Protein 8BED (pdb70)

B-factor: mean 8.64, std 5.62, range [0.01, 44.92]

GO terms:
  GO:0005739 mitochondrion (C, IDA)
  GO:0045271 respiratory chain complex I (C, IDA)
  GO:0005739 mitochondrion (C, HDA)
  GO:0005829 cytosol (C, HDA)
  GO:0008270 zinc ion binding (F, HDA)
  GO:0045271 respiratory chain complex I (C, HDA)

Radius of gyration: 38.59 Å; Cα contacts (8 Å, |Δi|>4): 3475; chains: 8; bounding box: 67×122×89 Å

Secondary structure (DSSP, 8-state):
---SS---BTTB-TTS-----HHHHHHHHHHHTTS-TT-GGGGHHHHHHHHHHHTTS---HHHHHHHHHHHT--HHHHHHHHHH-TT---S---SEEEEE---HHHHTT--TTSHHHHHHHHTS-TT---TTS-EEEEE----S---S---EEEEE-TTTTTT-EEEEE-S--HHHHHHHHHHHHHTPPPP-/--S------GGG-S-TTTT--S--SHHHHHHHTTTSSHHHHHHH-HHHHHHHHHHHT-B-TTTT--BHHHHHHTS-SS--SS--EEEEEE---STT--HHHHHHHH-HHHHHHHHHHHHHHTT-SEEEEEE-TT-HHHHHHHHHHHHHHHHTTSSBTTGGGSS--BEEEEEE--S-GGGGSHHHHHHHHTTS---PPPSSSPTTTS-GGGS-EEEEEHHHHHTHHHHHHH-HHHHHTSSSTTS-SEEEEEEEESBSS-EEEEEETTEEHHHHHHHHS-SBTT-GGGEEEEE-SSTTS--EEHHHHTT-EESHHHHHTTT---TT-EEEEEETTS-HHHHHHHHHHHHHHH----SHHHHHHHHHHHHHHHHHHTT-S-TTHHHHHHHHHHHHTTSSSSTHHHHHHHHHHHHHHHHHHHHHHHHHHHHHHHHHH-/-PPGGG-EE--S-GGGEEEEEETTEEEEEETT-BHHHHHHHTT-----SS--TTS-----S-TTEEEETT-SS-EETTTSBP-TT-EEESSSHHHHHHHHHHHHHHHHS--S-GGG-TTTTS-HHHHHHHHT--PPP---SPPP--------SSEEE-GGG-----HHHHHIIIII-----EEESSGGG-EEE-SSS-----TTTTHHHHH-SSTTEEETTTTTS--GGGPEEEEEE--SSSS--EEEEEESSSSEEEEEE---TTTTTT---HHHHHGGGGGGSS---S-EEE-TTS-EEE--HHHHHHHHHHHHTTS-GGGEEEEE-TT--HHHHHHHHHHHHHTT---EEESSSTTS---SSGGGGSBTT-TGGGGG-SEEEEES--HHHH-HHHHHHHHHHHHHH--EEEEESS----SS--EEEESSHHHHHHHHH--SHHHHHHHT-SSEEEEEEGGGGGSTTHHHHHHHHHHHHHHTT-EETTEE-EEEE--STTHHHHHHHT----STTSGGG-SEEEEES-TTS-GGGS-TTSEEEEEES--SHHHHH-SEEEEB--GGGS--EEE-TTS-EEE----S---TT-B-HHHHHHHHHHHHT---S-SSHHHHHHHHHTT-GGGTS-S-----S--GGGSPP--PPPP-PPPPPS-S-SS-SSTTGGG-HHHHHIIIII-/---TTS--/--TTS-EEEEE-PPPPSS-----S-S-BEEE-----EEE-TTT--EEE--TTSSHHHHT--BSSHHHHHHHHHHHT-EEEEEPPP--EE----GGGGG----S--/--HHHHTT----SSPPHHHHHHTSPPEEESSSEEEE-SSSSGGGS---EEEE--SSSPEE-TTT--EEEES--/-GGGGHHHH-SEEEEEE-SS-GGGHHHHHHHHHHHHHHHHH-TTS-EEEEE-TTPPPEEEEE-GGG-EEEEE-TT--HHHHHHHHHHHHHS--/---HHHHHHHH-S--

Nearest PDB structures (foldseek):
  8bed-assembly1_Q  TM=1.010E+00  e=3.110E-22  Arabidopsis thaliana
  7ar7-assembly1_Q  TM=1.000E+00  e=4.921E-20  Arabidopsis thaliana
  7a24-assembly1_O  TM=9.803E-01  e=1.128E-18  Brassica oleracea
  8e73-assembly1_S4  TM=9.941E-01  e=9.511E-18  Vigna radiata
  6x89-assembly1_S4  TM=9.893E-01  e=5.378E-17  Vigna radiata

Solvent-accessible surface area: 63247 Å² total; per-residue (Å²): 154,85,43,23,23,11,92,90,39,116,69,19,59,61,100,59,120,42,119,9,46,160,72,7,88,74,73,9,152,90,24,42,72,34,15,38,66,41,24,52,33,1,0,1,2,7,0,0,28,9,0,7,17,52,38,30,0,22,1,8,2,8,0,1,43,15,0,2,171,43,4,127,36,28,46,0,38,0,5,16,2,1,13,3,3,63,35,15,26,49,69,113,20,1,94,14,15,0,16,0,23,11,35,18,19,3,54,81,100,44,9,172,98,8,14,76,27,0,28,119,75,18,64,20,136,127,52,68,39,18,211,90,29,32,1,2,0,12,106,6,48,21,16,4,30,4,22,108,4,37,35,1,1,6,1,4,14,36,74,20,15,134,18,35,54,11,20,35,7,98,84,3,59,60,153,92,0,36,85,9,0,81,68,4,96,160,38,114,117,5,95,137,145,184,111,130,20,22,32,14,129,112,120,19,35,4,6,72,2,11,125,33,140,110,59,25,44,22,131,6,1,88,144,61,30,5,7,91,132,3,91,74,15,9,116,107,26,16,98,71,0,15,73,17,1,96,119,0,30,1,32,14,3,48,26,100,3,84,59,4,1,77,53,2,42,100,10,45,155,125,80,98,56,56,38,13,16,0,0,0,24,0,7,18,16,14,14,4,1,6,2,2,39,21,2,0,82,38,4,0,1,10,0,0,1,0,0,0,0,0,0,4,1,2,92,0,55,10,0,4,0,0,0,6,3,4,0,10,75,9,30,101,31,0,26,86,0,28,133,46,0,67,95,54,33,20,5,3,156,76,0,23,46,13,58,53,64,0,40,0,41,13,2,25,4,3,6,6,36,5,2,23,41,50,2,0,0,0,21,0,0,19,0,77,13,0,25,4,10,15,84,35,15,106,16,16,89,16,0,0,3,4,0,4,1,5,6,7,17,0,2,2,0,1,5,0,3,19,0,10,74,99,15,16,143,34,0,46,75,25,12,81,198,90,1,9,0,6,1,0,0,6,2,6,17,20,4,86,119,29,38,26,4,1,0,10,0,0,0,35,0,61,73,0,0,68,142,44,0,50,6,2,97,60,32,32,100,40,1,37,0,0,12,0,0,0,1,21,12,12,2,1,17,53,105,45,0,83,110,11,37,0,0,13,46,15,0,148,88,38,111,12,15,3,8,17,0,0,0,28,1,14,2,122,99,22,61,7,0,27,17,1,0,45,11,5,88,21,1,34,94,19,1,11,1,36,8,1,0,10,3,7,0,4,10,1,3,64,58,0,0,54,49,1,50,83,1,70,20,137,67,118,27,0,72,26,0,42,75,0,0,109,18,0,35,10,21,13,21,22,64,13,1,10,7,4,0,84,4,0,16,0,0,16,93,55,26,79,102,41,0,35,101,39,11,111,67,67,50,108,150,93,136,161,143,101,181,132,36,22,20,37,6,109,41,118,68,105,78,113,161,88,35,27,55,0,58,3,54,68,83,52,9,148,0,10,140,20,2,2,0,2,3,0,0,16,20,2,35,40,60,2,10,24,1,2,11,19,60,50,3,25,5,14,2,6,4,16,0,3,0,0,46,11,78,207,41,136,98,23,9,9,0,1,4,47,44,7,102,96,44,23,83,2,66,8,80,23,105,92,0,96,121,2,15,49,4,2,3,19,0,10,63,10,16,30,12,83,3,59,78,20,12,22,9,6,42,11,11,10,5,60,77,16,26,148,71,68,4,96,62,214,63,69,40,117,31,90,26,53,19,21,15,54,30,85,10,4,25,4,2,32,13,6,10,15,9,15,11,7,11,24,7,13,16,25,1,2,32,22,20,4,20,34,75,7,1,0,15,1,4,39,3,39,41,5,31,7,5,10,10,15,106,71,49,9,74,2,12,0,1,0,0,0,23,7,5,11,2,2,2,2,4,10,17,69,22,12,0,33,77,9,34,48,179,74,25,61,52,6,36,1,5,3,3,7,9,1,0,6,4,2,0,34,0,0,2,95,17,41,63,11,6,24,3,7,3,33,30,10,32,51,1,0,10,21,9,0,4,0,4,3,8,2,6,21,20,0,14,125,62,113,32,26,38,54,0,62,34,65,66,119,86,40,160,58,109,67,29,59,8,122,72,0,0,50,57,0,4,93,50,1,113,123,37,123,70,90,22,2,0,0,0,0,0,4,22,12,2,0,0,0,0,0,0,0,0,12,2,1,5,78,23,26,7,42,5,5,14,3,4,33,23,4,12,36,8,56,4,2,3,28,8,11,0,8,2,34,14,30,0,44,11,0,52,100,2,49,3,0,0,0,0,1,0,9,0,39,42,9,0,1,7,0,1,8,9,0,8,74,0,15,131,64,69,122,7,127,5,0,4,0,0,21,112,48,154,35,17,22,118,42,127,94,27,22,62,6,2,85,18,0,112,95,13,55,100,18,220,82,89,4,13,63,20,2,138,122,18,174,34,0,0,0,0,0,0,1,12,4,8,94,37,144,12,32,78,6,1,38,37,17,1,29,54,3,2,142,72,27,102,0,53,62,152,112,21,42,0,0,0,1,2,0,21,22,5,0,1,0,1,1,2,0,0,7,1,17,36,60,58,89,140,8,9,56,69,0,75,0,0,1,0,1,26,0,15,60,24,72,22,117,92,9,30,192,99,2,28,0,0,2,0,3,19,3,26,75,138,0,16,150,50,0,41,0,2,0,0,0,2,0,7,1,17,13,55,0,4,5,2,4,0,22,13,18,2,8,22,0,7,22,1,9,8,24,47,63,41,0,8,18,18,14,18,0,0,11,0,0,0,44,44,2,66,11,169,4,106,7,89,43,32,81,20,0,44,67,39,2,107,22,0,0,2,10,1,47,73,30,75,75,98,57,104,49,31,18,22,41,93,6,49,38,125,35,162,123,89,49,37,108,71,65,2,110,55,38,17,151,34,12,7,55,18,4,14,4,0,90,5,4,99,12,0,53,94,0,28,84,76,10,130,70,64,45,81,67,32,38,96,182,137,47,75,89,47,98,2,17,0,24,9,36,29,87,36,13,9,32,20,38,28,76,183,54,46,99,29,42,0,34,8,42,14,15,75,36,116,107,54,135,156,124,50,174,75,29,65,61,20,93,54,37,94,51,5,85,92,77,43,52,24,111,32,24,118,39,0,65,37,45,0,106,162,77,54,13,79,76,75,36,42,141,48,55,33,40,40,26,129,83,34,38,14,42,78,60,25,134,60,131,19,99,61,216,130,20,105,34,2,47,140,137,23,149,95,154,118,152,105,0,64,34,47,86,37,67,101,60,97,43,72,134,20,129,34,122,57,25,38,4,49,37,61,146,70,72,94,131,36,26,57,53,12,22,15,14,5,40,71,148,131,42,21,82,1,86,52,47,17,46,57,16,23,26,60,163,116,130,62,62,40,44,0,41,186,23,4,81,1,0,0,3,2,0,8,26,96,38,115,43,1,35,41,0,55,73,2,2,93,135,4,4,80,70,3,16,63,90,2,98,166,2,16,2,1,1,0,17,2,48,58,16,125,2,42,0,32,0,12,15,89,100,16,88,41,106,64,40,106,2,85,75,42,75,29,88,84,0,49,131,13,0,45,66,4,8,139,49,54,70,134,92,56,103,8,1,99,62,0,42,109,33,12,82,113

Foldseek 3Di:
DDDLDDDDDPVADQVDADEDDPVCVVVLVVLQVVDPLLQLVVSLVVQLVQLCLQVLNADGLNSLVRSCVSSVHDSVVSSVVQSVDDSHHHDQFAQKEKAADEDDLACVVPRPQAVVLVCVVQVHDAPDAGPVRHGHYYHDYDDDRNPQANKMWIWHSNPGPVPTDIDMDGNADSVRVVVCVVCVVVPHHDDD/DQPAFKDDDQVQDQQNCLVPPDDQADVVLVVVPFPPPLLVLLLVFLVVLLVQQQLLLAFFLQFPGHRDSVLLVLADPDDPPFFEEEEAQAAPPFPLDCSSVSCLVRHLSLLVSLQVSSCRNNVGQEYEYEHEPVSPVSLVSNVVRVVVLVVVQCAAQCHSVNRHGYYYYYHYDDDANLCSPQQLVLQVVVVHHSDHDFDPVDQCQQTRVGGGYDYGYSVSSSCSVVCVVVTSVSQQVFDHVSFTHKAWAWEDAQFQATDIDIITFFHQQQCVRCPPGVAGHVHLVQFAWKQQETLLWAIDGSVLSPGFTQGAVSQVVRRTGNRNRRMHTDGNPDLLLVVLLVSLVVLQVNDSLPDPLSVPLSVVLNVLSVCLSQLNDDLCVLVVLLVSLVVQPPPDRDCSSVSSSRHSVNCCVRPVVVSVVSNVVVVVCVVVVD/DQFAVNDDADEPDPVQWAWEAEANDIDIHGFFAFQCRRCRRVVHHFQDQLDDPVFDDDLDLQLRFWDKPPDPATDNRRPHGDDHHIYIYCPDPRNLVSNQVSLLVQCQQADPPLVQFQCNPVASNVVSCVPRHVDDHDRDDDHDADDWADAAQFKGFGFSRASPSCNLQRCCVQQQLHRQWDWDDDDPPIGIGRVDHDHDQGQQNNCCQVSRNGRRIHTNVLRPVDHPVQWDWFWFFFFLWQQGFTWIFTDHAQATRWIFGDADPQGFHRTDTNLRTFLRQLLPFQWDFAKWFQDPVRHTDGDHLVVLLLVLLVVLVVDDLLQEAEEAELQDFLLLLLLLCVLSVLSPYLRFFYDDLQTAFDLPFLQLQFFQCGLSSLLVWQEEEEELDDCVLQPVSSLSSNSNSCVPVVHAYEYEADDDDHSDDYHDQYHACVSLVDLLVDDDPVNVVLLVIPAYAYEYESNLNNDPCSVVSSLSVVSSCVVSVNPDPVYNRYFYAGRGQARSSRSLQPRHGDDPLSQLNHQEYEYQQHQPDDCVSHDLNHAYEYEETHHDPSVSSHSMYAGAFGLQADWGWTAHRNRAIAIGDHDRHGHHNHYHSNQSSQVSSVSSPHHDPDDDSVVSLVVVCVRRVSRVVHGDDDHGDDDDPPDDDDDDDGDDDGRDDRPPQSQPDHRSSVSRPVSVSCSVRSD/DQDPVRDD/DVLLAAAWEKEWDDDDPVDPDDDRTQKIFIGRVQDDWDADVPPRDIDDDDPVPCCRPPPDIDNHPVVVVVVSVVSPYHYDYDYDDDDDDDDDDPCVVVDDPDDDD/DDPVCVVPDPDDPDDDPVVVLVPDDAAEDADQKDWDQQDPPNVPGHPIDIWGAPDQPWTADPGRGHTHHHNPD/DLLLCQVVQFQAKEWEAEPDDPQRVQVVVLCVPPVVVSCVSPVNYHYHYHYDHDDFTKMKTAHPPRDMDMDGCGPHHNVVVVVVVSCSSPPPD/DDDVVVVVVVVDPPD

Structure (mmCIF, N/CA/C/O backbone):
data_8BED
#
_entry.id   8BED
#
_cell.length_a   1.00
_cell.length_b   1.00
_cell.length_c   1.00
_cell.angle_alpha   90.00
_cell.angle_beta   90.00
_cell.angle_gamma   90.00
#
_symmetry.space_group_name_H-M   'P 1'
#
loop_
_entity.id
_entity.type
_entity.pdbx_description
1 polymer 'NADH dehydrogenase [ubiquinone] flavoprotein 2, mitochondrial'
2 polymer 'NADH dehydrogenase [ubiquinone] flavoprotein 1, mitochondrial'
3 polymer 'NADH dehydrogenase [ubiquinone] iron-sulfur protein 1, mitochondrial'
4 polymer 'NADH dehydrogenase [ubiquinone] iron-sulfur protein 8-A, mitochondrial'
5 polymer 'NADH dehydrogenase [ubiquinone] iron-sulfur protein 4, mitochondrial'
6 polymer 'NADH dehydrogenase [ubiquinone] iron-sulfur protein 6, mitochondrial'
7 polymer 'NADH dehydrogenase [ubiquinone] 1 alpha subcomplex subunit 2'
8 polymer 'NADH dehydrogenase [ubiquinone] 1 alpha subcomplex subunit 6'
9 non-polymer 'FE2/S2 (INORGANIC) CLUSTER'
10 non-polymer 'FLAVIN MONONUCLEOTIDE'
11 non-polymer 'IRON/SULFUR CLUSTER'
12 non-polymer 'ZINC ION'
13 water water
#
loop_
_atom_site.group_PDB
_atom_site.id
_atom_site.type_symbol
_atom_site.label_atom_id
_atom_site.label_alt_id
_atom_site.label_comp_id
_atom_site.label_asym_id
_atom_site.label_entity_id
_atom_site.label_seq_id
_atom_site.pdbx_PDB_ins_code
_atom_site.Cartn_x
_atom_site.Cartn_y
_atom_site.Cartn_z
_atom_site.occupancy
_atom_site.B_iso_or_equiv
_atom_site.auth_seq_id
_atom_site.auth_comp_id
_atom_site.auth_asym_id
_atom_site.auth_atom_id
_atom_site.pdbx_PDB_model_num
ATOM 1 N N . THR A 1 30 ? 142.884 101.053 248.071 1.00 11.43 30 THR E N 1
ATOM 2 C CA . THR A 1 30 ? 143.177 102.404 247.611 1.00 11.28 30 THR E CA 1
ATOM 3 C C . THR A 1 30 ? 143.092 103.406 248.758 1.00 9.84 30 THR E C 1
ATOM 4 O O . THR A 1 30 ? 142.422 104.432 248.648 1.00 13.53 30 THR E O 1
ATOM 8 N N . ALA A 1 31 ? 143.771 103.100 249.861 1.00 8.87 31 ALA E N 1
ATOM 9 C CA . ALA A 1 31 ? 143.770 103.993 251.011 1.00 5.22 31 ALA E CA 1
ATOM 10 C C . ALA A 1 31 ? 144.590 105.241 250.712 1.00 8.18 31 ALA E C 1
ATOM 11 O O . ALA A 1 31 ? 145.704 105.155 250.186 1.00 10.18 31 ALA E O 1
ATOM 13 N N . LEU A 1 32 ? 144.040 106.403 251.056 1.00 3.10 32 LEU E N 1
ATOM 14 C CA . LEU A 1 32 ? 144.692 107.683 250.825 1.00 1.08 32 LEU E CA 1
ATOM 15 C C . LEU A 1 32 ? 144.785 108.451 252.135 1.00 2.17 32 LEU E C 1
ATOM 16 O O . LEU A 1 32 ? 143.959 108.278 253.035 1.00 12.47 32 LEU E O 1
ATOM 21 N N . ASN A 1 33 ? 145.802 109.306 252.231 1.00 1.91 33 ASN E N 1
ATOM 22 C CA . ASN A 1 33 ? 146.046 110.104 253.424 1.00 4.45 33 ASN E CA 1
ATOM 23 C C . ASN A 1 33 ? 145.282 111.425 253.417 1.00 3.32 33 ASN E C 1
ATOM 24 O O . ASN A 1 33 ? 145.676 112.363 254.119 1.00 5.05 33 ASN E O 1
ATOM 29 N N . TYR A 1 34 ? 144.240 111.483 252.617 1.00 3.39 34 TYR E N 1
ATOM 30 C CA . TYR A 1 34 ? 143.424 112.729 252.549 1.00 4.93 34 TYR E CA 1
ATOM 31 C C . TYR A 1 34 ? 141.993 112.350 252.203 1.00 3.58 34 TYR E C 1
ATOM 32 O O . TYR A 1 34 ? 141.722 111.234 251.740 1.00 5.22 34 TYR E O 1
ATOM 41 N N . HIS A 1 35 ? 141.109 113.281 252.456 1.00 5.71 35 HIS E N 1
ATOM 42 C CA . HIS A 1 35 ? 139.688 113.023 252.177 1.00 3.82 35 HIS E CA 1
ATOM 43 C C . HIS A 1 35 ? 139.150 113.901 251.040 1.00 6.56 35 HIS E C 1
ATOM 44 O O . HIS A 1 35 ? 139.275 115.135 251.139 1.00 8.93 35 HIS E O 1
ATOM 51 N N . LEU A 1 36 ? 138.416 113.329 250.137 1.00 6.13 36 LEU E N 1
ATOM 52 C CA . LEU A 1 36 ? 137.686 114.086 249.061 1.00 8.18 36 LEU E CA 1
ATOM 53 C C . LEU A 1 36 ? 136.189 113.904 249.282 1.00 7.45 36 LEU E C 1
ATOM 54 O O . LEU A 1 36 ? 135.758 112.769 249.333 1.00 9.92 36 LEU E O 1
ATOM 59 N N . ASP A 1 37 ? 135.462 115.023 249.414 1.00 8.28 37 ASP E N 1
ATOM 60 C CA . ASP A 1 37 ? 134.020 114.947 249.773 1.00 9.90 37 ASP E CA 1
ATOM 61 C C . ASP A 1 37 ? 133.215 114.103 248.786 1.00 9.26 37 ASP E C 1
ATOM 62 O O . ASP A 1 37 ? 133.538 114.040 247.604 1.00 11.30 37 ASP E O 1
ATOM 67 N N . SER A 1 38 ? 132.215 113.455 249.323 1.00 10.77 38 SER E N 1
ATOM 68 C CA . SER A 1 38 ? 131.300 112.657 248.465 1.00 9.71 38 SER E CA 1
ATOM 69 C C . SER A 1 38 ? 129.885 112.733 249.059 1.00 7.97 38 SER E C 1
ATOM 70 O O . SER A 1 38 ? 129.746 113.182 250.197 1.00 9.79 38 SER E O 1
ATOM 73 N N . PRO A 1 39 ? 128.825 112.255 248.350 1.00 13.29 39 PRO E N 1
ATOM 74 C CA . PRO A 1 39 ? 127.477 112.277 248.942 1.00 10.81 39 PRO E CA 1
ATOM 75 C C . PRO A 1 39 ? 127.288 111.427 250.222 1.00 7.70 39 PRO E C 1
ATOM 76 O O . PRO A 1 39 ? 126.651 111.921 251.061 1.00 8.94 39 PRO E O 1
ATOM 80 N N . ASP A 1 40 ? 127.824 110.197 250.325 1.00 7.79 40 ASP E N 1
ATOM 81 C CA . ASP A 1 40 ? 127.757 109.433 251.619 1.00 5.81 40 ASP E CA 1
ATOM 82 C C . ASP A 1 40 ? 128.934 109.743 252.574 1.00 8.09 40 ASP E C 1
ATOM 83 O O . ASP A 1 40 ? 129.029 109.098 253.592 1.00 12.40 40 ASP E O 1
ATOM 88 N N . ASN A 1 41 ? 129.805 110.672 252.237 1.00 7.10 41 ASN E N 1
ATOM 89 C CA . ASN A 1 41 ? 131.018 110.919 253.068 1.00 5.74 41 ASN E CA 1
ATOM 90 C C . ASN A 1 41 ? 131.389 112.376 252.919 1.00 1.87 41 ASN E C 1
ATOM 91 O O . ASN A 1 41 ? 132.199 112.698 252.082 1.00 9.71 41 ASN E O 1
ATOM 96 N N . LYS A 1 42 ? 130.822 113.196 253.767 1.00 10.25 42 LYS E N 1
ATOM 97 C CA . LYS A 1 42 ? 131.087 114.650 253.755 1.00 7.66 42 LYS E CA 1
ATOM 98 C C . LYS A 1 42 ? 130.755 115.216 255.125 1.00 3.47 42 LYS E C 1
ATOM 99 O O . LYS A 1 42 ? 129.858 114.727 255.756 1.00 7.93 42 LYS E O 1
ATOM 105 N N . PRO A 1 43 ? 131.510 116.227 255.572 1.00 6.85 43 PRO E N 1
ATOM 106 C CA . PRO A 1 43 ? 131.344 116.820 256.900 1.00 6.85 43 PRO E CA 1
ATOM 107 C C . PRO A 1 43 ? 129.959 117.324 257.318 1.00 6.03 43 PRO E C 1
ATOM 108 O O . PRO A 1 43 ? 129.695 117.430 258.437 1.00 8.90 43 PRO E O 1
ATOM 112 N N . ASP A 1 44 ? 129.143 117.711 256.354 1.00 8.77 44 ASP E N 1
ATOM 113 C CA . ASP A 1 44 ? 127.836 118.261 256.695 1.00 7.49 44 ASP E CA 1
ATOM 114 C C . ASP A 1 44 ? 126.828 117.185 257.077 1.00 6.00 44 ASP E C 1
ATOM 115 O O . ASP A 1 44 ? 125.790 117.510 257.663 1.00 10.11 44 ASP E O 1
ATOM 120 N N . LEU A 1 45 ? 127.067 115.925 256.694 1.00 3.77 45 LEU E N 1
ATOM 121 C CA . LEU A 1 45 ? 126.166 114.824 257.122 1.00 7.43 45 LEU E CA 1
ATOM 122 C C . LEU A 1 45 ? 126.178 114.774 258.661 1.00 4.97 45 LEU E C 1
ATOM 123 O O . LEU A 1 45 ? 127.231 114.910 259.258 1.00 10.40 45 LEU E O 1
ATOM 128 N N . PRO A 1 46 ? 125.030 114.808 259.320 1.00 6.33 46 PRO E N 1
ATOM 129 C CA . PRO A 1 46 ? 124.985 114.648 260.777 1.00 5.52 46 PRO E CA 1
ATOM 130 C C . PRO A 1 46 ? 125.389 113.240 261.189 1.00 2.93 46 PRO E C 1
ATOM 131 O O . PRO A 1 46 ? 125.074 112.259 260.512 1.00 4.68 46 PRO E O 1
ATOM 135 N N . TRP A 1 47 ? 126.094 113.149 262.313 1.00 2.55 47 TRP E N 1
ATOM 136 C CA . TRP A 1 47 ? 126.512 111.861 262.851 1.00 3.82 47 TRP E CA 1
ATOM 137 C C . TRP A 1 47 ? 126.719 112.002 264.349 1.00 0.00 47 TRP E C 1
ATOM 138 O O . TRP A 1 47 ? 127.461 112.881 264.796 1.00 3.43 47 TRP E O 1
ATOM 149 N N . GLU A 1 48 ? 126.063 111.135 265.114 1.00 0.00 48 GLU E N 1
ATOM 150 C CA . GLU A 1 48 ? 126.195 111.131 266.561 1.00 3.48 48 GLU E CA 1
ATOM 151 C C . GLU A 1 48 ? 126.101 109.697 267.061 1.00 0.69 48 GLU E C 1
ATOM 152 O O . GLU A 1 48 ? 125.591 108.811 266.370 1.00 4.07 48 GLU E O 1
ATOM 158 N N . PHE A 1 49 ? 126.668 109.482 268.233 1.00 0.29 49 PHE E N 1
ATOM 159 C CA . PHE A 1 49 ? 126.491 108.177 268.890 1.00 2.83 49 PHE E CA 1
ATOM 160 C C . PHE A 1 49 ? 125.003 107.964 269.236 1.00 0.48 49 PHE E C 1
ATOM 161 O O . PHE A 1 49 ? 124.450 108.809 269.883 1.00 5.57 49 PHE E O 1
ATOM 169 N N . SER A 1 50 ? 124.443 106.857 268.803 1.00 3.39 50 SER E N 1
ATOM 170 C CA . SER A 1 50 ? 123.060 106.424 269.126 1.00 1.92 50 SER E CA 1
ATOM 171 C C . SER A 1 50 ? 122.804 106.408 270.643 1.00 5.42 50 SER E C 1
ATOM 172 O O . SER A 1 50 ? 123.775 106.369 271.425 1.00 2.51 50 SER E O 1
ATOM 175 N N . GLU A 1 51 ? 121.547 106.389 271.054 1.00 1.72 51 GLU E N 1
ATOM 176 C CA . GLU A 1 51 ? 121.220 106.489 272.492 1.00 4.29 51 GLU E CA 1
ATOM 177 C C . GLU A 1 51 ? 121.762 105.244 273.196 1.00 0.78 51 GLU E C 1
ATOM 178 O O . GLU A 1 51 ? 122.389 105.399 274.193 1.00 10.76 51 GLU E O 1
ATOM 184 N N . ALA A 1 52 ? 121.560 104.094 272.610 1.00 3.17 52 ALA E N 1
ATOM 185 C CA . ALA A 1 52 ? 122.100 102.822 273.128 1.00 2.57 52 ALA E CA 1
ATOM 186 C C . ALA A 1 52 ? 123.635 102.815 273.159 1.00 2.95 52 ALA E C 1
ATOM 187 O O . ALA A 1 52 ? 124.187 102.140 274.028 1.00 5.07 52 ALA E O 1
ATOM 189 N N . ASN A 1 53 ? 124.293 103.608 272.306 1.00 3.63 53 ASN E N 1
ATOM 190 C CA . ASN A 1 53 ? 125.772 103.640 272.392 1.00 2.36 53 ASN E CA 1
ATOM 191 C C . ASN A 1 53 ? 126.190 104.622 273.458 1.00 1.28 53 ASN E C 1
ATOM 192 O O . ASN A 1 53 ? 127.316 104.526 273.872 1.00 8.92 53 ASN E O 1
ATOM 197 N N . GLN A 1 54 ? 125.276 105.463 273.962 1.00 3.13 54 GLN E N 1
ATOM 198 C CA . GLN A 1 54 ? 125.689 106.515 274.943 1.00 4.16 54 GLN E CA 1
ATOM 199 C C . GLN A 1 54 ? 126.204 105.876 276.239 1.00 2.69 54 GLN E C 1
ATOM 200 O O . GLN A 1 54 ? 127.133 106.440 276.805 1.00 5.86 54 GLN E O 1
ATOM 206 N N . SER A 1 55 ? 125.590 104.831 276.735 1.00 2.24 55 SER E N 1
ATOM 207 C CA . SER A 1 55 ? 126.066 104.075 277.940 1.00 3.49 55 SER E CA 1
ATOM 208 C C . SER A 1 55 ? 127.512 103.577 277.754 1.00 0.87 55 SER E C 1
ATOM 209 O O . SER A 1 55 ? 128.306 103.668 278.661 1.00 4.87 55 SER E O 1
ATOM 212 N N . LYS A 1 56 ? 127.782 103.055 276.594 1.00 1.01 56 LYS E N 1
ATOM 213 C CA . LYS A 1 56 ? 129.108 102.525 276.291 1.00 3.99 56 LYS E CA 1
ATOM 214 C C . LYS A 1 56 ? 130.142 103.640 276.209 1.00 1.99 56 LYS E C 1
ATOM 215 O O . LYS A 1 56 ? 131.274 103.481 276.678 1.00 2.24 56 LYS E O 1
ATOM 221 N N . VAL A 1 57 ? 129.772 104.777 275.613 1.00 0.55 57 VAL E N 1
ATOM 222 C CA . VAL A 1 57 ? 130.685 105.916 275.539 1.00 2.71 57 VAL E CA 1
ATOM 223 C C . VAL A 1 57 ? 131.035 106.410 276.937 1.00 0.00 57 VAL E C 1
ATOM 224 O O . VAL A 1 57 ? 132.201 106.695 277.240 1.00 4.75 57 VAL E O 1
ATOM 228 N N . LYS A 1 58 ? 130.030 106.524 277.809 1.00 0.42 58 LYS E N 1
ATOM 229 C CA . LYS A 1 58 ? 130.277 106.970 279.177 1.00 3.55 58 LYS E CA 1
ATOM 230 C C . LYS A 1 58 ? 131.176 105.991 279.924 1.00 0.00 58 LYS E C 1
ATOM 231 O O . LYS A 1 58 ? 132.100 106.404 280.637 1.00 2.74 58 LYS E O 1
ATOM 237 N N . GLU A 1 59 ? 130.929 104.688 279.764 1.00 0.00 59 GLU E N 1
ATOM 238 C CA . GLU A 1 59 ? 131.773 103.691 280.416 1.00 0.57 59 GLU E CA 1
ATOM 239 C C . GLU A 1 59 ? 133.206 103.759 279.900 1.00 0.97 59 GLU E C 1
ATOM 240 O O . GLU A 1 59 ? 134.160 103.623 280.675 1.00 4.99 59 GLU E O 1
ATOM 246 N N . ILE A 1 60 ? 133.374 103.971 278.593 1.00 0.00 60 ILE E N 1
ATOM 247 C CA . ILE A 1 60 ? 134.711 104.089 278.015 1.00 0.00 60 ILE E CA 1
ATOM 248 C C . ILE A 1 60 ? 135.429 105.305 278.587 1.00 0.00 60 ILE E C 1
ATOM 249 O O . ILE A 1 60 ? 136.606 105.238 278.960 1.00 1.15 60 ILE E O 1
ATOM 254 N N . LEU A 1 61 ? 134.737 106.436 278.671 1.00 0.00 61 LEU E N 1
ATOM 255 C CA . LEU A 1 61 ? 135.321 107.676 279.250 1.00 0.00 61 LEU E CA 1
ATOM 256 C C . LEU A 1 61 ? 135.673 107.502 280.722 1.00 0.00 61 LEU E C 1
ATOM 257 O O . LEU A 1 61 ? 136.581 108.151 281.169 1.00 0.00 61 LEU E O 1
ATOM 262 N N . SER A 1 62 ? 134.901 106.679 281.416 1.00 0.00 62 SER E N 1
ATOM 263 C CA . SER A 1 62 ? 135.127 106.509 282.847 1.00 0.00 62 SER E CA 1
ATOM 264 C C . SER A 1 62 ? 136.458 105.841 283.175 1.00 0.45 62 SER E C 1
ATOM 265 O O . SER A 1 62 ? 136.871 105.871 284.339 1.00 0.93 62 SER E O 1
ATOM 268 N N . TYR A 1 63 ? 137.137 105.245 282.194 1.00 0.22 63 TYR E N 1
ATOM 269 C CA . TYR A 1 63 ? 138.378 104.525 282.456 1.00 0.43 63 TYR E CA 1
ATOM 270 C C . TYR A 1 63 ? 139.587 105.440 282.605 1.00 0.69 63 TYR E C 1
ATOM 271 O O . TYR A 1 63 ? 140.639 104.975 283.057 1.00 1.52 63 TYR E O 1
ATOM 280 N N . TYR A 1 64 ? 139.469 106.709 282.247 1.00 0.00 64 TYR E N 1
ATOM 281 C CA . TYR A 1 64 ? 140.592 107.628 282.169 1.00 0.65 64 TYR E CA 1
ATOM 282 C C . TYR A 1 64 ? 140.271 108.899 282.937 1.00 3.94 64 TYR E C 1
ATOM 283 O O . TYR A 1 64 ? 139.098 109.225 283.149 1.00 4.06 64 TYR E O 1
ATOM 292 N N . PRO A 1 65 ? 141.257 109.603 283.533 1.00 4.01 65 PRO E N 1
ATOM 293 C CA . PRO A 1 65 ? 140.994 110.915 284.144 1.00 0.00 65 PRO E CA 1
ATOM 294 C C . PRO A 1 65 ? 140.248 111.847 283.181 1.00 6.03 65 PRO E C 1
ATOM 295 O O . PRO A 1 65 ? 140.537 111.856 282.021 1.00 10.16 65 PRO E O 1
ATOM 299 N N . SER A 1 66 ? 139.321 112.615 283.717 1.00 0.00 66 SER E N 1
ATOM 300 C CA . SER A 1 66 ? 138.443 113.525 282.945 1.00 1.56 66 SER E CA 1
ATOM 301 C C . SER A 1 66 ? 139.189 114.597 282.141 1.00 5.00 66 SER E C 1
ATOM 302 O O . SER A 1 66 ? 138.644 114.999 281.194 1.00 9.25 66 SER E O 1
ATOM 305 N N . ASN A 1 67 ? 140.383 115.014 282.539 1.00 0.00 67 ASN E N 1
ATOM 306 C CA . ASN A 1 67 ? 141.236 115.904 281.713 1.00 0.00 67 ASN E CA 1
ATOM 307 C C . ASN A 1 67 ? 142.115 115.052 280.729 1.00 3.45 67 ASN E C 1
ATOM 308 O O . ASN A 1 67 ? 142.862 115.610 280.074 1.00 5.65 67 ASN E O 1
ATOM 313 N N . TYR A 1 68 ? 141.956 113.746 280.655 1.00 0.00 68 TYR E N 1
ATOM 314 C CA . TYR A 1 68 ? 142.705 112.888 279.679 1.00 0.00 68 TYR E CA 1
ATOM 315 C C . TYR A 1 68 ? 141.723 112.107 278.789 1.00 0.00 68 TYR E C 1
ATOM 316 O O . TYR A 1 68 ? 141.985 110.978 278.445 1.00 0.00 68 TYR E O 1
ATOM 325 N N . LYS A 1 69 ? 140.639 112.748 278.409 1.00 5.66 69 LYS E N 1
ATOM 326 C CA . LYS A 1 69 ? 139.612 112.146 277.539 1.00 3.51 69 LYS E CA 1
ATOM 327 C C . LYS A 1 69 ? 140.199 111.665 276.188 1.00 0.00 69 LYS E C 1
ATOM 328 O O . LYS A 1 69 ? 139.731 110.673 275.718 1.00 0.00 69 LYS E O 1
ATOM 334 N N . GLN A 1 70 ? 141.203 112.358 275.652 1.00 5.14 70 GLN E N 1
ATOM 335 C CA . GLN A 1 70 ? 141.866 111.954 274.373 1.00 2.77 70 GLN E CA 1
ATOM 336 C C . GLN A 1 70 ? 142.231 110.448 274.416 1.00 0.00 70 GLN E C 1
ATOM 337 O O . GLN A 1 70 ? 142.066 109.839 273.429 1.00 2.75 70 GLN E O 1
ATOM 343 N N . SER A 1 71 ? 142.668 109.900 275.537 1.00 0.02 71 SER E N 1
ATOM 344 C CA . SER A 1 71 ? 142.933 108.445 275.707 1.00 1.08 71 SER E CA 1
ATOM 345 C C . SER A 1 71 ? 141.811 107.537 275.123 1.00 0.00 71 SER E C 1
ATOM 346 O O . SER A 1 71 ? 142.133 106.489 274.679 1.00 0.00 71 SER E O 1
ATOM 349 N N . ALA A 1 72 ? 140.555 107.973 275.097 1.00 0.00 72 ALA E N 1
ATOM 350 C CA . ALA A 1 72 ? 139.405 107.197 274.581 1.00 0.00 72 ALA E CA 1
ATOM 351 C C . ALA A 1 72 ? 139.273 107.210 273.027 1.00 1.40 72 ALA E C 1
ATOM 352 O O . ALA A 1 72 ? 138.430 106.534 272.569 1.00 0.00 72 ALA E O 1
ATOM 354 N N . VAL A 1 73 ? 140.115 107.916 272.297 1.00 0.00 73 VAL E N 1
ATOM 355 C CA . VAL A 1 73 ? 139.963 108.068 270.820 1.00 0.99 73 VAL E CA 1
ATOM 356 C C . VAL A 1 73 ? 139.883 106.695 270.134 1.00 0.00 73 VAL E C 1
ATOM 357 O O . VAL A 1 73 ? 139.014 106.522 269.382 1.00 0.00 73 VAL E O 1
ATOM 361 N N . ILE A 1 74 ? 140.736 105.762 270.522 1.00 0.00 74 ILE E N 1
ATOM 362 C CA . ILE A 1 74 ? 140.787 104.480 269.820 1.00 0.00 74 ILE E CA 1
ATOM 363 C C . ILE A 1 74 ? 139.541 103.649 270.123 1.00 0.00 74 ILE E C 1
ATOM 364 O O . ILE A 1 74 ? 138.884 103.188 269.177 1.00 0.00 74 ILE E O 1
ATOM 369 N N . PRO A 1 75 ? 139.168 103.410 271.391 1.00 0.00 75 PRO E N 1
ATOM 370 C CA . PRO A 1 75 ? 137.914 102.674 271.628 1.00 0.68 75 PRO E CA 1
ATOM 371 C C . PRO A 1 75 ? 136.682 103.385 271.093 1.00 0.00 75 PRO E C 1
ATOM 372 O O . PRO A 1 75 ? 135.758 102.726 270.602 1.00 0.00 75 PRO E O 1
ATOM 376 N N . LEU A 1 76 ? 136.647 104.718 271.157 1.00 0.00 76 LEU E N 1
ATOM 377 C CA . LEU A 1 76 ? 135.501 105.445 270.620 1.00 0.00 76 LEU E CA 1
ATOM 378 C C . LEU A 1 76 ? 135.450 105.353 269.101 1.00 0.00 76 LEU E C 1
ATOM 379 O O . LEU A 1 76 ? 134.366 105.228 268.520 1.00 0.00 76 LEU E O 1
ATOM 384 N N . LEU A 1 77 ? 136.608 105.413 268.439 1.00 3.50 77 LEU E N 1
ATOM 385 C CA . LEU A 1 77 ? 136.638 105.209 266.994 1.00 0.00 77 LEU E CA 1
ATOM 386 C C . LEU A 1 77 ? 136.182 103.803 266.628 1.00 0.00 77 LEU E C 1
ATOM 387 O O . LEU A 1 77 ? 135.458 103.614 265.645 1.00 0.00 77 LEU E O 1
ATOM 392 N N . ASP A 1 78 ? 136.600 102.801 267.407 1.00 0.29 78 ASP E N 1
ATOM 393 C CA . ASP A 1 78 ? 136.146 101.435 267.162 1.00 3.27 78 ASP E CA 1
ATOM 394 C C . ASP A 1 78 ? 134.634 101.317 267.323 1.00 0.00 78 ASP E C 1
ATOM 395 O O . ASP A 1 78 ? 133.962 100.673 266.508 1.00 1.58 78 ASP E O 1
ATOM 400 N N . LEU A 1 79 ? 134.082 101.936 268.370 1.00 0.00 79 LEU E N 1
ATOM 401 C CA . LEU A 1 79 ? 132.638 101.897 268.582 1.00 0.71 79 LEU E CA 1
ATOM 402 C C . LEU A 1 79 ? 131.891 102.603 267.455 1.00 0.50 79 LEU E C 1
ATOM 403 O O . LEU A 1 79 ? 130.849 102.123 266.993 1.00 0.00 79 LEU E O 1
ATOM 408 N N . ALA A 1 80 ? 132.405 103.752 267.006 1.00 0.00 80 ALA E N 1
ATOM 409 C CA . ALA A 1 80 ? 131.779 104.463 265.896 1.00 0.00 80 ALA E CA 1
ATOM 410 C C . ALA A 1 80 ? 131.826 103.639 264.616 1.00 1.35 80 ALA E C 1
ATOM 411 O O . ALA A 1 80 ? 130.852 103.605 263.855 1.00 0.00 80 ALA E O 1
ATOM 413 N N . GLN A 1 81 ? 132.956 102.975 264.359 1.00 0.00 81 GLN E N 1
ATOM 414 C CA . GLN A 1 81 ? 133.062 102.105 263.192 1.00 0.07 81 GLN E CA 1
ATOM 415 C C . GLN A 1 81 ? 132.065 100.957 263.272 1.00 0.00 81 GLN E C 1
ATOM 416 O O . GLN A 1 81 ? 131.438 100.598 262.269 1.00 1.30 81 GLN E O 1
ATOM 422 N N . GLN A 1 82 ? 131.906 100.369 264.460 1.00 1.74 82 GLN E N 1
ATOM 423 C CA . GLN A 1 82 ? 130.924 99.303 264.633 1.00 2.64 82 GLN E CA 1
ATOM 424 C C . GLN A 1 82 ? 129.508 99.811 264.390 1.00 0.00 82 GLN E C 1
ATOM 425 O O . GLN A 1 82 ? 128.692 99.124 263.765 1.00 0.00 82 GLN E O 1
ATOM 431 N N . GLN A 1 83 ? 129.198 101.012 264.883 1.00 0.00 83 GLN E N 1
ATOM 432 C CA . GLN A 1 83 ? 127.856 101.562 264.709 1.00 0.00 83 GLN E CA 1
ATOM 433 C C . GLN A 1 83 ? 127.570 101.892 263.248 1.00 1.52 83 GLN E C 1
ATOM 434 O O . GLN A 1 83 ? 126.452 101.675 262.766 1.00 2.20 83 GLN E O 1
ATOM 440 N N . ASN A 1 84 ? 128.563 102.413 262.528 1.00 0.95 84 ASN E N 1
ATOM 441 C CA . ASN A 1 84 ? 128.379 102.872 261.158 1.00 0.00 84 ASN E CA 1
ATOM 442 C C . ASN A 1 84 ? 128.589 101.767 260.127 1.00 2.06 84 ASN E C 1
ATOM 443 O O . ASN A 1 84 ? 128.928 102.062 258.976 1.00 11.21 84 ASN E O 1
ATOM 448 N N . GLY A 1 85 ? 128.398 100.508 260.512 1.00 0.41 85 GLY E N 1
ATOM 449 C CA . GLY A 1 85 ? 128.478 99.417 259.562 1.00 0.00 85 GLY E CA 1
ATOM 450 C C . GLY A 1 85 ? 129.870 99.019 259.131 1.00 2.25 85 GLY E C 1
ATOM 451 O O . GLY A 1 85 ? 130.022 98.408 258.070 1.00 6.29 85 GLY E O 1
ATOM 452 N N . GLY A 1 86 ? 130.893 99.342 259.915 1.00 2.81 86 GLY E N 1
ATOM 453 C CA . GLY A 1 86 ? 132.235 98.878 259.639 1.00 0.00 86 GLY E CA 1
ATOM 454 C C . GLY A 1 86 ? 133.173 99.864 258.983 1.00 0.00 86 GLY E C 1
ATOM 455 O O . GLY A 1 86 ? 134.278 99.468 258.598 1.00 4.06 86 GLY E O 1
ATOM 456 N N . TRP A 1 87 ? 132.745 101.093 258.898 1.00 0.00 87 TRP E N 1
ATOM 457 C CA . TRP A 1 87 ? 133.620 102.130 258.327 1.00 0.00 87 TRP E CA 1
ATOM 458 C C . TRP A 1 87 ? 133.451 103.481 259.014 1.00 0.50 87 TRP E C 1
ATOM 459 O O . TRP A 1 87 ? 132.480 103.680 259.678 1.00 3.19 87 TRP E O 1
ATOM 470 N N . LEU A 1 88 ? 134.403 104.355 258.780 1.00 0.00 88 LEU E N 1
ATOM 471 C CA . LEU A 1 88 ? 134.391 105.637 259.477 1.00 0.00 88 LEU E CA 1
ATOM 472 C C . LEU A 1 88 ? 134.268 106.786 258.486 1.00 0.00 88 LEU E C 1
ATOM 473 O O . LEU A 1 88 ? 135.265 107.173 257.858 1.00 0.00 88 LEU E O 1
ATOM 478 N N . PRO A 1 89 ? 133.083 107.361 258.306 1.00 1.29 89 PRO E N 1
ATOM 479 C CA . PRO A 1 89 ? 132.986 108.621 257.567 1.00 0.18 89 PRO E CA 1
ATOM 480 C C . PRO A 1 89 ? 133.565 109.764 258.386 1.00 0.00 89 PRO E C 1
ATOM 481 O O . PRO A 1 89 ? 133.690 109.687 259.610 1.00 0.00 89 PRO E O 1
ATOM 485 N N . VAL A 1 90 ? 133.934 110.837 257.681 1.00 0.00 90 VAL E N 1
ATOM 486 C CA . VAL A 1 90 ? 134.575 111.976 258.336 1.00 1.60 90 VAL E CA 1
ATOM 487 C C . VAL A 1 90 ? 133.670 112.570 259.409 1.00 0.00 90 VAL E C 1
ATOM 488 O O . VAL A 1 90 ? 134.154 113.121 260.408 1.00 3.04 90 VAL E O 1
ATOM 492 N N . SER A 1 91 ? 132.351 112.455 259.237 1.00 0.00 91 SER E N 1
ATOM 493 C CA . SER A 1 91 ? 131.425 112.953 260.249 1.00 3.03 91 SER E CA 1
ATOM 494 C C . SER A 1 91 ? 131.574 112.191 261.561 1.00 0.00 91 SER E C 1
ATOM 495 O O . SER A 1 91 ? 131.500 112.785 262.643 1.00 0.00 91 SER E O 1
ATOM 498 N N . ALA A 1 92 ? 131.783 110.874 261.488 1.00 0.00 92 ALA E N 1
ATOM 499 C CA . ALA A 1 92 ? 132.005 110.094 262.702 1.00 0.00 92 ALA E CA 1
ATOM 500 C C . ALA A 1 92 ? 133.296 110.511 263.397 1.00 0.00 92 ALA E C 1
ATOM 501 O O . ALA A 1 92 ? 133.351 110.588 264.631 1.00 1.73 92 ALA E O 1
ATOM 503 N N . MET A 1 93 ? 134.350 110.778 262.621 1.00 0.00 93 MET E N 1
ATOM 504 C CA . MET A 1 93 ? 135.596 111.265 263.204 1.00 0.66 93 MET E CA 1
ATOM 505 C C . MET A 1 93 ? 135.387 112.606 263.896 1.00 0.59 93 MET E C 1
ATOM 506 O O . MET A 1 93 ? 135.906 112.836 264.995 1.00 9.40 93 MET E O 1
ATOM 511 N N . ASN A 1 94 ? 134.626 113.504 263.265 1.00 0.00 94 ASN E N 1
ATOM 512 C CA . ASN A 1 94 ? 134.327 114.791 263.885 1.00 0.00 94 ASN E CA 1
ATOM 513 C C . ASN A 1 94 ? 133.523 114.612 265.167 1.00 3.41 94 ASN E C 1
ATOM 514 O O . ASN A 1 94 ? 133.740 115.327 266.151 1.00 7.42 94 ASN E O 1
ATOM 519 N N . ALA A 1 95 ? 132.586 113.662 265.172 1.00 0.00 95 ALA E N 1
ATOM 520 C CA . ALA A 1 95 ? 131.799 113.396 266.373 1.00 0.00 95 ALA E CA 1
ATOM 521 C C . ALA A 1 95 ? 132.673 112.873 267.509 1.00 1.65 95 ALA E C 1
ATOM 522 O O . ALA A 1 95 ? 132.510 113.278 268.668 1.00 4.10 95 ALA E O 1
ATOM 524 N N . VAL A 1 96 ? 133.608 111.971 267.198 1.00 0.00 96 VAL E N 1
ATOM 525 C CA . VAL A 1 96 ? 134.535 111.485 268.219 1.00 0.00 96 VAL E CA 1
ATOM 526 C C . VAL A 1 96 ? 135.400 112.626 268.743 1.00 3.82 96 VAL E C 1
ATOM 527 O O . VAL A 1 96 ? 135.643 112.739 269.953 1.00 1.36 96 VAL E O 1
ATOM 531 N N . ALA A 1 97 ? 135.881 113.488 267.841 1.00 0.00 97 ALA E N 1
ATOM 532 C CA . ALA A 1 97 ? 136.667 114.644 268.263 1.00 0.00 97 ALA E CA 1
ATOM 533 C C . ALA A 1 97 ? 135.862 115.547 269.188 1.00 8.66 97 ALA E C 1
ATOM 534 O O . ALA A 1 97 ? 136.395 116.082 270.167 1.00 3.62 97 ALA E O 1
ATOM 536 N N . LYS A 1 98 ? 134.575 115.733 268.886 1.00 0.00 98 LYS E N 1
ATOM 537 C CA . LYS A 1 98 ? 133.703 116.494 269.774 1.00 0.00 98 LYS E CA 1
ATOM 538 C C . LYS A 1 98 ? 133.582 115.825 271.137 1.00 0.00 98 LYS E C 1
ATOM 539 O O . LYS A 1 98 ? 133.614 116.500 272.173 1.00 0.25 98 LYS E O 1
ATOM 545 N N . VAL A 1 99 ? 133.429 114.509 271.239 1.00 3.27 99 VAL E N 1
ATOM 546 C CA . VAL A 1 99 ? 133.303 113.799 272.571 1.00 0.39 99 VAL E CA 1
ATOM 547 C C . VAL A 1 99 ? 134.573 113.952 273.415 1.00 0.00 99 VAL E C 1
ATOM 548 O O . VAL A 1 99 ? 134.473 114.178 274.572 1.00 0.00 99 VAL E O 1
ATOM 552 N N . ILE A 1 100 ? 135.738 113.891 272.795 1.00 8.14 100 ILE E N 1
ATOM 553 C CA . ILE A 1 100 ? 137.008 113.885 273.564 1.00 1.14 100 ILE E CA 1
ATOM 554 C C . ILE A 1 100 ? 137.575 115.300 273.615 1.00 5.19 100 ILE E C 1
ATOM 555 O O . ILE A 1 100 ? 138.557 115.447 274.233 1.00 5.61 100 ILE E O 1
ATOM 560 N N . GLU A 1 101 ? 136.910 116.280 272.996 1.00 4.08 101 GLU E N 1
ATOM 561 C CA . GLU A 1 101 ? 137.302 117.708 273.043 1.00 2.42 101 GLU E CA 1
ATOM 562 C C . GLU A 1 101 ? 138.698 117.925 272.447 1.00 0.00 101 GLU E C 1
ATOM 563 O O . GLU A 1 101 ? 139.512 118.453 273.103 1.00 2.19 101 GLU E O 1
ATOM 569 N N . VAL A 1 102 ? 138.914 117.486 271.221 1.00 2.81 102 VAL E N 1
ATOM 570 C CA . VAL A 1 102 ? 140.175 117.784 270.558 1.00 0.00 102 VAL E CA 1
ATOM 571 C C . VAL A 1 102 ? 139.865 118.282 269.155 1.00 0.00 102 VAL E C 1
ATOM 572 O O . VAL A 1 102 ? 138.762 118.099 268.634 1.00 2.50 102 VAL E O 1
ATOM 576 N N . ALA A 1 103 ? 140.854 118.928 268.551 1.00 3.47 103 ALA E N 1
ATOM 577 C CA . ALA A 1 103 ? 140.723 119.327 267.160 1.00 0.00 103 ALA E CA 1
ATOM 578 C C . ALA A 1 103 ? 140.591 118.083 266.284 1.00 1.24 103 ALA E C 1
ATOM 579 O O . ALA A 1 103 ? 141.241 117.065 266.550 1.00 1.31 103 ALA E O 1
ATOM 581 N N . PRO A 1 104 ? 139.759 118.124 265.240 1.00 0.00 104 PRO E N 1
ATOM 582 C CA . PRO A 1 104 ? 139.550 116.918 264.422 1.00 0.38 104 PRO E CA 1
ATOM 583 C C . PRO A 1 104 ? 140.805 116.416 263.728 1.00 0.00 104 PRO E C 1
ATOM 584 O O . PRO A 1 104 ? 140.838 115.248 263.322 1.00 0.00 104 PRO E O 1
ATOM 588 N N . ILE A 1 105 ? 141.835 117.253 263.577 1.00 0.00 105 ILE E N 1
ATOM 589 C CA . ILE A 1 105 ? 143.046 116.817 262.887 1.00 0.00 105 ILE E CA 1
ATOM 590 C C . ILE A 1 105 ? 143.747 115.710 263.670 1.00 0.00 105 ILE E C 1
ATOM 591 O O . ILE A 1 105 ? 144.319 114.786 263.082 1.00 0.00 105 ILE E O 1
ATOM 596 N N . ARG A 1 106 ? 143.709 115.776 265.003 1.00 0.00 106 ARG E N 1
ATOM 597 C CA . ARG A 1 106 ? 144.311 114.715 265.808 1.00 1.28 106 ARG E CA 1
ATOM 598 C C . ARG A 1 106 ? 143.580 113.391 265.608 1.00 4.13 106 ARG E C 1
ATOM 599 O O . ARG A 1 106 ? 144.208 112.328 265.511 1.00 3.28 106 ARG E O 1
ATOM 607 N N . VAL A 1 107 ? 142.248 113.440 265.534 1.00 0.00 107 VAL E N 1
ATOM 608 C CA . VAL A 1 107 ? 141.474 112.229 265.283 1.00 0.00 107 VAL E CA 1
ATOM 609 C C . VAL A 1 107 ? 141.754 111.697 263.883 1.00 0.00 107 VAL E C 1
ATOM 610 O O . VAL A 1 107 ? 141.815 110.482 263.671 1.00 0.00 107 VAL E O 1
ATOM 614 N N . TYR A 1 108 ? 141.928 112.593 262.906 1.00 0.00 108 TYR E N 1
ATOM 615 C CA . TYR A 1 108 ? 142.318 112.153 261.569 1.00 0.00 108 TYR E CA 1
ATOM 616 C C . TYR A 1 108 ? 143.676 111.462 261.598 1.00 0.00 108 TYR E C 1
ATOM 617 O O . TYR A 1 108 ? 143.877 110.440 260.930 1.00 0.00 108 TYR E O 1
ATOM 626 N N . GLU A 1 109 ? 144.622 112.014 262.362 1.00 0.00 109 GLU E N 1
ATOM 627 C CA . GLU A 1 109 ? 145.934 111.390 262.506 1.00 0.00 109 GLU E CA 1
ATOM 628 C C . GLU A 1 109 ? 145.806 109.986 263.079 1.00 0.00 109 GLU E C 1
ATOM 629 O O . GLU A 1 109 ? 146.421 109.036 262.577 1.00 0.00 109 GLU E O 1
ATOM 635 N N . VAL A 1 110 ? 144.999 109.837 264.131 1.00 0.00 110 VAL E N 1
ATOM 636 C CA . VAL A 1 110 ? 144.813 108.524 264.747 1.00 0.00 110 VAL E CA 1
ATOM 637 C C . VAL A 1 110 ? 144.166 107.557 263.760 1.00 0.00 110 VAL E C 1
ATOM 638 O O . VAL A 1 110 ? 144.592 106.405 263.622 1.00 0.00 110 VAL E O 1
ATOM 642 N N . ALA A 1 111 ? 143.136 108.017 263.047 1.00 0.00 111 ALA E N 1
ATOM 643 C CA . ALA A 1 111 ? 142.415 107.143 262.128 1.00 0.75 111 ALA E CA 1
ATOM 644 C C . ALA A 1 111 ? 143.282 106.709 260.953 1.00 0.72 111 ALA E C 1
ATOM 645 O O . ALA A 1 111 ? 143.149 105.578 260.473 1.00 0.00 111 ALA E O 1
ATOM 647 N N . THR A 1 112 ? 144.168 107.585 260.475 1.00 0.00 112 THR E N 1
ATOM 648 C CA . THR A 1 112 ? 145.034 107.233 259.357 1.00 0.00 112 THR E CA 1
ATOM 649 C C . THR A 1 112 ? 146.271 106.456 259.787 1.00 0.00 112 THR E C 1
ATOM 650 O O . THR A 1 112 ? 146.867 105.763 258.956 1.00 0.00 112 THR E O 1
ATOM 654 N N . PHE A 1 113 ? 146.672 106.554 261.057 1.00 0.00 113 PHE E N 1
ATOM 655 C CA . PHE A 1 113 ? 147.878 105.861 261.498 1.00 0.00 113 PHE E CA 1
ATOM 656 C C . PHE A 1 113 ? 147.643 104.362 261.646 1.00 0.00 113 PHE E C 1
ATOM 657 O O . PHE A 1 113 ? 148.513 103.556 261.297 1.00 0.00 113 PHE E O 1
ATOM 665 N N . TYR A 1 114 ? 146.480 103.969 262.153 1.00 0.54 114 TYR E N 1
ATOM 666 C CA . TYR A 1 114 ? 146.202 102.582 262.495 1.00 0.00 114 TYR E CA 1
ATOM 667 C C . TYR A 1 114 ? 145.427 101.890 261.379 1.00 0.00 114 TYR E C 1
ATOM 668 O O . TYR A 1 114 ? 144.522 102.476 260.779 1.00 5.08 114 TYR E O 1
ATOM 677 N N . SER A 1 115 ? 145.793 100.633 261.112 1.00 2.31 115 SER E N 1
ATOM 678 C CA . SER A 1 115 ? 145.264 99.918 259.954 1.00 1.00 115 SER E CA 1
ATOM 679 C C . SER A 1 115 ? 143.902 99.282 260.207 1.00 0.00 115 SER E C 1
ATOM 680 O O . SER A 1 115 ? 143.234 98.890 259.245 1.00 5.63 115 SER E O 1
ATOM 683 N N . MET A 1 116 ? 143.472 99.162 261.466 1.00 0.43 116 MET E N 1
ATOM 684 C CA . MET A 1 116 ? 142.193 98.516 261.742 1.00 0.08 116 MET E CA 1
ATOM 685 C C . MET A 1 116 ? 141.000 99.398 261.397 1.00 0.00 116 MET E C 1
ATOM 686 O O . MET A 1 116 ? 139.877 98.889 261.310 1.00 4.84 116 MET E O 1
ATOM 691 N N . PHE A 1 117 ? 141.209 100.696 261.198 1.00 0.00 117 PHE E N 1
ATOM 692 C CA . PHE A 1 117 ? 140.123 101.608 260.869 1.00 0.00 117 PHE E CA 1
ATOM 693 C C . PHE A 1 117 ? 139.919 101.651 259.361 1.00 0.00 117 PHE E C 1
ATOM 694 O O . PHE A 1 117 ? 140.872 101.854 258.602 1.00 2.40 117 PHE E O 1
ATOM 702 N N . ASN A 1 118 ? 138.676 101.455 258.931 1.00 1.34 118 ASN E N 1
ATOM 703 C CA . ASN A 1 118 ? 138.313 101.532 257.523 1.00 0.00 118 ASN E CA 1
ATOM 704 C C . ASN A 1 118 ? 137.694 102.897 257.252 1.00 0.00 118 ASN E C 1
ATOM 705 O O . ASN A 1 118 ? 136.662 103.243 257.836 1.00 0.00 118 ASN E O 1
ATOM 710 N N . ARG A 1 119 ? 138.328 103.669 256.373 1.00 0.00 119 ARG E N 1
ATOM 711 C CA . ARG A 1 119 ? 137.828 104.980 255.987 1.00 0.00 119 ARG E CA 1
ATOM 712 C C . ARG A 1 119 ? 137.071 104.944 254.665 1.00 0.00 119 ARG E C 1
ATOM 713 O O . ARG A 1 119 ? 136.669 105.997 254.162 1.00 0.00 119 ARG E O 1
ATOM 721 N N . ALA A 1 120 ? 136.798 103.777 254.110 1.00 0.00 120 ALA E N 1
ATOM 722 C CA . ALA A 1 120 ? 135.863 103.633 252.965 1.00 2.12 120 ALA E CA 1
ATOM 723 C C . ALA A 1 120 ? 134.870 102.522 253.307 1.00 0.00 120 ALA E C 1
ATOM 724 O O . ALA A 1 120 ? 135.203 101.679 254.120 1.00 1.60 120 ALA E O 1
ATOM 726 N N . LYS A 1 121 ? 133.740 102.501 252.635 1.00 2.13 121 LYS E N 1
ATOM 727 C CA . LYS A 1 121 ? 132.703 101.491 252.856 1.00 1.13 121 LYS E CA 1
ATOM 728 C C . LYS A 1 121 ? 133.217 100.074 252.635 1.00 0.70 121 LYS E C 1
ATOM 729 O O . LYS A 1 121 ? 134.019 99.827 251.742 1.00 3.00 121 LYS E O 1
ATOM 735 N N . VAL A 1 122 ? 132.817 99.218 253.501 1.00 0.00 122 VAL E N 1
ATOM 736 C CA . VAL A 1 122 ? 133.101 97.782 253.333 1.00 1.81 122 VAL E CA 1
ATOM 737 C C . VAL A 1 122 ? 131.707 97.147 253.433 1.00 4.57 122 VAL E C 1
ATOM 738 O O . VAL A 1 122 ? 130.754 97.824 253.809 1.00 9.15 122 VAL E O 1
ATOM 742 N N . GLY A 1 123 ? 131.585 95.877 253.172 1.00 8.17 123 GLY E N 1
ATOM 743 C CA . GLY A 1 123 ? 130.348 95.136 253.283 1.00 7.66 123 GLY E CA 1
ATOM 744 C C . GLY A 1 123 ? 129.964 94.877 254.727 1.00 10.39 123 GLY E C 1
ATOM 745 O O . GLY A 1 123 ? 130.702 95.169 255.670 1.00 12.93 123 GLY E O 1
ATOM 746 N N . LYS A 1 124 ? 128.762 94.321 254.899 1.00 7.88 124 LYS E N 1
ATOM 747 C CA . LYS A 1 124 ? 128.320 93.928 256.233 1.00 5.12 124 LYS E CA 1
ATOM 748 C C . LYS A 1 124 ? 129.250 92.887 256.839 1.00 6.08 124 LYS E C 1
ATOM 749 O O . LYS A 1 124 ? 129.386 92.813 258.066 1.00 9.08 124 LYS E O 1
ATOM 755 N N . TYR A 1 125 ? 129.895 92.079 256.001 1.00 4.18 125 TYR E N 1
ATOM 756 C CA . TYR A 1 125 ? 130.880 91.095 256.434 1.00 5.98 125 TYR E CA 1
ATOM 757 C C . TYR A 1 125 ? 132.193 91.408 255.729 1.00 8.91 125 TYR E C 1
ATOM 758 O O . TYR A 1 125 ? 132.305 91.237 254.511 1.00 13.73 125 TYR E O 1
ATOM 767 N N . HIS A 1 126 ? 133.179 91.873 256.491 1.00 9.94 126 HIS E N 1
ATOM 768 C CA . HIS A 1 126 ? 134.492 92.196 255.948 1.00 7.87 126 HIS E CA 1
ATOM 769 C C . HIS A 1 126 ? 135.372 90.953 255.998 1.00 6.15 126 HIS E C 1
ATOM 770 O O . HIS A 1 126 ? 135.680 90.448 257.083 1.00 11.91 126 HIS E O 1
ATOM 777 N N . LEU A 1 127 ? 135.774 90.465 254.829 1.00 6.66 127 LEU E N 1
ATOM 778 C CA . LEU A 1 127 ? 136.625 89.288 254.716 1.00 5.99 127 LEU E CA 1
ATOM 779 C C . LEU A 1 127 ? 138.060 89.741 254.477 1.00 5.72 127 LEU E C 1
ATOM 780 O O . LEU A 1 127 ? 138.336 90.452 253.505 1.00 12.32 127 LEU E O 1
ATOM 785 N N . LEU A 1 128 ? 138.966 89.330 255.358 1.00 4.23 128 LEU E N 1
ATOM 786 C CA . LEU A 1 128 ? 140.363 89.743 255.313 1.00 11.91 128 LEU E CA 1
ATOM 787 C C . LEU A 1 128 ? 141.222 88.543 254.934 1.00 8.40 128 LEU E C 1
ATOM 788 O O . LEU A 1 128 ? 141.188 87.512 255.614 1.00 9.69 128 LEU E O 1
ATOM 793 N N . VAL A 1 129 ? 141.988 88.681 253.851 1.00 9.42 129 VAL E N 1
ATOM 794 C CA . VAL A 1 129 ? 142.777 87.584 253.295 1.00 11.35 129 VAL E CA 1
ATOM 795 C C . VAL A 1 129 ? 144.170 88.080 252.924 1.00 13.70 129 VAL E C 1
ATOM 796 O O . VAL A 1 129 ? 144.529 89.228 253.210 1.00 14.95 129 VAL E O 1
ATOM 800 N N . CYS A 1 130 ? 144.958 87.212 252.282 1.00 16.29 130 CYS E N 1
ATOM 801 C CA . CYS A 1 130 ? 146.281 87.549 251.751 1.00 12.83 130 CYS E CA 1
ATOM 802 C C . CYS A 1 130 ? 147.224 88.008 252.867 1.00 17.08 130 CYS E C 1
ATOM 803 O O . CYS A 1 130 ? 147.653 89.160 252.934 1.00 22.55 130 CYS E O 1
ATOM 806 N N . GLY A 1 131 ? 147.538 87.058 253.743 1.00 19.18 131 GLY E N 1
ATOM 807 C CA . GLY A 1 131 ? 148.389 87.329 254.884 1.00 19.61 131 GLY E CA 1
ATOM 808 C C . GLY A 1 131 ? 149.813 87.720 254.550 1.00 22.22 131 GLY E C 1
ATOM 809 O O . GLY A 1 131 ? 150.136 88.042 253.402 1.00 25.08 131 GLY E O 1
ATOM 810 N N . THR A 1 132 ? 150.679 87.680 255.553 1.00 22.10 132 THR E N 1
ATOM 811 C CA . THR A 1 132 ? 152.050 88.156 255.453 1.00 20.79 132 THR E CA 1
ATOM 812 C C . THR A 1 132 ? 153.015 86.986 255.650 1.00 25.36 132 THR E C 1
ATOM 813 O O . THR A 1 132 ? 152.616 85.819 255.650 1.00 24.28 132 THR E O 1
ATOM 817 N N . THR A 1 133 ? 154.299 87.326 255.803 1.00 22.13 133 THR E N 1
ATOM 818 C CA . THR A 1 133 ? 155.415 86.372 255.807 1.00 23.60 133 THR E CA 1
ATOM 819 C C . THR A 1 133 ? 155.135 85.027 256.475 1.00 24.45 133 THR E C 1
ATOM 820 O O . THR A 1 133 ? 155.343 83.999 255.817 1.00 25.84 133 THR E O 1
ATOM 824 N N . PRO A 1 134 ? 154.677 84.945 257.732 1.00 24.00 134 PRO E N 1
ATOM 825 C CA . PRO A 1 134 ? 154.596 83.626 258.387 1.00 24.41 134 PRO E CA 1
ATOM 826 C C . PRO A 1 134 ? 153.669 82.630 257.703 1.00 24.20 134 PRO E C 1
ATOM 827 O O . PRO A 1 134 ? 153.868 81.420 257.868 1.00 26.94 134 PRO E O 1
ATOM 831 N N . CYS A 1 135 ? 152.672 83.083 256.939 1.00 25.87 135 CYS E N 1
ATOM 832 C CA . CYS A 1 135 ? 151.704 82.169 256.347 1.00 26.11 135 CYS E CA 1
ATOM 833 C C . CYS A 1 135 ? 151.910 81.901 254.865 1.00 27.53 135 CYS E C 1
ATOM 834 O O . CYS A 1 135 ? 151.406 80.890 254.367 1.00 27.30 135 CYS E O 1
ATOM 837 N N . MET A 1 136 ? 152.636 82.761 254.149 1.00 27.19 136 MET E N 1
ATOM 838 C CA . MET A 1 136 ? 152.906 82.484 252.745 1.00 24.56 136 MET E CA 1
ATOM 839 C C . MET A 1 136 ? 154.031 81.474 252.567 1.00 25.76 136 MET E C 1
ATOM 840 O O . MET A 1 136 ? 154.264 81.016 251.444 1.00 27.36 136 MET E O 1
ATOM 845 N N . ILE A 1 137 ? 154.738 81.125 253.645 1.00 25.73 137 ILE E N 1
ATOM 846 C CA . ILE A 1 137 ? 155.658 79.995 253.585 1.00 26.29 137 ILE E CA 1
ATOM 847 C C . ILE A 1 137 ? 154.885 78.701 253.382 1.00 26.56 137 ILE E C 1
ATOM 848 O O . ILE A 1 137 ? 155.338 77.801 252.663 1.00 27.86 137 ILE E O 1
ATOM 853 N N . ARG A 1 138 ? 153.707 78.589 253.996 1.00 25.66 138 ARG E N 1
ATOM 854 C CA . ARG A 1 138 ? 152.831 77.435 253.838 1.00 25.44 138 ARG E CA 1
ATOM 855 C C . ARG A 1 138 ? 151.777 77.659 252.756 1.00 26.75 138 ARG E C 1
ATOM 856 O O . ARG A 1 138 ? 150.710 77.035 252.789 1.00 27.33 138 ARG E O 1
ATOM 864 N N . GLY A 1 139 ? 152.055 78.543 251.799 1.00 26.61 139 GLY E N 1
ATOM 865 C CA . GLY A 1 139 ? 151.146 78.787 250.695 1.00 25.96 139 GLY E CA 1
ATOM 866 C C . GLY A 1 139 ? 149.874 79.518 251.074 1.00 26.77 139 GLY E C 1
ATOM 867 O O . GLY A 1 139 ? 148.784 78.941 251.025 1.00 26.88 139 GLY E O 1
ATOM 868 N N . SER A 1 140 ? 149.997 80.792 251.457 1.00 26.27 140 SER E N 1
ATOM 869 C CA . SER A 1 140 ? 148.821 81.568 251.837 1.00 26.20 140 SER E CA 1
ATOM 870 C C . SER A 1 140 ? 148.112 82.151 250.619 1.00 25.22 140 SER E C 1
ATOM 871 O O . SER A 1 140 ? 146.878 82.187 250.572 1.00 27.69 140 SER E O 1
ATOM 874 N N . ARG A 1 141 ? 148.871 82.614 249.624 1.00 24.78 141 ARG E N 1
ATOM 875 C CA . ARG A 1 141 ? 148.258 83.222 248.449 1.00 23.38 141 ARG E CA 1
ATOM 876 C C . ARG A 1 141 ? 147.646 82.163 247.540 1.00 24.99 141 ARG E C 1
ATOM 877 O O . ARG A 1 141 ? 148.085 81.971 246.402 1.00 26.74 141 ARG E O 1
ATOM 885 N N . ASP A 1 142 ? 146.624 81.474 248.050 1.00 23.16 142 ASP E N 1
ATOM 886 C CA . ASP A 1 142 ? 145.841 80.533 247.262 1.00 21.09 142 ASP E CA 1
ATOM 887 C C . ASP A 1 142 ? 144.359 80.648 247.597 1.00 23.03 142 ASP E C 1
ATOM 888 O O . ASP A 1 142 ? 143.558 79.850 247.095 1.00 25.51 142 ASP E O 1
ATOM 893 N N . ILE A 1 143 ? 143.977 81.622 248.421 1.00 19.77 143 ILE E N 1
ATOM 894 C CA . ILE A 1 143 ? 142.609 81.780 248.885 1.00 17.17 143 ILE E CA 1
ATOM 895 C C . ILE A 1 143 ? 141.954 83.018 248.284 1.00 18.25 143 ILE E C 1
ATOM 896 O O . ILE A 1 143 ? 140.759 83.008 247.976 1.00 16.22 143 ILE E O 1
ATOM 901 N N . GLU A 1 144 ? 142.736 84.080 248.084 1.00 16.38 144 GLU E N 1
ATOM 902 C CA . GLU A 1 144 ? 142.194 85.369 247.663 1.00 14.68 144 GLU E CA 1
ATOM 903 C C . GLU A 1 144 ? 141.479 85.272 246.318 1.00 19.09 144 GLU E C 1
ATOM 904 O O . GLU A 1 144 ? 140.307 85.654 246.195 1.00 14.79 144 GLU E O 1
ATOM 910 N N . SER A 1 145 ? 142.162 84.727 245.306 1.00 15.48 145 SER E N 1
ATOM 911 C CA . SER A 1 145 ? 141.633 84.757 243.945 1.00 14.80 145 SER E CA 1
ATOM 912 C C . SER A 1 145 ? 140.308 84.014 243.845 1.00 14.91 145 SER E C 1
ATOM 913 O O . SER A 1 145 ? 139.375 84.484 243.183 1.00 17.33 145 SER E O 1
ATOM 916 N N . ALA A 1 146 ? 140.203 82.857 244.500 1.00 17.74 146 ALA E N 1
ATOM 917 C CA . ALA A 1 146 ? 138.935 82.135 244.520 1.00 14.85 146 ALA E CA 1
ATOM 918 C C . ALA A 1 146 ? 137.850 82.955 245.207 1.00 17.18 146 ALA E C 1
ATOM 919 O O . ALA A 1 146 ? 136.679 82.910 244.808 1.00 15.98 146 ALA E O 1
ATOM 921 N N . LEU A 1 147 ? 138.221 83.708 246.245 1.00 15.69 147 LEU E N 1
ATOM 922 C CA . LEU A 1 147 ? 137.244 84.538 246.942 1.00 14.24 147 LEU E CA 1
ATOM 923 C C . LEU A 1 147 ? 136.685 85.619 246.024 1.00 14.62 147 LEU E C 1
ATOM 924 O O . LEU A 1 147 ? 135.467 85.824 245.967 1.00 19.54 147 LEU E O 1
ATOM 929 N N . LEU A 1 148 ? 137.556 86.320 245.285 1.00 16.18 148 LEU E N 1
ATOM 930 C CA . LEU A 1 148 ? 137.033 87.293 244.325 1.00 14.45 148 LEU E CA 1
ATOM 931 C C . LEU A 1 148 ? 136.214 86.611 243.238 1.00 15.75 148 LEU E C 1
ATOM 932 O O . LEU A 1 148 ? 135.169 87.127 242.826 1.00 17.75 148 LEU E O 1
ATOM 937 N N . ASP A 1 149 ? 136.677 85.456 242.753 1.00 17.63 149 ASP E N 1
ATOM 938 C CA . ASP A 1 149 ? 135.974 84.776 241.670 1.00 16.79 149 ASP E CA 1
ATOM 939 C C . ASP A 1 149 ? 134.554 84.408 242.079 1.00 15.60 149 ASP E C 1
ATOM 940 O O . ASP A 1 149 ? 133.610 84.594 241.303 1.00 16.72 149 ASP E O 1
ATOM 945 N N . HIS A 1 150 ? 134.381 83.880 243.293 1.00 18.82 150 HIS E N 1
ATOM 946 C CA . HIS A 1 150 ? 133.035 83.590 243.776 1.00 14.42 150 HIS E CA 1
ATOM 947 C C . HIS A 1 150 ? 132.248 84.876 244.006 1.00 16.64 150 HIS E C 1
ATOM 948 O O . HIS A 1 150 ? 131.074 84.972 243.627 1.00 19.35 150 HIS E O 1
ATOM 955 N N . LEU A 1 151 ? 132.875 85.877 244.630 1.00 15.95 151 LEU E N 1
ATOM 956 C CA . LEU A 1 151 ? 132.166 87.114 244.936 1.00 16.11 151 LEU E CA 1
ATOM 957 C C . LEU A 1 151 ? 131.929 87.973 243.700 1.00 15.65 151 LEU E C 1
ATOM 958 O O . LEU A 1 151 ? 131.054 88.845 243.728 1.00 18.69 151 LEU E O 1
ATOM 963 N N . GLY A 1 152 ? 132.678 87.747 242.626 1.00 13.23 152 GLY E N 1
ATOM 964 C CA . GLY A 1 152 ? 132.525 88.547 241.421 1.00 17.17 152 GLY E CA 1
ATOM 965 C C . GLY A 1 152 ? 132.863 90.009 241.615 1.00 15.78 152 GLY E C 1
ATOM 966 O O . GLY A 1 152 ? 132.217 90.879 241.019 1.00 16.61 152 GLY E O 1
ATOM 967 N N . VAL A 1 153 ? 133.868 90.300 242.442 1.00 17.68 153 VAL E N 1
ATOM 968 C CA . VAL A 1 153 ? 134.302 91.663 242.715 1.00 13.23 153 VAL E CA 1
ATOM 969 C C . VAL A 1 153 ? 135.822 91.681 242.788 1.00 10.94 153 VAL E C 1
ATOM 970 O O . VAL A 1 153 ? 136.471 90.646 242.947 1.00 19.90 153 VAL E O 1
ATOM 974 N N . LYS A 1 154 ? 136.369 92.891 242.675 1.00 11.20 154 LYS E N 1
ATOM 975 C CA . LYS A 1 154 ? 137.830 93.042 242.871 1.00 12.75 154 LYS E CA 1
ATOM 976 C C . LYS A 1 154 ? 138.052 93.434 244.333 1.00 14.49 154 LYS E C 1
ATOM 977 O O . LYS A 1 154 ? 137.091 93.869 244.991 1.00 13.98 154 LYS E O 1
ATOM 983 N N . ARG A 1 155 ? 139.276 93.295 244.823 1.00 16.76 155 ARG E N 1
ATOM 984 C CA . ARG A 1 155 ? 139.608 93.592 246.210 1.00 13.59 155 ARG E CA 1
ATOM 985 C C . ARG A 1 155 ? 139.344 95.062 246.517 1.00 12.73 155 ARG E C 1
ATOM 986 O O . ARG A 1 155 ? 139.728 95.949 245.750 1.00 17.20 155 ARG E O 1
ATOM 994 N N . GLY A 1 156 ? 138.683 95.315 247.646 1.00 11.01 156 GLY E N 1
ATOM 995 C CA . GLY A 1 156 ? 138.413 96.662 248.095 1.00 13.73 156 GLY E CA 1
ATOM 996 C C . GLY A 1 156 ? 137.062 97.227 247.709 1.00 10.76 156 GLY E C 1
ATOM 997 O O . GLY A 1 156 ? 136.684 98.283 248.231 1.00 15.44 156 GLY E O 1
ATOM 998 N N . GLU A 1 157 ? 136.319 96.570 246.822 1.00 12.18 157 GLU E N 1
ATOM 999 C CA . GLU A 1 157 ? 134.999 97.041 246.426 1.00 9.37 157 GLU E CA 1
ATOM 1000 C C . GLU A 1 157 ? 133.921 96.145 247.020 1.00 8.83 157 GLU E C 1
ATOM 1001 O O . GLU A 1 157 ? 134.114 94.935 247.173 1.00 12.29 157 GLU E O 1
ATOM 1007 N N . VAL A 1 158 ? 132.825 96.781 247.436 1.00 8.66 158 VAL E N 1
ATOM 1008 C CA . VAL A 1 158 ? 131.678 96.039 248.018 1.00 7.80 158 VAL E CA 1
ATOM 1009 C C . VAL A 1 158 ? 130.860 95.399 246.897 1.00 13.79 158 VAL E C 1
ATOM 1010 O O . VAL A 1 158 ? 130.811 95.970 245.816 1.00 15.93 158 VAL E O 1
ATOM 1014 N N . THR A 1 159 ? 130.167 94.321 247.175 1.00 11.47 159 THR E N 1
ATOM 1015 C CA . THR A 1 159 ? 129.257 93.694 246.230 1.00 13.57 159 THR E CA 1
ATOM 1016 C C . THR A 1 159 ? 128.007 94.554 246.046 1.00 11.83 159 THR E C 1
ATOM 1017 O O . THR A 1 159 ? 127.737 95.485 246.812 1.00 12.64 159 THR E O 1
ATOM 1021 N N . LYS A 1 160 ? 127.237 94.229 245.004 1.00 16.62 160 LYS E N 1
ATOM 1022 C CA . LYS A 1 160 ? 126.068 95.035 244.661 1.00 12.89 160 LYS E CA 1
ATOM 1023 C C . LYS A 1 160 ? 125.041 95.038 245.786 1.00 10.87 160 LYS E C 1
ATOM 1024 O O . LYS A 1 160 ? 124.441 96.077 246.085 1.00 14.89 160 LYS E O 1
ATOM 1030 N N . ASP A 1 161 ? 124.823 93.888 246.424 1.00 10.38 161 ASP E N 1
ATOM 1031 C CA . ASP A 1 161 ? 123.905 93.829 247.554 1.00 11.22 161 ASP E CA 1
ATOM 1032 C C . ASP A 1 161 ? 124.503 94.405 248.830 1.00 12.22 161 ASP E C 1
ATOM 1033 O O . ASP A 1 161 ? 123.815 94.431 249.856 1.00 16.59 161 ASP E O 1
ATOM 1038 N N . GLY A 1 162 ? 125.752 94.864 248.791 1.00 9.18 162 GLY E N 1
ATOM 1039 C CA . GLY A 1 162 ? 126.376 95.468 249.953 1.00 9.08 162 GLY E CA 1
ATOM 1040 C C . GLY A 1 162 ? 126.577 94.531 251.120 1.00 10.67 162 GLY E C 1
ATOM 1041 O O . GLY A 1 162 ? 126.420 94.947 252.272 1.00 16.27 162 GLY E O 1
ATOM 1042 N N . LEU A 1 163 ? 126.929 93.275 250.857 1.00 10.12 163 LEU E N 1
ATOM 1043 C CA . LEU A 1 163 ? 127.092 92.275 251.904 1.00 11.70 163 LEU E CA 1
ATOM 1044 C C . LEU A 1 163 ? 128.547 91.932 252.189 1.00 9.77 163 LEU E C 1
ATOM 1045 O O . LEU A 1 163 ? 128.916 91.746 253.352 1.00 6.93 163 LEU E O 1
ATOM 1050 N N . PHE A 1 164 ? 129.386 91.843 251.159 1.00 9.74 164 PHE E N 1
ATOM 1051 C CA . PHE A 1 164 ? 130.749 91.359 251.315 1.00 8.91 164 PHE E CA 1
ATOM 1052 C C . PHE A 1 164 ? 131.744 92.323 250.689 1.00 10.23 164 PHE E C 1
ATOM 1053 O O . PHE A 1 164 ? 131.477 92.923 249.644 1.00 13.35 164 PHE E O 1
ATOM 1061 N N . SER A 1 165 ? 132.892 92.464 251.345 1.00 8.55 165 SER E N 1
ATOM 1062 C CA . SER A 1 165 ? 134.026 93.194 250.804 1.00 7.59 165 SER E CA 1
ATOM 1063 C C . SER A 1 165 ? 135.292 92.487 251.262 1.00 7.05 165 SER E C 1
ATOM 1064 O O . SER A 1 165 ? 135.346 91.937 252.365 1.00 9.90 165 SER E O 1
ATOM 1067 N N . VAL A 1 166 ? 136.307 92.497 250.405 1.00 11.28 166 VAL E N 1
ATOM 1068 C CA . VAL A 1 166 ? 137.555 91.790 250.659 1.00 9.25 166 VAL E CA 1
ATOM 1069 C C . VAL A 1 166 ? 138.643 92.816 250.937 1.00 10.18 166 VAL E C 1
ATOM 1070 O O . VAL A 1 166 ? 138.827 93.759 250.159 1.00 13.71 166 VAL E O 1
ATOM 1074 N N . GLY A 1 167 ? 139.360 92.632 252.048 1.00 6.34 167 GLY E N 1
ATOM 1075 C CA . GLY A 1 167 ? 140.401 93.551 252.456 1.00 6.92 167 GLY E CA 1
ATOM 1076 C C . GLY A 1 167 ? 141.690 92.824 252.797 1.00 9.96 167 GLY E C 1
ATOM 1077 O O . GLY A 1 167 ? 141.803 91.606 252.646 1.00 15.21 167 GLY E O 1
ATOM 1078 N N . GLU A 1 168 ? 142.655 93.609 253.272 1.00 12.72 168 GLU E N 1
ATOM 1079 C CA . GLU A 1 168 ? 143.975 93.102 253.633 1.00 10.79 168 GLU E CA 1
ATOM 1080 C C . GLU A 1 168 ? 143.964 92.554 255.056 1.00 10.81 168 GLU E C 1
ATOM 1081 O O . GLU A 1 168 ? 143.721 93.294 256.016 1.00 12.68 168 GLU E O 1
ATOM 1087 N N . MET A 1 169 ? 144.235 91.262 255.195 1.00 10.03 169 MET E N 1
ATOM 1088 C CA . MET A 1 169 ? 144.394 90.679 256.516 1.00 11.17 169 MET E CA 1
ATOM 1089 C C . MET A 1 169 ? 145.756 91.047 257.091 1.00 11.38 169 MET E C 1
ATOM 1090 O O . MET A 1 169 ? 146.770 91.072 256.387 1.00 18.64 169 MET E O 1
ATOM 1095 N N . GLU A 1 170 ? 145.769 91.350 258.381 1.00 10.73 170 GLU E N 1
ATOM 1096 C CA . GLU A 1 170 ? 147.008 91.583 259.101 1.00 16.21 170 GLU E CA 1
ATOM 1097 C C . GLU A 1 170 ? 147.122 90.554 260.217 1.00 13.16 170 GLU E C 1
ATOM 1098 O O . GLU A 1 170 ? 146.170 90.323 260.969 1.00 17.50 170 GLU E O 1
ATOM 1104 N N . CYS A 1 171 ? 148.287 89.928 260.309 1.00 18.49 171 CYS E N 1
ATOM 1105 C CA . CYS A 1 171 ? 148.416 88.599 260.881 1.00 17.22 171 CYS E CA 1
ATOM 1106 C C . CYS A 1 171 ? 148.933 88.617 262.312 1.00 16.39 171 CYS E C 1
ATOM 1107 O O . CYS A 1 171 ? 149.673 89.521 262.717 1.00 17.96 171 CYS E O 1
ATOM 1110 N N . MET A 1 172 ? 148.512 87.608 263.070 1.00 17.21 172 MET E N 1
ATOM 1111 C CA . MET A 1 172 ? 149.056 87.301 264.379 1.00 15.94 172 MET E CA 1
ATOM 1112 C C . MET A 1 172 ? 149.532 85.855 264.381 1.00 15.56 172 MET E C 1
ATOM 1113 O O . MET A 1 172 ? 149.317 85.105 263.426 1.00 16.93 172 MET E O 1
ATOM 1118 N N . GLY A 1 173 ? 150.182 85.471 265.475 1.00 15.53 173 GLY E N 1
ATOM 1119 C CA . GLY A 1 173 ? 150.550 84.082 265.668 1.00 15.83 173 GLY E CA 1
ATOM 1120 C C . GLY A 1 173 ? 151.650 83.616 264.727 1.00 13.47 173 GLY E C 1
ATOM 1121 O O . GLY A 1 173 ? 152.440 84.405 264.206 1.00 19.81 173 GLY E O 1
ATOM 1122 N N . CYS A 1 174 ? 151.689 82.302 264.509 1.00 16.12 174 CYS E N 1
ATOM 1123 C CA . CYS A 1 174 ? 152.766 81.663 263.767 1.00 18.15 174 CYS E CA 1
ATOM 1124 C C . CYS A 1 174 ? 152.309 80.984 262.484 1.00 16.93 174 CYS E C 1
ATOM 1125 O O . CYS A 1 174 ? 153.142 80.391 261.790 1.00 16.71 174 CYS E O 1
ATOM 1128 N N . CYS A 1 175 ? 151.017 81.047 262.153 1.00 19.91 175 CYS E N 1
ATOM 1129 C CA . CYS A 1 175 ? 150.488 80.470 260.915 1.00 20.64 175 CYS E CA 1
ATOM 1130 C C . CYS A 1 175 ? 150.792 78.978 260.805 1.00 17.51 175 CYS E C 1
ATOM 1131 O O . CYS A 1 175 ? 151.024 78.463 259.708 1.00 24.53 175 CYS E O 1
ATOM 1134 N N . VAL A 1 176 ? 150.797 78.272 261.933 1.00 21.23 176 VAL E N 1
ATOM 1135 C CA . VAL A 1 176 ? 151.268 76.891 261.971 1.00 22.23 176 VAL E CA 1
ATOM 1136 C C . VAL A 1 176 ? 150.295 75.960 261.262 1.00 22.01 176 VAL E C 1
ATOM 1137 O O . VAL A 1 176 ? 150.666 75.277 260.301 1.00 24.81 176 VAL E O 1
ATOM 1141 N N . ASN A 1 177 ? 149.049 75.925 261.718 1.00 24.15 177 ASN E N 1
ATOM 1142 C CA . ASN A 1 177 ? 148.117 74.881 261.292 1.00 22.17 177 ASN E CA 1
ATOM 1143 C C . ASN A 1 177 ? 147.117 75.394 260.268 1.00 20.85 177 ASN E C 1
ATOM 1144 O O . ASN A 1 177 ? 146.052 74.803 260.099 1.00 25.02 177 ASN E O 1
ATOM 1149 N N . ALA A 1 178 ? 147.448 76.475 259.553 1.00 19.42 178 ALA E N 1
ATOM 1150 C CA . ALA A 1 178 ? 146.486 77.012 258.599 1.00 15.76 178 ALA E CA 1
ATOM 1151 C C . ALA A 1 178 ? 147.033 78.125 257.716 1.00 16.99 178 ALA E C 1
ATOM 1152 O O . ALA A 1 178 ? 147.911 78.890 258.135 1.00 22.01 178 ALA E O 1
ATOM 1154 N N . PRO A 1 179 ? 146.539 78.236 256.484 1.00 19.03 179 PRO E N 1
ATOM 1155 C CA . PRO A 1 179 ? 146.377 79.561 255.878 1.00 17.42 179 PRO E CA 1
ATOM 1156 C C . PRO A 1 179 ? 145.031 80.109 256.323 1.00 14.36 179 PRO E C 1
ATOM 1157 O O . PRO A 1 179 ? 144.020 79.419 256.169 1.00 15.10 179 PRO E O 1
ATOM 1161 N N . MET A 1 180 ? 145.057 81.293 256.935 1.00 16.54 180 MET E N 1
ATOM 1162 C CA . MET A 1 180 ? 143.816 81.779 257.586 1.00 14.16 180 MET E CA 1
ATOM 1163 C C . MET A 1 180 ? 143.214 83.034 256.965 1.00 15.06 180 MET E C 1
ATOM 1164 O O . MET A 1 180 ? 143.903 83.694 256.173 1.00 17.94 180 MET E O 1
ATOM 1169 N N . ILE A 1 181 ? 141.951 83.303 257.287 1.00 7.54 181 ILE E N 1
ATOM 1170 C CA . ILE A 1 181 ? 141.228 84.499 256.887 1.00 10.21 181 ILE E CA 1
ATOM 1171 C C . ILE A 1 181 ? 140.556 85.072 258.128 1.00 9.66 181 ILE E C 1
ATOM 1172 O O . ILE A 1 181 ? 140.341 84.377 259.124 1.00 12.70 181 ILE E O 1
ATOM 1177 N N . THR A 1 182 ? 140.229 86.359 258.061 1.00 7.69 182 THR E N 1
ATOM 1178 C CA . THR A 1 182 ? 139.556 87.051 259.150 1.00 7.57 182 THR E CA 1
ATOM 1179 C C . THR A 1 182 ? 138.204 87.564 258.675 1.00 5.22 182 THR E C 1
ATOM 1180 O O . THR A 1 182 ? 138.090 88.115 257.575 1.00 8.60 182 THR E O 1
ATOM 1184 N N . VAL A 1 183 ? 137.184 87.385 259.510 1.00 3.73 183 VAL E N 1
ATOM 1185 C CA . VAL A 1 183 ? 135.828 87.829 259.211 1.00 5.62 183 VAL E CA 1
ATOM 1186 C C . VAL A 1 183 ? 135.416 88.841 260.270 1.00 5.57 183 VAL E C 1
ATOM 1187 O O . VAL A 1 183 ? 135.356 88.512 261.462 1.00 7.99 183 VAL E O 1
ATOM 1191 N N . ALA A 1 184 ? 135.134 90.065 259.838 1.00 5.15 184 ALA E N 1
ATOM 1192 C CA . ALA A 1 184 ? 134.592 91.100 260.707 1.00 9.81 184 ALA E CA 1
ATOM 1193 C C . ALA A 1 184 ? 133.104 91.241 260.414 1.00 0.00 184 ALA E C 1
ATOM 1194 O O . ALA A 1 184 ? 132.716 91.516 259.273 1.00 5.31 184 ALA E O 1
ATOM 1196 N N . ASP A 1 185 ? 132.278 91.056 261.439 1.00 2.58 185 ASP E N 1
ATOM 1197 C CA . ASP A 1 185 ? 130.824 91.030 261.291 1.00 3.99 185 ASP E CA 1
ATOM 1198 C C . ASP A 1 185 ? 130.267 92.368 261.766 1.00 0.00 185 ASP E C 1
ATOM 1199 O O . ASP A 1 185 ? 130.147 92.613 262.968 1.00 6.82 185 ASP E O 1
ATOM 1204 N N . TYR A 1 186 ? 129.924 93.231 260.813 1.00 2.75 186 TYR E N 1
ATOM 1205 C CA . TYR A 1 186 ? 129.304 94.518 261.097 1.00 4.36 186 TYR E CA 1
ATOM 1206 C C . TYR A 1 186 ? 127.809 94.521 260.809 1.00 5.03 186 TYR E C 1
ATOM 1207 O O . TYR A 1 186 ? 127.180 95.583 260.865 1.00 5.90 186 TYR E O 1
ATOM 1216 N N . SER A 1 187 ? 127.229 93.359 260.500 1.00 7.25 187 SER E N 1
ATOM 1217 C CA . SER A 1 187 ? 125.846 93.301 260.040 1.00 4.72 187 SER E CA 1
ATOM 1218 C C . SER A 1 187 ? 124.844 93.727 261.106 1.00 6.22 187 SER E C 1
ATOM 1219 O O . SER A 1 187 ? 123.719 94.104 260.762 1.00 12.19 187 SER E O 1
ATOM 1222 N N . ASN A 1 188 ? 125.215 93.679 262.382 1.00 4.51 188 ASN E N 1
ATOM 1223 C CA . ASN A 1 188 ? 124.303 94.018 263.470 1.00 8.42 188 ASN E CA 1
ATOM 1224 C C . ASN A 1 188 ? 124.953 95.041 264.397 1.00 3.99 188 ASN E C 1
ATOM 1225 O O . ASN A 1 188 ? 124.994 94.889 265.619 1.00 6.09 188 ASN E O 1
ATOM 1230 N N . GLY A 1 189 ? 125.514 96.091 263.800 1.00 7.36 189 GLY E N 1
ATOM 1231 C CA . GLY A 1 189 ? 125.993 97.229 264.567 1.00 4.00 189 GLY E CA 1
ATOM 1232 C C . GLY A 1 189 ? 127.080 96.856 265.554 1.00 5.42 189 GLY E C 1
ATOM 1233 O O . GLY A 1 189 ? 127.899 95.962 265.314 1.00 7.25 189 GLY E O 1
ATOM 1234 N N . SER A 1 190 ? 127.087 97.557 266.690 1.00 1.85 190 SER E N 1
ATOM 1235 C CA . SER A 1 190 ? 128.071 97.293 267.732 1.00 7.42 190 SER E CA 1
ATOM 1236 C C . SER A 1 190 ? 127.657 96.145 268.642 1.00 5.05 190 SER E C 1
ATOM 1237 O O . SER A 1 190 ? 128.521 95.482 269.226 1.00 11.25 190 SER E O 1
ATOM 1240 N N . GLU A 1 191 ? 126.353 95.894 268.778 1.00 5.06 191 GLU E N 1
ATOM 1241 C CA . GLU A 1 191 ? 125.891 94.828 269.657 1.00 7.40 191 GLU E CA 1
ATOM 1242 C C . GLU A 1 191 ? 125.994 93.449 269.016 1.00 5.33 191 GLU E C 1
ATOM 1243 O O . GLU A 1 191 ? 125.829 92.444 269.716 1.00 13.22 191 GLU E O 1
ATOM 1249 N N . GLY A 1 192 ? 126.257 93.375 267.714 1.00 6.50 192 GLY E N 1
ATOM 1250 C CA . GLY A 1 192 ? 126.456 92.096 267.059 1.00 5.77 192 GLY E CA 1
ATOM 1251 C C . GLY A 1 192 ? 127.848 91.925 266.485 1.00 5.98 192 GLY E C 1
ATOM 1252 O O . GLY A 1 192 ? 128.114 90.961 265.762 1.00 8.00 192 GLY E O 1
ATOM 1253 N N . TYR A 1 193 ? 128.743 92.857 266.801 1.00 3.45 193 TYR E N 1
ATOM 1254 C CA . TYR A 1 193 ? 130.075 92.857 266.211 1.00 5.76 193 TYR E CA 1
ATOM 1255 C C . TYR A 1 193 ? 130.896 91.668 266.696 1.00 3.71 193 TYR E C 1
ATOM 1256 O O . TYR A 1 193 ? 130.957 91.387 267.897 1.00 10.26 193 TYR E O 1
ATOM 1265 N N . THR A 1 194 ? 131.531 90.972 265.753 1.00 3.85 194 THR E N 1
ATOM 1266 C CA . THR A 1 194 ? 132.478 89.907 266.051 1.00 2.47 194 THR E CA 1
ATOM 1267 C C . THR A 1 194 ? 133.684 90.050 265.134 1.00 4.63 194 THR E C 1
ATOM 1268 O O . THR A 1 194 ? 133.587 90.610 264.039 1.00 3.37 194 THR E O 1
ATOM 1272 N N . TYR A 1 195 ? 134.824 89.534 265.593 1.00 5.15 195 TYR E N 1
ATOM 1273 C CA . TYR A 1 195 ? 136.086 89.617 264.854 1.00 5.73 195 TYR E CA 1
ATOM 1274 C C . TYR A 1 195 ? 136.806 88.290 265.071 1.00 7.18 195 TYR E C 1
ATOM 1275 O O . TYR A 1 195 ? 137.476 88.101 266.091 1.00 11.74 195 TYR E O 1
ATOM 1284 N N . ASN A 1 196 ? 136.669 87.376 264.112 1.00 4.88 196 ASN E N 1
ATOM 1285 C CA . ASN A 1 196 ? 137.068 85.990 264.299 1.00 7.73 196 ASN E CA 1
ATOM 1286 C C . ASN A 1 196 ? 138.061 85.561 263.229 1.00 7.51 196 ASN E C 1
ATOM 1287 O O . ASN A 1 196 ? 138.071 86.088 262.113 1.00 12.41 196 ASN E O 1
ATOM 1292 N N . TYR A 1 197 ? 138.898 84.593 263.592 1.00 8.55 197 TYR E N 1
ATOM 1293 C CA . TYR A 1 197 ? 139.868 83.982 262.696 1.00 9.90 197 TYR E CA 1
ATOM 1294 C C . TYR A 1 197 ? 139.448 82.547 262.403 1.00 8.72 197 TYR E C 1
ATOM 1295 O O . TYR A 1 197 ? 138.958 81.842 263.290 1.00 14.04 197 TYR E O 1
ATOM 1304 N N . PHE A 1 198 ? 139.635 82.119 261.157 1.00 14.19 198 PHE E N 1
ATOM 1305 C CA . PHE A 1 198 ? 139.254 80.785 260.716 1.00 15.04 198 PHE E CA 1
ATOM 1306 C C . PHE A 1 198 ? 140.479 80.049 260.196 1.00 9.25 198 PHE E C 1
ATOM 1307 O O . PHE A 1 198 ? 141.309 80.631 259.495 1.00 14.96 198 PHE E O 1
ATOM 1315 N N . GLU A 1 199 ? 140.577 78.764 260.521 1.00 16.49 199 GLU E N 1
ATOM 1316 C CA . GLU A 1 199 ? 141.750 77.968 260.198 1.00 14.20 199 GLU E CA 1
ATOM 1317 C C . GLU A 1 199 ? 141.411 76.883 259.184 1.00 14.81 199 GLU E C 1
ATOM 1318 O O . GLU A 1 199 ? 140.248 76.522 258.987 1.00 20.53 199 GLU E O 1
ATOM 1324 N N . ASP A 1 200 ? 142.461 76.370 258.537 1.00 18.18 200 ASP E N 1
ATOM 1325 C CA . ASP A 1 200 ? 142.356 75.331 257.511 1.00 16.50 200 ASP E CA 1
ATOM 1326 C C . ASP A 1 200 ? 141.446 75.745 256.361 1.00 18.32 200 ASP E C 1
ATOM 1327 O O . ASP A 1 200 ? 140.819 74.896 255.725 1.00 17.98 200 ASP E O 1
ATOM 1332 N N . VAL A 1 201 ? 141.362 77.043 256.067 1.00 18.44 201 VAL E N 1
ATOM 1333 C CA . VAL A 1 201 ? 140.446 77.488 255.025 1.00 17.51 201 VAL E CA 1
ATOM 1334 C C . VAL A 1 201 ? 141.009 77.105 253.662 1.00 16.94 201 VAL E C 1
ATOM 1335 O O . VAL A 1 201 ? 142.185 77.345 253.358 1.00 18.69 201 VAL E O 1
ATOM 1339 N N . THR A 1 202 ? 140.184 76.455 252.861 1.00 17.16 202 THR E N 1
ATOM 1340 C CA . THR A 1 202 ? 140.492 76.041 251.506 1.00 19.05 202 THR E CA 1
ATOM 1341 C C . THR A 1 202 ? 139.617 76.811 250.527 1.00 17.13 202 THR E C 1
ATOM 1342 O O . THR A 1 202 ? 138.642 77.457 250.925 1.00 19.77 202 THR E O 1
ATOM 1346 N N . PRO A 1 203 ? 139.952 76.793 249.232 1.00 18.61 203 PRO E N 1
ATOM 1347 C CA . PRO A 1 203 ? 139.063 77.446 248.257 1.00 19.11 203 PRO E CA 1
ATOM 1348 C C . PRO A 1 203 ? 137.639 76.926 248.312 1.00 17.69 203 PRO E C 1
ATOM 1349 O O . PRO A 1 203 ? 136.697 77.690 248.066 1.00 20.65 203 PRO E O 1
ATOM 1353 N N . GLU A 1 204 ? 137.453 75.645 248.632 1.00 19.08 204 GLU E N 1
ATOM 1354 C CA . GLU A 1 204 ? 136.109 75.132 248.872 1.00 17.61 204 GLU E CA 1
ATOM 1355 C C . GLU A 1 204 ? 135.545 75.654 250.190 1.00 19.26 204 GLU E C 1
ATOM 1356 O O . GLU A 1 204 ? 134.356 75.980 250.276 1.00 20.15 204 GLU E O 1
ATOM 1362 N N . LYS A 1 205 ? 136.385 75.743 251.226 1.00 18.85 205 LYS E N 1
ATOM 1363 C CA . LYS A 1 205 ? 135.891 76.086 252.557 1.00 17.36 205 LYS E CA 1
ATOM 1364 C C . LYS A 1 205 ? 135.531 77.562 252.681 1.00 16.27 205 LYS E C 1
ATOM 1365 O O . LYS A 1 205 ? 134.571 77.902 253.381 1.00 18.63 205 LYS E O 1
ATOM 1371 N N . VAL A 1 206 ? 136.286 78.451 252.031 1.00 18.15 206 VAL E N 1
ATOM 1372 C CA . VAL A 1 206 ? 135.976 79.875 252.129 1.00 19.15 206 VAL E CA 1
ATOM 1373 C C . VAL A 1 206 ? 134.648 80.188 251.447 1.00 16.85 206 VAL E C 1
ATOM 1374 O O . VAL A 1 206 ? 133.885 81.043 251.918 1.00 20.18 206 VAL E O 1
ATOM 1378 N N . VAL A 1 207 ? 134.335 79.496 250.349 1.00 18.30 207 VAL E N 1
ATOM 1379 C CA . VAL A 1 207 ? 133.037 79.667 249.704 1.00 15.89 207 VAL E CA 1
ATOM 1380 C C . VAL A 1 207 ? 131.922 79.190 250.625 1.00 17.67 207 VAL E C 1
ATOM 1381 O O . VAL A 1 207 ? 130.857 79.814 250.714 1.00 19.67 207 VAL E O 1
ATOM 1385 N N . GLU A 1 208 ? 132.152 78.084 251.335 1.00 17.49 208 GLU E N 1
ATOM 1386 C CA . GLU A 1 208 ? 131.174 77.607 252.306 1.00 18.23 208 GLU E CA 1
ATOM 1387 C C . GLU A 1 208 ? 130.963 78.630 253.417 1.00 17.77 208 GLU E C 1
ATOM 1388 O O . GLU A 1 208 ? 129.827 78.874 253.842 1.00 19.82 208 GLU E O 1
ATOM 1394 N N . ILE A 1 209 ? 132.053 79.232 253.901 1.00 17.19 209 ILE E N 1
ATOM 1395 C CA . ILE A 1 209 ? 131.953 80.263 254.933 1.00 15.37 209 ILE E CA 1
ATOM 1396 C C . ILE A 1 209 ? 131.126 81.436 254.425 1.00 17.01 209 ILE E C 1
ATOM 1397 O O . ILE A 1 209 ? 130.260 81.965 255.134 1.00 16.16 209 ILE E O 1
ATOM 1402 N N . VAL A 1 210 ? 131.387 81.859 253.186 1.00 18.58 210 VAL E N 1
ATOM 1403 C CA . VAL A 1 210 ? 130.622 82.949 252.586 1.00 18.32 210 VAL E CA 1
ATOM 1404 C C . VAL A 1 210 ? 129.145 82.581 252.504 1.00 16.13 210 VAL E C 1
ATOM 1405 O O . VAL A 1 210 ? 128.267 83.419 252.744 1.00 17.02 210 VAL E O 1
ATOM 1409 N N . GLU A 1 211 ? 128.847 81.325 252.167 1.00 17.88 211 GLU E N 1
ATOM 1410 C CA . GLU A 1 211 ? 127.452 80.908 252.045 1.00 18.48 211 GLU E CA 1
ATOM 1411 C C . GLU A 1 211 ? 126.735 80.926 253.393 1.00 17.84 211 GLU E C 1
ATOM 1412 O O . GLU A 1 211 ? 125.598 81.409 253.485 1.00 17.19 211 GLU E O 1
ATOM 1418 N N . LYS A 1 212 ? 127.372 80.411 254.451 1.00 18.26 212 LYS E N 1
ATOM 1419 C CA . LYS A 1 212 ? 126.744 80.504 255.771 1.00 16.65 212 LYS E CA 1
ATOM 1420 C C . LYS A 1 212 ? 126.592 81.954 256.212 1.00 17.05 212 LYS E C 1
ATOM 1421 O O . LYS A 1 212 ? 125.591 82.314 256.842 1.00 20.89 212 LYS E O 1
ATOM 1427 N N . LEU A 1 213 ? 127.578 82.800 255.904 1.00 16.10 213 LEU E N 1
ATOM 1428 C CA . LEU A 1 213 ? 127.458 84.215 256.240 1.00 15.88 213 LEU E CA 1
ATOM 1429 C C . LEU A 1 213 ? 126.272 84.849 255.525 1.00 14.22 213 LEU E C 1
ATOM 1430 O O . LEU A 1 213 ? 125.542 85.658 256.110 1.00 17.09 213 LEU E O 1
ATOM 1435 N N . ARG A 1 214 ? 126.068 84.496 254.254 1.00 14.07 214 ARG E N 1
ATOM 1436 C CA . ARG A 1 214 ? 124.914 84.997 253.515 1.00 15.92 214 ARG E CA 1
ATOM 1437 C C . ARG A 1 214 ? 123.609 84.506 254.130 1.00 17.79 214 ARG E C 1
ATOM 1438 O O . ARG A 1 214 ? 122.643 85.269 254.247 1.00 21.66 214 ARG E O 1
ATOM 1446 N N . LYS A 1 215 ? 123.561 83.235 254.530 1.00 19.95 215 LYS E N 1
ATOM 1447 C CA . LYS A 1 215 ? 122.345 82.674 255.106 1.00 18.82 215 LYS E CA 1
ATOM 1448 C C . LYS A 1 215 ? 122.129 83.074 256.560 1.00 17.61 215 LYS E C 1
ATOM 1449 O O . LYS A 1 215 ? 121.037 82.843 257.091 1.00 21.08 215 LYS E O 1
ATOM 1455 N N . GLY A 1 216 ? 123.129 83.663 257.214 1.00 21.76 216 GLY E N 1
ATOM 1456 C CA . GLY A 1 216 ? 122.992 84.169 258.559 1.00 17.97 216 GLY E CA 1
ATOM 1457 C C . GLY A 1 216 ? 123.592 83.291 259.638 1.00 19.77 216 GLY E C 1
ATOM 1458 O O . GLY A 1 216 ? 123.804 83.771 260.757 1.00 22.99 216 GLY E O 1
ATOM 1459 N N . GLU A 1 217 ? 123.865 82.024 259.337 1.00 21.41 217 GLU E N 1
ATOM 1460 C CA . GLU A 1 217 ? 124.533 81.163 260.302 1.00 20.07 217 GLU E CA 1
ATOM 1461 C C . GLU A 1 217 ? 125.978 81.606 260.492 1.00 20.80 217 GLU E C 1
ATOM 1462 O O . GLU A 1 217 ? 126.674 81.943 259.530 1.00 23.31 217 GLU E O 1
ATOM 1468 N N . LYS A 1 218 ? 126.427 81.605 261.740 1.00 19.35 218 LYS E N 1
ATOM 1469 C CA . LYS A 1 218 ? 127.804 81.981 262.039 1.00 17.84 218 LYS E CA 1
ATOM 1470 C C . LYS A 1 218 ? 128.720 80.803 261.733 1.00 20.08 218 LYS E C 1
ATOM 1471 O O . LYS A 1 218 ? 128.559 79.735 262.335 1.00 20.30 218 LYS E O 1
ATOM 1477 N N . PRO A 1 219 ? 129.673 80.945 260.814 1.00 20.05 219 PRO E N 1
ATOM 1478 C CA . PRO A 1 219 ? 130.492 79.799 260.433 1.00 17.08 219 PRO E CA 1
ATOM 1479 C C . PRO A 1 219 ? 131.337 79.329 261.597 1.00 18.68 219 PRO E C 1
ATOM 1480 O O . PRO A 1 219 ? 131.782 80.137 262.435 1.00 20.72 219 PRO E O 1
ATOM 1484 N N . PRO A 1 220 ? 131.583 78.024 261.697 1.00 21.11 220 PRO E N 1
ATOM 1485 C CA . PRO A 1 220 ? 132.356 77.503 262.827 1.00 18.19 220 PRO E CA 1
ATOM 1486 C C . PRO A 1 220 ? 133.826 77.876 262.727 1.00 18.84 220 PRO E C 1
ATOM 1487 O O . PRO A 1 220 ? 134.379 78.050 261.639 1.00 20.97 220 PRO E O 1
ATOM 1491 N N . HIS A 1 221 ? 134.460 77.989 263.890 1.00 17.79 221 HIS E N 1
ATOM 1492 C CA . HIS A 1 221 ? 135.868 78.356 263.967 1.00 16.56 221 HIS E CA 1
ATOM 1493 C C . HIS A 1 221 ? 136.530 77.739 265.194 1.00 17.88 221 HIS E C 1
ATOM 1494 O O . HIS A 1 221 ? 137.252 78.414 265.926 1.00 20.11 221 HIS E O 1
ATOM 1501 N N . GLU B 2 51 ? 169.326 70.590 286.375 1.00 19.60 51 GLU F N 1
ATOM 1502 C CA . GLU B 2 51 ? 170.462 70.717 287.279 1.00 18.25 51 GLU F CA 1
ATOM 1503 C C . GLU B 2 51 ? 171.469 71.732 286.748 1.00 17.99 51 GLU F C 1
ATOM 1504 O O . GLU B 2 51 ? 171.227 72.388 285.735 1.00 24.94 51 GLU F O 1
ATOM 1510 N N . LYS B 2 52 ? 172.603 71.856 287.442 1.00 18.13 52 LYS F N 1
ATOM 1511 C CA . LYS B 2 52 ? 173.620 72.820 287.035 1.00 10.40 52 LYS F CA 1
ATOM 1512 C C . LYS B 2 52 ? 174.283 72.429 285.719 1.00 14.03 52 LYS F C 1
ATOM 1513 O O . LYS B 2 52 ? 174.757 73.302 284.984 1.00 20.41 52 LYS F O 1
ATOM 1519 N N . THR B 2 53 ? 174.329 71.134 285.405 1.00 15.85 53 THR F N 1
ATOM 1520 C CA . THR B 2 53 ? 175.025 70.681 284.205 1.00 15.27 53 THR F CA 1
ATOM 1521 C C . THR B 2 53 ? 174.156 70.835 282.962 1.00 16.60 53 THR F C 1
ATOM 1522 O O . THR B 2 53 ? 174.505 71.570 282.032 1.00 19.76 53 THR F O 1
ATOM 1526 N N . HIS B 2 54 ? 173.017 70.148 282.931 1.00 18.28 54 HIS F N 1
ATOM 1527 C CA . HIS B 2 54 ? 172.123 70.158 281.784 1.00 15.96 54 HIS F CA 1
ATOM 1528 C C . HIS B 2 54 ? 170.779 70.755 282.178 1.00 15.15 54 HIS F C 1
ATOM 1529 O O . HIS B 2 54 ? 170.337 70.631 283.324 1.00 22.48 54 HIS F O 1
ATOM 1536 N N . PHE B 2 55 ? 170.132 71.403 281.214 1.00 13.19 55 PHE F N 1
ATOM 1537 C CA . PHE B 2 55 ? 168.872 72.093 281.445 1.00 13.35 55 PHE F CA 1
ATOM 1538 C C . PHE B 2 55 ? 167.827 71.593 280.460 1.00 11.94 55 PHE F C 1
ATOM 1539 O O . PHE B 2 55 ? 168.134 71.327 279.294 1.00 20.73 55 PHE F O 1
ATOM 1547 N N . GLY B 2 56 ? 166.595 71.469 280.937 1.00 14.36 56 GLY F N 1
ATOM 1548 C CA . GLY B 2 56 ? 165.494 70.947 280.160 1.00 10.22 56 GLY F CA 1
ATOM 1549 C C . GLY B 2 56 ? 164.711 69.915 280.939 1.00 9.41 56 GLY F C 1
ATOM 1550 O O . GLY B 2 56 ? 165.015 69.592 282.086 1.00 12.92 56 GLY F O 1
ATOM 1551 N N . GLY B 2 57 ? 163.680 69.388 280.287 1.00 18.18 57 GLY F N 1
ATOM 1552 C CA . GLY B 2 57 ? 162.828 68.397 280.926 1.00 7.68 57 GLY F CA 1
ATOM 1553 C C . GLY B 2 57 ? 162.082 68.922 282.133 1.00 11.65 57 GLY F C 1
ATOM 1554 O O . GLY B 2 57 ? 162.017 68.241 283.164 1.00 18.18 57 GLY F O 1
ATOM 1555 N N . LEU B 2 58 ? 161.529 70.129 282.033 1.00 11.35 58 LEU F N 1
ATOM 1556 C CA . LEU B 2 58 ? 160.756 70.698 283.129 1.00 6.19 58 LEU F CA 1
ATOM 1557 C C . LEU B 2 58 ? 159.545 69.825 283.438 1.00 8.94 58 LEU F C 1
ATOM 1558 O O . LEU B 2 58 ? 158.798 69.436 282.536 1.00 17.28 58 LEU F O 1
ATOM 1563 N N . LYS B 2 59 ? 159.353 69.521 284.717 1.00 8.02 59 LYS F N 1
ATOM 1564 C CA . LYS B 2 59 ? 158.236 68.699 285.150 1.00 6.70 59 LYS F CA 1
ATOM 1565 C C . LYS B 2 59 ? 156.985 69.551 285.352 1.00 13.21 59 LYS F C 1
ATOM 1566 O O . LYS B 2 59 ? 157.038 70.781 285.416 1.00 13.10 59 LYS F O 1
ATOM 1572 N N . ASP B 2 60 ? 155.841 68.870 285.454 1.00 9.03 60 ASP F N 1
ATOM 1573 C CA . ASP B 2 60 ? 154.569 69.570 285.598 1.00 9.68 60 ASP F CA 1
ATOM 1574 C C . ASP B 2 60 ? 154.455 70.270 286.945 1.00 12.65 60 ASP F C 1
ATOM 1575 O O . ASP B 2 60 ? 153.829 71.332 287.037 1.00 17.22 60 ASP F O 1
ATOM 1580 N N . GLU B 2 61 ? 155.047 69.698 287.996 1.00 12.77 61 GLU F N 1
ATOM 1581 C CA . GLU B 2 61 ? 154.978 70.314 289.316 1.00 10.99 61 GLU F CA 1
ATOM 1582 C C . GLU B 2 61 ? 155.745 71.628 289.385 1.00 9.72 61 GLU F C 1
ATOM 1583 O O . GLU B 2 61 ? 155.550 72.394 290.335 1.00 10.48 61 GLU F O 1
ATOM 1589 N N . ASP B 2 62 ? 156.606 71.906 288.409 1.00 13.41 62 ASP F N 1
ATOM 1590 C CA . ASP B 2 62 ? 157.341 73.161 288.346 1.00 9.79 62 ASP F CA 1
ATOM 1591 C C . ASP B 2 62 ? 156.803 74.110 287.283 1.00 8.14 62 ASP F C 1
ATOM 1592 O O . ASP B 2 62 ? 157.373 75.187 287.088 1.00 16.55 62 ASP F O 1
ATOM 1597 N N . ARG B 2 63 ? 155.726 73.739 286.595 1.00 10.15 63 ARG F N 1
ATOM 1598 C CA . ARG B 2 63 ? 155.152 74.591 285.563 1.00 10.03 63 ARG F CA 1
ATOM 1599 C C . ARG B 2 63 ? 154.302 75.683 286.197 1.00 9.66 63 ARG F C 1
ATOM 1600 O O . ARG B 2 63 ? 153.459 75.407 287.057 1.00 13.20 63 ARG F O 1
ATOM 1608 N N . ILE B 2 64 ? 154.523 76.926 285.770 1.00 11.18 64 ILE F N 1
ATOM 1609 C CA . ILE B 2 64 ? 153.770 78.047 286.322 1.00 5.79 64 ILE F CA 1
ATOM 1610 C C . ILE B 2 64 ? 152.402 78.156 285.658 1.00 8.52 64 ILE F C 1
ATOM 1611 O O . ILE B 2 64 ? 151.375 78.280 286.335 1.00 12.86 64 ILE F O 1
ATOM 1616 N N . PHE B 2 65 ? 152.366 78.101 284.328 1.00 8.28 65 PHE F N 1
ATOM 1617 C CA . PHE B 2 65 ? 151.124 78.253 283.570 1.00 4.04 65 PHE F CA 1
ATOM 1618 C C . PHE B 2 65 ? 150.491 76.875 283.422 1.00 5.41 65 PHE F C 1
ATOM 1619 O O . PHE B 2 65 ? 150.687 76.179 282.426 1.00 8.78 65 PHE F O 1
ATOM 1627 N N . THR B 2 66 ? 149.712 76.481 284.429 1.00 7.65 66 THR F N 1
ATOM 1628 C CA . THR B 2 66 ? 149.165 75.132 284.490 1.00 10.49 66 THR F CA 1
ATOM 1629 C C . THR B 2 66 ? 147.944 74.933 283.603 1.00 7.84 66 THR F C 1
ATOM 1630 O O . THR B 2 66 ? 147.517 73.788 283.419 1.00 19.71 66 THR F O 1
ATOM 1634 N N . ASN B 2 67 ? 147.372 76.003 283.052 1.00 8.76 67 ASN F N 1
ATOM 1635 C CA . ASN B 2 67 ? 146.241 75.901 282.138 1.00 11.91 67 ASN F CA 1
ATOM 1636 C C . ASN B 2 67 ? 146.621 76.287 280.713 1.00 9.17 67 ASN F C 1
ATOM 1637 O O . ASN B 2 67 ? 145.746 76.633 279.915 1.00 14.37 67 ASN F O 1
ATOM 1642 N N . LEU B 2 68 ? 147.911 76.209 280.373 1.00 7.44 68 LEU F N 1
ATOM 1643 C CA . LEU B 2 68 ? 148.389 76.704 279.084 1.00 9.18 68 LEU F CA 1
ATOM 1644 C C . LEU B 2 68 ? 147.701 76.015 277.911 1.00 8.38 68 LEU F C 1
ATOM 1645 O O . LEU B 2 68 ? 147.568 76.610 276.835 1.00 17.73 68 LEU F O 1
ATOM 1650 N N . TYR B 2 69 ? 147.248 74.778 278.096 1.00 11.43 69 TYR F N 1
ATOM 1651 C CA . TYR B 2 69 ? 146.618 74.011 277.031 1.00 13.24 69 TYR F CA 1
ATOM 1652 C C . TYR B 2 69 ? 145.097 74.101 277.059 1.00 10.26 69 TYR F C 1
ATOM 1653 O O . TYR B 2 69 ? 144.432 73.422 276.270 1.00 12.86 69 TYR F O 1
ATOM 1662 N N . GLY B 2 70 ? 144.538 74.920 277.945 1.00 12.33 70 GLY F N 1
ATOM 1663 C CA . GLY B 2 70 ? 143.107 75.192 277.943 1.00 5.49 70 GLY F CA 1
ATOM 1664 C C . GLY B 2 70 ? 142.220 73.988 278.171 1.00 7.49 70 GLY F C 1
ATOM 1665 O O . GLY B 2 70 ? 141.164 73.871 277.538 1.00 17.79 70 GLY F O 1
ATOM 1666 N N . LEU B 2 71 ? 142.621 73.087 279.063 1.00 12.40 71 LEU F N 1
ATOM 1667 C CA . LEU B 2 71 ? 141.820 71.914 279.386 1.00 8.03 71 LEU F CA 1
ATOM 1668 C C . LEU B 2 71 ? 140.908 72.122 280.589 1.00 11.55 71 LEU F C 1
ATOM 1669 O O . LEU B 2 71 ? 140.108 71.234 280.900 1.00 18.85 71 LEU F O 1
ATOM 1674 N N . HIS B 2 72 ? 141.003 73.262 281.269 1.00 14.34 72 HIS F N 1
ATOM 1675 C CA . HIS B 2 72 ? 140.204 73.537 282.454 1.00 7.08 72 HIS F CA 1
ATOM 1676 C C . HIS B 2 72 ? 139.580 74.922 282.347 1.00 4.46 72 HIS F C 1
ATOM 1677 O O . HIS B 2 72 ? 139.863 75.689 281.423 1.00 8.08 72 HIS F O 1
ATOM 1684 N N . ASP B 2 73 ? 138.718 75.231 283.307 1.00 9.03 73 ASP F N 1
ATOM 1685 C CA . ASP B 2 73 ? 138.023 76.514 283.321 1.00 7.25 73 ASP F CA 1
ATOM 1686 C C . ASP B 2 73 ? 139.009 77.643 283.592 1.00 5.64 73 ASP F C 1
ATOM 1687 O O . ASP B 2 73 ? 139.712 77.608 284.610 1.00 11.54 73 ASP F O 1
ATOM 1692 N N . PRO B 2 74 ? 139.097 78.653 282.724 1.00 11.56 74 PRO F N 1
ATOM 1693 C CA . PRO B 2 74 ? 140.031 79.761 282.955 1.00 3.53 74 PRO F CA 1
ATOM 1694 C C . PRO B 2 74 ? 139.496 80.852 283.868 1.00 5.46 74 PRO F C 1
ATOM 1695 O O . PRO B 2 74 ? 140.240 81.788 284.183 1.00 13.93 74 PRO F O 1
ATOM 1699 N N . PHE B 2 75 ? 138.242 80.765 284.300 1.00 7.56 75 PHE F N 1
ATOM 1700 C CA . PHE B 2 75 ? 137.618 81.834 285.063 1.00 4.39 75 PHE F CA 1
ATOM 1701 C C . PHE B 2 75 ? 137.843 81.610 286.560 1.00 7.05 75 PHE F C 1
ATOM 1702 O O . PHE B 2 75 ? 138.644 80.766 286.971 1.00 13.39 75 PHE F O 1
ATOM 1710 N N . LEU B 2 76 ? 137.122 82.369 287.390 1.00 5.69 76 LEU F N 1
ATOM 1711 C CA . LEU B 2 76 ? 137.529 82.570 288.780 1.00 8.47 76 LEU F CA 1
ATOM 1712 C C . LEU B 2 76 ? 137.532 81.263 289.570 1.00 7.04 76 LEU F C 1
ATOM 1713 O O . LEU B 2 76 ? 138.474 80.986 290.321 1.00 9.27 76 LEU F O 1
ATOM 1718 N N . LYS B 2 77 ? 136.485 80.448 289.419 1.00 9.81 77 LYS F N 1
ATOM 1719 C CA . LYS B 2 77 ? 136.384 79.225 290.214 1.00 9.85 77 LYS F CA 1
ATOM 1720 C C . LYS B 2 77 ? 137.541 78.279 289.910 1.00 8.83 77 LYS F C 1
ATOM 1721 O O . LYS B 2 77 ? 138.236 77.809 290.822 1.00 17.09 77 LYS F O 1
ATOM 1727 N N . GLY B 2 78 ? 137.779 78.012 288.625 1.00 9.78 78 GLY F N 1
ATOM 1728 C CA . GLY B 2 78 ? 138.917 77.193 288.249 1.00 7.37 78 GLY F CA 1
ATOM 1729 C C . GLY B 2 78 ? 140.241 77.837 288.610 1.00 9.26 78 GLY F C 1
ATOM 1730 O O . GLY B 2 78 ? 141.208 77.147 288.943 1.00 13.84 78 GLY F O 1
ATOM 1731 N N . ALA B 2 79 ? 140.306 79.169 288.543 1.00 10.93 79 ALA F N 1
ATOM 1732 C CA . ALA B 2 79 ? 141.540 79.870 288.884 1.00 9.96 79 ALA F CA 1
ATOM 1733 C C . ALA B 2 79 ? 141.915 79.649 290.345 1.00 8.38 79 ALA F C 1
ATOM 1734 O O . ALA B 2 79 ? 143.070 79.335 290.658 1.00 4.75 79 ALA F O 1
ATOM 1736 N N . MET B 2 80 ? 140.952 79.806 291.258 1.00 11.08 80 MET F N 1
ATOM 1737 C CA . MET B 2 80 ? 141.234 79.512 292.661 1.00 10.00 80 MET F CA 1
ATOM 1738 C C . MET B 2 80 ? 141.500 78.028 292.877 1.00 12.02 80 MET F C 1
ATOM 1739 O O . MET B 2 80 ? 142.349 77.662 293.698 1.00 12.29 80 MET F O 1
ATOM 1744 N N . LYS B 2 81 ? 140.785 77.155 292.159 1.00 9.52 81 LYS F N 1
ATOM 1745 C CA . LYS B 2 81 ? 141.051 75.726 292.289 1.00 9.06 81 LYS F CA 1
ATOM 1746 C C . LYS B 2 81 ? 142.478 75.381 291.876 1.00 9.20 81 LYS F C 1
ATOM 1747 O O . LYS B 2 81 ? 143.072 74.444 292.420 1.00 17.64 81 LYS F O 1
ATOM 1753 N N . ARG B 2 82 ? 143.044 76.126 290.928 1.00 13.85 82 ARG F N 1
ATOM 1754 C CA . ARG B 2 82 ? 144.429 75.938 290.517 1.00 8.85 82 ARG F CA 1
ATOM 1755 C C . ARG B 2 82 ? 145.424 76.684 291.398 1.00 7.29 82 ARG F C 1
ATOM 1756 O O . ARG B 2 82 ? 146.632 76.478 291.247 1.00 10.45 82 ARG F O 1
ATOM 1764 N N . GLY B 2 83 ? 144.954 77.544 292.302 1.00 7.51 83 GLY F N 1
ATOM 1765 C CA . GLY B 2 83 ? 145.820 78.211 293.256 1.00 5.98 83 GLY F CA 1
ATOM 1766 C C . GLY B 2 83 ? 145.963 79.709 293.087 1.00 10.68 83 GLY F C 1
ATOM 1767 O O . GLY B 2 83 ? 146.753 80.317 293.818 1.00 8.78 83 GLY F O 1
ATOM 1768 N N . ASP B 2 84 ? 145.242 80.327 292.157 1.00 10.06 84 ASP F N 1
ATOM 1769 C CA . ASP B 2 84 ? 145.361 81.763 291.951 1.00 3.35 84 ASP F CA 1
ATOM 1770 C C . ASP B 2 84 ? 144.532 82.529 292.976 1.00 6.57 84 ASP F C 1
ATOM 1771 O O . ASP B 2 84 ? 143.539 82.023 293.508 1.00 11.22 84 ASP F O 1
ATOM 1776 N N . TRP B 2 85 ? 144.958 83.766 293.249 1.00 2.38 85 TRP F N 1
ATOM 1777 C CA . TRP B 2 85 ? 144.347 84.615 294.275 1.00 5.64 85 TRP F CA 1
ATOM 1778 C C . TRP B 2 85 ? 144.387 83.954 295.650 1.00 9.62 85 TRP F C 1
ATOM 1779 O O . TRP B 2 85 ? 143.517 84.194 296.491 1.00 15.44 85 TRP F O 1
ATOM 1790 N N . HIS B 2 86 ? 145.396 83.122 295.891 1.00 11.79 86 HIS F N 1
ATOM 1791 C CA . HIS B 2 86 ? 145.526 82.398 297.150 1.00 10.25 86 HIS F CA 1
ATOM 1792 C C . HIS B 2 86 ? 146.336 83.240 298.127 1.00 9.39 86 HIS F C 1
ATOM 1793 O O . HIS B 2 86 ? 147.550 83.403 297.960 1.00 12.36 86 HIS F O 1
ATOM 1800 N N . ARG B 2 87 ? 145.661 83.767 299.150 1.00 10.35 87 ARG F N 1
ATOM 1801 C CA . ARG B 2 87 ? 146.298 84.537 300.219 1.00 13.83 87 ARG F CA 1
ATOM 1802 C C . ARG B 2 87 ? 147.073 85.730 299.664 1.00 11.34 87 ARG F C 1
ATOM 1803 O O . ARG B 2 87 ? 148.188 86.026 300.100 1.00 12.17 87 ARG F O 1
ATOM 1811 N N . THR B 2 88 ? 146.479 86.420 298.687 1.00 11.87 88 THR F N 1
ATOM 1812 C CA . THR B 2 88 ? 147.111 87.617 298.139 1.00 7.20 88 THR F CA 1
ATOM 1813 C C . THR B 2 88 ? 147.174 88.735 299.172 1.00 7.35 88 THR F C 1
ATOM 1814 O O . THR B 2 88 ? 148.034 89.621 299.076 1.00 8.41 88 THR F O 1
ATOM 1818 N N . LYS B 2 89 ? 146.279 88.707 300.163 1.00 11.06 89 LYS F N 1
ATOM 1819 C CA . LYS B 2 89 ? 146.300 89.715 301.217 1.00 7.28 89 LYS F CA 1
ATOM 1820 C C . LYS B 2 89 ? 147.624 89.703 301.968 1.00 6.21 89 LYS F C 1
ATOM 1821 O O . LYS B 2 89 ? 148.179 90.763 302.276 1.00 17.56 89 LYS F O 1
ATOM 1827 N N . ASP B 2 90 ? 148.142 88.512 302.279 1.00 11.17 90 ASP F N 1
ATOM 1828 C CA . ASP B 2 90 ? 149.418 88.423 302.982 1.00 10.02 90 ASP F CA 1
ATOM 1829 C C . ASP B 2 90 ? 150.555 88.993 302.141 1.00 11.75 90 ASP F C 1
ATOM 1830 O O . ASP B 2 90 ? 151.406 89.731 302.654 1.00 20.78 90 ASP F O 1
ATOM 1835 N N . LEU B 2 91 ? 150.578 88.669 300.845 1.00 10.79 91 LEU F N 1
ATOM 1836 C CA . LEU B 2 91 ? 151.620 89.195 299.970 1.00 8.97 91 LEU F CA 1
ATOM 1837 C C . LEU B 2 91 ? 151.558 90.714 299.890 1.00 7.04 91 LEU F C 1
ATOM 1838 O O . LEU B 2 91 ? 152.595 91.387 299.923 1.00 16.20 91 LEU F O 1
ATOM 1843 N N . VAL B 2 92 ? 150.351 91.274 299.780 1.00 10.99 92 VAL F N 1
ATOM 1844 C CA . VAL B 2 92 ? 150.216 92.727 299.731 1.00 11.45 92 VAL F CA 1
ATOM 1845 C C . VAL B 2 92 ? 150.659 93.352 301.050 1.00 9.69 92 VAL F C 1
ATOM 1846 O O . VAL B 2 92 ? 151.373 94.363 301.063 1.00 12.73 92 VAL F O 1
ATOM 1850 N N . LEU B 2 93 ? 150.252 92.763 302.177 1.00 12.25 93 LEU F N 1
ATOM 1851 C CA . LEU B 2 93 ? 150.617 93.303 303.482 1.00 7.04 93 LEU F CA 1
ATOM 1852 C C . LEU B 2 93 ? 152.100 93.145 303.786 1.00 10.58 93 LEU F C 1
ATOM 1853 O O . LEU B 2 93 ? 152.604 93.811 304.696 1.00 14.34 93 LEU F O 1
ATOM 1858 N N . LYS B 2 94 ? 152.807 92.274 303.059 1.00 11.91 94 LYS F N 1
ATOM 1859 C CA . LYS B 2 94 ? 154.254 92.186 303.229 1.00 7.50 94 LYS F CA 1
ATOM 1860 C C . LYS B 2 94 ? 154.944 93.500 302.881 1.00 9.94 94 LYS F C 1
ATOM 1861 O O . LYS B 2 94 ? 156.010 93.804 303.428 1.00 15.04 94 LYS F O 1
ATOM 1867 N N . GLY B 2 95 ? 154.362 94.285 301.982 1.00 8.17 95 GLY F N 1
ATOM 1868 C CA . GLY B 2 95 ? 154.881 95.594 301.643 1.00 8.56 95 GLY F CA 1
ATOM 1869 C C . GLY B 2 95 ? 155.606 95.613 300.308 1.00 5.55 95 GLY F C 1
ATOM 1870 O O . GLY B 2 95 ? 155.960 94.583 299.729 1.00 6.87 95 GLY F O 1
ATOM 1871 N N . THR B 2 96 ? 155.821 96.837 299.819 1.00 8.46 96 THR F N 1
ATOM 1872 C CA . THR B 2 96 ? 156.481 97.029 298.530 1.00 6.33 96 THR F CA 1
ATOM 1873 C C . THR B 2 96 ? 157.937 96.577 298.574 1.00 12.53 96 THR F C 1
ATOM 1874 O O . THR B 2 96 ? 158.419 95.924 297.639 1.00 11.45 96 THR F O 1
ATOM 1878 N N . ASP B 2 97 ? 158.651 96.916 299.651 1.00 9.07 97 ASP F N 1
ATOM 1879 C CA . ASP B 2 97 ? 160.072 96.597 299.734 1.00 8.47 97 ASP F CA 1
ATOM 1880 C C . ASP B 2 97 ? 160.308 95.092 299.713 1.00 4.66 97 ASP F C 1
ATOM 1881 O O . ASP B 2 97 ? 161.222 94.610 299.033 1.00 14.32 97 ASP F O 1
ATOM 1886 N N . TRP B 2 98 ? 159.494 94.333 300.451 1.00 7.25 98 TRP F N 1
ATOM 1887 C CA . TRP B 2 98 ? 159.644 92.882 300.457 1.00 8.42 98 TRP F CA 1
ATOM 1888 C C . TRP B 2 98 ? 159.381 92.295 299.077 1.00 2.17 98 TRP F C 1
ATOM 1889 O O . TRP B 2 98 ? 160.104 91.398 298.628 1.00 9.52 98 TRP F O 1
ATOM 1900 N N . ILE B 2 99 ? 158.351 92.790 298.388 1.00 4.77 99 ILE F N 1
ATOM 1901 C CA . ILE B 2 99 ? 158.031 92.290 297.053 1.00 5.20 99 ILE F CA 1
ATOM 1902 C C . ILE B 2 99 ? 159.181 92.571 296.093 1.00 0.65 99 ILE F C 1
ATOM 1903 O O . ILE B 2 99 ? 159.593 91.700 295.316 1.00 7.86 99 ILE F O 1
ATOM 1908 N N . VAL B 2 100 ? 159.720 93.791 296.141 1.00 0.00 100 VAL F N 1
ATOM 1909 C CA . VAL B 2 100 ? 160.826 94.155 295.259 1.00 5.46 100 VAL F CA 1
ATOM 1910 C C . VAL B 2 100 ? 162.052 93.299 295.555 1.00 2.82 100 VAL F C 1
ATOM 1911 O O . VAL B 2 100 ? 162.738 92.832 294.636 1.00 7.77 100 VAL F O 1
ATOM 1915 N N . ASN B 2 101 ? 162.349 93.080 296.839 1.00 11.02 101 ASN F N 1
ATOM 1916 C CA . ASN B 2 101 ? 163.507 92.267 297.200 1.00 7.08 101 ASN F CA 1
ATOM 1917 C C . ASN B 2 101 ? 163.342 90.825 296.736 1.00 5.74 101 ASN F C 1
ATOM 1918 O O . ASN B 2 101 ? 164.293 90.215 296.234 1.00 10.10 101 ASN F O 1
ATOM 1923 N N . GLU B 2 102 ? 162.143 90.259 296.900 1.00 6.96 102 GLU F N 1
ATOM 1924 C CA . GLU B 2 102 ? 161.900 88.900 296.425 1.00 3.67 102 GLU F CA 1
ATOM 1925 C C . GLU B 2 102 ? 162.036 88.816 294.910 1.00 9.79 102 GLU F C 1
ATOM 1926 O O . GLU B 2 102 ? 162.595 87.846 294.382 1.00 13.52 102 GLU F O 1
ATOM 1932 N N . MET B 2 103 ? 161.523 89.821 294.194 1.00 5.12 103 MET F N 1
ATOM 1933 C CA . MET B 2 103 ? 161.646 89.829 292.740 1.00 6.58 103 MET F CA 1
ATOM 1934 C C . MET B 2 103 ? 163.107 89.909 292.314 1.00 2.02 103 MET F C 1
ATOM 1935 O O . MET B 2 103 ? 163.520 89.241 291.359 1.00 9.38 103 MET F O 1
ATOM 1940 N N . LYS B 2 104 ? 163.902 90.728 293.008 1.00 10.21 104 LYS F N 1
ATOM 1941 C CA . LYS B 2 104 ? 165.330 90.801 292.714 1.00 5.46 104 LYS F CA 1
ATOM 1942 C C . LYS B 2 104 ? 166.019 89.469 292.983 1.00 6.44 104 LYS F C 1
ATOM 1943 O O . LYS B 2 104 ? 166.853 89.021 292.188 1.00 10.30 104 LYS F O 1
ATOM 1949 N N . LYS B 2 105 ? 165.682 88.822 294.102 1.00 6.32 105 LYS F N 1
ATOM 1950 C CA . LYS B 2 105 ? 166.308 87.548 294.441 1.00 7.01 105 LYS F CA 1
ATOM 1951 C C . LYS B 2 105 ? 165.940 86.452 293.449 1.00 7.40 105 LYS F C 1
ATOM 1952 O O . LYS B 2 105 ? 166.768 85.582 293.158 1.00 8.90 105 LYS F O 1
ATOM 1958 N N . SER B 2 106 ? 164.712 86.473 292.926 1.00 10.02 106 SER F N 1
ATOM 1959 C CA . SER B 2 106 ? 164.293 85.449 291.975 1.00 0.72 106 SER F CA 1
ATOM 1960 C C . SER B 2 106 ? 165.068 85.518 290.667 1.00 3.52 106 SER F C 1
ATOM 1961 O O . SER B 2 106 ? 165.086 84.534 289.920 1.00 4.85 106 SER F O 1
ATOM 1964 N N . GLY B 2 107 ? 165.709 86.647 290.376 1.00 3.01 107 GLY F N 1
ATOM 1965 C CA . GLY B 2 107 ? 166.445 86.782 289.137 1.00 1.53 107 GLY F CA 1
ATOM 1966 C C . GLY B 2 107 ? 165.589 86.821 287.894 1.00 3.33 107 GLY F C 1
ATOM 1967 O O . GLY B 2 107 ? 166.085 86.524 286.805 1.00 8.98 107 GLY F O 1
ATOM 1968 N N . LEU B 2 108 ? 164.313 87.175 288.023 1.00 9.20 108 LEU F N 1
ATOM 1969 C CA . LEU B 2 108 ? 163.445 87.269 286.858 1.00 5.01 108 LEU F CA 1
ATOM 1970 C C . LEU B 2 108 ? 163.894 88.416 285.963 1.00 0.73 108 LEU F C 1
ATOM 1971 O O . LEU B 2 108 ? 164.171 89.521 286.439 1.00 3.01 108 LEU F O 1
ATOM 1976 N N . ARG B 2 109 ? 163.962 88.151 284.663 1.00 0.60 109 ARG F N 1
ATOM 1977 C CA . ARG B 2 109 ? 164.314 89.155 283.674 1.00 6.19 109 ARG F CA 1
ATOM 1978 C C . ARG B 2 109 ? 163.136 89.361 282.733 1.00 0.15 109 ARG F C 1
ATOM 1979 O O . ARG B 2 109 ? 162.297 88.472 282.562 1.00 7.11 109 ARG F O 1
ATOM 1987 N N . GLY B 2 110 ? 163.076 90.548 282.138 1.00 0.39 110 GLY F N 1
ATOM 1988 C CA . GLY B 2 110 ? 161.960 90.918 281.291 1.00 0.27 110 GLY F CA 1
ATOM 1989 C C . GLY B 2 110 ? 161.681 89.945 280.164 1.00 0.00 110 GLY F C 1
ATOM 1990 O O . GLY B 2 110 ? 162.573 89.619 279.376 1.00 10.10 110 GLY F O 1
ATOM 1991 N N . ARG B 2 111 ? 160.439 89.476 280.080 1.00 0.91 111 ARG F N 1
ATOM 1992 C CA . ARG B 2 111 ? 160.034 88.512 279.067 1.00 2.33 111 ARG F CA 1
ATOM 1993 C C . ARG B 2 111 ? 159.544 89.170 277.785 1.00 1.11 111 ARG F C 1
ATOM 1994 O O . ARG B 2 111 ? 159.116 88.461 276.867 1.00 11.21 111 ARG F O 1
ATOM 2002 N N . GLY B 2 112 ? 159.590 90.499 277.699 1.00 1.37 112 GLY F N 1
ATOM 2003 C CA . GLY B 2 112 ? 159.201 91.186 276.483 1.00 3.83 112 GLY F CA 1
ATOM 2004 C C . GLY B 2 112 ? 160.254 91.219 275.399 1.00 4.10 112 GLY F C 1
ATOM 2005 O O . GLY B 2 112 ? 159.973 91.704 274.299 1.00 13.25 112 GLY F O 1
ATOM 2006 N N . GLY B 2 113 ? 161.454 90.716 275.679 1.00 2.48 113 GLY F N 1
ATOM 2007 C CA . GLY B 2 113 ? 162.496 90.645 274.673 1.00 5.05 113 GLY F CA 1
ATOM 2008 C C . GLY B 2 113 ? 163.827 91.230 275.100 1.00 6.11 113 GLY F C 1
ATOM 2009 O O . GLY B 2 113 ? 164.883 90.697 274.745 1.00 11.62 113 GLY F O 1
ATOM 2010 N N . ALA B 2 114 ? 163.796 92.322 275.867 1.00 6.25 114 ALA F N 1
ATOM 2011 C CA . ALA B 2 114 ? 165.035 92.993 276.248 1.00 0.72 114 ALA F CA 1
ATOM 2012 C C . ALA B 2 114 ? 165.720 92.321 277.432 1.00 5.27 114 ALA F C 1
ATOM 2013 O O . ALA B 2 114 ? 166.927 92.503 277.626 1.00 15.88 114 ALA F O 1
ATOM 2015 N N . GLY B 2 115 ? 164.982 91.547 278.220 1.00 6.67 115 GLY F N 1
ATOM 2016 C CA . GLY B 2 115 ? 165.564 90.808 279.330 1.00 4.45 115 GLY F CA 1
ATOM 2017 C C . GLY B 2 115 ? 166.183 91.646 280.428 1.00 0.00 115 GLY F C 1
ATOM 2018 O O . GLY B 2 115 ? 167.194 91.238 281.015 1.00 7.27 115 GLY F O 1
ATOM 2019 N N . PHE B 2 116 ? 165.607 92.808 280.724 1.00 8.28 116 PHE F N 1
ATOM 2020 C CA . PHE B 2 116 ? 166.098 93.606 281.839 1.00 2.35 116 PHE F CA 1
ATOM 2021 C C . PHE B 2 116 ? 165.654 92.983 283.163 1.00 0.00 116 PHE F C 1
ATOM 2022 O O . PHE B 2 116 ? 164.539 92.465 283.258 1.00 8.47 116 PHE F O 1
ATOM 2030 N N . PRO B 2 117 ? 166.507 93.005 284.188 1.00 6.66 117 PRO F N 1
ATOM 2031 C CA . PRO B 2 117 ? 166.106 92.459 285.493 1.00 1.54 117 PRO F CA 1
ATOM 2032 C C . PRO B 2 117 ? 164.873 93.170 286.033 1.00 0.51 117 PRO F C 1
ATOM 2033 O O . PRO B 2 117 ? 164.825 94.399 286.112 1.00 10.11 117 PRO F O 1
ATOM 2037 N N . SER B 2 118 ? 163.871 92.376 286.418 1.00 0.00 118 SER F N 1
ATOM 2038 C CA . SER B 2 118 ? 162.564 92.936 286.748 1.00 4.80 118 SER F CA 1
ATOM 2039 C C . SER B 2 118 ? 162.577 93.654 288.093 1.00 2.42 118 SER F C 1
ATOM 2040 O O . SER B 2 118 ? 161.948 94.708 288.242 1.00 3.67 118 SER F O 1
ATOM 2043 N N . GLY B 2 119 ? 163.271 93.094 289.086 1.00 2.69 119 GLY F N 1
ATOM 2044 C CA . GLY B 2 119 ? 163.268 93.703 290.408 1.00 2.54 119 GLY F CA 1
ATOM 2045 C C . GLY B 2 119 ? 163.864 95.097 290.413 1.00 2.09 119 GLY F C 1
ATOM 2046 O O . GLY B 2 119 ? 163.304 96.025 290.999 1.00 4.23 119 GLY F O 1
ATOM 2047 N N . LEU B 2 120 ? 165.015 95.260 289.756 1.00 3.48 120 LEU F N 1
ATOM 2048 C CA . LEU B 2 120 ? 165.636 96.576 289.646 1.00 6.44 120 LEU F CA 1
ATOM 2049 C C . LEU B 2 120 ? 164.726 97.555 288.912 1.00 1.94 120 LEU F C 1
ATOM 2050 O O . LEU B 2 120 ? 164.574 98.714 289.326 1.00 8.83 120 LEU F O 1
ATOM 2055 N N . LYS B 2 121 ? 164.106 97.099 287.820 1.00 3.27 121 LYS F N 1
ATOM 2056 C CA . LYS B 2 121 ? 163.208 97.954 287.053 1.00 1.41 121 LYS F CA 1
ATOM 2057 C C . LYS B 2 121 ? 162.036 98.426 287.906 1.00 0.00 121 LYS F C 1
ATOM 2058 O O . LYS B 2 121 ? 161.648 99.599 287.844 1.00 5.25 121 LYS F O 1
ATOM 2064 N N . TRP B 2 122 ? 161.461 97.529 288.710 1.00 0.00 122 TRP F N 1
ATOM 2065 C CA . TRP B 2 122 ? 160.410 97.939 289.636 1.00 1.00 122 TRP F CA 1
ATOM 2066 C C . TRP B 2 122 ? 160.946 98.921 290.670 1.00 2.86 122 TRP F C 1
ATOM 2067 O O . TRP B 2 122 ? 160.271 99.896 291.022 1.00 3.28 122 TRP F O 1
ATOM 2078 N N . SER B 2 123 ? 162.160 98.678 291.171 1.00 0.57 123 SER F N 1
ATOM 2079 C CA . SER B 2 123 ? 162.756 99.563 292.165 1.00 3.58 123 SER F CA 1
ATOM 2080 C C . SER B 2 123 ? 163.053 100.949 291.608 1.00 3.18 123 SER F C 1
ATOM 2081 O O . SER B 2 123 ? 163.254 101.885 292.390 1.00 3.70 123 SER F O 1
ATOM 2084 N N . PHE B 2 124 ? 163.093 101.103 290.281 1.00 1.29 124 PHE F N 1
ATOM 2085 C CA . PHE B 2 124 ? 163.223 102.438 289.702 1.00 1.74 124 PHE F CA 1
ATOM 2086 C C . PHE B 2 124 ? 162.045 103.346 290.042 1.00 2.19 124 PHE F C 1
ATOM 2087 O O . PHE B 2 124 ? 162.177 104.570 289.944 1.00 0.00 124 PHE F O 1
ATOM 2095 N N . MET B 2 125 ? 160.899 102.783 290.424 1.00 0.89 125 MET F N 1
ATOM 2096 C CA . MET B 2 125 ? 159.734 103.600 290.728 1.00 1.15 125 MET F CA 1
ATOM 2097 C C . MET B 2 125 ? 159.966 104.421 291.998 1.00 4.51 125 MET F C 1
ATOM 2098 O O . MET B 2 125 ? 160.641 103.968 292.925 1.00 10.10 125 MET F O 1
ATOM 2103 N N . PRO B 2 126 ? 159.424 105.638 292.055 1.00 4.05 126 PRO F N 1
ATOM 2104 C CA . PRO B 2 126 ? 159.672 106.504 293.215 1.00 0.93 126 PRO F CA 1
ATOM 2105 C C . PRO B 2 126 ? 159.103 105.920 294.501 1.00 5.80 126 PRO F C 1
ATOM 2106 O O . PRO B 2 126 ? 158.030 105.312 294.512 1.00 9.68 126 PRO F O 1
ATOM 2110 N N . LYS B 2 127 ? 159.843 106.114 295.594 1.00 8.93 127 LYS F N 1
ATOM 2111 C CA . LYS B 2 127 ? 159.379 105.673 296.904 1.00 4.49 127 LYS F CA 1
ATOM 2112 C C . LYS B 2 127 ? 158.319 106.602 297.482 1.00 6.34 127 LYS F C 1
ATOM 2113 O O . LYS B 2 127 ? 157.394 106.135 298.155 1.00 8.29 127 LYS F O 1
ATOM 2119 N N . VAL B 2 128 ? 158.432 107.904 297.233 1.00 9.65 128 VAL F N 1
ATOM 2120 C CA . VAL B 2 128 ? 157.524 108.903 297.782 1.00 7.34 128 VAL F CA 1
ATOM 2121 C C . VAL B 2 128 ? 156.906 109.678 296.628 1.00 9.77 128 VAL F C 1
ATOM 2122 O O . VAL B 2 128 ? 157.620 110.135 295.728 1.00 14.88 128 VAL F O 1
ATOM 2126 N N . SER B 2 129 ? 155.585 109.825 296.658 1.00 9.51 129 SER F N 1
ATOM 2127 C CA . SER B 2 129 ? 154.886 110.543 295.603 1.00 9.94 129 SER F CA 1
ATOM 2128 C C . SER B 2 129 ? 155.141 112.041 295.703 1.00 11.85 129 SER F C 1
ATOM 2129 O O . SER B 2 129 ? 155.191 112.610 296.797 1.00 16.50 129 SER F O 1
ATOM 2132 N N . ASP B 2 130 ? 155.305 112.680 294.545 1.00 14.57 130 ASP F N 1
ATOM 2133 C CA . ASP B 2 130 ? 155.425 114.128 294.449 1.00 6.76 130 ASP F CA 1
ATOM 2134 C C . ASP B 2 130 ? 154.112 114.786 294.042 1.00 9.78 130 ASP F C 1
ATOM 2135 O O . ASP B 2 130 ? 154.124 115.874 293.456 1.00 14.54 130 ASP F O 1
ATOM 2140 N N . GLY B 2 131 ? 152.984 114.147 294.340 1.00 6.80 131 GLY F N 1
ATOM 2141 C CA . GLY B 2 131 ? 151.692 114.635 293.906 1.00 8.76 131 GLY F CA 1
ATOM 2142 C C . GLY B 2 131 ? 151.152 113.843 292.734 1.00 7.03 131 GLY F C 1
ATOM 2143 O O . GLY B 2 131 ? 149.947 113.589 292.646 1.00 3.95 131 GLY F O 1
ATOM 2144 N N . ARG B 2 132 ? 152.039 113.447 291.828 1.00 14.54 132 ARG F N 1
ATOM 2145 C CA . ARG B 2 132 ? 151.624 112.655 290.681 1.00 8.63 132 ARG F CA 1
ATOM 2146 C C . ARG B 2 132 ? 151.351 111.214 291.107 1.00 3.28 132 ARG F C 1
ATOM 2147 O O . ARG B 2 132 ? 152.033 110.686 291.991 1.00 13.50 132 ARG F O 1
ATOM 2155 N N . PRO B 2 133 ? 150.370 110.554 290.503 1.00 2.10 133 PRO F N 1
ATOM 2156 C CA . PRO B 2 133 ? 150.148 109.133 290.777 1.00 4.77 133 PRO F CA 1
ATOM 2157 C C . PRO B 2 133 ? 151.141 108.267 290.011 1.00 1.01 133 PRO F C 1
ATOM 2158 O O . PRO B 2 133 ? 151.854 108.725 289.118 1.00 9.37 133 PRO F O 1
ATOM 2162 N N . SER B 2 134 ? 151.181 106.994 290.387 1.00 0.65 134 SER F N 1
ATOM 2163 C CA . SER B 2 134 ? 152.036 106.007 289.743 1.00 5.31 134 SER F CA 1
ATOM 2164 C C . SER B 2 134 ? 151.176 105.010 288.978 1.00 0.00 134 SER F C 1
ATOM 2165 O O . SER B 2 134 ? 150.115 104.596 289.456 1.00 6.44 134 SER F O 1
ATOM 2168 N N . TYR B 2 135 ? 151.638 104.627 287.791 1.00 0.00 135 TYR F N 1
ATOM 2169 C CA . TYR B 2 135 ? 150.885 103.760 286.897 1.00 0.00 135 TYR F CA 1
ATOM 2170 C C . TYR B 2 135 ? 151.698 102.529 286.529 1.00 0.00 135 TYR F C 1
ATOM 2171 O O . TYR B 2 135 ? 152.919 102.602 286.362 1.00 1.16 135 TYR F O 1
ATOM 2180 N N . LEU B 2 136 ? 151.008 101.400 286.404 1.00 0.00 136 LEU F N 1
ATOM 2181 C CA . LEU B 2 136 ? 151.561 100.189 285.816 1.00 0.00 136 LEU F CA 1
ATOM 2182 C C . LEU B 2 136 ? 150.866 99.936 284.486 1.00 0.00 136 LEU F C 1
ATOM 2183 O O . LEU B 2 136 ? 149.634 99.938 284.416 1.00 8.65 136 LEU F O 1
ATOM 2188 N N . VAL B 2 137 ? 151.651 99.728 283.434 1.00 0.00 137 VAL F N 1
ATOM 2189 C CA . VAL B 2 137 ? 151.120 99.410 282.113 1.00 0.00 137 VAL F CA 1
ATOM 2190 C C . VAL B 2 137 ? 151.626 98.031 281.721 1.00 0.00 137 VAL F C 1
ATOM 2191 O O . VAL B 2 137 ? 152.839 97.785 281.718 1.00 4.64 137 VAL F O 1
ATOM 2195 N N . VAL B 2 138 ? 150.700 97.139 281.391 1.00 0.00 138 VAL F N 1
ATOM 2196 C CA . VAL B 2 138 ? 151.017 95.766 281.022 1.00 0.00 138 VAL F CA 1
ATOM 2197 C C . VAL B 2 138 ? 150.958 95.656 279.505 1.00 0.00 138 VAL F C 1
ATOM 2198 O O . VAL B 2 138 ? 149.920 95.935 278.893 1.00 3.94 138 VAL F O 1
ATOM 2202 N N . ASN B 2 139 ? 152.071 95.252 278.900 1.00 0.00 139 ASN F N 1
ATOM 2203 C CA . ASN B 2 139 ? 152.196 95.183 277.446 1.00 0.60 139 ASN F CA 1
ATOM 2204 C C . ASN B 2 139 ? 151.627 93.850 276.974 1.00 0.00 139 ASN F C 1
ATOM 2205 O O . ASN B 2 139 ? 152.259 92.801 277.124 1.00 0.00 139 ASN F O 1
ATOM 2210 N N . ALA B 2 140 ? 150.427 93.892 276.398 1.00 0.00 140 ALA F N 1
ATOM 2211 C CA . ALA B 2 140 ? 149.783 92.734 275.786 1.00 0.79 140 ALA F CA 1
ATOM 2212 C C . ALA B 2 140 ? 149.580 92.958 274.291 1.00 0.00 140 ALA F C 1
ATOM 2213 O O . ALA B 2 140 ? 148.581 92.533 273.708 1.00 5.84 140 ALA F O 1
ATOM 2215 N N . ASP B 2 141 ? 150.539 93.627 273.657 1.00 3.93 141 ASP F N 1
ATOM 2216 C CA . ASP B 2 141 ? 150.447 94.051 272.265 1.00 4.55 141 ASP F CA 1
ATOM 2217 C C . ASP B 2 141 ? 151.398 93.248 271.382 1.00 5.33 141 ASP F C 1
ATOM 2218 O O . ASP B 2 141 ? 152.075 93.794 270.509 1.00 24.03 141 ASP F O 1
ATOM 2223 N N . GLU B 2 142 ? 151.474 91.938 271.609 1.00 6.65 142 GLU F N 1
ATOM 2224 C CA . GLU B 2 142 ? 152.427 91.121 270.869 1.00 6.07 142 GLU F CA 1
ATOM 2225 C C . GLU B 2 142 ? 152.024 91.009 269.403 1.00 8.63 142 GLU F C 1
ATOM 2226 O O . GLU B 2 142 ? 151.248 90.129 269.018 1.00 11.39 142 GLU F O 1
ATOM 2232 N N . SER B 2 143 ? 152.551 91.912 268.580 1.00 7.20 143 SER F N 1
ATOM 2233 C CA . SER B 2 143 ? 152.336 91.887 267.141 1.00 10.57 143 SER F CA 1
ATOM 2234 C C . SER B 2 143 ? 153.506 91.270 266.390 1.00 7.90 143 SER F C 1
ATOM 2235 O O . SER B 2 143 ? 153.473 91.210 265.157 1.00 13.82 143 SER F O 1
ATOM 2238 N N . GLU B 2 144 ? 154.540 90.853 267.133 1.00 12.97 144 GLU F N 1
ATOM 2239 C CA . GLU B 2 144 ? 155.728 90.196 266.526 1.00 13.14 144 GLU F CA 1
ATOM 2240 C C . GLU B 2 144 ? 155.268 88.916 265.815 1.00 10.61 144 GLU F C 1
ATOM 2241 O O . GLU B 2 144 ? 154.549 88.116 266.455 1.00 15.54 144 GLU F O 1
ATOM 2247 N N . PRO B 2 145 ? 155.655 88.663 264.542 1.00 15.10 145 PRO F N 1
ATOM 2248 C CA . PRO B 2 145 ? 155.244 87.421 263.874 1.00 8.47 145 PRO F CA 1
ATOM 2249 C C . PRO B 2 145 ? 155.796 86.191 264.582 1.00 8.14 145 PRO F C 1
ATOM 2250 O O . PRO B 2 145 ? 156.931 86.182 265.063 1.00 11.20 145 PRO F O 1
ATOM 2254 N N . GLY B 2 146 ? 154.976 85.144 264.634 1.00 10.48 146 GLY F N 1
ATOM 2255 C CA . GLY B 2 146 ? 155.389 83.884 265.211 1.00 10.05 146 GLY F CA 1
ATOM 2256 C C . GLY B 2 146 ? 155.283 83.779 266.715 1.00 9.15 146 GLY F C 1
ATOM 2257 O O . GLY B 2 146 ? 155.783 82.802 267.281 1.00 17.60 146 GLY F O 1
ATOM 2258 N N . THR B 2 147 ? 154.650 84.740 267.384 1.00 6.94 147 THR F N 1
ATOM 2259 C CA . THR B 2 147 ? 154.552 84.752 268.838 1.00 9.93 147 THR F CA 1
ATOM 2260 C C . THR B 2 147 ? 153.090 84.769 269.264 1.00 3.66 147 THR F C 1
ATOM 2261 O O . THR B 2 147 ? 152.302 85.576 268.762 1.00 12.80 147 THR F O 1
ATOM 2265 N N . CYS B 2 148 ? 152.733 83.873 270.193 1.00 6.62 148 CYS F N 1
ATOM 2266 C CA . CYS B 2 148 ? 151.379 83.838 270.733 1.00 5.93 148 CYS F CA 1
ATOM 2267 C C . CYS B 2 148 ? 151.336 83.541 272.230 1.00 5.24 148 CYS F C 1
ATOM 2268 O O . CYS B 2 148 ? 150.256 83.231 272.748 1.00 9.10 148 CYS F O 1
ATOM 2271 N N . LYS B 2 149 ? 152.467 83.618 272.939 1.00 4.79 149 LYS F N 1
ATOM 2272 C CA . LYS B 2 149 ? 152.493 83.213 274.343 1.00 4.80 149 LYS F CA 1
ATOM 2273 C C . LYS B 2 149 ? 151.603 84.103 275.207 1.00 1.93 149 LYS F C 1
ATOM 2274 O O . LYS B 2 149 ? 150.853 83.604 276.056 1.00 5.82 149 LYS F O 1
ATOM 2280 N N . ASP B 2 150 ? 151.672 85.422 275.009 1.00 5.34 150 ASP F N 1
ATOM 2281 C CA . ASP B 2 150 ? 150.820 86.324 275.778 1.00 5.91 150 ASP F CA 1
ATOM 2282 C C . ASP B 2 150 ? 149.351 86.109 275.438 1.00 3.96 150 ASP F C 1
ATOM 2283 O O . ASP B 2 150 ? 148.479 86.228 276.309 1.00 7.72 150 ASP F O 1
ATOM 2288 N N . ARG B 2 151 ? 149.059 85.790 274.175 1.00 5.21 151 ARG F N 1
ATOM 2289 C CA . ARG B 2 151 ? 147.693 85.448 273.796 1.00 5.64 151 ARG F CA 1
ATOM 2290 C C . ARG B 2 151 ? 147.208 84.220 274.553 1.00 2.05 151 ARG F C 1
ATOM 2291 O O . ARG B 2 151 ? 146.069 84.187 275.028 1.00 11.46 151 ARG F O 1
ATOM 2299 N N . GLU B 2 152 ? 148.063 83.203 274.682 1.00 1.63 152 GLU F N 1
ATOM 2300 C CA . GLU B 2 152 ? 147.688 82.014 275.442 1.00 5.84 152 GLU F CA 1
ATOM 2301 C C . GLU B 2 152 ? 147.476 82.344 276.914 1.00 3.48 152 GLU F C 1
ATOM 2302 O O . GLU B 2 152 ? 146.555 81.816 277.550 1.00 7.98 152 GLU F O 1
ATOM 2308 N N . ILE B 2 153 ? 148.320 83.215 277.473 1.00 4.50 153 ILE F N 1
ATOM 2309 C CA . ILE B 2 153 ? 148.163 83.604 278.873 1.00 7.68 153 ILE F CA 1
ATOM 2310 C C . ILE B 2 153 ? 146.821 84.296 279.082 1.00 5.77 153 ILE F C 1
ATOM 2311 O O . ILE B 2 153 ? 146.086 83.992 280.029 1.00 1.60 153 ILE F O 1
ATOM 2316 N N . MET B 2 154 ? 146.478 85.231 278.194 1.00 2.12 154 MET F N 1
ATOM 2317 C CA . MET B 2 154 ? 145.197 85.922 278.317 1.00 2.97 154 MET F CA 1
ATOM 2318 C C . MET B 2 154 ? 144.020 84.987 278.062 1.00 2.69 154 MET F C 1
ATOM 2319 O O . MET B 2 154 ? 142.954 85.158 278.664 1.00 4.86 154 MET F O 1
ATOM 2324 N N . ARG B 2 155 ? 144.191 83.998 277.182 1.00 5.95 155 ARG F N 1
ATOM 2325 C CA . ARG B 2 155 ? 143.100 83.085 276.863 1.00 5.11 155 ARG F CA 1
ATOM 2326 C C . ARG B 2 155 ? 142.807 82.134 278.015 1.00 2.73 155 ARG F C 1
ATOM 2327 O O . ARG B 2 155 ? 141.642 81.903 278.356 1.00 9.53 155 ARG F O 1
ATOM 2335 N N . HIS B 2 156 ? 143.851 81.573 278.627 1.00 7.66 156 HIS F N 1
ATOM 2336 C CA . HIS B 2 156 ? 143.678 80.449 279.534 1.00 9.05 156 HIS F CA 1
ATOM 2337 C C . HIS B 2 156 ? 143.998 80.755 280.989 1.00 2.90 156 HIS F C 1
ATOM 2338 O O . HIS B 2 156 ? 143.472 80.070 281.871 1.00 4.93 156 HIS F O 1
ATOM 2345 N N . ASP B 2 157 ? 144.839 81.748 281.268 1.00 5.13 157 ASP F N 1
ATOM 2346 C CA . ASP B 2 157 ? 145.166 82.140 282.640 1.00 5.34 157 ASP F CA 1
ATOM 2347 C C . ASP B 2 157 ? 145.052 83.653 282.807 1.00 2.58 157 ASP F C 1
ATOM 2348 O O . ASP B 2 157 ? 146.044 84.338 283.076 1.00 12.41 157 ASP F O 1
ATOM 2353 N N . PRO B 2 158 ? 143.847 84.215 282.654 1.00 0.64 158 PRO F N 1
ATOM 2354 C CA . PRO B 2 158 ? 143.708 85.669 282.832 1.00 0.47 158 PRO F CA 1
ATOM 2355 C C . PRO B 2 158 ? 143.802 86.103 284.283 1.00 0.00 158 PRO F C 1
ATOM 2356 O O . PRO B 2 158 ? 144.291 87.207 284.562 1.00 1.94 158 PRO F O 1
ATOM 2360 N N . HIS B 2 159 ? 143.347 85.267 285.218 1.00 2.65 159 HIS F N 1
ATOM 2361 C CA . HIS B 2 159 ? 143.428 85.624 286.629 1.00 0.00 159 HIS F CA 1
ATOM 2362 C C . HIS B 2 159 ? 144.871 85.654 287.112 1.00 1.93 159 HIS F C 1
ATOM 2363 O O . HIS B 2 159 ? 145.197 86.417 288.028 1.00 6.22 159 HIS F O 1
ATOM 2370 N N . LYS B 2 160 ? 145.746 84.847 286.506 1.00 0.57 160 LYS F N 1
ATOM 2371 C CA . LYS B 2 160 ? 147.176 85.000 286.748 1.00 4.39 160 LYS F CA 1
ATOM 2372 C C . LYS B 2 160 ? 147.629 86.409 286.397 1.00 0.27 160 LYS F C 1
ATOM 2373 O O . LYS B 2 160 ? 148.339 87.058 287.172 1.00 7.51 160 LYS F O 1
ATOM 2379 N N . LEU B 2 161 ? 147.207 86.902 285.230 1.00 2.50 161 LEU F N 1
ATOM 2380 C CA . LEU B 2 161 ? 147.568 88.251 284.812 1.00 0.46 161 LEU F CA 1
ATOM 2381 C C . LEU B 2 161 ? 147.013 89.297 285.770 1.00 0.00 161 LEU F C 1
ATOM 2382 O O . LEU B 2 161 ? 147.701 90.264 286.105 1.00 0.00 161 LEU F O 1
ATOM 2387 N N . LEU B 2 162 ? 145.769 89.122 286.223 1.00 1.69 162 LEU F N 1
ATOM 2388 C CA . LEU B 2 162 ? 145.166 90.117 287.110 1.00 3.33 162 LEU F CA 1
ATOM 2389 C C . LEU B 2 162 ? 145.848 90.143 288.478 1.00 0.00 162 LEU F C 1
ATOM 2390 O O . LEU B 2 162 ? 146.138 91.222 289.019 1.00 10.90 162 LEU F O 1
ATOM 2395 N N . GLU B 2 163 ? 146.111 88.968 289.056 1.00 1.73 163 GLU F N 1
ATOM 2396 C CA . GLU B 2 163 ? 146.802 88.922 290.339 1.00 4.47 163 GLU F CA 1
ATOM 2397 C C . GLU B 2 163 ? 148.226 89.449 290.213 1.00 0.00 163 GLU F C 1
ATOM 2398 O O . GLU B 2 163 ? 148.723 90.134 291.115 1.00 5.61 163 GLU F O 1
ATOM 2404 N N . GLY B 2 164 ? 148.899 89.142 289.102 1.00 3.32 164 GLY F N 1
ATOM 2405 C CA . GLY B 2 164 ? 150.205 89.728 288.861 1.00 0.00 164 GLY F CA 1
ATOM 2406 C C . GLY B 2 164 ? 150.142 91.234 288.717 1.00 0.00 164 GLY F C 1
ATOM 2407 O O . GLY B 2 164 ? 151.052 91.944 289.142 1.00 5.25 164 GLY F O 1
ATOM 2408 N N . CYS B 2 165 ? 149.070 91.740 288.103 1.00 0.00 165 CYS F N 1
ATOM 2409 C CA . CYS B 2 165 ? 148.874 93.180 288.001 1.00 0.00 165 CYS F CA 1
ATOM 2410 C C . CYS B 2 165 ? 148.797 93.808 289.384 1.00 2.26 165 CYS F C 1
ATOM 2411 O O . CYS B 2 165 ? 149.464 94.810 289.665 1.00 0.00 165 CYS F O 1
ATOM 2414 N N . LEU B 2 166 ? 147.995 93.213 290.268 1.00 1.61 166 LEU F N 1
ATOM 2415 C CA . LEU B 2 166 ? 147.890 93.727 291.632 1.00 0.19 166 LEU F CA 1
ATOM 2416 C C . LEU B 2 166 ? 149.234 93.659 292.353 1.00 3.37 166 LEU F C 1
ATOM 2417 O O . LEU B 2 166 ? 149.648 94.618 293.019 1.00 4.47 166 LEU F O 1
ATOM 2422 N N . ILE B 2 167 ? 149.934 92.529 292.222 1.00 2.65 167 ILE F N 1
ATOM 2423 C CA . ILE B 2 167 ? 151.200 92.340 292.926 1.00 0.16 167 ILE F CA 1
ATOM 2424 C C . ILE B 2 167 ? 152.236 93.350 292.444 1.00 5.20 167 ILE F C 1
ATOM 2425 O O . ILE B 2 167 ? 152.952 93.963 293.244 1.00 6.52 167 ILE F O 1
ATOM 2430 N N . ALA B 2 168 ? 152.324 93.544 291.126 1.00 5.02 168 ALA F N 1
ATOM 2431 C CA . ALA B 2 168 ? 153.285 94.491 290.574 1.00 0.00 168 ALA F CA 1
ATOM 2432 C C . ALA B 2 168 ? 152.914 95.925 290.926 1.00 3.86 168 ALA F C 1
ATOM 2433 O O . ALA B 2 168 ? 153.797 96.761 291.148 1.00 4.92 168 ALA F O 1
ATOM 2435 N N . GLY B 2 169 ? 151.616 96.234 290.980 1.00 0.00 169 GLY F N 1
ATOM 2436 C CA . GLY B 2 169 ? 151.205 97.564 291.392 1.00 2.17 169 GLY F CA 1
ATOM 2437 C C . GLY B 2 169 ? 151.581 97.863 292.828 1.00 1.28 169 GLY F C 1
ATOM 2438 O O . GLY B 2 169 ? 152.015 98.972 293.149 1.00 8.39 169 GLY F O 1
ATOM 2439 N N . VAL B 2 170 ? 151.417 96.878 293.714 1.00 4.88 170 VAL F N 1
ATOM 2440 C CA . VAL B 2 170 ? 151.894 97.041 295.086 1.00 3.71 170 VAL F CA 1
ATOM 2441 C C . VAL B 2 170 ? 153.411 97.189 295.107 1.00 3.30 170 VAL F C 1
ATOM 2442 O O . VAL B 2 170 ? 153.959 98.027 295.835 1.00 12.78 170 VAL F O 1
ATOM 2446 N N . GLY B 2 171 ? 154.114 96.386 294.305 1.00 7.65 171 GLY F N 1
ATOM 2447 C CA . GLY B 2 171 ? 155.563 96.466 294.245 1.00 3.78 171 GLY F CA 1
ATOM 2448 C C . GLY B 2 171 ? 156.089 97.720 293.580 1.00 0.75 171 GLY F C 1
ATOM 2449 O O . GLY B 2 171 ? 157.274 98.037 293.728 1.00 8.79 171 GLY F O 1
ATOM 2450 N N . MET B 2 172 ? 155.239 98.439 292.849 1.00 3.08 172 MET F N 1
ATOM 2451 C CA . MET B 2 172 ? 155.613 99.695 292.218 1.00 2.65 172 MET F CA 1
ATOM 2452 C C . MET B 2 172 ? 154.984 100.903 292.893 1.00 4.41 172 MET F C 1
ATOM 2453 O O . MET B 2 172 ? 155.192 102.029 292.431 1.00 5.30 172 MET F O 1
ATOM 2458 N N . ARG B 2 173 ? 154.224 100.697 293.972 1.00 5.14 173 ARG F N 1
ATOM 2459 C CA . ARG B 2 173 ? 153.482 101.768 294.639 1.00 2.78 173 ARG F CA 1
ATOM 2460 C C . ARG B 2 173 ? 152.571 102.500 293.656 1.00 4.82 173 ARG F C 1
ATOM 2461 O O . ARG B 2 173 ? 152.448 103.726 293.684 1.00 7.80 173 ARG F O 1
ATOM 2469 N N . ALA B 2 174 ? 151.925 101.737 292.779 1.00 3.68 174 ALA F N 1
ATOM 2470 C CA . ALA B 2 174 ? 151.052 102.278 291.749 1.00 3.05 174 ALA F CA 1
ATOM 2471 C C . ALA B 2 174 ? 149.592 102.145 292.165 1.00 2.41 174 ALA F C 1
ATOM 2472 O O . ALA B 2 174 ? 149.196 101.174 292.814 1.00 8.12 174 ALA F O 1
ATOM 2474 N N . SER B 2 175 ? 148.792 103.138 291.779 1.00 3.84 175 SER F N 1
ATOM 2475 C CA . SER B 2 175 ? 147.380 103.161 292.133 1.00 7.18 175 SER F CA 1
ATOM 2476 C C . SER B 2 175 ? 146.487 102.501 291.091 1.00 5.12 175 SER F C 1
ATOM 2477 O O . SER B 2 175 ? 145.396 102.035 291.440 1.00 8.47 175 SER F O 1
ATOM 2480 N N . ALA B 2 176 ? 146.913 102.447 289.831 1.00 6.54 176 ALA F N 1
ATOM 2481 C CA . ALA B 2 176 ? 146.086 101.894 288.769 1.00 4.19 176 ALA F CA 1
ATOM 2482 C C . ALA B 2 176 ? 146.958 101.156 287.763 1.00 2.41 176 ALA F C 1
ATOM 2483 O O . ALA B 2 176 ? 148.151 101.434 287.619 1.00 10.03 176 ALA F O 1
ATOM 2485 N N . ALA B 2 177 ? 146.339 100.204 287.066 1.00 0.00 177 ALA F N 1
ATOM 2486 C CA . ALA B 2 177 ? 146.994 99.446 286.011 1.00 2.82 177 ALA F CA 1
ATOM 2487 C C . ALA B 2 177 ? 146.178 99.531 284.730 1.00 0.00 177 ALA F C 1
ATOM 2488 O O . ALA B 2 177 ? 144.947 99.438 284.760 1.00 0.00 177 ALA F O 1
ATOM 2490 N N . TYR B 2 178 ? 146.870 99.706 283.608 1.00 0.00 178 TYR F N 1
ATOM 2491 C CA . TYR B 2 178 ? 146.260 99.677 282.285 1.00 0.00 178 TYR F CA 1
ATOM 2492 C C . TYR B 2 178 ? 146.862 98.520 281.502 1.00 0.00 178 TYR F C 1
ATOM 2493 O O . TYR B 2 178 ? 148.086 98.441 281.350 1.00 1.54 178 TYR F O 1
ATOM 2502 N N . ILE B 2 179 ? 146.009 97.630 281.010 1.00 0.00 179 ILE F N 1
ATOM 2503 C CA . ILE B 2 179 ? 146.433 96.495 280.201 1.00 0.00 179 ILE F CA 1
ATOM 2504 C C . ILE B 2 179 ? 146.182 96.857 278.744 1.00 0.00 179 ILE F C 1
ATOM 2505 O O . ILE B 2 179 ? 145.031 96.991 278.316 1.00 0.77 179 ILE F O 1
ATOM 2510 N N . TYR B 2 180 ? 147.259 97.017 277.980 1.00 1.14 180 TYR F N 1
ATOM 2511 C CA . TYR B 2 180 ? 147.176 97.391 276.572 1.00 0.00 180 TYR F CA 1
ATOM 2512 C C . TYR B 2 180 ? 147.215 96.119 275.733 1.00 0.00 180 TYR F C 1
ATOM 2513 O O . TYR B 2 180 ? 148.271 95.498 275.586 1.00 0.00 180 TYR F O 1
ATOM 2522 N N . ILE B 2 181 ? 146.075 95.747 275.163 1.00 0.00 181 ILE F N 1
ATOM 2523 C CA . ILE B 2 181 ? 145.939 94.515 274.398 1.00 2.37 181 ILE F CA 1
ATOM 2524 C C . ILE B 2 181 ? 145.977 94.845 272.911 1.00 0.56 181 ILE F C 1
ATOM 2525 O O . ILE B 2 181 ? 145.568 95.931 272.484 1.00 0.00 181 ILE F O 1
ATOM 2530 N N . ARG B 2 182 ? 146.487 93.903 272.117 1.00 0.97 182 ARG F N 1
ATOM 2531 C CA . ARG B 2 182 ? 146.397 93.998 270.664 1.00 4.20 182 ARG F CA 1
ATOM 2532 C C . ARG B 2 182 ? 144.949 94.142 270.214 1.00 0.00 182 ARG F C 1
ATOM 2533 O O . ARG B 2 182 ? 144.053 93.464 270.727 1.00 0.79 182 ARG F O 1
ATOM 2541 N N . GLY B 2 183 ? 144.728 95.043 269.256 1.00 0.00 183 GLY F N 1
ATOM 2542 C CA . GLY B 2 183 ? 143.397 95.328 268.758 1.00 4.88 183 GLY F CA 1
ATOM 2543 C C . GLY B 2 183 ? 142.719 94.159 268.089 1.00 0.73 183 GLY F C 1
ATOM 2544 O O . GLY B 2 183 ? 141.485 94.123 268.041 1.00 7.77 183 GLY F O 1
ATOM 2545 N N . GLU B 2 184 ? 143.489 93.193 267.603 1.00 5.01 184 GLU F N 1
ATOM 2546 C CA . GLU B 2 184 ? 142.931 92.002 266.988 1.00 2.11 184 GLU F CA 1
ATOM 2547 C C . GLU B 2 184 ? 142.508 90.947 268.004 1.00 5.55 184 GLU F C 1
ATOM 2548 O O . GLU B 2 184 ? 141.734 90.051 267.652 1.00 9.96 184 GLU F O 1
ATOM 2554 N N . TYR B 2 185 ? 142.964 91.028 269.253 1.00 2.22 185 TYR F N 1
ATOM 2555 C CA . TYR B 2 185 ? 142.599 90.024 270.257 1.00 3.82 185 TYR F CA 1
ATOM 2556 C C . TYR B 2 185 ? 141.239 90.355 270.872 1.00 4.50 185 TYR F C 1
ATOM 2557 O O . TYR B 2 185 ? 141.098 90.537 272.079 1.00 8.13 185 TYR F O 1
ATOM 2566 N N . VAL B 2 186 ? 140.224 90.432 270.007 1.00 7.48 186 VAL F N 1
ATOM 2567 C CA . VAL B 2 186 ? 138.902 90.853 270.461 1.00 6.32 186 VAL F CA 1
ATOM 2568 C C . VAL B 2 186 ? 138.310 89.819 271.412 1.00 2.37 186 VAL F C 1
ATOM 2569 O O . VAL B 2 186 ? 137.819 90.159 272.494 1.00 9.27 186 VAL F O 1
ATOM 2573 N N . ASN B 2 187 ? 138.354 88.541 271.026 1.00 4.61 187 ASN F N 1
ATOM 2574 C CA . ASN B 2 187 ? 137.845 87.488 271.900 1.00 7.26 187 ASN F CA 1
ATOM 2575 C C . ASN B 2 187 ? 138.672 87.384 273.176 1.00 3.11 187 ASN F C 1
ATOM 2576 O O . ASN B 2 187 ? 138.123 87.214 274.273 1.00 3.79 187 ASN F O 1
ATOM 2581 N N . GLU B 2 188 ? 139.997 87.488 273.048 1.00 4.44 188 GLU F N 1
ATOM 2582 C CA . GLU B 2 188 ? 140.865 87.487 274.220 1.00 3.12 188 GLU F CA 1
ATOM 2583 C C . GLU B 2 188 ? 140.563 88.669 275.131 1.00 3.39 188 GLU F C 1
ATOM 2584 O O . GLU B 2 188 ? 140.529 88.525 276.359 1.00 8.98 188 GLU F O 1
ATOM 2590 N N . ARG B 2 189 ? 140.349 89.850 274.545 1.00 4.36 189 ARG F N 1
ATOM 2591 C CA . ARG B 2 189 ? 140.031 91.028 275.344 1.00 2.93 189 ARG F CA 1
ATOM 2592 C C . ARG B 2 189 ? 138.702 90.864 276.072 1.00 4.79 189 ARG F C 1
ATOM 2593 O O . ARG B 2 189 ? 138.576 91.249 277.239 1.00 5.52 189 ARG F O 1
ATOM 2601 N N . LEU B 2 190 ? 137.696 90.301 275.398 1.00 2.98 190 LEU F N 1
ATOM 2602 C CA . LEU B 2 190 ? 136.410 90.076 276.054 1.00 6.68 190 LEU F CA 1
ATOM 2603 C C . LEU B 2 190 ? 136.537 89.066 277.189 1.00 2.80 190 LEU F C 1
ATOM 2604 O O . LEU B 2 190 ? 135.930 89.238 278.254 1.00 8.14 190 LEU F O 1
ATOM 2609 N N . ASN B 2 191 ? 137.325 88.007 276.983 1.00 5.61 191 ASN F N 1
ATOM 2610 C CA . ASN B 2 191 ? 137.560 87.044 278.056 1.00 7.12 191 ASN F CA 1
ATOM 2611 C C . ASN B 2 191 ? 138.259 87.700 279.243 1.00 4.64 191 ASN F C 1
ATOM 2612 O O . ASN B 2 191 ? 137.894 87.461 280.403 1.00 8.05 191 ASN F O 1
ATOM 2617 N N . LEU B 2 192 ? 139.262 88.538 278.972 1.00 4.20 192 LEU F N 1
ATOM 2618 C CA . LEU B 2 192 ? 139.965 89.223 280.052 1.00 5.28 192 LEU F CA 1
ATOM 2619 C C . LEU B 2 192 ? 139.050 90.201 280.776 1.00 0.58 192 LEU F C 1
ATOM 2620 O O . LEU B 2 192 ? 139.159 90.373 281.992 1.00 4.83 192 LEU F O 1
ATOM 2625 N N . GLU B 2 193 ? 138.143 90.855 280.047 1.00 2.91 193 GLU F N 1
ATOM 2626 C CA . GLU B 2 193 ? 137.210 91.777 280.687 1.00 6.49 193 GLU F CA 1
ATOM 2627 C C . GLU B 2 193 ? 136.202 91.027 281.552 1.00 4.77 193 GLU F C 1
ATOM 2628 O O . GLU B 2 193 ? 135.812 91.509 282.622 1.00 9.23 193 GLU F O 1
ATOM 2634 N N . LYS B 2 194 ? 135.771 89.845 281.105 1.00 1.97 194 LYS F N 1
ATOM 2635 C CA . LYS B 2 194 ? 134.931 89.000 281.951 1.00 7.49 194 LYS F CA 1
ATOM 2636 C C . LYS B 2 194 ? 135.669 88.591 283.221 1.00 4.90 194 LYS F C 1
ATOM 2637 O O . LYS B 2 194 ? 135.100 88.623 284.321 1.00 11.69 194 LYS F O 1
ATOM 2643 N N . ALA B 2 195 ? 136.941 88.208 283.087 1.00 6.28 195 ALA F N 1
ATOM 2644 C CA . ALA B 2 195 ? 137.741 87.876 284.262 1.00 3.76 195 ALA F CA 1
ATOM 2645 C C . ALA B 2 195 ? 137.892 89.081 285.185 1.00 0.77 195 ALA F C 1
ATOM 2646 O O . ALA B 2 195 ? 137.874 88.941 286.413 1.00 1.87 195 ALA F O 1
ATOM 2648 N N . ARG B 2 196 ? 138.055 90.274 284.609 1.00 1.47 196 ARG F N 1
ATOM 2649 C CA . ARG B 2 196 ? 138.175 91.485 285.413 1.00 5.60 196 ARG F CA 1
ATOM 2650 C C . ARG B 2 196 ? 136.885 91.781 286.168 1.00 2.45 196 ARG F C 1
ATOM 2651 O O . ARG B 2 196 ? 136.925 92.195 287.332 1.00 8.84 196 ARG F O 1
ATOM 2659 N N . ARG B 2 197 ? 135.731 91.591 285.520 1.00 3.27 197 ARG F N 1
ATOM 2660 C CA . ARG B 2 197 ? 134.465 91.750 286.230 1.00 7.27 197 ARG F CA 1
ATOM 2661 C C . ARG B 2 197 ? 134.346 90.737 287.360 1.00 5.54 197 ARG F C 1
ATOM 2662 O O . ARG B 2 197 ? 133.874 91.068 288.455 1.00 9.35 197 ARG F O 1
ATOM 2670 N N . GLU B 2 198 ? 134.767 89.494 287.110 1.00 6.77 198 GLU F N 1
ATOM 2671 C CA . GLU B 2 198 ? 134.743 88.480 288.159 1.00 5.93 198 GLU F CA 1
ATOM 2672 C C . GLU B 2 198 ? 135.618 88.886 289.340 1.00 8.18 198 GLU F C 1
ATOM 2673 O O . GLU B 2 198 ? 135.223 88.726 290.500 1.00 8.42 198 GLU F O 1
ATOM 2679 N N . ALA B 2 199 ? 136.812 89.412 289.060 1.00 10.99 199 ALA F N 1
ATOM 2680 C CA . ALA B 2 199 ? 137.713 89.829 290.130 1.00 3.79 199 ALA F CA 1
ATOM 2681 C C . ALA B 2 199 ? 137.156 91.023 290.897 1.00 2.95 199 ALA F C 1
ATOM 2682 O O . ALA B 2 199 ? 137.284 91.093 292.125 1.00 10.96 199 ALA F O 1
ATOM 2684 N N . TYR B 2 200 ? 136.543 91.975 290.190 1.00 7.91 200 TYR F N 1
ATOM 2685 C CA . TYR B 2 200 ? 135.972 93.142 290.855 1.00 6.07 200 TYR F CA 1
ATOM 2686 C C . TYR B 2 200 ? 134.789 92.756 291.734 1.00 6.67 200 TYR F C 1
ATOM 2687 O O . TYR B 2 200 ? 134.630 93.288 292.839 1.00 13.24 200 TYR F O 1
ATOM 2696 N N . ALA B 2 201 ? 133.947 91.836 291.258 1.00 7.10 201 ALA F N 1
ATOM 2697 C CA . ALA B 2 201 ? 132.793 91.409 292.044 1.00 6.69 201 ALA F CA 1
ATOM 2698 C C . ALA B 2 201 ? 133.225 90.701 293.323 1.00 7.49 201 ALA F C 1
ATOM 2699 O O . ALA B 2 201 ? 132.606 90.878 294.379 1.00 13.20 201 ALA F O 1
ATOM 2701 N N . ALA B 2 202 ? 134.286 89.899 293.250 1.00 9.13 202 ALA F N 1
ATOM 2702 C CA . ALA B 2 202 ? 134.770 89.150 294.403 1.00 6.68 202 ALA F CA 1
ATOM 2703 C C . ALA B 2 202 ? 135.631 89.986 295.341 1.00 6.79 202 ALA F C 1
ATOM 2704 O O . ALA B 2 202 ? 136.149 89.444 296.323 1.00 10.22 202 ALA F O 1
ATOM 2706 N N . GLY B 2 203 ? 135.801 91.277 295.066 1.00 4.01 203 GLY F N 1
ATOM 2707 C CA . GLY B 2 203 ? 136.598 92.134 295.918 1.00 3.51 203 GLY F CA 1
ATOM 2708 C C . GLY B 2 203 ? 138.094 91.975 295.778 1.00 8.26 203 GLY F C 1
ATOM 2709 O O . GLY B 2 203 ? 138.837 92.526 296.597 1.00 12.01 203 GLY F O 1
ATOM 2710 N N . LEU B 2 204 ? 138.563 91.240 294.768 1.00 9.56 204 LEU F N 1
ATOM 2711 C CA . LEU B 2 204 ? 139.994 91.054 294.569 1.00 4.85 204 LEU F CA 1
ATOM 2712 C C . LEU B 2 204 ? 140.667 92.274 293.956 1.00 3.75 204 LEU F C 1
ATOM 2713 O O . LEU B 2 204 ? 141.880 92.442 294.115 1.00 8.41 204 LEU F O 1
ATOM 2718 N N . LEU B 2 205 ? 139.913 93.125 293.263 1.00 10.40 205 LEU F N 1
ATOM 2719 C CA . LEU B 2 205 ? 140.443 94.331 292.648 1.00 3.17 205 LEU F CA 1
ATOM 2720 C C . LEU B 2 205 ? 139.572 95.518 293.039 1.00 1.37 205 LEU F C 1
ATOM 2721 O O . LEU B 2 205 ? 138.450 95.362 293.527 1.00 5.91 205 LEU F O 1
ATOM 2726 N N . GLY B 2 206 ? 140.104 96.716 292.816 1.00 7.72 206 GLY F N 1
ATOM 2727 C CA . GLY B 2 206 ? 139.398 97.931 293.171 1.00 4.25 206 GLY F CA 1
ATOM 2728 C C . GLY B 2 206 ? 139.714 98.406 294.574 1.00 7.23 206 GLY F C 1
ATOM 2729 O O . GLY B 2 206 ? 140.808 98.157 295.088 1.00 10.02 206 GLY F O 1
ATOM 2730 N N . LYS B 2 207 ? 138.765 99.101 295.197 1.00 11.72 207 LYS F N 1
ATOM 2731 C CA . LYS B 2 207 ? 138.962 99.584 296.557 1.00 8.86 207 LYS F CA 1
ATOM 2732 C C . LYS B 2 207 ? 139.119 98.414 297.520 1.00 8.50 207 LYS F C 1
ATOM 2733 O O . LYS B 2 207 ? 138.371 97.434 297.457 1.00 11.57 207 LYS F O 1
ATOM 2739 N N . ASN B 2 208 ? 140.097 98.526 298.417 1.00 7.72 208 ASN F N 1
ATOM 2740 C CA . ASN B 2 208 ? 140.379 97.504 299.425 1.00 10.07 208 ASN F CA 1
ATOM 2741 C C . ASN B 2 208 ? 140.588 96.139 298.767 1.00 13.68 208 ASN F C 1
ATOM 2742 O O . ASN B 2 208 ? 139.880 95.167 299.037 1.00 5.57 208 ASN F O 1
ATOM 2747 N N . ALA B 2 209 ? 141.584 96.088 297.884 1.00 13.31 209 ALA F N 1
ATOM 2748 C CA . ALA B 2 209 ? 141.830 94.893 297.085 1.00 7.96 209 ALA F CA 1
ATOM 2749 C C . ALA B 2 209 ? 142.223 93.719 297.973 1.00 9.56 209 ALA F C 1
ATOM 2750 O O . ALA B 2 209 ? 143.188 93.803 298.739 1.00 10.33 209 ALA F O 1
ATOM 2752 N N . CYS B 2 210 ? 141.467 92.625 297.861 1.00 7.00 210 CYS F N 1
ATOM 2753 C CA . CYS B 2 210 ? 141.682 91.398 298.628 1.00 10.37 210 CYS F CA 1
ATOM 2754 C C . CYS B 2 210 ? 141.667 91.638 300.135 1.00 6.89 210 CYS F C 1
ATOM 2755 O O . CYS B 2 210 ? 142.254 90.861 300.894 1.00 13.61 210 CYS F O 1
ATOM 2758 N N . GLY B 2 211 ? 141.003 92.700 300.585 1.00 11.49 211 GLY F N 1
ATOM 2759 C CA . GLY B 2 211 ? 140.932 92.987 302.004 1.00 8.99 211 GLY F CA 1
ATOM 2760 C C . GLY B 2 211 ? 142.234 93.426 302.631 1.00 7.80 211 GLY F C 1
ATOM 2761 O O . GLY B 2 211 ? 142.399 93.296 303.846 1.00 13.94 211 GLY F O 1
ATOM 2762 N N . SER B 2 212 ? 143.166 93.952 301.839 1.00 11.34 212 SER F N 1
ATOM 2763 C CA . SER B 2 212 ? 144.490 94.317 302.321 1.00 5.96 212 SER F CA 1
ATOM 2764 C C . SER B 2 212 ? 144.643 95.807 302.599 1.00 7.45 212 SER F C 1
ATOM 2765 O O . SER B 2 212 ? 145.717 96.233 303.033 1.00 17.19 212 SER F O 1
ATOM 2768 N N . GLY B 2 213 ? 143.606 96.606 302.362 1.00 8.35 213 GLY F N 1
ATOM 2769 C CA . GLY B 2 213 ? 143.696 98.037 302.554 1.00 8.88 213 GLY F CA 1
ATOM 2770 C C . GLY B 2 213 ? 144.329 98.801 301.412 1.00 9.06 213 GLY F C 1
ATOM 2771 O O . GLY B 2 213 ? 144.410 100.034 301.485 1.00 13.47 213 GLY F O 1
ATOM 2772 N N . TYR B 2 214 ? 144.774 98.117 300.362 1.00 10.77 214 TYR F N 1
ATOM 2773 C CA . TYR B 2 214 ? 145.408 98.753 299.216 1.00 5.76 214 TYR F CA 1
ATOM 2774 C C . TYR B 2 214 ? 144.385 98.921 298.100 1.00 6.41 214 TYR F C 1
ATOM 2775 O O . TYR B 2 214 ? 143.640 97.986 297.789 1.00 13.62 214 TYR F O 1
ATOM 2784 N N . ASP B 2 215 ? 144.353 100.108 297.503 1.00 7.10 215 ASP F N 1
ATOM 2785 C CA . ASP B 2 215 ? 143.425 100.422 296.425 1.00 6.50 215 ASP F CA 1
ATOM 2786 C C . ASP B 2 215 ? 144.146 100.316 295.089 1.00 3.53 215 ASP F C 1
ATOM 2787 O O . ASP B 2 215 ? 145.200 100.932 294.896 1.00 10.46 215 ASP F O 1
ATOM 2792 N N . PHE B 2 216 ? 143.578 99.539 294.170 1.00 6.76 216 PHE F N 1
ATOM 2793 C CA . PHE B 2 216 ? 144.219 99.300 292.882 1.00 4.80 216 PHE F CA 1
ATOM 2794 C C . PHE B 2 216 ? 143.149 99.087 291.823 1.00 2.00 216 PHE F C 1
ATOM 2795 O O . PHE B 2 216 ? 142.355 98.146 291.925 1.00 1.94 216 PHE F O 1
ATOM 2803 N N . GLU B 2 217 ? 143.134 99.951 290.813 1.00 6.45 217 GLU F N 1
ATOM 2804 C CA . GLU B 2 217 ? 142.212 99.842 289.692 1.00 3.35 217 GLU F CA 1
ATOM 2805 C C . GLU B 2 217 ? 142.913 99.204 288.500 1.00 6.82 217 GLU F C 1
ATOM 2806 O O . GLU B 2 217 ? 144.088 99.478 288.238 1.00 4.26 217 GLU F O 1
ATOM 2812 N N . VAL B 2 218 ? 142.190 98.352 287.782 1.00 1.04 218 VAL F N 1
ATOM 2813 C CA . VAL B 2 218 ? 142.701 97.695 286.584 1.00 5.19 218 VAL F CA 1
ATOM 2814 C C . VAL B 2 218 ? 141.763 98.023 285.433 1.00 1.96 218 VAL F C 1
ATOM 2815 O O . VAL B 2 218 ? 140.562 97.736 285.502 1.00 13.04 218 VAL F O 1
ATOM 2819 N N . TYR B 2 219 ? 142.309 98.627 284.381 1.00 0.00 219 TYR F N 1
ATOM 2820 C CA . TYR B 2 219 ? 141.553 98.981 283.192 1.00 3.06 219 TYR F CA 1
ATOM 2821 C C . TYR B 2 219 ? 142.147 98.278 281.981 1.00 0.32 219 TYR F C 1
ATOM 2822 O O . TYR B 2 219 ? 143.350 98.003 281.930 1.00 4.07 219 TYR F O 1
ATOM 2831 N N . ILE B 2 220 ? 141.295 97.989 281.003 1.00 6.41 220 ILE F N 1
ATOM 2832 C CA . ILE B 2 220 ? 141.693 97.279 279.794 1.00 4.93 220 ILE F CA 1
ATOM 2833 C C . ILE B 2 220 ? 141.619 98.252 278.626 1.00 0.00 220 ILE F C 1
ATOM 2834 O O . ILE B 2 220 ? 140.571 98.862 278.378 1.00 5.48 220 ILE F O 1
ATOM 2839 N N . HIS B 2 221 ? 142.734 98.400 277.918 1.00 1.66 221 HIS F N 1
ATOM 2840 C CA . HIS B 2 221 ? 142.831 99.230 276.728 1.00 0.00 221 HIS F CA 1
ATOM 2841 C C . HIS B 2 221 ? 143.302 98.367 275.565 1.00 0.00 221 HIS F C 1
ATOM 2842 O O . HIS B 2 221 ? 143.987 97.360 275.762 1.00 7.18 221 HIS F O 1
ATOM 2849 N N . PHE B 2 222 ? 142.929 98.757 274.348 1.00 0.00 222 PHE F N 1
ATOM 2850 C CA . PHE B 2 222 ? 143.306 97.980 273.178 1.00 0.50 222 PHE F CA 1
ATOM 2851 C C . PHE B 2 222 ? 143.793 98.902 272.071 1.00 0.00 222 PHE F C 1
ATOM 2852 O O . PHE B 2 222 ? 143.404 100.070 271.993 1.00 9.00 222 PHE F O 1
ATOM 2860 N N . GLY B 2 223 ? 144.657 98.357 271.215 1.00 0.00 223 GLY F N 1
ATOM 2861 C CA . GLY B 2 223 ? 145.197 99.085 270.089 1.00 2.92 223 GLY F CA 1
ATOM 2862 C C . GLY B 2 223 ? 144.322 98.959 268.857 1.00 1.10 223 GLY F C 1
ATOM 2863 O O . GLY B 2 223 ? 143.178 98.505 268.907 1.00 3.92 223 GLY F O 1
ATOM 2864 N N . ALA B 2 224 ? 144.882 99.382 267.726 1.00 5.61 224 ALA F N 1
ATOM 2865 C CA . ALA B 2 224 ? 144.154 99.375 266.463 1.00 6.36 224 ALA F CA 1
ATOM 2866 C C . ALA B 2 224 ? 145.044 98.881 265.329 1.00 1.55 224 ALA F C 1
ATOM 2867 O O . ALA B 2 224 ? 144.977 99.380 264.201 1.00 4.88 224 ALA F O 1
ATOM 2869 N N . GLY B 2 225 ? 145.884 97.886 265.609 1.00 2.68 225 GLY F N 1
ATOM 2870 C CA . GLY B 2 225 ? 146.679 97.264 264.567 1.00 4.66 225 GLY F CA 1
ATOM 2871 C C . GLY B 2 225 ? 147.933 98.006 264.154 1.00 6.91 225 GLY F C 1
ATOM 2872 O O . GLY B 2 225 ? 148.030 98.483 263.019 1.00 8.88 225 GLY F O 1
ATOM 2873 N N . ALA B 2 226 ? 148.896 98.125 265.066 1.00 2.90 226 ALA F N 1
ATOM 2874 C CA . ALA B 2 226 ? 150.188 98.723 264.743 1.00 0.00 226 ALA F CA 1
ATOM 2875 C C . ALA B 2 226 ? 151.272 97.987 265.514 1.00 0.00 226 ALA F C 1
ATOM 2876 O O . ALA B 2 226 ? 151.218 97.917 266.745 1.00 8.78 226 ALA F O 1
ATOM 2878 N N . TYR B 2 227 ? 152.251 97.438 264.788 1.00 0.20 227 TYR F N 1
ATOM 2879 C CA . TYR B 2 227 ? 153.334 96.699 265.430 1.00 2.45 227 TYR F CA 1
ATOM 2880 C C . TYR B 2 227 ? 154.169 97.598 266.333 1.00 0.00 227 TYR F C 1
ATOM 2881 O O . TYR B 2 227 ? 154.599 97.176 267.413 1.00 0.00 227 TYR F O 1
ATOM 2890 N N . ILE B 2 228 ? 154.418 98.838 265.904 1.00 0.00 228 ILE F N 1
ATOM 2891 C CA . ILE B 2 228 ? 155.258 99.755 266.668 1.00 0.00 228 ILE F CA 1
ATOM 2892 C C . ILE B 2 228 ? 154.671 100.048 268.043 1.00 0.00 228 ILE F C 1
ATOM 2893 O O . ILE B 2 228 ? 155.410 100.400 268.969 1.00 0.00 228 ILE F O 1
ATOM 2898 N N . CYS B 2 229 ? 153.357 99.887 268.212 1.00 0.00 229 CYS F N 1
ATOM 2899 C CA . CYS B 2 229 ? 152.734 100.149 269.503 1.00 4.24 229 CYS F CA 1
ATOM 2900 C C . CYS B 2 229 ? 153.204 99.192 270.590 1.00 0.00 229 CYS F C 1
ATOM 2901 O O . CYS B 2 229 ? 152.956 99.457 271.771 1.00 1.82 229 CYS F O 1
ATOM 2904 N N . GLY B 2 230 ? 153.869 98.093 270.229 1.00 0.00 230 GLY F N 1
ATOM 2905 C CA . GLY B 2 230 ? 154.473 97.233 271.230 1.00 0.00 230 GLY F CA 1
ATOM 2906 C C . GLY B 2 230 ? 155.658 97.858 271.938 1.00 0.00 230 GLY F C 1
ATOM 2907 O O . GLY B 2 230 ? 155.986 97.445 273.055 1.00 4.56 230 GLY F O 1
ATOM 2908 N N . GLU B 2 231 ? 156.307 98.837 271.312 1.00 0.25 231 GLU F N 1
ATOM 2909 C CA . GLU B 2 231 ? 157.387 99.563 271.966 1.00 0.40 231 GLU F CA 1
ATOM 2910 C C . GLU B 2 231 ? 156.825 100.400 273.110 1.00 0.00 231 GLU F C 1
ATOM 2911 O O . GLU B 2 231 ? 155.769 101.026 272.979 1.00 0.00 231 GLU F O 1
ATOM 2917 N N . GLU B 2 232 ? 157.541 100.408 274.238 1.00 0.00 232 GLU F N 1
ATOM 2918 C CA . GLU B 2 232 ? 156.957 100.896 275.486 1.00 0.00 232 GLU F CA 1
ATOM 2919 C C . GLU B 2 232 ? 156.557 102.368 275.401 1.00 0.00 232 GLU F C 1
ATOM 2920 O O . GLU B 2 232 ? 155.458 102.740 275.829 1.00 8.72 232 GLU F O 1
ATOM 2926 N N . THR B 2 233 ? 157.419 103.221 274.842 1.00 0.00 233 THR F N 1
ATOM 2927 C CA . THR B 2 233 ? 157.071 104.636 274.742 1.00 0.00 233 THR F CA 1
ATOM 2928 C C . THR B 2 233 ? 155.999 104.867 273.682 1.00 0.00 233 THR F C 1
ATOM 2929 O O . THR B 2 233 ? 155.111 105.710 273.860 1.00 0.00 233 THR F O 1
ATOM 2933 N N . ALA B 2 234 ? 156.060 104.121 272.577 1.00 0.00 234 ALA F N 1
ATOM 2934 C CA . ALA B 2 234 ? 154.984 104.176 271.594 1.00 0.00 234 ALA F CA 1
ATOM 2935 C C . ALA B 2 234 ? 153.676 103.681 272.196 1.00 3.51 234 ALA F C 1
ATOM 2936 O O . ALA B 2 234 ? 152.604 104.224 271.905 1.00 0.00 234 ALA F O 1
ATOM 2938 N N . LEU B 2 235 ? 153.746 102.644 273.034 1.00 0.00 235 LEU F N 1
ATOM 2939 C CA . LEU B 2 235 ? 152.559 102.178 273.742 1.00 0.00 235 LEU F CA 1
ATOM 2940 C C . LEU B 2 235 ? 151.995 103.269 274.643 1.00 0.00 235 LEU F C 1
ATOM 2941 O O . LEU B 2 235 ? 150.776 103.465 274.702 1.00 2.98 235 LEU F O 1
ATOM 2946 N N . LEU B 2 236 ? 152.866 103.979 275.364 1.00 0.00 236 LEU F N 1
ATOM 2947 C CA . LEU B 2 236 ? 152.401 105.069 276.215 1.00 0.00 236 LEU F CA 1
ATOM 2948 C C . LEU B 2 236 ? 151.734 106.165 275.392 1.00 0.15 236 LEU F C 1
ATOM 2949 O O . LEU B 2 236 ? 150.688 106.696 275.782 1.00 0.00 236 LEU F O 1
ATOM 2954 N N . GLU B 2 237 ? 152.326 106.517 274.247 1.00 0.00 237 GLU F N 1
ATOM 2955 C CA . GLU B 2 237 ? 151.727 107.534 273.386 1.00 0.00 237 GLU F CA 1
ATOM 2956 C C . GLU B 2 237 ? 150.369 107.086 272.855 1.00 0.00 237 GLU F C 1
ATOM 2957 O O . GLU B 2 237 ? 149.422 107.879 272.803 1.00 0.00 237 GLU F O 1
ATOM 2963 N N . SER B 2 238 ? 150.258 105.819 272.450 1.00 0.01 238 SER F N 1
ATOM 2964 C CA . SER B 2 238 ? 148.979 105.301 271.971 1.00 0.00 238 SER F CA 1
ATOM 2965 C C . SER B 2 238 ? 147.933 105.308 273.079 1.00 0.00 238 SER F C 1
ATOM 2966 O O . SER B 2 238 ? 146.763 105.625 272.837 1.00 0.00 238 SER F O 1
ATOM 2969 N N . LEU B 2 239 ? 148.338 104.951 274.301 1.00 1.61 239 LEU F N 1
ATOM 2970 C CA . LEU B 2 239 ? 147.418 104.980 275.432 1.00 0.00 239 LEU F CA 1
ATOM 2971 C C . LEU B 2 239 ? 146.967 106.400 275.747 1.00 0.34 239 LEU F C 1
ATOM 2972 O O . LEU B 2 239 ? 145.884 106.597 276.307 1.00 0.47 239 LEU F O 1
ATOM 2977 N N . GLU B 2 240 ? 147.777 107.397 275.391 1.00 0.00 240 GLU F N 1
ATOM 2978 C CA . GLU B 2 240 ? 147.417 108.794 275.586 1.00 0.00 240 GLU F CA 1
ATOM 2979 C C . GLU B 2 240 ? 146.472 109.317 274.514 1.00 0.00 240 GLU F C 1
ATOM 2980 O O . GLU B 2 240 ? 145.991 110.449 274.634 1.00 0.15 240 GLU F O 1
ATOM 2986 N N . GLY B 2 241 ? 146.193 108.531 273.479 1.00 1.51 241 GLY F N 1
ATOM 2987 C CA . GLY B 2 241 ? 145.319 108.970 272.412 1.00 0.00 241 GLY F CA 1
ATOM 2988 C C . GLY B 2 241 ? 146.008 109.600 271.226 1.00 0.00 241 GLY F C 1
ATOM 2989 O O . GLY B 2 241 ? 145.349 110.293 270.444 1.00 2.88 241 GLY F O 1
ATOM 2990 N N . LYS B 2 242 ? 147.309 109.391 271.066 1.00 3.06 242 LYS F N 1
ATOM 2991 C CA . LYS B 2 242 ? 148.074 109.926 269.951 1.00 0.00 242 LYS F CA 1
ATOM 2992 C C . LYS B 2 242 ? 148.542 108.784 269.053 1.00 0.00 242 LYS F C 1
ATOM 2993 O O . LYS B 2 242 ? 148.276 107.607 269.310 1.00 4.40 242 LYS F O 1
ATOM 2999 N N . GLN B 2 243 ? 149.243 109.147 267.983 1.00 0.00 243 GLN F N 1
ATOM 3000 C CA . GLN B 2 243 ? 149.840 108.147 267.111 1.00 1.58 243 GLN F CA 1
ATOM 3001 C C . GLN B 2 243 ? 150.927 107.379 267.855 1.00 0.00 243 GLN F C 1
ATOM 3002 O O . GLN B 2 243 ? 151.615 107.917 268.726 1.00 0.00 243 GLN F O 1
ATOM 3008 N N . GLY B 2 244 ? 151.078 106.105 267.502 1.00 0.00 244 GLY F N 1
ATOM 3009 C CA . GLY B 2 244 ? 152.041 105.250 268.168 1.00 4.58 244 GLY F CA 1
ATOM 3010 C C . GLY B 2 244 ? 153.474 105.538 267.772 1.00 0.00 244 GLY F C 1
ATOM 3011 O O . GLY B 2 244 ? 154.118 104.723 267.107 1.00 9.07 244 GLY F O 1
ATOM 3012 N N . LYS B 2 245 ? 153.983 106.701 268.175 1.00 0.00 245 LYS F N 1
ATOM 3013 C CA . LYS B 2 245 ? 155.337 107.116 267.839 1.00 0.00 245 LYS F CA 1
ATOM 3014 C C . LYS B 2 245 ? 156.201 107.097 269.090 1.00 0.00 245 LYS F C 1
ATOM 3015 O O . LYS B 2 245 ? 155.867 107.772 270.075 1.00 1.12 245 LYS F O 1
ATOM 3021 N N . PRO B 2 246 ? 157.297 106.339 269.102 1.00 0.00 246 PRO F N 1
ATOM 3022 C CA . PRO B 2 246 ? 158.128 106.255 270.310 1.00 0.50 246 PRO F CA 1
ATOM 3023 C C . PRO B 2 246 ? 158.717 107.603 270.701 1.00 0.00 246 PRO F C 1
ATOM 3024 O O . PRO B 2 246 ? 158.993 108.458 269.857 1.00 0.00 246 PRO F O 1
ATOM 3028 N N . ARG B 2 247 ? 158.902 107.783 272.004 1.00 0.00 247 ARG F N 1
ATOM 3029 C CA . ARG B 2 247 ? 159.535 108.974 272.547 1.00 0.00 247 ARG F CA 1
ATOM 3030 C C . ARG B 2 247 ? 161.042 108.772 272.670 1.00 0.00 247 ARG F C 1
ATOM 3031 O O . ARG B 2 247 ? 161.541 107.648 272.753 1.00 0.00 247 ARG F O 1
ATOM 3039 N N . LEU B 2 248 ? 161.767 109.886 272.674 1.00 0.00 248 LEU F N 1
ATOM 3040 C CA . LEU B 2 248 ? 163.190 109.857 272.970 1.00 0.00 248 LEU F CA 1
ATOM 3041 C C . LEU B 2 248 ? 163.411 109.698 274.471 1.00 0.65 248 LEU F C 1
ATOM 3042 O O . LEU B 2 248 ? 162.584 110.110 275.289 1.00 0.00 248 LEU F O 1
ATOM 3047 N N . LYS B 2 249 ? 164.540 109.091 274.827 1.00 0.94 249 LYS F N 1
ATOM 3048 C CA . LYS B 2 249 ? 164.930 108.920 276.215 1.00 3.96 249 LYS F CA 1
ATOM 3049 C C . LYS B 2 249 ? 166.271 109.600 276.456 1.00 0.00 249 LYS F C 1
ATOM 3050 O O . LYS B 2 249 ? 167.210 109.391 275.675 1.00 9.74 249 LYS F O 1
ATOM 3056 N N . PRO B 2 250 ? 166.410 110.418 277.510 1.00 6.00 250 PRO F N 1
ATOM 3057 C CA . PRO B 2 250 ? 165.424 110.726 278.559 1.00 6.47 250 PRO F CA 1
ATOM 3058 C C . PRO B 2 250 ? 164.301 111.634 278.054 1.00 0.00 250 PRO F C 1
ATOM 3059 O O . PRO B 2 250 ? 164.447 112.260 277.009 1.00 4.12 250 PRO F O 1
ATOM 3063 N N . PRO B 2 251 ? 163.165 111.734 278.764 1.00 7.47 251 PRO F N 1
ATOM 3064 C CA . PRO B 2 251 ? 162.841 111.129 280.069 1.00 3.23 251 PRO F CA 1
ATOM 3065 C C . PRO B 2 251 ? 162.585 109.629 280.011 1.00 0.00 251 PRO F C 1
ATOM 3066 O O . PRO B 2 251 ? 162.119 109.102 279.005 1.00 12.30 251 PRO F O 1
ATOM 3070 N N . PHE B 2 252 ? 162.885 108.926 281.086 1.00 4.76 252 PHE F N 1
ATOM 3071 C CA . PHE B 2 252 ? 162.537 107.520 281.190 1.00 4.15 252 PHE F CA 1
ATOM 3072 C C . PHE B 2 252 ? 161.156 107.369 281.821 1.00 0.00 252 PHE F C 1
ATOM 3073 O O . PHE B 2 252 ? 160.731 108.224 282.606 1.00 7.20 252 PHE F O 1
ATOM 3081 N N . PRO B 2 253 ? 160.431 106.299 281.482 1.00 0.00 253 PRO F N 1
ATOM 3082 C CA . PRO B 2 253 ? 159.048 106.170 281.973 1.00 3.89 253 PRO F CA 1
ATOM 3083 C C . PRO B 2 253 ? 158.927 106.165 283.488 1.00 0.00 253 PRO F C 1
ATOM 3084 O O . PRO B 2 253 ? 157.898 106.605 284.015 1.00 2.56 253 PRO F O 1
ATOM 3088 N N . ALA B 2 254 ? 159.944 105.681 284.207 1.00 1.73 254 ALA F N 1
ATOM 3089 C CA . ALA B 2 254 ? 159.878 105.666 285.664 1.00 6.57 254 ALA F CA 1
ATOM 3090 C C . ALA B 2 254 ? 159.824 107.068 286.257 1.00 0.00 254 ALA F C 1
ATOM 3091 O O . ALA B 2 254 ? 159.376 107.230 287.396 1.00 9.62 254 ALA F O 1
ATOM 3093 N N . ASN B 2 255 ? 160.264 108.082 285.514 1.00 4.13 255 ASN F N 1
ATOM 3094 C CA . ASN B 2 255 ? 160.184 109.469 285.955 1.00 5.01 255 ASN F CA 1
ATOM 3095 C C . ASN B 2 255 ? 159.050 110.237 285.290 1.00 5.11 255 ASN F C 1
ATOM 3096 O O . ASN B 2 255 ? 158.393 111.051 285.945 1.00 12.68 255 ASN F O 1
ATOM 3101 N N . ALA B 2 256 ? 158.803 109.997 284.001 1.00 0.06 256 ALA F N 1
ATOM 3102 C CA . ALA B 2 256 ? 157.702 110.647 283.292 1.00 1.52 256 ALA F CA 1
ATOM 3103 C C . ALA B 2 256 ? 157.214 109.678 282.218 1.00 0.89 256 ALA F C 1
ATOM 3104 O O . ALA B 2 256 ? 157.804 109.601 281.136 1.00 5.18 256 ALA F O 1
ATOM 3106 N N . GLY B 2 257 ? 156.145 108.947 282.524 1.00 1.52 257 GLY F N 1
ATOM 3107 C CA . GLY B 2 257 ? 155.606 107.973 281.596 1.00 0.00 257 GLY F CA 1
ATOM 3108 C C . GLY B 2 257 ? 154.209 108.308 281.119 1.00 0.00 257 GLY F C 1
ATOM 3109 O O . GLY B 2 257 ? 154.020 109.250 280.344 1.00 0.00 257 GLY F O 1
ATOM 3110 N N . LEU B 2 258 ? 153.221 107.543 281.575 1.00 0.00 258 LEU F N 1
ATOM 3111 C CA . LEU B 2 258 ? 151.839 107.777 281.173 1.00 0.00 258 LEU F CA 1
ATOM 3112 C C . LEU B 2 258 ? 151.322 109.048 281.836 1.00 0.00 258 LEU F C 1
ATOM 3113 O O . LEU B 2 258 ? 151.386 109.186 283.062 1.00 0.00 258 LEU F O 1
ATOM 3118 N N . TYR B 2 259 ? 150.818 109.977 281.020 1.00 0.00 259 TYR F N 1
ATOM 3119 C CA . TYR B 2 259 ? 150.358 111.286 281.484 1.00 2.12 259 TYR F CA 1
ATOM 3120 C C . TYR B 2 259 ? 151.468 112.054 282.198 1.00 2.81 259 TYR F C 1
ATOM 3121 O O . TYR B 2 259 ? 151.202 112.889 283.064 1.00 0.86 259 TYR F O 1
ATOM 3130 N N . GLY B 2 260 ? 152.720 111.778 281.839 1.00 2.45 260 GLY F N 1
ATOM 3131 C CA . GLY B 2 260 ? 153.841 112.419 282.498 1.00 1.35 260 GLY F CA 1
ATOM 3132 C C . GLY B 2 260 ? 154.042 112.017 283.938 1.00 0.95 260 GLY F C 1
ATOM 3133 O O . GLY B 2 260 ? 154.664 112.761 284.699 1.00 3.96 260 GLY F O 1
ATOM 3134 N N . CYS B 2 261 ? 153.536 110.858 284.331 1.00 0.00 261 CYS F N 1
ATOM 3135 C CA . CYS B 2 261 ? 153.631 110.338 285.682 1.00 0.00 261 CYS F CA 1
ATOM 3136 C C . CYS B 2 261 ? 154.554 109.128 285.718 1.00 0.00 261 CYS F C 1
ATOM 3137 O O . CYS B 2 261 ? 154.789 108.487 284.688 1.00 2.00 261 CYS F O 1
ATOM 3140 N N . PRO B 2 262 ? 155.120 108.800 286.881 1.00 0.00 262 PRO F N 1
ATOM 3141 C CA . PRO B 2 262 ? 155.963 107.600 286.974 1.00 1.44 262 PRO F CA 1
ATOM 3142 C C . PRO B 2 262 ? 155.207 106.364 286.506 1.00 0.00 262 PRO F C 1
ATOM 3143 O O . PRO B 2 262 ? 154.071 106.116 286.915 1.00 0.00 262 PRO F O 1
ATOM 3147 N N . THR B 2 263 ? 155.853 105.586 285.641 1.00 0.16 263 THR F N 1
ATOM 3148 C CA . THR B 2 263 ? 155.189 104.488 284.957 1.00 0.00 263 THR F CA 1
ATOM 3149 C C . THR B 2 263 ? 156.195 103.383 284.672 1.00 0.00 263 THR F C 1
ATOM 3150 O O . THR B 2 263 ? 157.356 103.658 284.358 1.00 0.00 263 THR F O 1
ATOM 3154 N N . THR B 2 264 ? 155.741 102.137 284.782 1.00 0.00 264 THR F N 1
ATOM 3155 C CA . THR B 2 264 ? 156.531 100.970 284.414 1.00 0.00 264 THR F CA 1
ATOM 3156 C C . THR B 2 264 ? 155.754 100.146 283.397 1.00 0.00 264 THR F C 1
ATOM 3157 O O . THR B 2 264 ? 154.608 99.760 283.651 1.00 0.00 264 THR F O 1
ATOM 3161 N N . VAL B 2 265 ? 156.377 99.882 282.253 1.00 0.00 265 VAL F N 1
ATOM 3162 C CA . VAL B 2 265 ? 155.786 99.070 281.195 1.00 0.00 265 VAL F CA 1
ATOM 3163 C C . VAL B 2 265 ? 156.496 97.724 281.191 1.00 2.28 265 VAL F C 1
ATOM 3164 O O . VAL B 2 265 ? 157.720 97.662 281.019 1.00 4.19 265 VAL F O 1
ATOM 3168 N N . THR B 2 266 ? 155.733 96.648 281.366 1.00 0.00 266 THR F N 1
ATOM 3169 C CA . THR B 2 266 ? 156.300 95.313 281.480 1.00 0.70 266 THR F CA 1
ATOM 3170 C C . THR B 2 266 ? 155.402 94.303 280.779 1.00 0.46 266 THR F C 1
ATOM 3171 O O . THR B 2 266 ? 154.195 94.513 280.633 1.00 3.50 266 THR F O 1
ATOM 3175 N N . ASN B 2 267 ? 156.013 93.200 280.352 1.00 0.00 267 ASN F N 1
ATOM 3176 C CA . ASN B 2 267 ? 155.343 92.200 279.535 1.00 2.49 267 ASN F CA 1
ATOM 3177 C C . ASN B 2 267 ? 154.303 91.426 280.345 1.00 0.00 267 ASN F C 1
ATOM 3178 O O . ASN B 2 267 ? 154.351 91.359 281.577 1.00 0.00 267 ASN F O 1
ATOM 3183 N N . VAL B 2 268 ? 153.347 90.837 279.621 1.00 0.00 268 VAL F N 1
ATOM 3184 C CA . VAL B 2 268 ? 152.318 90.011 280.248 1.00 0.70 268 VAL F CA 1
ATOM 3185 C C . VAL B 2 268 ? 152.943 88.817 280.957 1.00 0.00 268 VAL F C 1
ATOM 3186 O O . VAL B 2 268 ? 152.566 88.481 282.086 1.00 1.48 268 VAL F O 1
ATOM 3190 N N . GLU B 2 269 ? 153.897 88.149 280.303 1.00 0.00 269 GLU F N 1
ATOM 3191 C CA . GLU B 2 269 ? 154.538 86.988 280.913 1.00 1.22 269 GLU F CA 1
ATOM 3192 C C . GLU B 2 269 ? 155.296 87.376 282.177 1.00 0.00 269 GLU F C 1
ATOM 3193 O O . GLU B 2 269 ? 155.270 86.644 283.173 1.00 2.87 269 GLU F O 1
ATOM 3199 N N . THR B 2 270 ? 155.981 88.521 282.152 1.00 2.95 270 THR F N 1
ATOM 3200 C CA . THR B 2 270 ? 156.701 88.985 283.334 1.00 1.90 270 THR F CA 1
ATOM 3201 C C . THR B 2 270 ? 155.747 89.234 284.496 1.00 0.73 270 THR F C 1
ATOM 3202 O O . THR B 2 270 ? 156.043 88.875 285.642 1.00 2.91 270 THR F O 1
ATOM 3206 N N . VAL B 2 271 ? 154.597 89.849 284.218 1.00 0.00 271 VAL F N 1
ATOM 3207 C CA . VAL B 2 271 ? 153.638 90.170 285.270 1.00 3.99 271 VAL F CA 1
ATOM 3208 C C . VAL B 2 271 ? 152.980 88.907 285.815 1.00 0.00 271 VAL F C 1
ATOM 3209 O O . VAL B 2 271 ? 152.843 88.739 287.033 1.00 8.99 271 VAL F O 1
ATOM 3213 N N . ALA B 2 272 ? 152.574 87.996 284.928 1.00 0.00 272 ALA F N 1
ATOM 3214 C CA . ALA B 2 272 ? 151.755 86.859 285.333 1.00 6.12 272 ALA F CA 1
ATOM 3215 C C . ALA B 2 272 ? 152.505 85.861 286.206 1.00 0.57 272 ALA F C 1
ATOM 3216 O O . ALA B 2 272 ? 151.864 85.100 286.939 1.00 1.89 272 ALA F O 1
ATOM 3218 N N . VAL B 2 273 ? 153.839 85.838 286.149 1.00 4.35 273 VAL F N 1
ATOM 3219 C CA . VAL B 2 273 ? 154.604 84.878 286.943 1.00 5.00 273 VAL F CA 1
ATOM 3220 C C . VAL B 2 273 ? 154.969 85.403 288.324 1.00 0.16 273 VAL F C 1
ATOM 3221 O O . VAL B 2 273 ? 155.455 84.625 289.159 1.00 12.13 273 VAL F O 1
ATOM 3225 N N . SER B 2 274 ? 154.757 86.691 288.593 1.00 5.81 274 SER F N 1
ATOM 3226 C CA . SER B 2 274 ? 155.160 87.248 289.882 1.00 3.23 274 SER F CA 1
ATOM 3227 C C . SER B 2 274 ? 154.435 86.639 291.083 1.00 3.12 274 SER F C 1
ATOM 3228 O O . SER B 2 274 ? 155.115 86.356 292.086 1.00 8.50 274 SER F O 1
ATOM 3231 N N . PRO B 2 275 ? 153.108 86.430 291.083 1.00 10.63 275 PRO F N 1
ATOM 3232 C CA . PRO B 2 275 ? 152.492 85.827 292.281 1.00 7.77 275 PRO F CA 1
ATOM 3233 C C . PRO B 2 275 ? 152.988 84.421 292.567 1.00 3.81 275 PRO F C 1
ATOM 3234 O O . PRO B 2 275 ? 153.187 84.063 293.735 1.00 17.37 275 PRO F O 1
ATOM 3238 N N . THR B 2 276 ? 153.202 83.613 291.526 1.00 2.55 276 THR F N 1
ATOM 3239 C CA . THR B 2 276 ? 153.724 82.266 291.730 1.00 4.90 276 THR F CA 1
ATOM 3240 C C . THR B 2 276 ? 155.146 82.306 292.277 1.00 6.48 276 THR F C 1
ATOM 3241 O O . THR B 2 276 ? 155.503 81.512 293.154 1.00 9.22 276 THR F O 1
ATOM 3245 N N . ILE B 2 277 ? 155.968 83.227 291.771 1.00 7.74 277 ILE F N 1
ATOM 3246 C CA . ILE B 2 277 ? 157.322 83.389 292.292 1.00 9.91 277 ILE F CA 1
ATOM 3247 C C . ILE B 2 277 ? 157.282 83.787 293.762 1.00 6.44 277 ILE F C 1
ATOM 3248 O O . ILE B 2 277 ? 158.042 83.262 294.585 1.00 13.68 277 ILE F O 1
ATOM 3253 N N . LEU B 2 278 ? 156.390 84.716 294.115 1.00 10.56 278 LEU F N 1
ATOM 3254 C CA . LEU B 2 278 ? 156.273 85.146 295.505 1.00 7.75 278 LEU F CA 1
ATOM 3255 C C . LEU B 2 278 ? 155.835 83.998 296.407 1.00 11.76 278 LEU F C 1
ATOM 3256 O O . LEU B 2 278 ? 156.372 83.824 297.508 1.00 18.72 278 LEU F O 1
ATOM 3261 N N . ARG B 2 279 ? 154.857 83.208 295.962 1.00 5.83 279 ARG F N 1
ATOM 3262 C CA . ARG B 2 279 ? 154.311 82.154 296.812 1.00 4.80 279 ARG F CA 1
ATOM 3263 C C . ARG B 2 279 ? 155.285 80.990 296.958 1.00 7.93 279 ARG F C 1
ATOM 3264 O O . ARG B 2 279 ? 155.498 80.482 298.065 1.00 12.31 279 ARG F O 1
ATOM 3272 N N . ARG B 2 280 ? 155.886 80.548 295.851 1.00 9.29 280 ARG F N 1
ATOM 3273 C CA . ARG B 2 280 ? 156.787 79.402 295.897 1.00 6.76 280 ARG F CA 1
ATOM 3274 C C . ARG B 2 280 ? 158.202 79.774 296.319 1.00 9.75 280 ARG F C 1
ATOM 3275 O O . ARG B 2 280 ? 158.987 78.880 296.651 1.00 12.55 280 ARG F O 1
ATOM 3283 N N . GLY B 2 281 ? 158.544 81.060 296.315 1.00 8.64 281 GLY F N 1
ATOM 3284 C CA . GLY B 2 281 ? 159.842 81.502 296.764 1.00 4.15 281 GLY F CA 1
ATOM 3285 C C . GLY B 2 281 ? 160.795 81.811 295.627 1.00 6.01 281 GLY F C 1
ATOM 3286 O O . GLY B 2 281 ? 160.832 81.117 294.606 1.00 10.19 281 GLY F O 1
ATOM 3287 N N . PRO B 2 282 ? 161.586 82.875 295.788 1.00 11.08 282 PRO F N 1
ATOM 3288 C CA . PRO B 2 282 ? 162.574 83.218 294.751 1.00 7.11 282 PRO F CA 1
ATOM 3289 C C . PRO B 2 282 ? 163.623 82.144 294.524 1.00 7.78 282 PRO F C 1
ATOM 3290 O O . PRO B 2 282 ? 164.119 82.008 293.399 1.00 11.55 282 PRO F O 1
ATOM 3294 N N . GLU B 2 283 ? 163.987 81.383 295.561 1.00 10.37 283 GLU F N 1
ATOM 3295 C CA . GLU B 2 283 ? 165.019 80.362 295.401 1.00 11.79 283 GLU F CA 1
ATOM 3296 C C . GLU B 2 283 ? 164.560 79.246 294.468 1.00 7.02 283 GLU F C 1
ATOM 3297 O O . GLU B 2 283 ? 165.356 78.726 293.676 1.00 13.85 283 GLU F O 1
ATOM 3303 N N . TRP B 2 284 ? 163.278 78.875 294.535 1.00 11.04 284 TRP F N 1
ATOM 3304 C CA . TRP B 2 284 ? 162.754 77.866 293.621 1.00 10.00 284 TRP F CA 1
ATOM 3305 C C . TRP B 2 284 ? 162.834 78.341 292.176 1.00 5.43 284 TRP F C 1
ATOM 3306 O O . TRP B 2 284 ? 163.226 77.580 291.285 1.00 15.00 284 TRP F O 1
ATOM 3317 N N . PHE B 2 285 ? 162.468 79.601 291.928 1.00 6.95 285 PHE F N 1
ATOM 3318 C CA . PHE B 2 285 ? 162.535 80.144 290.575 1.00 4.63 285 PHE F CA 1
ATOM 3319 C C . PHE B 2 285 ? 163.975 80.228 290.083 1.00 6.15 285 PHE F C 1
ATOM 3320 O O . PHE B 2 285 ? 164.261 79.908 288.924 1.00 12.09 285 PHE F O 1
ATOM 3328 N N . SER B 2 286 ? 164.895 80.658 290.950 1.00 5.68 286 SER F N 1
ATOM 3329 C CA . SER B 2 286 ? 166.297 80.774 290.567 1.00 7.46 286 SER F CA 1
ATOM 3330 C C . SER B 2 286 ? 166.991 79.424 290.446 1.00 6.07 286 SER F C 1
ATOM 3331 O O . SER B 2 286 ? 168.084 79.362 289.874 1.00 14.15 286 SER F O 1
ATOM 3334 N N . SER B 2 287 ? 166.395 78.352 290.971 1.00 10.79 287 SER F N 1
ATOM 3335 C CA . SER B 2 287 ? 166.976 77.023 290.819 1.00 7.62 287 SER F CA 1
ATOM 3336 C C . SER B 2 287 ? 166.989 76.541 289.374 1.00 8.59 287 SER F C 1
ATOM 3337 O O . SER B 2 287 ? 167.708 75.585 289.067 1.00 16.38 287 SER F O 1
ATOM 3340 N N . PHE B 2 288 ? 166.223 77.170 288.487 1.00 11.14 288 PHE F N 1
ATOM 3341 C CA . PHE B 2 288 ? 166.152 76.771 287.088 1.00 4.60 288 PHE F CA 1
ATOM 3342 C C . PHE B 2 288 ? 167.027 77.677 286.233 1.00 9.02 288 PHE F C 1
ATOM 3343 O O . PHE B 2 288 ? 167.099 78.887 286.464 1.00 13.52 288 PHE F O 1
ATOM 3351 N N . GLY B 2 289 ? 167.697 77.083 285.249 1.00 5.78 289 GLY F N 1
ATOM 3352 C CA . GLY B 2 289 ? 168.514 77.831 284.319 1.00 8.54 289 GLY F CA 1
ATOM 3353 C C . GLY B 2 289 ? 169.890 78.153 284.874 1.00 10.01 289 GLY F C 1
ATOM 3354 O O . GLY B 2 289 ? 170.210 77.905 286.037 1.00 15.80 289 GLY F O 1
ATOM 3355 N N . ARG B 2 290 ? 170.724 78.721 284.006 1.00 9.46 290 ARG F N 1
ATOM 3356 C CA . ARG B 2 290 ? 172.060 79.124 284.412 1.00 9.24 290 ARG F CA 1
ATOM 3357 C C . ARG B 2 290 ? 171.999 80.380 285.279 1.00 13.08 290 ARG F C 1
ATOM 3358 O O . ARG B 2 290 ? 170.963 81.040 285.403 1.00 15.52 290 ARG F O 1
ATOM 3366 N N . LYS B 2 291 ? 173.136 80.697 285.893 1.00 17.52 291 LYS F N 1
ATOM 3367 C CA . LYS B 2 291 ? 173.272 81.946 286.629 1.00 8.12 291 LYS F CA 1
ATOM 3368 C C . LYS B 2 291 ? 173.016 83.105 285.671 1.00 7.95 291 LYS F C 1
ATOM 3369 O O . LYS B 2 291 ? 173.521 83.111 284.544 1.00 10.33 291 LYS F O 1
ATOM 3375 N N . ASN B 2 292 ? 172.198 84.065 286.111 1.00 8.10 292 ASN F N 1
ATOM 3376 C CA . ASN B 2 292 ? 171.798 85.271 285.387 1.00 10.80 292 ASN F CA 1
ATOM 3377 C C . ASN B 2 292 ? 170.770 84.968 284.296 1.00 5.75 292 ASN F C 1
ATOM 3378 O O . ASN B 2 292 ? 170.363 85.883 283.570 1.00 13.54 292 ASN F O 1
ATOM 3383 N N . ASN B 2 293 ? 170.317 83.723 284.172 1.00 14.51 293 ASN F N 1
ATOM 3384 C CA . ASN B 2 293 ? 169.281 83.341 283.214 1.00 9.70 293 ASN F CA 1
ATOM 3385 C C . ASN B 2 293 ? 168.254 82.446 283.903 1.00 7.30 293 ASN F C 1
ATOM 3386 O O . ASN B 2 293 ? 167.862 81.396 283.393 1.00 14.83 293 ASN F O 1
ATOM 3391 N N . ALA B 2 294 ? 167.812 82.863 285.085 1.00 7.91 294 ALA F N 1
ATOM 3392 C CA . ALA B 2 294 ? 167.000 82.021 285.949 1.00 8.27 294 ALA F CA 1
ATOM 3393 C C . ALA B 2 294 ? 165.550 81.949 285.476 1.00 8.37 294 ALA F C 1
ATOM 3394 O O . ALA B 2 294 ? 165.058 82.807 284.738 1.00 8.96 294 ALA F O 1
ATOM 3396 N N . GLY B 2 295 ? 164.867 80.894 285.917 1.00 12.76 295 GLY F N 1
ATOM 3397 C CA . GLY B 2 295 ? 163.427 80.779 285.785 1.00 8.00 295 GLY F CA 1
ATOM 3398 C C . GLY B 2 295 ? 163.000 79.879 284.642 1.00 5.65 295 GLY F C 1
ATOM 3399 O O . GLY B 2 295 ? 163.807 79.262 283.941 1.00 11.69 295 GLY F O 1
ATOM 3400 N N . THR B 2 296 ? 161.683 79.804 284.477 1.00 8.05 296 THR F N 1
ATOM 3401 C CA . THR B 2 296 ? 161.051 79.102 283.371 1.00 1.63 296 THR F CA 1
ATOM 3402 C C . THR B 2 296 ? 160.687 80.092 282.270 1.00 6.00 296 THR F C 1
ATOM 3403 O O . THR B 2 296 ? 160.610 81.303 282.490 1.00 9.36 296 THR F O 1
ATOM 3407 N N . LYS B 2 297 ? 160.463 79.559 281.072 1.00 8.22 297 LYS F N 1
ATOM 3408 C CA . LYS B 2 297 ? 160.175 80.384 279.909 1.00 5.08 297 LYS F CA 1
ATOM 3409 C C . LYS B 2 297 ? 159.096 79.727 279.064 1.00 7.55 297 LYS F C 1
ATOM 3410 O O . LYS B 2 297 ? 159.065 78.501 278.925 1.00 8.67 297 LYS F O 1
ATOM 3416 N N . LEU B 2 298 ? 158.212 80.550 278.503 1.00 3.71 298 LEU F N 1
ATOM 3417 C CA . LEU B 2 298 ? 157.198 80.081 277.566 1.00 4.59 298 LEU F CA 1
ATOM 3418 C C . LEU B 2 298 ? 157.808 80.072 276.170 1.00 4.52 298 LEU F C 1
ATOM 3419 O O . LEU B 2 298 ? 158.127 81.129 275.616 1.00 12.67 298 LEU F O 1
ATOM 3424 N N . PHE B 2 299 ? 157.972 78.882 275.605 1.00 7.23 299 PHE F N 1
ATOM 3425 C CA . PHE B 2 299 ? 158.516 78.719 274.268 1.00 5.76 299 PHE F CA 1
ATOM 3426 C C . PHE B 2 299 ? 157.413 78.329 273.296 1.00 8.85 299 PHE F C 1
ATOM 3427 O O . PHE B 2 299 ? 156.479 77.602 273.643 1.00 10.71 299 PHE F O 1
ATOM 3435 N N . CYS B 2 300 ? 157.531 78.831 272.072 1.00 6.02 300 CYS F N 1
ATOM 3436 C CA . CYS B 2 300 ? 156.680 78.415 270.969 1.00 10.93 300 CYS F CA 1
ATOM 3437 C C . CYS B 2 300 ? 157.564 78.177 269.755 1.00 8.57 300 CYS F C 1
ATOM 3438 O O . CYS B 2 300 ? 158.418 79.008 269.428 1.00 11.29 300 CYS F O 1
ATOM 3441 N N . ILE B 2 301 ? 157.387 77.026 269.116 1.00 7.29 301 ILE F N 1
ATOM 3442 C CA . ILE B 2 301 ? 158.219 76.605 267.997 1.00 5.41 301 ILE F CA 1
ATOM 3443 C C . ILE B 2 301 ? 157.324 76.405 266.786 1.00 7.43 301 ILE F C 1
ATOM 3444 O O . ILE B 2 301 ? 156.332 75.670 266.854 1.00 9.74 301 ILE F O 1
ATOM 3449 N N . SER B 2 302 ? 157.674 77.059 265.684 1.00 2.78 302 SER F N 1
ATOM 3450 C CA . SER B 2 302 ? 156.909 77.006 264.449 1.00 4.09 302 SER F CA 1
ATOM 3451 C C . SER B 2 302 ? 157.854 76.708 263.293 1.00 3.55 302 SER F C 1
ATOM 3452 O O . SER B 2 302 ? 159.061 76.525 263.476 1.00 12.27 302 SER F O 1
ATOM 3455 N N . GLY B 2 303 ? 157.293 76.656 262.090 1.00 7.48 303 GLY F N 1
ATOM 3456 C CA . GLY B 2 303 ? 158.089 76.403 260.909 1.00 7.38 303 GLY F CA 1
ATOM 3457 C C . GLY B 2 303 ? 158.173 74.937 260.546 1.00 9.33 303 GLY F C 1
ATOM 3458 O O . GLY B 2 303 ? 157.206 74.188 260.714 1.00 17.21 303 GLY F O 1
ATOM 3459 N N . HIS B 2 304 ? 159.361 74.548 260.094 1.00 9.76 304 HIS F N 1
ATOM 3460 C CA . HIS B 2 304 ? 159.591 73.196 259.525 1.00 10.37 304 HIS F CA 1
ATOM 3461 C C . HIS B 2 304 ? 159.921 72.178 260.606 1.00 10.03 304 HIS F C 1
ATOM 3462 O O . HIS B 2 304 ? 160.986 71.592 260.511 1.00 16.19 304 HIS F O 1
ATOM 3469 N N . VAL B 2 305 ? 159.084 72.052 261.613 1.00 11.73 305 VAL F N 1
ATOM 3470 C CA . VAL B 2 305 ? 159.207 71.023 262.634 1.00 7.86 305 VAL F CA 1
ATOM 3471 C C . VAL B 2 305 ? 158.023 70.077 262.478 1.00 7.87 305 VAL F C 1
ATOM 3472 O O . VAL B 2 305 ? 156.979 70.438 261.930 1.00 10.23 305 VAL F O 1
ATOM 3476 N N . ASN B 2 306 ? 158.202 68.845 262.962 1.00 11.40 306 ASN F N 1
ATOM 3477 C CA . ASN B 2 306 ? 157.177 67.824 262.766 1.00 11.30 306 ASN F CA 1
ATOM 3478 C C . ASN B 2 306 ? 155.891 68.167 263.510 1.00 7.08 306 ASN F C 1
ATOM 3479 O O . ASN B 2 306 ? 154.795 68.027 262.957 1.00 13.12 306 ASN F O 1
ATOM 3484 N N . LYS B 2 307 ? 156.000 68.624 264.757 1.00 14.48 307 LYS F N 1
ATOM 3485 C CA . LYS B 2 307 ? 154.835 68.999 265.559 1.00 12.13 307 LYS F CA 1
ATOM 3486 C C . LYS B 2 307 ? 155.127 70.344 266.212 1.00 12.93 307 LYS F C 1
ATOM 3487 O O . LYS B 2 307 ? 155.856 70.424 267.210 1.00 15.80 307 LYS F O 1
ATOM 3493 N N . PRO B 2 308 ? 154.629 71.435 265.633 1.00 12.42 308 PRO F N 1
ATOM 3494 C CA . PRO B 2 308 ? 154.752 72.740 266.293 1.00 2.80 308 PRO F CA 1
ATOM 3495 C C . PRO B 2 308 ? 153.848 72.820 267.515 1.00 10.64 308 PRO F C 1
ATOM 3496 O O . PRO B 2 308 ? 152.738 72.285 267.525 1.00 19.45 308 PRO F O 1
ATOM 3500 N N . CYS B 2 309 ? 154.333 73.503 268.550 1.00 8.30 309 CYS F N 1
ATOM 3501 C CA . CYS B 2 309 ? 153.579 73.612 269.791 1.00 10.93 309 CYS F CA 1
ATOM 3502 C C . CYS B 2 309 ? 154.123 74.764 270.621 1.00 7.69 309 CYS F C 1
ATOM 3503 O O . CYS B 2 309 ? 155.226 75.264 270.384 1.00 5.74 309 CYS F O 1
ATOM 3506 N N . THR B 2 310 ? 153.323 75.178 271.600 1.00 7.49 310 THR F N 1
ATOM 3507 C CA . THR B 2 310 ? 153.732 76.129 272.624 1.00 8.24 310 THR F CA 1
ATOM 3508 C C . THR B 2 310 ? 153.940 75.372 273.928 1.00 6.33 310 THR F C 1
ATOM 3509 O O . THR B 2 310 ? 153.056 74.627 274.362 1.00 12.39 310 THR F O 1
ATOM 3513 N N . VAL B 2 311 ? 155.103 75.561 274.550 1.00 4.54 311 VAL F N 1
ATOM 3514 C CA . VAL B 2 311 ? 155.486 74.777 275.716 1.00 10.81 311 VAL F CA 1
ATOM 3515 C C . VAL B 2 311 ? 156.242 75.660 276.700 1.00 4.60 311 VAL F C 1
ATOM 3516 O O . VAL B 2 311 ? 156.982 76.569 276.312 1.00 13.04 311 VAL F O 1
ATOM 3520 N N . GLU B 2 312 ? 156.027 75.399 277.986 1.00 1.45 312 GLU F N 1
ATOM 3521 C CA . GLU B 2 312 ? 156.784 76.040 279.052 1.00 6.33 312 GLU F CA 1
ATOM 3522 C C . GLU B 2 312 ? 157.970 75.151 279.405 1.00 5.03 312 GLU F C 1
ATOM 3523 O O . GLU B 2 312 ? 157.786 74.000 279.816 1.00 9.91 312 GLU F O 1
ATOM 3529 N N . GLU B 2 313 ? 159.180 75.678 279.243 1.00 7.20 313 GLU F N 1
ATOM 3530 C CA . GLU B 2 313 ? 160.390 74.905 279.468 1.00 3.99 313 GLU F CA 1
ATOM 3531 C C . GLU B 2 313 ? 161.379 75.696 280.310 1.00 8.70 313 GLU F C 1
ATOM 3532 O O . GLU B 2 313 ? 161.275 76.917 280.459 1.00 6.22 313 GLU F O 1
ATOM 3538 N N . GLU B 2 314 ? 162.345 74.967 280.861 1.00 12.94 314 GLU F N 1
ATOM 3539 C CA . GLU B 2 314 ? 163.399 75.569 281.665 1.00 7.46 314 GLU F CA 1
ATOM 3540 C C . GLU B 2 314 ? 164.279 76.469 280.806 1.00 7.41 314 GLU F C 1
ATOM 3541 O O . GLU B 2 314 ? 164.605 76.138 279.663 1.00 12.81 314 GLU F O 1
ATOM 3547 N N . MET B 2 315 ? 164.657 77.618 281.362 1.00 7.25 315 MET F N 1
ATOM 3548 C CA . MET B 2 315 ? 165.564 78.521 280.668 1.00 7.52 315 MET F CA 1
ATOM 3549 C C . MET B 2 315 ? 166.927 77.861 280.487 1.00 8.22 315 MET F C 1
ATOM 3550 O O . MET B 2 315 ? 167.331 76.996 281.269 1.00 12.48 315 MET F O 1
ATOM 3555 N N . SER B 2 316 ? 167.625 78.266 279.423 1.00 7.09 316 SER F N 1
ATOM 3556 C CA . SER B 2 316 ? 168.938 77.747 279.039 1.00 9.05 316 SER F CA 1
ATOM 3557 C C . SER B 2 316 ? 168.879 76.317 278.512 1.00 9.52 316 SER F C 1
ATOM 3558 O O . SER B 2 316 ? 169.911 75.642 278.439 1.00 13.87 316 SER F O 1
ATOM 3561 N N . ILE B 2 317 ? 167.696 75.836 278.149 1.00 12.86 317 ILE F N 1
ATOM 3562 C CA . ILE B 2 317 ? 167.588 74.518 277.510 1.00 7.39 317 ILE F CA 1
ATOM 3563 C C . ILE B 2 317 ? 168.252 74.574 276.139 1.00 7.93 317 ILE F C 1
ATOM 3564 O O . ILE B 2 317 ? 168.140 75.602 275.445 1.00 11.34 317 ILE F O 1
ATOM 3569 N N . PRO B 2 318 ? 168.978 73.537 275.720 1.00 9.98 318 PRO F N 1
ATOM 3570 C CA . PRO B 2 318 ? 169.558 73.546 274.371 1.00 7.64 318 PRO F CA 1
ATOM 3571 C C . PRO B 2 318 ? 168.482 73.636 273.297 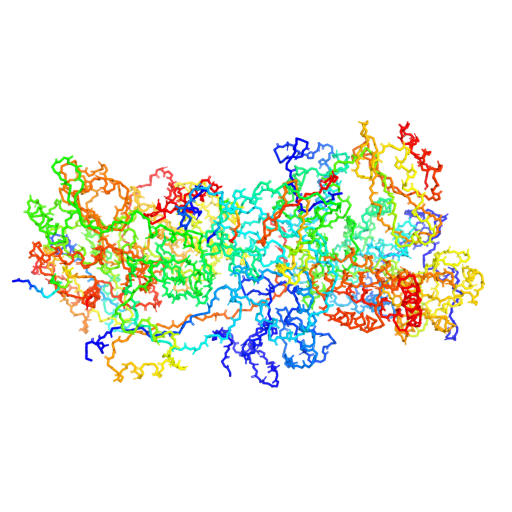1.00 8.52 318 PRO F C 1
ATOM 3572 O O . PRO B 2 318 ? 167.412 73.035 273.408 1.00 10.10 318 PRO F O 1
ATOM 3576 N N . LEU B 2 319 ? 168.785 74.403 272.246 1.00 3.46 319 LEU F N 1
ATOM 3577 C CA . LEU B 2 319 ? 167.841 74.578 271.146 1.00 3.43 319 LEU F CA 1
ATOM 3578 C C . LEU B 2 319 ? 167.553 73.253 270.449 1.00 8.99 319 LEU F C 1
ATOM 3579 O O . LEU B 2 319 ? 166.395 72.925 270.163 1.00 11.62 319 LEU F O 1
ATOM 3584 N N . LYS B 2 320 ? 168.603 72.478 270.165 1.00 7.06 320 LYS F N 1
ATOM 3585 C CA . LYS B 2 320 ? 168.414 71.178 269.530 1.00 10.02 320 LYS F CA 1
ATOM 3586 C C . LYS B 2 320 ? 167.624 70.237 270.431 1.00 10.59 320 LYS F C 1
ATOM 3587 O O . LYS B 2 320 ? 166.744 69.506 269.960 1.00 14.99 320 LYS F O 1
ATOM 3593 N N . GLU B 2 321 ? 167.927 70.239 271.731 1.00 8.40 321 GLU F N 1
ATOM 3594 C CA . GLU B 2 321 ? 167.168 69.417 272.666 1.00 11.48 321 GLU F CA 1
ATOM 3595 C C . GLU B 2 321 ? 165.710 69.855 272.719 1.00 15.24 321 GLU F C 1
ATOM 3596 O O . GLU B 2 321 ? 164.805 69.016 272.777 1.00 12.82 321 GLU F O 1
ATOM 3602 N N . LEU B 2 322 ? 165.464 71.167 272.691 1.00 11.76 322 LEU F N 1
ATOM 3603 C CA . LEU B 2 322 ? 164.092 71.662 272.690 1.00 8.40 322 LEU F CA 1
ATOM 3604 C C . LEU B 2 322 ? 163.340 71.211 271.443 1.00 9.34 322 LEU F C 1
ATOM 3605 O O . LEU B 2 322 ? 162.173 70.810 271.524 1.00 16.55 322 LEU F O 1
ATOM 3610 N N . ILE B 2 323 ? 163.991 71.271 270.280 1.00 12.01 323 ILE F N 1
ATOM 3611 C CA . ILE B 2 323 ? 163.311 70.923 269.036 1.00 9.75 323 ILE F CA 1
ATOM 3612 C C . ILE B 2 323 ? 163.047 69.422 268.960 1.00 11.47 323 ILE F C 1
ATOM 3613 O O . ILE B 2 323 ? 161.950 68.992 268.585 1.00 14.63 323 ILE F O 1
ATOM 3618 N N . GLU B 2 324 ? 164.033 68.600 269.322 1.00 15.60 324 GLU F N 1
ATOM 3619 C CA . GLU B 2 324 ? 163.853 67.155 269.241 1.00 14.97 324 GLU F CA 1
ATOM 3620 C C . GLU B 2 324 ? 163.105 66.567 270.433 1.00 14.15 324 GLU F C 1
ATOM 3621 O O . GLU B 2 324 ? 162.746 65.386 270.391 1.00 20.76 324 GLU F O 1
ATOM 3627 N N . ARG B 2 325 ? 162.856 67.350 271.482 1.00 17.78 325 ARG F N 1
ATOM 3628 C CA . ARG B 2 325 ? 162.167 66.846 272.664 1.00 16.74 325 ARG F CA 1
ATOM 3629 C C . ARG B 2 325 ? 160.670 67.125 272.637 1.00 17.89 325 ARG F C 1
ATOM 3630 O O . ARG B 2 325 ? 159.872 66.250 272.991 1.00 21.83 325 ARG F O 1
ATOM 3638 N N . HIS B 2 326 ? 160.268 68.330 272.227 1.00 11.58 326 HIS F N 1
ATOM 3639 C CA . HIS B 2 326 ? 158.866 68.717 272.237 1.00 11.35 326 HIS F CA 1
ATOM 3640 C C . HIS B 2 326 ? 158.245 68.830 270.854 1.00 10.49 326 HIS F C 1
ATOM 3641 O O . HIS B 2 326 ? 157.016 68.867 270.752 1.00 14.12 326 HIS F O 1
ATOM 3648 N N . CYS B 2 327 ? 159.051 68.889 269.796 1.00 10.45 327 CYS F N 1
ATOM 3649 C CA . CYS B 2 327 ? 158.545 69.132 268.453 1.00 10.14 327 CYS F CA 1
ATOM 3650 C C . CYS B 2 327 ? 158.759 67.962 267.504 1.00 10.64 327 CYS F C 1
ATOM 3651 O O . CYS B 2 327 ? 158.448 68.085 266.315 1.00 16.68 327 CYS F O 1
ATOM 3654 N N . GLY B 2 328 ? 159.279 66.838 267.990 1.00 7.74 328 GLY F N 1
ATOM 3655 C CA . GLY B 2 328 ? 159.530 65.708 267.119 1.00 7.71 328 GLY F CA 1
ATOM 3656 C C . GLY B 2 328 ? 160.663 65.906 266.141 1.00 11.46 328 GLY F C 1
ATOM 3657 O O . GLY B 2 328 ? 160.737 65.189 265.140 1.00 20.31 328 GLY F O 1
ATOM 3658 N N . GLY B 2 329 ? 161.549 66.863 266.399 1.00 12.71 329 GLY F N 1
ATOM 3659 C CA . GLY B 2 329 ? 162.698 67.093 265.551 1.00 11.64 329 GLY F CA 1
ATOM 3660 C C . GLY B 2 329 ? 162.373 67.921 264.321 1.00 7.99 329 GLY F C 1
ATOM 3661 O O . GLY B 2 329 ? 161.218 68.191 263.987 1.00 15.15 329 GLY F O 1
ATOM 3662 N N . VAL B 2 330 ? 163.437 68.333 263.632 1.00 9.08 330 VAL F N 1
ATOM 3663 C CA . VAL B 2 330 ? 163.291 69.074 262.386 1.00 8.32 330 VAL F CA 1
ATOM 3664 C C . VAL B 2 330 ? 162.732 68.148 261.314 1.00 7.22 330 VAL F C 1
ATOM 3665 O O . VAL B 2 330 ? 163.144 66.986 261.196 1.00 13.54 330 VAL F O 1
ATOM 3669 N N . ARG B 2 331 ? 161.776 68.655 260.536 1.00 10.24 331 ARG F N 1
ATOM 3670 C CA . ARG B 2 331 ? 161.148 67.842 259.502 1.00 9.94 331 ARG F CA 1
ATOM 3671 C C . ARG B 2 331 ? 162.187 67.372 258.492 1.00 13.00 331 ARG F C 1
ATOM 3672 O O . ARG B 2 331 ? 162.911 68.180 257.903 1.00 14.39 331 ARG F O 1
ATOM 3680 N N . GLY B 2 332 ? 162.255 66.058 258.293 1.00 15.05 332 GLY F N 1
ATOM 3681 C CA . GLY B 2 332 ? 163.282 65.478 257.456 1.00 9.63 332 GLY F CA 1
ATOM 3682 C C . GLY B 2 332 ? 164.602 65.234 258.148 1.00 12.94 332 GLY F C 1
ATOM 3683 O O . GLY B 2 332 ? 165.591 64.928 257.471 1.00 22.99 332 GLY F O 1
ATOM 3684 N N . GLY B 2 333 ? 164.654 65.360 259.469 1.00 9.05 333 GLY F N 1
ATOM 3685 C CA . GLY B 2 333 ? 165.870 65.132 260.218 1.00 8.25 333 GLY F CA 1
ATOM 3686 C C . GLY B 2 333 ? 166.630 66.414 260.514 1.00 10.25 333 GLY F C 1
ATOM 3687 O O . GLY B 2 333 ? 166.472 67.439 259.853 1.00 16.14 333 GLY F O 1
ATOM 3688 N N . TRP B 2 334 ? 167.474 66.339 261.547 1.00 4.37 334 TRP F N 1
ATOM 3689 C CA . TRP B 2 334 ? 168.299 67.485 261.917 1.00 8.02 334 TRP F CA 1
ATOM 3690 C C . TRP B 2 334 ? 169.266 67.863 260.804 1.00 14.63 334 TRP F C 1
ATOM 3691 O O . TRP B 2 334 ? 169.627 69.038 260.668 1.00 14.68 334 TRP F O 1
ATOM 3702 N N . ASP B 2 335 ? 169.695 66.889 259.998 1.00 16.31 335 ASP F N 1
ATOM 3703 C CA . ASP B 2 335 ? 170.584 67.183 258.880 1.00 11.25 335 ASP F CA 1
ATOM 3704 C C . ASP B 2 335 ? 169.899 67.995 257.788 1.00 12.35 335 ASP F C 1
ATOM 3705 O O . ASP B 2 335 ? 170.585 68.559 256.930 1.00 24.13 335 ASP F O 1
ATOM 3710 N N . ASN B 2 336 ? 168.567 68.062 257.797 1.00 9.74 336 ASN F N 1
ATOM 3711 C CA . ASN B 2 336 ? 167.832 68.886 256.846 1.00 11.04 336 ASN F CA 1
ATOM 3712 C C . ASN B 2 336 ? 167.730 70.342 257.283 1.00 12.59 336 ASN F C 1
ATOM 3713 O O . ASN B 2 336 ? 167.208 71.165 256.524 1.00 12.71 336 ASN F O 1
ATOM 3718 N N . LEU B 2 337 ? 168.217 70.678 258.474 1.00 15.61 337 LEU F N 1
ATOM 3719 C CA . LEU B 2 337 ? 168.116 72.042 258.973 1.00 9.06 337 LEU F CA 1
ATOM 3720 C C . LEU B 2 337 ? 169.048 72.974 258.209 1.00 12.38 337 LEU F C 1
ATOM 3721 O O . LEU B 2 337 ? 170.178 72.612 257.872 1.00 18.77 337 LEU F O 1
ATOM 3726 N N . LEU B 2 338 ? 168.565 74.186 257.940 1.00 10.63 338 LEU F N 1
ATOM 3727 C CA . LEU B 2 338 ? 169.358 75.218 257.285 1.00 6.23 338 LEU F CA 1
ATOM 3728 C C . LEU B 2 338 ? 169.616 76.415 258.185 1.00 11.08 338 LEU F C 1
ATOM 3729 O O . LEU B 2 338 ? 170.776 76.788 258.396 1.00 14.93 338 LEU F O 1
ATOM 3734 N N . ALA B 2 339 ? 168.567 77.029 258.728 1.00 13.12 339 ALA F N 1
ATOM 3735 C CA . ALA B 2 339 ? 168.725 78.186 259.596 1.00 7.37 339 ALA F CA 1
ATOM 3736 C C . ALA B 2 339 ? 167.596 78.202 260.615 1.00 10.84 339 ALA F C 1
ATOM 3737 O O . ALA B 2 339 ? 166.524 77.634 260.394 1.00 13.68 339 ALA F O 1
ATOM 3739 N N . ILE B 2 340 ? 167.852 78.864 261.741 1.00 8.06 340 ILE F N 1
ATOM 3740 C CA . ILE B 2 340 ? 166.882 78.976 262.824 1.00 7.67 340 ILE F CA 1
ATOM 3741 C C . ILE B 2 340 ? 166.872 80.414 263.316 1.00 4.79 340 ILE F C 1
ATOM 3742 O O . ILE B 2 340 ? 167.933 81.004 263.548 1.00 9.76 340 ILE F O 1
ATOM 3747 N N . ILE B 2 341 ? 165.679 80.979 263.478 1.00 10.90 341 ILE F N 1
ATOM 3748 C CA . ILE B 2 341 ? 165.503 82.278 264.118 1.00 4.41 341 ILE F CA 1
ATOM 3749 C C . ILE B 2 341 ? 165.097 82.017 265.567 1.00 0.42 341 ILE F C 1
ATOM 3750 O O . ILE B 2 341 ? 163.967 81.560 265.807 1.00 12.88 341 ILE F O 1
ATOM 3755 N N . PRO B 2 342 ? 165.969 82.278 266.551 1.00 6.00 342 PRO F N 1
ATOM 3756 C CA . PRO B 2 342 ? 165.718 81.794 267.918 1.00 4.65 342 PRO F CA 1
ATOM 3757 C C . PRO B 2 342 ? 164.461 82.358 268.563 1.00 7.83 342 PRO F C 1
ATOM 3758 O O . PRO B 2 342 ? 163.581 81.594 268.969 1.00 16.84 342 PRO F O 1
ATOM 3762 N N . GLY B 2 343 ? 164.363 83.679 268.682 1.00 6.04 343 GLY F N 1
ATOM 3763 C CA . GLY B 2 343 ? 163.156 84.264 269.231 1.00 8.21 343 GLY F CA 1
ATOM 3764 C C . GLY B 2 343 ? 162.622 85.446 268.453 1.00 7.15 343 GLY F C 1
ATOM 3765 O O . GLY B 2 343 ? 163.248 86.509 268.424 1.00 16.60 343 GLY F O 1
ATOM 3766 N N . GLY B 2 344 ? 161.450 85.284 267.844 1.00 12.12 344 GLY F N 1
ATOM 3767 C CA . GLY B 2 344 ? 160.818 86.362 267.109 1.00 11.02 344 GLY F CA 1
ATOM 3768 C C . GLY B 2 344 ? 161.585 86.809 265.881 1.00 7.71 344 GLY F C 1
ATOM 3769 O O . GLY B 2 344 ? 162.755 86.462 265.708 1.00 13.09 344 GLY F O 1
ATOM 3770 N N . SER B 2 345 ? 160.942 87.602 265.028 1.00 9.18 345 SER F N 1
ATOM 3771 C CA . SER B 2 345 ? 161.570 88.070 263.799 1.00 5.46 345 SER F CA 1
ATOM 3772 C C . SER B 2 345 ? 162.519 89.241 264.021 1.00 6.22 345 SER F C 1
ATOM 3773 O O . SER B 2 345 ? 163.085 89.748 263.046 1.00 15.97 345 SER F O 1
ATOM 3776 N N . SER B 2 346 ? 162.712 89.679 265.265 1.00 14.33 346 SER F N 1
ATOM 3777 C CA . SER B 2 346 ? 163.537 90.840 265.570 1.00 9.82 346 SER F CA 1
ATOM 3778 C C . SER B 2 346 ? 164.949 90.464 266.005 1.00 11.26 346 SER F C 1
ATOM 3779 O O . SER B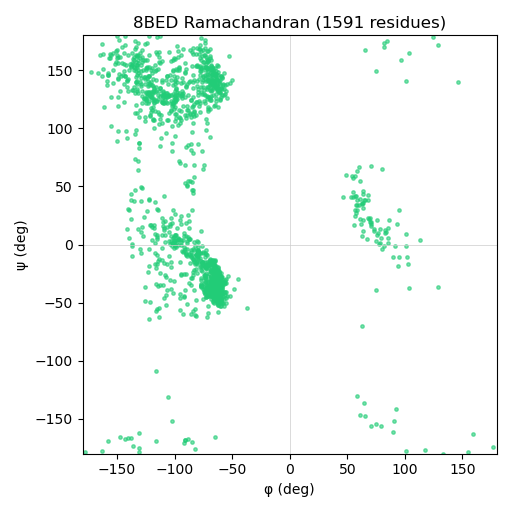 2 346 ? 165.666 91.311 266.548 1.00 15.06 346 SER F O 1
ATOM 3782 N N . VAL B 2 347 ? 165.362 89.220 265.786 1.00 10.34 347 VAL F N 1
ATOM 3783 C CA . VAL B 2 347 ? 166.727 88.803 266.100 1.00 5.85 347 VAL F CA 1
ATOM 3784 C C . VAL B 2 347 ? 167.335 88.146 264.865 1.00 5.97 347 VAL F C 1
ATOM 3785 O O . VAL B 2 347 ? 166.603 87.572 264.046 1.00 8.09 347 VAL F O 1
ATOM 3789 N N . PRO B 2 348 ? 168.651 88.223 264.679 1.00 6.08 348 PRO F N 1
ATOM 3790 C CA . PRO B 2 348 ? 169.267 87.576 263.516 1.00 5.13 348 PRO F CA 1
ATOM 3791 C C . PRO B 2 348 ? 169.167 86.062 263.592 1.00 2.90 348 PRO F C 1
ATOM 3792 O O . PRO B 2 348 ? 169.140 85.466 264.672 1.00 9.55 348 PRO F O 1
ATOM 3796 N N . LEU B 2 349 ? 169.112 85.440 262.418 1.00 4.55 349 LEU F N 1
ATOM 3797 C CA . LEU B 2 349 ? 169.124 83.989 262.337 1.00 12.19 349 LEU F CA 1
ATOM 3798 C C . LEU B 2 349 ? 170.512 83.448 262.667 1.00 10.25 349 LEU F C 1
ATOM 3799 O O . LEU B 2 349 ? 171.517 84.164 262.627 1.00 10.45 349 LEU F O 1
ATOM 3804 N N . ILE B 2 350 ? 170.559 82.161 262.994 1.00 5.73 350 ILE F N 1
ATOM 3805 C CA . ILE B 2 350 ? 171.824 81.478 263.249 1.00 9.83 350 ILE F CA 1
ATOM 3806 C C . ILE B 2 350 ? 171.900 80.250 262.348 1.00 11.30 350 ILE F C 1
ATOM 3807 O O . ILE B 2 350 ? 170.873 79.602 262.097 1.00 16.96 350 ILE F O 1
ATOM 3812 N N . PRO B 2 351 ? 173.075 79.892 261.846 1.00 12.76 351 PRO F N 1
ATOM 3813 C CA . PRO B 2 351 ? 173.189 78.766 260.917 1.00 8.94 351 PRO F CA 1
ATOM 3814 C C . PRO B 2 351 ? 173.115 77.431 261.652 1.00 11.74 351 PRO F C 1
ATOM 3815 O O . PRO B 2 351 ? 173.031 77.365 262.876 1.00 12.34 351 PRO F O 1
ATOM 3819 N N . LYS B 2 352 ? 173.158 76.353 260.864 1.00 15.00 352 LYS F N 1
ATOM 3820 C CA . LYS B 2 352 ? 172.980 75.012 261.412 1.00 10.85 352 LYS F CA 1
ATOM 3821 C C . LYS B 2 352 ? 174.102 74.646 262.377 1.00 8.37 352 LYS F C 1
ATOM 3822 O O . LYS B 2 352 ? 173.871 73.952 263.373 1.00 18.07 352 LYS F O 1
ATOM 3828 N N . ASN B 2 353 ? 175.326 75.101 262.098 1.00 10.46 353 ASN F N 1
ATOM 3829 C CA . ASN B 2 353 ? 176.452 74.770 262.967 1.00 9.52 353 ASN F CA 1
ATOM 3830 C C . ASN B 2 353 ? 176.310 75.423 264.339 1.00 10.76 353 ASN F C 1
ATOM 3831 O O . ASN B 2 353 ? 176.700 74.835 265.354 1.00 17.00 353 ASN F O 1
ATOM 3836 N N . ILE B 2 354 ? 175.759 76.637 264.390 1.00 13.66 354 ILE F N 1
ATOM 3837 C CA . ILE B 2 354 ? 175.576 77.317 265.669 1.00 12.41 354 ILE F CA 1
ATOM 3838 C C . ILE B 2 354 ? 174.486 76.637 266.490 1.00 10.81 354 ILE F C 1
ATOM 3839 O O . ILE B 2 354 ? 174.613 76.484 267.711 1.00 15.24 354 ILE F O 1
ATOM 3844 N N . CYS B 2 355 ? 173.407 76.203 265.835 1.00 14.72 355 CYS F N 1
ATOM 3845 C CA . CYS B 2 355 ? 172.265 75.613 266.527 1.00 9.39 355 CYS F CA 1
ATOM 3846 C C . CYS B 2 355 ? 172.597 74.301 267.224 1.00 13.34 355 CYS F C 1
ATOM 3847 O O . CYS B 2 355 ? 171.792 73.837 268.039 1.00 19.52 355 CYS F O 1
ATOM 3850 N N . GLU B 2 356 ? 173.746 73.694 266.922 1.00 13.32 356 GLU F N 1
ATOM 3851 C CA . GLU B 2 356 ? 174.058 72.375 267.464 1.00 15.25 356 GLU F CA 1
ATOM 3852 C C . GLU B 2 356 ? 174.184 72.400 268.983 1.00 11.34 356 GLU F C 1
ATOM 3853 O O . GLU B 2 356 ? 173.752 71.462 269.662 1.00 24.28 356 GLU F O 1
ATOM 3859 N N . ASP B 2 357 ? 174.770 73.462 269.540 1.00 13.78 357 ASP F N 1
ATOM 3860 C CA . ASP B 2 357 ? 175.098 73.484 270.958 1.00 12.85 357 ASP F CA 1
ATOM 3861 C C . ASP B 2 357 ? 174.620 74.724 271.704 1.00 10.85 357 ASP F C 1
ATOM 3862 O O . ASP B 2 357 ? 174.797 74.788 272.925 1.00 13.68 357 ASP F O 1
ATOM 3867 N N . VAL B 2 358 ? 174.028 75.703 271.020 1.00 11.62 358 VAL F N 1
ATOM 3868 C CA . VAL B 2 358 ? 173.637 76.942 271.683 1.00 8.88 358 VAL F CA 1
ATOM 3869 C C . VAL B 2 358 ? 172.457 76.683 272.613 1.00 2.97 358 VAL F C 1
ATOM 3870 O O . VAL B 2 358 ? 171.549 75.900 272.298 1.00 10.32 358 VAL F O 1
ATOM 3874 N N . LEU B 2 359 ? 172.473 77.331 273.775 1.00 8.53 359 LEU F N 1
ATOM 3875 C CA . LEU B 2 359 ? 171.400 77.226 274.753 1.00 8.14 359 LEU F CA 1
ATOM 3876 C C . LEU B 2 359 ? 170.429 78.390 274.599 1.00 7.24 359 LEU F C 1
ATOM 3877 O O . LEU B 2 359 ? 170.799 79.478 274.151 1.00 8.00 359 LEU F O 1
ATOM 3882 N N . MET B 2 360 ? 169.174 78.148 274.976 1.00 9.12 360 MET F N 1
ATOM 3883 C CA . MET B 2 360 ? 168.122 79.158 274.856 1.00 7.10 360 MET F CA 1
ATOM 3884 C C . MET B 2 360 ? 168.065 79.984 276.135 1.00 6.36 360 MET F C 1
ATOM 3885 O O . MET B 2 360 ? 167.273 79.722 277.040 1.00 13.71 360 MET F O 1
ATOM 3890 N N . ASP B 2 361 ? 168.924 80.998 276.205 1.00 6.86 361 ASP F N 1
ATOM 3891 C CA . ASP B 2 361 ? 168.825 82.036 277.219 1.00 6.55 361 ASP F CA 1
ATOM 3892 C C . ASP B 2 361 ? 169.339 83.331 276.603 1.00 1.89 361 ASP F C 1
ATOM 3893 O O . ASP B 2 361 ? 169.801 83.353 275.458 1.00 7.85 361 ASP F O 1
ATOM 3898 N N . PHE B 2 362 ? 169.250 84.419 277.369 1.00 5.75 362 PHE F N 1
ATOM 3899 C CA . PHE B 2 362 ? 169.680 85.716 276.855 1.00 8.66 362 PHE F CA 1
ATOM 3900 C C . PHE B 2 362 ? 171.169 85.717 276.527 1.00 5.14 362 PHE F C 1
ATOM 3901 O O . PHE B 2 362 ? 171.582 86.183 275.458 1.00 17.89 362 PHE F O 1
ATOM 3909 N N . ASP B 2 363 ? 171.991 85.172 277.426 1.00 6.62 363 ASP F N 1
ATOM 3910 C CA . ASP B 2 363 ? 173.439 85.302 277.285 1.00 6.34 363 ASP F CA 1
ATOM 3911 C C . ASP B 2 363 ? 173.980 84.429 276.156 1.00 7.41 363 ASP F C 1
ATOM 3912 O O . ASP B 2 363 ? 174.801 84.884 275.350 1.00 12.37 363 ASP F O 1
ATOM 3917 N N . ALA B 2 364 ? 173.540 83.169 276.084 1.00 7.73 364 ALA F N 1
ATOM 3918 C CA . ALA B 2 364 ? 174.077 82.263 275.071 1.00 4.92 364 ALA F CA 1
ATOM 3919 C C . ALA B 2 364 ? 173.717 82.725 273.665 1.00 9.00 364 ALA F C 1
ATOM 3920 O O . ALA B 2 364 ? 174.551 82.670 272.754 1.00 11.22 364 ALA F O 1
ATOM 3922 N N . LEU B 2 365 ? 172.479 83.183 273.467 1.00 6.88 365 LEU F N 1
ATOM 3923 C CA . LEU B 2 365 ? 172.097 83.688 272.154 1.00 7.96 365 LEU F CA 1
ATOM 3924 C C . LEU B 2 365 ? 172.719 85.050 271.877 1.00 6.98 365 LEU F C 1
ATOM 3925 O O . LEU B 2 365 ? 172.979 85.384 270.716 1.00 7.35 365 LEU F O 1
ATOM 3930 N N . LYS B 2 366 ? 172.970 85.844 272.920 1.00 12.14 366 LYS F N 1
ATOM 3931 C CA . LYS B 2 366 ? 173.684 87.102 272.732 1.00 12.57 366 LYS F CA 1
ATOM 3932 C C . LYS B 2 366 ? 175.111 86.857 272.257 1.00 6.24 366 LYS F C 1
ATOM 3933 O O . LYS B 2 366 ? 175.645 87.623 271.447 1.00 13.48 366 LYS F O 1
ATOM 3939 N N . ALA B 2 367 ? 175.743 85.790 272.751 1.00 7.07 367 ALA F N 1
ATOM 3940 C CA . ALA B 2 367 ? 177.129 85.503 272.398 1.00 9.19 367 ALA F CA 1
ATOM 3941 C C . ALA B 2 367 ? 177.295 85.073 270.945 1.00 11.44 367 ALA F C 1
ATOM 3942 O O . ALA B 2 367 ? 178.427 85.042 270.451 1.00 15.88 367 ALA F O 1
ATOM 3944 N N . VAL B 2 368 ? 176.208 84.743 270.251 1.00 7.17 368 VAL F N 1
ATOM 3945 C CA . VAL B 2 368 ? 176.296 84.293 268.866 1.00 10.36 368 VAL F CA 1
ATOM 3946 C C . VAL B 2 368 ? 175.601 85.297 267.956 1.00 9.72 368 VAL F C 1
ATOM 3947 O O . VAL B 2 368 ? 175.052 84.928 266.911 1.00 13.65 368 VAL F O 1
ATOM 3951 N N . GLN B 2 369 ? 175.626 86.573 268.350 1.00 13.45 369 GLN F N 1
ATOM 3952 C CA . GLN B 2 369 ? 175.052 87.665 267.561 1.00 10.17 369 GLN F CA 1
ATOM 3953 C C . GLN B 2 369 ? 173.568 87.436 267.281 1.00 6.78 369 GLN F C 1
ATOM 3954 O O . GLN B 2 369 ? 173.080 87.676 266.176 1.00 16.92 369 GLN F O 1
ATOM 3960 N N . SER B 2 370 ? 172.847 86.964 268.293 1.00 9.07 370 SER F N 1
ATOM 3961 C CA . SER B 2 370 ? 171.407 86.762 268.206 1.00 7.69 370 SER F CA 1
ATOM 3962 C C . SER B 2 370 ? 170.798 87.176 269.540 1.00 1.98 370 SER F C 1
ATOM 3963 O O . SER B 2 370 ? 171.446 87.827 270.365 1.00 14.76 370 SER F O 1
ATOM 3966 N N . GLY B 2 371 ? 169.540 86.805 269.756 1.00 9.76 371 GLY F N 1
ATOM 3967 C CA . GLY B 2 371 ? 168.880 87.131 271.005 1.00 5.64 371 GLY F CA 1
ATOM 3968 C C . GLY B 2 371 ? 167.743 86.182 271.296 1.00 6.31 371 GLY F C 1
ATOM 3969 O O . GLY B 2 371 ? 167.226 85.504 270.403 1.00 9.94 371 GLY F O 1
ATOM 3970 N N . LEU B 2 372 ? 167.357 86.140 272.573 1.00 1.20 372 LEU F N 1
ATOM 3971 C CA . LEU B 2 372 ? 166.225 85.311 272.973 1.00 7.44 372 LEU F CA 1
ATOM 3972 C C . LEU B 2 372 ? 164.909 85.908 272.491 1.00 2.48 372 LEU F C 1
ATOM 3973 O O . LEU B 2 372 ? 163.999 85.172 272.093 1.00 0.00 372 LEU F O 1
ATOM 3978 N N . GLY B 2 373 ? 164.793 87.234 272.519 1.00 7.28 373 GLY F N 1
ATOM 3979 C CA . GLY B 2 373 ? 163.594 87.889 272.020 1.00 5.48 373 GLY F CA 1
ATOM 3980 C C . GLY B 2 373 ? 162.349 87.418 272.744 1.00 3.41 373 GLY F C 1
ATOM 3981 O O . GLY B 2 373 ? 162.294 87.375 273.978 1.00 7.28 373 GLY F O 1
ATOM 3982 N N . THR B 2 374 ? 161.333 87.054 271.967 1.00 3.85 374 THR F N 1
ATOM 3983 C CA . THR B 2 374 ? 160.073 86.548 272.492 1.00 6.93 374 THR F CA 1
ATOM 3984 C C . THR B 2 374 ? 160.072 85.033 272.656 1.00 3.79 374 THR F C 1
ATOM 3985 O O . THR B 2 374 ? 159.019 84.457 272.951 1.00 9.58 374 THR F O 1
ATOM 3989 N N . ALA B 2 375 ? 161.222 84.383 272.463 1.00 9.00 375 ALA F N 1
ATOM 3990 C CA . ALA B 2 375 ? 161.341 82.925 272.503 1.00 4.98 375 ALA F CA 1
ATOM 3991 C C . ALA B 2 375 ? 160.430 82.258 271.476 1.00 8.28 375 ALA F C 1
ATOM 3992 O O . ALA B 2 375 ? 159.896 81.172 271.712 1.00 8.34 375 ALA F O 1
ATOM 3994 N N . ALA B 2 376 ? 160.250 82.907 270.328 1.00 5.44 376 ALA F N 1
ATOM 3995 C CA . ALA B 2 376 ? 159.471 82.364 269.219 1.00 6.99 376 ALA F CA 1
ATOM 3996 C C . ALA B 2 376 ? 160.450 81.727 268.238 1.00 3.50 376 ALA F C 1
ATOM 3997 O O . ALA B 2 376 ? 161.115 82.423 267.468 1.00 11.34 376 ALA F O 1
ATOM 3999 N N . VAL B 2 377 ? 160.532 80.401 268.265 1.00 0.00 377 VAL F N 1
ATOM 4000 C CA . VAL B 2 377 ? 161.507 79.666 267.468 1.00 4.29 377 VAL F CA 1
ATOM 4001 C C . VAL B 2 377 ? 160.909 79.377 266.098 1.00 4.00 377 VAL F C 1
ATOM 4002 O O . VAL B 2 377 ? 159.914 78.653 265.984 1.00 8.43 377 VAL F O 1
ATOM 4006 N N . ILE B 2 378 ? 161.516 79.943 265.059 1.00 3.22 378 ILE F N 1
ATOM 4007 C CA . ILE B 2 378 ? 161.125 79.701 263.676 1.00 5.33 378 ILE F CA 1
ATOM 4008 C C . ILE B 2 378 ? 162.203 78.835 263.041 1.00 5.54 378 ILE F C 1
ATOM 4009 O O . ILE B 2 378 ? 163.382 79.211 263.022 1.00 13.08 378 ILE F O 1
ATOM 4014 N N . VAL B 2 379 ? 161.802 77.677 262.521 1.00 6.80 379 VAL F N 1
ATOM 4015 C CA . VAL B 2 379 ? 162.725 76.670 262.009 1.00 7.12 379 VAL F CA 1
ATOM 4016 C C . VAL B 2 379 ? 162.589 76.608 260.495 1.00 4.02 379 VAL F C 1
ATOM 4017 O O . VAL B 2 379 ? 161.480 76.454 259.969 1.00 10.53 379 VAL F O 1
ATOM 4021 N N . MET B 2 380 ? 163.716 76.729 259.797 1.00 9.75 380 MET F N 1
ATOM 4022 C CA . MET B 2 380 ? 163.763 76.672 258.343 1.00 10.32 380 MET F CA 1
ATOM 4023 C C . MET B 2 380 ? 164.677 75.533 257.914 1.00 12.06 380 MET F C 1
ATOM 4024 O O . MET B 2 380 ? 165.821 75.446 258.372 1.00 15.70 380 MET F O 1
ATOM 4029 N N . ASP B 2 381 ? 164.174 74.665 257.040 1.00 8.24 381 ASP F N 1
ATOM 4030 C CA . ASP B 2 381 ? 164.950 73.541 256.539 1.00 11.44 381 ASP F CA 1
ATOM 4031 C C . ASP B 2 381 ? 165.684 73.946 255.260 1.00 13.59 381 ASP F C 1
ATOM 4032 O O . ASP B 2 381 ? 165.761 75.124 254.905 1.00 15.77 381 ASP F O 1
ATOM 4037 N N . LYS B 2 382 ? 166.239 72.961 254.550 1.00 12.34 382 LYS F N 1
ATOM 4038 C CA . LYS B 2 382 ? 167.028 73.253 253.359 1.00 10.58 382 LYS F CA 1
ATOM 4039 C C . LYS B 2 382 ? 166.176 73.702 252.179 1.00 12.79 382 LYS F C 1
ATOM 4040 O O . LYS B 2 382 ? 166.706 74.327 251.255 1.00 15.92 382 LYS F O 1
ATOM 4046 N N . SER B 2 383 ? 164.876 73.407 252.186 1.00 3.23 383 SER F N 1
ATOM 4047 C CA . SER B 2 383 ? 164.018 73.753 251.060 1.00 12.49 383 SER F CA 1
ATOM 4048 C C . SER B 2 383 ? 163.590 75.215 251.054 1.00 10.78 383 SER F C 1
ATOM 4049 O O . SER B 2 383 ? 162.967 75.655 250.082 1.00 16.33 383 SER F O 1
ATOM 4052 N N . THR B 2 384 ? 163.900 75.974 252.101 1.00 11.16 384 THR F N 1
ATOM 4053 C CA . THR B 2 384 ? 163.491 77.369 252.172 1.00 11.02 384 THR F CA 1
ATOM 4054 C C . THR B 2 384 ? 164.427 78.253 251.360 1.00 8.97 384 THR F C 1
ATOM 4055 O O . THR B 2 384 ? 165.645 78.053 251.350 1.00 12.62 384 THR F O 1
ATOM 4059 N N . ASP B 2 385 ? 163.847 79.235 250.675 1.00 5.48 385 ASP F N 1
ATOM 4060 C CA . ASP B 2 385 ? 164.619 80.297 250.035 1.00 7.37 385 ASP F CA 1
ATOM 4061 C C . ASP B 2 385 ? 164.861 81.358 251.103 1.00 6.57 385 ASP F C 1
ATOM 4062 O O . ASP B 2 385 ? 164.002 82.205 251.360 1.00 9.07 385 ASP F O 1
ATOM 4067 N N . VAL B 2 386 ? 166.037 81.305 251.733 1.00 5.35 386 VAL F N 1
ATOM 4068 C CA . VAL B 2 386 ? 166.312 82.163 252.882 1.00 8.11 386 VAL F CA 1
ATOM 4069 C C . VAL B 2 386 ? 166.345 83.630 252.467 1.00 4.89 386 VAL F C 1
ATOM 4070 O O . VAL B 2 386 ? 165.896 84.509 253.213 1.00 13.77 386 VAL F O 1
ATOM 4074 N N . VAL B 2 387 ? 166.867 83.917 251.272 1.00 6.91 387 VAL F N 1
ATOM 4075 C CA . VAL B 2 387 ? 166.895 85.293 250.780 1.00 8.32 387 VAL F CA 1
ATOM 4076 C C . VAL B 2 387 ? 165.478 85.836 250.654 1.00 6.54 387 VAL F C 1
ATOM 4077 O O . VAL B 2 387 ? 165.204 86.992 251.002 1.00 2.95 387 VAL F O 1
ATOM 4081 N N . ASP B 2 388 ? 164.557 85.009 250.156 1.00 11.11 388 ASP F N 1
ATOM 4082 C CA . ASP B 2 388 ? 163.164 85.424 250.037 1.00 7.73 388 ASP F CA 1
ATOM 4083 C C . ASP B 2 388 ? 162.545 85.691 251.405 1.00 6.09 388 ASP F C 1
ATOM 4084 O O . ASP B 2 388 ? 161.793 86.659 251.573 1.00 11.94 388 ASP F O 1
ATOM 4089 N N . ALA B 2 389 ? 162.860 84.856 252.399 1.00 6.64 389 ALA F N 1
ATOM 4090 C CA . ALA B 2 389 ? 162.358 85.086 253.752 1.00 7.65 389 ALA F CA 1
ATOM 4091 C C . ALA B 2 389 ? 162.893 86.392 254.333 1.00 5.51 389 ALA F C 1
ATOM 4092 O O . ALA B 2 389 ? 162.155 87.139 254.989 1.00 6.65 389 ALA F O 1
ATOM 4094 N N . ILE B 2 390 ? 164.177 86.681 254.111 1.00 0.00 390 ILE F N 1
ATOM 4095 C CA . ILE B 2 390 ? 164.752 87.923 254.622 1.00 0.00 390 ILE F CA 1
ATOM 4096 C C . ILE B 2 390 ? 164.137 89.130 253.922 1.00 1.45 390 ILE F C 1
ATOM 4097 O O . ILE B 2 390 ? 163.880 90.162 254.552 1.00 9.27 390 ILE F O 1
ATOM 4102 N N . ALA B 2 391 ? 163.890 89.025 252.614 1.00 2.20 391 ALA F N 1
ATOM 4103 C CA . ALA B 2 391 ? 163.201 90.101 251.907 1.00 4.96 391 ALA F CA 1
ATOM 4104 C C . ALA B 2 391 ? 161.790 90.298 252.450 1.00 3.98 391 ALA F C 1
ATOM 4105 O O . ALA B 2 391 ? 161.303 91.431 252.551 1.00 0.00 391 ALA F O 1
ATOM 4107 N N . ARG B 2 392 ? 161.118 89.201 252.796 1.00 0.00 392 ARG F N 1
ATOM 4108 C CA . ARG B 2 392 ? 159.787 89.283 253.389 1.00 2.79 392 ARG F CA 1
ATOM 4109 C C . ARG B 2 392 ? 159.832 90.009 254.730 1.00 1.31 392 ARG F C 1
ATOM 4110 O O . ARG B 2 392 ? 158.979 90.859 255.019 1.00 0.00 392 ARG F O 1
ATOM 4118 N N . LEU B 2 393 ? 160.834 89.693 255.554 1.00 2.52 393 LEU F N 1
ATOM 4119 C CA . LEU B 2 393 ? 161.009 90.394 256.823 1.00 3.83 393 LEU F CA 1
ATOM 4120 C C . LEU B 2 393 ? 161.300 91.874 256.598 1.00 0.00 393 LEU F C 1
ATOM 4121 O O . LEU B 2 393 ? 160.820 92.736 257.347 1.00 6.82 393 LEU F O 1
ATOM 4126 N N . SER B 2 394 ? 162.104 92.185 255.578 1.00 0.94 394 SER F N 1
ATOM 4127 C CA . SER B 2 394 ? 162.387 93.576 255.246 1.00 2.51 394 SER F CA 1
ATOM 4128 C C . SER B 2 394 ? 161.115 94.315 254.852 1.00 0.00 394 SER F C 1
ATOM 4129 O O . SER B 2 394 ? 160.919 95.475 255.233 1.00 0.80 394 SER F O 1
ATOM 4132 N N . TYR B 2 395 ? 160.243 93.660 254.081 1.00 1.42 395 TYR F N 1
ATOM 4133 C CA . TYR B 2 395 ? 158.956 94.269 253.759 1.00 3.07 395 TYR F CA 1
ATOM 4134 C C . TYR B 2 395 ? 158.136 94.496 255.018 1.00 0.00 395 TYR F C 1
ATOM 4135 O O . TYR B 2 395 ? 157.473 95.529 255.157 1.00 0.00 395 TYR F O 1
ATOM 4144 N N . PHE B 2 396 ? 158.143 93.524 255.933 1.00 0.00 396 PHE F N 1
ATOM 4145 C CA . PHE B 2 396 ? 157.411 93.688 257.186 1.00 1.56 396 PHE F CA 1
ATOM 4146 C C . PHE B 2 396 ? 157.897 94.914 257.948 1.00 0.00 396 PHE F C 1
ATOM 4147 O O . PHE B 2 396 ? 157.090 95.704 258.453 1.00 0.00 396 PHE F O 1
ATOM 4155 N N . TYR B 2 397 ? 159.216 95.095 258.032 1.00 0.00 397 TYR F N 1
ATOM 4156 C CA . TYR B 2 397 ? 159.756 96.229 258.777 1.00 0.13 397 TYR F CA 1
ATOM 4157 C C . TYR B 2 397 ? 159.502 97.551 258.060 1.00 0.00 397 TYR F C 1
ATOM 4158 O O . TYR B 2 397 ? 159.270 98.576 258.710 1.00 5.03 397 TYR F O 1
ATOM 4167 N N . LYS B 2 398 ? 159.547 97.554 256.725 1.00 3.72 398 LYS F N 1
ATOM 4168 C CA . LYS B 2 398 ? 159.184 98.760 255.986 1.00 5.20 398 LYS F CA 1
ATOM 4169 C C . LYS B 2 398 ? 157.722 99.123 256.221 1.00 0.00 398 LYS F C 1
ATOM 4170 O O . LYS B 2 398 ? 157.382 100.300 256.388 1.00 6.87 398 LYS F O 1
ATOM 4176 N N . HIS B 2 399 ? 156.845 98.118 256.237 1.00 0.00 399 HIS F N 1
ATOM 4177 C CA . HIS B 2 399 ? 155.423 98.351 256.458 1.00 0.91 399 HIS F CA 1
ATOM 4178 C C . HIS B 2 399 ? 155.133 98.820 257.877 1.00 0.00 399 HIS F C 1
ATOM 4179 O O . HIS B 2 399 ? 154.235 99.644 258.083 1.00 1.18 399 HIS F O 1
ATOM 4186 N N . GLU B 2 400 ? 155.869 98.311 258.861 1.00 0.00 400 GLU F N 1
ATOM 4187 C CA . GLU B 2 400 ? 155.560 98.572 260.259 1.00 0.00 400 GLU F CA 1
ATOM 4188 C C . GLU B 2 400 ? 156.303 99.770 260.836 1.00 0.46 400 GLU F C 1
ATOM 4189 O O . GLU B 2 400 ? 156.036 100.147 261.982 1.00 5.39 400 GLU F O 1
ATOM 4195 N N . SER B 2 401 ? 157.228 100.368 260.086 1.00 1.39 401 SER F N 1
ATOM 4196 C CA . SER B 2 401 ? 157.914 101.563 260.561 1.00 0.00 401 SER F CA 1
ATOM 4197 C C . SER B 2 401 ? 156.915 102.687 260.806 1.00 0.00 401 SER F C 1
ATOM 4198 O O . SER B 2 401 ? 156.069 102.977 259.957 1.00 0.00 401 SER F O 1
ATOM 4201 N N . CYS B 2 402 ? 157.010 103.316 261.980 1.00 0.00 402 CYS F N 1
ATOM 4202 C CA . CYS B 2 402 ? 156.117 104.427 262.291 1.00 2.29 402 CYS F CA 1
ATOM 4203 C C . CYS B 2 402 ? 156.436 105.672 261.472 1.00 0.00 402 CYS F C 1
ATOM 4204 O O . CYS B 2 402 ? 155.570 106.540 261.328 1.00 0.00 402 CYS F O 1
ATOM 4207 N N . GLY B 2 403 ? 157.649 105.777 260.933 1.00 0.00 403 GLY F N 1
ATOM 4208 C CA . GLY B 2 403 ? 158.000 106.876 260.058 1.00 0.00 403 GLY F CA 1
ATOM 4209 C C . GLY B 2 403 ? 158.463 108.140 260.745 1.00 0.00 403 GLY F C 1
ATOM 4210 O O . GLY B 2 403 ? 158.680 109.148 260.063 1.00 0.00 403 GLY F O 1
ATOM 4211 N N . GLN B 2 404 ? 158.625 108.123 262.069 1.00 0.00 404 GLN F N 1
ATOM 4212 C CA . GLN B 2 404 ? 158.981 109.342 262.788 1.00 0.00 404 GLN F CA 1
ATOM 4213 C C . GLN B 2 404 ? 160.378 109.827 262.415 1.00 0.00 404 GLN F C 1
ATOM 4214 O O . GLN B 2 404 ? 160.566 111.003 262.082 1.00 0.00 404 GLN F O 1
ATOM 4220 N N . CYS B 2 405 ? 161.368 108.941 262.456 1.00 0.00 405 CYS F N 1
ATOM 4221 C CA . CYS B 2 405 ? 162.758 109.337 262.293 1.00 0.00 405 CYS F CA 1
ATOM 4222 C C . CYS B 2 405 ? 163.292 108.910 260.931 1.00 0.00 405 CYS F C 1
ATOM 4223 O O . CYS B 2 405 ? 162.930 107.856 260.400 1.00 0.00 405 CYS F O 1
ATOM 4226 N N . THR B 2 406 ? 164.164 109.756 260.379 1.00 0.00 406 THR F N 1
ATOM 4227 C CA . THR B 2 406 ? 164.624 109.592 259.000 1.00 4.20 406 THR F CA 1
ATOM 4228 C C . THR B 2 406 ? 165.300 108.254 258.725 1.00 0.00 406 THR F C 1
ATOM 4229 O O . THR B 2 406 ? 164.935 107.603 257.728 1.00 0.00 406 THR F O 1
ATOM 4233 N N . PRO B 2 407 ? 166.278 107.790 259.520 1.00 0.86 407 PRO F N 1
ATOM 4234 C CA . PRO B 2 407 ? 166.983 106.556 259.124 1.00 0.00 407 PRO F CA 1
ATOM 4235 C C . PRO B 2 407 ? 166.057 105.362 258.997 1.00 0.00 407 PRO F C 1
ATOM 4236 O O . PRO B 2 407 ? 166.097 104.671 257.979 1.00 0.00 407 PRO F O 1
ATOM 4240 N N . CYS B 2 408 ? 165.181 105.128 259.974 1.00 0.00 408 CYS F N 1
ATOM 4241 C CA . CYS B 2 408 ? 164.228 104.032 259.840 1.00 0.00 408 CYS F CA 1
ATOM 4242 C C . CYS B 2 408 ? 163.302 104.265 258.652 1.00 0.00 408 CYS F C 1
ATOM 4243 O O . CYS B 2 408 ? 163.211 103.424 257.748 1.00 0.00 408 CYS F O 1
ATOM 4246 N N . ARG B 2 409 ? 162.680 105.448 258.599 1.00 0.00 409 ARG F N 1
ATOM 4247 C CA . ARG B 2 409 ? 161.630 105.723 257.623 1.00 3.50 409 ARG F CA 1
ATOM 4248 C C . ARG B 2 409 ? 162.113 105.513 256.192 1.00 0.00 409 ARG F C 1
ATOM 4249 O O . ARG B 2 409 ? 161.383 104.960 255.361 1.00 2.21 409 ARG F O 1
ATOM 4257 N N . GLU B 2 410 ? 163.338 105.938 255.883 1.00 0.00 410 GLU F N 1
ATOM 4258 C CA . GLU B 2 410 ? 163.831 105.773 254.519 1.00 0.00 410 GLU F CA 1
ATOM 4259 C C . GLU B 2 410 ? 164.601 104.469 254.320 1.00 0.00 410 GLU F C 1
ATOM 4260 O O . GLU B 2 410 ? 164.395 103.769 253.315 1.00 1.90 410 GLU F O 1
ATOM 4266 N N . GLY B 2 411 ? 165.493 104.126 255.254 1.00 0.00 411 GLY F N 1
ATOM 4267 C CA . GLY B 2 411 ? 166.318 102.950 255.092 1.00 0.00 411 GLY F CA 1
ATOM 4268 C C . GLY B 2 411 ? 165.550 101.648 255.080 1.00 0.00 411 GLY F C 1
ATOM 4269 O O . GLY B 2 411 ? 165.985 100.692 254.441 1.00 5.22 411 GLY F O 1
ATOM 4270 N N . THR B 2 412 ? 164.420 101.567 255.793 1.00 0.00 412 THR F N 1
ATOM 4271 C CA . THR B 2 412 ? 163.633 100.338 255.739 1.00 0.93 412 THR F CA 1
ATOM 4272 C C . THR B 2 412 ? 163.159 100.064 254.316 1.00 0.00 412 THR F C 1
ATOM 4273 O O . THR B 2 412 ? 163.299 98.946 253.803 1.00 7.44 412 THR F O 1
ATOM 4277 N N . GLY B 2 413 ? 162.629 101.091 253.650 1.00 0.00 413 GLY F N 1
ATOM 4278 C CA . GLY B 2 413 ? 162.224 100.932 252.264 1.00 0.00 413 GLY F CA 1
ATOM 4279 C C . GLY B 2 413 ? 163.394 100.656 251.341 1.00 0.00 413 GLY F C 1
ATOM 4280 O O . GLY B 2 413 ? 163.287 99.847 250.414 1.00 0.00 413 GLY F O 1
ATOM 4281 N N . TRP B 2 414 ? 164.525 101.330 251.572 1.00 0.00 414 TRP F N 1
ATOM 4282 C CA . TRP B 2 414 ? 165.702 101.083 250.739 1.00 0.00 414 TRP F CA 1
ATOM 4283 C C . TRP B 2 414 ? 166.174 99.636 250.870 1.00 0.00 414 TRP F C 1
ATOM 4284 O O . TRP B 2 414 ? 166.479 98.973 249.869 1.00 0.00 414 TRP F O 1
ATOM 4295 N N . LEU B 2 415 ? 166.234 99.129 252.106 1.00 1.94 415 LEU F N 1
ATOM 4296 C CA . LEU B 2 415 ? 166.620 97.743 252.338 1.00 0.00 415 LEU F CA 1
ATOM 4297 C C . LEU B 2 415 ? 165.638 96.786 251.684 1.00 0.00 415 LEU F C 1
ATOM 4298 O O . LEU B 2 415 ? 166.043 95.773 251.105 1.00 2.26 415 LEU F O 1
ATOM 4303 N N . TRP B 2 416 ? 164.339 97.081 251.781 1.00 1.07 416 TRP F N 1
ATOM 4304 C CA . TRP B 2 416 ? 163.351 96.215 251.148 1.00 0.00 416 TRP F CA 1
ATOM 4305 C C . TRP B 2 416 ? 163.541 96.175 249.638 1.00 0.00 416 TRP F C 1
ATOM 4306 O O . TRP B 2 416 ? 163.470 95.104 249.027 1.00 4.76 416 TRP F O 1
ATOM 4317 N N . MET B 2 417 ? 163.784 97.332 249.017 1.00 0.00 417 MET F N 1
ATOM 4318 C CA . MET B 2 417 ? 163.999 97.359 247.572 1.00 1.78 417 MET F CA 1
ATOM 4319 C C . MET B 2 417 ? 165.245 96.573 247.182 1.00 1.66 417 MET F C 1
ATOM 4320 O O . MET B 2 417 ? 165.226 95.797 246.215 1.00 9.99 417 MET F O 1
ATOM 4325 N N . ILE B 2 418 ? 166.338 96.750 247.930 1.00 0.00 418 ILE F N 1
ATOM 4326 C CA . ILE B 2 418 ? 167.567 96.024 247.618 1.00 2.99 418 ILE F CA 1
ATOM 4327 C C . ILE B 2 418 ? 167.357 94.523 247.779 1.00 2.41 418 ILE F C 1
ATOM 4328 O O . ILE B 2 418 ? 167.839 93.726 246.967 1.00 11.82 418 ILE F O 1
ATOM 4333 N N . MET B 2 419 ? 166.646 94.113 248.833 1.00 1.97 419 MET F N 1
ATOM 4334 C CA . MET B 2 419 ? 166.383 92.693 249.044 1.00 3.09 419 MET F CA 1
ATOM 4335 C C . MET B 2 419 ? 165.491 92.120 247.948 1.00 3.66 419 MET F C 1
ATOM 4336 O O . MET B 2 419 ? 165.702 90.987 247.501 1.00 6.87 419 MET F O 1
ATOM 4341 N N . GLU B 2 420 ? 164.489 92.883 247.504 1.00 5.16 420 GLU F N 1
ATOM 4342 C CA . GLU B 2 420 ? 163.655 92.428 246.396 1.00 5.05 420 GLU F CA 1
ATOM 4343 C C . GLU B 2 420 ? 164.481 92.245 245.130 1.00 5.06 420 GLU F C 1
ATOM 4344 O O . GLU B 2 420 ? 164.272 91.288 244.377 1.00 11.19 420 GLU F O 1
ATOM 4350 N N . ARG B 2 421 ? 165.422 93.157 244.877 1.00 9.89 421 ARG F N 1
ATOM 4351 C CA . ARG B 2 421 ? 166.279 93.006 243.705 1.00 7.87 421 ARG F CA 1
ATOM 4352 C C . ARG B 2 421 ? 167.210 91.805 243.847 1.00 11.71 421 ARG F C 1
ATOM 4353 O O . ARG B 2 421 ? 167.425 91.062 242.882 1.00 17.01 421 ARG F O 1
ATOM 4361 N N . MET B 2 422 ? 167.769 91.597 245.041 1.00 13.05 422 MET F N 1
ATOM 4362 C CA . MET B 2 422 ? 168.692 90.488 245.260 1.00 9.22 422 MET F CA 1
ATOM 4363 C C . MET B 2 422 ? 167.989 89.139 245.300 1.00 8.22 422 MET F C 1
ATOM 4364 O O . MET B 2 422 ? 168.653 88.107 245.155 1.00 13.20 422 MET F O 1
ATOM 4369 N N . LYS B 2 423 ? 166.671 89.123 245.513 1.00 13.65 423 LYS F N 1
ATOM 4370 C CA . LYS B 2 423 ? 165.935 87.864 245.504 1.00 12.61 423 LYS F CA 1
ATOM 4371 C C . LYS B 2 423 ? 166.086 87.134 244.177 1.00 9.43 423 LYS F C 1
ATOM 4372 O O . LYS B 2 423 ? 166.148 85.900 244.150 1.00 17.01 423 LYS F O 1
ATOM 4378 N N . VAL B 2 424 ? 166.149 87.874 243.072 1.00 10.11 424 VAL F N 1
ATOM 4379 C CA . VAL B 2 424 ? 166.251 87.299 241.738 1.00 9.85 424 VAL F CA 1
ATOM 4380 C C . VAL B 2 424 ? 167.624 87.536 241.124 1.00 6.61 424 VAL F C 1
ATOM 4381 O O . VAL B 2 424 ? 167.807 87.320 239.922 1.00 14.00 424 VAL F O 1
ATOM 4385 N N . GLY B 2 425 ? 168.596 87.979 241.919 1.00 10.90 425 GLY F N 1
ATOM 4386 C CA . GLY B 2 425 ? 169.930 88.219 241.409 1.00 7.20 425 GLY F CA 1
ATOM 4387 C C . GLY B 2 425 ? 170.082 89.448 240.544 1.00 8.71 425 GLY F C 1
ATOM 4388 O O . GLY B 2 425 ? 171.123 89.606 239.900 1.00 14.92 425 GLY F O 1
ATOM 4389 N N . ASN B 2 426 ? 169.080 90.328 240.509 1.00 15.03 426 ASN F N 1
ATOM 4390 C CA . ASN B 2 426 ? 169.129 91.536 239.684 1.00 10.95 426 ASN F CA 1
ATOM 4391 C C . ASN B 2 426 ? 169.896 92.622 240.442 1.00 7.66 426 ASN F C 1
ATOM 4392 O O . ASN B 2 426 ? 169.354 93.641 240.876 1.00 15.87 426 ASN F O 1
ATOM 4397 N N . ALA B 2 427 ? 171.194 92.379 240.602 1.00 9.99 427 ALA F N 1
ATOM 4398 C CA . ALA B 2 427 ? 172.056 93.280 241.354 1.00 7.42 427 ALA F CA 1
ATOM 4399 C C . ALA B 2 427 ? 173.505 92.976 241.003 1.00 6.47 427 ALA F C 1
ATOM 4400 O O . ALA B 2 427 ? 173.806 92.012 240.297 1.00 18.26 427 ALA F O 1
ATOM 4402 N N . LYS B 2 428 ? 174.398 93.823 241.502 1.00 11.45 428 LYS F N 1
ATOM 4403 C CA . LYS B 2 428 ? 175.829 93.624 241.340 1.00 8.35 428 LYS F CA 1
ATOM 4404 C C . LYS B 2 428 ? 176.426 93.011 242.602 1.00 9.18 428 LYS F C 1
ATOM 4405 O O . LYS B 2 428 ? 175.850 93.079 243.690 1.00 15.08 428 LYS F O 1
ATOM 4411 N N . LEU B 2 429 ? 177.600 92.399 242.437 1.00 9.09 429 LEU F N 1
ATOM 4412 C CA . LEU B 2 429 ? 178.297 91.811 243.576 1.00 10.17 429 LEU F CA 1
ATOM 4413 C C . LEU B 2 429 ? 178.642 92.859 244.627 1.00 10.52 429 LEU F C 1
ATOM 4414 O O . LEU B 2 429 ? 178.590 92.573 245.828 1.00 12.36 429 LEU F O 1
ATOM 4419 N N . GLU B 2 430 ? 178.996 94.070 244.196 1.00 12.88 430 GLU F N 1
ATOM 4420 C CA . GLU B 2 430 ? 179.365 95.144 245.110 1.00 11.86 430 GLU F CA 1
ATOM 4421 C C . GLU B 2 430 ? 178.187 95.680 245.911 1.00 11.06 430 GLU F C 1
ATOM 4422 O O . GLU B 2 430 ? 178.406 96.401 246.891 1.00 13.73 430 GLU F O 1
ATOM 4428 N N . GLU B 2 431 ? 176.952 95.355 245.526 1.00 12.15 431 GLU F N 1
ATOM 4429 C CA . GLU B 2 431 ? 175.789 95.869 246.237 1.00 11.16 431 GLU F CA 1
ATOM 4430 C C . GLU B 2 431 ? 175.543 95.160 247.562 1.00 10.73 431 GLU F C 1
ATOM 4431 O O . GLU B 2 431 ? 174.780 95.674 248.385 1.00 13.17 431 GLU F O 1
ATOM 4437 N N . ILE B 2 432 ? 176.161 93.999 247.789 1.00 9.13 432 ILE F N 1
ATOM 4438 C CA . ILE B 2 432 ? 176.081 93.359 249.100 1.00 8.91 432 ILE F CA 1
ATOM 4439 C C . ILE B 2 432 ? 176.777 94.221 250.148 1.00 9.78 432 ILE F C 1
ATOM 4440 O O . ILE B 2 432 ? 176.267 94.428 251.258 1.00 13.86 432 ILE F O 1
ATOM 4445 N N . ASP B 2 433 ? 177.957 94.740 249.803 1.00 10.70 433 ASP F N 1
ATOM 4446 C CA . ASP B 2 433 ? 178.663 95.646 250.702 1.00 10.22 433 ASP F CA 1
ATOM 4447 C C . ASP B 2 433 ? 177.860 96.919 250.938 1.00 6.33 433 ASP F C 1
ATOM 4448 O O . ASP B 2 433 ? 177.796 97.421 252.066 1.00 9.92 433 ASP F O 1
ATOM 4453 N N . MET B 2 434 ? 177.240 97.455 249.884 1.00 6.43 434 MET F N 1
ATOM 4454 C CA . MET B 2 434 ? 176.393 98.633 250.045 1.00 8.32 434 MET F CA 1
ATOM 4455 C C . MET B 2 434 ? 175.216 98.338 250.967 1.00 5.69 434 MET F C 1
ATOM 4456 O O . MET B 2 434 ? 174.831 99.181 251.783 1.00 12.02 434 MET F O 1
ATOM 4461 N N . LEU B 2 435 ? 174.634 97.144 250.847 1.00 0.13 435 LEU F N 1
ATOM 4462 C CA . LEU B 2 435 ? 173.557 96.739 251.742 1.00 3.41 435 LEU F CA 1
ATOM 4463 C C . LEU B 2 435 ? 174.035 96.705 253.190 1.00 3.98 435 LEU F C 1
ATOM 4464 O O . LEU B 2 435 ? 173.339 97.178 254.099 1.00 9.30 435 LEU F O 1
ATOM 4469 N N . GLN B 2 436 ? 175.231 96.153 253.417 1.00 3.50 436 GLN F N 1
ATOM 4470 C CA . GLN B 2 436 ? 175.795 96.113 254.764 1.00 8.08 436 GLN F CA 1
ATOM 4471 C C . GLN B 2 436 ? 176.000 97.518 255.325 1.00 0.00 436 GLN F C 1
ATOM 4472 O O . GLN B 2 436 ? 175.669 97.790 256.487 1.00 9.43 436 GLN F O 1
ATOM 4478 N N . GLU B 2 437 ? 176.541 98.428 254.509 1.00 0.00 437 GLU F N 1
ATOM 4479 C CA . GLU B 2 437 ? 176.742 99.801 254.969 1.00 5.39 437 GLU F CA 1
ATOM 4480 C C . GLU B 2 437 ? 175.423 100.525 255.217 1.00 1.51 437 GLU F C 1
ATOM 4481 O O . GLU B 2 437 ? 175.346 101.362 256.120 1.00 11.02 437 GLU F O 1
ATOM 4487 N N . VAL B 2 438 ? 174.384 100.238 254.432 1.00 1.61 438 VAL F N 1
ATOM 4488 C CA . VAL B 2 438 ? 173.080 100.838 254.705 1.00 4.85 438 VAL F CA 1
ATOM 4489 C C . VAL B 2 438 ? 172.532 100.342 256.039 1.00 0.00 438 VAL F C 1
ATOM 4490 O O . VAL B 2 438 ? 172.005 101.127 256.841 1.00 4.30 438 VAL F O 1
ATOM 4494 N N . THR B 2 439 ? 172.652 99.035 256.303 1.00 0.00 439 THR F N 1
ATOM 4495 C CA . THR B 2 439 ? 172.241 98.516 257.606 1.00 2.37 439 THR F CA 1
ATOM 4496 C C . THR B 2 439 ? 173.016 99.184 258.734 1.00 0.00 439 THR F C 1
ATOM 4497 O O . THR B 2 439 ? 172.449 99.493 259.789 1.00 6.08 439 THR F O 1
ATOM 4501 N N . LYS B 2 440 ? 174.316 99.412 258.534 1.00 3.63 440 LYS F N 1
ATOM 4502 C CA . LYS B 2 440 ? 175.100 100.104 259.553 1.00 5.06 440 LYS F CA 1
ATOM 4503 C C . LYS B 2 440 ? 174.681 101.563 259.703 1.00 1.06 440 LYS F C 1
ATOM 4504 O O . LYS B 2 440 ? 174.759 102.118 260.804 1.00 2.91 440 LYS F O 1
ATOM 4510 N N . GLN B 2 441 ? 174.243 102.199 258.615 1.00 0.93 441 GLN F N 1
ATOM 4511 C CA . GLN B 2 441 ? 173.769 103.576 258.703 1.00 0.99 441 GLN F CA 1
ATOM 4512 C C . GLN B 2 441 ? 172.453 103.664 259.461 1.00 1.02 441 GLN F C 1
ATOM 4513 O O . GLN B 2 441 ? 172.186 104.672 260.123 1.00 4.06 441 GLN F O 1
ATOM 4519 N N . ILE B 2 442 ? 171.618 102.629 259.369 1.00 3.65 442 ILE F N 1
ATOM 4520 C CA . ILE B 2 442 ? 170.373 102.618 260.132 1.00 0.00 442 ILE F CA 1
ATOM 4521 C C . ILE B 2 442 ? 170.641 102.312 261.601 1.00 5.48 442 ILE F C 1
ATOM 4522 O O . ILE B 2 442 ? 170.124 102.991 262.496 1.00 0.00 442 ILE F O 1
ATOM 4527 N N . GLU B 2 443 ? 171.452 101.289 261.866 1.00 1.65 443 GLU F N 1
ATOM 4528 C CA . GLU B 2 443 ? 171.656 100.808 263.227 1.00 4.44 443 GLU F CA 1
ATOM 4529 C C . GLU B 2 443 ? 172.271 101.884 264.114 1.00 0.00 443 GLU F C 1
ATOM 4530 O O . GLU B 2 443 ? 173.255 102.529 263.742 1.00 4.62 443 GLU F O 1
ATOM 4536 N N . GLY B 2 444 ? 171.684 102.071 265.295 1.00 0.00 444 GLY F N 1
ATOM 4537 C CA . GLY B 2 444 ? 172.212 102.981 266.289 1.00 1.46 444 GLY F CA 1
ATOM 4538 C C . GLY B 2 444 ? 171.895 104.444 266.073 1.00 0.00 444 GLY F C 1
ATOM 4539 O O . GLY B 2 444 ? 172.253 105.267 266.924 1.00 2.07 444 GLY F O 1
ATOM 4540 N N . HIS B 2 445 ? 171.236 104.800 264.971 1.00 0.10 445 HIS F N 1
ATOM 4541 C CA . HIS B 2 445 ? 170.935 106.190 264.656 1.00 0.00 445 HIS F CA 1
ATOM 4542 C C . HIS B 2 445 ? 169.448 106.508 264.753 1.00 0.00 445 HIS F C 1
ATOM 4543 O O . HIS B 2 445 ? 169.036 107.611 264.380 1.00 0.00 445 HIS F O 1
ATOM 4550 N N . THR B 2 446 ? 168.637 105.580 265.249 1.00 1.15 446 THR F N 1
ATOM 4551 C CA . THR B 2 446 ? 167.191 105.739 265.280 1.00 0.00 446 THR F CA 1
ATOM 4552 C C . THR B 2 446 ? 166.705 106.047 266.694 1.00 0.00 446 THR F C 1
ATOM 4553 O O . THR B 2 446 ? 167.423 105.882 267.682 1.00 1.61 446 THR F O 1
ATOM 4557 N N . ILE B 2 447 ? 165.453 106.505 266.774 1.00 1.80 447 ILE F N 1
ATOM 4558 C CA . ILE B 2 447 ? 164.857 106.836 268.066 1.00 0.00 447 ILE F CA 1
ATOM 4559 C C . ILE B 2 447 ? 164.641 105.575 268.895 1.00 0.00 447 ILE F C 1
ATOM 4560 O O . ILE B 2 447 ? 164.982 105.527 270.082 1.00 0.00 447 ILE F O 1
ATOM 4565 N N . CYS B 2 448 ? 164.081 104.537 268.284 1.00 0.00 448 CYS F N 1
ATOM 4566 C CA . CYS B 2 448 ? 163.723 103.307 268.978 1.00 2.14 448 CYS F CA 1
ATOM 4567 C C . CYS B 2 448 ? 164.433 102.120 268.331 1.00 0.00 448 CYS F C 1
ATOM 4568 O O . CYS B 2 448 ? 165.171 102.261 267.354 1.00 0.08 448 CYS F O 1
ATOM 4571 N N . ALA B 2 449 ? 164.194 100.936 268.892 1.00 0.00 449 ALA F N 1
ATOM 4572 C CA . ALA B 2 449 ? 164.917 99.730 268.508 1.00 0.00 449 ALA F CA 1
ATOM 4573 C C . ALA B 2 449 ? 164.361 99.055 267.261 1.00 0.00 449 ALA F C 1
ATOM 4574 O O . ALA B 2 449 ? 164.917 98.036 266.836 1.00 3.03 449 ALA F O 1
ATOM 4576 N N . LEU B 2 450 ? 163.285 99.579 266.666 1.00 0.38 450 LEU F N 1
ATOM 4577 C CA . LEU B 2 450 ? 162.749 98.958 265.459 1.00 0.00 450 LEU F CA 1
ATOM 4578 C C . LEU B 2 450 ? 163.725 99.067 264.292 1.00 0.00 450 LEU F C 1
ATOM 4579 O O . LEU B 2 450 ? 163.773 98.169 263.444 1.00 0.00 450 LEU F O 1
ATOM 4584 N N . GLY B 2 451 ? 164.501 100.151 264.226 1.00 0.00 451 GLY F N 1
ATOM 4585 C CA . GLY B 2 451 ? 165.523 100.254 263.194 1.00 3.15 451 GLY F CA 1
ATOM 4586 C C . GLY B 2 451 ? 166.583 99.176 263.315 1.00 0.52 451 GLY F C 1
ATOM 4587 O O . GLY B 2 451 ? 167.011 98.592 262.313 1.00 12.63 451 GLY F O 1
ATOM 4588 N N . ASP B 2 452 ? 167.022 98.895 264.544 1.00 0.00 452 ASP F N 1
ATOM 4589 C CA . ASP B 2 452 ? 167.965 97.804 264.762 1.00 2.45 452 ASP F CA 1
ATOM 4590 C C . ASP B 2 452 ? 167.350 96.464 264.380 1.00 2.15 452 ASP F C 1
ATOM 4591 O O . ASP B 2 452 ? 168.022 95.608 263.793 1.00 10.83 452 ASP F O 1
ATOM 4596 N N . ALA B 2 453 ? 166.076 96.257 264.722 1.00 6.73 453 ALA F N 1
ATOM 4597 C CA . ALA B 2 453 ? 165.400 95.017 264.360 1.00 0.00 453 ALA F CA 1
ATOM 4598 C C . ALA B 2 453 ? 165.234 94.886 262.852 1.00 1.90 453 ALA F C 1
ATOM 4599 O O . ALA B 2 453 ? 165.135 93.768 262.338 1.00 11.92 453 ALA F O 1
ATOM 4601 N N . ALA B 2 454 ? 165.171 96.009 262.135 1.00 1.58 454 ALA F N 1
ATOM 4602 C CA . ALA B 2 454 ? 165.118 95.961 260.679 1.00 4.75 454 ALA F CA 1
ATOM 4603 C C . ALA B 2 454 ? 166.489 95.674 260.080 1.00 1.72 454 ALA F C 1
ATOM 4604 O O . ALA B 2 454 ? 166.594 94.979 259.064 1.00 6.48 454 ALA F O 1
ATOM 4606 N N . ALA B 2 455 ? 167.547 96.205 260.695 1.00 0.00 455 ALA F N 1
ATOM 4607 C CA . ALA B 2 455 ? 168.893 96.006 260.165 1.00 0.56 455 ALA F CA 1
ATOM 4608 C C . ALA B 2 455 ? 169.446 94.616 260.467 1.00 3.20 455 ALA F C 1
ATOM 4609 O O . ALA B 2 455 ? 170.247 94.093 259.685 1.00 6.53 455 ALA F O 1
ATOM 4611 N N . TRP B 2 456 ? 169.043 94.011 261.586 1.00 2.37 456 TRP F N 1
ATOM 4612 C CA . TRP B 2 456 ? 169.660 92.757 262.021 1.00 6.74 456 TRP F CA 1
ATOM 4613 C C . TRP B 2 456 ? 169.457 91.583 261.067 1.00 3.68 456 TRP F C 1
ATOM 4614 O O . TRP B 2 456 ? 170.442 90.876 260.790 1.00 11.06 456 TRP F O 1
ATOM 4625 N N . PRO B 2 457 ? 168.247 91.279 260.573 1.00 9.49 457 PRO F N 1
ATOM 4626 C CA . PRO B 2 457 ? 168.116 90.098 259.697 1.00 1.96 457 PRO F CA 1
ATOM 4627 C C . PRO B 2 457 ? 168.938 90.194 258.425 1.00 4.14 457 PRO F C 1
ATOM 4628 O O . PRO B 2 457 ? 169.500 89.188 257.975 1.00 11.98 457 PRO F O 1
ATOM 4632 N N . VAL B 2 458 ? 169.036 91.388 257.839 1.00 6.97 458 VAL F N 1
ATOM 4633 C CA . VAL B 2 458 ? 169.857 91.565 256.645 1.00 5.86 458 VAL F CA 1
ATOM 4634 C C . VAL B 2 458 ? 171.326 91.327 256.970 1.00 1.74 458 VAL F C 1
ATOM 4635 O O . VAL B 2 458 ? 172.056 90.690 256.199 1.00 4.22 458 VAL F O 1
ATOM 4639 N N . GLN B 2 459 ? 171.782 91.841 258.115 1.00 7.04 459 GLN F N 1
ATOM 4640 C CA . GLN B 2 459 ? 173.163 91.621 258.530 1.00 0.90 459 GLN F CA 1
ATOM 4641 C C . GLN B 2 459 ? 173.442 90.140 258.747 1.00 5.79 459 GLN F C 1
ATOM 4642 O O . GLN B 2 459 ? 174.494 89.635 258.343 1.00 8.39 459 GLN F O 1
ATOM 4648 N N . GLY B 2 460 ? 172.508 89.428 259.379 1.00 2.94 460 GLY F N 1
ATOM 4649 C CA . GLY B 2 460 ? 172.684 87.997 259.568 1.00 4.03 460 GLY F CA 1
ATOM 4650 C C . GLY B 2 460 ? 172.720 87.237 258.256 1.00 5.80 460 GLY F C 1
ATOM 4651 O O . GLY B 2 460 ? 173.520 86.312 258.083 1.00 11.43 460 GLY F O 1
ATOM 4652 N N . LEU B 2 461 ? 171.851 87.614 257.315 1.00 7.83 461 LEU F N 1
ATOM 4653 C CA . LEU B 2 461 ? 171.865 86.983 256.000 1.00 4.69 461 LEU F CA 1
ATOM 4654 C C . LEU B 2 461 ? 173.201 87.205 255.304 1.00 8.07 461 LEU F C 1
ATOM 4655 O O . LEU B 2 461 ? 173.794 86.267 254.766 1.00 6.66 461 LEU F O 1
ATOM 4660 N N . ILE B 2 462 ? 173.704 88.440 255.330 1.00 4.28 462 ILE F N 1
ATOM 4661 C CA . ILE B 2 462 ? 174.987 88.727 254.691 1.00 3.86 462 ILE F CA 1
ATOM 4662 C C . ILE B 2 462 ? 176.110 87.965 255.386 1.00 3.44 462 ILE F C 1
ATOM 4663 O O . ILE B 2 462 ? 177.044 87.473 254.738 1.00 8.05 462 ILE F O 1
ATOM 4668 N N . ARG B 2 463 ? 176.028 87.837 256.711 1.00 6.29 463 ARG F N 1
ATOM 4669 C CA . ARG B 2 463 ? 177.087 87.183 257.470 1.00 4.70 463 ARG F CA 1
ATOM 4670 C C . ARG B 2 463 ? 177.119 85.677 257.237 1.00 4.48 463 ARG F C 1
ATOM 4671 O O . ARG B 2 463 ? 178.203 85.083 257.207 1.00 9.02 463 ARG F O 1
ATOM 4679 N N . HIS B 2 464 ? 175.958 85.040 257.066 1.00 10.69 464 HIS F N 1
ATOM 4680 C CA . HIS B 2 464 ? 175.899 83.584 257.057 1.00 5.98 464 HIS F CA 1
ATOM 4681 C C . HIS B 2 464 ? 175.570 82.956 255.707 1.00 2.94 464 HIS F C 1
ATOM 4682 O O . HIS B 2 464 ? 175.748 81.742 255.561 1.00 11.75 464 HIS F O 1
ATOM 4689 N N . PHE B 2 465 ? 175.101 83.723 254.717 1.00 7.92 465 PHE F N 1
ATOM 4690 C CA . PHE B 2 465 ? 174.704 83.130 253.446 1.00 5.32 465 PHE F CA 1
ATOM 4691 C C . PHE B 2 465 ? 175.130 83.993 252.263 1.00 4.29 465 PHE F C 1
ATOM 4692 O O . PHE B 2 465 ? 174.464 83.992 251.222 1.00 15.20 465 PHE F O 1
ATOM 4700 N N . ARG B 2 466 ? 176.222 84.741 252.410 1.00 6.05 466 ARG F N 1
ATOM 4701 C CA . ARG B 2 466 ? 176.731 85.538 251.295 1.00 10.65 466 ARG F CA 1
ATOM 4702 C C . ARG B 2 466 ? 177.013 84.717 250.039 1.00 9.41 466 ARG F C 1
ATOM 4703 O O . ARG B 2 466 ? 176.718 85.215 248.937 1.00 14.98 466 ARG F O 1
ATOM 4711 N N . PRO B 2 467 ? 177.586 83.507 250.112 1.00 14.56 467 PRO F N 1
ATOM 4712 C CA . PRO B 2 467 ? 177.743 82.712 248.883 1.00 10.33 467 PRO F CA 1
ATOM 4713 C C . PRO B 2 467 ? 176.442 82.470 248.142 1.00 9.20 467 PRO F C 1
ATOM 4714 O O . PRO B 2 467 ? 176.455 82.407 246.910 1.00 17.62 467 PRO F O 1
ATOM 4718 N N . GLU B 2 468 ? 175.317 82.332 248.847 1.00 15.38 468 GLU F N 1
ATOM 4719 C CA . GLU B 2 468 ? 174.043 82.112 248.169 1.00 14.13 468 GLU F CA 1
ATOM 4720 C C . GLU B 2 468 ? 173.643 83.331 247.340 1.00 12.21 468 GLU F C 1
ATOM 4721 O O . GLU B 2 468 ? 173.223 83.201 246.182 1.00 16.12 468 GLU F O 1
ATOM 4727 N N . LEU B 2 469 ? 173.775 84.529 247.919 1.00 10.36 469 LEU F N 1
ATOM 4728 C CA . LEU B 2 469 ? 173.497 85.754 247.174 1.00 10.49 469 LEU F CA 1
ATOM 4729 C C . LEU B 2 469 ? 174.440 85.900 245.986 1.00 8.55 469 LEU F C 1
ATOM 4730 O O . LEU B 2 469 ? 174.015 86.268 244.881 1.00 15.44 469 LEU F O 1
ATOM 4735 N N . GLU B 2 470 ? 175.728 85.620 246.200 1.00 10.77 470 GLU F N 1
ATOM 4736 C CA . GLU B 2 470 ? 176.699 85.715 245.115 1.00 11.23 470 GLU F CA 1
ATOM 4737 C C . GLU B 2 470 ? 176.366 84.739 243.993 1.00 11.97 470 GLU F C 1
ATOM 4738 O O . GLU B 2 470 ? 176.489 85.075 242.809 1.00 20.34 470 GLU F O 1
ATOM 4744 N N . ARG B 2 471 ? 175.941 83.525 244.349 1.00 13.19 471 ARG F N 1
ATOM 4745 C CA . ARG B 2 471 ? 175.553 82.536 243.351 1.00 11.23 471 ARG F CA 1
ATOM 4746 C C . ARG B 2 471 ? 174.322 82.982 242.574 1.00 14.02 471 ARG F C 1
ATOM 4747 O O . ARG B 2 471 ? 174.248 82.789 241.356 1.00 19.80 471 ARG F O 1
ATOM 4755 N N . ARG B 2 472 ? 173.338 83.568 243.262 1.00 14.30 472 ARG F N 1
ATOM 4756 C CA . ARG B 2 472 ? 172.168 84.087 242.557 1.00 8.08 472 ARG F CA 1
ATOM 4757 C C . ARG B 2 472 ? 172.564 85.173 241.565 1.00 7.37 472 ARG F C 1
ATOM 4758 O O . ARG B 2 472 ? 172.093 85.185 240.419 1.00 15.22 472 ARG F O 1
ATOM 4766 N N . ILE B 2 473 ? 173.442 86.087 241.985 1.00 9.16 473 ILE F N 1
ATOM 4767 C CA . ILE B 2 473 ? 173.888 87.157 241.095 1.00 10.33 473 ILE F CA 1
ATOM 4768 C C . ILE B 2 473 ? 174.633 86.582 239.894 1.00 9.98 473 ILE F C 1
ATOM 4769 O O . ILE B 2 473 ? 174.412 86.998 238.747 1.00 9.17 473 ILE F O 1
ATOM 4774 N N . ARG B 2 474 ? 175.524 85.617 240.136 1.00 14.40 474 ARG F N 1
ATOM 4775 C CA . ARG B 2 474 ? 176.289 85.020 239.044 1.00 9.27 474 ARG F CA 1
ATOM 4776 C C . ARG B 2 474 ? 175.387 84.277 238.068 1.00 11.50 474 ARG F C 1
ATOM 4777 O O . ARG B 2 474 ? 175.593 84.345 236.852 1.00 22.90 474 ARG F O 1
ATOM 4785 N N . GLU B 2 475 ? 174.391 83.548 238.577 1.00 11.65 475 GLU F N 1
ATOM 4786 C CA . GLU B 2 475 ? 173.469 82.844 237.691 1.00 11.65 475 GLU F CA 1
ATOM 4787 C C . GLU B 2 475 ? 172.636 83.821 236.870 1.00 13.49 475 GLU F C 1
ATOM 4788 O O . GLU B 2 475 ? 172.390 83.586 235.679 1.00 22.84 475 GLU F O 1
ATOM 4794 N N . ARG B 2 476 ? 172.190 84.920 237.486 1.00 14.12 476 ARG F N 1
ATOM 4795 C CA . ARG B 2 476 ? 171.468 85.937 236.728 1.00 15.17 476 ARG F CA 1
ATOM 4796 C C . ARG B 2 476 ? 172.341 86.517 235.621 1.00 12.24 476 ARG F C 1
ATOM 4797 O O . ARG B 2 476 ? 171.884 86.690 234.484 1.00 18.92 476 ARG F O 1
ATOM 4805 N N . ALA B 2 477 ? 173.607 86.810 235.931 1.00 14.41 477 ALA F N 1
ATOM 4806 C CA . ALA B 2 477 ? 174.512 87.338 234.913 1.00 11.33 477 ALA F CA 1
ATOM 4807 C C . ALA B 2 477 ? 174.752 86.323 233.800 1.00 16.15 477 ALA F C 1
ATOM 4808 O O . ALA B 2 477 ? 174.814 86.687 232.619 1.00 19.63 477 ALA F O 1
ATOM 4810 N N . GLU B 2 478 ? 174.897 85.045 234.160 1.00 19.73 478 GLU F N 1
ATOM 4811 C CA . GLU B 2 478 ? 175.094 84.004 233.157 1.00 14.18 478 GLU F CA 1
ATOM 4812 C C . GLU B 2 478 ? 173.893 83.904 232.227 1.00 17.29 478 GLU F C 1
ATOM 4813 O O . GLU B 2 478 ? 174.051 83.772 231.008 1.00 24.01 478 GLU F O 1
ATOM 4819 N N . ARG B 2 479 ? 172.681 83.963 232.786 1.00 18.77 479 ARG F N 1
ATOM 4820 C CA . ARG B 2 479 ? 171.487 83.978 231.947 1.00 13.47 479 ARG F CA 1
ATOM 4821 C C . ARG B 2 479 ? 171.455 85.215 231.059 1.00 19.29 479 ARG F C 1
ATOM 4822 O O . ARG B 2 479 ? 171.032 85.146 229.899 1.00 23.35 479 ARG F O 1
ATOM 4830 N N . GLU B 2 480 ? 171.894 86.360 231.588 1.00 19.90 480 GLU F N 1
ATOM 4831 C CA . GLU B 2 480 ? 171.895 87.589 230.800 1.00 15.57 480 GLU F CA 1
ATOM 4832 C C . GLU B 2 480 ? 172.853 87.496 229.618 1.00 18.52 480 GLU F C 1
ATOM 4833 O O . GLU B 2 480 ? 172.551 87.991 228.526 1.00 21.97 480 GLU F O 1
ATOM 4839 N N . LEU B 2 481 ? 174.017 86.873 229.819 1.00 20.23 481 LEU F N 1
ATOM 4840 C CA . LEU B 2 481 ? 175.013 86.807 228.752 1.00 14.42 481 LEU F CA 1
ATOM 4841 C C . LEU B 2 481 ? 174.531 85.949 227.587 1.00 18.33 481 LEU F C 1
ATOM 4842 O O . LEU B 2 481 ? 174.594 86.369 226.426 1.00 22.57 481 LEU F O 1
ATOM 4847 N N . LEU B 2 482 ? 174.048 84.738 227.877 1.00 18.52 482 LEU F N 1
ATOM 4848 C CA . LEU B 2 482 ? 173.683 83.814 226.807 1.00 13.00 482 LEU F CA 1
ATOM 4849 C C . LEU B 2 482 ? 172.408 84.248 226.093 1.00 18.27 482 LEU F C 1
ATOM 4850 O O . LEU B 2 482 ? 172.333 84.192 224.860 1.00 21.78 482 LEU F O 1
ATOM 4855 N N . GLN B 2 483 ? 171.390 84.671 226.849 1.00 17.19 483 GLN F N 1
ATOM 4856 C CA . GLN B 2 483 ? 170.104 85.004 226.242 1.00 15.40 483 GLN F CA 1
ATOM 4857 C C . GLN B 2 483 ? 170.229 86.173 225.272 1.00 18.91 483 GLN F C 1
ATOM 4858 O O . GLN B 2 483 ? 169.664 86.140 224.172 1.00 22.55 483 GLN F O 1
ATOM 4864 N N . ALA B 2 484 ? 170.964 87.211 225.657 1.00 21.25 484 ALA F N 1
ATOM 4865 C CA . ALA B 2 484 ? 171.137 88.380 224.803 1.00 13.29 484 ALA F CA 1
ATOM 4866 C C . ALA B 2 484 ? 172.613 88.731 224.648 1.00 15.34 484 ALA F C 1
ATOM 4867 O O . ALA B 2 484 ? 173.413 87.906 224.208 1.00 21.69 484 ALA F O 1
ATOM 4869 N N . ARG C 3 57 ? 185.137 131.865 273.902 1.00 15.47 57 ARG G N 1
ATOM 4870 C CA . ARG C 3 57 ? 184.516 131.758 272.587 1.00 11.46 57 ARG G CA 1
ATOM 4871 C C . ARG C 3 57 ? 183.161 132.453 272.549 1.00 16.25 57 ARG G C 1
ATOM 4872 O O . ARG C 3 57 ? 182.371 132.350 273.487 1.00 18.06 57 ARG G O 1
ATOM 4880 N N . ASN C 3 58 ? 182.900 133.164 271.458 1.00 12.78 58 ASN G N 1
ATOM 4881 C CA . ASN C 3 58 ? 181.605 133.801 271.285 1.00 11.24 58 ASN G CA 1
ATOM 4882 C C . ASN C 3 58 ? 180.536 132.748 271.000 1.00 13.53 58 ASN G C 1
ATOM 4883 O O . ASN C 3 58 ? 180.763 131.832 270.202 1.00 11.19 58 ASN G O 1
ATOM 4888 N N . PRO C 3 59 ? 179.374 132.840 271.641 1.00 12.63 59 PRO G N 1
ATOM 4889 C CA . PRO C 3 59 ? 178.283 131.912 271.330 1.00 11.18 59 PRO G CA 1
ATOM 4890 C C . PRO C 3 59 ? 177.819 132.064 269.889 1.00 7.90 59 PRO G C 1
ATOM 4891 O O . PRO C 3 59 ? 177.976 133.112 269.260 1.00 15.82 59 PRO G O 1
ATOM 4895 N N . VAL C 3 60 ? 177.250 130.976 269.367 1.00 9.24 60 VAL G N 1
ATOM 4896 C CA . VAL C 3 60 ? 176.777 130.963 267.986 1.00 8.40 60 VAL G CA 1
ATOM 4897 C C . VAL C 3 60 ? 175.705 132.029 267.816 1.00 8.07 60 VAL G C 1
ATOM 4898 O O . VAL C 3 60 ? 174.702 132.045 268.540 1.00 12.46 60 VAL G O 1
ATOM 4902 N N . GLY C 3 61 ? 175.916 132.931 266.859 1.00 13.42 61 GLY G N 1
ATOM 4903 C CA . GLY C 3 61 ? 174.983 134.015 266.636 1.00 7.94 61 GLY G CA 1
ATOM 4904 C C . GLY C 3 61 ? 175.003 135.099 267.686 1.00 9.28 61 GLY G C 1
ATOM 4905 O O . GLY C 3 61 ? 174.085 135.924 267.721 1.00 16.20 61 GLY G O 1
ATOM 4906 N N . GLY C 3 62 ? 176.022 135.129 268.541 1.00 13.59 62 GLY G N 1
ATOM 4907 C CA . GLY C 3 62 ? 176.043 136.076 269.641 1.00 9.02 62 GLY G CA 1
ATOM 4908 C C . GLY C 3 62 ? 174.931 135.862 270.640 1.00 9.70 62 GLY G C 1
ATOM 4909 O O . GLY C 3 62 ? 174.463 136.826 271.255 1.00 13.63 62 GLY G O 1
ATOM 4910 N N . ALA C 3 63 ? 174.495 134.617 270.820 1.00 11.24 63 ALA G N 1
ATOM 4911 C CA . ALA C 3 63 ? 173.376 134.331 271.705 1.00 9.85 63 ALA G CA 1
ATOM 4912 C C . ALA C 3 63 ? 173.727 134.662 273.149 1.00 9.56 63 ALA G C 1
ATOM 4913 O O . ALA C 3 63 ? 174.816 134.340 273.633 1.00 14.68 63 ALA G O 1
ATOM 4915 N N . ARG C 3 64 ? 172.792 135.310 273.836 1.00 12.93 64 ARG G N 1
ATOM 4916 C CA . ARG C 3 64 ? 172.975 135.688 275.228 1.00 6.90 64 ARG G CA 1
ATOM 4917 C C . ARG C 3 64 ? 172.541 134.548 276.139 1.00 8.15 64 ARG G C 1
ATOM 4918 O O . ARG C 3 64 ? 171.540 133.874 275.880 1.00 15.94 64 ARG G O 1
ATOM 4926 N N . VAL C 3 65 ? 173.308 134.331 277.203 1.00 11.66 65 VAL G N 1
ATOM 4927 C CA . VAL C 3 65 ? 173.021 133.300 278.192 1.00 10.13 65 VAL G CA 1
ATOM 4928 C C . VAL C 3 65 ? 172.794 133.991 279.528 1.00 8.51 65 VAL G C 1
ATOM 4929 O O . VAL C 3 65 ? 173.667 134.724 280.010 1.00 16.44 65 VAL G O 1
ATOM 4933 N N . HIS C 3 66 ? 171.628 133.759 280.123 1.00 12.67 66 HIS G N 1
ATOM 4934 C CA . HIS C 3 66 ? 171.256 134.361 281.396 1.00 12.66 66 HIS G CA 1
ATOM 4935 C C . HIS C 3 66 ? 171.300 133.301 282.487 1.00 11.39 66 HIS G C 1
ATOM 4936 O O . HIS C 3 66 ? 170.741 132.212 282.324 1.00 14.96 66 HIS G O 1
ATOM 4943 N N . PHE C 3 67 ? 171.966 133.623 283.591 1.00 16.50 67 PHE G N 1
ATOM 4944 C CA . PHE C 3 67 ? 172.095 132.726 284.731 1.00 13.90 67 PHE G CA 1
ATOM 4945 C C . PHE C 3 67 ? 171.260 133.269 285.882 1.00 10.32 67 PHE G C 1
ATOM 4946 O O . PHE C 3 67 ? 171.472 134.403 286.324 1.00 18.80 67 PHE G O 1
ATOM 4954 N N . SER C 3 68 ? 170.308 132.462 286.359 1.00 14.40 68 SER G N 1
ATOM 4955 C CA . SER C 3 68 ? 169.532 132.855 287.530 1.00 9.26 68 SER G CA 1
ATOM 4956 C C . SER C 3 68 ? 170.426 132.988 288.756 1.00 14.49 68 SER G C 1
ATOM 4957 O O . SER C 3 68 ? 170.264 133.915 289.558 1.00 19.24 68 SER G O 1
ATOM 4960 N N . ASN C 3 69 ? 171.376 132.066 288.917 1.00 14.07 69 ASN G N 1
ATOM 4961 C CA . ASN C 3 69 ? 172.354 132.101 289.985 1.00 14.48 69 ASN G CA 1
ATOM 4962 C C . ASN C 3 69 ? 173.581 131.352 289.491 1.00 14.36 69 ASN G C 1
ATOM 4963 O O . ASN C 3 69 ? 173.434 130.306 288.841 1.00 15.16 69 ASN G O 1
ATOM 4968 N N . PRO C 3 70 ? 174.788 131.854 289.764 1.00 14.60 70 PRO G N 1
ATOM 4969 C CA . PRO C 3 70 ? 175.992 131.118 289.345 1.00 14.33 70 PRO G CA 1
ATOM 4970 C C . PRO C 3 70 ? 176.101 129.741 289.973 1.00 12.80 70 PRO G C 1
ATOM 4971 O O . PRO C 3 70 ? 176.771 128.865 289.412 1.00 20.20 70 PRO G O 1
ATOM 4975 N N . GLU C 3 71 ? 175.466 129.526 291.128 1.00 15.14 71 GLU G N 1
ATOM 4976 C CA . GLU C 3 71 ? 175.452 128.197 291.729 1.00 15.95 71 GLU G CA 1
ATOM 4977 C C . GLU C 3 71 ? 174.723 127.192 290.847 1.00 13.64 71 GLU G C 1
ATOM 4978 O O . GLU C 3 71 ? 175.052 126.000 290.862 1.00 19.12 71 GLU G O 1
ATOM 4984 N N . ASP C 3 72 ? 173.739 127.647 290.078 1.00 11.86 72 ASP G N 1
ATOM 4985 C CA . ASP C 3 72 ? 172.983 126.779 289.176 1.00 14.89 72 ASP G CA 1
ATOM 4986 C C . ASP C 3 72 ? 173.616 126.727 287.788 1.00 14.17 72 ASP G C 1
ATOM 4987 O O . ASP C 3 72 ? 172.964 126.967 286.773 1.00 16.20 72 ASP G O 1
ATOM 4992 N N . ALA C 3 73 ? 174.907 126.408 287.742 1.00 10.83 73 ALA G N 1
ATOM 4993 C CA . ALA C 3 73 ? 175.641 126.272 286.494 1.00 9.43 73 ALA G CA 1
ATOM 4994 C C . ALA C 3 73 ? 176.462 124.993 286.530 1.00 5.48 73 ALA G C 1
ATOM 4995 O O . ALA C 3 73 ? 177.050 124.651 287.560 1.00 13.31 73 ALA G O 1
ATOM 4997 N N . ILE C 3 74 ? 176.501 124.290 285.401 1.00 5.54 74 ILE G N 1
ATOM 4998 C CA . ILE C 3 74 ? 177.243 123.045 285.278 1.00 8.09 74 ILE G CA 1
ATOM 4999 C C . ILE C 3 74 ? 178.354 123.239 284.252 1.00 6.68 74 ILE G C 1
ATOM 5000 O O . ILE C 3 74 ? 178.372 124.209 283.493 1.00 15.94 74 ILE G O 1
ATOM 5005 N N . GLU C 3 75 ? 179.291 122.294 284.242 1.00 10.52 75 GLU G N 1
ATOM 5006 C CA . GLU C 3 75 ? 180.487 122.375 283.415 1.00 7.66 75 GLU G CA 1
ATOM 5007 C C . GLU C 3 75 ? 180.503 121.195 282.453 1.00 8.43 75 GLU G C 1
ATOM 5008 O O . GLU C 3 75 ? 180.436 120.040 282.885 1.00 12.75 75 GLU G O 1
ATOM 5014 N N . VAL C 3 76 ? 180.589 121.484 281.151 1.00 7.24 76 VAL G N 1
ATOM 5015 C CA . VAL C 3 76 ? 180.670 120.454 280.123 1.00 2.67 76 VAL G CA 1
ATOM 5016 C C . VAL C 3 76 ? 181.796 120.803 279.156 1.00 2.85 76 VAL G C 1
ATOM 5017 O O . VAL C 3 76 ? 182.232 121.952 279.057 1.00 13.24 76 VAL G O 1
ATOM 5021 N N . PHE C 3 77 ? 182.347 119.786 278.504 1.00 5.93 77 PHE G N 1
ATOM 5022 C CA . PHE C 3 77 ? 183.411 119.976 277.487 1.00 3.25 77 PHE G CA 1
ATOM 5023 C C . PHE C 3 77 ? 182.890 119.753 276.049 1.00 4.35 77 PHE G C 1
ATOM 5024 O O . PHE C 3 77 ? 182.307 118.716 275.759 1.00 9.72 77 PHE G O 1
ATOM 5032 N N . VAL C 3 78 ? 183.119 120.725 275.188 1.00 5.75 78 VAL G N 1
ATOM 5033 C CA . VAL C 3 78 ? 182.716 120.622 273.769 1.00 8.79 78 VAL G CA 1
ATOM 5034 C C . VAL C 3 78 ? 184.004 120.582 272.953 1.00 13.20 78 VAL G C 1
ATOM 5035 O O . VAL C 3 78 ? 184.615 121.614 272.811 1.00 21.91 78 VAL G O 1
ATOM 5039 N N . ASP C 3 79 ? 184.384 119.424 272.464 1.00 5.99 79 ASP G N 1
ATOM 5040 C CA . ASP C 3 79 ? 185.651 119.198 271.704 1.00 7.83 79 ASP G CA 1
ATOM 5041 C C . ASP C 3 79 ? 186.863 119.650 272.551 1.00 8.08 79 ASP G C 1
ATOM 5042 O O . ASP C 3 79 ? 187.557 120.513 272.081 1.00 14.55 79 ASP G O 1
ATOM 5047 N N . GLY C 3 80 ? 187.076 119.093 273.738 1.00 15.32 80 GLY G N 1
ATOM 5048 C CA . GLY C 3 80 ? 188.117 119.476 274.714 1.00 7.84 80 GLY G CA 1
ATOM 5049 C C . GLY C 3 80 ? 187.840 120.769 275.487 1.00 7.89 80 GLY G C 1
ATOM 5050 O O . GLY C 3 80 ? 188.059 120.784 276.655 1.00 19.28 80 GLY G O 1
ATOM 5051 N N . TYR C 3 81 ? 187.295 121.790 274.848 1.00 10.96 81 TYR G N 1
ATOM 5052 C CA . TYR C 3 81 ? 187.030 123.120 275.430 1.00 7.63 81 TYR G CA 1
ATOM 5053 C C . TYR C 3 81 ? 186.117 123.092 276.637 1.00 13.18 81 TYR G C 1
ATOM 5054 O O . TYR C 3 81 ? 185.134 122.322 276.650 1.00 15.51 81 TYR G O 1
ATOM 5063 N N . ALA C 3 82 ? 186.399 123.963 277.592 1.00 11.75 82 ALA G N 1
ATOM 5064 C CA . ALA C 3 82 ? 185.547 124.109 278.763 1.00 8.04 82 ALA G CA 1
ATOM 5065 C C . ALA C 3 82 ? 184.520 125.216 278.550 1.00 7.85 82 ALA G C 1
ATOM 5066 O O . ALA C 3 82 ? 184.880 126.353 278.227 1.00 18.28 82 ALA G O 1
ATOM 5068 N N . VAL C 3 83 ? 183.242 124.886 278.735 1.00 9.43 83 VAL G N 1
ATOM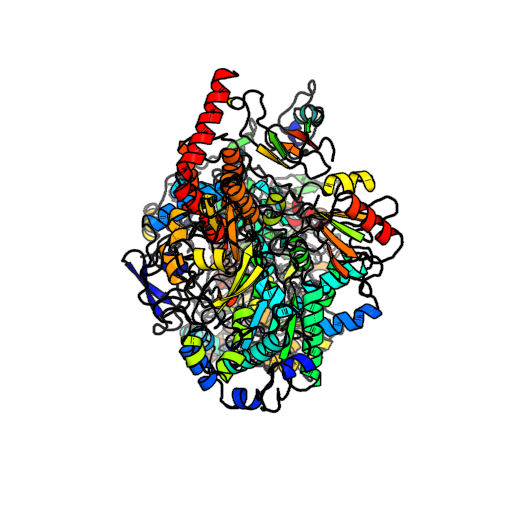 5069 C CA . VAL C 3 83 ? 182.152 125.853 278.630 1.00 7.20 83 VAL G CA 1
ATOM 5070 C C . VAL C 3 83 ? 181.226 125.681 279.827 1.00 4.97 83 VAL G C 1
ATOM 5071 O O . VAL C 3 83 ? 181.076 124.575 280.358 1.00 10.66 83 VAL G O 1
ATOM 5075 N N . LYS C 3 84 ? 180.607 126.779 280.250 1.00 9.16 84 LYS G N 1
ATOM 5076 C CA . LYS C 3 84 ? 179.685 126.789 281.378 1.00 6.58 84 LYS G CA 1
ATOM 5077 C C . LYS C 3 84 ? 178.284 127.119 280.880 1.00 8.18 84 LYS G C 1
ATOM 5078 O O . LYS C 3 84 ? 178.093 128.109 280.166 1.00 13.00 84 LYS G O 1
ATOM 5084 N N . VAL C 3 85 ? 177.313 126.292 281.255 1.00 5.72 85 VAL G N 1
ATOM 5085 C CA . VAL C 3 85 ? 175.935 126.463 280.798 1.00 5.23 85 VAL G CA 1
ATOM 5086 C C . VAL C 3 85 ? 175.007 126.358 282.000 1.00 5.42 85 VAL G C 1
ATOM 5087 O O . VAL C 3 85 ? 175.342 125.724 283.013 1.00 9.90 85 VAL G O 1
ATOM 5091 N N . PRO C 3 86 ? 173.830 126.979 281.923 1.00 8.83 86 PRO G N 1
ATOM 5092 C CA . PRO C 3 86 ? 172.849 126.828 283.002 1.00 3.58 86 PRO G CA 1
ATOM 5093 C C . PRO C 3 86 ? 172.293 125.415 283.059 1.00 8.18 86 PRO G C 1
ATOM 5094 O O . PRO C 3 86 ? 172.268 124.689 282.063 1.00 12.10 86 PRO G O 1
ATOM 5098 N N . LYS C 3 87 ? 171.850 125.027 284.253 1.00 12.25 87 LYS G N 1
ATOM 5099 C CA . LYS C 3 87 ? 171.236 123.719 284.432 1.00 3.45 87 LYS G CA 1
ATOM 5100 C C . LYS C 3 87 ? 169.956 123.622 283.610 1.00 6.41 87 LYS G C 1
ATOM 5101 O O . LYS C 3 87 ? 169.128 124.537 283.615 1.00 10.29 87 LYS G O 1
ATOM 5107 N N . GLY C 3 88 ? 169.798 122.506 282.902 1.00 3.60 88 GLY G N 1
ATOM 5108 C CA . GLY C 3 88 ? 168.670 122.299 282.022 1.00 5.33 88 GLY G CA 1
ATOM 5109 C C . GLY C 3 88 ? 168.969 122.497 280.551 1.00 2.28 88 GLY G C 1
ATOM 5110 O O . GLY C 3 88 ? 168.122 122.157 279.715 1.00 8.00 88 GLY G O 1
ATOM 5111 N N . PHE C 3 89 ? 170.137 123.035 280.213 1.00 2.01 89 PHE G N 1
ATOM 5112 C CA . PHE C 3 89 ? 170.516 123.198 278.818 1.00 0.33 89 PHE G CA 1
ATOM 5113 C C . PHE C 3 89 ? 170.732 121.843 278.155 1.00 2.37 89 PHE G C 1
ATOM 5114 O O . PHE C 3 89 ? 171.175 120.879 278.785 1.00 1.23 89 PHE G O 1
ATOM 5122 N N . THR C 3 90 ? 170.410 121.775 276.868 1.00 0.00 90 THR G N 1
ATOM 5123 C CA . THR C 3 90 ? 170.642 120.572 276.086 1.00 0.00 90 THR G CA 1
ATOM 5124 C C . THR C 3 90 ? 172.077 120.545 275.567 1.00 0.00 90 THR G C 1
ATOM 5125 O O . THR C 3 90 ? 172.815 121.529 275.642 1.00 1.07 90 THR G O 1
ATOM 5129 N N . VAL C 3 91 ? 172.471 119.386 275.034 1.00 0.03 91 VAL G N 1
ATOM 5130 C CA . VAL C 3 91 ? 173.811 119.240 274.473 1.00 0.00 91 VAL G CA 1
ATOM 5131 C C . VAL C 3 91 ? 174.002 120.194 273.301 1.00 0.00 91 VAL G C 1
ATOM 5132 O O . VAL C 3 91 ? 175.058 120.824 273.156 1.00 0.00 91 VAL G O 1
ATOM 5136 N N . LEU C 3 92 ? 172.980 120.320 272.450 1.00 0.00 92 LEU G N 1
ATOM 5137 C CA . LEU C 3 92 ? 173.059 121.245 271.324 1.00 0.84 92 LEU G CA 1
ATOM 5138 C C . LEU C 3 92 ? 173.254 122.679 271.801 1.00 0.00 92 LEU G C 1
ATOM 5139 O O . LEU C 3 92 ? 174.068 123.420 271.239 1.00 1.85 92 LEU G O 1
ATOM 5144 N N . GLN C 3 93 ? 172.515 123.088 272.835 1.00 0.00 93 GLN G N 1
ATOM 5145 C CA . GLN C 3 93 ? 172.665 124.442 273.361 1.00 0.30 93 GLN G CA 1
ATOM 5146 C C . GLN C 3 93 ? 174.066 124.664 273.917 1.00 1.18 93 GLN G C 1
ATOM 5147 O O . GLN C 3 93 ? 174.656 125.735 273.725 1.00 9.50 93 GLN G O 1
ATOM 5153 N N . ALA C 3 94 ? 174.615 123.663 274.609 1.00 1.12 94 ALA G N 1
ATOM 5154 C CA . ALA C 3 94 ? 175.987 123.767 275.095 1.00 0.97 94 ALA G CA 1
ATOM 5155 C C . ALA C 3 94 ? 176.966 123.902 273.937 1.00 1.05 94 ALA G C 1
ATOM 5156 O O . ALA C 3 94 ? 177.967 124.620 274.040 1.00 9.49 94 ALA G O 1
ATOM 5158 N N . CYS C 3 95 ? 176.696 123.212 272.826 1.00 2.65 95 CYS G N 1
ATOM 5159 C CA . CYS C 3 95 ? 177.522 123.377 271.635 1.00 0.30 95 CYS G CA 1
ATOM 5160 C C . CYS C 3 95 ? 177.434 124.800 271.095 1.00 3.60 95 CYS G C 1
ATOM 5161 O O . CYS C 3 95 ? 178.446 125.378 270.682 1.00 3.60 95 CYS G O 1
ATOM 5164 N N . GLU C 3 96 ? 176.228 125.377 271.081 1.00 4.04 96 GLU G N 1
ATOM 5165 C CA . GLU C 3 96 ? 176.081 126.758 270.620 1.00 8.27 96 GLU G CA 1
ATOM 5166 C C . GLU C 3 96 ? 176.845 127.726 271.516 1.00 1.81 96 GLU G C 1
ATOM 5167 O O . GLU C 3 96 ? 177.476 128.669 271.024 1.00 8.75 96 GLU G O 1
ATOM 5173 N N . VAL C 3 97 ? 176.791 127.518 272.835 1.00 8.36 97 VAL G N 1
ATOM 5174 C CA . VAL C 3 97 ? 177.556 128.366 273.748 1.00 8.24 97 VAL G CA 1
ATOM 5175 C C . VAL C 3 97 ? 179.046 128.255 273.451 1.00 7.12 97 VAL G C 1
ATOM 5176 O O . VAL C 3 97 ? 179.786 129.244 273.523 1.00 11.51 97 VAL G O 1
ATOM 5180 N N . ALA C 3 98 ? 179.507 127.056 273.102 1.00 9.31 98 ALA G N 1
ATOM 5181 C CA . ALA C 3 98 ? 180.901 126.832 272.743 1.00 4.36 98 ALA G CA 1
ATOM 5182 C C . ALA C 3 98 ? 181.272 127.413 271.386 1.00 7.03 98 ALA G C 1
ATOM 5183 O O . ALA C 3 98 ? 182.461 127.439 271.048 1.00 14.21 98 ALA G O 1
ATOM 5185 N N . GLY C 3 99 ? 180.301 127.878 270.606 1.00 10.12 99 GLY G N 1
ATOM 5186 C CA . GLY C 3 99 ? 180.568 128.382 269.276 1.00 5.40 99 GLY G CA 1
ATOM 5187 C C . GLY C 3 99 ? 180.611 127.338 268.183 1.00 4.72 99 GLY G C 1
ATOM 5188 O O . GLY C 3 99 ? 181.065 127.647 267.075 1.00 7.93 99 GLY G O 1
ATOM 5189 N N . VAL C 3 100 ? 180.138 126.140 268.455 1.00 8.81 100 VAL G N 1
ATOM 5190 C CA . VAL C 3 100 ? 180.162 125.025 267.472 1.00 5.35 100 VAL G CA 1
ATOM 5191 C C . VAL C 3 100 ? 178.737 124.923 266.879 1.00 2.07 100 VAL G C 1
ATOM 5192 O O . VAL C 3 100 ? 177.785 124.804 267.626 1.00 9.64 100 VAL G O 1
ATOM 5196 N N . ASP C 3 101 ? 178.604 125.043 265.575 1.00 9.36 101 ASP G N 1
ATOM 5197 C CA . ASP C 3 101 ? 177.311 125.009 264.898 1.00 8.61 101 ASP G CA 1
ATOM 5198 C C . ASP C 3 101 ? 176.982 123.565 264.534 1.00 5.99 101 ASP G C 1
ATOM 5199 O O . ASP C 3 101 ? 177.636 122.968 263.672 1.00 16.35 101 ASP G O 1
ATOM 5204 N N . ILE C 3 102 ? 175.971 123.007 265.191 1.00 6.64 102 ILE G N 1
ATOM 5205 C CA . ILE C 3 102 ? 175.515 121.647 264.915 1.00 2.16 102 ILE G CA 1
ATOM 5206 C C . ILE C 3 102 ? 174.418 121.701 263.859 1.00 2.92 102 ILE G C 1
ATOM 5207 O O . ILE C 3 102 ? 173.445 122.453 264.019 1.00 8.18 102 ILE G O 1
ATOM 5212 N N . PRO C 3 103 ? 174.534 120.946 262.767 1.00 0.80 103 PRO G N 1
ATOM 5213 C CA . PRO C 3 103 ? 173.462 120.934 261.766 1.00 4.52 103 PRO G CA 1
ATOM 5214 C C . PRO C 3 103 ? 172.172 120.373 262.344 1.00 0.00 103 PRO G C 1
ATOM 5215 O O . PRO C 3 103 ? 172.181 119.480 263.193 1.00 1.38 103 PRO G O 1
ATOM 5219 N N . ARG C 3 104 ? 171.053 120.911 261.867 1.00 0.00 104 ARG G N 1
ATOM 5220 C CA . ARG C 3 104 ? 169.752 120.532 262.397 1.00 0.00 104 ARG G CA 1
ATOM 5221 C C . ARG C 3 104 ? 168.681 120.841 261.362 1.00 0.56 104 ARG G C 1
ATOM 5222 O O . ARG C 3 104 ? 168.814 121.780 260.572 1.00 0.00 104 ARG G O 1
ATOM 5230 N N . PHE C 3 105 ? 167.633 120.020 261.357 1.00 1.73 105 PHE G N 1
ATOM 5231 C CA . PHE C 3 105 ? 166.449 120.276 260.546 1.00 0.00 105 PHE G CA 1
ATOM 5232 C C . PHE C 3 105 ? 165.180 120.376 261.376 1.00 0.00 105 PHE G C 1
ATOM 5233 O O . PHE C 3 105 ? 164.416 121.334 261.217 1.00 8.28 105 PHE G O 1
ATOM 5241 N N . CYS C 3 106 ? 164.932 119.414 262.267 1.00 0.00 106 CYS G N 1
ATOM 5242 C CA . CYS C 3 106 ? 163.672 119.385 262.999 1.00 3.22 106 CYS G CA 1
ATOM 5243 C C . CYS C 3 106 ? 163.674 120.281 264.231 1.00 0.00 106 CYS G C 1
ATOM 5244 O O . CYS C 3 106 ? 162.599 120.699 264.673 1.00 0.00 106 CYS G O 1
ATOM 5247 N N . TYR C 3 107 ? 164.840 120.588 264.793 1.00 0.00 107 TYR G N 1
ATOM 5248 C CA . TYR C 3 107 ? 164.900 121.433 265.977 1.00 0.00 107 TYR G CA 1
ATOM 5249 C C . TYR C 3 107 ? 164.693 122.898 265.621 1.00 0.00 107 TYR G C 1
ATOM 5250 O O . TYR C 3 107 ? 165.257 123.405 264.647 1.00 0.00 107 TYR G O 1
ATOM 5259 N N . HIS C 3 108 ? 163.876 123.575 266.423 1.00 0.00 108 HIS G N 1
ATOM 5260 C CA . HIS C 3 108 ? 163.700 125.017 266.337 1.00 0.00 108 HIS G CA 1
ATOM 5261 C C . HIS C 3 108 ? 163.609 125.557 267.755 1.00 0.00 108 HIS G C 1
ATOM 5262 O O . HIS C 3 108 ? 162.863 125.016 268.577 1.00 0.23 108 HIS G O 1
ATOM 5269 N N . SER C 3 109 ? 164.367 126.619 268.039 1.00 0.00 109 SER G N 1
ATOM 5270 C CA . SER C 3 109 ? 164.495 127.107 269.409 1.00 1.13 109 SER G CA 1
ATOM 5271 C C . SER C 3 109 ? 163.176 127.605 269.988 1.00 0.00 109 SER G C 1
ATOM 5272 O O . SER C 3 109 ? 163.035 127.662 271.214 1.00 0.00 109 SER G O 1
ATOM 5275 N N . ARG C 3 110 ? 162.212 127.967 269.145 1.00 0.00 110 ARG G N 1
ATOM 5276 C CA . ARG C 3 110 ? 160.936 128.496 269.604 1.00 0.17 110 ARG G CA 1
ATOM 5277 C C . ARG C 3 110 ? 159.834 127.447 269.593 1.00 0.00 110 ARG G C 1
ATOM 5278 O O . ARG C 3 110 ? 158.669 127.780 269.833 1.00 10.95 110 ARG G O 1
ATOM 5286 N N . LEU C 3 111 ? 160.175 126.193 269.318 1.00 0.00 111 LEU G N 1
ATOM 5287 C CA . LEU C 3 111 ? 159.208 125.114 269.219 1.00 0.00 111 LEU G CA 1
ATOM 5288 C C . LEU C 3 111 ? 159.695 123.923 270.035 1.00 0.00 111 LEU G C 1
ATOM 5289 O O . LEU C 3 111 ? 160.890 123.775 270.301 1.00 2.28 111 LEU G O 1
ATOM 5294 N N . SER C 3 112 ? 158.748 123.080 270.444 1.00 0.00 112 SER G N 1
ATOM 5295 C CA . SER C 3 112 ? 159.075 121.934 271.283 1.00 0.00 112 SER G CA 1
ATOM 5296 C C . SER C 3 112 ? 160.013 120.980 270.551 1.00 0.00 112 SER G C 1
ATOM 5297 O O . SER C 3 112 ? 159.942 120.814 269.330 1.00 0.00 112 SER G O 1
ATOM 5300 N N . ILE C 3 113 ? 160.906 120.355 271.318 1.00 1.82 113 ILE G N 1
ATOM 5301 C CA . ILE C 3 113 ? 161.906 119.461 270.750 1.00 0.00 113 ILE G CA 1
ATOM 5302 C C . ILE C 3 113 ? 161.224 118.223 270.182 1.00 0.00 113 ILE G C 1
ATOM 5303 O O . ILE C 3 113 ? 160.363 117.615 270.832 1.00 0.07 113 ILE G O 1
ATOM 5308 N N . ALA C 3 114 ? 161.607 117.844 268.964 1.00 0.00 114 ALA G N 1
ATOM 5309 C CA . ALA C 3 114 ? 161.064 116.670 268.292 1.00 0.00 114 ALA G CA 1
ATOM 5310 C C . ALA C 3 114 ? 162.069 115.534 268.183 1.00 0.00 114 ALA G C 1
ATOM 5311 O O . ALA C 3 114 ? 161.732 114.381 268.467 1.00 0.00 114 ALA G O 1
ATOM 5313 N N . GLY C 3 115 ? 163.299 115.832 267.775 1.00 0.00 115 GLY G N 1
ATOM 5314 C CA . GLY C 3 115 ? 164.335 114.812 267.706 1.00 0.00 115 GLY G CA 1
ATOM 5315 C C . GLY C 3 115 ? 164.082 113.719 266.690 1.00 0.00 115 GLY G C 1
ATOM 5316 O O . GLY C 3 115 ? 164.396 112.551 266.952 1.00 0.00 115 GLY G O 1
ATOM 5317 N N . ASN C 3 116 ? 163.525 114.068 265.530 1.00 0.00 116 ASN G N 1
ATOM 5318 C CA . ASN C 3 116 ? 163.192 113.077 264.515 1.00 0.00 116 ASN G CA 1
ATOM 5319 C C . ASN C 3 116 ? 164.107 113.092 263.300 1.00 0.00 116 ASN G C 1
ATOM 5320 O O . ASN C 3 116 ? 164.280 112.049 262.669 1.00 0.00 116 ASN G O 1
ATOM 5325 N N . CYS C 3 117 ? 164.699 114.235 262.951 1.00 0.00 117 CYS G N 1
ATOM 5326 C CA . CYS C 3 117 ? 165.496 114.289 261.729 1.00 0.06 117 CYS G CA 1
ATOM 5327 C C . CYS C 3 117 ? 166.829 113.565 261.888 1.00 0.00 117 CYS G C 1
ATOM 5328 O O . CYS C 3 117 ? 167.396 113.097 260.894 1.00 0.00 117 CYS G O 1
ATOM 5331 N N . ARG C 3 118 ? 167.342 113.470 263.117 1.00 0.00 118 ARG G N 1
ATOM 5332 C CA . ARG C 3 118 ? 168.575 112.748 263.442 1.00 0.00 118 ARG G CA 1
ATOM 5333 C C . ARG C 3 118 ? 169.807 113.352 262.774 1.00 0.00 118 ARG G C 1
ATOM 5334 O O . ARG C 3 118 ? 170.825 112.671 262.615 1.00 2.97 118 ARG G O 1
ATOM 5342 N N . MET C 3 119 ? 169.743 114.621 262.376 1.00 0.00 119 MET G N 1
ATOM 5343 C CA . MET C 3 119 ? 170.885 115.281 261.760 1.00 0.00 119 MET G CA 1
ATOM 5344 C C . MET C 3 119 ? 171.839 115.896 262.778 1.00 0.00 119 MET G C 1
ATOM 5345 O O . MET C 3 119 ? 172.985 116.202 262.430 1.00 1.50 119 MET G O 1
ATOM 5350 N N . CYS C 3 120 ? 171.407 116.059 264.028 1.00 0.00 120 CYS G N 1
ATOM 5351 C CA . CYS C 3 120 ? 172.209 116.700 265.058 1.00 0.00 120 CYS G CA 1
ATOM 5352 C C . CYS C 3 120 ? 172.994 115.703 265.902 1.00 0.44 120 CYS G C 1
ATOM 5353 O O . CYS C 3 120 ? 173.440 116.054 267.001 1.00 0.35 120 CYS G O 1
ATOM 5356 N N . LEU C 3 121 ? 173.164 114.473 265.422 1.00 0.00 121 LEU G N 1
ATOM 5357 C CA . LEU C 3 121 ? 173.848 113.456 266.207 1.00 0.00 121 LEU G CA 1
ATOM 5358 C C . LEU C 3 121 ? 175.298 113.849 266.463 1.00 0.00 121 LEU G C 1
ATOM 5359 O O . LEU C 3 121 ? 176.004 114.315 265.564 1.00 0.97 121 LEU G O 1
ATOM 5364 N N . VAL C 3 122 ? 175.734 113.666 267.708 1.00 4.67 122 VAL G N 1
ATOM 5365 C CA . VAL C 3 122 ? 177.112 113.891 268.118 1.00 1.63 122 VAL G CA 1
ATOM 5366 C C . VAL C 3 122 ? 177.557 112.693 268.947 1.00 2.69 122 VAL G C 1
ATOM 5367 O O . VAL C 3 122 ? 176.757 111.838 269.325 1.00 1.80 122 VAL G O 1
ATOM 5371 N N . GLU C 3 123 ? 178.855 112.640 269.227 1.00 0.11 123 GLU G N 1
ATOM 5372 C CA . GLU C 3 123 ? 179.423 111.592 270.062 1.00 6.92 123 GLU G CA 1
ATOM 5373 C C . GLU C 3 123 ? 179.625 112.117 271.477 1.00 4.05 123 GLU G C 1
ATOM 5374 O O . GLU C 3 123 ? 180.237 113.171 271.674 1.00 5.40 123 GLU G O 1
ATOM 5380 N N . VAL C 3 124 ? 179.107 111.377 272.452 1.00 5.62 124 VAL G N 1
ATOM 5381 C CA . VAL C 3 124 ? 179.285 111.675 273.867 1.00 6.89 124 VAL G CA 1
ATOM 5382 C C . VAL C 3 124 ? 180.072 110.528 274.482 1.00 6.74 124 VAL G C 1
ATOM 5383 O O . VAL C 3 124 ? 179.754 109.358 274.244 1.00 14.95 124 VAL G O 1
ATOM 5387 N N . GLU C 3 125 ? 181.109 110.861 275.248 1.00 12.21 125 GLU G N 1
ATOM 5388 C CA . GLU C 3 125 ? 181.942 109.833 275.858 1.00 7.88 125 GLU G CA 1
ATOM 5389 C C . GLU C 3 125 ? 181.112 108.933 276.765 1.00 7.96 125 GLU G C 1
ATOM 5390 O O . GLU C 3 125 ? 180.165 109.381 277.418 1.00 11.69 125 GLU G O 1
ATOM 5396 N N . LYS C 3 126 ? 181.478 107.649 276.793 1.00 11.54 126 LYS G N 1
ATOM 5397 C CA . LYS C 3 126 ? 180.801 106.571 277.517 1.00 8.27 126 LYS G CA 1
ATOM 5398 C C . LYS C 3 126 ? 179.381 106.318 277.024 1.00 9.25 126 LYS G C 1
ATOM 5399 O O . LYS C 3 126 ? 178.653 105.530 277.640 1.00 15.12 126 LYS G O 1
ATOM 5405 N N . SER C 3 127 ? 178.959 106.961 275.932 1.00 14.10 127 SER G N 1
ATOM 5406 C CA . SER C 3 127 ? 177.650 106.670 275.354 1.00 9.67 127 SER G CA 1
ATOM 5407 C C . SER C 3 127 ? 177.787 105.618 274.260 1.00 5.96 127 SER G C 1
ATOM 5408 O O . SER C 3 127 ? 178.668 105.741 273.401 1.00 12.83 127 SER G O 1
ATOM 5411 N N . PRO C 3 128 ? 176.946 104.581 274.256 1.00 11.17 128 PRO G N 1
ATOM 5412 C CA . PRO C 3 128 ? 177.091 103.538 273.229 1.00 8.17 128 PRO G CA 1
ATOM 5413 C C . PRO C 3 128 ? 176.634 103.980 271.850 1.00 10.96 128 PRO G C 1
ATOM 5414 O O . PRO C 3 128 ? 177.203 103.527 270.849 1.00 11.06 128 PRO G O 1
ATOM 5418 N N . LYS C 3 129 ? 175.631 104.843 271.763 1.00 5.17 129 LYS G N 1
ATOM 5419 C CA . LYS C 3 129 ? 175.062 105.280 270.499 1.00 6.43 129 LYS G CA 1
ATOM 5420 C C . LYS C 3 129 ? 175.327 106.761 270.265 1.00 1.16 129 LYS G C 1
ATOM 5421 O O . LYS C 3 129 ? 175.561 107.519 271.212 1.00 4.20 129 LYS G O 1
ATOM 5427 N N . PRO C 3 130 ? 175.309 107.209 269.009 1.00 5.84 130 PRO G N 1
ATOM 5428 C CA . PRO C 3 130 ? 175.317 108.653 268.752 1.00 3.24 130 PRO G CA 1
ATOM 5429 C C . PRO C 3 130 ? 174.107 109.308 269.399 1.00 0.00 130 PRO G C 1
ATOM 5430 O O . PRO C 3 130 ? 173.019 108.733 269.451 1.00 6.44 130 PRO G O 1
ATOM 5434 N N . VAL C 3 131 ? 174.308 110.523 269.898 1.00 0.00 131 VAL G N 1
ATOM 5435 C CA . VAL C 3 131 ? 173.343 111.196 270.759 1.00 2.44 131 VAL G CA 1
ATOM 5436 C C . VAL C 3 131 ? 172.724 112.359 269.997 1.00 0.00 131 VAL G C 1
ATOM 5437 O O . VAL C 3 131 ? 173.440 113.170 269.399 1.00 1.16 131 VAL G O 1
ATOM 5441 N N . ALA C 3 132 ? 171.395 112.437 270.022 1.00 0.57 132 ALA G N 1
ATOM 5442 C CA . ALA C 3 132 ? 170.673 113.573 269.453 1.00 0.00 132 ALA G CA 1
ATOM 5443 C C . ALA C 3 132 ? 170.889 114.779 270.357 1.00 0.00 132 ALA G C 1
ATOM 5444 O O . ALA C 3 132 ? 170.297 114.880 271.433 1.00 0.00 132 ALA G O 1
ATOM 5446 N N . SER C 3 133 ? 171.746 115.703 269.917 1.00 0.00 133 SER G N 1
ATOM 5447 C CA . SER C 3 133 ? 172.144 116.818 270.771 1.00 0.02 133 SER G CA 1
ATOM 5448 C C . SER C 3 133 ? 170.982 117.758 271.073 1.00 0.00 133 SER G C 1
ATOM 5449 O O . SER C 3 133 ? 170.984 118.422 272.115 1.00 1.84 133 SER G O 1
ATOM 5452 N N . CYS C 3 134 ? 169.986 117.828 270.186 1.00 2.66 134 CYS G N 1
ATOM 5453 C CA . CYS C 3 134 ? 168.887 118.767 270.387 1.00 0.00 134 CYS G CA 1
ATOM 5454 C C . CYS C 3 134 ? 168.011 118.378 271.572 1.00 0.00 134 CYS G C 1
ATOM 5455 O O . CYS C 3 134 ? 167.387 119.249 272.189 1.00 0.35 134 CYS G O 1
ATOM 5458 N N . ALA C 3 135 ? 167.948 117.090 271.908 1.00 0.00 135 ALA G N 1
ATOM 5459 C CA . ALA C 3 135 ? 167.063 116.608 272.960 1.00 3.47 135 ALA G CA 1
ATOM 5460 C C . ALA C 3 135 ? 167.777 116.186 274.234 1.00 0.00 135 ALA G C 1
ATOM 5461 O O . ALA C 3 135 ? 167.169 116.231 275.305 1.00 2.47 135 ALA G O 1
ATOM 5463 N N . MET C 3 136 ? 169.037 115.777 274.152 1.00 0.93 136 MET G N 1
ATOM 5464 C CA . MET C 3 136 ? 169.738 115.250 275.318 1.00 0.00 136 MET G CA 1
ATOM 5465 C C . MET C 3 136 ? 170.115 116.377 276.271 1.00 0.00 136 MET G C 1
ATOM 5466 O O . MET C 3 136 ? 170.796 117.322 275.855 1.00 1.10 136 MET G O 1
ATOM 5471 N N . PRO C 3 137 ? 169.704 116.323 277.535 1.00 0.78 137 PRO G N 1
ATOM 5472 C CA . PRO C 3 137 ? 170.151 117.334 278.498 1.00 2.41 137 PRO G CA 1
ATOM 5473 C C . PRO C 3 137 ? 171.644 117.224 278.765 1.00 5.29 137 PRO G C 1
ATOM 5474 O O . PRO C 3 137 ? 172.226 116.137 278.750 1.00 4.38 137 PRO G O 1
ATOM 5478 N N . ALA C 3 138 ? 172.263 118.375 279.010 1.00 2.70 138 ALA G N 1
ATOM 5479 C CA . ALA C 3 138 ? 173.680 118.419 279.340 1.00 6.49 138 ALA G CA 1
ATOM 5480 C C . ALA C 3 138 ? 173.897 118.038 280.798 1.00 1.57 138 ALA G C 1
ATOM 5481 O O . ALA C 3 138 ? 173.104 118.393 281.674 1.00 8.51 138 ALA G O 1
ATOM 5483 N N . LEU C 3 139 ? 174.982 117.312 281.054 1.00 1.79 139 LEU G N 1
ATOM 5484 C CA . LEU C 3 139 ? 175.317 116.840 282.387 1.00 9.54 139 LEU G CA 1
ATOM 5485 C C . LEU C 3 139 ? 176.717 117.302 282.774 1.00 5.24 139 LEU G C 1
ATOM 5486 O O . LEU C 3 139 ? 177.565 117.515 281.902 1.00 10.58 139 LEU G O 1
ATOM 5491 N N . PRO C 3 140 ? 176.989 117.479 284.068 1.00 10.27 140 PRO G N 1
ATOM 5492 C CA . PRO C 3 140 ? 178.331 117.904 284.479 1.00 1.92 140 PRO G CA 1
ATOM 5493 C C . PRO C 3 140 ? 179.376 116.849 284.146 1.00 8.36 140 PRO G C 1
ATOM 5494 O O . PRO C 3 140 ? 179.161 115.650 284.334 1.00 9.33 140 PRO G O 1
ATOM 5498 N N . GLY C 3 141 ? 180.516 117.311 283.637 1.00 6.58 141 GLY G N 1
ATOM 5499 C CA . GLY C 3 141 ? 181.582 116.424 283.228 1.00 8.00 141 GLY G CA 1
ATOM 5500 C C . GLY C 3 141 ? 181.381 115.759 281.885 1.00 6.22 141 GLY G C 1
ATOM 5501 O O . GLY C 3 141 ? 182.232 114.958 281.478 1.00 10.83 141 GLY G O 1
ATOM 5502 N N . MET C 3 142 ? 180.287 116.058 281.189 1.00 10.96 142 MET G N 1
ATOM 5503 C CA . MET C 3 142 ? 180.024 115.439 279.898 1.00 6.63 142 MET G CA 1
ATOM 5504 C C . MET C 3 142 ? 181.070 115.861 278.875 1.00 6.31 142 MET G C 1
ATOM 5505 O O . MET C 3 142 ? 181.441 117.035 278.787 1.00 10.11 142 MET G O 1
ATOM 5510 N N . LYS C 3 143 ? 181.543 114.894 278.096 1.00 0.09 143 LYS G N 1
ATOM 5511 C CA . LYS C 3 143 ? 182.547 115.123 277.061 1.00 5.89 143 LYS G CA 1
ATOM 5512 C C . LYS C 3 143 ? 181.877 114.943 275.702 1.00 5.63 143 LYS G C 1
ATOM 5513 O O . LYS C 3 143 ? 181.745 113.821 275.206 1.00 11.50 143 LYS G O 1
ATOM 5519 N N . ILE C 3 144 ? 181.620 116.034 275.045 1.00 5.45 144 ILE G N 1
ATOM 5520 C CA . ILE C 3 144 ? 180.879 116.065 273.759 1.00 2.68 144 ILE G CA 1
ATOM 5521 C C . ILE C 3 144 ? 181.863 116.185 272.609 1.00 2.50 144 ILE G C 1
ATOM 5522 O O . ILE C 3 144 ? 182.691 117.089 272.666 1.00 15.49 144 ILE G O 1
ATOM 5527 N N . LYS C 3 145 ? 181.805 115.277 271.635 1.00 5.25 145 LYS G N 1
ATOM 5528 C CA . LYS C 3 145 ? 182.636 115.381 270.406 1.00 3.34 145 LYS G CA 1
ATOM 5529 C C . LYS C 3 145 ? 181.745 115.542 269.154 1.00 4.24 145 LYS G C 1
ATOM 5530 O O . LYS C 3 145 ? 180.857 114.725 268.965 1.00 12.50 145 LYS G O 1
ATOM 5536 N N . THR C 3 146 ? 182.022 116.492 268.310 1.00 4.94 146 THR G N 1
ATOM 5537 C CA . THR C 3 146 ? 181.138 116.838 267.165 1.00 9.21 146 THR G CA 1
ATOM 5538 C C . THR C 3 146 ? 181.821 116.558 265.836 1.00 10.64 146 THR G C 1
ATOM 5539 O O . THR C 3 146 ? 181.154 116.624 264.806 1.00 13.98 146 THR G O 1
ATOM 5543 N N . ASP C 3 147 ? 183.096 116.254 265.881 1.00 11.23 147 ASP G N 1
ATOM 5544 C CA . ASP C 3 147 ? 183.826 116.110 264.609 1.00 9.03 147 ASP G CA 1
ATOM 5545 C C . ASP C 3 147 ? 184.569 114.773 264.565 1.00 6.03 147 ASP G C 1
ATOM 5546 O O . ASP C 3 147 ? 185.356 114.626 263.728 1.00 16.47 147 ASP G O 1
ATOM 5551 N N . THR C 3 148 ? 184.248 113.833 265.442 1.00 11.68 148 THR G N 1
ATOM 5552 C CA . THR C 3 148 ? 184.825 112.503 265.377 1.00 9.63 148 THR G CA 1
ATOM 5553 C C . THR C 3 148 ? 184.302 111.752 264.154 1.00 5.05 148 THR G C 1
ATOM 5554 O O . THR C 3 148 ? 183.279 112.126 263.575 1.00 11.36 148 THR G O 1
ATOM 5558 N N . PRO C 3 149 ? 185.003 110.695 263.728 1.00 12.70 149 PRO G N 1
ATOM 5559 C CA . PRO C 3 149 ? 184.507 109.909 262.587 1.00 6.98 149 PRO G CA 1
ATOM 5560 C C . PRO C 3 149 ? 183.113 109.346 262.794 1.00 5.81 149 PRO G C 1
ATOM 5561 O O . PRO C 3 149 ? 182.363 109.214 261.819 1.00 11.06 149 PRO G O 1
ATOM 5565 N N . ILE C 3 150 ? 182.739 109.011 264.031 1.00 4.77 150 ILE G N 1
ATOM 5566 C CA . ILE C 3 150 ? 181.395 108.497 264.286 1.00 8.60 150 ILE G CA 1
ATOM 5567 C C . ILE C 3 150 ? 180.350 109.553 263.942 1.00 7.89 150 ILE G C 1
ATOM 5568 O O . ILE C 3 150 ? 179.365 109.275 263.247 1.00 12.49 150 ILE G O 1
ATOM 5573 N N . ALA C 3 151 ? 180.561 110.788 264.408 1.00 6.86 151 ALA G N 1
ATOM 5574 C CA . ALA C 3 151 ? 179.600 111.855 264.145 1.00 4.08 151 ALA G CA 1
ATOM 5575 C C . ALA C 3 151 ? 179.538 112.198 262.662 1.00 5.78 151 ALA G C 1
ATOM 5576 O O . ALA C 3 151 ? 178.448 112.383 262.107 1.00 9.46 151 ALA G O 1
ATOM 5578 N N . LYS C 3 152 ? 180.698 112.291 262.005 1.00 4.26 152 LYS G N 1
ATOM 5579 C CA . LYS C 3 152 ? 180.718 112.601 260.580 1.00 5.03 152 LYS G CA 1
ATOM 5580 C C . LYS C 3 152 ? 180.028 111.513 259.767 1.00 3.44 152 LYS G C 1
ATOM 5581 O O . LYS C 3 152 ? 179.272 111.810 258.834 1.00 7.61 152 LYS G O 1
ATOM 5587 N N . LYS C 3 153 ? 180.271 110.245 260.109 1.00 0.44 153 LYS G N 1
ATOM 5588 C CA . LYS C 3 153 ? 179.642 109.149 259.381 1.00 5.21 153 LYS G CA 1
ATOM 5589 C C . LYS C 3 153 ? 178.138 109.116 259.627 1.00 5.18 153 LYS G C 1
ATOM 5590 O O . LYS C 3 153 ? 177.358 108.844 258.705 1.00 5.72 153 LYS G O 1
ATOM 5596 N N . ALA C 3 154 ? 177.709 109.396 260.862 1.00 1.69 154 ALA G N 1
ATOM 5597 C CA . ALA C 3 154 ? 176.281 109.479 261.147 1.00 5.07 154 ALA G CA 1
ATOM 5598 C C . ALA C 3 154 ? 175.626 110.589 260.337 1.00 1.13 154 ALA G C 1
ATOM 5599 O O . ALA C 3 154 ? 174.541 110.401 259.772 1.00 0.00 154 ALA G O 1
ATOM 5601 N N . ARG C 3 155 ? 176.275 111.755 260.270 1.00 0.00 155 ARG G N 1
ATOM 5602 C CA . ARG C 3 155 ? 175.739 112.858 259.481 1.00 0.00 155 ARG G CA 1
ATOM 5603 C C . ARG C 3 155 ? 175.667 112.496 258.004 1.00 2.83 155 ARG G C 1
ATOM 5604 O O . ARG C 3 155 ? 174.678 112.807 257.330 1.00 1.78 155 ARG G O 1
ATOM 5612 N N . GLU C 3 156 ? 176.705 111.835 257.484 1.00 0.47 156 GLU G N 1
ATOM 5613 C CA . GLU C 3 156 ? 176.693 111.420 256.084 1.00 3.57 156 GLU G CA 1
ATOM 5614 C C . GLU C 3 156 ? 175.553 110.447 255.804 1.00 0.00 156 GLU G C 1
ATOM 5615 O O . GLU C 3 156 ? 174.845 110.584 254.800 1.00 0.00 156 GLU G O 1
ATOM 5621 N N . GLY C 3 157 ? 175.358 109.462 256.683 1.00 0.00 157 GLY G N 1
ATOM 5622 C CA . GLY C 3 157 ? 174.277 108.508 256.483 1.00 0.00 157 GLY G CA 1
ATOM 5623 C C . GLY C 3 157 ? 172.904 109.151 256.550 1.00 0.00 157 GLY G C 1
ATOM 5624 O O . GLY C 3 157 ? 172.026 108.856 255.732 1.00 0.00 157 GLY G O 1
ATOM 5625 N N . VAL C 3 158 ? 172.700 110.042 257.524 1.00 0.00 158 VAL G N 1
ATOM 5626 C CA . VAL C 3 158 ? 171.413 110.721 257.647 1.00 0.00 158 VAL G CA 1
ATOM 5627 C C . VAL C 3 158 ? 171.155 111.601 256.430 1.00 0.00 158 VAL G C 1
ATOM 5628 O O . VAL C 3 158 ? 170.034 111.651 255.909 1.00 0.00 158 VAL G O 1
ATOM 5632 N N . MET C 3 159 ? 172.186 112.305 255.952 1.00 0.00 159 MET G N 1
ATOM 5633 C CA . MET C 3 159 ? 172.027 113.132 254.760 1.00 1.34 159 MET G CA 1
ATOM 5634 C C . MET C 3 159 ? 171.715 112.279 253.537 1.00 0.00 159 MET G C 1
ATOM 5635 O O . MET C 3 159 ? 170.912 112.675 252.683 1.00 0.00 159 MET G O 1
ATOM 5640 N N . GLU C 3 160 ? 172.343 111.104 253.433 1.00 0.00 160 GLU G N 1
ATOM 5641 C CA . GLU C 3 160 ? 172.033 110.196 252.333 1.00 0.00 160 GLU G CA 1
ATOM 5642 C C . GLU C 3 160 ? 170.581 109.743 252.390 1.00 0.00 160 GLU G C 1
ATOM 5643 O O . GLU C 3 160 ? 169.901 109.675 251.359 1.00 0.00 160 GLU G O 1
ATOM 5649 N N . PHE C 3 161 ? 170.086 109.433 253.590 1.00 5.76 161 PHE G N 1
ATOM 5650 C CA . PHE C 3 161 ? 168.683 109.049 253.728 1.00 0.00 161 PHE G CA 1
ATOM 5651 C C . PHE C 3 161 ? 167.750 110.203 253.372 1.00 0.75 161 PHE G C 1
ATOM 5652 O O . PHE C 3 161 ? 166.697 109.989 252.760 1.00 0.23 161 PHE G O 1
ATOM 5660 N N . LEU C 3 162 ? 168.115 111.430 253.754 1.00 0.00 162 LEU G N 1
ATOM 5661 C CA . LEU C 3 162 ? 167.268 112.585 253.464 1.00 0.51 162 LEU G CA 1
ATOM 5662 C C . LEU C 3 162 ? 167.129 112.821 251.964 1.00 1.36 162 LEU G C 1
ATOM 5663 O O . LEU C 3 162 ? 166.028 113.092 251.471 1.00 0.00 162 LEU G O 1
ATOM 5668 N N . LEU C 3 163 ? 168.231 112.725 251.222 1.00 0.00 163 LEU G N 1
ATOM 5669 C CA . LEU C 3 163 ? 168.218 112.983 249.787 1.00 0.00 163 LEU G CA 1
ATOM 5670 C C . LEU C 3 163 ? 167.700 111.806 248.972 1.00 0.00 163 LEU G C 1
ATOM 5671 O O . LEU C 3 163 ? 167.556 111.938 247.752 1.00 4.60 163 LEU G O 1
ATOM 5676 N N . MET C 3 164 ? 167.426 110.668 249.614 1.00 0.00 164 MET G N 1
ATOM 5677 C CA . MET C 3 164 ? 167.054 109.460 248.884 1.00 0.00 164 MET G CA 1
ATOM 5678 C C . MET C 3 164 ? 165.797 109.673 248.047 1.00 0.00 164 MET G C 1
ATOM 5679 O O . MET C 3 164 ? 165.786 109.399 246.842 1.00 0.00 164 MET G O 1
ATOM 5684 N N . ASN C 3 165 ? 164.726 110.163 248.668 1.00 0.34 165 ASN G N 1
ATOM 5685 C CA . ASN C 3 165 ? 163.467 110.402 247.976 1.00 0.00 165 ASN G CA 1
ATOM 5686 C C . ASN C 3 165 ? 163.252 111.869 247.626 1.00 0.00 165 ASN G C 1
ATOM 5687 O O . ASN C 3 165 ? 162.178 112.225 247.129 1.00 0.00 165 ASN G O 1
ATOM 5692 N N . HIS C 3 166 ? 164.239 112.723 247.872 1.00 0.04 166 HIS G N 1
ATOM 5693 C CA . 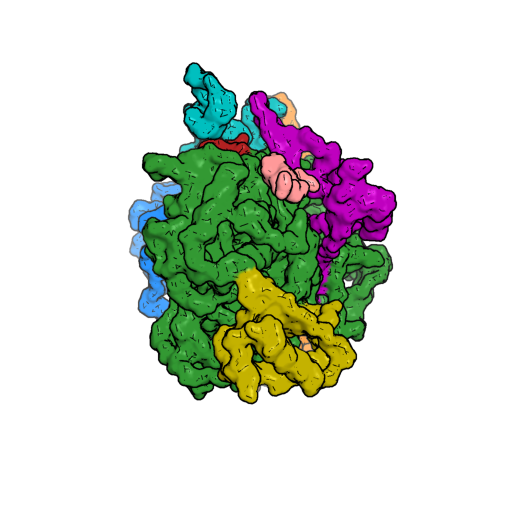HIS C 3 166 ? 164.075 114.144 247.608 1.00 0.12 166 HIS G CA 1
ATOM 5694 C C . HIS C 3 166 ? 164.057 114.402 246.101 1.00 0.00 166 HIS G C 1
ATOM 5695 O O . HIS C 3 166 ? 164.879 113.848 245.365 1.00 0.00 166 HIS G O 1
ATOM 5702 N N . PRO C 3 167 ? 163.136 115.233 245.615 1.00 0.00 167 PRO G N 1
ATOM 5703 C CA . PRO C 3 167 ? 163.036 115.455 244.169 1.00 1.68 167 PRO G CA 1
ATOM 5704 C C . PRO C 3 167 ? 164.191 116.287 243.636 1.00 0.00 167 PRO G C 1
ATOM 5705 O O . PRO C 3 167 ? 164.778 117.110 244.342 1.00 0.00 167 PRO G O 1
ATOM 5709 N N . LEU C 3 168 ? 164.507 116.063 242.360 1.00 0.00 168 LEU G N 1
ATOM 5710 C CA . LEU C 3 168 ? 165.594 116.772 241.683 1.00 0.00 168 LEU G CA 1
ATOM 5711 C C . LEU C 3 168 ? 165.044 118.035 241.018 1.00 0.00 168 LEU G C 1
ATOM 5712 O O . LEU C 3 168 ? 164.984 118.163 239.795 1.00 2.29 168 LEU G O 1
ATOM 5717 N N . ASP C 3 169 ? 164.635 118.988 241.853 1.00 0.00 169 ASP G N 1
ATOM 5718 C CA . ASP C 3 169 ? 164.002 120.190 241.323 1.00 4.92 169 ASP G CA 1
ATOM 5719 C C . ASP C 3 169 ? 164.542 121.451 241.990 1.00 0.00 169 ASP G C 1
ATOM 5720 O O . ASP C 3 169 ? 163.804 122.413 242.219 1.00 1.02 169 ASP G O 1
ATOM 5725 N N . CYS C 3 170 ? 165.841 121.473 242.289 1.00 0.00 170 CYS G N 1
ATOM 5726 C CA . CYS C 3 170 ? 166.489 122.701 242.752 1.00 0.00 170 CYS G CA 1
ATOM 5727 C C . CYS C 3 170 ? 166.306 123.885 241.806 1.00 0.00 170 CYS G C 1
ATOM 5728 O O . CYS C 3 170 ? 165.999 124.985 242.293 1.00 0.00 170 CYS G O 1
ATOM 5731 N N . PRO C 3 171 ? 166.485 123.757 240.484 1.00 0.23 171 PRO G N 1
ATOM 5732 C CA . PRO C 3 171 ? 166.315 124.936 239.614 1.00 1.99 171 PRO G CA 1
ATOM 5733 C C . PRO C 3 171 ? 164.910 125.520 239.617 1.00 0.00 171 PRO G C 1
ATOM 5734 O O . PRO C 3 171 ? 164.757 126.711 239.322 1.00 5.98 171 PRO G O 1
ATOM 5738 N N . ILE C 3 172 ? 163.880 124.731 239.933 1.00 0.00 172 ILE G N 1
ATOM 5739 C CA . ILE C 3 172 ? 162.516 125.245 240.001 1.00 4.45 172 ILE G CA 1
ATOM 5740 C C . ILE C 3 172 ? 162.033 125.433 241.431 1.00 0.00 172 ILE G C 1
ATOM 5741 O O . ILE C 3 172 ? 160.892 125.867 241.638 1.00 0.00 172 ILE G O 1
ATOM 5746 N N . CYS C 3 173 ? 162.863 125.126 242.424 1.00 0.00 173 CYS G N 1
ATOM 5747 C CA . CYS C 3 173 ? 162.485 125.269 243.823 1.00 0.00 173 CYS G CA 1
ATOM 5748 C C . CYS C 3 173 ? 162.936 126.631 244.332 1.00 0.00 173 CYS G C 1
ATOM 5749 O O . CYS C 3 173 ? 164.101 127.008 244.168 1.00 0.00 173 CYS G O 1
ATOM 5752 N N . ASP C 3 174 ? 162.008 127.370 244.945 1.00 0.00 174 ASP G N 1
ATOM 5753 C CA . ASP C 3 174 ? 162.316 128.716 245.415 1.00 1.54 174 ASP G CA 1
ATOM 5754 C C . ASP C 3 174 ? 163.301 128.718 246.577 1.00 0.00 174 ASP G C 1
ATOM 5755 O O . ASP C 3 174 ? 163.919 129.754 246.845 1.00 0.84 174 ASP G O 1
ATOM 5760 N N . GLN C 3 175 ? 163.462 127.589 247.270 1.00 0.00 175 GLN G N 1
ATOM 5761 C CA . GLN C 3 175 ? 164.423 127.517 248.364 1.00 0.00 175 GLN G CA 1
ATOM 5762 C C . GLN C 3 175 ? 165.865 127.521 247.869 1.00 0.00 175 GLN G C 1
ATOM 5763 O O . GLN C 3 175 ? 166.779 127.745 248.669 1.00 0.00 175 GLN G O 1
ATOM 5769 N N . GLY C 3 176 ? 166.086 127.276 246.577 1.00 0.00 176 GLY G N 1
ATOM 5770 C CA . GLY C 3 176 ? 167.422 127.246 246.013 1.00 0.00 176 GLY G CA 1
ATOM 5771 C C . GLY C 3 176 ? 168.209 128.519 246.241 1.00 0.00 176 GLY G C 1
ATOM 5772 O O . GLY C 3 176 ? 167.720 129.620 245.971 1.00 0.00 176 GLY G O 1
ATOM 5773 N N . GLY C 3 177 ? 169.436 128.378 246.741 1.00 0.00 177 GLY G N 1
ATOM 5774 C CA . GLY C 3 177 ? 170.263 129.505 247.103 1.00 0.00 177 GLY G CA 1
ATOM 5775 C C . GLY C 3 177 ? 170.170 129.914 248.558 1.00 0.00 177 GLY G C 1
ATOM 5776 O O . GLY C 3 177 ? 171.062 130.615 249.048 1.00 1.76 177 GLY G O 1
ATOM 5777 N N . GLU C 3 178 ? 169.117 129.499 249.258 1.00 0.00 178 GLU G N 1
ATOM 5778 C CA . GLU C 3 178 ? 168.968 129.722 250.692 1.00 0.00 178 GLU G CA 1
ATOM 5779 C C . GLU C 3 178 ? 168.425 128.466 251.356 1.00 0.00 178 GLU G C 1
ATOM 5780 O O . GLU C 3 178 ? 167.537 128.525 252.213 1.00 0.00 178 GLU G O 1
ATOM 5786 N N . CYS C 3 179 ? 168.956 127.311 250.969 1.00 0.31 179 CYS G N 1
ATOM 5787 C CA . CYS C 3 179 ? 168.433 126.017 251.388 1.00 0.00 179 CYS G CA 1
ATOM 5788 C C . CYS C 3 179 ? 169.394 125.375 252.380 1.00 0.00 179 CYS G C 1
ATOM 5789 O O . CYS C 3 179 ? 170.582 125.212 252.082 1.00 0.00 179 CYS G O 1
ATOM 5792 N N . ASP C 3 180 ? 168.874 125.011 253.555 1.00 0.00 180 ASP G N 1
ATOM 5793 C CA . ASP C 3 180 ? 169.687 124.302 254.537 1.00 2.97 180 ASP G CA 1
ATOM 5794 C C . ASP C 3 180 ? 170.106 122.933 254.020 1.00 0.00 180 ASP G C 1
ATOM 5795 O O . ASP C 3 180 ? 171.225 122.478 254.287 1.00 0.00 180 ASP G O 1
ATOM 5800 N N . LEU C 3 181 ? 169.217 122.257 253.287 1.00 0.00 181 LEU G N 1
ATOM 5801 C CA . LEU C 3 181 ? 169.549 120.941 252.751 1.00 1.91 181 LEU G CA 1
ATOM 5802 C C . LEU C 3 181 ? 170.722 121.019 251.781 1.00 0.00 181 LEU G C 1
ATOM 5803 O O . LEU C 3 181 ? 171.640 120.196 251.845 1.00 0.00 181 LEU G O 1
ATOM 5808 N N . GLN C 3 182 ? 170.717 122.011 250.886 1.00 0.00 182 GLN G N 1
ATOM 5809 C CA . GLN C 3 182 ? 171.819 122.165 249.939 1.00 0.00 182 GLN G CA 1
ATOM 5810 C C . GLN C 3 182 ? 173.135 122.426 250.663 1.00 0.58 182 GLN G C 1
ATOM 5811 O O . GLN C 3 182 ? 174.162 121.808 250.356 1.00 0.00 182 GLN G O 1
ATOM 5817 N N . ASP C 3 183 ? 173.121 123.344 251.632 1.00 0.00 183 ASP G N 1
ATOM 5818 C CA . ASP C 3 183 ? 174.349 123.695 252.339 1.00 5.33 183 ASP G CA 1
ATOM 5819 C C . ASP C 3 183 ? 174.886 122.515 253.138 1.00 0.00 183 ASP G C 1
ATOM 5820 O O . ASP C 3 183 ? 176.095 122.252 253.131 1.00 3.54 183 ASP G O 1
ATOM 5825 N N . GLN C 3 184 ? 174.005 121.785 253.824 1.00 1.02 184 GLN G N 1
ATOM 5826 C CA . GLN C 3 184 ? 174.466 120.657 254.622 1.00 2.87 184 GLN G CA 1
ATOM 5827 C C . GLN C 3 184 ? 174.895 119.487 253.746 1.00 3.01 184 GLN G C 1
ATOM 5828 O O . GLN C 3 184 ? 175.778 118.718 254.139 1.00 2.29 184 GLN G O 1
ATOM 5834 N N . SER C 3 185 ? 174.298 119.335 252.561 1.00 0.13 185 SER G N 1
ATOM 5835 C CA . SER C 3 185 ? 174.795 118.346 251.612 1.00 0.48 185 SER G CA 1
ATOM 5836 C C . SER C 3 185 ? 176.182 118.724 251.108 1.00 1.34 185 SER G C 1
ATOM 5837 O O . SER C 3 185 ? 177.049 117.859 250.952 1.00 9.62 185 SER G O 1
ATOM 5840 N N . MET C 3 186 ? 176.409 120.010 250.845 1.00 4.34 186 MET G N 1
ATOM 5841 C CA . MET C 3 186 ? 177.733 120.441 250.412 1.00 2.44 186 MET G CA 1
ATOM 5842 C C . MET C 3 186 ? 178.768 120.242 251.514 1.00 6.55 186 MET G C 1
ATOM 5843 O O . MET C 3 186 ? 179.909 119.852 251.240 1.00 9.07 186 MET G O 1
ATOM 5848 N N . ALA C 3 187 ? 178.387 120.495 252.766 1.00 6.54 187 ALA G N 1
ATOM 5849 C CA . ALA C 3 187 ? 179.341 120.500 253.872 1.00 11.78 187 ALA G CA 1
ATOM 5850 C C . ALA C 3 187 ? 179.577 119.111 254.467 1.00 2.97 187 ALA G C 1
ATOM 5851 O O . ALA C 3 187 ? 180.707 118.614 254.464 1.00 17.01 187 ALA G O 1
ATOM 5853 N N . PHE C 3 188 ? 178.522 118.472 254.973 1.00 8.22 188 PHE G N 1
ATOM 5854 C CA . PHE C 3 188 ? 178.671 117.304 255.835 1.00 9.96 188 PHE G CA 1
ATOM 5855 C C . PHE C 3 188 ? 178.716 115.988 255.062 1.00 12.57 188 PHE G C 1
ATOM 5856 O O . PHE C 3 188 ? 179.681 115.230 255.191 1.00 21.40 188 PHE G O 1
ATOM 5864 N N . GLY C 3 189 ? 177.704 115.816 254.177 1.00 12.15 189 GLY G N 1
ATOM 5865 C CA . GLY C 3 189 ? 177.788 114.623 253.370 1.00 6.57 189 GLY G CA 1
ATOM 5866 C C . GLY C 3 189 ? 178.257 114.891 252.010 1.00 9.58 189 GLY G C 1
ATOM 5867 O O . GLY C 3 189 ? 177.424 115.163 251.163 1.00 20.39 189 GLY G O 1
ATOM 5868 N N . SER C 3 190 ? 179.536 115.043 251.800 1.00 12.45 190 SER G N 1
ATOM 5869 C CA . SER C 3 190 ? 179.822 115.240 250.364 1.00 11.20 190 SER G CA 1
ATOM 5870 C C . SER C 3 190 ? 180.014 113.853 249.770 1.00 13.14 190 SER G C 1
ATOM 5871 O O . SER C 3 190 ? 181.089 113.666 249.175 1.00 18.11 190 SER G O 1
ATOM 5874 N N . ASP C 3 191 ? 178.982 112.999 249.980 1.00 17.00 191 ASP G N 1
ATOM 5875 C CA . ASP C 3 191 ? 178.901 111.639 249.430 1.00 12.57 191 ASP G CA 1
ATOM 5876 C C . ASP C 3 191 ? 178.236 111.509 248.072 1.00 13.96 191 ASP G C 1
ATOM 5877 O O . ASP C 3 191 ? 177.113 112.037 247.938 1.00 20.91 191 ASP G O 1
ATOM 5882 N N . ARG C 3 192 ? 178.829 110.727 247.148 1.00 11.34 192 ARG G N 1
ATOM 5883 C CA . ARG C 3 192 ? 178.274 110.685 245.787 1.00 13.58 192 ARG G CA 1
ATOM 5884 C C . ARG C 3 192 ? 177.032 109.809 245.940 1.00 10.48 192 ARG G C 1
ATOM 5885 O O . ARG C 3 192 ? 177.149 108.712 246.494 1.00 12.42 192 ARG G O 1
ATOM 5893 N N . GLY C 3 193 ? 175.908 110.266 245.452 1.00 8.17 193 GLY G N 1
ATOM 5894 C CA . GLY C 3 193 ? 174.667 109.495 245.522 1.00 5.44 193 GLY G CA 1
ATOM 5895 C C . GLY C 3 193 ? 174.832 108.097 244.986 1.00 4.11 193 GLY G C 1
ATOM 5896 O O . GLY C 3 193 ? 175.523 107.917 244.001 1.00 5.82 193 GLY G O 1
ATOM 5897 N N . ARG C 3 194 ? 174.231 107.157 245.663 1.00 5.37 194 ARG G N 1
ATOM 5898 C CA . ARG C 3 194 ? 174.222 105.802 245.125 1.00 5.45 194 ARG G CA 1
ATOM 5899 C C . ARG C 3 194 ? 172.827 105.188 245.089 1.00 5.27 194 ARG G C 1
ATOM 5900 O O . ARG C 3 194 ? 172.707 103.981 244.843 1.00 9.66 194 ARG G O 1
ATOM 5908 N N . PHE C 3 195 ? 171.776 105.969 245.322 1.00 5.03 195 PHE G N 1
ATOM 5909 C CA . PHE C 3 195 ? 170.413 105.458 245.268 1.00 7.59 195 PHE G CA 1
ATOM 5910 C C . PHE C 3 195 ? 169.926 105.469 243.824 1.00 0.00 195 PHE G C 1
ATOM 5911 O O . PHE C 3 195 ? 169.856 106.530 243.195 1.00 13.52 195 PHE G O 1
ATOM 5919 N N . THR C 3 196 ? 169.586 104.291 243.300 1.00 8.40 196 THR G N 1
ATOM 5920 C CA . THR C 3 196 ? 169.184 104.154 241.908 1.00 10.70 196 THR G CA 1
ATOM 5921 C C . THR C 3 196 ? 167.775 103.604 241.729 1.00 7.51 196 THR G C 1
ATOM 5922 O O . THR C 3 196 ? 167.358 103.380 240.587 1.00 14.32 196 THR G O 1
ATOM 5926 N N . GLU C 3 197 ? 167.032 103.382 242.810 1.00 6.18 197 GLU G N 1
ATOM 5927 C CA . GLU C 3 197 ? 165.670 102.887 242.697 1.00 3.61 197 GLU G CA 1
ATOM 5928 C C . GLU C 3 197 ? 164.712 104.041 242.403 1.00 6.30 197 GLU G C 1
ATOM 5929 O O . GLU C 3 197 ? 165.116 105.192 242.214 1.00 3.38 197 GLU G O 1
ATOM 5935 N N . MET C 3 198 ? 163.420 103.727 242.363 1.00 1.78 198 MET G N 1
ATOM 5936 C CA . MET C 3 198 ? 162.403 104.731 242.089 1.00 0.37 198 MET G CA 1
ATOM 5937 C C . MET C 3 198 ? 162.103 105.549 243.339 1.00 2.29 198 MET G C 1
ATOM 5938 O O . MET C 3 198 ? 161.930 105.001 244.432 1.00 0.00 198 MET G O 1
ATOM 5943 N N . LYS C 3 199 ? 162.046 106.866 243.172 1.00 2.30 199 LYS G N 1
ATOM 5944 C CA . LYS C 3 199 ? 161.687 107.754 244.265 1.00 0.02 199 LYS G CA 1
ATOM 5945 C C . LYS C 3 199 ? 160.182 107.732 244.503 1.00 0.00 199 LYS G C 1
ATOM 5946 O O . LYS C 3 199 ? 159.390 107.498 243.586 1.00 0.00 199 LYS G O 1
ATOM 5952 N N . ARG C 3 200 ? 159.792 107.978 245.749 1.00 1.48 200 ARG G N 1
ATOM 5953 C CA . ARG C 3 200 ? 158.384 108.176 246.049 1.00 8.15 200 ARG G CA 1
ATOM 5954 C C . ARG C 3 200 ? 157.940 109.560 245.582 1.00 0.00 200 ARG G C 1
ATOM 5955 O O . ARG C 3 200 ? 158.746 110.480 245.418 1.00 1.18 200 ARG G O 1
ATOM 5963 N N . SER C 3 201 ? 156.636 109.700 245.360 1.00 0.00 201 SER G N 1
ATOM 5964 C CA . SER C 3 201 ? 156.066 110.967 244.932 1.00 0.36 201 SER G CA 1
ATOM 5965 C C . SER C 3 201 ? 154.815 111.256 245.747 1.00 0.00 201 SER G C 1
ATOM 5966 O O . SER C 3 201 ? 154.137 110.341 246.221 1.00 2.69 201 SER G O 1
ATOM 5969 N N . VAL C 3 202 ? 154.517 112.543 245.904 1.00 0.00 202 VAL G N 1
ATOM 5970 C CA . VAL C 3 202 ? 153.408 113.010 246.726 1.00 1.79 202 VAL G CA 1
ATOM 5971 C C . VAL C 3 202 ? 152.628 114.052 245.936 1.00 0.00 202 VAL G C 1
ATOM 5972 O O . VAL C 3 202 ? 153.218 114.873 245.226 1.00 0.00 202 VAL G O 1
ATOM 5976 N N . VAL C 3 203 ? 151.302 114.017 246.055 1.00 0.00 203 VAL G N 1
ATOM 5977 C CA . VAL C 3 203 ? 150.460 115.023 245.420 1.00 3.32 203 VAL G CA 1
ATOM 5978 C C . VAL C 3 203 ? 150.487 116.298 246.252 1.00 0.88 203 VAL G C 1
ATOM 5979 O O . VAL C 3 203 ? 150.703 116.271 247.469 1.00 4.64 203 VAL G O 1
ATOM 5983 N N . ASP C 3 204 ? 150.273 117.429 245.588 1.00 0.00 204 ASP G N 1
ATOM 5984 C CA . ASP C 3 204 ? 150.256 118.711 246.272 1.00 4.87 204 ASP G CA 1
ATOM 5985 C C . ASP C 3 204 ? 148.908 118.944 246.944 1.00 1.80 204 ASP G C 1
ATOM 5986 O O . ASP C 3 204 ? 147.876 118.417 246.520 1.00 6.08 204 ASP G O 1
ATOM 5991 N N . LYS C 3 205 ? 148.929 119.743 248.007 1.00 0.47 205 LYS G N 1
ATOM 5992 C CA . LYS C 3 205 ? 147.746 120.052 248.792 1.00 6.77 205 LYS G CA 1
ATOM 5993 C C . LYS C 3 205 ? 147.435 121.539 248.698 1.00 1.65 205 LYS G C 1
ATOM 5994 O O . LYS C 3 205 ? 148.333 122.370 248.534 1.00 4.89 205 LYS G O 1
ATOM 6000 N N . ASN C 3 206 ? 146.151 121.868 248.801 1.00 2.57 206 ASN G N 1
ATOM 6001 C CA . ASN C 3 206 ? 145.694 123.249 248.718 1.00 3.10 206 ASN G CA 1
ATOM 6002 C C . ASN C 3 206 ? 145.538 123.806 250.129 1.00 1.73 206 ASN G C 1
ATOM 6003 O O . ASN C 3 206 ? 144.700 123.329 250.901 1.00 9.35 206 ASN G O 1
ATOM 6008 N N . LEU C 3 207 ? 146.347 124.813 250.462 1.00 6.16 207 LEU G N 1
ATOM 6009 C CA . LEU C 3 207 ? 146.319 125.426 251.782 1.00 2.68 207 LEU G CA 1
ATOM 6010 C C . LEU C 3 207 ? 145.886 126.885 251.763 1.00 3.96 207 LEU G C 1
ATOM 6011 O O . LEU C 3 207 ? 145.945 127.544 252.807 1.00 4.03 207 LEU G O 1
ATOM 6016 N N . GLY C 3 208 ? 145.454 127.409 250.619 1.00 5.10 208 GLY G N 1
ATOM 6017 C CA . GLY C 3 208 ? 145.023 128.783 250.530 1.00 1.90 208 GLY G CA 1
ATOM 6018 C C . GLY C 3 208 ? 145.872 129.609 249.586 1.00 1.53 208 GLY G C 1
ATOM 6019 O O . GLY C 3 208 ? 146.789 129.106 248.929 1.00 4.03 208 GLY G O 1
ATOM 6020 N N . PRO C 3 209 ? 145.576 130.909 249.501 1.00 4.00 209 PRO G N 1
ATOM 6021 C CA . PRO C 3 209 ? 146.283 131.773 248.545 1.00 0.71 209 PRO G CA 1
ATOM 6022 C C . PRO C 3 209 ? 147.660 132.224 249.002 1.00 0.00 209 PRO G C 1
ATOM 6023 O O . PRO C 3 209 ? 148.361 132.883 248.222 1.00 8.40 209 PRO G O 1
ATOM 6027 N N . LEU C 3 210 ? 148.072 131.900 250.226 1.00 0.00 210 LEU G N 1
ATOM 6028 C CA . LEU C 3 210 ? 149.332 132.391 250.770 1.00 0.59 210 LEU G CA 1
ATOM 6029 C C . LEU C 3 210 ? 150.452 131.362 250.731 1.00 0.00 210 LEU G C 1
ATOM 6030 O O . LEU C 3 210 ? 151.590 131.708 250.401 1.00 0.00 210 LEU G O 1
ATOM 6035 N N . VAL C 3 211 ? 150.161 130.109 251.059 1.00 0.00 211 VAL G N 1
ATOM 6036 C CA . VAL C 3 211 ? 151.177 129.072 251.188 1.00 0.00 211 VAL G CA 1
ATOM 6037 C C . VAL C 3 211 ? 151.094 128.177 249.960 1.00 0.00 211 VAL G C 1
ATOM 6038 O O . VAL C 3 211 ? 150.103 127.465 249.761 1.00 8.22 211 VAL G O 1
ATOM 6042 N N . LYS C 3 212 ? 152.138 128.211 249.136 1.00 0.00 212 LYS G N 1
ATOM 6043 C CA . LYS C 3 212 ? 152.252 127.318 247.994 1.00 0.00 212 LYS G CA 1
ATOM 6044 C C . LYS C 3 212 ? 152.902 126.015 248.441 1.00 0.00 212 LYS G C 1
ATOM 6045 O O . LYS C 3 212 ? 153.832 126.018 249.253 1.00 4.28 212 LYS G O 1
ATOM 6051 N N . THR C 3 213 ? 152.407 124.902 247.908 1.00 0.00 213 THR G N 1
ATOM 6052 C CA . THR C 3 213 ? 152.736 123.574 248.408 1.00 0.00 213 THR G CA 1
ATOM 6053 C C . THR C 3 213 ? 153.384 122.728 247.319 1.00 0.00 213 THR G C 1
ATOM 6054 O O . THR C 3 213 ? 152.842 122.603 246.216 1.00 4.48 213 THR G O 1
ATOM 6058 N N . VAL C 3 214 ? 154.555 122.168 247.629 1.00 0.92 214 VAL G N 1
ATOM 6059 C CA . VAL C 3 214 ? 155.179 121.112 246.828 1.00 0.00 214 VAL G CA 1
ATOM 6060 C C . VAL C 3 214 ? 155.651 120.058 247.828 1.00 0.00 21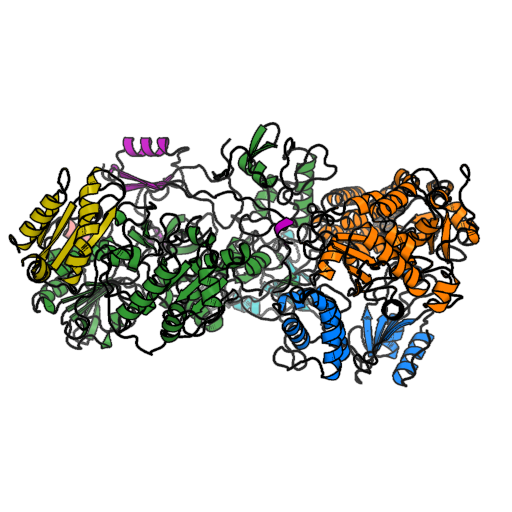4 VAL G C 1
ATOM 6061 O O . VAL C 3 214 ? 156.745 120.159 248.391 1.00 0.00 214 VAL G O 1
ATOM 6065 N N . MET C 3 215 ? 154.826 119.033 248.055 1.00 0.00 215 MET G N 1
ATOM 6066 C CA . MET C 3 215 ? 155.064 118.099 249.152 1.00 0.00 215 MET G CA 1
ATOM 6067 C C . MET C 3 215 ? 156.085 117.014 248.837 1.00 0.00 215 MET G C 1
ATOM 6068 O O . MET C 3 215 ? 156.465 116.273 249.751 1.00 0.00 215 MET G O 1
ATOM 6073 N N . THR C 3 216 ? 156.534 116.886 247.587 1.00 0.65 216 THR G N 1
ATOM 6074 C CA . THR C 3 216 ? 157.616 115.948 247.305 1.00 1.17 216 THR G CA 1
ATOM 6075 C C . THR C 3 216 ? 158.898 116.353 248.021 1.00 0.00 216 THR G C 1
ATOM 6076 O O . THR C 3 216 ? 159.729 115.497 248.341 1.00 1.88 216 THR G O 1
ATOM 6080 N N . ARG C 3 217 ? 159.067 117.649 248.288 1.00 0.00 217 ARG G N 1
ATOM 6081 C CA . ARG C 3 217 ? 160.271 118.153 248.934 1.00 3.33 217 ARG G CA 1
ATOM 6082 C C . ARG C 3 217 ? 160.250 117.983 250.448 1.00 0.00 217 ARG G C 1
ATOM 6083 O O . ARG C 3 217 ? 161.305 118.091 251.081 1.00 0.00 217 ARG G O 1
ATOM 6091 N N . CYS C 3 218 ? 159.084 117.717 251.035 1.00 0.00 218 CYS G N 1
ATOM 6092 C CA . CYS C 3 218 ? 158.966 117.654 252.487 1.00 0.00 218 CYS G CA 1
ATOM 6093 C C . CYS C 3 218 ? 159.815 116.523 253.056 1.00 0.00 218 CYS G C 1
ATOM 6094 O O . CYS C 3 218 ? 159.854 115.417 252.513 1.00 0.00 218 CYS G O 1
ATOM 6097 N N . ILE C 3 219 ? 160.499 116.811 254.160 1.00 0.00 219 ILE G N 1
ATOM 6098 C CA . ILE C 3 219 ? 161.360 115.839 254.821 1.00 1.27 219 ILE G CA 1
ATOM 6099 C C . ILE C 3 219 ? 160.759 115.376 256.148 1.00 0.00 219 ILE G C 1
ATOM 6100 O O . ILE C 3 219 ? 161.454 114.772 256.963 1.00 0.00 219 ILE G O 1
ATOM 6105 N N . GLN C 3 220 ? 159.474 115.660 256.373 1.00 0.00 220 GLN G N 1
ATOM 6106 C CA . GLN C 3 220 ? 158.739 115.171 257.543 1.00 0.00 220 GLN G CA 1
ATOM 6107 C C . GLN C 3 220 ? 159.396 115.614 258.849 1.00 0.00 220 GLN G C 1
ATOM 6108 O O . GLN C 3 220 ? 159.456 114.862 259.824 1.00 2.82 220 GLN G O 1
ATOM 6114 N N . CYS C 3 221 ? 159.897 116.848 258.869 1.00 0.00 221 CYS G N 1
ATOM 6115 C CA . CYS C 3 221 ? 160.486 117.417 260.073 1.00 0.00 221 CYS G CA 1
ATOM 6116 C C . CYS C 3 221 ? 159.445 117.868 261.091 1.00 0.00 221 CYS G C 1
ATOM 6117 O O . CYS C 3 221 ? 159.805 118.121 262.246 1.00 0.00 221 CYS G O 1
ATOM 6120 N N . THR C 3 222 ? 158.176 117.973 260.689 1.00 0.00 222 THR G N 1
ATOM 6121 C CA . THR C 3 222 ? 157.042 118.299 261.558 1.00 2.31 222 THR G CA 1
ATOM 6122 C C . THR C 3 222 ? 157.159 119.674 262.211 1.00 0.00 222 THR G C 1
ATOM 6123 O O . THR C 3 222 ? 156.460 119.955 263.189 1.00 0.08 222 THR G O 1
ATOM 6127 N N . ARG C 3 223 ? 158.018 120.555 261.691 1.00 0.00 223 ARG G N 1
ATOM 6128 C CA . ARG C 3 223 ? 158.086 121.909 262.232 1.00 0.00 223 ARG G CA 1
ATOM 6129 C C . ARG C 3 223 ? 156.780 122.665 262.010 1.00 0.00 223 ARG G C 1
ATOM 6130 O O . ARG C 3 223 ? 156.326 123.401 262.893 1.00 0.00 223 ARG G O 1
ATOM 6138 N N . CYS C 3 224 ? 156.162 122.499 260.837 1.00 0.00 224 CYS G N 1
ATOM 6139 C CA . CYS C 3 224 ? 154.923 123.216 260.544 1.00 0.00 224 CYS G CA 1
ATOM 6140 C C . CYS C 3 224 ? 153.790 122.782 261.467 1.00 0.00 224 CYS G C 1
ATOM 6141 O O . CYS C 3 224 ? 153.016 123.621 261.944 1.00 5.05 224 CYS G O 1
ATOM 6144 N N . VAL C 3 225 ? 153.674 121.478 261.730 1.00 0.00 225 VAL G N 1
ATOM 6145 C CA . VAL C 3 225 ? 152.612 120.980 262.602 1.00 0.00 225 VAL G CA 1
ATOM 6146 C C . VAL C 3 225 ? 152.781 121.532 264.012 1.00 0.00 225 VAL G C 1
ATOM 6147 O O . VAL C 3 225 ? 151.818 121.986 264.646 1.00 0.00 225 VAL G O 1
ATOM 6151 N N . ARG C 3 226 ? 154.012 121.502 264.523 1.00 0.00 226 ARG G N 1
ATOM 6152 C CA . ARG C 3 226 ? 154.261 122.003 265.869 1.00 0.00 226 ARG G CA 1
ATOM 6153 C C . ARG C 3 226 ? 154.064 123.512 265.948 1.00 2.74 226 ARG G C 1
ATOM 6154 O O . ARG C 3 226 ? 153.605 124.025 266.972 1.00 1.11 226 ARG G O 1
ATOM 6162 N N . PHE C 3 227 ? 154.409 124.242 264.884 1.00 0.00 227 PHE G N 1
ATOM 6163 C CA . PHE C 3 227 ? 154.117 125.672 264.859 1.00 0.00 227 PHE G CA 1
ATOM 6164 C C . PHE C 3 227 ? 152.617 125.928 264.898 1.00 1.88 227 PHE G C 1
ATOM 6165 O O . PHE C 3 227 ? 152.150 126.819 265.617 1.00 1.60 227 PHE G O 1
ATOM 6173 N N . ALA C 3 228 ? 151.849 125.162 264.121 1.00 0.00 228 ALA G N 1
ATOM 6174 C CA . ALA C 3 228 ? 150.401 125.334 264.112 1.00 2.77 228 ALA G CA 1
ATOM 6175 C C . ALA C 3 228 ? 149.807 125.048 265.484 1.00 0.00 228 ALA G C 1
ATOM 6176 O O . ALA C 3 228 ? 148.909 125.763 265.944 1.00 7.58 228 ALA G O 1
ATOM 6178 N N . SER C 3 229 ? 150.297 124.003 266.154 1.00 0.00 229 SER G N 1
ATOM 6179 C CA . SER C 3 229 ? 149.732 123.628 267.447 1.00 2.85 229 SER G CA 1
ATOM 6180 C C . SER C 3 229 ? 150.167 124.579 268.559 1.00 0.00 229 SER G C 1
ATOM 6181 O O . SER C 3 229 ? 149.372 124.905 269.448 1.00 11.88 229 SER G O 1
ATOM 6184 N N . GLU C 3 230 ? 151.418 125.039 268.529 1.00 2.41 230 GLU G N 1
ATOM 6185 C CA . GLU C 3 230 ? 152.027 125.684 269.687 1.00 0.00 230 GLU G CA 1
ATOM 6186 C C . GLU C 3 230 ? 152.130 127.200 269.581 1.00 1.89 230 GLU G C 1
ATOM 6187 O O . GLU C 3 230 ? 152.075 127.879 270.611 1.00 14.07 230 GLU G O 1
ATOM 6193 N N . VAL C 3 231 ? 152.285 127.754 268.383 1.00 3.24 231 VAL G N 1
ATOM 6194 C CA . VAL C 3 231 ? 152.464 129.189 268.194 1.00 0.00 231 VAL G CA 1
ATOM 6195 C C . VAL C 3 231 ? 151.221 129.833 267.591 1.00 0.00 231 VAL G C 1
ATOM 6196 O O . VAL C 3 231 ? 150.704 130.819 268.119 1.00 8.36 231 VAL G O 1
ATOM 6200 N N . ALA C 3 232 ? 150.726 129.286 266.480 1.00 3.97 232 ALA G N 1
ATOM 6201 C CA . ALA C 3 232 ? 149.551 129.866 265.838 1.00 2.24 232 ALA G CA 1
ATOM 6202 C C . ALA C 3 232 ? 148.288 129.624 266.652 1.00 1.73 232 ALA G C 1
ATOM 6203 O O . ALA C 3 232 ? 147.338 130.411 266.567 1.00 6.93 232 ALA G O 1
ATOM 6205 N N . GLY C 3 233 ? 148.255 128.552 267.440 1.00 10.37 233 GLY G N 1
ATOM 6206 C CA . GLY C 3 233 ? 147.065 128.228 268.198 1.00 1.07 233 GLY G CA 1
ATOM 6207 C C . GLY C 3 233 ? 145.901 127.750 267.364 1.00 0.00 233 GLY G C 1
ATOM 6208 O O . GLY C 3 233 ? 144.764 127.757 267.841 1.00 13.08 233 GLY G O 1
ATOM 6209 N N . VAL C 3 234 ? 146.152 127.336 266.125 1.00 4.73 234 VAL G N 1
ATOM 6210 C CA . VAL C 3 234 ? 145.123 126.830 265.224 1.00 3.01 234 VAL G CA 1
ATOM 6211 C C . VAL C 3 234 ? 145.580 125.460 264.748 1.00 4.06 234 VAL G C 1
ATOM 6212 O O . VAL C 3 234 ? 146.496 125.355 263.922 1.00 8.58 234 VAL G O 1
ATOM 6216 N N . GLN C 3 235 ? 144.949 124.408 265.267 1.00 6.46 235 GLN G N 1
ATOM 6217 C CA . GLN C 3 235 ? 145.338 123.034 264.953 1.00 0.62 235 GLN G CA 1
ATOM 6218 C C . GLN C 3 235 ? 144.641 122.611 263.668 1.00 0.00 235 GLN G C 1
ATOM 6219 O O . GLN C 3 235 ? 143.560 122.020 263.683 1.00 9.51 235 GLN G O 1
ATOM 6225 N N . ASP C 3 236 ? 145.270 122.920 262.538 1.00 0.01 236 ASP G N 1
ATOM 6226 C CA . ASP C 3 236 ? 144.790 122.485 261.235 1.00 2.26 236 ASP G CA 1
ATOM 6227 C C . ASP C 3 236 ? 145.742 121.540 260.521 1.00 0.00 236 ASP G C 1
ATOM 6228 O O . ASP C 3 236 ? 145.280 120.643 259.814 1.00 2.17 236 ASP G O 1
ATOM 6233 N N . LEU C 3 237 ? 147.051 121.706 260.693 1.00 0.00 237 LEU G N 1
ATOM 6234 C CA . LEU C 3 237 ? 148.031 120.835 260.061 1.00 3.25 237 LEU G CA 1
ATOM 6235 C C . LEU C 3 237 ? 148.342 119.642 260.954 1.00 0.00 237 LEU G C 1
ATOM 6236 O O . LEU C 3 237 ? 148.480 119.779 262.173 1.00 1.64 237 LEU G O 1
ATOM 6241 N N . GLY C 3 238 ? 148.447 118.467 260.334 1.00 0.22 238 GLY G N 1
ATOM 6242 C CA . GLY C 3 238 ? 148.848 117.261 261.026 1.00 0.00 238 GLY G CA 1
ATOM 6243 C C . GLY C 3 238 ? 149.722 116.405 260.130 1.00 0.00 238 GLY G C 1
ATOM 6244 O O . GLY C 3 238 ? 149.996 116.759 258.982 1.00 4.10 238 GLY G O 1
ATOM 6245 N N . ILE C 3 239 ? 150.155 115.273 260.675 1.00 0.00 239 ILE G N 1
ATOM 6246 C CA . ILE C 3 239 ? 150.921 114.287 259.921 1.00 0.00 239 ILE G CA 1
ATOM 6247 C C . ILE C 3 239 ? 150.064 113.031 259.813 1.00 0.00 239 ILE G C 1
ATOM 6248 O O . ILE C 3 239 ? 149.757 112.383 260.822 1.00 0.00 239 ILE G O 1
ATOM 6253 N N . LEU C 3 240 ? 149.657 112.703 258.592 1.00 0.00 240 LEU G N 1
ATOM 6254 C CA . LEU C 3 240 ? 148.719 111.622 258.333 1.00 0.00 240 LEU G CA 1
ATOM 6255 C C . LEU C 3 240 ? 149.450 110.402 257.786 1.00 0.00 240 LEU G C 1
ATOM 6256 O O . LEU C 3 240 ? 150.424 110.522 257.041 1.00 2.85 240 LEU G O 1
ATOM 6261 N N . GLY C 3 241 ? 148.960 109.226 258.156 1.00 0.00 241 GLY G N 1
ATOM 6262 C CA . GLY C 3 241 ? 149.538 107.987 257.679 1.00 0.00 241 GLY G CA 1
ATOM 6263 C C . GLY C 3 241 ? 150.648 107.471 258.574 1.00 0.00 241 GLY G C 1
ATOM 6264 O O . GLY C 3 241 ? 150.791 107.850 259.740 1.00 0.65 241 GLY G O 1
ATOM 6265 N N . ARG C 3 242 ? 151.453 106.579 258.000 1.00 1.95 242 ARG G N 1
ATOM 6266 C CA . ARG C 3 242 ? 152.496 105.892 258.745 1.00 0.00 242 ARG G CA 1
ATOM 6267 C C . ARG C 3 242 ? 153.610 105.489 257.788 1.00 0.00 242 ARG G C 1
ATOM 6268 O O . ARG C 3 242 ? 153.368 105.233 256.606 1.00 3.36 242 ARG G O 1
ATOM 6276 N N . GLY C 3 243 ? 154.835 105.440 258.310 1.00 0.00 243 GLY G N 1
ATOM 6277 C CA . GLY C 3 243 ? 155.972 105.013 257.518 1.00 1.32 243 GLY G CA 1
ATOM 6278 C C . GLY C 3 243 ? 156.428 106.061 256.517 1.00 0.00 243 GLY G C 1
ATOM 6279 O O . GLY C 3 243 ? 156.229 107.267 256.690 1.00 0.00 243 GLY G O 1
ATOM 6280 N N . SER C 3 244 ? 157.065 105.577 255.448 1.00 0.00 244 SER G N 1
ATOM 6281 C CA . SER C 3 244 ? 157.547 106.470 254.400 1.00 1.64 244 SER G CA 1
ATOM 6282 C C . SER C 3 244 ? 156.410 107.176 253.674 1.00 0.00 244 SER G C 1
ATOM 6283 O O . SER C 3 244 ? 156.636 108.230 253.070 1.00 5.36 244 SER G O 1
ATOM 6286 N N . GLY C 3 245 ? 155.200 106.626 253.724 1.00 0.93 245 GLY G N 1
ATOM 6287 C CA . GLY C 3 245 ? 154.044 107.218 253.088 1.00 2.52 245 GLY G CA 1
ATOM 6288 C C . GLY C 3 245 ? 153.340 108.297 253.875 1.00 1.89 245 GLY G C 1
ATOM 6289 O O . GLY C 3 245 ? 152.313 108.805 253.415 1.00 13.84 245 GLY G O 1
ATOM 6290 N N . GLU C 3 246 ? 153.847 108.660 255.051 1.00 3.74 246 GLU G N 1
ATOM 6291 C CA . GLU C 3 246 ? 153.209 109.700 255.846 1.00 7.28 246 GLU G CA 1
ATOM 6292 C C . GLU C 3 246 ? 153.277 111.042 255.125 1.00 0.01 246 GLU G C 1
ATOM 6293 O O . GLU C 3 246 ? 154.284 111.380 254.497 1.00 9.34 246 GLU G O 1
ATOM 6299 N N . GLU C 3 247 ? 152.187 111.803 255.207 1.00 4.65 247 GLU G N 1
ATOM 6300 C CA . GLU C 3 247 ? 152.046 113.051 254.469 1.00 0.40 247 GLU G CA 1
ATOM 6301 C C . GLU C 3 247 ? 151.543 114.147 255.395 1.00 0.00 247 GLU G C 1
ATOM 6302 O O . GLU C 3 247 ? 150.579 113.942 256.139 1.00 1.88 247 GLU G O 1
ATOM 6308 N N . ILE C 3 248 ? 152.197 115.307 255.343 1.00 0.00 248 ILE G N 1
ATOM 6309 C CA . ILE C 3 248 ? 151.710 116.481 256.056 1.00 0.00 248 ILE G CA 1
ATOM 6310 C C . ILE C 3 248 ? 150.498 117.042 255.326 1.00 0.00 248 ILE G C 1
ATOM 6311 O O . ILE C 3 248 ? 150.534 117.261 254.108 1.00 1.21 248 ILE G O 1
ATOM 6316 N N . GLY C 3 249 ? 149.421 117.281 256.064 1.00 0.00 249 GLY G N 1
ATOM 6317 C CA . GLY C 3 249 ? 148.231 117.846 255.456 1.00 1.30 249 GLY G CA 1
ATOM 6318 C C . GLY C 3 249 ? 147.149 118.073 256.487 1.00 0.00 249 GLY G C 1
ATOM 6319 O O . GLY C 3 249 ? 147.330 117.828 257.684 1.00 0.00 249 GLY G O 1
ATOM 6320 N N . THR C 3 250 ? 146.011 118.558 255.995 1.00 0.47 250 THR G N 1
ATOM 6321 C CA . THR C 3 250 ? 144.831 118.797 256.814 1.00 0.95 250 THR G CA 1
ATOM 6322 C C . THR C 3 250 ? 143.797 117.686 256.694 1.00 0.00 250 THR G C 1
ATOM 6323 O O . THR C 3 250 ? 142.715 117.803 257.279 1.00 0.34 250 THR G O 1
ATOM 6327 N N . TYR C 3 251 ? 144.099 116.628 255.937 1.00 0.00 251 TYR G N 1
ATOM 6328 C CA . TYR C 3 251 ? 143.180 115.527 255.660 1.00 0.00 251 TYR G CA 1
ATOM 6329 C C . TYR C 3 251 ? 141.962 116.022 254.889 1.00 0.00 251 TYR G C 1
ATOM 6330 O O . TYR C 3 251 ? 141.800 115.705 253.706 1.00 0.00 251 TYR G O 1
ATOM 6339 N N . VAL C 3 252 ? 141.097 116.791 255.548 1.00 0.00 252 VAL G N 1
ATOM 6340 C CA . VAL C 3 252 ? 139.980 117.416 254.856 1.00 1.08 252 VAL G CA 1
ATOM 6341 C C . VAL C 3 252 ? 140.461 118.675 254.142 1.00 2.10 252 VAL G C 1
ATOM 6342 O O . VAL C 3 252 ? 141.522 119.229 254.440 1.00 9.29 252 VAL G O 1
ATOM 6346 N N . GLU C 3 253 ? 139.735 119.023 253.107 1.00 6.42 253 GLU G N 1
ATOM 6347 C CA . GLU C 3 253 ? 140.034 120.305 252.417 1.00 6.74 253 GLU G CA 1
ATOM 6348 C C . GLU C 3 253 ? 139.748 121.514 253.312 1.00 1.62 253 GLU G C 1
ATOM 6349 O O . GLU C 3 253 ? 138.652 121.625 253.807 1.00 9.32 253 GLU G O 1
ATOM 6355 N N . LYS C 3 254 ? 140.761 122.316 253.597 1.00 7.08 254 LYS G N 1
ATOM 6356 C CA . LYS C 3 254 ? 140.615 123.546 254.361 1.00 0.00 254 LYS G CA 1
ATOM 6357 C C . LYS C 3 254 ? 141.886 124.368 254.211 1.00 7.62 254 LYS G C 1
ATOM 6358 O O . LYS C 3 254 ? 142.982 123.821 254.062 1.00 5.95 254 LYS G O 1
ATOM 6364 N N . LEU C 3 255 ? 141.723 125.686 254.235 1.00 3.76 255 LEU G N 1
ATOM 6365 C CA . LEU C 3 255 ? 142.828 126.618 254.086 1.00 3.79 255 LEU G CA 1
ATOM 6366 C C . LEU C 3 255 ? 143.321 127.080 255.451 1.00 2.36 255 LEU G C 1
ATOM 6367 O O . LEU C 3 255 ? 142.567 127.111 256.427 1.00 7.42 255 LEU G O 1
ATOM 6372 N N . MET C 3 256 ? 144.601 127.437 255.511 1.00 2.55 256 MET G N 1
ATOM 6373 C CA . MET C 3 256 ? 145.202 127.915 256.751 1.00 8.54 256 MET G CA 1
ATOM 6374 C C . MET C 3 256 ? 144.692 129.322 257.038 1.00 2.65 256 MET G C 1
ATOM 6375 O O . MET C 3 256 ? 145.073 130.280 256.357 1.00 7.91 256 MET G O 1
ATOM 6380 N N . THR C 3 257 ? 143.830 129.451 258.044 1.00 10.26 257 THR G N 1
ATOM 6381 C CA . THR C 3 257 ? 143.147 130.705 258.333 1.00 5.08 257 THR G CA 1
ATOM 6382 C C . THR C 3 257 ? 143.797 131.505 259.453 1.00 3.94 257 THR G C 1
ATOM 6383 O O . THR C 3 257 ? 143.324 132.603 259.762 1.00 13.40 257 THR G O 1
ATOM 6387 N N . SER C 3 258 ? 144.854 130.987 260.071 1.00 6.30 258 SER G N 1
ATOM 6388 C CA . SER C 3 258 ? 145.521 131.717 261.138 1.00 0.00 258 SER G CA 1
ATOM 6389 C C . SER C 3 258 ? 146.215 132.957 260.586 1.00 0.00 258 SER G C 1
ATOM 6390 O O . SER C 3 258 ? 146.779 132.936 259.489 1.00 4.79 258 SER G O 1
ATOM 6393 N N . GLU C 3 259 ? 146.168 134.046 261.355 1.00 2.83 259 GLU G N 1
ATOM 6394 C CA . GLU C 3 259 ? 146.851 135.271 260.956 1.00 3.01 259 GLU G CA 1
ATOM 6395 C C . GLU C 3 259 ? 148.368 135.145 261.017 1.00 0.00 259 GLU G C 1
ATOM 6396 O O . GLU C 3 259 ? 149.065 136.021 260.495 1.00 1.22 259 GLU G O 1
ATOM 6402 N N . LEU C 3 260 ? 148.890 134.086 261.637 1.00 0.89 260 LEU G N 1
ATOM 6403 C CA . LEU C 3 260 ? 150.318 133.807 261.678 1.00 1.37 260 LEU G CA 1
ATOM 6404 C C . LEU C 3 260 ? 150.714 132.685 260.723 1.00 0.12 260 LEU G C 1
ATOM 6405 O O . LEU C 3 260 ? 151.796 132.107 260.870 1.00 0.38 260 LEU G O 1
ATOM 6410 N N . SER C 3 261 ? 149.853 132.366 259.752 1.00 4.24 261 SER G N 1
ATOM 6411 C CA . SER C 3 261 ? 150.080 131.210 258.890 1.00 0.08 261 SER G CA 1
ATOM 6412 C C . SER C 3 261 ? 151.336 131.359 258.042 1.00 0.00 261 SER G C 1
ATOM 6413 O O . SER C 3 261 ? 151.988 130.359 257.724 1.00 9.17 261 SER G O 1
ATOM 6416 N N . GLY C 3 262 ? 151.692 132.588 257.662 1.00 0.00 262 GLY G N 1
ATOM 6417 C CA . GLY C 3 262 ? 152.809 132.798 256.756 1.00 0.00 262 GLY G CA 1
ATOM 6418 C C . GLY C 3 262 ? 154.157 132.373 257.302 1.00 0.00 262 GLY G C 1
ATOM 6419 O O . GLY C 3 262 ? 155.099 132.192 256.523 1.00 1.28 262 GLY G O 1
ATOM 6420 N N . ASN C 3 263 ? 154.276 132.212 258.622 1.00 0.26 263 ASN G N 1
ATOM 6421 C CA . ASN C 3 263 ? 155.560 131.852 259.213 1.00 0.00 263 ASN G CA 1
ATOM 6422 C C . ASN C 3 263 ? 155.974 130.415 258.903 1.00 0.00 263 ASN G C 1
ATOM 6423 O O . ASN C 3 263 ? 157.157 130.081 259.050 1.00 3.92 263 ASN G O 1
ATOM 6428 N N . VAL C 3 264 ? 155.036 129.560 258.481 1.00 2.24 264 VAL G N 1
ATOM 6429 C CA . VAL C 3 264 ? 155.403 128.193 258.119 1.00 0.00 264 VAL G CA 1
ATOM 6430 C C . VAL C 3 264 ? 156.322 128.192 256.906 1.00 1.85 264 VAL G C 1
ATOM 6431 O O . VAL C 3 264 ? 157.107 127.256 256.715 1.00 1.38 264 VAL G O 1
ATOM 6435 N N . ILE C 3 265 ? 156.239 129.227 256.067 1.00 0.00 265 ILE G N 1
ATOM 6436 C CA . ILE C 3 265 ? 157.184 129.365 254.963 1.00 1.65 265 ILE G CA 1
ATOM 6437 C C . ILE C 3 265 ? 158.593 129.576 255.501 1.00 0.00 265 ILE G C 1
ATOM 6438 O O . ILE C 3 265 ? 159.560 128.974 255.019 1.00 0.00 265 ILE G O 1
ATOM 6443 N N . ASP C 3 266 ? 158.730 130.437 256.514 1.00 0.00 266 ASP G N 1
ATOM 6444 C CA . ASP C 3 266 ? 160.040 130.668 257.115 1.00 0.00 266 ASP G CA 1
ATOM 6445 C C . ASP C 3 266 ? 160.574 129.410 257.785 1.00 0.00 266 ASP G C 1
ATOM 6446 O O . ASP C 3 266 ? 161.747 129.058 257.615 1.00 2.63 266 ASP G O 1
ATOM 6451 N N . ILE C 3 267 ? 159.729 128.715 258.549 1.00 1.22 267 ILE G N 1
ATOM 6452 C CA . ILE C 3 267 ? 160.233 127.607 259.357 1.00 1.74 267 ILE G CA 1
ATOM 6453 C C . ILE C 3 267 ? 160.488 126.346 258.542 1.00 0.00 267 ILE G C 1
ATOM 6454 O O . ILE C 3 267 ? 161.270 125.492 258.977 1.00 2.80 267 ILE G O 1
ATOM 6459 N N . CYS C 3 268 ? 159.857 126.193 257.387 1.00 0.00 268 CYS G N 1
ATOM 6460 C CA . CYS C 3 268 ? 160.063 124.988 256.592 1.00 0.00 268 CYS G CA 1
ATOM 6461 C C . CYS C 3 268 ? 161.464 125.013 255.997 1.00 0.00 268 CYS G C 1
ATOM 6462 O O . CYS C 3 268 ? 161.780 125.922 255.219 1.00 0.00 268 CYS G O 1
ATOM 6465 N N . PRO C 3 269 ? 162.331 124.050 256.326 1.00 0.61 269 PRO G N 1
ATOM 6466 C CA . PRO C 3 269 ? 163.717 124.113 255.837 1.00 0.00 269 PRO G CA 1
ATOM 6467 C C . PRO C 3 269 ? 163.856 123.819 254.356 1.00 0.00 269 PRO G C 1
ATOM 6468 O O . PRO C 3 269 ? 164.897 124.146 253.773 1.00 0.78 269 PRO G O 1
ATOM 6472 N N . VAL C 3 270 ? 162.849 123.215 253.731 1.00 0.00 270 VAL G N 1
ATOM 6473 C CA . VAL C 3 270 ? 162.895 122.896 252.310 1.00 0.00 270 VAL G CA 1
ATOM 6474 C C . VAL C 3 270 ? 161.827 123.711 251.595 1.00 1.71 270 VAL G C 1
ATOM 6475 O O . VAL C 3 270 ? 161.088 124.475 252.226 1.00 7.61 270 VAL G O 1
ATOM 6479 N N . GLY C 3 271 ? 161.743 123.567 250.276 1.00 0.00 271 GLY G N 1
ATOM 6480 C CA . GLY C 3 271 ? 160.773 124.319 249.507 1.00 0.00 271 GLY G CA 1
ATOM 6481 C C . GLY C 3 271 ? 159.407 123.668 249.460 1.00 0.00 271 GLY G C 1
ATOM 6482 O O . GLY C 3 271 ? 158.675 123.821 248.477 1.00 0.00 271 GLY G O 1
ATOM 6483 N N . ALA C 3 272 ? 159.054 122.931 250.515 1.00 0.00 272 ALA G N 1
ATOM 6484 C CA . ALA C 3 272 ? 157.738 122.301 250.568 1.00 0.00 272 ALA G CA 1
ATOM 6485 C C . ALA C 3 272 ? 156.639 123.336 250.768 1.00 0.00 272 ALA G C 1
ATOM 6486 O O . ALA C 3 272 ? 155.585 123.263 250.126 1.00 1.26 272 ALA G O 1
ATOM 6488 N N . LEU C 3 273 ? 156.865 124.305 251.652 1.00 0.00 273 LEU G N 1
ATOM 6489 C CA . LEU C 3 273 ? 155.929 125.394 251.897 1.00 0.00 273 LEU G CA 1
ATOM 6490 C C . LEU C 3 273 ? 156.605 126.700 251.509 1.00 0.98 273 LEU G C 1
ATOM 6491 O O . LEU C 3 273 ? 157.596 127.097 252.130 1.00 4.65 273 LEU G O 1
ATOM 6496 N N . THR C 3 274 ? 156.074 127.362 250.484 1.00 0.00 274 THR G N 1
ATOM 6497 C CA . THR C 3 274 ? 156.651 128.594 249.970 1.00 1.40 274 THR G CA 1
ATOM 6498 C C . THR C 3 274 ? 155.562 129.646 249.810 1.00 0.00 274 THR G C 1
ATOM 6499 O O . THR C 3 274 ? 154.367 129.341 249.801 1.00 0.61 274 THR G O 1
ATOM 6503 N N . SER C 3 275 ? 155.997 130.896 249.688 1.00 0.00 275 SER G N 1
ATOM 6504 C CA . SER C 3 275 ? 155.074 132.005 249.479 1.00 0.00 275 SER G CA 1
ATOM 6505 C C . SER C 3 275 ? 154.495 131.945 248.070 1.00 0.00 275 SER G C 1
ATOM 6506 O O . SER C 3 275 ? 155.231 132.057 247.084 1.00 0.00 275 SER G O 1
ATOM 6509 N N . LYS C 3 276 ? 153.178 131.765 247.977 1.00 0.00 276 LYS G N 1
ATOM 6510 C CA . LYS C 3 276 ? 152.527 131.740 246.668 1.00 2.11 276 LYS G CA 1
ATOM 6511 C C . LYS C 3 276 ? 152.655 133.059 245.913 1.00 0.00 276 LYS G C 1
ATOM 6512 O O . LYS C 3 276 ? 153.013 133.026 244.723 1.00 1.51 276 LYS G O 1
ATOM 6518 N N . PRO C 3 277 ? 152.382 134.230 246.503 1.00 4.12 277 PRO G N 1
ATOM 6519 C CA . PRO C 3 277 ? 152.553 135.479 245.738 1.00 3.44 277 PRO G CA 1
ATOM 6520 C C . PRO C 3 277 ? 153.987 135.752 245.318 1.00 0.00 277 PRO G C 1
ATOM 6521 O O . PRO C 3 277 ? 154.200 136.473 244.336 1.00 1.13 277 PRO G O 1
ATOM 6525 N N . PHE C 3 278 ? 154.973 135.207 246.025 1.00 0.00 278 PHE G N 1
ATOM 6526 C CA . PHE C 3 278 ? 156.380 135.405 245.704 1.00 0.39 278 PHE G CA 1
ATOM 6527 C C . PHE C 3 278 ? 156.929 134.336 244.763 1.00 1.09 278 PHE G C 1
ATOM 6528 O O . PHE C 3 278 ? 158.085 134.439 244.338 1.00 3.37 278 PHE G O 1
ATOM 6536 N N . ALA C 3 279 ? 156.122 133.336 244.410 1.00 0.00 279 ALA G N 1
ATOM 6537 C CA . ALA C 3 279 ? 156.624 132.154 243.717 1.00 3.94 279 ALA G CA 1
ATOM 6538 C C . ALA C 3 279 ? 157.337 132.516 242.418 1.00 0.00 279 ALA G C 1
ATOM 6539 O O . ALA C 3 279 ? 156.808 133.260 241.588 1.00 0.00 279 ALA G O 1
ATOM 6541 N N . PHE C 3 280 ? 158.555 131.993 242.263 1.00 0.00 280 PHE G N 1
ATOM 6542 C CA . PHE C 3 280 ? 159.369 132.053 241.051 1.00 0.00 280 PHE G CA 1
ATOM 6543 C C . PHE C 3 280 ? 159.831 133.462 240.698 1.00 0.13 280 PHE G C 1
ATOM 6544 O O . PHE C 3 280 ? 160.461 133.651 239.649 1.00 0.32 280 PHE G O 1
ATOM 6552 N N . LYS C 3 281 ? 159.547 134.459 241.538 1.00 0.00 281 LYS G N 1
ATOM 6553 C CA . LYS C 3 281 ? 159.795 135.843 241.150 1.00 0.00 281 LYS G CA 1
ATOM 6554 C C . LYS C 3 281 ? 161.269 136.228 241.228 1.00 0.00 281 LYS G C 1
ATOM 6555 O O . LYS C 3 281 ? 161.737 137.013 240.397 1.00 2.63 281 LYS G O 1
ATOM 6561 N N . ALA C 3 282 ? 162.014 135.699 242.196 1.00 1.50 282 ALA G N 1
ATOM 6562 C CA . ALA C 3 282 ? 163.402 136.110 242.353 1.00 1.97 282 ALA G CA 1
ATOM 6563 C C . ALA C 3 282 ? 164.186 135.035 243.090 1.00 0.00 282 ALA G C 1
ATOM 6564 O O . ALA C 3 282 ? 163.619 134.174 243.767 1.00 0.00 282 ALA G O 1
ATOM 6566 N N . ARG C 3 283 ? 165.504 135.108 242.944 1.00 0.00 283 ARG G N 1
ATOM 6567 C CA . ARG C 3 283 ? 166.441 134.303 243.711 1.00 0.00 283 ARG G CA 1
ATOM 6568 C C . ARG C 3 283 ? 166.982 135.136 244.866 1.00 0.00 283 ARG G C 1
ATOM 6569 O O . ARG C 3 283 ? 167.068 136.363 244.780 1.00 0.86 283 ARG G O 1
ATOM 6577 N N . ASN C 3 284 ? 167.340 134.458 245.959 1.00 0.00 284 ASN G N 1
ATOM 6578 C CA . ASN C 3 284 ? 167.739 135.177 247.165 1.00 0.06 284 ASN G CA 1
ATOM 6579 C C . ASN C 3 284 ? 169.024 135.974 246.965 1.00 0.00 284 ASN G C 1
ATOM 6580 O O . ASN C 3 284 ? 169.233 136.986 247.643 1.00 4.60 284 ASN G O 1
ATOM 6585 N N . TRP C 3 285 ? 169.890 135.550 246.043 1.00 1.62 285 TRP G N 1
ATOM 6586 C CA . TRP C 3 285 ? 171.177 136.215 245.874 1.00 0.00 285 TRP G CA 1
ATOM 6587 C C . TRP C 3 285 ? 171.084 137.543 245.130 1.00 0.00 285 TRP G C 1
ATOM 6588 O O . TRP C 3 285 ? 172.044 138.318 245.169 1.00 3.55 285 TRP G O 1
ATOM 6599 N N . GLU C 3 286 ? 169.969 137.829 244.459 1.00 0.00 286 GLU G N 1
ATOM 6600 C CA . GLU C 3 286 ? 169.793 139.092 243.754 1.00 0.00 286 GLU G CA 1
ATOM 6601 C C . GLU C 3 286 ? 168.963 140.097 244.544 1.00 0.00 286 GLU G C 1
ATOM 6602 O O . GLU C 3 286 ? 168.614 141.154 244.008 1.00 5.65 286 GLU G O 1
ATOM 6608 N N . LEU C 3 287 ? 168.644 139.799 245.800 1.00 0.00 287 LEU G N 1
ATOM 6609 C CA . LEU C 3 287 ? 167.783 140.645 246.615 1.00 0.00 287 LEU G CA 1
ATOM 6610 C C . LEU C 3 287 ? 168.623 141.469 247.582 1.00 0.00 287 LEU G C 1
ATOM 6611 O O . LEU C 3 287 ? 169.567 140.953 248.189 1.00 2.81 287 LEU G O 1
ATOM 6616 N N . LYS C 3 288 ? 168.276 142.746 247.720 1.00 1.53 288 LYS G N 1
ATOM 6617 C CA . LYS C 3 288 ? 168.918 143.627 248.686 1.00 0.00 288 LYS G CA 1
ATOM 6618 C C . LYS C 3 288 ? 168.112 143.627 249.979 1.00 0.41 288 LYS G C 1
ATOM 6619 O O . LYS C 3 288 ? 166.893 143.823 249.957 1.00 6.90 288 LYS G O 1
ATOM 6625 N N . ALA C 3 289 ? 168.794 143.408 251.100 1.00 0.45 289 ALA G N 1
ATOM 6626 C CA . ALA C 3 289 ? 168.149 143.276 252.399 1.00 3.56 289 ALA G CA 1
ATOM 6627 C C . ALA C 3 289 ? 168.236 144.589 253.165 1.00 0.00 289 ALA G C 1
ATOM 6628 O O . ALA C 3 289 ? 169.330 145.124 253.370 1.00 11.29 289 ALA G O 1
ATOM 6630 N N . THR C 3 290 ? 167.082 145.101 253.584 1.00 5.66 290 THR G N 1
ATOM 6631 C CA . THR C 3 290 ? 166.995 146.303 254.403 1.00 0.00 290 THR G CA 1
ATOM 6632 C C . THR C 3 290 ? 166.310 145.953 255.716 1.00 2.55 290 THR G C 1
ATOM 6633 O O . THR C 3 290 ? 165.243 145.331 255.716 1.00 3.58 290 THR G O 1
ATOM 6637 N N . GLU C 3 291 ? 166.926 146.349 256.827 1.00 5.85 291 GLU G N 1
ATOM 6638 C CA . GLU C 3 291 ? 166.413 146.062 258.161 1.00 1.16 291 GLU G CA 1
ATOM 6639 C C . GLU C 3 291 ? 165.589 147.259 258.624 1.00 1.57 291 GLU G C 1
ATOM 6640 O O . GLU C 3 291 ? 166.130 148.351 258.823 1.00 11.68 291 GLU G O 1
ATOM 6646 N N . THR C 3 292 ? 164.289 147.054 258.799 1.00 0.00 292 THR G N 1
ATOM 6647 C CA . THR C 3 292 ? 163.379 148.146 259.134 1.00 0.00 292 THR G CA 1
ATOM 6648 C C . THR C 3 292 ? 162.264 147.589 260.015 1.00 0.68 292 THR G C 1
ATOM 6649 O O . THR C 3 292 ? 162.370 146.477 260.544 1.00 1.28 292 THR G O 1
ATOM 6653 N N . ILE C 3 293 ? 161.189 148.364 260.178 1.00 0.00 293 ILE G N 1
ATOM 6654 C CA . ILE C 3 293 ? 160.080 147.996 261.048 1.00 0.00 293 ILE G CA 1
ATOM 6655 C C . ILE C 3 293 ? 158.775 148.091 260.268 1.00 0.00 293 ILE G C 1
ATOM 6656 O O . ILE C 3 293 ? 158.677 148.775 259.247 1.00 6.32 293 ILE G O 1
ATOM 6661 N N . ASP C 3 294 ? 157.769 147.379 260.765 1.00 0.00 294 ASP G N 1
ATOM 6662 C CA . ASP C 3 294 ? 156.448 147.346 260.155 1.00 3.84 294 ASP G CA 1
ATOM 6663 C C . ASP C 3 294 ? 155.556 148.434 260.744 1.00 0.00 294 ASP G C 1
ATOM 6664 O O . ASP C 3 294 ? 155.683 148.803 261.915 1.00 0.92 294 ASP G O 1
ATOM 6669 N N . VAL C 3 295 ? 154.647 148.948 259.916 1.00 0.00 295 VAL G N 1
ATOM 6670 C CA . VAL C 3 295 ? 153.708 149.981 260.330 1.00 0.00 295 VAL G CA 1
ATOM 6671 C C . VAL C 3 295 ? 152.257 149.527 260.159 1.00 0.84 295 VAL G C 1
ATOM 6672 O O . VAL C 3 295 ? 151.349 150.349 260.158 1.00 10.03 295 VAL G O 1
ATOM 6676 N N . SER C 3 296 ? 152.028 148.218 260.014 1.00 3.87 296 SER G N 1
ATOM 6677 C CA . SER C 3 296 ? 150.663 147.728 259.836 1.00 3.88 296 SER G CA 1
ATOM 6678 C C . SER C 3 296 ? 149.830 147.909 261.098 1.00 0.15 296 SER G C 1
ATOM 6679 O O . SER C 3 296 ? 148.608 148.078 261.013 1.00 13.74 296 SER G O 1
ATOM 6682 N N . ASP C 3 297 ? 150.463 147.873 262.267 1.00 4.07 297 ASP G N 1
ATOM 6683 C CA . ASP C 3 297 ? 149.778 148.061 263.538 1.00 0.79 297 ASP G CA 1
ATOM 6684 C C . ASP C 3 297 ? 150.701 148.848 264.463 1.00 1.70 297 ASP G C 1
ATOM 6685 O O . ASP C 3 297 ? 151.708 149.417 264.031 1.00 7.81 297 ASP G O 1
ATOM 6690 N N . ALA C 3 298 ? 150.353 148.882 265.748 1.00 0.00 298 ALA G N 1
ATOM 6691 C CA . ALA C 3 298 ? 151.138 149.583 266.753 1.00 0.56 298 ALA G CA 1
ATOM 6692 C C . ALA C 3 298 ? 152.105 148.658 267.485 1.00 0.05 298 ALA G C 1
ATOM 6693 O O . ALA C 3 298 ? 152.537 148.978 268.598 1.00 3.97 298 ALA G O 1
ATOM 6695 N N . VAL C 3 299 ? 152.449 147.520 266.887 1.00 0.00 299 VAL G N 1
ATOM 6696 C CA . VAL C 3 299 ? 153.384 146.594 267.514 1.00 3.05 299 VAL G CA 1
ATOM 6697 C C . VAL C 3 299 ? 154.835 146.927 267.169 1.00 0.00 299 VAL G C 1
ATOM 6698 O O . VAL C 3 299 ? 155.728 146.734 268.001 1.00 5.21 299 VAL G O 1
ATOM 6702 N N . GLY C 3 300 ? 155.090 147.443 265.971 1.00 0.00 300 GLY G N 1
ATOM 6703 C CA . GLY C 3 300 ? 156.453 147.712 265.546 1.00 0.00 300 GLY G CA 1
ATOM 6704 C C . GLY C 3 300 ? 157.288 146.468 265.328 1.00 0.00 300 GLY G C 1
ATOM 6705 O O . GLY C 3 300 ? 158.456 146.432 265.734 1.00 0.00 300 GLY G O 1
ATOM 6706 N N . SER C 3 301 ? 156.711 145.442 264.704 1.00 1.80 301 SER G N 1
ATOM 6707 C CA . SER C 3 301 ? 157.441 144.211 264.431 1.00 0.00 301 SER G CA 1
ATOM 6708 C C . SER C 3 301 ? 158.665 144.486 263.565 1.00 0.00 301 SER G C 1
ATOM 6709 O O . SER C 3 301 ? 158.597 145.224 262.579 1.00 0.00 301 SER G O 1
ATOM 6712 N N . ASN C 3 302 ? 159.781 143.872 263.970 1.00 0.00 302 ASN G N 1
ATOM 6713 C CA . ASN C 3 302 ? 161.043 144.018 263.203 1.00 0.00 302 ASN G CA 1
ATOM 6714 C C . ASN C 3 302 ? 160.932 143.171 261.937 1.00 0.00 302 ASN G C 1
ATOM 6715 O O . ASN C 3 302 ? 160.510 142.001 262.046 1.00 2.10 302 ASN G O 1
ATOM 6720 N N . ILE C 3 303 ? 161.292 143.741 260.788 1.00 0.57 303 ILE G N 1
ATOM 6721 C CA . ILE C 3 303 ? 161.183 143.050 259.512 1.00 0.00 303 ILE G CA 1
ATOM 6722 C C . ILE C 3 303 ? 162.444 143.279 258.692 1.00 0.00 303 ILE G C 1
ATOM 6723 O O . ILE C 3 303 ? 163.205 144.223 258.918 1.00 0.00 303 ILE G O 1
ATOM 6728 N N . ARG C 3 304 ? 162.658 142.387 257.730 1.00 0.00 304 ARG G N 1
ATOM 6729 C CA . ARG C 3 304 ? 163.659 142.557 256.687 1.00 0.00 304 ARG G CA 1
ATOM 6730 C C . ARG C 3 304 ? 162.944 142.697 255.351 1.00 0.28 304 ARG G C 1
ATOM 6731 O O . ARG C 3 304 ? 162.144 141.832 254.979 1.00 0.32 304 ARG G O 1
ATOM 6739 N N . VAL C 3 305 ? 163.231 143.778 254.636 1.00 0.00 305 VAL G N 1
ATOM 6740 C CA . VAL C 3 305 ? 162.594 144.067 253.357 1.00 0.00 305 VAL G CA 1
ATOM 6741 C C . VAL C 3 305 ? 163.568 143.699 252.247 1.00 1.38 305 VAL G C 1
ATOM 6742 O O . VAL C 3 305 ? 164.671 144.254 252.168 1.00 6.43 305 VAL G O 1
ATOM 6746 N N . ASP C 3 306 ? 163.165 142.763 251.395 1.00 0.00 306 ASP G N 1
ATOM 6747 C CA . ASP C 3 306 ? 163.978 142.312 250.274 1.00 1.43 306 ASP G CA 1
ATOM 6748 C C . ASP C 3 306 ? 163.511 143.010 249.005 1.00 0.00 306 ASP G C 1
ATOM 6749 O O . ASP C 3 306 ? 162.323 142.964 248.667 1.00 0.73 306 ASP G O 1
ATOM 6754 N N . SER C 3 307 ? 164.442 143.654 248.308 1.00 0.00 307 SER G N 1
ATOM 6755 C CA . SER C 3 307 ? 164.118 144.426 247.120 1.00 0.18 307 SER G CA 1
ATOM 6756 C C . SER C 3 307 ? 165.072 144.082 245.986 1.00 0.00 307 SER G C 1
ATOM 6757 O O . SER C 3 307 ? 166.217 143.681 246.210 1.00 0.00 307 SER G O 1
ATOM 6760 N N . ARG C 3 308 ? 164.578 144.244 244.760 1.00 5.50 308 ARG G N 1
ATOM 6761 C CA . ARG C 3 308 ? 165.384 144.138 243.548 1.00 0.00 308 ARG G CA 1
ATOM 6762 C C . ARG C 3 308 ? 165.084 145.370 242.707 1.00 0.00 308 ARG G C 1
ATOM 6763 O O . ARG C 3 308 ? 163.982 145.500 242.164 1.00 8.36 308 ARG G O 1
ATOM 6771 N N . GLY C 3 309 ? 166.056 146.269 242.601 1.00 3.87 309 GLY G N 1
ATOM 6772 C CA . GLY C 3 309 ? 165.822 147.557 241.997 1.00 5.84 309 GLY G CA 1
ATOM 6773 C C . GLY C 3 309 ? 164.849 148.370 242.827 1.00 0.78 309 GLY G C 1
ATOM 6774 O O . GLY C 3 309 ? 164.810 148.262 244.057 1.00 8.39 309 GLY G O 1
ATOM 6775 N N . PRO C 3 310 ? 164.040 149.207 242.170 1.00 6.31 310 PRO G N 1
ATOM 6776 C CA . PRO C 3 310 ? 163.036 150.016 242.871 1.00 5.09 310 PRO G CA 1
ATOM 6777 C C . PRO C 3 310 ? 161.719 149.277 243.108 1.00 10.57 310 PRO G C 1
ATOM 6778 O O . PRO C 3 310 ? 160.631 149.807 242.857 1.00 20.49 310 PRO G O 1
ATOM 6782 N N . GLU C 3 311 ? 161.806 148.042 243.598 1.00 3.25 311 GLU G N 1
ATOM 6783 C CA . GLU C 3 311 ? 160.622 147.231 243.851 1.00 3.96 311 GLU G CA 1
ATOM 6784 C C . GLU C 3 311 ? 160.863 146.328 245.050 1.00 2.45 311 GLU G C 1
ATOM 6785 O O . GLU C 3 311 ? 161.896 145.658 245.127 1.00 8.23 311 GLU G O 1
ATOM 6791 N N . VAL C 3 312 ? 159.907 146.306 245.974 1.00 0.19 312 VAL G N 1
ATOM 6792 C CA . VAL C 3 312 ? 159.968 145.413 247.126 1.00 1.09 312 VAL G CA 1
ATOM 6793 C C . VAL C 3 312 ? 159.473 144.037 246.697 1.00 0.00 312 VAL G C 1
ATOM 6794 O O . VAL C 3 312 ? 158.344 143.896 246.214 1.00 3.92 312 VAL G O 1
ATOM 6798 N N . MET C 3 313 ? 160.316 143.020 246.873 1.00 3.95 313 MET G N 1
ATOM 6799 C CA . MET C 3 313 ? 159.993 141.674 246.414 1.00 0.40 313 MET G CA 1
ATOM 6800 C C . MET C 3 313 ? 159.278 140.845 247.474 1.00 0.00 313 MET G C 1
ATOM 6801 O O . MET C 3 313 ? 158.362 140.084 247.145 1.00 0.00 313 MET G O 1
ATOM 6806 N N . ARG C 3 314 ? 159.680 140.968 248.737 1.00 0.00 314 ARG G N 1
ATOM 6807 C CA . ARG C 3 314 ? 159.081 140.192 249.816 1.00 1.60 314 ARG G CA 1
ATOM 6808 C C . ARG C 3 314 ? 159.478 140.811 251.148 1.00 0.00 314 ARG G C 1
ATOM 6809 O O . ARG C 3 314 ? 160.428 141.594 251.230 1.00 0.00 314 ARG G O 1
ATOM 6817 N N . ILE C 3 315 ? 158.735 140.445 252.190 1.00 0.00 315 ILE G N 1
ATOM 6818 C CA . ILE C 3 315 ? 159.000 140.888 253.553 1.00 0.00 315 ILE G CA 1
ATOM 6819 C C . ILE C 3 315 ? 159.042 139.659 254.450 1.00 0.00 315 ILE G C 1
ATOM 6820 O O . ILE C 3 315 ? 158.109 138.848 254.441 1.00 10.80 315 ILE G O 1
ATOM 6825 N N . ILE C 3 316 ? 160.117 139.521 255.221 1.00 0.00 316 ILE G N 1
ATOM 6826 C CA . ILE C 3 316 ? 160.299 138.362 256.093 1.00 0.00 316 ILE G CA 1
ATOM 6827 C C . ILE C 3 316 ? 160.636 138.849 257.500 1.00 0.00 316 ILE G C 1
ATOM 6828 O O . ILE C 3 316 ? 161.160 139.962 257.658 1.00 0.00 316 ILE G O 1
ATOM 6833 N N . PRO C 3 317 ? 160.351 138.068 258.543 1.00 0.00 317 PRO G N 1
ATOM 6834 C CA . PRO C 3 317 ? 160.529 138.568 259.911 1.00 0.00 317 PRO G CA 1
ATOM 6835 C C . PRO C 3 317 ? 161.987 138.801 260.269 1.00 2.64 317 PRO G C 1
ATOM 6836 O O . PRO C 3 317 ? 162.898 138.163 259.737 1.00 0.00 317 PRO G O 1
ATOM 6840 N N . ARG C 3 318 ? 162.193 139.728 261.199 1.00 1.32 318 ARG G N 1
ATOM 6841 C CA . ARG C 3 318 ? 163.502 140.041 261.750 1.00 3.85 318 ARG G CA 1
ATOM 6842 C C . ARG C 3 318 ? 163.488 139.779 263.249 1.00 0.00 318 ARG G C 1
ATOM 6843 O O . ARG C 3 318 ? 162.525 140.129 263.939 1.00 3.56 318 ARG G O 1
ATOM 6851 N N . LEU C 3 319 ? 164.557 139.161 263.746 1.00 0.00 319 LEU G N 1
ATOM 6852 C CA . LEU C 3 319 ? 164.605 138.758 265.146 1.00 0.97 319 LEU G CA 1
ATOM 6853 C C . LEU C 3 319 ? 164.574 139.969 266.072 1.00 0.00 319 LEU G C 1
ATOM 6854 O O . LEU C 3 319 ? 165.349 140.915 265.910 1.00 0.00 319 LEU G O 1
ATOM 6859 N N . ASN C 3 320 ? 163.666 139.928 267.048 1.00 0.11 320 ASN G N 1
ATOM 6860 C CA . ASN C 3 320 ? 163.624 140.915 268.127 1.00 1.02 320 ASN G CA 1
ATOM 6861 C C . ASN C 3 320 ? 162.927 140.232 269.301 1.00 0.00 320 ASN G C 1
ATOM 6862 O O . ASN C 3 320 ? 161.699 140.111 269.308 1.00 3.55 320 ASN G O 1
ATOM 6867 N N . GLU C 3 321 ? 163.719 139.794 270.284 1.00 0.00 321 GLU G N 1
ATOM 6868 C CA . GLU C 3 321 ? 163.183 138.989 271.378 1.00 3.46 321 GLU G CA 1
ATOM 6869 C C . GLU C 3 321 ? 162.105 139.728 272.161 1.00 0.00 321 GLU G C 1
ATOM 6870 O O . GLU C 3 321 ? 161.206 139.096 272.725 1.00 0.00 321 GLU G O 1
ATOM 6876 N N . ASP C 3 322 ? 162.174 141.056 272.206 1.00 0.00 322 ASP G N 1
ATOM 6877 C CA . ASP C 3 322 ? 161.251 141.843 273.009 1.00 5.42 322 ASP G CA 1
ATOM 6878 C C . ASP C 3 322 ? 159.948 142.180 272.295 1.00 0.00 322 ASP G C 1
ATOM 6879 O O . ASP C 3 322 ? 159.023 142.679 272.944 1.00 6.83 322 ASP G O 1
ATOM 6884 N N . ILE C 3 323 ? 159.840 141.930 270.989 1.00 0.00 323 ILE G N 1
ATOM 6885 C CA . ILE C 3 323 ? 158.656 142.370 270.259 1.00 0.00 323 ILE G CA 1
ATOM 6886 C C . ILE C 3 323 ? 157.930 141.209 269.587 1.00 0.00 323 ILE G C 1
ATOM 6887 O O . ILE C 3 323 ? 156.786 140.899 269.940 1.00 5.44 323 ILE G O 1
ATOM 6892 N N . ASN C 3 324 ? 158.581 140.549 268.625 1.00 0.58 324 ASN G N 1
ATOM 6893 C CA . ASN C 3 324 ? 157.875 139.614 267.757 1.00 0.64 324 ASN G CA 1
ATOM 6894 C C . ASN C 3 324 ? 158.515 138.236 267.631 1.00 0.37 324 ASN G C 1
ATOM 6895 O O . ASN C 3 324 ? 157.899 137.350 267.028 1.00 5.56 324 ASN G O 1
ATOM 6900 N N . GLU C 3 325 ? 159.710 138.024 268.181 1.00 6.33 325 GLU G N 1
ATOM 6901 C CA . GLU C 3 325 ? 160.374 136.717 268.207 1.00 2.61 325 GLU G CA 1
ATOM 6902 C C . GLU C 3 325 ? 160.376 136.045 266.832 1.00 3.43 325 GLU G C 1
ATOM 6903 O O . GLU C 3 325 ? 159.824 134.960 266.643 1.00 12.98 325 GLU G O 1
ATOM 6909 N N . GLU C 3 326 ? 160.989 136.725 265.862 1.00 3.88 326 GLU G N 1
ATOM 6910 C CA . GLU C 3 326 ? 161.204 136.201 264.507 1.00 10.16 326 GLU G CA 1
ATOM 6911 C C . GLU C 3 326 ? 159.904 135.747 263.827 1.00 0.00 326 GLU G C 1
ATOM 6912 O O . GLU C 3 326 ? 159.937 135.039 262.814 1.00 0.59 326 GLU G O 1
ATOM 6918 N N . TRP C 3 327 ? 158.751 136.171 264.342 1.00 0.00 327 TRP G N 1
ATOM 6919 C CA . TRP C 3 327 ? 157.466 135.946 263.696 1.00 2.46 327 TRP G CA 1
ATOM 6920 C C . TRP C 3 327 ? 156.866 137.279 263.264 1.00 0.00 327 TRP G C 1
ATOM 6921 O O . TRP C 3 327 ? 157.121 138.318 263.878 1.00 3.74 327 TRP G O 1
ATOM 6932 N N . ILE C 3 328 ? 156.065 137.241 262.197 1.00 0.00 328 ILE G N 1
ATOM 6933 C CA . ILE C 3 328 ? 155.258 138.381 261.778 1.00 0.00 328 ILE G CA 1
ATOM 6934 C C . ILE C 3 328 ? 153.868 137.887 261.404 1.00 0.00 328 ILE G C 1
ATOM 6935 O O . ILE C 3 328 ? 153.637 136.693 261.204 1.00 0.00 328 ILE G O 1
ATOM 6940 N N . SER C 3 329 ? 152.937 138.831 261.310 1.00 0.00 329 SER G N 1
ATOM 6941 C CA . SER C 3 329 ? 151.579 138.519 260.902 1.00 0.82 329 SER G CA 1
ATOM 6942 C C . SER C 3 329 ? 151.477 138.469 259.380 1.00 0.00 329 SER G C 1
ATOM 6943 O O . SER C 3 329 ? 152.351 138.950 258.654 1.00 0.00 329 SER G O 1
ATOM 6946 N N . ASP C 3 330 ? 150.385 137.868 258.900 1.00 0.00 330 ASP G N 1
ATOM 6947 C CA . ASP C 3 330 ? 150.172 137.764 257.460 1.00 0.00 330 ASP G CA 1
ATOM 6948 C C . ASP C 3 330 ? 149.965 139.131 256.821 1.00 0.00 330 ASP G C 1
ATOM 6949 O O . ASP C 3 330 ? 150.340 139.335 255.661 1.00 0.35 330 ASP G O 1
ATOM 6954 N N . LYS C 3 331 ? 149.364 140.072 257.553 1.00 0.00 331 LYS G N 1
ATOM 6955 C CA . LYS C 3 331 ? 149.235 141.434 257.044 1.00 0.00 331 LYS G CA 1
ATOM 6956 C C . LYS C 3 331 ? 150.605 142.061 256.816 1.00 0.00 331 LYS G C 1
ATOM 6957 O O . LYS C 3 331 ? 150.852 142.682 255.778 1.00 1.23 331 LYS G O 1
ATOM 6963 N N . THR C 3 332 ? 151.510 141.904 257.784 1.00 0.23 332 THR G N 1
ATOM 6964 C CA . THR C 3 332 ? 152.859 142.442 257.637 1.00 1.07 332 THR G CA 1
ATOM 6965 C C . THR C 3 332 ? 153.588 141.798 256.464 1.00 0.00 332 THR G C 1
ATOM 6966 O O . THR C 3 332 ? 154.294 142.478 255.710 1.00 0.00 332 THR G O 1
ATOM 6970 N N . ARG C 3 333 ? 153.419 140.488 256.289 1.00 0.00 333 ARG G N 1
ATOM 6971 C CA . ARG C 3 333 ? 154.224 139.744 255.329 1.00 2.31 333 ARG G CA 1
ATOM 6972 C C . ARG C 3 333 ? 153.771 139.956 253.889 1.00 0.79 333 ARG G C 1
ATOM 6973 O O . ARG C 3 333 ? 154.610 139.974 252.981 1.00 1.72 333 ARG G O 1
ATOM 6981 N N . PHE C 3 334 ? 152.470 140.128 253.654 1.00 0.10 334 PHE G N 1
ATOM 6982 C CA . PHE C 3 334 ? 151.927 140.109 252.300 1.00 1.16 334 PHE G CA 1
ATOM 6983 C C . PHE C 3 334 ? 151.275 141.422 251.880 1.00 2.98 334 PHE G C 1
ATOM 6984 O O . PHE C 3 334 ? 150.560 141.446 250.872 1.00 7.60 334 PHE G O 1
ATOM 6992 N N . CYS C 3 335 ? 151.496 142.512 252.612 1.00 3.83 335 CYS G N 1
ATOM 6993 C CA . CYS C 3 335 ? 150.956 143.806 252.214 1.00 5.93 335 CYS G CA 1
ATOM 6994 C C . CYS C 3 335 ? 151.854 144.559 251.240 1.00 6.36 335 CYS G C 1
ATOM 6995 O O . CYS C 3 335 ? 151.462 145.630 250.767 1.00 2.85 335 CYS G O 1
ATOM 6998 N N . TYR C 3 336 ? 153.040 144.029 250.930 1.00 6.87 336 TYR G N 1
ATOM 6999 C CA . TYR C 3 336 ? 153.996 144.746 250.091 1.00 5.55 336 TYR G CA 1
ATOM 7000 C C . TYR C 3 336 ? 153.507 144.940 248.660 1.00 0.00 336 TYR G C 1
ATOM 7001 O O . TYR C 3 336 ? 154.047 145.794 247.950 1.00 3.03 336 TYR G O 1
ATOM 7010 N N . ASP C 3 337 ? 152.507 144.171 248.219 1.00 0.00 337 ASP G N 1
ATOM 7011 C CA . ASP C 3 337 ? 152.009 144.313 246.853 1.00 4.31 337 ASP G CA 1
ATOM 7012 C C . ASP C 3 337 ? 151.413 145.697 246.621 1.00 4.88 337 ASP G C 1
ATOM 7013 O O . ASP C 3 337 ? 151.601 146.291 245.552 1.00 1.44 337 ASP G O 1
ATOM 7018 N N . GLY C 3 338 ? 150.690 146.227 247.608 1.00 4.21 338 GLY G N 1
ATOM 7019 C CA . GLY C 3 338 ? 150.054 147.528 247.475 1.00 2.32 338 GLY G CA 1
ATOM 7020 C C . GLY C 3 338 ? 151.010 148.697 247.348 1.00 4.06 338 GLY G C 1
ATOM 7021 O O . GLY C 3 338 ? 150.573 149.788 246.967 1.00 9.71 338 GLY G O 1
ATOM 7022 N N . LEU C 3 339 ? 152.295 148.499 247.656 1.00 0.87 339 LEU G N 1
ATOM 7023 C CA . LEU C 3 339 ? 153.266 149.585 247.567 1.00 3.56 339 LEU G CA 1
ATOM 7024 C C . LEU C 3 339 ? 153.475 150.069 246.137 1.00 3.55 339 LEU G C 1
ATOM 7025 O O . LEU C 3 339 ? 153.904 151.210 245.939 1.00 8.80 339 LEU G O 1
ATOM 7030 N N . LYS C 3 340 ? 153.188 149.231 245.141 1.00 3.00 340 LYS G N 1
ATOM 7031 C CA . LYS C 3 340 ? 153.350 149.592 243.739 1.00 7.77 340 LYS G CA 1
ATOM 7032 C C . LYS C 3 340 ? 152.012 149.761 243.026 1.00 1.77 340 LYS G C 1
ATOM 7033 O O . LYS C 3 340 ? 151.958 149.708 241.794 1.00 16.25 340 LYS G O 1
ATOM 7039 N N . ARG C 3 341 ? 150.930 149.969 243.774 1.00 6.42 341 ARG G N 1
ATOM 7040 C CA . ARG C 3 341 ? 149.597 150.055 243.197 1.00 8.32 341 ARG G CA 1
ATOM 7041 C C . ARG C 3 341 ? 148.881 151.305 243.687 1.00 4.90 341 ARG G C 1
ATOM 7042 O O . ARG C 3 341 ? 148.930 151.633 244.877 1.00 8.52 341 ARG G O 1
ATOM 7050 N N . GLN C 3 342 ? 148.210 151.991 242.757 1.00 9.12 342 GLN G N 1
ATOM 7051 C CA . GLN C 3 342 ? 147.410 153.181 243.058 1.00 4.18 342 GLN G CA 1
ATOM 7052 C C . GLN C 3 342 ? 148.221 154.220 243.826 1.00 1.86 342 GLN G C 1
ATOM 7053 O O . GLN C 3 342 ? 147.737 154.850 244.769 1.00 11.33 342 GLN G O 1
ATOM 7059 N N . ARG C 3 343 ? 149.474 154.397 243.422 1.00 0.61 343 ARG G N 1
ATOM 7060 C CA . ARG C 3 343 ? 150.352 155.344 244.089 1.00 3.61 343 ARG G CA 1
ATOM 7061 C C . ARG C 3 343 ? 150.058 156.761 243.615 1.00 4.56 343 ARG G C 1
ATOM 7062 O O . ARG C 3 343 ? 150.015 157.026 242.409 1.00 9.16 343 ARG G O 1
ATOM 7070 N N . LEU C 3 344 ? 149.850 157.667 244.565 1.00 5.74 344 LEU G N 1
ATOM 7071 C CA . LEU C 3 344 ? 149.801 159.087 244.246 1.00 5.36 344 LEU G CA 1
ATOM 7072 C C . LEU C 3 344 ? 151.209 159.552 243.901 1.00 2.37 344 LEU G C 1
ATOM 7073 O O . LEU C 3 344 ? 152.105 159.520 244.751 1.00 11.77 344 LEU G O 1
ATOM 7078 N N . SER C 3 345 ? 151.414 159.963 242.649 1.00 3.31 345 SER G N 1
ATOM 7079 C CA . SER C 3 345 ? 152.749 160.256 242.152 1.00 4.70 345 SER G CA 1
ATOM 7080 C C . SER C 3 345 ? 152.983 161.712 241.782 1.00 2.66 345 SER G C 1
ATOM 7081 O O . SER C 3 345 ? 154.144 162.111 241.656 1.00 10.47 345 SER G O 1
ATOM 7084 N N . ASP C 3 346 ? 151.936 162.511 241.603 1.00 3.80 346 ASP G N 1
ATOM 7085 C CA . ASP C 3 346 ? 152.104 163.895 241.193 1.00 7.43 346 ASP G CA 1
ATOM 7086 C C . ASP C 3 346 ? 151.131 164.786 241.948 1.00 5.37 346 ASP G C 1
ATOM 7087 O O . ASP C 3 346 ? 150.042 164.341 242.327 1.00 8.13 346 ASP G O 1
ATOM 7092 N N . PRO C 3 347 ? 151.501 166.044 242.191 1.00 4.49 347 PRO G N 1
ATOM 7093 C CA . PRO C 3 347 ? 150.538 166.998 242.754 1.00 3.46 347 PRO G CA 1
ATOM 7094 C C . PRO C 3 347 ? 149.382 167.237 241.793 1.00 5.23 347 PRO G C 1
ATOM 7095 O O . PRO C 3 347 ? 149.562 167.267 240.574 1.00 10.46 347 PRO G O 1
ATOM 7099 N N . MET C 3 348 ? 148.186 167.408 242.353 1.00 9.29 348 MET G N 1
ATOM 7100 C CA . MET C 3 348 ? 146.979 167.575 241.553 1.00 8.44 348 MET G CA 1
ATOM 7101 C C . MET C 3 348 ? 146.056 168.601 242.194 1.00 7.80 348 MET G C 1
ATOM 7102 O O . MET C 3 348 ? 145.849 168.576 243.410 1.00 12.33 348 MET G O 1
ATOM 7107 N N . ILE C 3 349 ? 145.508 169.497 241.375 1.00 11.10 349 ILE G N 1
ATOM 7108 C CA . ILE C 3 349 ? 144.395 170.359 241.759 1.00 9.63 349 ILE G CA 1
ATOM 7109 C C . ILE C 3 349 ? 143.217 170.038 240.851 1.00 10.58 349 ILE G C 1
ATOM 7110 O O . ILE C 3 349 ? 143.385 169.904 239.634 1.00 15.52 349 ILE G O 1
ATOM 7115 N N . ARG C 3 350 ? 142.035 169.902 241.447 1.00 11.14 350 ARG G N 1
ATOM 7116 C CA . ARG C 3 350 ? 140.826 169.658 240.673 1.00 11.45 350 ARG G CA 1
ATOM 7117 C C . ARG C 3 350 ? 140.569 170.823 239.725 1.00 14.15 350 ARG G C 1
ATOM 7118 O O . ARG C 3 350 ? 140.649 171.990 240.119 1.00 18.90 350 ARG G O 1
ATOM 7126 N N . ASP C 3 351 ? 140.260 170.503 238.471 1.00 12.93 351 ASP G N 1
ATOM 7127 C CA . ASP C 3 351 ? 140.143 171.514 237.428 1.00 13.41 351 ASP G CA 1
ATOM 7128 C C . ASP C 3 351 ? 138.742 172.125 237.446 1.00 14.04 351 ASP G C 1
ATOM 7129 O O . ASP C 3 351 ? 137.953 171.913 238.371 1.00 11.72 351 ASP G O 1
ATOM 7134 N N . SER C 3 352 ? 138.424 172.908 236.411 1.00 16.90 352 SER G N 1
ATOM 7135 C CA . SER C 3 352 ? 137.125 173.573 236.346 1.00 13.88 352 SER G CA 1
ATOM 7136 C C . SER C 3 352 ? 135.987 172.563 236.273 1.00 15.12 352 SER G C 1
ATOM 7137 O O . SER C 3 352 ? 134.945 172.744 236.915 1.00 16.82 352 SER G O 1
ATOM 7140 N N . ASP C 3 353 ? 136.165 171.494 235.500 1.00 13.36 353 ASP G N 1
ATOM 7141 C CA . ASP C 3 353 ? 135.160 170.447 235.371 1.00 13.35 353 ASP G CA 1
ATOM 7142 C C . ASP C 3 353 ? 135.124 169.506 236.570 1.00 14.41 353 ASP G C 1
ATOM 7143 O O . ASP C 3 353 ? 134.478 168.455 236.494 1.00 17.93 353 ASP G O 1
ATOM 7148 N N . GLY C 3 354 ? 135.791 169.855 237.667 1.00 17.70 354 GLY G N 1
ATOM 7149 C CA . GLY C 3 354 ? 135.857 168.972 238.815 1.00 14.36 354 GLY G CA 1
ATOM 7150 C C . GLY C 3 354 ? 136.648 167.706 238.579 1.00 12.85 354 GLY G C 1
ATOM 7151 O O . GLY C 3 354 ? 136.263 166.641 239.072 1.00 14.76 354 GLY G O 1
ATOM 7152 N N . ARG C 3 355 ? 137.747 167.793 237.835 1.00 13.44 355 ARG G N 1
ATOM 7153 C CA . ARG C 3 355 ? 138.624 166.663 237.572 1.00 13.60 355 ARG G CA 1
ATOM 7154 C C . ARG C 3 355 ? 140.050 167.032 237.952 1.00 11.63 355 ARG G C 1
ATOM 7155 O O . ARG C 3 355 ? 140.472 168.178 237.771 1.00 18.37 355 ARG G O 1
ATOM 7163 N N . PHE C 3 356 ? 140.788 166.059 238.478 1.00 13.63 356 PHE G N 1
ATOM 7164 C CA . PHE C 3 356 ? 142.164 166.307 238.885 1.00 11.79 356 PHE G CA 1
ATOM 7165 C C . PHE C 3 356 ? 143.058 166.518 237.670 1.00 8.10 356 PHE G C 1
ATOM 7166 O O . PHE C 3 356 ? 142.914 165.844 236.646 1.00 17.59 356 PHE G O 1
ATOM 7174 N N . LYS C 3 357 ? 143.985 167.465 237.788 1.00 9.60 357 LYS G N 1
ATOM 7175 C CA . LYS C 3 357 ? 144.973 167.723 236.751 1.00 8.39 357 LYS G CA 1
ATOM 7176 C C . LYS C 3 357 ? 146.345 167.825 237.401 1.00 7.29 357 LYS G C 1
ATOM 7177 O O . LYS C 3 357 ? 146.489 168.407 238.480 1.00 13.47 357 LYS G O 1
ATOM 7183 N N . ALA C 3 358 ? 147.344 167.232 236.752 1.00 10.08 358 ALA G N 1
ATOM 7184 C CA . ALA C 3 358 ? 148.693 167.198 237.298 1.00 1.99 358 ALA G CA 1
ATOM 7185 C C . ALA C 3 358 ? 149.370 168.553 237.148 1.00 6.33 358 ALA G C 1
ATOM 7186 O O . ALA C 3 358 ? 149.296 169.190 236.093 1.00 17.58 358 ALA G O 1
ATOM 7188 N N . VAL C 3 359 ? 150.029 168.993 238.218 1.00 9.71 359 VAL G N 1
ATOM 7189 C CA . VAL C 3 359 ? 150.708 170.278 238.275 1.00 1.45 359 VAL G CA 1
ATOM 7190 C C . VAL C 3 359 ? 152.086 170.073 238.894 1.00 8.36 359 VAL G C 1
ATOM 7191 O O . VAL C 3 359 ? 152.437 168.975 239.335 1.00 11.48 359 VAL G O 1
ATOM 7195 N N . SER C 3 360 ? 152.868 171.147 238.927 1.00 4.80 360 SER G N 1
ATOM 7196 C CA . SER C 3 360 ? 154.131 171.143 239.643 1.00 8.56 360 SER G CA 1
ATOM 7197 C C . SER C 3 360 ? 153.891 171.359 241.137 1.00 10.63 360 SER G C 1
ATOM 7198 O O . SER C 3 360 ? 152.792 171.709 241.576 1.00 12.11 360 SER G O 1
ATOM 7201 N N . TRP C 3 361 ? 154.947 171.145 241.925 1.00 7.13 361 TRP G N 1
ATOM 7202 C CA . TRP C 3 361 ? 154.845 171.350 243.366 1.00 6.51 361 TRP G CA 1
ATOM 7203 C C . TRP C 3 361 ? 154.602 172.816 243.704 1.00 5.79 361 TRP G C 1
ATOM 7204 O O . TRP C 3 361 ? 153.813 173.128 244.606 1.00 9.13 361 TRP G O 1
ATOM 7215 N N . ARG C 3 362 ? 155.271 173.727 242.993 1.00 8.64 362 ARG G N 1
ATOM 7216 C CA . ARG C 3 362 ? 155.157 175.147 243.311 1.00 11.27 362 ARG G CA 1
ATOM 7217 C C . ARG C 3 362 ? 153.726 175.642 243.140 1.00 7.56 362 ARG G C 1
ATOM 7218 O O . ARG C 3 362 ? 153.218 176.386 243.985 1.00 14.22 362 ARG G O 1
ATOM 7226 N N . ASP C 3 363 ? 153.051 175.220 242.068 1.00 8.06 363 ASP G N 1
ATOM 7227 C CA . ASP C 3 363 ? 151.687 175.680 241.820 1.00 9.11 363 ASP G CA 1
ATOM 7228 C C . ASP C 3 363 ? 150.727 175.181 242.895 1.00 12.00 363 ASP G C 1
ATOM 7229 O O . ASP C 3 363 ? 149.909 175.949 243.419 1.00 14.82 363 ASP G O 1
ATOM 7234 N N . ALA C 3 364 ? 150.809 173.891 243.234 1.00 7.71 364 ALA G N 1
ATOM 7235 C CA . ALA C 3 364 ? 149.923 173.339 244.254 1.00 9.14 364 ALA G CA 1
ATOM 7236 C C . ALA C 3 364 ? 150.172 173.984 245.611 1.00 4.87 364 ALA G C 1
ATOM 7237 O O . ALA C 3 364 ? 149.223 174.331 246.328 1.00 15.53 364 ALA G O 1
ATOM 7239 N N . LEU C 3 365 ? 151.444 174.156 245.979 1.00 5.19 365 LEU G N 1
ATOM 7240 C CA . LEU C 3 365 ? 151.755 174.791 247.254 1.00 3.57 365 LEU G CA 1
ATOM 7241 C C . LEU C 3 365 ? 151.285 176.239 247.275 1.00 8.72 365 LEU G C 1
ATOM 7242 O O . LEU C 3 365 ? 150.804 176.723 248.304 1.00 13.70 365 LEU G O 1
ATOM 7247 N N . ALA C 3 366 ? 151.405 176.943 246.146 1.00 9.75 366 ALA G N 1
ATOM 7248 C CA . ALA C 3 366 ? 150.902 178.309 246.071 1.00 10.44 366 ALA G CA 1
ATOM 7249 C C . ALA C 3 366 ? 149.393 178.350 246.264 1.00 7.15 366 ALA G C 1
ATOM 7250 O O . ALA C 3 366 ? 148.877 179.216 246.979 1.00 14.76 366 ALA G O 1
ATOM 7252 N N . VAL C 3 367 ? 148.669 177.418 245.640 1.00 6.86 367 VAL G N 1
ATOM 7253 C CA . VAL C 3 367 ? 147.215 177.379 245.794 1.00 3.56 367 VAL G CA 1
ATOM 7254 C C . VAL C 3 367 ? 146.841 177.151 247.255 1.00 8.26 367 VAL G C 1
ATOM 7255 O O . VAL C 3 367 ? 146.018 177.879 247.830 1.00 13.36 367 VAL G O 1
ATOM 7259 N N . VAL C 3 368 ? 147.458 176.144 247.883 1.00 8.72 368 VAL G N 1
ATOM 7260 C CA . VAL C 3 368 ? 147.124 175.826 249.271 1.00 10.60 368 VAL G CA 1
ATOM 7261 C C . VAL C 3 368 ? 147.480 176.987 250.194 1.00 6.30 368 VAL G C 1
ATOM 7262 O O . VAL C 3 368 ? 146.706 177.340 251.092 1.00 14.70 368 VAL G O 1
ATOM 7266 N N . GLY C 3 369 ? 148.650 177.597 249.993 1.00 6.87 369 GLY G N 1
ATOM 7267 C CA . GLY C 3 369 ? 149.043 178.714 250.835 1.00 5.04 369 GLY G CA 1
ATOM 7268 C C . GLY C 3 369 ? 148.140 179.920 250.671 1.00 9.03 369 GLY G C 1
ATOM 7269 O O . GLY C 3 369 ? 147.801 180.590 251.649 1.00 13.61 369 GLY G O 1
ATOM 7270 N N . ASP C 3 370 ? 147.744 180.220 249.432 1.00 11.57 370 ASP G N 1
ATOM 7271 C CA . ASP C 3 370 ? 146.849 181.346 249.195 1.00 11.81 370 ASP G CA 1
ATOM 7272 C C . ASP C 3 370 ? 145.492 181.119 249.844 1.00 11.51 370 ASP G C 1
ATOM 7273 O O . ASP C 3 370 ? 144.926 182.036 250.451 1.00 20.16 370 ASP G O 1
ATOM 7278 N N . ILE C 3 371 ? 144.953 179.902 249.737 1.00 12.44 371 ILE G N 1
ATOM 7279 C CA . ILE C 3 371 ? 143.604 179.680 250.247 1.00 7.43 371 ILE G CA 1
ATOM 7280 C C . ILE C 3 371 ? 143.569 179.464 251.758 1.00 9.43 371 ILE G C 1
ATOM 7281 O O . ILE C 3 371 ? 142.499 179.594 252.365 1.00 13.00 371 ILE G O 1
ATOM 7286 N N . ILE C 3 372 ? 144.704 179.154 252.390 1.00 12.78 372 ILE G N 1
ATOM 7287 C CA . ILE C 3 372 ? 144.700 178.937 253.834 1.00 4.44 372 ILE G CA 1
ATOM 7288 C C . ILE C 3 372 ? 144.647 180.247 254.612 1.00 11.54 372 ILE G C 1
ATOM 7289 O O . ILE C 3 372 ? 144.332 180.236 255.809 1.00 12.86 372 ILE G O 1
ATOM 7294 N N . HIS C 3 373 ? 144.934 181.375 253.969 1.00 11.01 373 HIS G N 1
ATOM 7295 C CA . HIS C 3 373 ? 144.873 182.678 254.617 1.00 9.47 373 HIS G CA 1
ATOM 7296 C C . HIS C 3 373 ? 143.500 183.327 254.518 1.00 10.27 373 HIS G C 1
ATOM 7297 O O . HIS C 3 373 ? 143.323 184.447 255.006 1.00 13.34 373 HIS G O 1
ATOM 7304 N N . GLN C 3 374 ? 142.530 182.655 253.901 1.00 13.51 374 GLN G N 1
ATOM 7305 C CA . GLN C 3 374 ? 141.193 183.198 253.709 1.00 7.80 374 GLN G CA 1
ATOM 7306 C C . GLN C 3 374 ? 140.169 182.592 254.659 1.00 10.29 374 GLN G C 1
ATOM 7307 O O . GLN C 3 374 ? 138.964 182.725 254.421 1.00 15.97 374 GLN G O 1
ATOM 7313 N N . VAL C 3 375 ? 140.616 181.928 255.725 1.00 10.11 375 VAL G N 1
ATOM 7314 C CA . VAL C 3 375 ? 139.727 181.293 256.687 1.00 8.28 375 VAL G CA 1
ATOM 7315 C C . VAL C 3 375 ? 140.105 181.750 258.089 1.00 7.30 375 VAL G C 1
ATOM 7316 O O . VAL C 3 375 ? 141.205 182.250 258.333 1.00 14.00 375 VAL G O 1
ATOM 7320 N N . LYS C 3 376 ? 139.164 181.578 259.014 1.00 8.22 376 LYS G N 1
ATOM 7321 C CA . LYS C 3 376 ? 139.422 181.895 260.407 1.00 11.01 376 LYS G CA 1
ATOM 7322 C C . LYS C 3 376 ? 140.394 180.879 261.008 1.00 11.29 376 LYS G C 1
ATOM 7323 O O . LYS C 3 376 ? 140.418 179.715 260.599 1.00 15.36 376 LYS G O 1
ATOM 7329 N N . PRO C 3 377 ? 141.223 181.302 261.969 1.00 9.27 377 PRO G N 1
ATOM 7330 C CA . PRO C 3 377 ? 142.200 180.365 262.552 1.00 5.42 377 PRO G CA 1
ATOM 7331 C C . PRO C 3 377 ? 141.571 179.138 263.190 1.00 14.35 377 PRO G C 1
ATOM 7332 O O . PRO C 3 377 ? 142.119 178.036 263.068 1.00 14.08 377 PRO G O 1
ATOM 7336 N N . ASP C 3 378 ? 140.422 179.288 263.850 1.00 9.25 378 ASP G N 1
ATOM 7337 C CA . ASP C 3 378 ? 139.757 178.136 264.449 1.00 10.74 378 ASP G CA 1
ATOM 7338 C C . ASP C 3 378 ? 139.115 177.228 263.412 1.00 8.94 378 ASP G C 1
ATOM 7339 O O . ASP C 3 378 ? 138.592 176.168 263.775 1.00 16.31 378 ASP G O 1
ATOM 7344 N N . GLU C 3 379 ? 139.140 177.621 262.143 1.00 9.37 379 GLU G N 1
ATOM 7345 C CA . GLU C 3 379 ? 138.525 176.870 261.061 1.00 7.62 379 GLU G CA 1
ATOM 7346 C C . GLU C 3 379 ? 139.528 176.001 260.312 1.00 7.59 379 GLU G C 1
ATOM 7347 O O . GLU C 3 379 ? 139.160 175.367 259.318 1.00 11.46 379 GLU G O 1
ATOM 7353 N N . ILE C 3 380 ? 140.784 175.971 260.758 1.00 4.70 380 ILE G N 1
ATOM 7354 C CA . ILE C 3 380 ? 141.824 175.127 260.179 1.00 7.14 380 ILE G CA 1
ATOM 7355 C C . ILE C 3 380 ? 141.917 173.848 260.999 1.00 5.77 380 ILE G C 1
ATOM 7356 O O . ILE C 3 380 ? 141.997 173.898 262.233 1.00 12.45 380 ILE G O 1
ATOM 7361 N N . VAL C 3 381 ? 141.902 172.703 260.320 1.00 1.77 381 VAL G N 1
ATOM 7362 C CA . VAL C 3 381 ? 141.947 171.399 260.969 1.00 4.42 381 VAL G CA 1
ATOM 7363 C C . VAL C 3 381 ? 143.005 170.546 260.283 1.00 4.55 381 VAL G C 1
ATOM 7364 O O . VAL C 3 381 ? 143.022 170.442 259.051 1.00 11.06 381 VAL G O 1
ATOM 7368 N N . GLY C 3 382 ? 143.889 169.945 261.077 1.00 7.47 382 GLY G N 1
ATOM 7369 C CA . GLY C 3 382 ? 144.873 169.016 260.557 1.00 5.52 382 GLY G CA 1
ATOM 7370 C C . GLY C 3 382 ? 144.780 167.651 261.208 1.00 2.17 382 GLY G C 1
ATOM 7371 O O . GLY C 3 382 ? 144.739 167.549 262.438 1.00 0.00 382 GLY G O 1
ATOM 7372 N N . VAL C 3 383 ? 144.746 166.594 260.399 1.00 0.00 383 VAL G N 1
ATOM 7373 C CA . VAL C 3 383 ? 144.614 165.225 260.885 1.00 0.00 383 VAL G CA 1
ATOM 7374 C C . VAL C 3 383 ? 145.788 164.410 260.361 1.00 0.00 383 VAL G C 1
ATOM 7375 O O . VAL C 3 383 ? 146.058 164.404 259.155 1.00 4.01 383 VAL G O 1
ATOM 7379 N N . ALA C 3 384 ? 146.479 163.723 261.267 1.00 0.00 384 ALA G N 1
ATOM 7380 C CA . ALA C 3 384 ? 147.598 162.866 260.905 1.00 0.00 384 ALA G CA 1
ATOM 7381 C C . ALA C 3 384 ? 147.120 161.437 260.682 1.00 0.00 384 ALA G C 1
ATOM 7382 O O . ALA C 3 384 ? 146.270 160.931 261.419 1.00 7.61 384 ALA G O 1
ATOM 7384 N N . GLY C 3 385 ? 147.675 160.790 259.657 1.00 1.41 385 GLY G N 1
ATOM 7385 C CA . GLY C 3 385 ? 147.289 159.435 259.332 1.00 0.00 385 GLY G CA 1
ATOM 7386 C C . GLY C 3 385 ? 147.899 158.404 260.262 1.00 0.00 385 GLY G C 1
ATOM 7387 O O . GLY C 3 385 ? 148.826 158.674 261.025 1.00 5.79 385 GLY G O 1
ATOM 7388 N N . GLN C 3 386 ? 147.354 157.187 260.185 1.00 0.00 386 GLN G N 1
ATOM 7389 C CA . GLN C 3 386 ? 147.816 156.101 261.041 1.00 2.18 386 GLN G CA 1
ATOM 7390 C C . GLN C 3 386 ? 149.245 155.674 260.728 1.00 0.00 386 GLN G C 1
ATOM 7391 O O . GLN C 3 386 ? 149.898 155.071 261.587 1.00 5.76 386 GLN G O 1
ATOM 7397 N N . LEU C 3 387 ? 149.744 155.968 259.529 1.00 0.00 387 LEU G N 1
ATOM 7398 C CA . LEU C 3 387 ? 151.089 155.585 259.121 1.00 0.00 387 LEU G CA 1
ATOM 7399 C C . LEU C 3 387 ? 152.089 156.728 259.239 1.00 0.00 387 LEU G C 1
ATOM 7400 O O . LEU C 3 387 ? 153.229 156.590 258.784 1.00 6.69 387 LEU G O 1
ATOM 7405 N N . SER C 3 388 ? 151.691 157.847 259.838 1.00 0.00 388 SER G N 1
ATOM 7406 C CA . SER C 3 388 ? 152.563 159.012 259.917 1.00 3.46 388 SER G CA 1
ATOM 7407 C C . SER C 3 388 ? 153.716 158.770 260.883 1.00 0.00 388 SER G C 1
ATOM 7408 O O . SER C 3 388 ? 153.550 158.146 261.934 1.00 0.22 388 SER G O 1
ATOM 7411 N N . ASP C 3 389 ? 154.893 159.269 260.521 1.00 0.00 389 ASP G N 1
ATOM 7412 C CA . ASP C 3 389 ? 156.042 159.229 261.410 1.00 2.90 389 ASP G CA 1
ATOM 7413 C C . ASP C 3 389 ? 156.046 160.450 262.331 1.00 0.00 389 ASP G C 1
ATOM 7414 O O . ASP C 3 389 ? 155.312 161.418 262.128 1.00 0.00 389 ASP G O 1
ATOM 7419 N N . ALA C 3 390 ? 156.891 160.386 263.363 1.00 0.00 390 ALA G N 1
ATOM 7420 C CA . ALA C 3 390 ? 156.873 161.408 264.406 1.00 0.00 390 ALA G CA 1
ATOM 7421 C C . ALA C 3 390 ? 157.288 162.773 263.869 1.00 0.00 390 ALA G C 1
ATOM 7422 O O . ALA C 3 390 ? 156.735 163.800 264.281 1.00 0.00 390 ALA G O 1
ATOM 7424 N N . GLU C 3 391 ? 158.265 162.806 262.960 1.00 0.00 391 GLU G N 1
ATOM 7425 C CA . GLU C 3 391 ? 158.759 164.079 262.439 1.00 1.46 391 GLU G CA 1
ATOM 7426 C C . GLU C 3 391 ? 157.660 164.843 261.708 1.00 0.00 391 GLU G C 1
ATOM 7427 O O . GLU C 3 391 ? 157.467 166.046 261.930 1.00 4.73 391 GLU G O 1
ATOM 7433 N N . SER C 3 392 ? 156.925 164.157 260.829 1.00 0.00 392 SER G N 1
ATOM 7434 C CA . SER C 3 392 ? 155.868 164.821 260.074 1.00 4.23 392 SER G CA 1
ATOM 7435 C C . SER C 3 392 ? 154.740 165.279 260.988 1.00 0.00 392 SER G C 1
ATOM 7436 O O . SER C 3 392 ? 154.165 166.351 260.779 1.00 0.37 392 SER G O 1
ATOM 7439 N N . MET C 3 393 ? 154.404 164.477 262.000 1.00 0.51 393 MET G N 1
ATOM 7440 C CA . MET C 3 393 ? 153.376 164.881 262.953 1.00 0.00 393 MET G CA 1
ATOM 7441 C C . MET C 3 393 ? 153.801 166.119 263.731 1.00 0.00 393 MET G C 1
ATOM 7442 O O . MET C 3 393 ? 152.994 167.031 263.952 1.00 2.67 393 MET G O 1
ATOM 7447 N N . MET C 3 394 ? 155.066 166.171 264.154 1.00 0.00 394 MET G N 1
ATOM 7448 C CA . MET C 3 394 ? 155.565 167.347 264.860 1.00 0.00 394 MET G CA 1
ATOM 7449 C C . MET C 3 394 ? 155.524 168.584 263.970 1.00 0.00 394 MET G C 1
ATOM 7450 O O . MET C 3 394 ? 155.111 169.665 264.412 1.00 0.02 394 MET G O 1
ATOM 7455 N N . VAL C 3 395 ? 155.939 168.442 262.709 1.00 0.00 395 VAL G N 1
ATOM 7456 C CA . VAL C 3 395 ? 155.933 169.586 261.802 1.00 0.00 395 VAL G CA 1
ATOM 7457 C C . VAL C 3 395 ? 154.503 170.038 261.520 1.00 0.00 395 VAL G C 1
ATOM 7458 O O . VAL C 3 395 ? 154.223 171.240 261.447 1.00 2.55 395 VAL G O 1
ATOM 7462 N N . LEU C 3 396 ? 153.575 169.089 261.366 1.00 0.00 396 LEU G N 1
ATOM 7463 C CA . LEU C 3 396 ? 152.173 169.438 261.157 1.00 0.00 396 LEU G CA 1
ATOM 7464 C C . LEU C 3 396 ? 151.598 170.171 262.362 1.00 0.06 396 LEU G C 1
ATOM 7465 O O . LEU C 3 396 ? 150.882 171.169 262.208 1.00 2.68 396 LEU G O 1
ATOM 7470 N N . LYS C 3 397 ? 151.893 169.685 263.571 1.00 0.00 397 LYS G N 1
ATOM 7471 C CA . LYS C 3 397 ? 151.419 170.361 264.773 1.00 0.00 397 LYS G CA 1
ATOM 7472 C C . LYS C 3 397 ? 151.971 171.775 264.857 1.00 1.04 397 LYS G C 1
ATOM 7473 O O . LYS C 3 397 ? 151.234 172.719 265.164 1.00 3.34 397 LYS G O 1
ATOM 7479 N N . ASP C 3 398 ? 153.267 171.943 264.576 1.00 1.01 398 ASP G N 1
ATOM 7480 C CA . ASP C 3 398 ? 153.861 173.275 264.611 1.00 2.16 398 ASP G CA 1
ATOM 7481 C C . ASP C 3 398 ? 153.224 174.192 263.574 1.00 0.00 398 ASP G C 1
ATOM 7482 O O . ASP C 3 398 ? 152.925 175.356 263.865 1.00 9.14 398 ASP G O 1
ATOM 7487 N N . PHE C 3 399 ? 153.000 173.683 262.360 1.00 4.36 399 PHE G N 1
ATOM 7488 C CA . PHE C 3 399 ? 152.410 174.498 261.303 1.00 0.00 399 PHE G CA 1
ATOM 7489 C C . PHE C 3 399 ? 150.999 174.941 261.667 1.00 0.00 399 PHE G C 1
ATOM 7490 O O . PHE C 3 399 ? 150.641 176.112 261.498 1.00 8.04 399 PHE G O 1
ATOM 7498 N N . VAL C 3 400 ? 150.180 174.017 262.172 1.00 0.00 400 VAL G N 1
ATOM 7499 C CA . VAL C 3 400 ? 148.796 174.364 262.482 1.00 0.24 400 VAL G CA 1
ATOM 7500 C C . VAL C 3 400 ? 148.731 175.293 263.689 1.00 3.02 400 VAL G C 1
ATOM 7501 O O . VAL C 3 400 ? 147.921 176.229 263.722 1.00 4.40 400 VAL G O 1
ATOM 7505 N N . ASN C 3 401 ? 149.535 175.081 264.728 1.00 0.63 401 ASN G N 1
ATOM 7506 C CA . ASN C 3 401 ? 149.571 175.970 265.926 1.00 6.46 401 ASN G CA 1
ATOM 7507 C C . ASN C 3 401 ? 150.039 177.381 265.544 1.00 5.15 401 ASN G C 1
ATOM 7508 O O . ASN C 3 401 ? 149.477 178.325 266.064 1.00 7.49 401 ASN G O 1
ATOM 7513 N N . ARG C 3 402 ? 150.971 177.485 264.616 1.00 8.50 402 ARG G N 1
ATOM 7514 C CA . ARG C 3 402 ? 151.523 178.784 264.157 1.00 5.19 402 ARG G CA 1
ATOM 7515 C C . ARG C 3 402 ? 150.525 179.517 263.237 1.00 4.72 402 ARG G C 1
ATOM 7516 O O . ARG C 3 402 ? 150.701 180.714 263.101 1.00 14.77 402 ARG G O 1
ATOM 7524 N N . MET C 3 403 ? 149.533 178.858 262.670 1.00 6.29 403 MET G N 1
ATOM 7525 C CA . MET C 3 403 ? 148.431 179.534 261.904 1.00 5.38 403 MET G CA 1
ATOM 7526 C C . MET C 3 403 ? 147.332 179.974 262.885 1.00 7.13 403 MET G C 1
ATOM 7527 O O . MET C 3 403 ? 146.389 180.586 262.428 1.00 15.25 403 MET G O 1
ATOM 7532 N N . GLY C 3 404 ? 147.415 179.604 264.165 1.00 13.45 404 GLY G N 1
ATOM 7533 C CA . GLY C 3 404 ? 146.471 179.995 265.235 1.00 8.61 404 GLY G CA 1
ATOM 7534 C C . GLY C 3 404 ? 145.374 178.995 265.486 1.00 7.05 404 GLY G C 1
ATOM 7535 O O . GLY C 3 404 ? 144.301 179.402 265.905 1.00 15.95 404 GLY G O 1
ATOM 7536 N N . SER C 3 405 ? 145.624 177.713 265.256 1.00 4.29 405 SER G N 1
ATOM 7537 C CA . SER C 3 405 ? 144.649 176.656 265.469 1.00 3.44 405 SER G CA 1
ATOM 7538 C C . SER C 3 405 ? 145.224 175.595 266.394 1.00 10.84 405 SER G C 1
ATOM 7539 O O . SER C 3 405 ? 146.436 175.367 266.428 1.00 10.63 405 SER G O 1
ATOM 7542 N N . ASP C 3 406 ? 144.335 174.946 267.147 1.00 5.80 406 ASP G N 1
ATOM 7543 C CA . ASP C 3 406 ? 144.706 173.850 268.035 1.00 6.68 406 ASP G CA 1
ATOM 7544 C C . ASP C 3 406 ? 144.026 172.544 267.642 1.00 2.10 406 ASP G C 1
ATOM 7545 O O . ASP C 3 406 ? 143.977 171.608 268.446 1.00 15.76 406 ASP G O 1
ATOM 7550 N N . ASN C 3 407 ? 143.499 172.462 266.423 1.00 2.81 407 ASN G N 1
ATOM 7551 C CA . ASN C 3 407 ? 142.779 171.274 265.971 1.00 4.92 407 ASN G CA 1
ATOM 7552 C C . ASN C 3 407 ? 143.724 170.358 265.193 1.00 3.08 407 ASN G C 1
ATOM 7553 O O . ASN C 3 407 ? 143.631 170.191 263.976 1.00 6.82 407 ASN G O 1
ATOM 7558 N N . VAL C 3 408 ? 144.654 169.762 265.933 1.00 4.42 408 VAL G N 1
ATOM 7559 C CA . VAL C 3 408 ? 145.587 168.776 265.399 1.00 1.84 408 VAL G CA 1
ATOM 7560 C C . VAL C 3 408 ? 145.411 167.498 266.201 1.00 5.08 408 VAL G C 1
ATOM 7561 O O . VAL C 3 408 ? 145.540 167.512 267.432 1.00 9.81 408 VAL G O 1
ATOM 7565 N N . TRP C 3 409 ? 145.123 166.397 265.513 1.00 0.98 409 TRP G N 1
ATOM 7566 C CA . TRP C 3 409 ? 145.016 165.108 266.178 1.00 1.42 409 TRP G CA 1
ATOM 7567 C C . TRP C 3 409 ? 145.333 164.007 265.178 1.00 1.82 409 TRP G C 1
ATOM 7568 O O . TRP C 3 409 ? 145.362 164.225 263.965 1.00 4.64 409 TRP G O 1
ATOM 7579 N N . CYS C 3 410 ? 145.576 162.815 265.709 1.00 2.46 410 CYS G N 1
ATOM 7580 C CA . CYS C 3 410 ? 145.817 161.630 264.903 1.00 1.25 410 CYS G CA 1
ATOM 7581 C C . CYS C 3 410 ? 144.513 160.870 264.717 1.00 3.01 410 CYS G C 1
ATOM 7582 O O . CYS C 3 410 ? 143.716 160.746 265.651 1.00 5.61 410 CYS G O 1
ATOM 7585 N N . GLU C 3 411 ? 144.297 160.372 263.503 1.00 0.62 411 GLU G N 1
ATOM 7586 C CA . GLU C 3 411 ? 143.087 159.617 263.213 1.00 6.25 411 GLU G CA 1
ATOM 7587 C C . GLU C 3 411 ? 143.046 158.338 264.041 1.00 5.75 411 GLU G C 1
ATOM 7588 O O . GLU C 3 411 ? 144.079 157.757 264.385 1.00 9.64 411 GLU G O 1
ATOM 7594 N N . GLY C 3 412 ? 141.837 157.909 264.373 1.00 4.45 412 GLY G N 1
ATOM 7595 C CA . GLY C 3 412 ? 141.621 156.718 265.168 1.00 5.75 412 GLY G CA 1
ATOM 7596 C C . GLY C 3 412 ? 140.788 157.002 266.402 1.00 10.86 412 GLY G C 1
ATOM 7597 O O . GLY C 3 412 ? 140.377 158.130 266.670 1.00 11.51 412 GLY G O 1
ATOM 7598 N N . THR C 3 413 ? 140.541 155.929 267.159 1.00 7.62 413 THR G N 1
ATOM 7599 C CA . THR C 3 413 ? 139.696 156.029 268.345 1.00 11.87 413 THR G CA 1
ATOM 7600 C C . THR C 3 413 ? 140.331 156.916 269.409 1.00 10.15 413 THR G C 1
ATOM 7601 O O . THR C 3 413 ? 139.636 157.689 270.079 1.00 11.52 413 THR G O 1
ATOM 7605 N N . ALA C 3 414 ? 141.646 156.817 269.584 1.00 9.70 414 ALA G N 1
ATOM 7606 C CA . ALA C 3 414 ? 142.358 157.596 270.596 1.00 9.23 414 ALA G CA 1
ATOM 7607 C C . ALA C 3 414 ? 142.733 158.982 270.079 1.00 11.27 414 ALA G C 1
ATOM 7608 O O . ALA C 3 414 ? 143.891 159.394 270.124 1.00 14.67 414 ALA G O 1
ATOM 7610 N N . ALA C 3 415 ? 141.737 159.717 269.581 1.00 10.46 415 ALA G N 1
ATOM 7611 C CA . ALA C 3 415 ? 141.989 161.042 269.028 1.00 7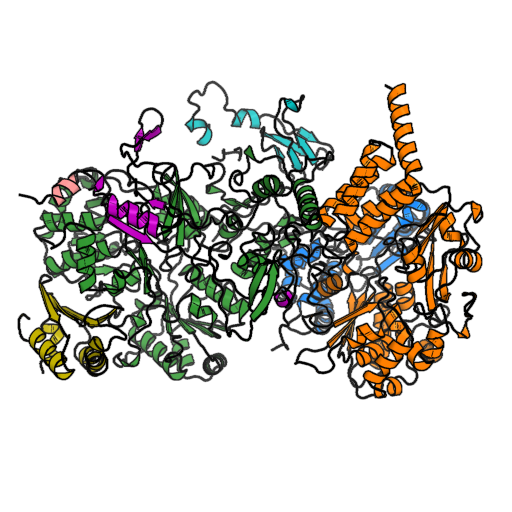.86 415 ALA G CA 1
ATOM 7612 C C . ALA C 3 415 ? 141.982 162.130 270.094 1.00 9.17 415 ALA G C 1
ATOM 7613 O O . ALA C 3 415 ? 142.744 163.098 269.987 1.00 14.53 415 ALA G O 1
ATOM 7615 N N . GLY C 3 416 ? 141.140 162.000 271.117 1.00 7.59 416 GLY G N 1
ATOM 7616 C CA . GLY C 3 416 ? 141.009 163.041 272.119 1.00 8.19 416 GLY G CA 1
ATOM 7617 C C . GLY C 3 416 ? 141.124 162.553 273.548 1.00 11.29 416 GLY G C 1
ATOM 7618 O O . GLY C 3 416 ? 140.425 163.047 274.438 1.00 15.25 416 GLY G O 1
ATOM 7619 N N . VAL C 3 417 ? 142.004 161.582 273.783 1.00 9.70 417 VAL G N 1
ATOM 7620 C CA . VAL C 3 417 ? 142.206 161.028 275.116 1.00 11.15 417 VAL G CA 1
ATOM 7621 C C . VAL C 3 417 ? 143.067 161.974 275.940 1.00 4.72 417 VAL G C 1
ATOM 7622 O O . VAL C 3 417 ? 143.655 162.922 275.408 1.00 14.71 417 VAL G O 1
ATOM 7626 N N . ASP C 3 418 ? 143.142 161.725 277.244 1.00 9.03 418 ASP G N 1
ATOM 7627 C CA . ASP C 3 418 ? 144.032 162.475 278.121 1.00 7.70 418 ASP G CA 1
ATOM 7628 C C . ASP C 3 418 ? 145.432 161.885 277.998 1.00 4.37 418 ASP G C 1
ATOM 7629 O O . ASP C 3 418 ? 145.677 160.753 278.429 1.00 7.41 418 ASP G O 1
ATOM 7634 N N . ALA C 3 419 ? 146.352 162.647 277.406 1.00 3.30 419 ALA G N 1
ATOM 7635 C CA . ALA C 3 419 ? 147.716 162.194 277.169 1.00 1.30 419 ALA G CA 1
ATOM 7636 C C . ALA C 3 419 ? 148.707 162.775 278.171 1.00 3.93 419 ALA G C 1
ATOM 7637 O O . ALA C 3 419 ? 149.913 162.787 277.903 1.00 6.39 419 ALA G O 1
ATOM 7639 N N . ASP C 3 420 ? 148.220 163.265 279.313 1.00 3.39 420 ASP G N 1
ATOM 7640 C CA . ASP C 3 420 ? 149.103 163.889 280.295 1.00 1.96 420 ASP G CA 1
ATOM 7641 C C . ASP C 3 420 ? 150.133 162.900 280.827 1.00 0.80 420 ASP G C 1
ATOM 7642 O O . ASP C 3 420 ? 151.325 163.214 280.915 1.00 2.88 420 ASP G O 1
ATOM 7647 N N . LEU C 3 421 ? 149.692 161.699 281.186 1.00 0.00 421 LEU G N 1
ATOM 7648 C CA . LEU C 3 421 ? 150.561 160.683 281.764 1.00 1.86 421 LEU G CA 1
ATOM 7649 C C . LEU C 3 421 ? 150.765 159.554 280.764 1.00 1.57 421 LEU G C 1
ATOM 7650 O O . LEU C 3 421 ? 149.796 159.018 280.217 1.00 8.50 421 LEU G O 1
ATOM 7655 N N . ARG C 3 422 ? 152.030 159.197 280.534 1.00 1.80 422 ARG G N 1
ATOM 7656 C CA . ARG C 3 422 ? 152.366 158.213 279.513 1.00 4.99 422 ARG G CA 1
ATOM 7657 C C . ARG C 3 422 ? 151.901 156.807 279.870 1.00 2.30 422 ARG G C 1
ATOM 7658 O O . ARG C 3 422 ? 151.732 155.981 278.968 1.00 7.35 422 ARG G O 1
ATOM 7666 N N . TYR C 3 423 ? 151.692 156.513 281.156 1.00 0.37 423 TYR G N 1
ATOM 7667 C CA . TYR C 3 423 ? 151.217 155.187 281.536 1.00 4.54 423 TYR G CA 1
ATOM 7668 C C . TYR C 3 423 ? 149.820 154.913 280.991 1.00 3.70 423 TYR G C 1
ATOM 7669 O O . TYR C 3 423 ? 149.453 153.752 280.780 1.00 4.10 423 TYR G O 1
ATOM 7678 N N . SER C 3 424 ? 149.033 155.963 280.757 1.00 4.74 424 SER G N 1
ATOM 7679 C CA . SER C 3 424 ? 147.611 155.821 280.466 1.00 3.39 424 SER G CA 1
ATOM 7680 C C . SER C 3 424 ? 147.318 155.428 279.023 1.00 0.00 424 SER G C 1
ATOM 7681 O O . SER C 3 424 ? 146.152 155.185 278.696 1.00 12.71 424 SER G O 1
ATOM 7684 N N . TYR C 3 425 ? 148.327 155.365 278.151 1.00 1.85 425 TYR G N 1
ATOM 7685 C CA . TYR C 3 425 ? 148.081 154.914 276.786 1.00 4.28 425 TYR G CA 1
ATOM 7686 C C . TYR C 3 425 ? 149.170 153.973 276.282 1.00 0.00 425 TYR G C 1
ATOM 7687 O O . TYR C 3 425 ? 149.337 153.830 275.064 1.00 12.11 425 TYR G O 1
ATOM 7696 N N . LEU C 3 426 ? 149.909 153.328 277.178 1.00 0.00 426 LEU G N 1
ATOM 7697 C CA . LEU C 3 426 ? 150.963 152.402 276.799 1.00 1.92 426 LEU G CA 1
ATOM 7698 C C . LEU C 3 426 ? 150.772 151.076 277.518 1.00 0.00 426 LEU G C 1
ATOM 7699 O O . LEU C 3 426 ? 150.121 150.996 278.563 1.00 6.42 426 LEU G O 1
ATOM 7704 N N . MET C 3 427 ? 151.330 150.006 276.948 1.00 1.78 427 MET G N 1
ATOM 7705 C CA . MET C 3 427 ? 151.385 148.647 277.566 1.00 0.83 427 MET G CA 1
ATOM 7706 C C . MET C 3 427 ? 152.535 148.635 278.591 1.00 3.67 427 MET G C 1
ATOM 7707 O O . MET C 3 427 ? 153.620 148.232 278.263 1.00 7.83 427 MET G O 1
ATOM 7712 N N . ASN C 3 428 ? 152.266 149.048 279.815 1.00 0.00 428 ASN G N 1
ATOM 7713 C CA . ASN C 3 428 ? 153.291 149.189 280.882 1.00 0.00 428 ASN G CA 1
ATOM 7714 C C . ASN C 3 428 ? 153.948 147.866 281.288 1.00 2.81 428 ASN G C 1
ATOM 7715 O O . ASN C 3 428 ? 155.059 147.905 281.695 1.00 4.99 428 ASN G O 1
ATOM 7720 N N . THR C 3 429 ? 153.220 146.762 281.185 1.00 0.98 429 THR G N 1
ATOM 7721 C CA . THR C 3 429 ? 153.826 145.447 281.425 1.00 1.17 429 THR G CA 1
ATOM 7722 C C . THR C 3 429 ? 154.990 145.186 280.445 1.00 8.09 429 THR G C 1
ATOM 7723 O O . THR C 3 429 ? 155.909 144.526 280.857 1.00 13.02 429 THR G O 1
ATOM 7727 N N . SER C 3 430 ? 155.003 145.761 279.230 1.00 11.44 430 SER G N 1
ATOM 7728 C CA . SER C 3 430 ? 155.957 145.392 278.124 1.00 5.89 430 SER G CA 1
ATOM 7729 C C . SER C 3 430 ? 155.499 144.040 277.538 1.00 3.34 430 SER G C 1
ATOM 7730 O O . SER C 3 430 ? 154.979 143.222 278.270 1.00 7.84 430 SER G O 1
ATOM 7733 N N . ILE C 3 431 ? 155.752 143.836 276.259 1.00 0.00 431 ILE G N 1
ATOM 7734 C CA . ILE C 3 431 ? 155.346 142.582 275.565 1.00 0.00 431 ILE G CA 1
ATOM 7735 C C . ILE C 3 431 ? 156.096 141.382 276.192 1.00 0.00 431 ILE G C 1
ATOM 7736 O O . ILE C 3 431 ? 155.456 140.428 276.482 1.00 3.61 431 ILE G O 1
ATOM 7741 N N . SER C 3 432 ? 157.413 141.462 276.332 1.00 5.05 432 SER G N 1
ATOM 7742 C CA . SER C 3 432 ? 158.149 140.386 276.987 1.00 4.67 432 SER G CA 1
ATOM 7743 C C . SER C 3 432 ? 157.668 140.166 278.415 1.00 1.84 432 SER G C 1
ATOM 7744 O O . SER C 3 432 ? 157.660 139.027 278.896 1.00 3.00 432 SER G O 1
ATOM 7747 N N . GLY C 3 433 ? 157.254 141.250 279.120 1.00 5.58 433 GLY G N 1
ATOM 7748 C CA . GLY C 3 433 ? 156.779 141.129 280.526 1.00 0.00 433 GLY G CA 1
ATOM 7749 C C . GLY C 3 433 ? 155.495 140.320 280.651 1.00 4.26 433 GLY G C 1
ATOM 7750 O O . GLY C 3 433 ? 155.270 139.756 281.705 1.00 10.64 433 GLY G O 1
ATOM 7751 N N . LEU C 3 434 ? 154.686 140.244 279.592 1.00 2.99 434 LEU G N 1
ATOM 7752 C CA . LEU C 3 434 ? 153.438 139.433 279.606 1.00 2.93 434 LEU G CA 1
ATOM 7753 C C . LEU C 3 434 ? 153.704 137.965 279.961 1.00 2.65 434 LEU G C 1
ATOM 7754 O O . LEU C 3 434 ? 152.824 137.337 280.473 1.00 8.63 434 LEU G O 1
ATOM 7759 N N . GLU C 3 435 ? 154.862 137.458 279.610 1.00 2.39 435 GLU G N 1
ATOM 7760 C CA . GLU C 3 435 ? 155.119 136.047 279.870 1.00 6.21 435 GLU G CA 1
ATOM 7761 C C . GLU C 3 435 ? 155.195 135.731 281.359 1.00 3.80 435 GLU G C 1
ATOM 7762 O O . GLU C 3 435 ? 155.124 134.556 281.734 1.00 11.55 435 GLU G O 1
ATOM 7768 N N . ASN C 3 436 ? 155.336 136.745 282.211 1.00 7.21 436 ASN G N 1
ATOM 7769 C CA . ASN C 3 436 ? 155.348 136.542 283.652 1.00 6.76 436 ASN G CA 1
ATOM 7770 C C . ASN C 3 436 ? 153.967 136.663 284.280 1.00 8.29 436 ASN G C 1
ATOM 7771 O O . ASN C 3 436 ? 153.825 136.406 285.481 1.00 13.35 436 ASN G O 1
ATOM 7776 N N . ALA C 3 437 ? 152.955 137.045 283.507 1.00 5.67 437 ALA G N 1
ATOM 7777 C CA . ALA C 3 437 ? 151.609 137.180 284.043 1.00 3.87 437 ALA G CA 1
ATOM 7778 C C . ALA C 3 437 ? 150.975 135.812 284.260 1.00 5.34 437 ALA G C 1
ATOM 7779 O O . ALA C 3 437 ? 151.188 134.877 283.483 1.00 12.22 437 ALA G O 1
ATOM 7781 N N . ASP C 3 438 ? 150.186 135.699 285.328 1.00 8.78 438 ASP G N 1
ATOM 7782 C CA . ASP C 3 438 ? 149.445 134.482 285.622 1.00 6.75 438 ASP G CA 1
ATOM 7783 C C . ASP C 3 438 ? 147.960 134.600 285.309 1.00 5.59 438 ASP G C 1
ATOM 7784 O O . ASP C 3 438 ? 147.253 133.588 285.344 1.00 17.43 438 ASP G O 1
ATOM 7789 N N . LEU C 3 439 ? 147.475 135.802 285.006 1.00 9.41 439 LEU G N 1
ATOM 7790 C CA . LEU C 3 439 ? 146.077 136.011 284.663 1.00 6.35 439 LEU G CA 1
ATOM 7791 C C . LEU C 3 439 ? 145.984 137.175 283.689 1.00 5.57 439 LEU G C 1
ATOM 7792 O O . LEU C 3 439 ? 146.722 138.156 283.812 1.00 13.88 439 LEU G O 1
ATOM 7797 N N . PHE C 3 440 ? 145.075 137.060 282.724 1.00 8.50 440 PHE G N 1
ATOM 7798 C CA . PHE C 3 440 ? 144.833 138.104 281.739 1.00 5.32 440 PHE G CA 1
ATOM 7799 C C . PHE C 3 440 ? 143.370 138.515 281.790 1.00 3.80 440 PHE G C 1
ATOM 7800 O O . PHE C 3 440 ? 142.479 137.660 281.748 1.00 9.23 440 PHE G O 1
ATOM 7808 N N . LEU C 3 441 ? 143.126 139.818 281.884 1.00 2.45 441 LEU G N 1
ATOM 7809 C CA . LEU C 3 441 ? 141.783 140.381 281.804 1.00 3.16 441 LEU G CA 1
ATOM 7810 C C . LEU C 3 441 ? 141.766 141.366 280.643 1.00 0.00 441 LEU G C 1
ATOM 7811 O O . LEU C 3 441 ? 142.409 142.420 280.709 1.00 8.83 441 LEU G O 1
ATOM 7816 N N . LEU C 3 442 ? 141.039 141.024 279.585 1.00 1.34 442 LEU G N 1
ATOM 7817 C CA . LEU C 3 442 ? 140.977 141.835 278.377 1.00 1.51 442 LEU G CA 1
ATOM 7818 C C . LEU C 3 442 ? 139.651 142.584 278.355 1.00 2.61 442 LEU G C 1
ATOM 7819 O O . LEU C 3 442 ? 138.583 141.968 278.427 1.00 7.64 442 LEU G O 1
ATOM 7824 N N . ILE C 3 443 ? 139.723 143.908 278.253 1.00 2.87 443 ILE G N 1
ATOM 7825 C CA . ILE C 3 443 ? 138.553 144.774 278.336 1.00 0.70 443 ILE G CA 1
ATOM 7826 C C . ILE C 3 443 ? 138.424 145.520 277.016 1.00 0.81 443 ILE G C 1
ATOM 7827 O O . ILE C 3 443 ? 139.222 146.419 276.722 1.00 6.97 443 ILE G O 1
ATOM 7832 N N . GLY C 3 444 ? 137.422 145.150 276.224 1.00 0.63 444 GLY G N 1
ATOM 7833 C CA . GLY C 3 444 ? 137.116 145.873 274.999 1.00 4.72 444 GLY G CA 1
ATOM 7834 C C . GLY C 3 444 ? 138.218 145.858 273.963 1.00 9.28 444 GLY G C 1
ATOM 7835 O O . GLY C 3 444 ? 138.419 146.858 273.262 1.00 7.83 444 GLY G O 1
ATOM 7836 N N . THR C 3 445 ? 138.940 144.747 273.848 1.00 5.42 445 THR G N 1
ATOM 7837 C CA . THR C 3 445 ? 140.003 144.625 272.862 1.00 6.24 445 THR G CA 1
ATOM 7838 C C . THR C 3 445 ? 140.003 143.223 272.272 1.00 2.36 445 THR G C 1
ATOM 7839 O O . THR C 3 445 ? 139.767 142.239 272.979 1.00 10.57 445 THR G O 1
ATOM 7843 N N . GLN C 3 446 ? 140.258 143.144 270.966 1.00 11.05 446 GLN G N 1
ATOM 7844 C CA . GLN C 3 446 ? 140.455 141.880 270.264 1.00 5.78 446 GLN G CA 1
ATOM 7845 C C . GLN C 3 446 ? 141.909 141.835 269.816 1.00 4.45 446 GLN G C 1
ATOM 7846 O O . GLN C 3 446 ? 142.226 142.213 268.678 1.00 7.81 446 GLN G O 1
ATOM 7852 N N . PRO C 3 447 ? 142.833 141.394 270.674 1.00 4.65 447 PRO G N 1
ATOM 7853 C CA . PRO C 3 447 ? 144.256 141.430 270.300 1.00 4.47 447 PRO G CA 1
ATOM 7854 C C . PRO C 3 447 ? 144.587 140.589 269.081 1.00 0.04 447 PRO G C 1
ATOM 7855 O O . PRO C 3 447 ? 145.570 140.881 268.392 1.00 0.00 447 PRO G O 1
ATOM 7859 N N . ARG C 3 448 ? 143.794 139.554 268.793 1.00 1.96 448 ARG G N 1
ATOM 7860 C CA . ARG C 3 448 ? 144.073 138.706 267.637 1.00 2.37 448 ARG G CA 1
ATOM 7861 C C . ARG C 3 448 ? 144.060 139.509 266.342 1.00 4.61 448 ARG G C 1
ATOM 7862 O O . ARG C 3 448 ? 144.898 139.290 265.459 1.00 11.13 448 ARG G O 1
ATOM 7870 N N . VAL C 3 449 ? 143.120 140.444 266.208 1.00 4.63 449 VAL G N 1
ATOM 7871 C CA . VAL C 3 449 ? 143.031 141.265 265.006 1.00 1.08 449 VAL G CA 1
ATOM 7872 C C . VAL C 3 449 ? 143.582 142.676 265.203 1.00 5.89 449 VAL G C 1
ATOM 7873 O O . VAL C 3 449 ? 143.818 143.376 264.207 1.00 4.42 449 VAL G O 1
ATOM 7877 N N . GLU C 3 450 ? 143.793 143.113 266.445 1.00 2.23 450 GLU G N 1
ATOM 7878 C CA . GLU C 3 450 ? 144.316 144.451 266.700 1.00 3.65 450 GLU G CA 1
ATOM 7879 C C . GLU C 3 450 ? 145.837 144.475 266.794 1.00 0.00 450 GLU G C 1
ATOM 7880 O O . GLU C 3 450 ? 146.476 145.365 266.223 1.00 4.06 450 GLU G O 1
ATOM 7886 N N . ALA C 3 451 ? 146.430 143.519 267.510 1.00 0.00 451 ALA G N 1
ATOM 7887 C CA . ALA C 3 451 ? 147.886 143.419 267.654 1.00 2.90 451 ALA G CA 1
ATOM 7888 C C . ALA C 3 451 ? 148.237 141.933 267.624 1.00 1.41 451 ALA G C 1
ATOM 7889 O O . ALA C 3 451 ? 148.268 141.272 268.666 1.00 2.01 451 ALA G O 1
ATOM 7891 N N . ALA C 3 452 ? 148.524 141.423 266.423 1.00 0.58 452 ALA G N 1
ATOM 7892 C CA . ALA C 3 452 ? 148.653 139.981 266.236 1.00 0.00 452 ALA G CA 1
ATOM 7893 C C . ALA C 3 452 ? 149.803 139.406 267.053 1.00 0.46 452 ALA G C 1
ATOM 7894 O O . ALA C 3 452 ? 149.677 138.325 267.638 1.00 2.13 452 ALA G O 1
ATOM 7896 N N . MET C 3 453 ? 150.933 140.114 267.109 1.00 0.00 453 MET G N 1
ATOM 7897 C CA . MET C 3 453 ? 152.082 139.597 267.846 1.00 2.32 453 MET G CA 1
ATOM 7898 C C . MET C 3 453 ? 151.859 139.643 269.354 1.00 0.00 453 MET G C 1
ATOM 7899 O O . MET C 3 453 ? 152.327 138.755 270.076 1.00 4.03 453 MET G O 1
ATOM 7904 N N . VAL C 3 454 ? 151.151 140.661 269.849 1.00 2.84 454 VAL G N 1
ATOM 7905 C CA . VAL C 3 454 ? 150.788 140.690 271.264 1.00 0.00 454 VAL G CA 1
ATOM 7906 C C . VAL C 3 454 ? 149.887 139.508 271.602 1.00 0.00 454 VAL G C 1
ATOM 7907 O O . VAL C 3 454 ? 150.053 138.853 272.641 1.00 7.29 454 VAL G O 1
ATOM 7911 N N . ASN C 3 455 ? 148.915 139.219 270.733 1.00 0.32 455 ASN G N 1
ATOM 7912 C CA . ASN C 3 455 ? 148.059 138.056 270.936 1.00 3.72 455 ASN G CA 1
ATOM 7913 C C . ASN C 3 455 ? 148.867 136.764 270.899 1.00 0.00 455 ASN G C 1
ATOM 7914 O O . ASN C 3 455 ? 148.579 135.824 271.647 1.00 4.42 455 ASN G O 1
ATOM 7919 N N . ALA C 3 456 ? 149.872 136.695 270.023 1.00 3.02 456 ALA G N 1
ATOM 7920 C CA . ALA C 3 456 ? 150.744 135.525 269.984 1.00 2.60 456 ALA G CA 1
ATOM 7921 C C . ALA C 3 456 ? 151.502 135.361 271.295 1.00 1.86 456 ALA G C 1
ATOM 7922 O O . ALA C 3 456 ? 151.641 134.244 271.806 1.00 5.21 456 ALA G O 1
ATOM 7924 N N . ARG C 3 457 ? 152.004 136.467 271.850 1.00 0.00 457 ARG G N 1
ATOM 7925 C CA . ARG C 3 457 ? 152.672 136.413 273.148 1.00 4.61 457 ARG G CA 1
ATOM 7926 C C . ARG C 3 457 ? 151.719 135.938 274.238 1.00 1.59 457 ARG G C 1
ATOM 7927 O O . ARG C 3 457 ? 152.096 135.132 275.098 1.00 1.17 457 ARG G O 1
ATOM 7935 N N . ILE C 3 458 ? 150.479 136.431 274.217 1.00 1.88 458 ILE G N 1
ATOM 7936 C CA . ILE C 3 458 ? 149.489 136.019 275.211 1.00 7.19 458 ILE G CA 1
ATOM 7937 C C . ILE C 3 458 ? 149.202 134.526 275.089 1.00 0.34 458 ILE G C 1
ATOM 7938 O O . ILE C 3 458 ? 149.115 133.806 276.091 1.00 3.02 458 ILE G O 1
ATOM 7943 N N . CYS C 3 459 ? 149.043 134.042 273.854 1.00 3.33 459 CYS G N 1
ATOM 7944 C CA . CYS C 3 459 ? 148.794 132.620 273.631 1.00 3.19 459 CYS G CA 1
ATOM 7945 C C . CYS C 3 459 ? 149.966 131.772 274.105 1.00 1.10 459 CYS G C 1
ATOM 7946 O O . CYS C 3 459 ? 149.771 130.711 274.710 1.00 9.68 459 CYS G O 1
ATOM 7949 N N . LYS C 3 460 ? 151.193 132.219 273.828 1.00 0.34 460 LYS G N 1
ATOM 7950 C CA . LYS C 3 460 ? 152.373 131.494 274.286 1.00 5.61 460 LYS G CA 1
ATOM 7951 C C . LYS C 3 460 ? 152.429 131.445 275.808 1.00 4.22 460 LYS G C 1
ATOM 7952 O O . LYS C 3 460 ? 152.740 130.400 276.395 1.00 9.36 460 LYS G O 1
ATOM 7958 N N . THR C 3 461 ? 152.112 132.565 276.464 1.00 7.11 461 THR G N 1
ATOM 7959 C CA . THR C 3 461 ? 152.093 132.594 277.923 1.00 5.54 461 THR G CA 1
ATOM 7960 C C . THR C 3 461 ? 151.031 131.652 278.477 1.00 4.01 461 THR G C 1
ATOM 7961 O O . THR C 3 461 ? 151.271 130.944 279.461 1.00 10.29 461 THR G O 1
ATOM 7965 N N . VAL C 3 462 ? 149.852 131.629 277.854 1.00 6.54 462 VAL G N 1
ATOM 7966 C CA . VAL C 3 462 ? 148.781 130.747 278.311 1.00 4.98 462 VAL G CA 1
ATOM 7967 C C . VAL C 3 462 ? 149.186 129.288 278.147 1.00 10.01 462 VAL G C 1
ATOM 7968 O O . VAL C 3 462 ? 148.961 128.460 279.039 1.00 16.33 462 VAL G O 1
ATOM 7972 N N . ARG C 3 463 ? 149.793 128.950 277.007 1.00 7.94 463 ARG G N 1
ATOM 7973 C CA . ARG C 3 463 ? 150.206 127.572 276.767 1.00 7.65 463 ARG G CA 1
ATOM 7974 C C . ARG C 3 463 ? 151.293 127.137 277.742 1.00 4.96 463 ARG G C 1
ATOM 7975 O O . ARG C 3 463 ? 151.269 126.008 278.246 1.00 19.81 463 ARG G O 1
ATOM 7983 N N . ALA C 3 464 ? 152.253 128.019 278.029 1.00 7.26 464 ALA G N 1
ATOM 7984 C CA . ALA C 3 464 ? 153.400 127.617 278.837 1.00 5.48 464 ALA G CA 1
ATOM 7985 C C . ALA C 3 464 ? 153.089 127.656 280.330 1.00 9.86 464 ALA G C 1
ATOM 7986 O O . ALA C 3 464 ? 153.259 126.652 281.031 1.00 15.97 464 ALA G O 1
ATOM 7988 N N . SER C 3 465 ? 152.634 128.801 280.834 1.00 13.55 465 SER G N 1
ATOM 7989 C CA . SER C 3 465 ? 152.474 129.022 282.264 1.00 12.13 465 SER G CA 1
ATOM 7990 C C . SER C 3 465 ? 151.051 128.782 282.754 1.00 7.84 465 SER G C 1
ATOM 7991 O O . SER C 3 465 ? 150.766 129.028 283.930 1.00 17.58 465 SER G O 1
ATOM 7994 N N . ASN C 3 466 ? 150.153 128.320 281.880 1.00 9.34 466 ASN G N 1
ATOM 7995 C CA . ASN C 3 466 ? 148.770 128.004 282.245 1.00 8.21 466 ASN G CA 1
ATOM 7996 C C . ASN C 3 466 ? 148.027 129.221 282.793 1.00 11.77 466 ASN G C 1
ATOM 7997 O O . ASN C 3 466 ? 147.171 129.094 283.672 1.00 18.48 466 ASN G O 1
ATOM 8002 N N . ALA C 3 467 ? 148.347 130.406 282.281 1.00 11.47 467 ALA G N 1
ATOM 8003 C CA . ALA C 3 467 ? 147.669 131.618 282.716 1.00 7.73 467 ALA G CA 1
ATOM 8004 C C . ALA C 3 467 ? 146.211 131.613 282.269 1.00 3.91 467 ALA G C 1
ATOM 8005 O O . ALA C 3 467 ? 145.853 131.037 281.238 1.00 16.18 467 ALA G O 1
ATOM 8007 N N . LYS C 3 468 ? 145.366 132.267 283.060 1.00 4.71 468 LYS G N 1
ATOM 8008 C CA . LYS C 3 468 ? 143.942 132.354 282.771 1.00 6.80 468 LYS G CA 1
ATOM 8009 C C . LYS C 3 468 ? 143.630 133.659 282.048 1.00 6.12 468 LYS G C 1
ATOM 8010 O O . LYS C 3 468 ? 144.308 134.672 282.234 1.00 12.43 468 LYS G O 1
ATOM 8016 N N . VAL C 3 469 ? 142.591 133.625 281.216 1.00 5.46 469 VAL G N 1
ATOM 8017 C CA . VAL C 3 469 ? 142.189 134.776 280.417 1.00 7.47 469 VAL G CA 1
ATOM 8018 C C . VAL C 3 469 ? 140.706 135.034 280.639 1.00 8.63 469 VAL G C 1
ATOM 8019 O O . VAL C 3 469 ? 139.875 134.151 280.398 1.00 10.67 469 VAL G O 1
ATOM 8023 N N . GLY C 3 470 ? 140.379 136.235 281.098 1.00 6.28 470 GLY G N 1
ATOM 8024 C CA . GLY C 3 470 ? 139.006 136.714 281.154 1.00 5.78 470 GLY G CA 1
ATOM 8025 C C . GLY C 3 470 ? 138.818 137.812 280.122 1.00 7.23 470 GLY G C 1
ATOM 8026 O O . GLY C 3 470 ? 139.673 138.689 279.977 1.00 14.72 470 GLY G O 1
ATOM 8027 N N . TYR C 3 471 ? 137.737 137.670 279.369 1.00 8.39 471 TYR G N 1
ATOM 8028 C CA . TYR C 3 471 ? 137.418 138.637 278.304 1.00 6.43 471 TYR G CA 1
ATOM 8029 C C . TYR C 3 471 ? 136.080 139.341 278.498 1.00 5.04 471 TYR G C 1
ATOM 8030 O O . TYR C 3 471 ? 135.100 138.690 278.745 1.00 9.85 471 TYR G O 1
ATOM 8039 N N . VAL C 3 472 ? 136.096 140.661 278.415 1.00 8.17 472 VAL G N 1
ATOM 8040 C CA . VAL C 3 472 ? 134.873 141.496 278.447 1.00 5.22 472 VAL G CA 1
ATOM 8041 C C . VAL C 3 472 ? 134.823 142.289 277.140 1.00 6.78 472 VAL G C 1
ATOM 8042 O O . VAL C 3 472 ? 135.632 143.193 276.988 1.00 12.38 472 VAL G O 1
ATOM 8046 N N . GLY C 3 473 ? 133.808 142.066 276.327 1.00 9.48 473 GLY G N 1
ATOM 8047 C CA . GLY C 3 473 ? 133.663 142.707 275.013 1.00 5.51 473 GLY G CA 1
ATOM 8048 C C . GLY C 3 473 ? 132.825 141.865 274.089 1.00 10.45 473 GLY G C 1
ATOM 8049 O O . GLY C 3 473 ? 132.349 140.802 274.524 1.00 17.15 473 GLY G O 1
ATOM 8050 N N . PRO C 3 474 ? 132.601 142.259 272.833 1.00 8.51 474 PRO G N 1
ATOM 8051 C CA . PRO C 3 474 ? 131.766 141.532 271.880 1.00 7.44 474 PRO G CA 1
ATOM 8052 C C . PRO C 3 474 ? 132.341 140.155 271.606 1.00 13.12 474 PRO G C 1
ATOM 8053 O O . PRO C 3 474 ? 133.558 139.938 271.739 1.00 15.11 474 PRO G O 1
ATOM 8057 N N . PRO C 3 475 ? 131.505 139.188 271.229 1.00 11.41 475 PRO G N 1
ATOM 8058 C CA . PRO C 3 475 ? 132.011 137.831 270.989 1.00 9.93 475 PRO G CA 1
ATOM 8059 C C . PRO C 3 475 ? 133.054 137.806 269.880 1.00 6.74 475 PRO G C 1
ATOM 8060 O O . PRO C 3 475 ? 132.909 138.459 268.845 1.00 14.53 475 PRO G O 1
ATOM 8064 N N . ALA C 3 476 ? 134.116 137.038 270.111 1.00 10.12 476 ALA G N 1
ATOM 8065 C CA . ALA C 3 476 ? 135.229 136.968 269.178 1.00 8.24 476 ALA G CA 1
ATOM 8066 C C . ALA C 3 476 ? 135.864 135.589 269.263 1.00 11.63 476 ALA G C 1
ATOM 8067 O O . ALA C 3 476 ? 135.697 134.865 270.248 1.00 15.30 476 ALA G O 1
ATOM 8069 N N . GLU C 3 477 ? 136.601 135.234 268.214 1.00 16.67 477 GLU G N 1
ATOM 8070 C CA . GLU C 3 477 ? 137.252 133.934 268.110 1.00 8.67 477 GLU G CA 1
ATOM 8071 C C . GLU C 3 477 ? 138.691 134.063 268.600 1.00 13.39 477 GLU G C 1
ATOM 8072 O O . GLU C 3 477 ? 139.528 134.680 267.934 1.00 18.66 477 GLU G O 1
ATOM 8078 N N . PHE C 3 478 ? 138.972 133.481 269.760 1.00 7.25 478 PHE G N 1
ATOM 8079 C CA . PHE C 3 478 ? 140.316 133.442 270.315 1.00 8.26 478 PHE G CA 1
ATOM 8080 C C . PHE C 3 478 ? 140.972 132.105 269.993 1.00 9.22 478 PHE G C 1
ATOM 8081 O O . PHE C 3 478 ? 140.301 131.077 269.870 1.00 17.58 478 PHE G O 1
ATOM 8089 N N . ASN C 3 479 ? 142.297 132.128 269.860 1.00 9.43 479 ASN G N 1
ATOM 8090 C CA . ASN C 3 479 ? 143.072 130.918 269.627 1.00 6.74 479 ASN G CA 1
ATOM 8091 C C . ASN C 3 479 ? 143.533 130.267 270.926 1.00 11.46 479 ASN G C 1
ATOM 8092 O O . ASN C 3 479 ? 144.468 129.458 270.909 1.00 17.98 479 ASN G O 1
ATOM 8097 N N . TYR C 3 480 ? 142.897 130.605 272.045 1.00 9.93 480 TYR G N 1
ATOM 8098 C CA . TYR C 3 480 ? 143.207 130.006 273.333 1.00 11.63 480 TYR G CA 1
ATOM 8099 C C . TYR C 3 480 ? 141.957 130.045 274.199 1.00 9.81 480 TYR G C 1
ATOM 8100 O O . TYR C 3 480 ? 141.062 130.868 273.992 1.00 9.22 480 TYR G O 1
ATOM 8109 N N . ASP C 3 481 ? 141.900 129.133 275.166 1.00 16.36 481 ASP G N 1
ATOM 8110 C CA . ASP C 3 481 ? 140.750 129.059 276.058 1.00 14.18 481 ASP G CA 1
ATOM 8111 C C . ASP C 3 481 ? 140.642 130.332 276.888 1.00 13.42 481 ASP G C 1
ATOM 8112 O O . ASP C 3 481 ? 141.638 130.821 277.429 1.00 16.11 481 ASP G O 1
ATOM 8117 N N . CYS C 3 482 ? 139.428 130.870 276.985 1.00 13.76 482 CYS G N 1
ATOM 8118 C CA . CYS C 3 482 ? 139.197 132.096 277.734 1.00 9.64 482 CYS G CA 1
ATOM 8119 C C . CYS C 3 482 ? 137.725 132.185 278.106 1.00 12.52 482 CYS G C 1
ATOM 8120 O O . CYS C 3 482 ? 136.852 131.883 277.288 1.00 16.20 482 CYS G O 1
ATOM 8123 N N . LYS C 3 483 ? 137.461 132.595 279.344 1.00 12.49 483 LYS G N 1
ATOM 8124 C CA . LYS C 3 483 ? 136.096 132.808 279.799 1.00 10.98 483 LYS G CA 1
ATOM 8125 C C . LYS C 3 483 ? 135.556 134.122 279.251 1.00 11.70 483 LYS G C 1
ATOM 8126 O O . LYS C 3 483 ? 136.253 135.141 279.241 1.00 16.72 483 LYS G O 1
ATOM 8132 N N . HIS C 3 484 ? 134.359 134.098 278.678 1.00 10.16 484 HIS G N 1
ATOM 8133 C CA . HIS C 3 484 ? 133.689 135.368 278.293 1.00 11.01 484 HIS G CA 1
ATOM 8134 C C . HIS C 3 484 ? 133.025 135.837 279.596 1.00 10.14 484 HIS G C 1
ATOM 8135 O O . HIS C 3 484 ? 132.339 135.059 280.209 1.00 16.85 484 HIS G O 1
ATOM 8142 N N . LEU C 3 485 ? 133.376 137.021 280.071 1.00 11.05 485 LEU G N 1
ATOM 8143 C CA . LEU C 3 485 ? 132.883 137.516 281.377 1.00 9.50 485 LEU G CA 1
ATOM 8144 C C . LEU C 3 485 ? 131.658 138.403 281.204 1.00 11.49 485 LEU G C 1
ATOM 8145 O O . LEU C 3 485 ? 130.982 138.597 282.199 1.00 19.61 485 LEU G O 1
ATOM 8150 N N . GLY C 3 486 ? 131.364 138.869 280.003 1.00 8.34 486 GLY G N 1
ATOM 8151 C CA . GLY C 3 486 ? 130.276 139.807 279.726 1.00 6.10 486 GLY G CA 1
ATOM 8152 C C . GLY C 3 486 ? 130.563 140.500 278.410 1.00 6.84 486 GLY G C 1
ATOM 8153 O O . GLY C 3 486 ? 131.459 140.032 277.698 1.00 14.05 486 GLY G O 1
ATOM 8154 N N . THR C 3 487 ? 129.931 141.610 278.097 1.00 8.58 487 THR G N 1
ATOM 8155 C CA . THR C 3 487 ? 130.059 142.237 276.757 1.00 12.28 487 THR G CA 1
ATOM 8156 C C . THR C 3 487 ? 130.223 143.749 276.886 1.00 6.82 487 THR G C 1
ATOM 8157 O O . THR C 3 487 ? 130.602 144.383 275.905 1.00 12.79 487 THR G O 1
ATOM 8161 N N . GLY C 3 488 ? 130.022 144.275 278.078 1.00 10.80 488 GLY G N 1
ATOM 8162 C CA . GLY C 3 488 ? 129.994 145.724 278.259 1.00 5.03 488 GLY G CA 1
ATOM 8163 C C . GLY C 3 488 ? 130.276 146.202 279.657 1.00 8.60 488 GLY G C 1
ATOM 8164 O O . GLY C 3 488 ? 130.725 145.437 280.469 1.00 11.07 488 GLY G O 1
ATOM 8165 N N . PRO C 3 489 ? 130.057 147.495 279.948 1.00 13.13 489 PRO G N 1
ATOM 8166 C CA . PRO C 3 489 ? 130.511 148.066 281.229 1.00 9.76 489 PRO G CA 1
ATOM 8167 C C . PRO C 3 489 ? 129.809 147.497 282.452 1.00 9.64 489 PRO G C 1
ATOM 8168 O O . PRO C 3 489 ? 130.340 147.631 283.564 1.00 19.83 489 PRO G O 1
ATOM 8172 N N . ASP C 3 490 ? 128.630 146.889 282.295 1.00 12.10 490 ASP G N 1
ATOM 8173 C CA . ASP C 3 490 ? 127.990 146.228 283.428 1.00 12.02 490 ASP G CA 1
ATOM 8174 C C . ASP C 3 490 ? 128.880 145.124 283.982 1.00 9.24 490 ASP G C 1
ATOM 8175 O O . ASP C 3 490 ? 128.930 144.903 285.199 1.00 17.98 490 ASP G O 1
ATOM 8180 N N . THR C 3 491 ? 129.624 144.522 283.096 1.00 11.68 491 THR G N 1
ATOM 8181 C CA . THR C 3 491 ? 130.550 143.504 283.575 1.00 8.93 491 THR G CA 1
ATOM 8182 C C . THR C 3 491 ? 131.626 144.163 284.401 1.00 10.20 491 THR G C 1
ATOM 8183 O O . THR C 3 491 ? 131.940 143.661 285.449 1.00 14.86 491 THR G O 1
ATOM 8187 N N . LEU C 3 492 ? 132.090 145.338 283.946 1.00 11.64 492 LEU G N 1
ATOM 8188 C CA . LEU C 3 492 ? 133.095 146.073 284.708 1.00 11.62 492 LEU G CA 1
ATOM 8189 C C . LEU C 3 492 ? 132.589 146.411 286.105 1.00 9.01 492 LEU G C 1
ATOM 8190 O O . LEU C 3 492 ? 133.328 146.286 287.089 1.00 15.09 492 LEU G O 1
ATOM 8195 N N . LYS C 3 493 ? 131.328 146.842 286.210 1.00 13.32 493 LYS G N 1
ATOM 8196 C CA . LYS C 3 493 ? 130.747 147.099 287.526 1.00 11.90 493 LYS G CA 1
ATOM 8197 C C . LYS C 3 493 ? 130.707 145.829 288.367 1.00 12.06 493 LYS G C 1
ATOM 8198 O O . LYS C 3 493 ? 131.006 145.859 289.568 1.00 15.71 493 LYS G O 1
ATOM 8204 N N . GLU C 3 494 ? 130.338 144.703 287.752 1.00 17.60 494 GLU G N 1
ATOM 8205 C CA . GLU C 3 494 ? 130.308 143.436 288.475 1.00 6.78 494 GLU G CA 1
ATOM 8206 C C . GLU C 3 494 ? 131.698 143.040 288.961 1.00 12.56 494 GLU G C 1
ATOM 8207 O O . GLU C 3 494 ? 131.858 142.572 290.095 1.00 17.20 494 GLU G O 1
ATOM 8213 N N . ILE C 3 495 ? 132.714 143.212 288.113 1.00 11.78 495 ILE G N 1
ATOM 8214 C CA . ILE C 3 495 ? 134.084 142.893 288.505 1.00 9.93 495 ILE G CA 1
ATOM 8215 C C . ILE C 3 495 ? 134.527 143.783 289.659 1.00 11.82 495 ILE G C 1
ATOM 8216 O O . ILE C 3 495 ? 135.159 143.318 290.616 1.00 16.33 495 ILE G O 1
ATOM 8221 N N . ALA C 3 496 ? 134.199 145.075 289.589 1.00 8.90 496 ALA G N 1
ATOM 8222 C CA . ALA C 3 496 ? 134.565 145.992 290.664 1.00 10.50 496 ALA G CA 1
ATOM 8223 C C . ALA C 3 496 ? 133.881 145.617 291.973 1.00 14.77 496 ALA G C 1
ATOM 8224 O O . ALA C 3 496 ? 134.491 145.699 293.045 1.00 18.48 496 ALA G O 1
ATOM 8226 N N . GLU C 3 497 ? 132.614 145.201 291.908 1.00 15.67 497 GLU G N 1
ATOM 8227 C CA . GLU C 3 497 ? 131.868 144.876 293.118 1.00 13.22 497 GLU G CA 1
ATOM 8228 C C . GLU C 3 497 ? 132.180 143.489 293.665 1.00 15.16 497 GLU G C 1
ATOM 8229 O O . GLU C 3 497 ? 131.750 143.173 294.780 1.00 17.33 497 GLU G O 1
ATOM 8235 N N . GLY C 3 498 ? 132.914 142.661 292.925 1.00 18.89 498 GLY G N 1
ATOM 8236 C CA . GLY C 3 498 ? 133.269 141.342 293.410 1.00 10.96 498 GLY G CA 1
ATOM 8237 C C . GLY C 3 498 ? 132.143 140.332 293.264 1.00 15.82 498 GLY G C 1
ATOM 8238 O O . GLY C 3 498 ? 131.241 140.467 292.430 1.00 18.62 498 GLY G O 1
ATOM 8239 N N . ARG C 3 499 ? 132.214 139.293 294.100 1.00 16.62 499 ARG G N 1
ATOM 8240 C CA . ARG C 3 499 ? 131.235 138.204 294.124 1.00 12.86 499 ARG G CA 1
ATOM 8241 C C . ARG C 3 499 ? 131.148 137.506 292.764 1.00 16.65 499 ARG G C 1
ATOM 8242 O O . ARG C 3 499 ? 130.114 137.509 292.092 1.00 20.07 499 ARG G O 1
ATOM 8250 N N . HIS C 3 500 ? 132.269 136.894 292.369 1.00 12.63 500 HIS G N 1
ATOM 8251 C CA . HIS C 3 500 ? 132.354 136.176 291.104 1.00 14.00 500 HIS G CA 1
ATOM 8252 C C . HIS C 3 500 ? 133.574 135.274 291.139 1.00 14.07 500 HIS G C 1
ATOM 8253 O O . HIS C 3 500 ? 134.585 135.653 291.746 1.00 21.05 500 HIS G O 1
ATOM 8260 N N . PRO C 3 501 ? 133.521 134.085 290.527 1.00 16.24 501 PRO G N 1
ATOM 8261 C CA . PRO C 3 501 ? 134.723 133.232 290.500 1.00 9.91 501 PRO G CA 1
ATOM 8262 C C . PRO C 3 501 ? 135.918 133.895 289.837 1.00 11.56 501 PRO G C 1
ATOM 8263 O O . PRO C 3 501 ? 137.058 133.693 290.276 1.00 16.86 501 PRO G O 1
ATOM 8267 N N . PHE C 3 502 ? 135.696 134.696 288.794 1.00 11.77 502 PHE G N 1
ATOM 8268 C CA . PHE C 3 502 ? 136.826 135.386 288.186 1.00 8.12 502 PHE G CA 1
ATOM 8269 C C . PHE C 3 502 ? 137.324 136.523 289.066 1.00 8.43 502 PHE G C 1
ATOM 8270 O O . PHE C 3 502 ? 138.504 136.875 289.001 1.00 14.88 502 PHE G O 1
ATOM 8278 N N . CYS C 3 503 ? 136.456 137.103 289.898 1.00 13.11 503 CYS G N 1
ATOM 8279 C CA . CYS C 3 503 ? 136.918 138.127 290.831 1.00 10.47 503 CYS G CA 1
ATOM 8280 C C . CYS C 3 503 ? 137.908 137.552 291.837 1.00 13.05 503 CYS G C 1
ATOM 8281 O O . CYS C 3 503 ? 138.959 138.152 292.098 1.00 15.64 503 CYS G O 1
ATOM 8284 N N . THR C 3 504 ? 137.602 136.381 292.403 1.00 13.87 504 THR G N 1
ATOM 8285 C CA . THR C 3 504 ? 138.539 135.770 293.340 1.00 10.03 504 THR G CA 1
ATOM 8286 C C . THR C 3 504 ? 139.736 135.166 292.618 1.00 9.47 504 THR G C 1
ATOM 8287 O O . THR C 3 504 ? 140.816 135.055 293.208 1.00 16.79 504 THR G O 1
ATOM 8291 N N . ALA C 3 505 ? 139.572 134.769 291.352 1.00 11.43 505 ALA G N 1
ATOM 8292 C CA . ALA C 3 505 ? 140.732 134.377 290.557 1.00 12.69 505 ALA G CA 1
ATOM 8293 C C . ALA C 3 505 ? 141.682 135.553 290.360 1.00 8.21 505 ALA G C 1
ATOM 8294 O O . ALA C 3 505 ? 142.906 135.400 290.457 1.00 14.93 505 ALA G O 1
ATOM 8296 N N . LEU C 3 506 ? 141.131 136.735 290.075 1.00 9.35 506 LEU G N 1
ATOM 8297 C CA . LEU C 3 506 ? 141.942 137.940 289.942 1.00 8.83 506 LEU G CA 1
ATOM 8298 C C . LEU C 3 506 ? 142.601 138.307 291.265 1.00 11.30 506 LEU G C 1
ATOM 8299 O O . LEU C 3 506 ? 143.762 138.732 291.293 1.00 14.38 506 LEU G O 1
ATOM 8304 N N . LYS C 3 507 ? 141.872 138.156 292.374 1.00 13.20 507 LYS G N 1
ATOM 8305 C CA . LYS C 3 507 ? 142.469 138.412 293.680 1.00 10.80 507 LYS G CA 1
ATOM 8306 C C . LYS C 3 507 ? 143.526 137.372 294.030 1.00 11.41 507 LYS G C 1
ATOM 8307 O O . LYS C 3 507 ? 144.501 137.690 294.721 1.00 12.86 507 LYS G O 1
ATOM 8313 N N . ASN C 3 508 ? 143.358 136.134 293.565 1.00 11.67 508 ASN G N 1
ATOM 8314 C CA . ASN C 3 508 ? 144.304 135.060 293.834 1.00 15.27 508 ASN G CA 1
ATOM 8315 C C . ASN C 3 508 ? 145.436 135.003 292.813 1.00 13.35 508 ASN G C 1
ATOM 8316 O O . ASN C 3 508 ? 146.154 133.999 292.754 1.00 18.32 508 ASN G O 1
ATOM 8321 N N . ALA C 3 509 ? 145.612 136.052 292.015 1.00 15.41 509 ALA G N 1
ATOM 8322 C CA . ALA C 3 509 ? 146.655 136.100 291.000 1.00 9.20 509 ALA G CA 1
ATOM 8323 C C . ALA C 3 509 ? 147.853 136.873 291.534 1.00 8.58 509 ALA G C 1
ATOM 8324 O O . ALA C 3 509 ? 147.697 137.973 292.073 1.00 19.45 509 ALA G O 1
ATOM 8326 N N . LYS C 3 510 ? 149.046 136.294 291.383 1.00 8.99 510 LYS G N 1
ATOM 8327 C CA . LYS C 3 510 ? 150.253 136.962 291.861 1.00 6.66 510 LYS G CA 1
ATOM 8328 C C . LYS C 3 510 ? 150.637 138.128 290.958 1.00 3.84 510 LYS G C 1
ATOM 8329 O O . LYS C 3 510 ? 151.020 139.197 291.447 1.00 13.46 510 LYS G O 1
ATOM 8335 N N . ASN C 3 511 ? 150.542 137.944 289.643 1.00 10.10 511 ASN G N 1
ATOM 8336 C CA . ASN C 3 511 ? 150.923 138.963 288.663 1.00 6.00 511 ASN G CA 1
ATOM 8337 C C . ASN C 3 511 ? 149.812 139.118 287.632 1.00 6.69 511 ASN G C 1
ATOM 8338 O O . ASN C 3 511 ? 149.957 138.703 286.476 1.00 12.06 511 ASN G O 1
ATOM 8343 N N . PRO C 3 512 ? 148.685 139.712 288.018 1.00 5.64 512 PRO G N 1
ATOM 8344 C CA . PRO C 3 512 ? 147.595 139.902 287.057 1.00 5.51 512 PRO G CA 1
ATOM 8345 C C . PRO C 3 512 ? 147.920 140.997 286.054 1.00 7.72 512 PRO G C 1
ATOM 8346 O O . PRO C 3 512 ? 148.686 141.923 286.333 1.00 6.07 512 PRO G O 1
ATOM 8350 N N . ALA C 3 513 ? 147.325 140.880 284.869 1.00 6.48 513 ALA G N 1
ATOM 8351 C CA . ALA C 3 513 ? 147.537 141.837 283.790 1.00 5.82 513 ALA G CA 1
ATOM 8352 C C . ALA C 3 513 ? 146.195 142.213 283.182 1.00 4.26 513 ALA G C 1
ATOM 8353 O O . ALA C 3 513 ? 145.475 141.346 282.677 1.00 11.32 513 ALA G O 1
ATOM 8355 N N . ILE C 3 514 ? 145.860 143.500 283.232 1.00 1.70 514 ILE G N 1
ATOM 8356 C CA . ILE C 3 514 ? 144.680 144.038 282.567 1.00 4.09 514 ILE G CA 1
ATOM 8357 C C . ILE C 3 514 ? 145.122 144.724 281.284 1.00 0.00 514 ILE G C 1
ATOM 8358 O O . ILE C 3 514 ? 146.046 145.547 281.297 1.00 8.88 514 ILE G O 1
ATOM 8363 N N . ILE C 3 515 ? 144.469 144.385 280.177 1.00 0.00 515 ILE G N 1
ATOM 8364 C CA . ILE C 3 515 ? 144.753 144.978 278.876 1.00 3.94 515 ILE G CA 1
ATOM 8365 C C . ILE C 3 515 ? 143.485 145.662 278.390 1.00 0.00 515 ILE G C 1
ATOM 8366 O O . ILE C 3 515 ? 142.469 144.999 278.148 1.00 5.60 515 ILE G O 1
ATOM 8371 N N . VAL C 3 516 ? 143.545 146.983 278.245 1.00 0.50 516 VAL G N 1
ATOM 8372 C CA . VAL C 3 516 ? 142.410 147.793 277.821 1.00 0.00 516 VAL G CA 1
ATOM 8373 C C . VAL C 3 516 ? 142.666 148.273 276.400 1.00 4.16 516 VAL G C 1
ATOM 8374 O O . VAL C 3 516 ? 143.713 148.868 276.117 1.00 8.41 516 VAL G O 1
ATOM 8378 N N . GLY C 3 517 ? 141.709 148.022 275.510 1.00 2.70 517 GLY G N 1
ATOM 8379 C CA . GLY C 3 517 ? 141.871 148.408 274.123 1.00 3.34 517 GLY G CA 1
ATOM 8380 C C . GLY C 3 517 ? 141.633 149.889 273.897 1.00 1.93 517 GLY G C 1
ATOM 8381 O O . GLY C 3 517 ? 140.798 150.522 274.542 1.00 7.21 517 GLY G O 1
ATOM 8382 N N . ALA C 3 518 ? 142.394 150.446 272.952 1.00 6.14 518 ALA G N 1
ATOM 8383 C CA . ALA C 3 518 ? 142.239 151.847 272.580 1.00 10.46 518 ALA G CA 1
ATOM 8384 C C . ALA C 3 518 ? 140.910 152.133 271.896 1.00 5.59 518 ALA G C 1
ATOM 8385 O O . ALA C 3 518 ? 140.551 153.306 271.749 1.00 11.80 518 ALA G O 1
ATOM 8387 N N . GLY C 3 519 ? 140.179 151.101 271.468 1.00 5.73 519 GLY G N 1
ATOM 8388 C CA . GLY C 3 519 ? 138.876 151.324 270.867 1.00 5.44 519 GLY G CA 1
ATOM 8389 C C . GLY C 3 519 ? 137.861 151.895 271.836 1.00 4.96 519 GLY G C 1
ATOM 8390 O O . GLY C 3 519 ? 136.900 152.547 271.419 1.00 16.35 519 GLY G O 1
ATOM 8391 N N . LEU C 3 520 ? 138.056 151.663 273.135 1.00 7.98 520 LEU G N 1
ATOM 8392 C CA . LEU C 3 520 ? 137.168 152.222 274.146 1.00 12.46 520 LEU G CA 1
ATOM 8393 C C . LEU C 3 520 ? 137.406 153.707 274.375 1.00 7.60 520 LEU G C 1
ATOM 8394 O O . LEU C 3 520 ? 136.642 154.333 275.118 1.00 17.57 520 LEU G O 1
ATOM 8399 N N . PHE C 3 521 ? 138.441 154.279 273.759 1.00 7.88 521 PHE G N 1
ATOM 8400 C CA . PHE C 3 521 ? 138.832 155.652 274.049 1.00 11.67 521 PHE G CA 1
ATOM 8401 C C . PHE C 3 521 ? 137.915 156.683 273.403 1.00 8.62 521 PHE G C 1
ATOM 8402 O O . PHE C 3 521 ? 137.907 157.839 273.840 1.00 19.91 521 PHE G O 1
ATOM 8410 N N . ASN C 3 522 ? 137.152 156.305 272.380 1.00 9.84 522 ASN G N 1
ATOM 8411 C CA . ASN C 3 522 ? 136.256 157.236 271.706 1.00 6.69 522 ASN G CA 1
ATOM 8412 C C . ASN C 3 522 ? 134.820 157.158 272.208 1.00 12.65 522 ASN G C 1
ATOM 8413 O O . ASN C 3 522 ? 133.943 157.815 271.640 1.00 14.78 522 ASN G O 1
ATOM 8418 N N . ARG C 3 523 ? 134.559 156.372 273.249 1.00 12.02 523 ARG G N 1
ATOM 8419 C CA . ARG C 3 523 ? 133.216 156.284 273.798 1.00 13.06 523 ARG G CA 1
ATOM 8420 C C . ARG C 3 523 ? 132.888 157.529 274.615 1.00 7.79 523 ARG G C 1
ATOM 8421 O O . ARG C 3 523 ? 133.773 158.196 275.157 1.00 18.45 523 ARG G O 1
ATOM 8429 N N . THR C 3 524 ? 131.593 157.842 274.690 1.00 11.44 524 THR G N 1
ATOM 8430 C CA . THR C 3 524 ? 131.155 158.986 275.484 1.00 9.27 524 THR G CA 1
ATOM 8431 C C . THR C 3 524 ? 131.466 158.781 276.962 1.00 10.90 524 THR G C 1
ATOM 8432 O O . THR C 3 524 ? 131.920 159.708 277.643 1.00 15.39 524 THR G O 1
ATOM 8436 N N . ASP C 3 525 ? 131.232 157.576 277.474 1.00 10.92 525 ASP G N 1
ATOM 8437 C CA . ASP C 3 525 ? 131.549 157.248 278.864 1.00 3.69 525 ASP G CA 1
ATOM 8438 C C . ASP C 3 525 ? 132.973 156.714 279.002 1.00 9.35 525 ASP G C 1
ATOM 8439 O O . ASP C 3 525 ? 133.221 155.683 279.625 1.00 16.38 525 ASP G O 1
ATOM 8444 N N . LYS C 3 526 ? 133.933 157.441 278.428 1.00 15.69 526 LYS G N 1
ATOM 8445 C CA . LYS C 3 526 ? 135.324 157.001 278.477 1.00 10.22 526 LYS G CA 1
ATOM 8446 C C . LYS C 3 526 ? 135.917 157.195 279.866 1.00 10.04 526 LYS G C 1
ATOM 8447 O O . LYS C 3 526 ? 136.631 156.320 280.372 1.00 14.82 526 LYS G O 1
ATOM 8453 N N . ASN C 3 527 ? 135.633 158.338 280.496 1.00 12.70 527 ASN G N 1
ATOM 8454 C CA . ASN C 3 527 ? 136.174 158.609 281.823 1.00 8.72 527 ASN G CA 1
ATOM 8455 C C . ASN C 3 527 ? 135.647 157.613 282.848 1.00 10.40 527 ASN G C 1
ATOM 8456 O O . ASN C 3 527 ? 136.400 157.141 283.706 1.00 13.94 527 ASN G O 1
ATOM 8461 N N . ALA C 3 528 ? 134.356 157.284 282.776 1.00 11.87 528 ALA G N 1
ATOM 8462 C CA . ALA C 3 528 ? 133.791 156.302 283.695 1.00 9.86 528 ALA G CA 1
ATOM 8463 C C . ALA C 3 528 ? 134.437 154.933 283.511 1.00 9.18 528 ALA G C 1
ATOM 8464 O O . ALA C 3 528 ? 134.770 154.258 284.494 1.00 10.82 528 ALA G O 1
ATOM 8466 N N . ILE C 3 529 ? 134.626 154.509 282.259 1.00 13.34 529 ILE G N 1
ATOM 8467 C CA . ILE C 3 529 ? 135.252 153.214 281.997 1.00 8.46 529 ILE G CA 1
ATOM 8468 C C . ILE C 3 529 ? 136.674 153.192 282.542 1.00 9.34 529 ILE G C 1
ATOM 8469 O O . ILE C 3 529 ? 137.090 152.233 283.205 1.00 14.14 529 ILE G O 1
ATOM 8474 N N . LEU C 3 530 ? 137.440 154.253 282.273 1.00 8.47 530 LEU G N 1
ATOM 8475 C CA . LEU C 3 530 ? 138.817 154.302 282.753 1.00 4.62 530 LEU G CA 1
ATOM 8476 C C . LEU C 3 530 ? 138.874 154.311 284.275 1.00 9.29 530 LEU G C 1
ATOM 8477 O O . LEU C 3 530 ? 139.713 153.629 284.873 1.00 12.16 530 LEU G O 1
ATOM 8482 N N . SER C 3 531 ? 137.985 155.070 284.920 1.00 8.11 531 SER G N 1
ATOM 8483 C CA . SER C 3 531 ? 137.962 155.109 286.379 1.00 7.81 531 SER G CA 1
ATOM 8484 C C . SER C 3 531 ? 137.625 153.743 286.961 1.00 7.59 531 SER G C 1
ATOM 8485 O O . SER C 3 531 ? 138.236 153.314 287.946 1.00 9.02 531 SER G O 1
ATOM 8488 N N . SER C 3 532 ? 136.652 153.047 286.369 1.00 7.76 532 SER G N 1
ATOM 8489 C CA . SER C 3 532 ? 136.307 151.712 286.848 1.00 9.04 532 SER G CA 1
ATOM 8490 C C . SER C 3 532 ? 137.473 150.746 286.674 1.00 7.47 532 SER G C 1
ATOM 8491 O O . SER C 3 532 ? 137.767 149.947 287.573 1.00 14.36 532 SER G O 1
ATOM 8494 N N . VAL C 3 533 ? 138.157 150.813 285.528 1.00 10.34 533 VAL G N 1
ATOM 8495 C CA . VAL C 3 533 ? 139.303 149.937 285.293 1.00 9.35 533 VAL G CA 1
ATOM 8496 C C . VAL C 3 533 ? 140.403 150.215 286.308 1.00 8.00 533 VAL G C 1
ATOM 8497 O O . VAL C 3 533 ? 141.019 149.288 286.851 1.00 11.46 533 VAL G O 1
ATOM 8501 N N . GLU C 3 534 ? 140.666 151.493 286.588 1.00 8.14 534 GLU G N 1
ATOM 8502 C CA . GLU C 3 534 ? 141.742 151.828 287.513 1.00 10.46 534 GLU G CA 1
ATOM 8503 C C . GLU C 3 534 ? 141.371 151.456 288.945 1.00 10.12 534 GLU G C 1
ATOM 8504 O O . GLU C 3 534 ? 142.240 151.079 289.738 1.00 16.83 534 GLU G O 1
ATOM 8510 N N . SER C 3 535 ? 140.084 151.545 289.292 1.00 9.67 535 SER G N 1
ATOM 8511 C CA . SER C 3 535 ? 139.641 151.081 290.603 1.00 8.93 535 SER G CA 1
ATOM 8512 C C . SER C 3 535 ? 139.808 149.572 290.735 1.00 9.09 535 SER G C 1
ATOM 8513 O O . SER C 3 535 ? 140.234 149.077 291.786 1.00 17.84 535 SER G O 1
ATOM 8516 N N . ILE C 3 536 ? 139.473 148.826 289.678 1.00 11.85 536 ILE G N 1
ATOM 8517 C CA . ILE C 3 536 ? 139.703 147.383 289.683 1.00 9.67 536 ILE G CA 1
ATOM 8518 C C . ILE C 3 536 ? 141.186 147.083 289.850 1.00 10.71 536 ILE G C 1
ATOM 8519 O O . ILE C 3 536 ? 141.573 146.179 290.602 1.00 13.53 536 ILE G O 1
ATOM 8524 N N . ALA C 3 537 ? 142.038 147.837 289.153 1.00 14.45 537 ALA G N 1
ATOM 8525 C CA . ALA C 3 537 ? 143.479 147.626 289.259 1.00 8.63 537 ALA G CA 1
ATOM 8526 C C . ALA C 3 537 ? 143.983 147.911 290.670 1.00 9.64 537 ALA G C 1
ATOM 8527 O O . ALA C 3 537 ? 144.822 147.173 291.198 1.00 11.28 537 ALA G O 1
ATOM 8529 N N . GLN C 3 538 ? 143.488 148.984 291.291 1.00 8.25 538 GLN G N 1
ATOM 8530 C CA . GLN C 3 538 ? 143.924 149.326 292.642 1.00 8.67 538 GLN G CA 1
ATOM 8531 C C . GLN C 3 538 ? 143.449 148.297 293.661 1.00 11.52 538 GLN G C 1
ATOM 8532 O O . GLN C 3 538 ? 144.197 147.932 294.575 1.00 14.78 538 GLN G O 1
ATOM 8538 N N . ALA C 3 539 ? 142.209 147.820 293.523 1.00 10.68 539 ALA G N 1
ATOM 8539 C CA . ALA C 3 539 ? 141.662 146.889 294.505 1.00 8.55 539 ALA G CA 1
ATOM 8540 C C . ALA C 3 539 ? 142.406 145.559 294.511 1.00 11.01 539 ALA G C 1
ATOM 8541 O O . ALA C 3 539 ? 142.446 144.878 295.542 1.00 16.97 539 ALA G O 1
ATOM 8543 N N . ASN C 3 540 ? 142.998 145.172 293.382 1.00 12.61 540 ASN G N 1
ATOM 8544 C CA . ASN C 3 540 ? 143.692 143.897 293.259 1.00 8.58 540 ASN G CA 1
ATOM 8545 C C . ASN C 3 540 ? 145.209 144.045 293.269 1.00 9.50 540 ASN G C 1
ATOM 8546 O O . ASN C 3 540 ? 145.915 143.074 292.976 1.00 18.09 540 ASN G O 1
ATOM 8551 N N . ASN C 3 541 ? 145.723 145.231 293.604 1.00 10.66 541 ASN G N 1
ATOM 8552 C CA . ASN C 3 541 ? 147.164 145.493 293.644 1.00 10.00 541 ASN G CA 1
ATOM 8553 C C . ASN C 3 541 ? 147.829 145.143 292.315 1.00 9.50 541 ASN G C 1
ATOM 8554 O O . ASN C 3 541 ? 148.877 144.496 292.272 1.00 14.25 541 ASN G O 1
ATOM 8559 N N . VAL C 3 542 ? 147.204 145.568 291.216 1.00 10.91 542 VAL G N 1
ATOM 8560 C CA . VAL C 3 542 ? 147.732 145.259 289.892 1.00 8.70 542 VAL G CA 1
ATOM 8561 C C . VAL C 3 542 ? 148.999 146.062 289.615 1.00 5.94 542 VAL G C 1
ATOM 8562 O O . VAL C 3 542 ? 149.934 145.570 288.972 1.00 13.57 542 VAL G O 1
ATOM 8566 N N . VAL C 3 543 ? 149.062 147.296 290.105 1.00 3.85 543 VAL G N 1
ATOM 8567 C CA . VAL C 3 543 ? 150.211 148.168 289.896 1.00 6.04 543 VAL G CA 1
ATOM 8568 C C . VAL C 3 543 ? 151.021 148.186 291.186 1.00 5.54 543 VAL G C 1
ATOM 8569 O O . VAL C 3 543 ? 150.550 148.668 292.222 1.00 11.39 543 VAL G O 1
ATOM 8573 N N . ARG C 3 544 ? 152.237 147.660 291.124 1.00 11.15 544 ARG G N 1
ATOM 8574 C CA . ARG C 3 544 ? 153.149 147.584 292.253 1.00 8.41 544 ARG G CA 1
ATOM 8575 C C . ARG C 3 544 ? 154.530 148.014 291.787 1.00 7.71 544 ARG G C 1
ATOM 8576 O O . ARG C 3 544 ? 154.806 148.031 290.583 1.00 19.22 544 ARG G O 1
ATOM 8584 N N . PRO C 3 545 ? 155.417 148.381 292.716 1.00 16.40 545 PRO G N 1
ATOM 8585 C CA . PRO C 3 545 ? 156.793 148.717 292.315 1.00 9.07 545 PRO G CA 1
ATOM 8586 C C . PRO C 3 545 ? 157.526 147.576 291.633 1.00 8.68 545 PRO G C 1
ATOM 8587 O O . PRO C 3 545 ? 158.468 147.834 290.874 1.00 19.50 545 PRO G O 1
ATOM 8591 N N . ASP C 3 546 ? 157.132 146.327 291.876 1.00 12.26 546 ASP G N 1
ATOM 8592 C CA . ASP C 3 546 ? 157.757 145.172 291.245 1.00 10.10 546 ASP G CA 1
ATOM 8593 C C . ASP C 3 546 ? 156.939 144.603 290.093 1.00 6.52 546 ASP G C 1
ATOM 8594 O O . ASP C 3 546 ? 157.385 143.647 289.452 1.00 11.26 546 ASP G O 1
ATOM 8599 N N . TRP C 3 547 ? 155.801 145.204 289.785 1.00 10.95 547 TRP G N 1
ATOM 8600 C CA . TRP C 3 547 ? 154.915 144.671 288.707 1.00 3.70 547 TRP G CA 1
ATOM 8601 C C . TRP C 3 547 ? 153.945 145.766 288.243 1.00 5.64 547 TRP G C 1
ATOM 8602 O O . TRP C 3 547 ? 153.106 146.191 289.008 1.00 11.36 547 TRP G O 1
ATOM 8613 N N . ASN C 3 548 ? 154.029 146.133 286.997 1.00 7.57 548 ASN G N 1
ATOM 8614 C CA . ASN C 3 548 ? 153.016 147.065 286.449 1.00 4.50 548 ASN G CA 1
ATOM 8615 C C . ASN C 3 548 ? 152.116 146.230 285.522 1.00 6.20 548 ASN G C 1
ATOM 8616 O O . ASN C 3 548 ? 152.514 146.076 284.368 1.00 9.26 548 ASN G O 1
ATOM 8621 N N . GLY C 3 549 ? 150.979 145.747 286.001 1.00 4.12 549 GLY G N 1
ATOM 8622 C CA . GLY C 3 549 ? 150.047 144.904 285.212 1.00 4.51 549 GLY G CA 1
ATOM 8623 C C . GLY C 3 549 ? 148.957 145.660 284.467 1.00 0.00 549 GLY G C 1
ATOM 8624 O O . GLY C 3 549 ? 148.079 145.019 283.957 1.00 7.64 549 GLY G O 1
ATOM 8625 N N . LEU C 3 550 ? 149.007 146.973 284.453 1.00 3.89 550 LEU G N 1
ATOM 8626 C CA . LEU C 3 550 ? 148.009 147.829 283.770 1.00 6.21 550 LEU G CA 1
ATOM 8627 C C . LEU C 3 550 ? 148.479 148.197 282.352 1.00 3.55 550 LEU G C 1
ATOM 8628 O O . LEU C 3 550 ? 149.549 148.781 282.178 1.00 5.87 550 LEU G O 1
ATOM 8633 N N . ASN C 3 551 ? 147.625 147.946 281.403 1.00 1.23 551 ASN G N 1
ATOM 8634 C CA . ASN C 3 551 ? 148.045 148.120 279.998 1.00 2.66 551 ASN G CA 1
ATOM 8635 C C . ASN C 3 551 ? 146.964 148.671 279.092 1.00 0.54 551 ASN G C 1
ATOM 8636 O O . ASN C 3 551 ? 145.811 148.380 279.247 1.00 6.10 551 ASN G O 1
ATOM 8641 N N . PHE C 3 552 ? 147.406 149.467 278.172 1.00 2.18 552 PHE G N 1
ATOM 8642 C CA . PHE C 3 552 ? 146.500 150.007 277.168 1.00 1.20 552 PHE G CA 1
ATOM 8643 C C . PHE C 3 552 ? 147.060 149.660 275.798 1.00 2.51 552 PHE G C 1
ATOM 8644 O O . PHE C 3 552 ? 148.215 149.980 275.499 1.00 2.55 552 PHE G O 1
ATOM 8652 N N . LEU C 3 553 ? 146.249 149.002 274.974 1.00 4.21 553 LEU G N 1
ATOM 8653 C CA . LEU C 3 553 ? 146.689 148.481 273.684 1.00 5.62 553 LEU G CA 1
ATOM 8654 C C . LEU C 3 553 ? 146.264 149.445 272.583 1.00 0.00 553 LEU G C 1
ATOM 8655 O O . LEU C 3 553 ? 145.070 149.594 272.306 1.00 2.98 553 LEU G O 1
ATOM 8660 N N . LEU C 3 554 ? 147.242 150.092 271.955 1.00 1.93 554 LEU G N 1
ATOM 8661 C CA . LEU C 3 554 ? 146.981 150.956 270.816 1.00 1.99 554 LEU G CA 1
ATOM 8662 C C . LEU C 3 554 ? 146.839 150.125 269.542 1.00 0.78 554 LEU G C 1
ATOM 8663 O O . LEU C 3 554 ? 147.224 148.955 269.480 1.00 9.90 554 LEU G O 1
ATOM 8668 N N . GLN C 3 555 ? 146.274 150.751 268.508 1.00 3.00 555 GLN G N 1
ATOM 8669 C CA . GLN C 3 555 ? 145.978 150.064 267.260 1.00 3.82 555 GLN G CA 1
ATOM 8670 C C . GLN C 3 555 ? 146.753 150.581 266.056 1.00 0.00 555 GLN G C 1
ATOM 8671 O O . GLN C 3 555 ? 146.877 149.846 265.070 1.00 7.41 555 GLN G O 1
ATOM 8677 N N . TYR C 3 556 ? 147.283 151.801 266.104 1.00 0.68 556 TYR G N 1
ATOM 8678 C CA . TYR C 3 556 ? 147.902 152.434 264.948 1.00 1.21 556 TYR G CA 1
ATOM 8679 C C . TYR C 3 556 ? 149.370 152.723 265.229 1.00 0.00 556 TYR G C 1
ATOM 8680 O O . TYR C 3 556 ? 149.736 153.099 266.347 1.00 0.00 556 TYR G O 1
ATOM 8689 N N . ALA C 3 557 ? 150.203 152.555 264.198 1.00 0.05 557 ALA G N 1
ATOM 8690 C CA . ALA C 3 557 ? 151.640 152.764 264.349 1.00 0.24 557 ALA G CA 1
ATOM 8691 C C . ALA C 3 557 ? 151.967 154.180 264.806 1.00 0.00 557 ALA G C 1
ATOM 8692 O O . ALA C 3 557 ? 152.927 154.381 265.557 1.00 0.00 557 ALA G O 1
ATOM 8694 N N . ALA C 3 558 ? 151.189 155.168 264.367 1.00 0.00 558 ALA G N 1
ATOM 8695 C CA . ALA C 3 558 ? 151.460 156.562 264.694 1.00 0.32 558 ALA G CA 1
ATOM 8696 C C . ALA C 3 558 ? 150.857 157.004 266.021 1.00 0.00 558 ALA G C 1
ATOM 8697 O O . ALA C 3 558 ? 151.163 158.111 266.475 1.00 0.00 558 ALA G O 1
ATOM 8699 N N . GLN C 3 559 ? 150.017 156.179 266.649 1.00 0.00 559 GLN G N 1
ATOM 8700 C CA . GLN C 3 559 ? 149.244 156.644 267.798 1.00 0.00 559 GLN G CA 1
ATOM 8701 C C . GLN C 3 559 ? 150.137 157.006 268.982 1.00 0.00 559 GLN G C 1
ATOM 8702 O O . GLN C 3 559 ? 149.927 158.042 269.623 1.00 1.99 559 GLN G O 1
ATOM 8708 N N . ALA C 3 560 ? 151.134 156.173 269.288 1.00 0.00 560 ALA G N 1
ATOM 8709 C CA . ALA C 3 560 ? 151.968 156.419 270.463 1.00 0.00 560 ALA G CA 1
ATOM 8710 C C . ALA C 3 560 ? 152.748 157.723 270.329 1.00 0.00 560 ALA G C 1
ATOM 8711 O O . ALA C 3 560 ? 152.770 158.545 271.253 1.00 0.96 560 ALA G O 1
ATOM 8713 N N . ALA C 3 561 ? 153.390 157.933 269.177 1.00 0.00 561 ALA G N 1
ATOM 8714 C CA . ALA C 3 561 ? 154.145 159.164 268.967 1.00 0.55 561 ALA G CA 1
ATOM 8715 C C . ALA C 3 561 ? 153.226 160.378 268.946 1.00 0.00 561 ALA G C 1
ATOM 8716 O O . ALA C 3 561 ? 153.589 161.447 269.451 1.00 0.00 561 ALA G O 1
ATOM 8718 N N . ALA C 3 562 ? 152.036 160.235 268.357 1.00 0.00 562 ALA G N 1
ATOM 8719 C CA . ALA C 3 562 ? 151.086 161.342 268.330 1.00 1.99 562 ALA G CA 1
ATOM 8720 C C . ALA C 3 562 ? 150.657 161.734 269.738 1.00 0.00 562 ALA G C 1
ATOM 8721 O O . ALA C 3 562 ? 150.565 162.925 270.057 1.00 1.60 562 ALA G O 1
ATOM 8723 N N . LEU C 3 563 ? 150.386 160.745 270.591 1.00 0.00 563 LEU G N 1
ATOM 8724 C CA . LEU C 3 563 ? 150.019 161.045 271.971 1.00 1.16 563 LEU G CA 1
ATOM 8725 C C . LEU C 3 563 ? 151.189 161.654 272.733 1.00 0.00 563 LEU G C 1
ATOM 8726 O O . LEU C 3 563 ? 150.997 162.555 273.557 1.00 8.38 563 LEU G O 1
ATOM 8731 N N . ASP C 3 564 ? 152.409 161.175 272.475 1.00 0.38 564 ASP G N 1
ATOM 8732 C CA . ASP C 3 564 ? 153.584 161.767 273.109 1.00 0.00 564 ASP G CA 1
ATOM 8733 C C . ASP C 3 564 ? 153.772 163.221 272.690 1.00 0.00 564 ASP G C 1
ATOM 8734 O O . ASP C 3 564 ? 154.127 164.070 273.515 1.00 0.00 564 ASP G O 1
ATOM 8739 N N . LEU C 3 565 ? 153.547 163.526 271.412 1.00 1.68 565 LEU G N 1
ATOM 8740 C CA . LEU C 3 565 ? 153.747 164.878 270.907 1.00 0.05 565 LEU G CA 1
ATOM 8741 C C . LEU C 3 565 ? 152.608 165.824 271.261 1.00 2.74 565 LEU G C 1
ATOM 8742 O O . LEU C 3 565 ? 152.727 167.028 271.010 1.00 0.59 565 LEU G O 1
ATOM 8747 N N . GLY C 3 566 ? 151.518 165.320 271.834 1.00 0.90 566 GLY G N 1
ATOM 8748 C CA . GLY C 3 566 ? 150.411 166.174 272.212 1.00 2.29 566 GLY G CA 1
ATOM 8749 C C . GLY C 3 566 ? 149.406 166.452 271.120 1.00 0.00 566 GLY G C 1
ATOM 8750 O O . GLY C 3 566 ? 148.670 167.439 271.212 1.00 5.78 566 GLY G O 1
ATOM 8751 N N . LEU C 3 567 ? 149.347 165.614 270.085 1.00 4.55 567 LEU G N 1
ATOM 8752 C CA . LEU C 3 567 ? 148.352 165.760 269.022 1.00 5.03 567 LEU G CA 1
ATOM 8753 C C . LEU C 3 567 ? 147.016 165.253 269.557 1.00 6.18 567 LEU G C 1
ATOM 8754 O O . LEU C 3 567 ? 146.588 164.124 269.306 1.00 14.66 567 LEU G O 1
ATOM 8759 N N . ILE C 3 568 ? 146.346 166.117 270.315 1.00 5.26 568 ILE G N 1
ATOM 8760 C CA . ILE C 3 568 ? 145.117 165.777 271.021 1.00 5.86 568 ILE G CA 1
ATOM 8761 C C . ILE C 3 568 ? 143.999 166.669 270.502 1.00 5.23 568 ILE G C 1
ATOM 8762 O O . ILE C 3 568 ? 144.165 167.890 270.409 1.00 13.65 568 ILE G O 1
ATOM 8767 N N . GLN C 3 569 ? 142.866 166.057 270.166 1.00 8.15 569 GLN G N 1
ATOM 8768 C CA . GLN C 3 569 ? 141.706 166.789 269.669 1.00 2.71 569 GLN G CA 1
ATOM 8769 C C . GLN C 3 569 ? 140.985 167.436 270.845 1.00 6.61 569 GLN G C 1
ATOM 8770 O O . GLN C 3 569 ? 140.442 166.740 271.709 1.00 15.54 569 GLN G O 1
ATOM 8776 N N . GLN C 3 570 ? 140.982 168.769 270.885 1.00 11.31 570 GLN G N 1
ATOM 8777 C CA . GLN C 3 570 ? 140.284 169.483 271.949 1.00 13.62 570 GLN G CA 1
ATOM 8778 C C . GLN C 3 570 ? 138.795 169.609 271.642 1.00 9.17 570 GLN G C 1
ATOM 8779 O O . GLN C 3 570 ? 137.950 169.112 272.394 1.00 15.75 570 GLN G O 1
ATOM 8785 N N . SER C 3 571 ? 138.458 170.267 270.535 1.00 16.57 571 SER G N 1
ATOM 8786 C CA . SER C 3 571 ? 137.066 170.428 270.133 1.00 5.69 571 SER G CA 1
ATOM 8787 C C . SER C 3 571 ? 136.570 169.137 269.494 1.00 9.21 571 SER G C 1
ATOM 8788 O O . SER C 3 571 ? 137.138 168.670 268.501 1.00 17.08 571 SER G O 1
ATOM 8791 N N . ALA C 3 572 ? 135.506 168.563 270.061 1.00 14.21 572 ALA G N 1
ATOM 8792 C CA . ALA C 3 572 ? 135.002 167.283 269.579 1.00 9.46 572 ALA G CA 1
ATOM 8793 C C . ALA C 3 572 ? 134.282 167.399 268.241 1.00 11.72 572 ALA G C 1
ATOM 8794 O O . ALA C 3 572 ? 134.090 166.381 267.568 1.00 18.02 572 ALA G O 1
ATOM 8796 N N . LYS C 3 573 ? 133.882 168.605 267.841 1.00 10.26 573 LYS G N 1
ATOM 8797 C CA . LYS C 3 573 ? 133.147 168.816 266.600 1.00 10.94 573 LYS G CA 1
ATOM 8798 C C . LYS C 3 573 ? 133.856 169.816 265.690 1.00 6.66 573 LYS G C 1
ATOM 8799 O O . LYS C 3 573 ? 133.213 170.512 264.903 1.00 15.82 573 LYS G O 1
ATOM 8805 N N . ALA C 3 574 ? 135.186 169.894 265.788 1.00 15.09 574 ALA G N 1
ATOM 8806 C CA . ALA C 3 574 ? 135.930 170.865 264.992 1.00 6.85 574 ALA G CA 1
ATOM 8807 C C . ALA C 3 574 ? 135.945 170.502 263.513 1.00 8.62 574 ALA G C 1
ATOM 8808 O O . ALA C 3 574 ? 136.103 171.385 262.663 1.00 12.29 574 ALA G O 1
ATOM 8810 N N . LEU C 3 575 ? 135.789 169.218 263.184 1.00 13.27 575 LEU G N 1
ATOM 8811 C CA . LEU C 3 575 ? 135.780 168.815 261.782 1.00 7.89 575 LEU G CA 1
ATOM 8812 C C . LEU C 3 575 ? 134.519 169.299 261.076 1.00 12.71 575 LEU G C 1
ATOM 8813 O O . LEU C 3 575 ? 134.559 169.646 259.890 1.00 15.89 575 LEU G O 1
ATOM 8818 N N . GLU C 3 576 ? 133.391 169.331 261.789 1.00 12.25 576 GLU G N 1
ATOM 8819 C CA . GLU C 3 576 ? 132.125 169.751 261.202 1.00 12.19 576 GLU G CA 1
ATOM 8820 C C . GLU C 3 576 ? 132.043 171.254 260.969 1.00 11.80 576 GLU G C 1
ATOM 8821 O O . GLU C 3 576 ? 131.105 171.707 260.305 1.00 21.35 576 GLU G O 1
ATOM 8827 N N . SER C 3 577 ? 132.988 172.036 261.497 1.00 14.68 577 SER G N 1
ATOM 8828 C CA . SER C 3 577 ? 132.979 173.486 261.340 1.00 8.25 577 SER G CA 1
ATOM 8829 C C . SER C 3 577 ? 134.238 174.000 260.649 1.00 9.14 577 SER G C 1
ATOM 8830 O O . SER C 3 577 ? 134.529 175.198 260.709 1.00 13.79 577 SER G O 1
ATOM 8833 N N . ALA C 3 578 ? 134.985 173.121 259.988 1.00 9.43 578 ALA G N 1
ATOM 8834 C CA . ALA C 3 578 ? 136.236 173.493 259.347 1.00 7.40 578 ALA G CA 1
ATOM 8835 C C . ALA C 3 578 ? 136.012 173.917 257.900 1.00 4.62 578 ALA G C 1
ATOM 8836 O O . ALA C 3 578 ? 135.115 173.418 257.215 1.00 15.03 578 ALA G O 1
ATOM 8838 N N . LYS C 3 579 ? 136.843 174.854 257.442 1.00 3.01 579 LYS G N 1
ATOM 8839 C CA . LYS C 3 579 ? 136.887 175.247 256.042 1.00 3.39 579 LYS G CA 1
ATOM 8840 C C . LYS C 3 579 ? 138.203 174.900 255.363 1.00 6.18 579 LYS G C 1
ATOM 8841 O O . LYS C 3 579 ? 138.271 174.942 254.130 1.00 12.45 579 LYS G O 1
ATOM 8847 N N . PHE C 3 580 ? 139.239 174.558 256.126 1.00 6.76 580 PHE G N 1
ATOM 8848 C CA . PHE C 3 580 ? 140.514 174.097 255.583 1.00 9.78 580 PHE G CA 1
ATOM 8849 C C . PHE C 3 580 ? 140.901 172.845 256.357 1.00 8.30 580 PHE G C 1
ATOM 8850 O O . PHE C 3 580 ? 141.185 172.918 257.556 1.00 7.87 580 PHE G O 1
ATOM 8858 N N . VAL C 3 581 ? 140.909 171.703 255.676 1.00 4.64 581 VAL G N 1
ATOM 8859 C CA . VAL C 3 581 ? 141.210 170.417 256.292 1.00 0.94 581 VAL G CA 1
ATOM 8860 C C . VAL C 3 581 ? 142.462 169.859 255.633 1.00 6.66 581 VAL G C 1
ATOM 8861 O O . VAL C 3 581 ? 142.493 169.663 254.411 1.00 2.89 581 VAL G O 1
ATOM 8865 N N . TYR C 3 582 ? 143.488 169.601 256.438 1.00 3.75 582 TYR G N 1
ATOM 8866 C CA . TYR C 3 582 ? 144.734 169.006 255.970 1.00 0.44 582 TYR G CA 1
ATOM 8867 C C . TYR C 3 582 ? 144.762 167.553 256.426 1.00 0.25 582 TYR G C 1
ATOM 8868 O O . TYR C 3 582 ? 144.959 167.271 257.612 1.00 8.14 582 TYR G O 1
ATOM 8877 N N . LEU C 3 583 ? 144.569 166.637 255.482 1.00 2.88 583 LEU G N 1
ATOM 8878 C CA . LEU C 3 583 ? 144.546 165.203 255.760 1.00 1.67 583 LEU G CA 1
ATOM 8879 C C . LEU C 3 583 ? 145.911 164.629 255.393 1.00 3.34 583 LEU G C 1
ATOM 8880 O O . LEU C 3 583 ? 146.155 164.267 254.240 1.00 7.20 583 LEU G O 1
ATOM 8885 N N . MET C 3 584 ? 146.803 164.549 256.382 1.00 3.95 584 MET G N 1
ATOM 8886 C CA . MET C 3 584 ? 148.154 164.026 256.172 1.00 5.27 584 MET G CA 1
ATOM 8887 C C . MET C 3 584 ? 148.113 162.507 256.318 1.00 0.31 584 MET G C 1
ATOM 8888 O O . MET C 3 584 ? 148.433 161.935 257.361 1.00 8.82 584 MET G O 1
ATOM 8893 N N . GLY C 3 585 ? 147.703 161.846 255.237 1.00 6.08 585 GLY G N 1
ATOM 8894 C CA . GLY C 3 585 ? 147.603 160.402 255.225 1.00 0.00 585 GLY G CA 1
ATOM 8895 C C . GLY C 3 585 ? 146.418 159.837 255.971 1.00 3.54 585 GLY G C 1
ATOM 8896 O O . GLY C 3 585 ? 146.336 158.614 256.136 1.00 2.28 585 GLY G O 1
ATOM 8897 N N . ALA C 3 586 ? 145.494 160.684 256.426 1.00 6.91 586 ALA G N 1
ATOM 8898 C CA . ALA C 3 586 ? 144.353 160.245 257.227 1.00 3.52 586 ALA G CA 1
ATOM 8899 C C . ALA C 3 586 ? 143.243 159.771 256.292 1.00 4.49 586 ALA G C 1
ATOM 8900 O O . ALA C 3 586 ? 142.262 160.469 256.023 1.00 13.40 586 ALA G O 1
ATOM 8902 N N . ASP C 3 587 ? 143.411 158.549 255.789 1.00 6.60 587 ASP G N 1
ATOM 8903 C CA . ASP C 3 587 ? 142.430 157.947 254.897 1.00 4.01 587 ASP G CA 1
ATOM 8904 C C . ASP C 3 587 ? 141.274 157.288 255.637 1.00 7.37 587 ASP G C 1
ATOM 8905 O O . ASP C 3 587 ? 140.263 156.962 255.005 1.00 13.04 587 ASP G O 1
ATOM 8910 N N . ASP C 3 588 ? 141.389 157.090 256.949 1.00 4.23 588 ASP G N 1
ATOM 8911 C CA . ASP C 3 588 ? 140.368 156.401 257.724 1.00 9.15 588 ASP G CA 1
ATOM 8912 C C . ASP C 3 588 ? 139.411 157.349 258.435 1.00 11.66 588 ASP G C 1
ATOM 8913 O O . ASP C 3 588 ? 138.521 156.881 259.152 1.00 17.37 588 ASP G O 1
ATOM 8918 N N . VAL C 3 589 ? 139.565 158.658 258.259 1.00 8.58 589 VAL G N 1
ATOM 8919 C CA . VAL C 3 589 ? 138.617 159.608 258.827 1.00 9.98 589 VAL G CA 1
ATOM 8920 C C . VAL C 3 589 ? 137.353 159.620 257.978 1.00 10.78 589 VAL G C 1
ATOM 8921 O O . VAL C 3 589 ? 137.384 159.371 256.768 1.00 18.50 589 VAL G O 1
ATOM 8925 N N . ASN C 3 590 ? 136.223 159.896 258.623 1.00 7.90 590 ASN G N 1
ATOM 8926 C CA . ASN C 3 590 ? 134.940 159.936 257.932 1.00 11.06 590 ASN G CA 1
ATOM 8927 C C . ASN C 3 590 ? 134.785 161.311 257.293 1.00 8.60 590 ASN G C 1
ATOM 8928 O O . ASN C 3 590 ? 134.622 162.314 257.995 1.00 13.52 590 ASN G O 1
ATOM 8933 N N . VAL C 3 591 ? 134.831 161.361 255.958 1.00 13.73 591 VAL G N 1
ATOM 8934 C CA . VAL C 3 591 ? 134.939 162.638 255.255 1.00 13.05 591 VAL G CA 1
ATOM 8935 C C . VAL C 3 591 ? 133.595 163.268 254.917 1.00 11.33 591 VAL G C 1
ATOM 8936 O O . VAL C 3 591 ? 133.567 164.419 254.454 1.00 15.60 591 VAL G O 1
ATOM 8940 N N . ASP C 3 592 ? 132.481 162.562 255.124 1.00 11.00 592 ASP G N 1
ATOM 8941 C CA . ASP C 3 592 ? 131.185 163.201 254.927 1.00 9.30 592 ASP G CA 1
ATOM 8942 C C . ASP C 3 592 ? 130.833 164.138 256.074 1.00 13.04 592 ASP G C 1
ATOM 8943 O O . ASP C 3 592 ? 129.921 164.959 255.931 1.00 20.88 592 ASP G O 1
ATOM 8948 N N . LYS C 3 593 ? 131.532 164.029 257.206 1.00 10.92 593 LYS G N 1
ATOM 8949 C CA . LYS C 3 593 ? 131.379 165.003 258.278 1.00 6.97 593 LYS G CA 1
ATOM 8950 C C . LYS C 3 593 ? 132.016 166.339 257.926 1.00 11.52 593 LYS G C 1
ATOM 8951 O O . LYS C 3 593 ? 131.672 167.358 258.535 1.00 16.57 593 LYS G O 1
ATOM 8957 N N . ILE C 3 594 ? 132.934 166.353 256.969 1.00 8.76 594 ILE G N 1
ATOM 8958 C CA . ILE C 3 594 ? 133.539 167.607 256.507 1.00 8.76 594 ILE G CA 1
ATOM 8959 C C . ILE C 3 594 ? 132.483 168.430 255.776 1.00 6.46 594 ILE G C 1
ATOM 8960 O O . ILE C 3 594 ? 131.725 167.873 254.962 1.00 15.32 594 ILE G O 1
ATOM 8965 N N . PRO C 3 595 ? 132.378 169.733 256.037 1.00 11.02 595 PRO G N 1
ATOM 8966 C CA . PRO C 3 595 ? 131.432 170.560 255.279 1.00 6.53 595 PRO G CA 1
ATOM 8967 C C . PRO C 3 595 ? 131.744 170.533 253.790 1.00 8.27 595 PRO G C 1
ATOM 8968 O O . PRO C 3 595 ? 132.903 170.463 253.375 1.00 17.90 595 PRO G O 1
ATOM 8972 N N . LYS C 3 596 ? 130.681 170.585 252.984 1.00 9.86 596 LYS G N 1
ATOM 8973 C CA . LYS C 3 596 ? 130.833 170.439 251.539 1.00 11.18 596 LYS G CA 1
ATOM 8974 C C . LYS C 3 596 ? 131.643 171.577 250.929 1.00 5.60 596 LYS G C 1
ATOM 8975 O O . LYS C 3 596 ? 132.250 171.402 249.867 1.00 9.84 596 LYS G O 1
ATOM 8981 N N . ASP C 3 597 ? 131.669 172.740 251.575 1.00 15.45 597 ASP G N 1
ATOM 8982 C CA . ASP C 3 597 ? 132.384 173.895 251.050 1.00 10.97 597 ASP G CA 1
ATOM 8983 C C . ASP C 3 597 ? 133.797 174.025 251.605 1.00 10.39 597 ASP G C 1
ATOM 8984 O O . ASP C 3 597 ? 134.507 174.966 251.236 1.00 18.15 597 ASP G O 1
ATOM 8989 N N . ALA C 3 598 ? 134.219 173.115 252.478 1.00 13.69 598 ALA G N 1
ATOM 8990 C CA . ALA C 3 598 ? 135.563 173.173 253.031 1.00 9.86 598 ALA G CA 1
ATOM 8991 C C . ALA C 3 598 ? 136.602 172.801 251.979 1.00 6.33 598 ALA G C 1
ATOM 8992 O O . ALA C 3 598 ? 136.372 171.948 251.118 1.00 10.17 598 ALA G O 1
ATOM 8994 N N . PHE C 3 599 ? 137.757 173.457 252.056 1.00 9.16 599 PHE G N 1
ATOM 8995 C CA . PHE C 3 599 ? 138.883 173.166 251.175 1.00 6.62 599 PHE G CA 1
ATOM 8996 C C . PHE C 3 599 ? 139.698 172.035 251.792 1.00 7.55 599 PHE G C 1
ATOM 8997 O O . PHE C 3 599 ? 140.332 172.215 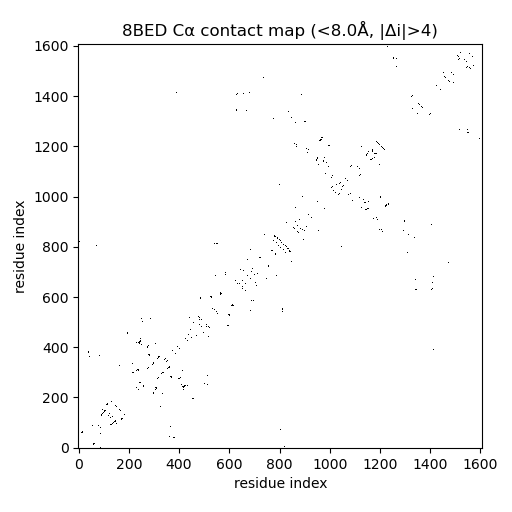252.837 1.00 20.17 599 PHE G O 1
ATOM 9005 N N . VAL C 3 600 ? 139.683 170.872 251.147 1.00 9.24 600 VAL G N 1
ATOM 9006 C CA . VAL C 3 600 ? 140.321 169.670 251.672 1.00 6.02 600 VAL G CA 1
ATOM 9007 C C . VAL C 3 600 ? 141.613 169.423 250.906 1.00 5.62 600 VAL G C 1
ATOM 9008 O O . VAL C 3 600 ? 141.618 169.397 249.669 1.00 10.86 600 VAL G O 1
ATOM 9012 N N . VAL C 3 601 ? 142.709 169.245 251.639 1.00 5.83 601 VAL G N 1
ATOM 9013 C CA . VAL C 3 601 ? 144.008 168.911 251.067 1.00 7.15 601 VAL G CA 1
ATOM 9014 C C . VAL C 3 601 ? 144.399 167.534 251.583 1.00 1.65 601 VAL G C 1
ATOM 9015 O O . VAL C 3 601 ? 144.460 167.317 252.799 1.00 11.21 601 VAL G O 1
ATOM 9019 N N . TYR C 3 602 ? 144.659 166.609 250.665 1.00 6.40 602 TYR G N 1
ATOM 9020 C CA . TYR C 3 602 ? 145.066 165.255 251.012 1.00 4.17 602 TYR G CA 1
ATOM 9021 C C . TYR C 3 602 ? 146.528 165.044 250.647 1.00 2.12 602 TYR G C 1
ATOM 9022 O O . TYR C 3 602 ? 146.936 165.309 249.512 1.00 6.67 602 TYR G O 1
ATOM 9031 N N . GLN C 3 603 ? 147.306 164.563 251.612 1.00 3.05 603 GLN G N 1
ATOM 9032 C CA . GLN C 3 603 ? 148.718 164.261 251.424 1.00 0.44 603 GLN G CA 1
ATOM 9033 C C . GLN C 3 603 ? 148.958 162.816 251.833 1.00 0.14 603 GLN G C 1
ATOM 9034 O O . GLN C 3 603 ? 148.676 162.439 252.975 1.00 7.56 603 GLN G O 1
ATOM 9040 N N . GLY C 3 604 ? 149.470 162.013 250.909 1.00 2.80 604 GLY G N 1
ATOM 9041 C CA . GLY C 3 604 ? 149.695 160.612 251.203 1.00 0.97 604 GLY G CA 1
ATOM 9042 C C . GLY C 3 604 ? 150.194 159.867 249.985 1.00 0.00 604 GLY G C 1
ATOM 9043 O O . GLY C 3 604 ? 150.470 160.457 248.938 1.00 8.07 604 GLY G O 1
ATOM 9044 N N . HIS C 3 605 ? 150.311 158.547 250.145 1.00 0.63 605 HIS G N 1
ATOM 9045 C CA . HIS C 3 605 ? 150.759 157.665 249.077 1.00 6.78 605 HIS G CA 1
ATOM 9046 C C . HIS C 3 605 ? 149.649 156.817 248.474 1.00 0.21 605 HIS G C 1
ATOM 9047 O O . HIS C 3 605 ? 149.833 156.282 247.377 1.00 7.78 605 HIS G O 1
ATOM 9054 N N . HIS C 3 606 ? 148.516 156.684 249.154 1.00 4.97 606 HIS G N 1
ATOM 9055 C CA . HIS C 3 606 ? 147.355 155.972 248.626 1.00 3.71 606 HIS G CA 1
ATOM 9056 C C . HIS C 3 606 ? 146.122 156.797 248.980 1.00 3.54 606 HIS G C 1
ATOM 9057 O O . HIS C 3 606 ? 146.221 157.963 249.372 1.00 14.21 606 HIS G O 1
ATOM 9064 N N . GLY C 3 607 ? 144.942 156.196 248.846 1.00 12.71 607 GLY G N 1
ATOM 9065 C CA . GLY C 3 607 ? 143.715 156.858 249.248 1.00 10.47 607 GLY G CA 1
ATOM 9066 C C . GLY C 3 607 ? 142.522 156.508 248.383 1.00 7.05 607 GLY G C 1
ATOM 9067 O O . GLY C 3 607 ? 142.648 156.394 247.161 1.00 16.61 607 GLY G O 1
ATOM 9068 N N . ASP C 3 608 ? 141.356 156.330 249.006 1.00 11.17 608 ASP G N 1
ATOM 9069 C CA . ASP C 3 608 ? 140.136 156.003 248.276 1.00 8.31 608 ASP G CA 1
ATOM 9070 C C . ASP C 3 608 ? 139.077 157.091 248.398 1.00 13.75 608 ASP G C 1
ATOM 9071 O O . ASP C 3 608 ? 138.629 157.621 247.377 1.00 21.00 608 ASP G O 1
ATOM 9076 N N . LYS C 3 609 ? 138.669 157.450 249.616 1.00 10.61 609 LYS G N 1
ATOM 9077 C CA . LYS C 3 609 ? 137.560 158.378 249.805 1.00 11.40 609 LYS G CA 1
ATOM 9078 C C . LYS C 3 609 ? 138.036 159.814 249.988 1.00 8.16 609 LYS G C 1
ATOM 9079 O O . LYS C 3 609 ? 137.481 160.735 249.381 1.00 18.02 609 LYS G O 1
ATOM 9085 N N . ALA C 3 610 ? 139.052 160.020 250.829 1.00 10.76 610 ALA G N 1
ATOM 9086 C CA . ALA C 3 610 ? 139.593 161.361 251.016 1.00 9.32 610 ALA G CA 1
ATOM 9087 C C . ALA C 3 610 ? 140.166 161.915 249.719 1.00 9.07 610 ALA G C 1
ATOM 9088 O O . ALA C 3 610 ? 140.127 163.130 249.493 1.00 13.40 610 ALA G O 1
ATOM 9090 N N . VAL C 3 611 ? 140.702 161.045 248.861 1.00 6.15 611 VAL G N 1
ATOM 9091 C CA . VAL C 3 611 ? 141.196 161.485 247.560 1.00 6.82 611 VAL G CA 1
ATOM 9092 C C . VAL C 3 611 ? 140.045 162.001 246.704 1.00 7.10 611 VAL G C 1
ATOM 9093 O O . VAL C 3 611 ? 140.187 162.995 245.979 1.00 14.11 611 VAL G O 1
ATOM 9097 N N . TYR C 3 612 ? 138.885 161.343 246.782 1.00 10.94 612 TYR G N 1
ATOM 9098 C CA . TYR C 3 612 ? 137.725 161.787 246.015 1.00 10.81 612 TYR G CA 1
ATOM 9099 C C . TYR C 3 612 ? 137.280 163.181 246.442 1.00 6.88 612 TYR G C 1
ATOM 9100 O O . TYR C 3 612 ? 136.920 164.011 245.600 1.00 13.61 612 TYR G O 1
ATOM 9109 N N . ARG C 3 613 ? 137.289 163.450 247.748 1.00 9.51 613 ARG G N 1
ATOM 9110 C CA . ARG C 3 613 ? 136.848 164.737 248.272 1.00 6.51 613 ARG G CA 1
ATOM 9111 C C . ARG C 3 613 ? 137.920 165.816 248.161 1.00 6.27 613 ARG G C 1
ATOM 9112 O O . ARG C 3 613 ? 137.582 167.003 248.089 1.00 19.13 613 ARG G O 1
ATOM 9120 N N . ALA C 3 614 ? 139.193 165.431 248.109 1.00 7.92 614 ALA G N 1
ATOM 9121 C CA . ALA C 3 614 ? 140.279 166.398 248.199 1.00 8.39 614 ALA G CA 1
ATOM 9122 C C . ALA C 3 614 ? 140.258 167.380 247.034 1.00 5.05 614 ALA G C 1
ATOM 9123 O O . ALA C 3 614 ? 139.994 167.010 245.888 1.00 12.31 614 ALA G O 1
ATOM 9125 N N . ASN C 3 615 ? 140.537 168.648 247.344 1.00 7.85 615 ASN G N 1
ATOM 9126 C CA . ASN C 3 615 ? 140.720 169.651 246.303 1.00 4.75 615 ASN G CA 1
ATOM 9127 C C . ASN C 3 615 ? 142.149 169.664 245.779 1.00 6.74 615 ASN G C 1
ATOM 9128 O O . ASN C 3 615 ? 142.377 170.018 244.617 1.00 11.79 615 ASN G O 1
ATOM 9133 N N . VAL C 3 616 ? 143.114 169.290 246.617 1.00 2.52 616 VAL G N 1
ATOM 9134 C CA . VAL C 3 616 ? 144.522 169.239 246.243 1.00 5.21 616 VAL G CA 1
ATOM 9135 C C . VAL C 3 616 ? 145.108 167.933 246.760 1.00 4.84 616 VAL G C 1
ATOM 9136 O O . VAL C 3 616 ? 144.854 167.536 247.903 1.00 7.27 616 VAL G O 1
ATOM 9140 N N . ILE C 3 617 ? 145.890 167.263 245.917 1.00 5.06 617 ILE G N 1
ATOM 9141 C CA . ILE C 3 617 ? 146.573 166.026 246.275 1.00 2.65 617 ILE G CA 1
ATOM 9142 C C . ILE C 3 617 ? 148.070 166.296 246.294 1.00 4.69 617 ILE G C 1
ATOM 9143 O O . ILE C 3 617 ? 148.624 166.824 245.323 1.00 6.76 617 ILE G O 1
ATOM 9148 N N . LEU C 3 618 ? 148.718 165.944 247.397 1.00 2.83 618 LEU G N 1
ATOM 9149 C CA . LEU C 3 618 ? 150.167 166.086 247.533 1.00 4.83 618 LEU G CA 1
ATOM 9150 C C . LEU C 3 618 ? 150.786 164.711 247.735 1.00 0.00 618 LEU G C 1
ATOM 9151 O O . LEU C 3 618 ? 150.636 164.123 248.823 1.00 4.82 618 LEU G O 1
ATOM 9156 N N . PRO C 3 619 ? 151.476 164.157 246.739 1.00 7.99 619 PRO G N 1
ATOM 9157 C CA . PRO C 3 619 ? 152.023 162.803 246.887 1.00 3.42 619 PRO G CA 1
ATOM 9158 C C . PRO C 3 619 ? 153.098 162.743 247.960 1.00 0.00 619 PRO G C 1
ATOM 9159 O O . PRO C 3 619 ? 153.968 163.613 248.046 1.00 5.76 619 PRO G O 1
ATOM 9163 N N . ALA C 3 620 ? 153.035 161.696 248.778 1.00 5.70 620 ALA G N 1
ATOM 9164 C CA . ALA C 3 620 ? 153.936 161.530 249.907 1.00 3.75 620 ALA G CA 1
ATOM 9165 C C . ALA C 3 620 ? 154.643 160.182 249.837 1.00 0.23 620 ALA G C 1
ATOM 9166 O O . ALA C 3 620 ? 154.182 159.243 249.183 1.00 4.76 620 ALA G O 1
ATOM 9168 N N . SER C 3 621 ? 155.777 160.106 250.528 1.00 0.00 621 SER G N 1
ATOM 9169 C CA . SER C 3 621 ? 156.572 158.888 250.564 1.00 5.01 621 SER G CA 1
ATOM 9170 C C . SER C 3 621 ? 155.882 157.809 251.394 1.00 2.84 621 SER G C 1
ATOM 9171 O O . SER C 3 621 ? 155.053 158.093 252.262 1.00 9.75 621 SER G O 1
ATOM 9174 N N . ALA C 3 622 ? 156.237 156.558 251.117 1.00 0.80 622 ALA G N 1
ATOM 9175 C CA . ALA C 3 622 ? 155.792 155.421 251.907 1.00 4.11 622 ALA G CA 1
ATOM 9176 C C . ALA C 3 622 ? 156.863 155.044 252.927 1.00 1.72 622 ALA G C 1
ATOM 9177 O O . ALA C 3 622 ? 158.011 155.489 252.855 1.00 2.27 622 ALA G O 1
ATOM 9179 N N . PHE C 3 623 ? 156.470 154.208 253.892 1.00 3.85 623 PHE G N 1
ATOM 9180 C CA . PHE C 3 623 ? 157.367 153.866 254.992 1.00 0.00 623 PHE G CA 1
ATOM 9181 C C . PHE C 3 623 ? 158.601 153.100 254.530 1.00 0.00 623 PHE G C 1
ATOM 9182 O O . PHE C 3 623 ? 159.634 153.154 255.205 1.00 1.79 623 PHE G O 1
ATOM 9190 N N . THR C 3 624 ? 158.523 152.396 253.401 1.00 0.00 624 THR G N 1
ATOM 9191 C CA . THR C 3 624 ? 159.683 151.697 252.863 1.00 0.71 624 THR G CA 1
ATOM 9192 C C . THR C 3 624 ? 160.639 152.618 252.119 1.00 0.00 624 THR G C 1
ATOM 9193 O O . THR C 3 624 ? 161.710 152.164 251.702 1.00 1.87 624 THR G O 1
ATOM 9197 N N . GLU C 3 625 ? 160.284 153.890 251.939 1.00 0.00 625 GLU G N 1
ATOM 9198 C CA . GLU C 3 625 ? 161.069 154.810 251.128 1.00 3.97 625 GLU G CA 1
ATOM 9199 C C . GLU C 3 625 ? 161.666 155.959 251.933 1.00 2.99 625 GLU G C 1
ATOM 9200 O O . GLU C 3 625 ? 162.228 156.886 251.339 1.00 11.60 625 GLU G O 1
ATOM 9206 N N . LYS C 3 626 ? 161.570 155.927 253.260 1.00 0.00 626 LYS G N 1
ATOM 9207 C CA . LYS C 3 626 ? 162.017 157.051 254.069 1.00 3.19 626 LYS G CA 1
ATOM 9208 C C . LYS C 3 626 ? 162.492 156.550 255.425 1.00 0.00 626 LYS G C 1
ATOM 9209 O O . LYS C 3 626 ? 162.264 155.399 255.805 1.00 3.96 626 LYS G O 1
ATOM 9215 N N . GLU C 3 627 ? 163.165 157.439 256.150 1.00 0.70 627 GLU G N 1
ATOM 9216 C CA . GLU C 3 627 ? 163.617 157.189 257.514 1.00 3.06 627 GLU G CA 1
ATOM 9217 C C . GLU C 3 627 ? 162.723 157.989 258.455 1.00 3.35 627 GLU G C 1
ATOM 9218 O O . GLU C 3 627 ? 162.830 159.219 258.524 1.00 13.17 627 GLU G O 1
ATOM 9224 N N . GLY C 3 628 ? 161.842 157.293 259.174 1.00 2.66 628 GLY G N 1
ATOM 9225 C CA . GLY C 3 628 ? 160.911 157.944 260.065 1.00 1.28 628 GLY G CA 1
ATOM 9226 C C . GLY C 3 628 ? 160.869 157.255 261.415 1.00 0.00 628 GLY G C 1
ATOM 9227 O O . GLY C 3 628 ? 161.200 156.078 261.551 1.00 2.27 628 GLY G O 1
ATOM 9228 N N . THR C 3 629 ? 160.442 158.017 262.417 1.00 1.19 629 THR G N 1
ATOM 9229 C CA . THR C 3 629 ? 160.408 157.558 263.799 1.00 0.28 629 THR G CA 1
ATOM 9230 C C . THR C 3 629 ? 159.007 157.075 264.153 1.00 0.00 629 THR G C 1
ATOM 9231 O O . THR C 3 629 ? 158.024 157.791 263.934 1.00 0.00 629 THR G O 1
ATOM 9235 N N . TYR C 3 630 ? 158.922 155.865 264.703 1.00 0.00 630 TYR G N 1
ATOM 9236 C CA . TYR C 3 630 ? 157.660 155.273 265.123 1.00 0.00 630 TYR G CA 1
ATOM 9237 C C . TYR C 3 630 ? 157.806 154.681 266.516 1.00 0.00 630 TYR G C 1
ATOM 9238 O O . TYR C 3 630 ? 158.833 154.076 266.839 1.00 3.46 630 TYR G O 1
ATOM 9247 N N . GLU C 3 631 ? 156.774 154.857 267.336 1.00 0.00 631 GLU G N 1
ATOM 9248 C CA . GLU C 3 631 ? 156.721 154.298 268.679 1.00 0.00 631 GLU G CA 1
ATOM 9249 C C . GLU C 3 631 ? 155.582 153.292 268.761 1.00 0.00 631 GLU G C 1
ATOM 9250 O O . GLU C 3 631 ? 154.479 153.549 268.269 1.00 3.12 631 GLU G O 1
ATOM 9256 N N . ASN C 3 632 ? 155.853 152.148 269.383 1.00 0.00 632 ASN G N 1
ATOM 9257 C CA . ASN C 3 632 ? 154.891 151.057 269.442 1.00 0.23 632 ASN G CA 1
ATOM 9258 C C . ASN C 3 632 ? 154.038 151.159 270.709 1.00 0.00 632 ASN G C 1
ATOM 9259 O O . ASN C 3 632 ? 154.083 152.151 271.440 1.00 1.27 632 ASN G O 1
ATOM 9264 N N . THR C 3 633 ? 153.249 150.112 270.978 1.00 0.78 633 THR G N 1
ATOM 9265 C CA . THR C 3 633 ? 152.294 150.144 272.084 1.00 5.21 633 THR G CA 1
ATOM 9266 C C . THR C 3 633 ? 152.980 150.239 273.440 1.00 0.00 633 THR G C 1
ATOM 9267 O O . THR C 3 633 ? 152.430 150.838 274.370 1.00 6.38 633 THR G O 1
ATOM 9271 N N . GLU C 3 634 ? 154.168 149.659 273.578 1.00 0.20 634 GLU G N 1
ATOM 9272 C CA . GLU C 3 634 ? 154.850 149.585 274.862 1.00 1.66 634 GLU G CA 1
ATOM 9273 C C . GLU C 3 634 ? 155.794 150.756 275.102 1.00 0.00 634 GLU G C 1
ATOM 9274 O O . GLU C 3 634 ? 156.564 150.727 276.067 1.00 5.78 634 GLU G O 1
ATOM 9280 N N . GLY C 3 635 ? 155.749 151.782 274.256 1.00 4.93 635 GLY G N 1
ATOM 9281 C CA . GLY C 3 635 ? 156.617 152.929 274.417 1.00 0.00 635 GLY G CA 1
ATOM 9282 C C . GLY C 3 635 ? 158.007 152.762 273.852 1.00 0.00 635 GLY G C 1
ATOM 9283 O O . GLY C 3 635 ? 158.878 153.590 274.141 1.00 1.17 635 GLY G O 1
ATOM 9284 N N . PHE C 3 636 ? 158.245 151.721 273.061 1.00 0.00 636 PHE G N 1
ATOM 9285 C CA . PHE C 3 636 ? 159.543 151.494 272.443 1.00 2.05 636 PHE G CA 1
ATOM 9286 C C . PHE C 3 636 ? 159.619 152.268 271.134 1.00 0.00 636 PHE G C 1
ATOM 9287 O O . PHE C 3 636 ? 158.767 152.100 270.256 1.00 4.49 636 PHE G O 1
ATOM 9295 N N . THR C 3 637 ? 160.640 153.109 271.004 1.00 0.00 637 THR G N 1
ATOM 9296 C CA . THR C 3 637 ? 160.787 153.991 269.855 1.00 0.00 637 THR G CA 1
ATOM 9297 C C . THR C 3 637 ? 161.789 153.395 268.874 1.00 0.00 637 THR G C 1
ATOM 9298 O O . THR C 3 637 ? 162.907 153.037 269.261 1.00 3.23 637 THR G O 1
ATOM 9302 N N . GLN C 3 638 ? 161.385 153.292 267.609 1.00 0.00 638 GLN G N 1
ATOM 9303 C CA . GLN C 3 638 ? 162.213 152.709 266.563 1.00 2.80 638 GLN G CA 1
ATOM 9304 C C . GLN C 3 638 ? 162.154 153.597 265.328 1.00 1.39 638 GLN G C 1
ATOM 9305 O O . GLN C 3 638 ? 161.325 154.505 265.227 1.00 0.59 638 GLN G O 1
ATOM 9311 N N . GLN C 3 639 ? 163.049 153.325 264.380 1.00 1.84 639 GLN G N 1
ATOM 9312 C CA . GLN C 3 639 ? 163.153 154.105 263.155 1.00 0.00 639 GLN G CA 1
ATOM 9313 C C . GLN C 3 639 ? 163.165 153.184 261.945 1.00 0.34 639 GLN G C 1
ATOM 9314 O O . GLN C 3 639 ? 163.795 152.122 261.967 1.00 8.37 639 GLN G O 1
ATOM 9320 N N . THR C 3 640 ? 162.462 153.595 260.894 1.00 0.33 640 THR G N 1
ATOM 9321 C CA . THR C 3 640 ? 162.521 152.890 259.624 1.00 0.22 640 THR G CA 1
ATOM 9322 C C . THR C 3 640 ? 163.826 153.209 258.900 1.00 0.79 640 THR G C 1
ATOM 9323 O O . THR C 3 640 ? 164.516 154.185 259.205 1.00 3.95 640 THR G O 1
ATOM 9327 N N . VAL C 3 641 ? 164.159 152.367 257.929 1.00 2.72 641 VAL G N 1
ATOM 9328 C CA . VAL C 3 641 ? 165.344 152.531 257.098 1.00 2.59 641 VAL G CA 1
ATOM 9329 C C . VAL C 3 641 ? 164.893 152.529 255.644 1.00 0.00 641 VAL G C 1
ATOM 9330 O O . VAL C 3 641 ? 164.129 151.647 255.248 1.00 5.53 641 VAL G O 1
ATOM 9334 N N . PRO C 3 642 ? 165.319 153.491 254.827 1.00 1.77 642 PRO G N 1
ATOM 9335 C CA . PRO C 3 642 ? 164.908 153.493 253.416 1.00 3.75 642 PRO G CA 1
ATOM 9336 C C . PRO C 3 642 ? 165.416 152.254 252.693 1.00 0.78 642 PRO G C 1
ATOM 9337 O O . PRO C 3 642 ? 166.578 151.866 252.828 1.00 1.53 642 PRO G O 1
ATOM 9341 N N . ALA C 3 643 ? 164.528 151.633 251.923 1.00 2.37 643 ALA G N 1
ATOM 9342 C CA . ALA C 3 643 ? 164.851 150.443 251.146 1.00 3.65 643 ALA G CA 1
ATOM 9343 C C . ALA C 3 643 ? 164.777 150.665 249.645 1.00 0.00 643 ALA G C 1
ATOM 9344 O O . ALA C 3 643 ? 165.579 150.095 248.902 1.00 4.28 643 ALA G O 1
ATOM 9346 N N . VAL C 3 644 ? 163.835 151.481 249.182 1.00 2.02 644 VAL G N 1
ATOM 9347 C CA . VAL C 3 644 ? 163.628 151.714 247.753 1.00 0.79 644 VAL G CA 1
ATOM 9348 C C . VAL C 3 644 ? 163.369 153.195 247.524 1.00 2.64 644 VAL G C 1
ATOM 9349 O O . VAL C 3 644 ? 162.927 153.915 248.430 1.00 12.08 644 VAL G O 1
ATOM 9353 N N . PRO C 3 645 ? 163.646 153.681 246.315 1.00 7.78 645 PRO G N 1
ATOM 9354 C CA . PRO C 3 645 ? 163.324 155.074 245.991 1.00 6.06 645 PRO G CA 1
ATOM 9355 C C . PRO C 3 645 ? 161.823 155.306 245.930 1.00 1.57 645 PRO G C 1
ATOM 9356 O O . PRO C 3 645 ? 161.023 154.384 245.755 1.00 5.03 645 PRO G O 1
ATOM 9360 N N . THR C 3 646 ? 161.447 156.573 246.085 1.00 8.48 646 THR G N 1
ATOM 9361 C CA . THR C 3 646 ? 160.054 156.961 245.948 1.00 5.97 646 THR G CA 1
ATOM 9362 C C . THR C 3 646 ? 159.623 156.879 244.485 1.00 2.35 646 THR G C 1
ATOM 9363 O O . THR C 3 646 ? 160.441 156.773 243.567 1.00 11.44 646 THR G O 1
ATOM 9367 N N . VAL C 3 647 ? 158.311 156.932 244.272 1.00 0.62 647 VAL G N 1
ATOM 9368 C CA . VAL C 3 647 ? 157.722 156.825 242.943 1.00 5.99 647 VAL G CA 1
ATOM 9369 C C . VAL C 3 647 ? 157.241 158.204 242.511 1.00 8.36 647 VAL G C 1
ATOM 9370 O O . VAL C 3 647 ? 156.698 158.969 243.318 1.00 11.36 647 VAL G O 1
ATOM 9374 N N . GLY C 3 648 ? 157.487 158.534 241.245 1.00 4.35 648 GLY G N 1
ATOM 9375 C CA . GLY C 3 648 ? 156.999 159.781 240.683 1.00 3.40 648 GLY G CA 1
ATOM 9376 C C . GLY C 3 648 ? 157.609 160.999 241.346 1.00 5.21 648 GLY G C 1
ATOM 9377 O O . GLY C 3 648 ? 158.815 161.063 241.609 1.00 7.93 648 GLY G O 1
ATOM 9378 N N . ASP C 3 649 ? 156.758 161.987 241.623 1.00 8.96 649 ASP G N 1
ATOM 9379 C CA . ASP C 3 649 ? 157.171 163.262 242.196 1.00 7.13 649 ASP G CA 1
ATOM 9380 C C . ASP C 3 649 ? 156.885 163.343 243.693 1.00 0.86 649 ASP G C 1
ATOM 9381 O O . ASP C 3 649 ? 156.644 164.433 244.223 1.00 10.87 649 ASP G O 1
ATOM 9386 N N . ALA C 3 650 ? 156.905 162.207 244.385 1.00 6.80 650 ALA G N 1
ATOM 9387 C CA . ALA C 3 650 ? 156.567 162.176 245.799 1.00 1.54 650 ALA G CA 1
ATOM 9388 C C . ALA C 3 650 ? 157.678 162.793 246.646 1.00 1.37 650 ALA G C 1
ATOM 9389 O O . ALA C 3 650 ? 158.850 162.831 246.260 1.00 10.88 650 ALA G O 1
ATOM 9391 N N . ARG C 3 651 ? 157.288 163.284 247.820 1.00 4.73 651 ARG G N 1
ATOM 9392 C CA . ARG C 3 651 ? 158.206 163.868 248.785 1.00 2.08 651 ARG G CA 1
ATOM 9393 C C . ARG C 3 651 ? 157.882 163.341 250.177 1.00 2.38 651 ARG G C 1
ATOM 9394 O O . ARG C 3 651 ? 156.776 162.864 250.440 1.00 0.00 651 ARG G O 1
ATOM 9402 N N . ASP C 3 652 ? 158.868 163.424 251.067 1.00 0.42 652 ASP G N 1
ATOM 9403 C CA . ASP C 3 652 ? 158.642 163.049 252.456 1.00 0.03 652 ASP G CA 1
ATOM 9404 C C . ASP C 3 652 ? 157.618 163.982 253.095 1.00 1.84 652 ASP G C 1
ATOM 9405 O O . ASP C 3 652 ? 157.547 165.173 252.779 1.00 6.87 652 ASP G O 1
ATOM 9410 N N . ASP C 3 653 ? 156.815 163.421 254.003 1.00 2.38 653 ASP G N 1
ATOM 9411 C CA . ASP C 3 653 ? 155.678 164.151 254.559 1.00 2.30 653 ASP G CA 1
ATOM 9412 C C . ASP C 3 653 ? 156.119 165.424 255.273 1.00 0.18 653 ASP G C 1
ATOM 9413 O O . ASP C 3 653 ? 155.569 166.508 255.031 1.00 10.92 653 ASP G O 1
ATOM 9418 N N . TRP C 3 654 ? 157.111 165.312 256.162 1.00 3.58 654 TRP G N 1
ATOM 9419 C CA . TRP C 3 654 ? 157.579 166.487 256.890 1.00 3.31 654 TRP G CA 1
ATOM 9420 C C . TRP C 3 654 ? 158.143 167.535 255.942 1.00 1.06 654 TRP G C 1
ATOM 9421 O O . TRP C 3 654 ? 157.984 168.738 256.182 1.00 7.75 654 TRP G O 1
ATOM 9432 N N . LYS C 3 655 ? 158.792 167.100 254.859 1.00 0.00 655 LYS G N 1
ATOM 9433 C CA . LYS C 3 655 ? 159.270 168.039 253.852 1.00 0.76 655 LYS G CA 1
ATOM 9434 C C . LYS C 3 655 ? 158.112 168.809 253.232 1.00 0.00 655 LYS G C 1
ATOM 9435 O O . LYS C 3 655 ? 158.198 170.028 253.045 1.00 2.92 655 LYS G O 1
ATOM 9441 N N . ILE C 3 656 ? 157.018 168.113 252.914 1.00 4.62 656 ILE G N 1
ATOM 9442 C CA . ILE C 3 656 ? 155.859 168.771 252.315 1.00 0.00 656 ILE G CA 1
ATOM 9443 C C . ILE C 3 656 ? 155.265 169.785 253.283 1.00 7.44 656 ILE G C 1
ATOM 9444 O O . ILE C 3 656 ? 154.925 170.911 252.899 1.00 6.97 656 ILE G O 1
ATOM 9449 N N . VAL C 3 657 ? 155.121 169.398 254.553 1.00 0.00 657 VAL G N 1
ATOM 9450 C CA . VAL C 3 657 ? 154.525 170.307 255.530 1.00 0.00 657 VAL G CA 1
ATOM 9451 C C . VAL C 3 657 ? 155.407 171.535 255.731 1.00 0.00 657 VAL G C 1
ATOM 9452 O O . VAL C 3 657 ? 154.913 172.666 255.796 1.00 2.66 657 VAL G O 1
ATOM 9456 N N . ARG C 3 658 ? 156.724 171.334 255.832 1.00 0.14 658 ARG G N 1
ATOM 9457 C CA . ARG C 3 658 ? 157.640 172.459 255.999 1.00 3.32 658 ARG G CA 1
ATOM 9458 C C . ARG C 3 658 ? 157.621 173.381 254.783 1.00 0.00 658 ARG G C 1
ATOM 9459 O O . ARG C 3 658 ? 157.631 174.612 254.924 1.00 11.09 658 ARG G O 1
ATOM 9467 N N . ALA C 3 659 ? 157.586 172.804 253.578 1.00 4.09 659 ALA G N 1
ATOM 9468 C CA . ALA C 3 659 ? 157.521 173.617 252.368 1.00 5.73 659 ALA G CA 1
ATOM 9469 C C . ALA C 3 659 ? 156.234 174.430 252.316 1.00 6.12 659 ALA G C 1
ATOM 9470 O O . ALA C 3 659 ? 156.255 175.616 251.968 1.00 13.18 659 ALA G O 1
ATOM 9472 N N . LEU C 3 660 ? 155.102 173.809 252.658 1.00 0.18 660 LEU G N 1
ATOM 9473 C CA . LEU C 3 660 ? 153.842 174.544 252.679 1.00 4.62 660 LEU G CA 1
ATOM 9474 C C . LEU C 3 660 ? 153.870 175.651 253.723 1.00 7.03 660 LEU G C 1
ATOM 9475 O O . LEU C 3 660 ? 153.371 176.757 253.479 1.00 12.43 660 LEU G O 1
ATOM 9480 N N . SER C 3 661 ? 154.449 175.373 254.894 1.00 5.00 661 SER G N 1
ATOM 9481 C CA . SER C 3 661 ? 154.556 176.395 255.928 1.00 2.93 661 SER G CA 1
ATOM 9482 C C . SER C 3 661 ? 155.370 177.584 255.438 1.00 6.58 661 SER G C 1
ATOM 9483 O O . SER C 3 661 ? 154.997 178.739 255.673 1.00 12.26 661 SER G O 1
ATOM 9486 N N . GLU C 3 662 ? 156.481 177.320 254.746 1.00 10.02 662 GLU G N 1
ATOM 9487 C CA . GLU C 3 662 ? 157.256 178.411 254.163 1.00 6.36 662 GLU G CA 1
ATOM 9488 C C . GLU C 3 662 ? 156.441 179.174 253.124 1.00 8.27 662 GLU G C 1
ATOM 9489 O O . GLU C 3 662 ? 156.476 180.410 253.082 1.00 15.51 662 GLU G O 1
ATOM 9495 N N . VAL C 3 663 ? 155.698 178.455 252.280 1.00 10.11 663 VAL G N 1
ATOM 9496 C CA . VAL C 3 663 ? 154.871 179.113 251.272 1.00 5.40 663 VAL G CA 1
ATOM 9497 C C . VAL C 3 663 ? 153.742 179.898 251.932 1.00 11.06 663 VAL G C 1
ATOM 9498 O O . VAL C 3 663 ? 153.379 180.991 251.479 1.00 13.94 663 VAL G O 1
ATOM 9502 N N . SER C 3 664 ? 153.185 179.370 253.023 1.00 11.88 664 SER G N 1
ATOM 9503 C CA . SER C 3 664 ? 152.076 180.033 253.698 1.00 7.17 664 SER G CA 1
ATOM 9504 C C . SER C 3 664 ? 152.511 181.248 254.506 1.00 7.20 664 SER G C 1
ATOM 9505 O O . SER C 3 664 ? 151.648 181.968 255.018 1.00 13.79 664 SER G O 1
ATOM 9508 N N . GLY C 3 665 ? 153.814 181.493 254.635 1.00 11.58 665 GLY G N 1
ATOM 9509 C CA . GLY C 3 665 ? 154.314 182.642 255.360 1.00 6.15 665 GLY G CA 1
ATOM 9510 C C . GLY C 3 665 ? 154.812 182.361 256.760 1.00 7.89 665 GLY G C 1
ATOM 9511 O O . GLY C 3 665 ? 155.275 183.292 257.430 1.00 16.63 665 GLY G O 1
ATOM 9512 N N . VAL C 3 666 ? 154.732 181.119 257.224 1.00 8.97 666 VAL G N 1
ATOM 9513 C CA . VAL C 3 666 ? 155.201 180.751 258.554 1.00 12.20 666 VAL G CA 1
ATOM 9514 C C . VAL C 3 666 ? 156.616 180.199 258.441 1.00 8.26 666 VAL G C 1
ATOM 9515 O O . VAL C 3 666 ? 156.881 179.299 257.635 1.00 17.60 666 VAL G O 1
ATOM 9519 N N . LYS C 3 667 ? 157.526 180.734 259.249 1.00 14.94 667 LYS G N 1
ATOM 9520 C CA . LYS C 3 667 ? 158.929 180.324 259.246 1.00 7.89 667 LYS G CA 1
ATOM 9521 C C . LYS C 3 667 ? 159.145 179.360 260.412 1.00 7.39 667 LYS G C 1
ATOM 9522 O O . LYS C 3 667 ? 159.165 179.763 261.576 1.00 15.83 667 LYS G O 1
ATOM 9528 N N . LEU C 3 668 ? 159.289 178.077 260.089 1.00 11.06 668 LEU G N 1
ATOM 9529 C CA . LEU C 3 668 ? 159.649 177.098 261.104 1.00 10.28 668 LEU G CA 1
ATOM 9530 C C . LEU C 3 668 ? 161.163 177.097 261.312 1.00 8.34 668 LEU G C 1
ATOM 9531 O O . LEU C 3 668 ? 161.922 177.236 260.349 1.00 18.71 668 LEU G O 1
ATOM 9536 N N . PRO C 3 669 ? 161.631 176.946 262.558 1.00 11.59 669 PRO G N 1
ATOM 9537 C CA . PRO C 3 669 ? 163.066 177.026 262.856 1.00 7.98 669 PRO G CA 1
ATOM 9538 C C . PRO C 3 669 ? 163.820 175.715 262.635 1.00 6.54 669 PRO G C 1
ATOM 9539 O O . PRO C 3 669 ? 164.615 175.281 263.476 1.00 17.60 669 PRO G O 1
ATOM 9543 N N . TYR C 3 670 ? 163.580 175.073 261.494 1.00 10.70 670 TYR G N 1
ATOM 9544 C CA . TYR C 3 670 ? 164.346 173.893 261.117 1.00 6.02 670 TYR G CA 1
ATOM 9545 C C . TYR C 3 670 ? 164.265 173.711 259.609 1.00 5.28 670 TYR G C 1
ATOM 9546 O O . TYR C 3 670 ? 163.240 174.016 258.995 1.00 10.64 670 TYR G O 1
ATOM 9555 N N . ASN C 3 671 ? 165.356 173.210 259.022 1.00 6.48 671 ASN G N 1
ATOM 9556 C CA . ASN C 3 671 ? 165.433 172.977 257.585 1.00 8.10 671 ASN G CA 1
ATOM 9557 C C . ASN C 3 671 ? 165.864 171.554 257.249 1.00 3.72 671 ASN G C 1
ATOM 9558 O O . ASN C 3 671 ? 166.112 171.256 256.075 1.00 11.01 671 ASN G O 1
ATOM 9563 N N . SER C 3 672 ? 165.960 170.673 258.241 1.00 6.83 672 SER G N 1
ATOM 9564 C CA . SER C 3 672 ? 166.370 169.295 258.017 1.00 4.84 672 SER G CA 1
ATOM 9565 C C . SER C 3 672 ? 165.724 168.418 259.079 1.00 5.24 672 SER G C 1
ATOM 9566 O O . SER C 3 672 ? 165.187 168.909 260.076 1.00 11.33 672 SER G O 1
ATOM 9569 N N . ILE C 3 673 ? 165.775 167.103 258.851 1.00 2.94 673 ILE G N 1
ATOM 9570 C CA . ILE C 3 673 ? 165.172 166.169 259.796 1.00 6.11 673 ILE G CA 1
ATOM 9571 C C . ILE C 3 673 ? 165.893 166.212 261.140 1.00 4.94 673 ILE G C 1
ATOM 9572 O O . ILE C 3 673 ? 165.284 165.955 262.186 1.00 7.87 673 ILE G O 1
ATOM 9577 N N . GLU C 3 674 ? 167.187 166.545 261.143 1.00 6.87 674 GLU G N 1
ATOM 9578 C CA . GLU C 3 674 ? 167.902 166.707 262.405 1.00 6.78 674 GLU G CA 1
ATOM 9579 C C . GLU C 3 674 ? 167.336 167.872 263.208 1.00 2.72 674 GLU G C 1
ATOM 9580 O O . GLU C 3 674 ? 167.184 167.778 264.432 1.00 3.19 674 GLU G O 1
ATOM 9586 N N . GLY C 3 675 ? 167.019 168.980 262.536 1.00 4.78 675 GLY G N 1
ATOM 9587 C CA . GLY C 3 675 ? 166.369 170.087 263.219 1.00 3.68 675 GLY G CA 1
ATOM 9588 C C . GLY C 3 675 ? 164.998 169.716 263.750 1.00 1.04 675 GLY G C 1
ATOM 9589 O O . GLY C 3 675 ? 164.609 170.134 264.845 1.00 5.84 675 GLY G O 1
ATOM 9590 N N . VAL C 3 676 ? 164.247 168.921 262.983 1.00 5.75 676 VAL G N 1
ATOM 9591 C CA . VAL C 3 676 ? 162.941 168.457 263.442 1.00 0.00 676 VAL G CA 1
ATOM 9592 C C . VAL C 3 676 ? 163.088 167.609 264.699 1.00 0.61 676 VAL G C 1
ATOM 9593 O O . VAL C 3 676 ? 162.306 167.739 265.647 1.00 2.20 676 VAL G O 1
ATOM 9597 N N . ARG C 3 677 ? 164.089 166.727 264.727 1.00 0.40 677 ARG G N 1
ATOM 9598 C CA . ARG C 3 677 ? 164.296 165.886 265.903 1.00 0.00 677 ARG G CA 1
ATOM 9599 C C . ARG C 3 677 ? 164.766 166.707 267.100 1.00 2.39 677 ARG G C 1
ATOM 9600 O O . ARG C 3 677 ? 164.380 166.429 268.243 1.00 9.30 677 ARG G O 1
ATOM 9608 N N . SER C 3 678 ? 165.593 167.728 266.861 1.00 6.72 678 SER G N 1
ATOM 9609 C CA . SER C 3 678 ? 165.982 168.623 267.947 1.00 0.56 678 SER G CA 1
ATOM 9610 C C . SER C 3 678 ? 164.771 169.363 268.505 1.00 3.42 678 SER G C 1
ATOM 9611 O O . SER C 3 678 ? 164.669 169.579 269.718 1.00 5.55 678 SER G O 1
ATOM 9614 N N . ARG C 3 679 ? 163.847 169.768 267.630 1.00 5.61 679 ARG G N 1
ATOM 9615 C CA . ARG C 3 679 ? 162.595 170.363 268.090 1.00 3.24 679 ARG G CA 1
ATOM 9616 C C . ARG C 3 679 ? 161.772 169.364 268.897 1.00 5.10 679 ARG G C 1
ATOM 9617 O O . ARG C 3 679 ? 161.189 169.715 269.930 1.00 0.00 679 ARG G O 1
ATOM 9625 N N . ILE C 3 680 ? 161.713 168.112 268.435 1.00 6.27 680 ILE G N 1
ATOM 9626 C CA . ILE C 3 680 ? 160.984 167.064 269.147 1.00 0.00 680 ILE G CA 1
ATOM 9627 C C . ILE C 3 680 ? 161.565 166.859 270.539 1.00 0.26 680 ILE G C 1
ATOM 9628 O O . ILE C 3 680 ? 160.834 166.554 271.491 1.00 3.66 680 ILE G O 1
ATOM 9633 N N . LYS C 3 681 ? 162.881 167.036 270.683 1.00 1.12 681 LYS G N 1
ATOM 9634 C CA . LYS C 3 681 ? 163.513 166.919 271.995 1.00 3.12 681 LYS G CA 1
ATOM 9635 C C . LYS C 3 681 ? 162.874 167.849 273.020 1.00 4.02 681 LYS G C 1
ATOM 9636 O O . LYS C 3 681 ? 162.862 167.537 274.216 1.00 9.54 681 LYS G O 1
ATOM 9642 N N . SER C 3 682 ? 162.338 168.988 272.579 1.00 1.07 682 SER G N 1
ATOM 9643 C CA . SER C 3 682 ? 161.677 169.920 273.483 1.00 3.64 682 SER G CA 1
ATOM 9644 C C . SER C 3 682 ? 160.241 169.527 273.806 1.00 0.00 682 SER G C 1
ATOM 9645 O O . SER C 3 682 ? 159.632 170.148 274.684 1.00 7.81 682 SER G O 1
ATOM 9648 N N . VAL C 3 683 ? 159.687 168.522 273.131 1.00 0.69 683 VAL G N 1
ATOM 9649 C CA . VAL C 3 683 ? 158.303 168.097 273.334 1.00 4.03 683 VAL G CA 1
ATOM 9650 C C . VAL C 3 683 ? 158.238 166.697 273.937 1.00 1.21 683 VAL G C 1
ATOM 9651 O O . VAL C 3 683 ? 157.730 166.511 275.044 1.00 6.27 683 VAL G O 1
ATOM 9655 N N . ALA C 3 684 ? 158.748 165.697 273.220 1.00 6.19 684 ALA G N 1
ATOM 9656 C CA . ALA C 3 684 ? 158.770 164.310 273.680 1.00 0.03 684 ALA G CA 1
ATOM 9657 C C . ALA C 3 684 ? 160.182 163.775 273.491 1.00 0.42 684 ALA G C 1
ATOM 9658 O O . ALA C 3 684 ? 160.482 163.119 272.484 1.00 4.88 684 ALA G O 1
ATOM 9660 N N . PRO C 3 685 ? 161.082 164.046 274.440 1.00 0.69 685 PRO G N 1
ATOM 9661 C CA . PRO C 3 685 ? 162.479 163.609 274.277 1.00 3.47 685 PRO G CA 1
ATOM 9662 C C . PRO C 3 685 ? 162.646 162.103 274.175 1.00 0.00 685 PRO G C 1
ATOM 9663 O O . PRO C 3 685 ? 163.662 161.646 273.637 1.00 5.46 685 PRO G O 1
ATOM 9667 N N . ASN C 3 686 ? 161.694 161.315 274.678 1.00 0.00 686 ASN G N 1
ATOM 9668 C CA . ASN C 3 686 ? 161.774 159.868 274.512 1.00 0.00 686 ASN G CA 1
ATOM 9669 C C . ASN C 3 686 ? 161.671 159.451 273.050 1.00 0.78 686 ASN G C 1
ATOM 9670 O O . ASN C 3 686 ? 162.095 158.345 272.702 1.00 2.44 686 ASN G O 1
ATOM 9675 N N . LEU C 3 687 ? 161.117 160.311 272.190 1.00 1.31 687 LEU G N 1
ATOM 9676 C CA . LEU C 3 687 ? 160.979 159.979 270.777 1.00 3.47 687 LEU G CA 1
ATOM 9677 C C . LEU C 3 687 ? 162.307 160.018 270.032 1.00 0.00 687 LEU G C 1
ATOM 9678 O O . LEU C 3 687 ? 162.440 159.356 268.999 1.00 4.76 687 LEU G O 1
ATOM 9683 N N . VAL C 3 688 ? 163.288 160.780 270.522 1.00 2.68 688 VAL G N 1
ATOM 9684 C CA . VAL C 3 688 ? 164.597 160.844 269.882 1.00 4.29 688 VAL G CA 1
ATOM 9685 C C . VAL C 3 688 ? 165.632 159.986 270.591 1.00 6.57 688 VAL G C 1
ATOM 9686 O O . VAL C 3 688 ? 166.776 159.896 270.125 1.00 12.44 688 VAL G O 1
ATOM 9690 N N . HIS C 3 689 ? 165.268 159.353 271.703 1.00 8.96 689 HIS G N 1
ATOM 9691 C CA . HIS C 3 689 ? 166.132 158.379 272.365 1.00 2.77 689 HIS G CA 1
ATOM 9692 C C . HIS C 3 689 ? 165.736 156.977 271.904 1.00 4.37 689 HIS G C 1
ATOM 9693 O O . HIS C 3 689 ? 165.149 156.179 272.636 1.00 11.85 689 HIS G O 1
ATOM 9700 N N . THR C 3 690 ? 166.073 156.696 270.649 1.00 12.34 690 THR G N 1
ATOM 9701 C CA . THR C 3 690 ? 165.580 155.504 269.975 1.00 7.22 690 THR G CA 1
ATOM 9702 C C . THR C 3 690 ? 166.180 154.235 270.571 1.00 7.88 690 THR G C 1
ATOM 9703 O O . THR C 3 690 ? 167.309 154.226 271.070 1.00 15.63 690 THR G O 1
ATOM 9707 N N . ASP C 3 691 ? 165.402 153.155 270.503 1.00 7.28 691 ASP G N 1
ATOM 9708 C CA . ASP C 3 691 ? 165.818 151.823 270.938 1.00 9.01 691 ASP G CA 1
ATOM 9709 C C . ASP C 3 691 ? 166.296 151.833 272.392 1.00 12.65 691 ASP G C 1
ATOM 9710 O O . ASP C 3 691 ? 167.423 151.451 272.713 1.00 11.91 691 ASP G O 1
ATOM 9715 N N . GLU C 3 692 ? 165.408 152.283 273.275 1.00 13.80 692 GLU G N 1
ATOM 9716 C CA . GLU C 3 692 ? 165.683 152.312 274.704 1.00 7.61 692 GLU G CA 1
ATOM 9717 C C . GLU C 3 692 ? 164.427 151.934 275.473 1.00 7.53 692 GLU G C 1
ATOM 9718 O O . GLU C 3 692 ? 163.319 152.335 275.106 1.00 16.15 692 GLU G O 1
ATOM 9724 N N . ARG C 3 693 ? 164.608 151.164 276.542 1.00 11.78 693 ARG G N 1
ATOM 9725 C CA . ARG C 3 693 ? 163.519 150.735 277.410 1.00 13.32 693 ARG G CA 1
ATOM 9726 C C . ARG C 3 693 ? 163.575 151.530 278.707 1.00 7.82 693 ARG G C 1
ATOM 9727 O O . ARG C 3 693 ? 164.623 151.588 279.358 1.00 19.42 693 ARG G O 1
ATOM 9735 N N . GLU C 3 694 ? 162.446 152.139 279.080 1.00 9.82 694 GLU G N 1
ATOM 9736 C CA . GLU C 3 694 ? 162.385 152.996 280.258 1.00 9.78 694 GLU G CA 1
ATOM 9737 C C . GLU C 3 694 ? 161.108 152.722 281.048 1.00 11.96 694 GLU G C 1
ATOM 9738 O O . GLU C 3 694 ? 160.015 152.662 280.455 1.00 14.98 694 GLU G O 1
ATOM 9744 N N . PRO C 3 695 ? 161.203 152.558 282.364 1.00 12.60 695 PRO G N 1
ATOM 9745 C CA . PRO C 3 695 ? 160.008 152.304 283.170 1.00 12.90 695 PRO G CA 1
ATOM 9746 C C . PRO C 3 695 ? 159.203 153.572 283.415 1.00 11.67 695 PRO G C 1
ATOM 9747 O O . PRO C 3 695 ? 159.695 154.695 283.291 1.00 19.62 695 PRO G O 1
ATOM 9751 N N . ALA C 3 696 ? 157.937 153.365 283.769 1.00 18.56 696 ALA G N 1
ATOM 9752 C CA . ALA C 3 696 ? 157.036 154.479 284.032 1.00 8.88 696 ALA G CA 1
ATOM 9753 C C . ALA C 3 696 ? 157.443 155.216 285.303 1.00 12.80 696 ALA G C 1
ATOM 9754 O O . ALA C 3 696 ? 157.821 154.603 286.304 1.00 17.28 696 ALA G O 1
ATOM 9756 N N . ALA C 3 697 ? 157.363 156.545 285.254 1.00 17.44 697 ALA G N 1
ATOM 9757 C CA . ALA C 3 697 ? 157.717 157.387 286.390 1.00 8.43 697 ALA G CA 1
ATOM 9758 C C . ALA C 3 697 ? 156.529 157.763 287.263 1.00 11.40 697 ALA G C 1
ATOM 9759 O O . ALA C 3 697 ? 156.713 158.025 288.456 1.00 14.87 697 ALA G O 1
ATOM 9761 N N . PHE C 3 698 ? 155.320 157.801 286.705 1.00 12.00 698 PHE G N 1
ATOM 9762 C CA . PHE C 3 698 ? 154.134 158.212 287.442 1.00 5.82 698 PHE G CA 1
ATOM 9763 C C . PHE C 3 698 ? 152.989 157.261 287.129 1.00 9.65 698 PHE G C 1
ATOM 9764 O O . PHE C 3 698 ? 152.962 156.625 286.073 1.00 17.95 698 PHE G O 1
ATOM 9772 N N . GLY C 3 699 ? 152.040 157.171 288.061 1.00 10.13 699 GLY G N 1
ATOM 9773 C CA . GLY C 3 699 ? 150.995 156.178 287.980 1.00 8.41 699 GLY G CA 1
ATOM 9774 C C . GLY C 3 699 ? 149.590 156.713 288.184 1.00 9.67 699 GLY G C 1
ATOM 9775 O O . GLY C 3 699 ? 149.322 157.912 288.066 1.00 9.53 699 GLY G O 1
ATOM 9776 N N . PRO C 3 700 ? 148.661 155.803 288.487 1.00 15.58 700 PRO G N 1
ATOM 9777 C CA . PRO C 3 700 ? 147.241 156.187 288.582 1.00 6.29 700 PRO G CA 1
ATOM 9778 C C . PRO C 3 700 ? 146.926 157.204 289.667 1.00 9.13 700 PRO G C 1
ATOM 9779 O O . PRO C 3 700 ? 145.900 157.888 289.562 1.00 14.87 700 PRO G O 1
ATOM 9783 N N . SER C 3 701 ? 147.764 157.332 290.699 1.00 14.95 701 SER G N 1
ATOM 9784 C CA . SER C 3 701 ? 147.400 158.156 291.852 1.00 5.28 701 SER G CA 1
ATOM 9785 C C . SER C 3 701 ? 147.210 159.620 291.478 1.00 10.18 701 SER G C 1
ATOM 9786 O O . SER C 3 701 ? 146.355 160.302 292.054 1.00 9.87 701 SER G O 1
ATOM 9789 N N . LEU C 3 702 ? 147.996 160.125 290.528 1.00 13.43 702 LEU G N 1
ATOM 9790 C CA . LEU C 3 702 ? 147.906 161.528 290.141 1.00 8.05 702 LEU G CA 1
ATOM 9791 C C . LEU C 3 702 ? 146.604 161.862 289.412 1.00 9.53 702 LEU G C 1
ATOM 9792 O O . LEU C 3 702 ? 146.249 163.039 289.323 1.00 17.93 702 LEU G O 1
ATOM 9797 N N . LYS C 3 703 ? 145.897 160.871 288.875 1.00 9.76 703 LYS G N 1
ATOM 9798 C CA . LYS C 3 703 ? 144.675 161.143 288.120 1.00 12.34 703 LYS G CA 1
ATOM 9799 C C . LYS C 3 703 ? 143.617 161.779 289.013 1.00 9.40 703 LYS G C 1
ATOM 9800 O O . LYS C 3 703 ? 143.378 161.295 290.125 1.00 17.06 703 LYS G O 1
ATOM 9806 N N . PRO C 3 704 ? 142.961 162.852 288.565 1.00 12.47 704 PRO G N 1
ATOM 9807 C CA . PRO C 3 704 ? 141.824 163.393 289.326 1.00 10.07 704 PRO G CA 1
ATOM 9808 C C . PRO C 3 704 ? 140.657 162.416 289.383 1.00 7.73 704 PRO G C 1
ATOM 9809 O O . PRO C 3 704 ? 140.415 161.639 288.453 1.00 17.32 704 PRO G O 1
ATOM 9813 N N . GLU C 3 705 ? 139.925 162.469 290.494 1.00 14.82 705 GLU G N 1
ATOM 9814 C CA . GLU C 3 705 ? 138.781 161.588 290.665 1.00 12.72 705 GLU G CA 1
ATOM 9815 C C . GLU C 3 705 ? 137.667 161.961 289.703 1.00 11.78 705 GLU G C 1
ATOM 9816 O O . GLU C 3 705 ? 137.422 163.140 289.434 1.00 22.07 705 GLU G O 1
ATOM 9822 N N . CYS C 3 706 ? 136.983 160.943 289.185 1.00 13.24 706 CYS G N 1
ATOM 9823 C CA . CYS C 3 706 ? 135.903 161.130 288.217 1.00 12.34 706 CYS G CA 1
ATOM 9824 C C . CYS C 3 706 ? 134.623 160.524 288.770 1.00 13.06 706 CYS G C 1
ATOM 9825 O O . CYS C 3 706 ? 134.646 159.432 289.346 1.00 15.16 706 CYS G O 1
ATOM 9828 N N . LYS C 3 707 ? 133.515 161.232 288.590 1.00 16.38 707 LYS G N 1
ATOM 9829 C CA . LYS C 3 707 ? 132.212 160.797 289.080 1.00 10.96 707 LYS G CA 1
ATOM 9830 C C . LYS C 3 707 ? 131.197 160.605 287.958 1.00 10.90 707 LYS G C 1
ATOM 9831 O O . LYS C 3 707 ? 129.997 160.524 288.232 1.00 17.68 707 LYS G O 1
ATOM 9837 N N . GLU C 3 708 ? 131.649 160.536 286.710 1.00 16.70 708 GLU G N 1
ATOM 9838 C CA . GLU C 3 708 ? 130.736 160.351 285.592 1.00 12.02 708 GLU G CA 1
ATOM 9839 C C . GLU C 3 708 ? 130.060 158.984 285.657 1.00 10.32 708 GLU G C 1
ATOM 9840 O O . GLU C 3 708 ? 130.650 157.990 286.086 1.00 17.39 708 GLU G O 1
ATOM 9846 N N . ALA C 3 709 ? 128.804 158.949 285.218 1.00 11.88 709 ALA G N 1
ATOM 9847 C CA . ALA C 3 709 ? 128.011 157.734 285.245 1.00 12.32 709 ALA G CA 1
ATOM 9848 C C . ALA C 3 709 ? 128.452 156.767 284.147 1.00 14.69 709 ALA G C 1
ATOM 9849 O O . ALA C 3 709 ? 129.139 157.135 283.190 1.00 14.83 709 ALA G O 1
ATOM 9851 N N . MET C 3 710 ? 128.039 155.512 284.304 1.00 17.09 710 MET G N 1
ATOM 9852 C CA . MET C 3 710 ? 128.430 154.425 283.419 1.00 12.91 710 MET G CA 1
ATOM 9853 C C . MET C 3 710 ? 127.315 154.146 282.417 1.00 13.97 710 MET G C 1
ATOM 9854 O O . MET C 3 710 ? 126.175 153.872 282.810 1.00 20.65 710 MET G O 1
ATOM 9859 N N . SER C 3 711 ? 127.645 154.221 281.129 1.00 13.31 711 SER G N 1
ATOM 9860 C CA . SER C 3 711 ? 126.669 153.966 280.081 1.00 13.79 711 SER G CA 1
ATOM 9861 C C . SER C 3 711 ? 126.470 152.462 279.897 1.00 12.89 711 SER G C 1
ATOM 9862 O O . SER C 3 711 ? 127.271 151.641 280.349 1.00 19.77 711 SER G O 1
ATOM 9865 N N . THR C 3 712 ? 125.380 152.102 279.219 1.00 11.19 712 THR G N 1
ATOM 9866 C CA . THR C 3 712 ? 125.015 150.704 279.023 1.00 10.23 712 THR G CA 1
ATOM 9867 C C . THR C 3 712 ? 125.358 150.177 277.635 1.00 16.76 712 THR G C 1
ATOM 9868 O O . THR C 3 712 ? 125.113 148.999 277.358 1.00 13.74 712 THR G O 1
ATOM 9872 N N . THR C 3 713 ? 125.914 151.009 276.765 1.00 12.06 713 THR G N 1
ATOM 9873 C CA . THR C 3 713 ? 126.260 150.561 275.421 1.00 10.53 713 THR G CA 1
ATOM 9874 C C . THR C 3 713 ? 127.384 149.531 275.488 1.00 9.77 713 THR G C 1
ATOM 9875 O O . THR C 3 713 ? 128.413 149.785 276.126 1.00 19.08 713 THR G O 1
ATOM 9879 N N . PRO C 3 714 ? 127.228 148.368 274.860 1.00 15.65 714 PRO G N 1
ATOM 9880 C CA . PRO C 3 714 ? 128.295 147.362 274.888 1.00 11.13 714 PRO G CA 1
ATOM 9881 C C . PRO C 3 714 ? 129.503 147.797 274.074 1.00 7.42 714 PRO G C 1
ATOM 9882 O O . PRO C 3 714 ? 129.445 148.715 273.255 1.00 13.86 714 PRO G O 1
ATOM 9886 N N . PHE C 3 715 ? 130.626 147.134 274.342 1.00 11.53 715 PHE G N 1
ATOM 9887 C CA . PHE C 3 715 ? 131.851 147.403 273.602 1.00 6.78 715 PHE G CA 1
ATOM 9888 C C . PHE C 3 715 ? 131.701 146.973 272.147 1.00 7.16 715 PHE G C 1
ATOM 9889 O O . PHE C 3 715 ? 131.140 145.915 271.848 1.00 14.20 715 PHE G O 1
ATOM 9897 N N . GLN C 3 716 ? 132.216 147.796 271.239 1.00 9.30 716 GLN G N 1
ATOM 9898 C CA . GLN C 3 716 ? 132.158 147.532 269.809 1.00 11.49 716 GLN G CA 1
ATOM 9899 C C . GLN C 3 716 ? 133.463 146.922 269.309 1.00 7.28 716 GLN G C 1
ATOM 9900 O O . GLN C 3 716 ? 134.466 146.846 270.022 1.00 17.09 716 GLN G O 1
ATOM 9906 N N . THR C 3 717 ? 133.430 146.479 268.055 1.00 12.32 717 THR G N 1
ATOM 9907 C CA . THR C 3 717 ? 134.586 145.879 267.406 1.00 8.49 717 THR G CA 1
ATOM 9908 C C . THR C 3 717 ? 135.355 146.954 266.648 1.00 6.44 717 THR G C 1
ATOM 9909 O O . THR C 3 717 ? 134.768 147.724 265.882 1.00 15.64 717 THR G O 1
ATOM 9913 N N . VAL C 3 718 ? 136.666 147.003 266.869 1.00 9.86 718 VAL G N 1
ATOM 9914 C CA . VAL C 3 718 ? 137.492 148.030 266.242 1.00 9.40 718 VAL G CA 1
ATOM 9915 C C . VAL C 3 718 ? 137.895 147.612 264.834 1.00 5.33 718 VAL G C 1
ATOM 9916 O O . VAL C 3 718 ? 137.622 148.316 263.856 1.00 15.10 718 VAL G O 1
ATOM 9920 N N . VAL C 3 719 ? 138.547 146.458 264.711 1.00 9.61 719 VAL G N 1
ATOM 9921 C CA . VAL C 3 719 ? 139.028 145.970 263.424 1.00 8.74 719 VAL G CA 1
ATOM 9922 C C . VAL C 3 719 ? 137.964 145.025 262.876 1.00 4.69 719 VAL G C 1
ATOM 9923 O O . VAL C 3 719 ? 137.821 143.891 263.336 1.00 8.05 719 VAL G O 1
ATOM 9927 N N . GLU C 3 720 ? 137.202 145.503 261.890 1.00 7.93 720 GLU G N 1
ATOM 9928 C CA . GLU C 3 720 ? 136.205 144.654 261.249 1.00 11.25 720 GLU G CA 1
ATOM 9929 C C . GLU C 3 720 ? 136.849 143.681 260.269 1.00 9.69 720 GLU G C 1
ATOM 9930 O O . GLU C 3 720 ? 136.405 142.534 260.145 1.00 9.10 720 GLU G O 1
ATOM 9936 N N . ASN C 3 721 ? 137.895 144.118 259.571 1.00 5.71 721 ASN G N 1
ATOM 9937 C CA . ASN C 3 721 ? 138.621 143.280 258.624 1.00 7.46 721 ASN G CA 1
ATOM 9938 C C . ASN C 3 721 ? 140.106 143.397 258.929 1.00 2.21 721 ASN G C 1
ATOM 9939 O O . ASN C 3 721 ? 140.685 144.480 258.796 1.00 13.09 721 ASN G O 1
ATOM 9944 N N . PHE C 3 722 ? 140.717 142.282 259.338 1.00 5.10 722 PHE G N 1
ATOM 9945 C CA . PHE C 3 722 ? 142.136 142.294 259.675 1.00 6.22 722 PHE G CA 1
ATOM 9946 C C . PHE C 3 722 ? 142.987 142.694 258.477 1.00 6.50 722 PHE G C 1
ATOM 9947 O O . PHE C 3 722 ? 143.970 143.430 258.621 1.00 12.16 722 PHE G O 1
ATOM 9955 N N . TYR C 3 723 ? 142.624 142.220 257.286 1.00 7.89 723 TYR G N 1
ATOM 9956 C CA . TYR C 3 723 ? 143.416 142.505 256.096 1.00 3.84 723 TYR G CA 1
ATOM 9957 C C . TYR C 3 723 ? 143.191 143.920 255.573 1.00 7.03 723 TYR G C 1
ATOM 9958 O O . TYR C 3 723 ? 144.098 144.497 254.966 1.00 14.79 723 TYR G O 1
ATOM 9967 N N . MET C 3 724 ? 142.006 144.491 255.786 1.00 1.73 724 MET G N 1
ATOM 9968 C CA . MET C 3 724 ? 141.719 145.873 255.391 1.00 7.45 724 MET G CA 1
ATOM 9969 C C . MET C 3 724 ? 141.783 146.791 256.612 1.00 9.11 724 MET G C 1
ATOM 9970 O O . MET C 3 724 ? 140.786 147.060 257.283 1.00 18.35 724 MET G O 1
ATOM 9975 N N . THR C 3 725 ? 142.994 147.278 256.899 1.00 3.17 725 THR G N 1
ATOM 9976 C CA . THR C 3 725 ? 143.189 148.207 258.004 1.00 4.10 725 THR G CA 1
ATOM 9977 C C . THR C 3 725 ? 143.831 149.531 257.610 1.00 2.65 725 THR G C 1
ATOM 9978 O O . THR C 3 725 ? 143.646 150.518 258.328 1.00 10.41 725 THR G O 1
ATOM 9982 N N . ASN C 3 726 ? 144.571 149.584 256.505 1.00 3.68 726 ASN G N 1
ATOM 9983 C CA . ASN C 3 726 ? 145.229 150.814 256.086 1.00 0.29 726 ASN G CA 1
ATOM 9984 C C . ASN C 3 726 ? 145.184 150.922 254.568 1.00 0.00 726 ASN G C 1
ATOM 9985 O O . ASN C 3 726 ? 144.790 149.988 253.865 1.00 9.09 726 ASN G O 1
ATOM 9990 N N . SER C 3 727 ? 145.600 152.088 254.065 1.00 1.73 727 SER G N 1
ATOM 9991 C CA . SER C 3 727 ? 145.528 152.347 252.631 1.00 2.71 727 SER G CA 1
ATOM 9992 C C . SER C 3 727 ? 146.474 151.451 251.841 1.00 0.00 727 SER G C 1
ATOM 9993 O O . SER C 3 727 ? 146.176 151.102 250.694 1.00 1.49 727 SER G O 1
ATOM 9996 N N . ILE C 3 728 ? 147.613 151.077 252.427 1.00 2.44 728 ILE G N 1
ATOM 9997 C CA . ILE C 3 728 ? 148.537 150.173 251.744 1.00 1.62 728 ILE G CA 1
ATOM 9998 C C . ILE C 3 728 ? 147.894 148.805 251.548 1.00 0.00 728 ILE G C 1
ATOM 9999 O O . ILE C 3 728 ? 147.943 148.224 250.457 1.00 7.45 728 ILE G O 1
ATOM 10004 N N . THR C 3 729 ? 147.273 148.274 252.604 1.00 0.00 729 THR G N 1
ATOM 10005 C CA . THR C 3 729 ? 146.654 146.955 252.517 1.00 4.49 729 THR G CA 1
ATOM 10006 C C . THR C 3 729 ? 145.446 146.953 251.588 1.00 3.96 729 THR G C 1
ATOM 10007 O O . THR C 3 729 ? 145.175 145.943 250.929 1.00 7.06 729 THR G O 1
ATOM 10011 N N . ARG C 3 730 ? 144.709 148.064 251.526 1.00 4.71 730 ARG G N 1
ATOM 10012 C CA . ARG C 3 730 ? 143.524 148.144 250.681 1.00 5.78 730 ARG G CA 1
ATOM 10013 C C . ARG C 3 730 ? 143.857 148.235 249.197 1.00 1.49 730 ARG G C 1
ATOM 10014 O O . ARG C 3 730 ? 142.943 148.146 248.370 1.00 12.62 730 ARG G O 1
ATOM 10022 N N . ALA C 3 731 ? 145.130 148.407 248.840 1.00 5.15 731 ALA G N 1
ATOM 10023 C CA . ALA C 3 731 ? 145.554 148.488 247.447 1.00 6.48 731 ALA G CA 1
ATOM 10024 C C . ALA C 3 731 ? 146.316 147.246 246.988 1.00 1.36 731 ALA G C 1
ATOM 10025 O O . ALA C 3 731 ? 147.042 147.306 245.992 1.00 13.11 731 ALA G O 1
ATOM 10027 N N . SER C 3 732 ? 146.170 146.124 247.689 1.00 5.47 732 SER G N 1
ATOM 10028 C CA . SER C 3 732 ? 146.919 144.906 247.401 1.00 2.86 732 SER G CA 1
ATOM 10029 C C . SER C 3 732 ? 145.987 143.813 246.890 1.00 0.00 732 SER G C 1
ATOM 10030 O O . SER C 3 732 ? 144.908 143.601 247.454 1.00 5.28 732 SER G O 1
ATOM 10033 N N . LYS C 3 733 ? 146.402 143.129 245.817 1.00 9.57 733 LYS G N 1
ATOM 10034 C CA . LYS C 3 733 ? 145.692 141.927 245.379 1.00 5.11 733 LYS G CA 1
ATOM 10035 C C . LYS C 3 733 ? 145.596 140.902 246.500 1.00 0.00 733 LYS G C 1
ATOM 10036 O O . LYS C 3 733 ? 144.513 140.381 246.795 1.00 4.22 733 LYS G O 1
ATOM 10042 N N . ILE C 3 734 ? 146.732 140.595 247.130 1.00 2.99 734 ILE G N 1
ATOM 10043 C CA . ILE C 3 734 ? 146.812 139.463 248.050 1.00 4.67 734 ILE G CA 1
ATOM 10044 C C . ILE C 3 734 ? 145.914 139.683 249.258 1.00 0.41 734 ILE G C 1
ATOM 10045 O O . ILE C 3 734 ? 145.232 138.760 249.718 1.00 7.69 734 ILE G O 1
ATOM 10050 N N . MET C 3 735 ? 145.908 140.902 249.799 1.00 1.75 735 MET G N 1
ATOM 10051 C CA . MET C 3 735 ? 145.038 141.205 250.930 1.00 3.90 735 MET G CA 1
ATOM 10052 C C . MET C 3 735 ? 143.568 141.056 250.551 1.00 4.30 735 MET G C 1
ATOM 10053 O O . MET C 3 735 ? 142.761 140.552 251.343 1.00 3.84 735 MET G O 1
ATOM 10058 N N . ALA C 3 736 ? 143.204 141.481 249.339 1.00 2.05 736 ALA G N 1
ATOM 10059 C CA . ALA C 3 736 ? 141.826 141.323 248.882 1.00 6.12 736 ALA G CA 1
ATOM 10060 C C . ALA C 3 736 ? 141.447 139.851 248.758 1.00 2.67 736 ALA G C 1
ATOM 10061 O O . ALA C 3 736 ? 140.350 139.448 249.162 1.00 14.59 736 ALA G O 1
ATOM 10063 N N . GLN C 3 737 ? 142.347 139.029 248.212 1.00 7.84 737 GLN G N 1
ATOM 10064 C CA . GLN C 3 737 ? 142.068 137.600 248.102 1.00 7.14 737 GLN G CA 1
ATOM 10065 C C . GLN C 3 737 ? 141.962 136.950 249.477 1.00 7.42 737 GLN G C 1
ATOM 10066 O O . GLN C 3 737 ? 141.134 136.053 249.688 1.00 13.22 737 GLN G O 1
ATOM 10072 N N . CYS C 3 738 ? 142.799 137.384 250.423 1.00 7.59 738 CYS G N 1
ATOM 10073 C CA . CYS C 3 738 ? 142.701 136.882 251.790 1.00 5.30 738 CYS G CA 1
ATOM 10074 C C . CYS C 3 738 ? 141.358 137.239 252.408 1.00 9.35 738 CYS G C 1
ATOM 10075 O O . CYS C 3 738 ? 140.729 136.407 253.072 1.00 15.78 738 CYS G O 1
ATOM 10078 N N . SER C 3 739 ? 140.902 138.477 252.204 1.00 6.94 739 SER G N 1
ATOM 10079 C CA . SER C 3 739 ? 139.571 138.853 252.668 1.00 7.61 739 SER G CA 1
ATOM 10080 C C . SER C 3 739 ? 138.501 137.997 252.002 1.00 11.23 739 SER G C 1
ATOM 10081 O O . SER C 3 739 ? 137.491 137.651 252.625 1.00 15.58 739 SER G O 1
ATOM 10084 N N . ALA C 3 740 ? 138.712 137.645 250.733 1.00 14.74 740 ALA G N 1
ATOM 10085 C CA . ALA C 3 740 ? 137.707 136.887 249.997 1.00 7.55 740 ALA G CA 1
ATOM 10086 C C . ALA C 3 740 ? 137.590 135.453 250.503 1.00 4.00 740 ALA G C 1
ATOM 10087 O O . ALA C 3 740 ? 136.477 134.943 250.671 1.00 12.38 740 ALA G O 1
ATOM 10089 N N . VAL C 3 741 ? 138.715 134.785 250.752 1.00 11.15 741 VAL G N 1
ATOM 10090 C CA . VAL C 3 741 ? 138.721 133.352 251.012 1.00 8.49 741 VAL G CA 1
ATOM 10091 C C . VAL C 3 741 ? 139.111 133.023 252.451 1.00 8.69 741 VAL G C 1
ATOM 10092 O O . VAL C 3 741 ? 138.592 132.064 253.025 1.00 11.67 741 VAL G O 1
ATOM 10096 N N . LEU C 3 742 ? 140.018 133.792 253.055 1.00 11.33 742 LEU G N 1
ATOM 10097 C CA . LEU C 3 742 ? 140.540 133.428 254.368 1.00 10.59 742 LEU G CA 1
ATOM 10098 C C . LEU C 3 742 ? 139.681 133.923 255.524 1.00 12.47 742 LEU G C 1
ATOM 10099 O O . LEU C 3 742 ? 139.903 133.500 256.664 1.00 15.28 742 LEU G O 1
ATOM 10104 N N . LEU C 3 743 ? 138.712 134.795 255.266 1.00 9.95 743 LEU G N 1
ATOM 10105 C CA . LEU C 3 743 ? 137.875 135.332 256.333 1.00 10.91 743 LEU G CA 1
ATOM 10106 C C . LEU C 3 743 ? 136.574 134.548 256.465 1.00 11.64 743 LEU G C 1
ATOM 10107 O O . LEU C 3 743 ? 135.946 134.545 257.523 1.00 16.27 743 LEU G O 1
ATOM 10112 N N . GLU D 4 143 ? 157.686 134.626 236.906 1.00 5.97 143 GLU I N 1
ATOM 10113 C CA . GLU D 4 143 ? 156.521 134.471 237.770 1.00 5.31 143 GLU I CA 1
ATOM 10114 C C . GLU D 4 143 ? 155.712 133.235 237.389 1.00 3.28 143 GLU I C 1
ATOM 10115 O O . GLU D 4 143 ? 156.002 132.575 236.392 1.00 9.68 143 GLU I O 1
ATOM 10121 N N . GLU D 4 144 ? 154.700 132.925 238.194 1.00 3.70 144 GLU I N 1
ATOM 10122 C CA . GLU D 4 144 ? 153.841 131.783 237.910 1.00 3.66 144 GLU I CA 1
ATOM 10123 C C . GLU D 4 144 ? 152.959 132.070 236.701 1.00 4.84 144 GLU I C 1
ATOM 10124 O O . GLU D 4 144 ? 152.270 133.094 236.649 1.00 3.37 144 GLU I O 1
ATOM 10130 N N . ARG D 4 145 ? 152.986 131.166 235.726 1.00 3.02 145 ARG I N 1
ATOM 10131 C CA . ARG D 4 145 ? 152.134 131.294 234.556 1.00 6.83 145 ARG I CA 1
ATOM 10132 C C . ARG D 4 145 ? 150.695 130.921 234.915 1.00 3.91 145 ARG I C 1
ATOM 10133 O O . ARG D 4 145 ? 150.416 130.360 235.979 1.00 6.28 145 ARG I O 1
ATOM 10141 N N . GLU D 4 146 ? 149.771 131.251 234.008 1.00 4.84 146 GLU I N 1
ATOM 10142 C CA . GLU D 4 146 ? 148.349 131.060 234.283 1.00 4.16 146 GLU I CA 1
ATOM 10143 C C . GLU D 4 146 ? 148.016 129.604 234.583 1.00 5.53 146 GLU I C 1
ATOM 10144 O O . GLU D 4 146 ? 147.108 129.327 235.375 1.00 8.52 146 GLU I O 1
ATOM 10150 N N . ASP D 4 147 ? 148.735 128.665 233.973 1.00 5.79 147 ASP I N 1
ATOM 10151 C CA . ASP D 4 147 ? 148.539 127.244 234.219 1.00 2.75 147 ASP I CA 1
ATOM 10152 C C . ASP D 4 147 ? 149.384 126.724 235.378 1.00 6.55 147 ASP I C 1
ATOM 10153 O O . ASP D 4 147 ? 149.405 125.513 235.618 1.00 10.18 147 ASP I O 1
ATOM 10158 N N . GLY D 4 148 ? 150.079 127.606 236.094 1.00 6.68 148 GLY I N 1
ATOM 10159 C CA . GLY D 4 148 ? 150.915 127.211 237.207 1.00 5.41 148 GLY I CA 1
ATOM 10160 C C . GLY D 4 148 ? 152.358 126.916 236.863 1.00 3.10 148 GLY I C 1
ATOM 10161 O O . GLY D 4 148 ? 153.140 126.600 237.769 1.00 4.29 148 GLY I O 1
ATOM 10162 N N . SER D 4 149 ? 152.739 127.009 235.592 1.00 3.19 149 SER I N 1
ATOM 10163 C CA . SER D 4 149 ? 154.105 126.708 235.189 1.00 6.29 149 SER I CA 1
ATOM 10164 C C . SER D 4 149 ? 155.059 127.817 235.621 1.00 1.30 149 SER I C 1
ATOM 10165 O O . SER D 4 149 ? 154.709 129.000 235.639 1.00 2.26 149 SER I O 1
ATOM 10168 N N . ARG D 4 150 ? 156.278 127.420 235.972 1.00 0.00 150 ARG I N 1
ATOM 10169 C CA . ARG D 4 150 ? 157.318 128.374 236.343 1.00 2.76 150 ARG I CA 1
ATOM 10170 C C . ARG D 4 150 ? 157.977 128.968 235.102 1.00 1.69 150 ARG I C 1
ATOM 10171 O O . ARG D 4 150 ? 158.645 128.262 234.347 1.00 3.57 150 ARG I O 1
ATOM 10179 N N . GLU E 5 47 ? 184.467 165.136 248.647 1.00 15.00 47 GLU Q N 1
ATOM 10180 C CA . GLU E 5 47 ? 183.928 166.467 248.898 1.00 11.21 47 GLU Q CA 1
ATOM 10181 C C . GLU E 5 47 ? 182.405 166.433 248.972 1.00 8.70 47 GLU Q C 1
ATOM 10182 O O . GLU E 5 47 ? 181.823 166.525 250.053 1.00 19.31 47 GLU Q O 1
ATOM 10188 N N . GLU E 5 48 ? 181.764 166.303 247.808 1.00 11.46 48 GLU Q N 1
ATOM 10189 C CA . GLU E 5 48 ? 180.306 166.251 247.771 1.00 9.11 48 GLU Q CA 1
ATOM 10190 C C . GLU E 5 48 ? 179.785 164.934 248.335 1.00 10.30 48 GLU Q C 1
ATOM 10191 O O . GLU E 5 48 ? 178.752 164.908 249.015 1.00 15.45 48 GLU Q O 1
ATOM 10197 N N . HIS E 5 49 ? 180.488 163.835 248.073 1.00 9.66 49 HIS Q N 1
ATOM 10198 C CA . HIS E 5 49 ? 180.077 162.520 248.545 1.00 10.15 49 HIS Q CA 1
ATOM 10199 C C . HIS E 5 49 ? 180.639 162.175 249.917 1.00 10.06 49 HIS Q C 1
ATOM 10200 O O . HIS E 5 49 ? 180.306 161.115 250.456 1.00 23.47 49 HIS Q O 1
ATOM 10207 N N . LEU E 5 50 ? 181.476 163.035 250.493 1.00 9.43 50 LEU Q N 1
ATOM 10208 C CA . LEU E 5 50 ? 182.026 162.799 251.821 1.00 12.01 50 LEU Q CA 1
ATOM 10209 C C . LEU E 5 50 ? 181.130 163.318 252.938 1.00 4.79 50 LEU Q C 1
ATOM 10210 O O . LEU E 5 50 ? 181.412 163.049 254.110 1.00 14.79 50 LEU Q O 1
ATOM 10215 N N . SER E 5 51 ? 180.070 164.052 252.609 1.00 12.10 51 SER Q N 1
ATOM 10216 C CA . SER E 5 51 ? 179.159 164.604 253.603 1.00 8.44 51 SER Q CA 1
ATOM 10217 C C . SER E 5 51 ? 177.880 163.793 253.760 1.00 8.96 51 SER Q C 1
ATOM 10218 O O . SER E 5 51 ? 177.006 164.189 254.537 1.00 19.60 51 SER Q O 1
ATOM 10221 N N . ARG E 5 52 ? 177.745 162.678 253.047 1.00 8.84 52 ARG Q N 1
ATOM 10222 C CA . ARG E 5 52 ? 176.526 161.888 253.125 1.00 9.85 52 ARG Q CA 1
ATOM 10223 C C . ARG E 5 52 ? 176.422 161.186 254.476 1.00 2.88 52 ARG Q C 1
ATOM 10224 O O . ARG E 5 52 ? 177.414 160.978 255.182 1.00 7.95 52 ARG Q O 1
ATOM 10232 N N . LYS E 5 53 ? 175.194 160.822 254.833 1.00 10.55 53 LYS Q N 1
ATOM 10233 C CA . LYS E 5 53 ? 174.903 160.164 256.099 1.00 7.80 53 LYS Q CA 1
ATOM 10234 C C . LYS E 5 53 ? 174.790 158.662 255.879 1.00 0.00 53 LYS Q C 1
ATOM 10235 O O . LYS E 5 53 ? 174.134 158.216 254.931 1.00 11.95 53 LYS Q O 1
ATOM 10241 N N . VAL E 5 54 ? 175.427 157.886 256.756 1.00 0.00 54 VAL Q N 1
ATOM 10242 C CA . VAL E 5 54 ? 175.482 156.437 256.629 1.00 3.55 54 VAL Q CA 1
ATOM 10243 C C . VAL E 5 54 ? 175.041 155.800 257.939 1.00 0.00 54 VAL Q C 1
ATOM 10244 O O . VAL E 5 54 ? 174.926 156.460 258.974 1.00 4.69 54 VAL Q O 1
ATOM 10248 N N . ILE E 5 55 ? 174.790 154.495 257.878 1.00 0.00 55 ILE Q N 1
ATOM 10249 C CA . ILE E 5 55 ? 174.387 153.703 259.034 1.00 1.19 55 ILE Q CA 1
ATOM 10250 C C . ILE E 5 55 ? 175.381 152.562 259.200 1.00 0.00 55 ILE Q C 1
ATOM 10251 O O . ILE E 5 55 ? 175.672 151.842 258.237 1.00 6.00 55 ILE Q O 1
ATOM 10256 N N . ILE E 5 56 ? 175.906 152.407 260.411 1.00 1.55 56 ILE Q N 1
ATOM 10257 C CA . ILE E 5 56 ? 176.789 151.298 260.756 1.00 0.00 56 ILE Q CA 1
ATOM 10258 C C . ILE E 5 56 ? 175.961 150.264 261.506 1.00 0.00 56 ILE Q C 1
ATOM 10259 O O . ILE E 5 56 ? 175.326 150.581 262.519 1.00 4.20 56 ILE Q O 1
ATOM 10264 N N . TYR E 5 57 ? 175.964 149.028 261.012 1.00 0.00 57 TYR Q N 1
ATOM 10265 C CA . TYR E 5 57 ? 175.101 147.997 261.571 1.00 0.00 57 TYR Q CA 1
ATOM 10266 C C . TYR E 5 57 ? 175.688 146.628 261.267 1.00 2.61 57 TYR Q C 1
ATOM 10267 O O . TYR E 5 57 ? 176.565 146.480 260.411 1.00 2.60 57 TYR Q O 1
ATOM 10276 N N . SER E 5 58 ? 175.187 145.628 261.986 1.00 0.00 58 SER Q N 1
ATOM 10277 C CA . SER E 5 58 ? 175.544 144.234 261.749 1.00 0.00 58 SER Q CA 1
ATOM 10278 C C . SER E 5 58 ? 174.330 143.501 261.200 1.00 0.00 58 SER Q C 1
ATOM 10279 O O . SER E 5 58 ? 173.338 143.333 261.928 1.00 0.01 58 SER Q O 1
ATOM 10282 N N . PRO E 5 59 ? 174.344 143.073 259.938 1.00 0.00 59 PRO Q N 1
ATOM 10283 C CA . PRO E 5 59 ? 173.174 142.383 259.375 1.00 3.52 59 PRO Q CA 1
ATOM 10284 C C . PRO E 5 59 ? 172.803 141.153 260.191 1.00 0.00 59 PRO Q C 1
ATOM 10285 O O . PRO E 5 59 ? 173.658 140.340 260.549 1.00 4.89 59 PRO Q O 1
ATOM 10289 N N . ALA E 5 60 ? 171.511 141.022 260.479 1.00 4.56 60 ALA Q N 1
ATOM 10290 C CA . ALA E 5 60 ? 171.013 139.919 261.281 1.00 7.84 60 ALA Q CA 1
ATOM 10291 C C . ALA E 5 60 ? 170.914 138.644 260.446 1.00 0.00 60 ALA Q C 1
ATOM 10292 O O . ALA E 5 60 ? 171.083 138.648 259.224 1.00 13.01 60 ALA Q O 1
ATOM 10294 N N . ARG E 5 61 ? 170.634 137.539 261.131 1.00 13.08 61 ARG Q N 1
ATOM 10295 C CA . ARG E 5 61 ? 170.489 136.254 260.463 1.00 0.40 61 ARG Q CA 1
ATOM 10296 C C . ARG E 5 61 ? 169.174 136.192 259.697 1.00 5.49 61 ARG Q C 1
ATOM 10297 O O . ARG E 5 61 ? 168.148 136.712 260.145 1.00 9.54 61 ARG Q O 1
ATOM 10305 N N . THR E 5 62 ? 169.209 135.555 258.530 1.00 7.69 62 THR Q N 1
ATOM 10306 C CA . THR E 5 62 ? 168.003 135.378 257.738 1.00 4.02 62 THR Q CA 1
ATOM 10307 C C . THR E 5 62 ? 167.044 134.413 258.433 1.00 4.83 62 THR Q C 1
ATOM 10308 O O . THR E 5 62 ? 167.442 133.559 259.230 1.00 11.59 62 THR Q O 1
ATOM 10312 N N . ALA E 5 63 ? 165.757 134.569 258.127 1.00 6.16 63 ALA Q N 1
ATOM 10313 C CA . ALA E 5 63 ? 164.719 133.743 258.727 1.00 9.05 63 ALA Q CA 1
ATOM 10314 C C . ALA E 5 63 ? 164.424 132.476 257.935 1.00 12.61 63 ALA Q C 1
ATOM 10315 O O . ALA E 5 63 ? 163.658 131.632 258.413 1.00 10.33 63 ALA Q O 1
ATOM 10317 N N . THR E 5 64 ? 165.005 132.319 256.747 1.00 12.57 64 THR Q N 1
ATOM 10318 C CA . THR E 5 64 ? 164.761 131.144 255.923 1.00 5.75 64 THR Q CA 1
ATOM 10319 C C . THR E 5 64 ? 165.740 130.008 256.189 1.00 9.53 64 THR Q C 1
ATOM 10320 O O . THR E 5 64 ? 165.531 128.901 255.679 1.00 11.92 64 THR Q O 1
ATOM 10324 N N . GLN E 5 65 ? 166.793 130.247 256.968 1.00 7.30 65 GLN Q N 1
ATOM 10325 C CA . GLN E 5 65 ? 167.787 129.231 257.278 1.00 9.65 65 GLN Q CA 1
ATOM 10326 C C . GLN E 5 65 ? 168.084 129.242 258.770 1.00 3.67 65 GLN Q C 1
ATOM 10327 O O . GLN E 5 65 ? 168.102 130.298 259.408 1.00 19.69 65 GLN Q O 1
ATOM 10333 N N . SER E 5 66 ? 168.316 128.052 259.321 1.00 6.86 66 SER Q N 1
ATOM 10334 C CA . SER E 5 66 ? 168.653 127.905 260.730 1.00 8.96 66 SER Q CA 1
ATOM 10335 C C . SER E 5 66 ? 170.136 128.106 261.015 1.00 5.50 66 SER Q C 1
ATOM 10336 O O . SER E 5 66 ? 170.511 128.244 262.185 1.00 19.52 66 SER Q O 1
ATOM 10339 N N . GLY E 5 67 ? 170.981 128.125 259.988 1.00 9.73 67 GLY Q N 1
ATOM 10340 C CA . GLY E 5 67 ? 172.404 128.280 260.213 1.00 7.43 67 GLY Q CA 1
ATOM 10341 C C . GLY E 5 67 ? 172.773 129.696 260.612 1.00 4.34 67 GLY Q C 1
ATOM 10342 O O . GLY E 5 67 ? 172.099 130.666 260.266 1.00 10.48 67 GLY Q O 1
ATOM 10343 N N . SER E 5 68 ? 173.873 129.809 261.356 1.00 5.71 68 SER Q N 1
ATOM 10344 C CA . SER E 5 68 ? 174.400 131.093 261.818 1.00 3.75 68 SER Q CA 1
ATOM 10345 C C . SER E 5 68 ? 175.890 131.128 261.489 1.00 8.39 68 SER Q C 1
ATOM 10346 O O . SER E 5 68 ? 176.727 130.755 262.315 1.00 16.48 68 SER Q O 1
ATOM 10349 N N . GLY E 5 69 ? 176.216 131.576 260.280 1.00 9.94 69 GLY Q N 1
ATOM 10350 C CA . GLY E 5 69 ? 177.600 131.661 259.857 1.00 5.58 69 GLY Q CA 1
ATOM 10351 C C . GLY E 5 69 ? 177.915 132.944 259.118 1.00 7.17 69 GLY Q C 1
ATOM 10352 O O . GLY E 5 69 ? 179.059 133.171 258.712 1.00 15.30 69 GLY Q O 1
ATOM 10353 N N . LYS E 5 70 ? 176.904 133.792 258.935 1.00 9.33 70 LYS Q N 1
ATOM 10354 C CA . LYS E 5 70 ? 177.069 135.078 258.271 1.00 5.67 70 LYS Q CA 1
ATOM 10355 C C . LYS E 5 70 ? 176.965 136.250 259.237 1.00 9.51 70 LYS Q C 1
ATOM 10356 O O . LYS E 5 70 ? 176.933 137.404 258.796 1.00 17.95 70 LYS Q O 1
ATOM 10362 N N . LEU E 5 71 ? 176.912 135.987 260.538 1.00 13.71 71 LEU Q N 1
ATOM 10363 C CA . LEU E 5 71 ? 176.800 137.030 261.546 1.00 6.64 71 LEU Q CA 1
ATOM 10364 C C . LEU E 5 71 ? 178.181 137.443 262.046 1.00 4.99 71 LEU Q C 1
ATOM 10365 O O . LEU E 5 71 ? 179.194 136.793 261.777 1.00 20.63 71 LEU Q O 1
ATOM 10370 N N . GLY E 5 72 ? 178.206 138.549 262.788 1.00 8.03 72 GLY Q N 1
ATOM 10371 C CA . GLY E 5 72 ? 179.436 139.116 263.290 1.00 3.50 72 GLY Q CA 1
ATOM 10372 C C . GLY E 5 72 ? 180.099 140.114 262.367 1.00 0.00 72 GLY Q C 1
ATOM 10373 O O . GLY E 5 72 ? 181.034 140.802 262.793 1.00 15.07 72 GLY Q O 1
ATOM 10374 N N . LYS E 5 73 ? 179.646 140.216 261.121 1.00 1.56 73 LYS Q N 1
ATOM 10375 C CA . LYS E 5 73 ? 180.182 141.182 260.175 1.00 4.50 73 LYS Q CA 1
ATOM 10376 C C . LYS E 5 73 ? 179.506 142.531 260.376 1.00 1.54 73 LYS Q C 1
ATOM 10377 O O . LYS E 5 73 ? 178.321 142.601 260.715 1.00 0.00 73 LYS Q O 1
ATOM 10383 N N . TRP E 5 74 ? 180.265 143.603 260.167 1.00 0.59 74 TRP Q N 1
ATOM 10384 C CA . TRP E 5 74 ? 179.765 144.961 260.323 1.00 0.96 74 TRP Q CA 1
ATOM 10385 C C . TRP E 5 74 ? 179.853 145.683 258.987 1.00 0.82 74 TRP Q C 1
ATOM 10386 O O . TRP E 5 74 ? 180.884 145.621 258.309 1.00 0.00 74 TRP Q O 1
ATOM 10397 N N . LYS E 5 75 ? 178.772 146.362 258.614 1.00 0.00 75 LYS Q N 1
ATOM 10398 C CA . LYS E 5 75 ? 178.651 147.006 257.317 1.00 1.66 75 LYS Q CA 1
ATOM 10399 C C . LYS E 5 75 ? 178.340 148.486 257.491 1.00 0.00 75 LYS Q C 1
ATOM 10400 O O . LYS E 5 75 ? 177.859 148.926 258.539 1.00 1.80 75 LYS Q O 1
ATOM 10406 N N . ILE E 5 76 ? 178.627 149.254 256.444 1.00 4.39 76 ILE Q N 1
ATOM 10407 C CA . ILE E 5 76 ? 178.285 150.669 256.377 1.00 0.00 76 ILE Q CA 1
ATOM 10408 C C . ILE E 5 76 ? 177.227 150.826 255.294 1.00 0.00 76 ILE Q C 1
ATOM 10409 O O . ILE E 5 76 ? 177.527 150.701 254.100 1.00 18.27 76 ILE Q O 1
ATOM 10414 N N . ASN E 5 77 ? 175.991 151.094 255.707 1.00 7.21 77 ASN Q N 1
ATOM 10415 C CA . ASN E 5 77 ? 174.893 151.280 254.768 1.00 4.99 77 ASN Q CA 1
ATOM 10416 C C . ASN E 5 77 ? 174.950 152.697 254.208 1.00 1.26 77 ASN Q C 1
ATOM 10417 O O . ASN E 5 77 ? 174.905 153.672 254.966 1.00 7.52 77 ASN Q O 1
ATOM 10422 N N . PHE E 5 78 ? 175.041 152.809 252.886 1.00 3.97 78 PHE Q N 1
ATOM 10423 C CA . PHE E 5 78 ? 175.108 154.098 252.211 1.00 4.71 78 PHE Q CA 1
ATOM 10424 C C . PHE E 5 78 ? 173.742 154.617 251.787 1.00 2.55 78 PHE Q C 1
ATOM 10425 O O . PHE E 5 78 ? 173.676 155.657 251.123 1.00 8.21 78 PHE Q O 1
ATOM 10433 N N . VAL E 5 79 ? 172.668 153.899 252.131 1.00 0.00 79 VAL Q N 1
ATOM 10434 C CA . VAL E 5 79 ? 171.271 154.265 251.883 1.00 8.89 79 VAL Q CA 1
ATOM 10435 C C . VAL E 5 79 ? 171.074 154.758 250.452 1.00 2.11 79 VAL Q C 1
ATOM 10436 O O . VAL E 5 79 ? 170.310 155.696 250.199 1.00 10.45 79 VAL Q O 1
ATOM 10440 N N . SER E 5 80 ? 171.726 154.094 249.501 1.00 0.00 80 SER Q N 1
ATOM 10441 C CA . SER E 5 80 ? 171.593 154.438 248.087 1.00 8.39 80 SER Q CA 1
ATOM 10442 C C . SER E 5 80 ? 170.217 154.000 247.606 1.00 1.27 80 SER Q C 1
ATOM 10443 O O . SER E 5 80 ? 169.997 152.831 247.283 1.00 16.89 80 SER Q O 1
ATOM 10446 N N . THR E 5 81 ? 169.282 154.944 247.557 1.00 0.00 81 THR Q N 1
ATOM 10447 C CA . THR E 5 81 ? 167.894 154.688 247.184 1.00 4.23 81 THR Q CA 1
ATOM 10448 C C . THR E 5 81 ? 167.450 155.659 246.099 1.00 11.52 81 THR Q C 1
ATOM 10449 O O . THR E 5 81 ? 166.414 156.318 246.203 1.00 20.45 81 THR Q O 1
ATOM 10453 N N . LEU E 5 82 ? 168.258 155.785 245.047 1.00 0.10 82 LEU Q N 1
ATOM 10454 C CA . LEU E 5 82 ? 167.921 156.599 243.879 1.00 4.00 82 LEU Q CA 1
ATOM 10455 C C . LEU E 5 82 ? 168.174 155.747 242.637 1.00 0.00 82 LEU Q C 1
ATOM 10456 O O . LEU E 5 82 ? 169.265 155.778 242.062 1.00 14.93 82 LEU Q O 1
ATOM 10461 N N . LYS E 5 83 ? 167.166 154.978 242.233 1.00 7.99 83 LYS Q N 1
ATOM 10462 C CA . LYS E 5 83 ? 167.247 154.164 241.030 1.00 6.60 83 LYS Q CA 1
ATOM 10463 C C . LYS E 5 83 ? 165.939 154.278 240.262 1.00 1.43 83 LYS Q C 1
ATOM 10464 O O . LYS E 5 83 ? 164.887 154.586 240.826 1.00 4.30 83 LYS Q O 1
ATOM 10470 N N . TRP E 5 84 ? 166.019 154.026 238.957 1.00 8.10 84 TRP Q N 1
ATOM 10471 C CA . TRP E 5 84 ? 164.870 154.159 238.073 1.00 0.00 84 TRP Q CA 1
ATOM 10472 C C . TRP E 5 84 ? 165.010 153.162 236.929 1.00 0.00 84 TRP Q C 1
ATOM 10473 O O . TRP E 5 84 ? 165.986 152.411 236.847 1.00 6.59 84 TRP Q O 1
ATOM 10484 N N . GLU E 5 85 ? 164.022 153.162 236.039 1.00 11.10 85 GLU Q N 1
ATOM 10485 C CA . GLU E 5 85 ? 163.942 152.196 234.952 1.00 4.68 85 GLU Q CA 1
ATOM 10486 C C . GLU E 5 85 ? 164.368 152.847 233.643 1.00 0.01 85 GLU Q C 1
ATOM 10487 O O . GLU E 5 85 ? 163.867 153.917 233.283 1.00 20.92 85 GLU Q O 1
ATOM 10493 N N . ASN E 5 86 ? 165.290 152.201 232.941 1.00 6.34 86 ASN Q N 1
ATOM 10494 C CA . ASN E 5 86 ? 165.709 152.687 231.633 1.00 4.63 86 ASN Q CA 1
ATOM 10495 C C . ASN E 5 86 ? 164.580 152.483 230.629 1.00 1.82 86 ASN Q C 1
ATOM 10496 O O . ASN E 5 86 ? 164.076 151.362 230.491 1.00 16.35 86 ASN Q O 1
ATOM 10501 N N . PRO E 5 87 ? 164.156 153.525 229.910 1.00 4.45 87 PRO Q N 1
ATOM 10502 C CA . PRO E 5 87 ? 163.010 153.368 229.007 1.00 4.44 87 PRO Q CA 1
ATOM 10503 C C . PRO E 5 87 ? 163.383 152.803 227.645 1.00 0.55 87 PRO Q C 1
ATOM 10504 O O . PRO E 5 87 ? 162.921 153.301 226.614 1.00 19.63 87 PRO Q O 1
ATOM 10508 N N . LEU E 5 88 ? 164.223 151.769 227.628 1.00 3.11 88 LEU Q N 1
ATOM 10509 C CA . LEU E 5 88 ? 164.460 150.996 226.415 1.00 0.00 88 LEU Q CA 1
ATOM 10510 C C . LEU E 5 88 ? 164.214 149.515 226.679 1.00 5.60 88 LEU Q C 1
ATOM 10511 O O . LEU E 5 88 ? 163.506 148.848 225.918 1.00 15.82 88 LEU Q O 1
ATOM 10516 N N . MET E 5 89 ? 164.795 148.999 227.763 1.00 3.70 89 MET Q N 1
ATOM 10517 C CA . MET E 5 89 ? 164.704 147.588 228.108 1.00 5.75 89 MET Q CA 1
ATOM 10518 C C . MET E 5 89 ? 164.102 147.341 229.484 1.00 2.89 89 MET Q C 1
ATOM 10519 O O . MET E 5 89 ? 163.903 146.179 229.856 1.00 12.50 89 MET Q O 1
ATOM 10524 N N . GLY E 5 90 ? 163.804 148.390 230.246 1.00 6.51 90 GLY Q N 1
ATOM 10525 C CA . GLY E 5 90 ? 163.325 148.226 231.603 1.00 6.86 90 GLY Q CA 1
ATOM 10526 C C . GLY E 5 90 ? 164.396 147.918 232.622 1.00 0.17 90 GLY Q C 1
ATOM 10527 O O . GLY E 5 90 ? 164.065 147.518 233.744 1.00 14.08 90 GLY Q O 1
ATOM 10528 N N . TRP E 5 91 ? 165.667 148.093 232.272 1.00 9.38 91 TRP Q N 1
ATOM 10529 C CA . TRP E 5 91 ? 166.754 147.808 233.195 1.00 1.69 91 TRP Q CA 1
ATOM 10530 C C . TRP E 5 91 ? 166.805 148.851 234.306 1.00 0.04 91 TRP Q C 1
ATOM 10531 O O . TRP E 5 91 ? 166.399 150.003 234.130 1.00 13.31 91 TRP Q O 1
ATOM 10542 N N . THR E 5 92 ? 167.314 148.434 235.463 1.00 0.00 92 THR Q N 1
ATOM 10543 C CA . THR E 5 92 ? 167.401 149.315 236.621 1.00 1.10 92 THR Q CA 1
ATOM 10544 C C . THR E 5 92 ? 168.662 150.164 236.521 1.00 3.00 92 THR Q C 1
ATOM 10545 O O . THR E 5 92 ? 169.779 149.638 236.575 1.00 3.28 92 THR Q O 1
ATOM 10549 N N . SER E 5 93 ? 168.484 151.472 236.378 1.00 0.00 93 SER Q N 1
ATOM 10550 C CA . SER E 5 93 ? 169.587 152.409 236.236 1.00 0.00 93 SER Q CA 1
ATOM 10551 C C . SER E 5 93 ? 169.822 153.165 237.538 1.00 1.86 93 SER Q C 1
ATOM 10552 O O . SER E 5 93 ? 168.937 153.280 238.389 1.00 15.81 93 SER Q O 1
ATOM 10555 N N . THR E 5 94 ? 171.040 153.681 237.683 1.00 0.00 94 THR Q N 1
ATOM 10556 C CA . THR E 5 94 ? 171.403 154.462 238.855 1.00 4.61 94 THR Q CA 1
ATOM 10557 C C . THR E 5 94 ? 172.442 155.502 238.462 1.00 1.57 94 THR Q C 1
ATOM 10558 O O . THR E 5 94 ? 173.092 155.398 237.418 1.00 10.66 94 THR Q O 1
ATOM 10562 N N . GLY E 5 95 ? 172.580 156.516 239.311 1.00 7.07 95 GLY Q N 1
ATOM 10563 C CA . GLY E 5 95 ? 173.592 157.535 239.121 1.00 0.52 95 GLY Q CA 1
ATOM 10564 C C . GLY E 5 95 ? 174.365 157.803 240.394 1.00 0.00 95 GLY Q C 1
ATOM 10565 O O . GLY E 5 95 ? 175.098 158.791 240.495 1.00 7.33 95 GLY Q O 1
ATOM 10566 N N . ASP E 5 96 ? 174.204 156.918 241.378 1.00 7.97 96 ASP Q N 1
ATOM 10567 C CA . ASP E 5 96 ? 174.857 157.070 242.668 1.00 7.28 96 ASP Q CA 1
ATOM 10568 C C . ASP E 5 96 ? 176.076 156.164 242.725 1.00 0.00 96 ASP Q C 1
ATOM 10569 O O . ASP E 5 96 ? 175.924 154.935 242.642 1.00 8.12 96 ASP Q O 1
ATOM 10574 N N . PRO E 5 97 ? 177.288 156.713 242.852 1.00 0.56 97 PRO Q N 1
ATOM 10575 C CA . PRO E 5 97 ? 178.491 155.860 242.813 1.00 4.26 97 PRO Q CA 1
ATOM 10576 C C . PRO E 5 97 ? 178.526 154.791 243.893 1.00 0.00 97 PRO Q C 1
ATOM 10577 O O . PRO E 5 97 ? 179.067 153.706 243.652 1.00 8.64 97 PRO Q O 1
ATOM 10581 N N . TYR E 5 98 ? 177.969 155.055 245.071 1.00 3.30 98 TYR Q N 1
ATOM 10582 C CA . TYR E 5 98 ? 177.953 154.064 246.148 1.00 2.18 98 TYR Q CA 1
ATOM 10583 C C . TYR E 5 98 ? 176.706 153.187 246.071 1.00 3.19 98 TYR Q C 1
ATOM 10584 O O . TYR E 5 98 ? 175.980 153.010 247.048 1.00 8.38 98 TYR Q O 1
ATOM 10593 N N . ALA E 5 99 ? 176.455 152.623 244.887 1.00 3.90 99 ALA Q N 1
ATOM 10594 C CA . ALA E 5 99 ? 175.239 151.843 244.681 1.00 1.24 99 ALA Q CA 1
ATOM 10595 C C . ALA E 5 99 ? 175.324 150.483 245.362 1.00 2.98 99 ALA Q C 1
ATOM 10596 O O . ALA E 5 99 ? 174.343 150.017 245.953 1.00 10.48 99 ALA Q O 1
ATOM 10598 N N . ASN E 5 100 ? 176.484 149.830 245.289 1.00 0.00 100 ASN Q N 1
ATOM 10599 C CA . ASN E 5 100 ? 176.635 148.492 245.843 1.00 3.34 100 ASN Q CA 1
ATOM 10600 C C . ASN E 5 100 ? 177.937 148.279 246.601 1.00 0.86 100 ASN Q C 1
ATOM 10601 O O . ASN E 5 100 ? 178.163 147.168 247.092 1.00 4.31 100 ASN Q O 1
ATOM 10606 N N . VAL E 5 101 ? 178.799 149.294 246.712 1.00 0.00 101 VAL Q N 1
ATOM 10607 C CA . VAL E 5 101 ? 180.098 149.105 247.354 1.00 1.37 101 VAL Q CA 1
ATOM 10608 C C . VAL E 5 101 ? 179.940 148.764 248.831 1.00 2.96 101 VAL Q C 1
ATOM 10609 O O . VAL E 5 101 ? 180.794 148.083 249.412 1.00 4.21 101 VAL Q O 1
ATOM 10613 N N . GLY E 5 102 ? 178.856 149.222 249.463 1.00 7.28 102 GLY Q N 1
ATOM 10614 C CA . GLY E 5 102 ? 178.652 148.944 250.873 1.00 0.00 102 GLY Q CA 1
ATOM 10615 C C . GLY E 5 102 ? 178.249 147.516 251.171 1.00 2.10 102 GLY Q C 1
ATOM 10616 O O . GLY E 5 102 ? 178.383 147.072 252.316 1.00 8.85 102 GLY Q O 1
ATOM 10617 N N . ASP E 5 103 ? 177.761 146.786 250.169 1.00 0.00 103 ASP Q N 1
ATOM 10618 C CA . ASP E 5 103 ? 177.341 145.405 250.346 1.00 5.04 103 ASP Q CA 1
ATOM 10619 C C . ASP E 5 103 ? 178.210 144.405 249.597 1.00 0.00 103 ASP Q C 1
ATOM 10620 O O . ASP E 5 103 ? 178.092 143.201 249.848 1.00 12.82 103 ASP Q O 1
ATOM 10625 N N . SER E 5 104 ? 179.071 144.864 248.690 1.00 1.45 104 SER Q N 1
ATOM 10626 C CA . SER E 5 104 ? 179.893 143.977 247.877 1.00 3.64 104 SER Q CA 1
ATOM 10627 C C . SER E 5 104 ? 181.363 143.988 248.272 1.00 7.24 104 SER Q C 1
ATOM 10628 O O . SER E 5 104 ? 181.987 142.925 248.341 1.00 18.77 104 SER Q O 1
ATOM 10631 N N . ALA E 5 105 ? 181.935 145.163 248.533 1.00 2.68 105 ALA Q N 1
ATOM 10632 C CA . ALA E 5 105 ? 183.361 145.290 248.805 1.00 4.41 105 ALA Q CA 1
ATOM 10633 C C . ALA E 5 105 ? 183.645 145.736 250.234 1.00 3.52 105 ALA Q C 1
ATOM 10634 O O . ALA E 5 105 ? 184.397 145.069 250.951 1.00 9.42 105 ALA Q O 1
ATOM 10636 N N . LEU E 5 106 ? 183.065 146.851 250.669 1.00 4.07 106 LEU Q N 1
ATOM 10637 C CA . LEU E 5 106 ? 183.378 147.392 251.985 1.00 0.70 106 LEU Q CA 1
ATOM 10638 C C . LEU E 5 106 ? 182.819 146.493 253.081 1.00 5.10 106 LEU Q C 1
ATOM 10639 O O . LEU E 5 106 ? 181.625 146.179 253.097 1.00 5.94 106 LEU Q O 1
ATOM 10644 N N . ALA E 5 107 ? 183.689 146.079 254.000 1.00 1.33 107 ALA Q N 1
ATOM 10645 C CA . ALA E 5 107 ? 183.290 145.242 255.120 1.00 0.17 107 ALA Q CA 1
ATOM 10646 C C . ALA E 5 107 ? 184.210 145.525 256.298 1.00 3.52 107 ALA Q C 1
ATOM 10647 O O . ALA E 5 107 ? 185.336 146.000 256.132 1.00 6.10 107 ALA Q O 1
ATOM 10649 N N . PHE E 5 108 ? 183.713 145.227 257.497 1.00 4.48 108 PHE Q N 1
ATOM 10650 C CA . PHE E 5 108 ? 184.463 145.479 258.721 1.00 0.00 108 PHE Q CA 1
ATOM 10651 C C . PHE E 5 108 ? 184.177 144.367 259.716 1.00 0.00 108 PHE Q C 1
ATOM 10652 O O . PHE E 5 108 ? 183.030 143.935 259.855 1.00 9.70 108 PHE Q O 1
ATOM 10660 N N . ASP E 5 109 ? 185.225 143.909 260.405 1.00 10.52 109 ASP Q N 1
ATOM 10661 C CA . ASP E 5 109 ? 185.078 142.800 261.339 1.00 5.84 109 ASP Q CA 1
ATOM 10662 C C . ASP E 5 109 ? 184.506 143.232 262.683 1.00 1.77 109 ASP Q C 1
ATOM 10663 O O . ASP E 5 109 ? 184.082 142.374 263.464 1.00 12.48 109 ASP Q O 1
ATOM 10668 N N . SER E 5 110 ? 184.482 144.531 262.974 1.00 1.61 110 SER Q N 1
ATOM 10669 C CA . SER E 5 110 ? 184.038 144.996 264.279 1.00 0.00 110 SER Q CA 1
ATOM 10670 C C . SER E 5 110 ? 183.350 146.345 264.142 1.00 2.47 110 SER Q C 1
ATOM 10671 O O . SER E 5 110 ? 183.503 147.049 263.141 1.00 1.35 110 SER Q O 1
ATOM 10674 N N . GLU E 5 111 ? 182.578 146.690 265.175 1.00 0.00 111 GLU Q N 1
ATOM 10675 C CA . GLU E 5 111 ? 181.969 148.015 265.250 1.00 0.18 111 GLU Q CA 1
ATOM 10676 C C . GLU E 5 111 ? 183.022 149.115 265.260 1.00 3.74 111 GLU Q C 1
ATOM 10677 O O . GLU E 5 111 ? 182.871 150.136 264.578 1.00 0.00 111 GLU Q O 1
ATOM 10683 N N . GLU E 5 112 ? 184.089 148.927 266.039 1.00 4.39 112 GLU Q N 1
ATOM 10684 C CA . GLU E 5 112 ? 185.085 149.980 266.203 1.00 6.66 112 GLU Q CA 1
ATOM 10685 C C . GLU E 5 112 ? 185.799 150.285 264.892 1.00 2.15 112 GLU Q C 1
ATOM 10686 O O . GLU E 5 112 ? 186.066 151.451 264.584 1.00 8.89 112 GLU Q O 1
ATOM 10692 N N . ALA E 5 113 ? 186.118 149.253 264.108 1.00 0.27 113 ALA Q N 1
ATOM 10693 C CA . ALA E 5 113 ? 186.784 149.477 262.828 1.00 0.00 113 ALA Q CA 1
ATOM 10694 C C . ALA E 5 113 ? 185.903 150.277 261.875 1.00 0.00 113 ALA Q C 1
ATOM 10695 O O . ALA E 5 113 ? 186.374 151.218 261.223 1.00 3.89 113 ALA Q O 1
ATOM 10697 N N . ALA E 5 114 ? 184.620 149.919 261.782 1.00 0.00 114 ALA Q N 1
ATOM 10698 C CA . ALA E 5 114 ? 183.710 150.646 260.902 1.00 3.93 114 ALA Q CA 1
ATOM 10699 C C . ALA E 5 114 ? 183.525 152.084 261.368 1.00 0.00 114 ALA Q C 1
ATOM 10700 O O . ALA E 5 114 ? 183.503 153.013 260.551 1.00 2.44 114 ALA Q O 1
ATOM 10702 N N . LYS E 5 115 ? 183.393 152.287 262.682 1.00 0.17 115 LYS Q N 1
ATOM 10703 C CA . LYS E 5 115 ? 183.259 153.640 263.212 1.00 11.07 115 LYS Q CA 1
ATOM 10704 C C . LYS E 5 115 ? 184.503 154.470 262.920 1.00 0.00 115 LYS Q C 1
ATOM 10705 O O . LYS E 5 115 ? 184.402 155.641 262.537 1.00 8.56 115 LYS Q O 1
ATOM 10711 N N . SER E 5 116 ? 185.686 153.875 263.092 1.00 9.39 116 SER Q N 1
ATOM 10712 C CA . SER E 5 116 ? 186.927 154.590 262.815 1.00 4.94 116 SER Q CA 1
ATOM 10713 C C . SER E 5 116 ? 187.038 154.949 261.340 1.00 2.15 116 SER Q C 1
ATOM 10714 O O . SER E 5 116 ? 187.443 156.065 260.998 1.00 8.19 116 SER Q O 1
ATOM 10717 N N . PHE E 5 117 ? 186.685 154.019 260.450 1.00 0.00 117 PHE Q N 1
ATOM 10718 C CA . PHE E 5 117 ? 186.730 154.312 259.020 1.00 3.77 117 PHE Q CA 1
ATOM 10719 C C . PHE E 5 117 ? 185.769 155.440 258.662 1.00 1.10 117 PHE Q C 1
ATOM 10720 O O . PHE E 5 117 ? 186.126 156.373 257.929 1.00 9.39 117 PHE Q O 1
ATOM 10728 N N . ALA E 5 118 ? 184.541 155.377 259.187 1.00 3.09 118 ALA Q N 1
ATOM 10729 C CA . ALA E 5 118 ? 183.555 156.412 258.896 1.00 7.87 118 ALA Q CA 1
ATOM 10730 C C . ALA E 5 118 ? 184.007 157.772 259.412 1.00 7.98 118 ALA Q C 1
ATOM 10731 O O . ALA E 5 118 ? 183.847 158.788 258.727 1.00 11.53 118 ALA Q O 1
ATOM 10733 N N . GLU E 5 119 ? 184.578 157.813 260.619 1.00 5.81 119 GLU Q N 1
ATOM 10734 C CA . GLU E 5 119 ? 185.003 159.088 261.185 1.00 3.30 119 GLU Q CA 1
ATOM 10735 C C . GLU E 5 119 ? 186.259 159.620 260.504 1.00 10.86 119 GLU Q C 1
ATOM 10736 O O . GLU E 5 119 ? 186.455 160.839 260.442 1.00 8.99 119 GLU Q O 1
ATOM 10742 N N . ARG E 5 120 ? 187.120 158.736 259.991 1.00 3.24 120 ARG Q N 1
ATOM 10743 C CA . ARG E 5 120 ? 188.274 159.198 259.228 1.00 4.44 120 ARG Q CA 1
ATOM 10744 C C . ARG E 5 120 ? 187.847 159.762 257.880 1.00 2.20 120 ARG Q C 1
ATOM 10745 O O . ARG E 5 120 ? 188.418 160.751 257.406 1.00 7.33 120 ARG Q O 1
ATOM 10753 N N . HIS E 5 121 ? 186.845 159.151 257.247 1.00 5.82 121 HIS Q N 1
ATOM 10754 C CA . HIS E 5 121 ? 186.329 159.687 255.994 1.00 4.15 121 HIS Q CA 1
ATOM 10755 C C . HIS E 5 121 ? 185.383 160.864 256.194 1.00 5.93 121 HIS Q C 1
ATOM 10756 O O . HIS E 5 121 ? 184.999 161.501 255.208 1.00 15.87 121 HIS Q O 1
ATOM 10763 N N . GLY E 5 122 ? 185.001 161.167 257.433 1.00 10.86 122 GLY Q N 1
ATOM 10764 C CA . GLY E 5 122 ? 184.187 162.327 257.723 1.00 10.53 122 GLY Q CA 1
ATOM 10765 C C . GLY E 5 122 ? 182.693 162.133 257.588 1.00 4.89 122 GLY Q C 1
ATOM 10766 O O . GLY E 5 122 ? 181.943 163.097 257.789 1.00 12.25 122 GLY Q O 1
ATOM 10767 N N . TRP E 5 123 ? 182.233 160.931 257.253 1.00 13.94 123 TRP Q N 1
ATOM 10768 C CA . TRP E 5 123 ? 180.804 160.690 257.110 1.00 7.98 123 TRP Q CA 1
ATOM 10769 C C . TRP E 5 123 ? 180.093 160.808 258.454 1.00 3.11 123 TRP Q C 1
ATOM 10770 O O . TRP E 5 123 ? 180.672 160.564 259.515 1.00 9.16 123 TRP Q O 1
ATOM 10781 N N . ASP E 5 124 ? 178.819 161.187 258.396 1.00 4.23 124 ASP Q N 1
ATOM 10782 C CA . ASP E 5 124 ? 177.961 161.211 259.573 1.00 1.14 124 ASP Q CA 1
ATOM 10783 C C . ASP E 5 124 ? 177.290 159.850 259.705 1.00 3.55 124 ASP Q C 1
ATOM 10784 O O . ASP E 5 124 ? 176.546 159.430 258.811 1.00 7.30 124 ASP Q O 1
ATOM 10789 N N . TYR E 5 125 ? 177.551 159.165 260.813 1.00 0.00 125 TYR Q N 1
ATOM 10790 C CA . TYR E 5 125 ? 177.144 157.781 260.984 1.00 7.89 125 TYR Q CA 1
ATOM 10791 C C . TYR E 5 125 ? 176.276 157.618 262.223 1.00 4.67 125 TYR Q C 1
ATOM 10792 O O . TYR E 5 125 ? 176.470 158.297 263.236 1.00 5.02 125 TYR Q O 1
ATOM 10801 N N . LYS E 5 126 ? 175.312 156.708 262.125 1.00 1.41 126 LYS Q N 1
ATOM 10802 C CA . LYS E 5 126 ? 174.508 156.272 263.256 1.00 4.66 126 LYS Q CA 1
ATOM 10803 C C . LYS E 5 126 ? 174.637 154.761 263.392 1.00 0.00 126 LYS Q C 1
ATOM 10804 O O . LYS E 5 126 ? 174.582 154.033 262.396 1.00 11.34 126 LYS Q O 1
ATOM 10810 N N . VAL E 5 127 ? 174.809 154.294 264.625 1.00 0.00 127 VAL Q N 1
ATOM 10811 C CA . VAL E 5 127 ? 175.053 152.885 264.909 1.00 2.10 127 VAL Q CA 1
ATOM 10812 C C . VAL E 5 127 ? 173.750 152.234 265.349 1.00 0.00 127 VAL Q C 1
ATOM 10813 O O . VAL E 5 127 ? 173.036 152.770 266.207 1.00 16.15 127 VAL Q O 1
ATOM 10817 N N . LYS E 5 128 ? 173.438 151.082 264.760 1.00 6.26 128 LYS Q N 1
ATOM 10818 C CA . LYS E 5 128 ? 172.289 150.271 265.148 1.00 2.71 128 LYS Q CA 1
ATOM 10819 C C . LYS E 5 128 ? 172.807 148.965 265.739 1.00 1.45 128 LYS Q C 1
ATOM 10820 O O . LYS E 5 128 ? 173.390 148.143 265.025 1.00 15.33 128 LYS Q O 1
ATOM 10826 N N . LYS E 5 129 ? 172.598 148.781 267.039 1.00 4.19 129 LYS Q N 1
ATOM 10827 C CA . LYS E 5 129 ? 173.035 147.559 267.697 1.00 4.10 129 LYS Q CA 1
ATOM 10828 C C . LYS E 5 129 ? 172.220 146.369 267.194 1.00 0.00 129 LYS Q C 1
ATOM 10829 O O . LYS E 5 129 ? 171.001 146.474 267.031 1.00 7.30 129 LYS Q O 1
ATOM 10835 N N . PRO E 5 130 ? 172.858 145.230 266.940 1.00 0.00 130 PRO Q N 1
ATOM 10836 C CA . PRO E 5 130 ? 172.122 144.064 266.448 1.00 0.00 130 PRO Q CA 1
ATOM 10837 C C . PRO E 5 130 ? 171.365 143.353 267.558 1.00 1.23 130 PRO Q C 1
ATOM 10838 O O . PRO E 5 130 ? 171.774 143.338 268.721 1.00 0.00 130 PRO Q O 1
ATOM 10842 N N . ASN E 5 131 ? 170.240 142.756 267.174 1.00 0.39 131 ASN Q N 1
ATOM 10843 C CA . ASN E 5 131 ? 169.456 141.952 268.098 1.00 0.00 131 ASN Q CA 1
ATOM 10844 C C . ASN E 5 131 ? 170.011 140.535 268.158 1.00 0.00 131 ASN Q C 1
ATOM 10845 O O . ASN E 5 131 ? 170.320 139.929 267.128 1.00 11.53 131 ASN Q O 1
ATOM 10850 N N . THR E 5 132 ? 170.139 140.009 269.371 1.00 1.98 132 THR Q N 1
ATOM 10851 C CA . THR E 5 132 ? 170.700 138.687 269.585 1.00 0.40 132 THR Q CA 1
ATOM 10852 C C . THR E 5 132 ? 169.704 137.809 270.328 1.00 0.00 132 THR Q C 1
ATOM 10853 O O . THR E 5 132 ? 168.949 138.297 271.175 1.00 0.00 132 THR Q O 1
ATOM 10857 N N . PRO E 5 133 ? 169.676 136.514 270.024 1.00 0.00 133 PRO Q N 1
ATOM 10858 C CA . PRO E 5 133 ? 168.741 135.618 270.711 1.00 0.52 133 PRO Q CA 1
ATOM 10859 C C . PRO E 5 133 ? 169.140 135.389 272.160 1.00 0.00 133 PRO Q C 1
ATOM 10860 O O . PRO E 5 133 ? 170.315 135.462 272.528 1.00 1.51 133 PRO Q O 1
ATOM 10864 N N . LEU E 5 134 ? 168.137 135.107 272.985 1.00 0.00 134 LEU Q N 1
ATOM 10865 C CA . LEU E 5 134 ? 168.333 134.735 274.382 1.00 0.00 134 LEU Q CA 1
ATOM 10866 C C . LEU E 5 134 ? 168.150 133.228 274.496 1.00 0.00 134 LEU Q C 1
ATOM 10867 O O . LEU E 5 134 ? 167.056 132.709 274.249 1.00 8.77 134 LEU Q O 1
ATOM 10872 N N . LEU E 5 135 ? 169.220 132.526 274.861 1.00 3.33 135 LEU Q N 1
ATOM 10873 C CA . LEU E 5 135 ? 169.125 131.088 275.065 1.00 0.00 135 LEU Q CA 1
ATOM 10874 C C . LEU E 5 135 ? 168.344 130.800 276.341 1.00 0.55 135 LEU Q C 1
ATOM 10875 O O . LEU E 5 135 ? 168.660 131.331 277.410 1.00 0.00 135 LEU Q O 1
ATOM 10880 N N . LYS E 5 136 ? 167.325 129.955 276.225 1.00 0.00 136 LYS Q N 1
ATOM 10881 C CA . LYS E 5 136 ? 166.450 129.614 277.334 1.00 2.45 136 LYS Q CA 1
ATOM 10882 C C . LYS E 5 136 ? 166.511 128.118 277.602 1.00 0.00 136 LYS Q C 1
ATOM 10883 O O . LYS E 5 136 ? 166.771 127.318 276.698 1.00 0.00 136 LYS Q O 1
ATOM 10889 N N . VAL E 5 137 ? 166.272 127.750 278.860 1.00 0.00 137 VAL Q N 1
ATOM 10890 C CA . VAL E 5 137 ? 166.283 126.344 279.243 1.00 0.00 137 VAL Q CA 1
ATOM 10891 C C . VAL E 5 137 ? 165.140 125.630 278.538 1.00 0.00 137 VAL Q C 1
ATOM 10892 O O . VAL E 5 137 ? 163.966 125.977 278.712 1.00 0.00 137 VAL Q O 1
ATOM 10896 N N . LYS E 5 138 ? 165.481 124.628 277.733 1.00 0.00 138 LYS Q N 1
ATOM 10897 C CA . LYS E 5 138 ? 164.508 123.812 277.025 1.00 2.27 138 LYS Q CA 1
ATOM 10898 C C . LYS E 5 138 ? 164.706 122.354 277.406 1.00 0.00 138 LYS Q C 1
ATOM 10899 O O . LYS E 5 138 ? 165.840 121.882 277.528 1.00 2.57 138 LYS Q O 1
ATOM 10905 N N . SER E 5 139 ? 163.599 121.645 277.595 1.00 0.00 139 SER Q N 1
ATOM 10906 C CA . SER E 5 139 ? 163.634 120.240 277.963 1.00 0.00 139 SER Q CA 1
ATOM 10907 C C . SER E 5 139 ? 162.676 119.455 277.082 1.00 0.00 139 SER Q C 1
ATOM 10908 O O . SER E 5 139 ? 161.531 119.866 276.873 1.00 0.00 139 SER Q O 1
ATOM 10911 N N . TYR E 5 140 ? 163.155 118.322 276.565 1.00 0.00 140 TYR Q N 1
ATOM 10912 C CA . TYR E 5 140 ? 162.281 117.406 275.846 1.00 0.00 140 TYR Q CA 1
ATOM 10913 C C . TYR E 5 140 ? 161.237 116.789 276.767 1.00 0.00 140 TYR Q C 1
ATOM 10914 O O . TYR E 5 140 ? 160.175 116.371 276.292 1.00 0.00 140 TYR Q O 1
ATOM 10923 N N . SER E 5 141 ? 161.515 116.736 278.073 1.00 0.00 141 SER Q N 1
ATOM 10924 C CA . SER E 5 141 ? 160.545 116.225 279.035 1.00 2.48 141 SER Q CA 1
ATOM 10925 C C . SER E 5 141 ? 159.299 117.099 279.106 1.00 0.00 141 SER Q C 1
ATOM 10926 O O . SER E 5 141 ? 158.227 116.614 279.484 1.00 0.00 141 SER Q O 1
ATOM 10929 N N . ASP E 5 142 ? 159.421 118.383 278.758 1.00 0.00 142 ASP Q N 1
ATOM 10930 C CA . ASP E 5 142 ? 158.281 119.292 278.819 1.00 0.00 142 ASP Q CA 1
ATOM 10931 C C . ASP E 5 142 ? 157.157 118.881 277.879 1.00 0.00 142 ASP Q C 1
ATOM 10932 O O . ASP E 5 142 ? 156.007 119.278 278.097 1.00 5.25 142 ASP Q O 1
ATOM 10937 N N . ASN E 5 143 ? 157.459 118.099 276.840 1.00 0.00 143 ASN Q N 1
ATOM 10938 C CA . ASN E 5 143 ? 156.419 117.639 275.926 1.00 0.00 143 ASN Q CA 1
ATOM 10939 C C . ASN E 5 143 ? 155.419 116.717 276.609 1.00 0.00 143 ASN Q C 1
ATOM 10940 O O . ASN E 5 143 ? 154.315 116.523 276.088 1.00 0.00 143 ASN Q O 1
ATOM 10945 N N . PHE E 5 144 ? 155.777 116.146 277.758 1.00 0.00 144 PHE Q N 1
ATOM 10946 C CA . PHE E 5 144 ? 154.932 115.193 278.465 1.00 0.00 144 PHE Q CA 1
ATOM 10947 C C . PHE E 5 144 ? 154.630 115.661 279.885 1.00 0.00 144 PHE Q C 1
ATOM 10948 O O . PHE E 5 144 ? 154.612 114.860 280.819 1.00 0.00 144 PHE Q O 1
ATOM 10956 N N . LYS E 5 145 ? 154.405 116.961 280.062 1.00 0.00 145 LYS Q N 1
ATOM 10957 C CA . LYS E 5 145 ? 154.127 117.498 281.388 1.00 0.00 145 LYS Q CA 1
ATOM 10958 C C . LYS E 5 145 ? 152.771 117.020 281.895 1.00 0.00 145 LYS Q C 1
ATOM 10959 O O . LYS E 5 145 ? 151.799 116.940 281.140 1.00 0.00 145 LYS Q O 1
ATOM 10965 N N . TRP E 5 146 ? 152.713 116.699 283.185 1.00 0.00 146 TRP Q N 1
ATOM 10966 C CA . TRP E 5 146 ? 151.465 116.258 283.794 1.00 0.00 146 TRP Q CA 1
ATOM 10967 C C . TRP E 5 146 ? 150.480 117.417 283.867 1.00 0.00 146 TRP Q C 1
ATOM 10968 O O . TRP E 5 146 ? 150.833 118.521 284.292 1.00 3.21 146 TRP Q O 1
ATOM 10979 N N . LYS E 5 147 ? 149.238 117.162 283.457 1.00 0.00 147 LYS Q N 1
ATOM 10980 C CA . LYS E 5 147 ? 148.208 118.192 283.471 1.00 0.18 147 LYS Q CA 1
ATOM 10981 C C . LYS E 5 147 ? 147.629 118.436 284.857 1.00 0.00 147 LYS Q C 1
ATOM 10982 O O . LYS E 5 147 ? 146.845 119.375 285.025 1.00 2.69 147 LYS Q O 1
ATOM 10988 N N . GLY E 5 148 ? 147.993 117.624 285.846 1.00 0.00 148 GLY Q N 1
ATOM 10989 C CA . GLY E 5 148 ? 147.457 117.759 287.182 1.00 0.00 148 GLY Q CA 1
ATOM 10990 C C . GLY E 5 148 ? 146.131 117.040 287.345 1.00 0.00 148 GLY Q C 1
ATOM 10991 O O . GLY E 5 148 ? 145.554 116.493 286.403 1.00 0.95 148 GLY Q O 1
ATOM 10992 N N . ASN E 5 149 ? 145.643 117.038 288.582 1.00 0.00 149 ASN Q N 1
ATOM 10993 C CA . ASN E 5 149 ? 144.347 116.449 288.861 1.00 0.00 149 ASN Q CA 1
ATOM 10994 C C . ASN E 5 149 ? 143.249 117.246 288.159 1.00 0.00 149 ASN Q C 1
ATOM 10995 O O . ASN E 5 149 ? 143.357 118.467 288.010 1.00 7.52 149 ASN Q O 1
ATOM 11000 N N . PRO E 5 150 ? 142.192 116.577 287.700 1.00 2.74 150 PRO Q N 1
ATOM 11001 C CA . PRO E 5 150 ? 141.111 117.295 287.015 1.00 2.00 150 PRO Q CA 1
ATOM 11002 C C . PRO E 5 150 ? 140.449 118.313 287.932 1.00 4.54 150 PRO Q C 1
ATOM 11003 O O . PRO E 5 150 ? 140.211 118.054 289.114 1.00 6.19 150 PRO Q O 1
ATOM 11007 N N . GLN E 5 151 ? 140.152 119.481 287.372 1.00 9.90 151 GLN Q N 1
ATOM 11008 C CA . GLN E 5 151 ? 139.550 120.567 288.134 1.00 10.29 151 GLN Q CA 1
ATOM 11009 C C . GLN E 5 151 ? 138.029 120.506 288.058 1.00 8.37 151 GLN Q C 1
ATOM 11010 O O . GLN E 5 151 ? 137.463 120.154 287.023 1.00 16.97 151 GLN Q O 1
ATOM 11016 N N . VAL F 6 37 ? 147.972 134.026 225.277 1.00 21.45 37 VAL R N 1
ATOM 11017 C CA . VAL F 6 37 ? 146.885 134.996 225.253 1.00 15.19 37 VAL R CA 1
ATOM 11018 C C . VAL F 6 37 ? 146.755 135.661 226.619 1.00 14.72 37 VAL R C 1
ATOM 11019 O O . VAL F 6 37 ? 146.223 136.765 226.738 1.00 22.96 37 VAL R O 1
ATOM 11023 N N . GLY F 6 38 ? 147.253 134.985 227.649 1.00 15.16 38 GLY R N 1
ATOM 11024 C CA . GLY F 6 38 ? 147.164 135.492 228.999 1.00 12.29 38 GLY R CA 1
ATOM 11025 C C . GLY F 6 38 ? 148.126 136.640 229.250 1.00 11.58 38 GLY R C 1
ATOM 11026 O O . GLY F 6 38 ? 148.930 137.033 228.404 1.00 13.91 38 GLY R O 1
ATOM 11027 N N . ASN F 6 39 ? 148.026 137.193 230.461 1.00 16.56 39 ASN R N 1
ATOM 11028 C CA . ASN F 6 39 ? 148.891 138.306 230.841 1.00 13.60 39 ASN R CA 1
ATOM 11029 C C . ASN F 6 39 ? 150.355 137.885 230.872 1.00 12.85 39 ASN R C 1
ATOM 11030 O O . ASN F 6 39 ? 151.237 138.657 230.477 1.00 16.78 39 ASN R O 1
ATOM 11035 N N . HIS F 6 40 ? 150.634 136.669 231.349 1.00 10.30 40 HIS R N 1
ATOM 11036 C CA . HIS F 6 40 ? 152.011 136.187 231.416 1.00 10.42 40 HIS R CA 1
ATOM 11037 C C . HIS F 6 40 ? 152.669 136.190 230.040 1.00 9.35 40 HIS R C 1
ATOM 11038 O O . HIS F 6 40 ? 153.771 136.725 229.867 1.00 14.12 40 HIS R O 1
ATOM 11045 N N . THR F 6 41 ? 152.003 135.602 229.044 1.00 9.87 41 THR R N 1
ATOM 11046 C CA . THR F 6 41 ? 152.599 135.508 227.715 1.00 11.29 41 THR R CA 1
ATOM 11047 C C . THR F 6 41 ? 152.670 136.866 227.025 1.00 10.46 41 THR R C 1
ATOM 11048 O O . THR F 6 41 ? 153.597 137.114 226.246 1.00 13.36 41 THR R O 1
ATOM 11052 N N . ALA F 6 42 ? 151.715 137.756 227.302 1.00 9.39 42 ALA R N 1
ATOM 11053 C CA . ALA F 6 42 ? 151.703 139.063 226.655 1.00 10.01 42 ALA R CA 1
ATOM 11054 C C . ALA F 6 42 ? 152.886 139.930 227.065 1.00 10.15 42 ALA R C 1
ATOM 11055 O O . ALA F 6 42 ? 153.163 140.932 226.397 1.00 13.49 42 ALA R O 1
ATOM 11057 N N . LYS F 6 43 ? 153.587 139.572 228.143 1.00 13.55 43 LYS R N 1
ATOM 11058 C CA . LYS F 6 43 ? 154.732 140.364 228.578 1.00 13.48 43 LYS R CA 1
ATOM 11059 C C . LYS F 6 43 ? 155.889 140.285 227.590 1.00 10.05 43 LYS R C 1
ATOM 11060 O O . LYS F 6 43 ? 156.682 141.228 227.494 1.00 19.72 43 LYS R O 1
ATOM 11066 N N . TRP F 6 44 ? 156.009 139.180 226.854 1.00 7.27 44 TRP R N 1
ATOM 11067 C CA . TRP F 6 44 ? 157.160 139.002 225.977 1.00 13.48 44 TRP R CA 1
ATOM 11068 C C . TRP F 6 44 ? 156.754 138.702 224.539 1.00 9.00 44 TRP R C 1
ATOM 11069 O O . TRP F 6 44 ? 157.418 139.151 223.600 1.00 19.30 44 TRP R O 1
ATOM 11080 N N . MET F 6 45 ? 155.674 137.948 224.350 1.00 13.26 45 MET R N 1
ATOM 11081 C CA . MET F 6 45 ? 155.253 137.556 223.011 1.00 10.30 45 MET R CA 1
ATOM 11082 C C . MET F 6 45 ? 154.434 138.674 222.378 1.00 12.84 45 MET R C 1
ATOM 11083 O O . MET F 6 45 ? 153.337 138.992 222.849 1.00 18.29 45 MET R O 1
ATOM 11088 N N . GLN F 6 46 ? 154.967 139.271 221.310 1.00 17.10 46 GLN R N 1
ATOM 11089 C CA . GLN F 6 46 ? 154.283 140.327 220.575 1.00 11.60 46 GLN R CA 1
ATOM 11090 C C . GLN F 6 46 ? 153.828 139.869 219.192 1.00 17.47 46 GLN R C 1
ATOM 11091 O O . GLN F 6 46 ? 153.501 140.704 218.343 1.00 23.95 46 GLN R O 1
ATOM 11097 N N . ASP F 6 47 ? 153.799 138.560 218.950 1.00 16.11 47 ASP R N 1
ATOM 11098 C CA . ASP F 6 47 ? 153.352 138.003 217.678 1.00 17.03 47 ASP R CA 1
ATOM 11099 C C . ASP F 6 47 ? 152.240 137.004 217.952 1.00 19.73 47 ASP R C 1
ATOM 11100 O O . ASP F 6 47 ? 152.416 136.079 218.752 1.00 24.29 47 ASP R O 1
ATOM 11105 N N . ARG F 6 48 ? 151.100 137.188 217.289 1.00 14.32 48 ARG R N 1
ATOM 11106 C CA . ARG F 6 48 ? 149.928 136.350 217.497 1.00 17.60 48 ARG R CA 1
ATOM 11107 C C . ARG F 6 48 ? 149.722 135.327 216.388 1.00 15.47 48 ARG R C 1
ATOM 11108 O O . ARG F 6 48 ? 148.722 134.602 216.414 1.00 22.74 48 ARG R O 1
ATOM 11116 N N . SER F 6 49 ? 150.632 135.257 215.413 1.00 14.80 49 SER R N 1
ATOM 11117 C CA . SER F 6 49 ? 150.478 134.297 214.323 1.00 13.20 49 SER R CA 1
ATOM 11118 C C . SER F 6 49 ? 150.515 132.863 214.837 1.00 17.73 49 SER R C 1
ATOM 11119 O O . SER F 6 49 ? 149.720 132.019 214.404 1.00 20.62 49 SER R O 1
ATOM 11122 N N . LYS F 6 50 ? 151.427 132.567 215.756 1.00 18.14 50 LYS R N 1
ATOM 11123 C CA . LYS F 6 50 ? 151.571 131.233 216.316 1.00 17.07 50 LYS R CA 1
ATOM 11124 C C . LYS F 6 50 ? 150.928 131.155 217.696 1.00 9.55 50 LYS R C 1
ATOM 11125 O O . LYS F 6 50 ? 150.723 132.165 218.373 1.00 16.64 50 LYS R O 1
ATOM 11131 N N . LYS F 6 51 ? 150.604 129.931 218.103 1.00 10.99 51 LYS R N 1
ATOM 11132 C CA . LYS F 6 51 ? 150.124 129.698 219.455 1.00 10.07 51 LYS R CA 1
ATOM 11133 C C . LYS F 6 51 ? 151.265 129.858 220.454 1.00 6.58 51 LYS R C 1
ATOM 11134 O O . LYS F 6 51 ? 152.423 129.545 220.165 1.00 13.50 51 LYS R O 1
ATOM 11140 N N . SER F 6 52 ? 150.927 130.355 221.641 1.00 4.74 52 SER R N 1
ATOM 11141 C CA . SER F 6 52 ? 151.911 130.471 222.701 1.00 7.62 52 SER R CA 1
ATOM 11142 C C . SER F 6 52 ? 152.255 129.086 223.245 1.00 5.36 52 SER R C 1
ATOM 11143 O O . SER F 6 52 ? 151.501 128.129 223.052 1.00 3.36 52 SER R O 1
ATOM 11146 N N . PRO F 6 53 ? 153.403 128.949 223.915 1.00 4.32 53 PRO R N 1
ATOM 11147 C CA . PRO F 6 53 ? 153.743 127.645 224.508 1.00 5.85 53 PRO R CA 1
ATOM 11148 C C . PRO F 6 53 ? 152.695 127.131 225.479 1.00 0.78 53 PRO R C 1
ATOM 11149 O O . PRO F 6 53 ? 152.504 125.913 225.579 1.00 12.58 53 PRO R O 1
ATOM 11153 N N . MET F 6 54 ? 152.011 128.024 226.199 1.00 0.00 54 MET R N 1
ATOM 11154 C CA . MET F 6 54 ? 151.004 127.589 227.162 1.00 11.63 54 MET R CA 1
ATOM 11155 C C . MET F 6 54 ? 149.840 126.886 226.470 1.00 0.42 54 MET R C 1
ATOM 11156 O O . MET F 6 54 ? 149.366 125.844 226.935 1.00 9.06 54 MET R O 1
ATOM 11161 N N . GLU F 6 55 ? 149.359 127.446 225.357 1.00 8.77 55 GLU R N 1
ATOM 11162 C CA . GLU F 6 55 ? 148.304 126.773 224.602 1.00 4.53 55 GLU R CA 1
ATOM 11163 C C . GLU F 6 55 ? 148.814 125.491 223.957 1.00 6.30 55 GLU R C 1
ATOM 11164 O O . GLU F 6 55 ? 148.096 124.485 223.912 1.00 12.85 55 GLU R O 1
ATOM 11170 N N . LEU F 6 56 ? 150.047 125.511 223.443 1.00 0.00 56 LEU R N 1
ATOM 11171 C CA . LEU F 6 56 ? 150.588 124.334 222.769 1.00 6.30 56 LEU R CA 1
ATOM 11172 C C . LEU F 6 56 ? 150.709 123.151 223.721 1.00 4.52 56 LEU R C 1
ATOM 11173 O O . LEU F 6 56 ? 150.344 122.024 223.370 1.00 13.72 56 LEU R O 1
ATOM 11178 N N . ILE F 6 57 ? 151.221 123.386 224.932 1.00 6.74 57 ILE R N 1
ATOM 11179 C CA . ILE F 6 57 ? 151.368 122.292 225.887 1.00 0.00 57 ILE R CA 1
ATOM 11180 C C . ILE F 6 57 ? 150.004 121.800 226.361 1.00 0.00 57 ILE R C 1
ATOM 11181 O O . ILE F 6 57 ? 149.833 120.610 226.650 1.00 6.13 57 ILE R O 1
ATOM 11186 N N . SER F 6 58 ? 149.013 122.693 226.443 1.00 2.49 58 SER R N 1
ATOM 11187 C CA . SER F 6 58 ? 147.679 122.291 226.875 1.00 4.31 58 SER R CA 1
ATOM 11188 C C . SER F 6 58 ? 146.985 121.388 225.864 1.00 12.71 58 SER R C 1
ATOM 11189 O O . SER F 6 58 ? 146.083 120.634 226.244 1.00 18.26 58 SER R O 1
ATOM 11192 N N . GLU F 6 59 ? 147.379 121.446 224.592 1.00 8.91 59 GLU R N 1
ATOM 11193 C CA . GLU F 6 59 ? 146.756 120.621 223.565 1.00 9.77 59 GLU R CA 1
ATOM 11194 C C . GLU F 6 59 ? 147.279 119.191 223.548 1.00 7.20 59 GLU R C 1
ATOM 11195 O O . GLU F 6 59 ? 146.653 118.331 222.920 1.00 17.43 59 GLU R O 1
ATOM 11201 N N . VAL F 6 60 ? 148.399 118.916 224.209 1.00 6.86 60 VAL R N 1
ATOM 11202 C CA . VAL F 6 60 ? 148.929 117.558 224.290 1.00 2.32 60 VAL R CA 1
ATOM 11203 C C . VAL F 6 60 ? 148.053 116.761 225.250 1.00 6.30 60 VAL R C 1
ATOM 11204 O O . VAL F 6 60 ? 147.903 117.151 226.418 1.00 12.85 60 VAL R O 1
ATOM 11208 N N . PRO F 6 61 ? 147.451 115.655 224.807 1.00 9.44 61 PRO R N 1
ATOM 11209 C CA . PRO F 6 61 ? 146.568 114.903 225.695 1.00 8.12 61 PRO R CA 1
ATOM 11210 C C . PRO F 6 61 ? 147.356 114.254 226.819 1.00 3.53 61 PRO R C 1
ATOM 11211 O O . PRO F 6 61 ? 148.547 113.940 226.659 1.00 9.72 61 PRO R O 1
ATOM 11215 N N . PRO F 6 62 ? 146.735 114.046 227.980 1.00 8.70 62 PRO R N 1
ATOM 11216 C CA . PRO F 6 62 ? 147.440 113.379 229.081 1.00 7.56 62 PRO R CA 1
ATOM 11217 C C . PRO F 6 62 ? 147.860 111.966 228.702 1.00 5.23 62 PRO R C 1
ATOM 11218 O O . PRO F 6 62 ? 147.124 111.233 228.038 1.00 12.02 62 PRO R O 1
ATOM 11222 N N . ILE F 6 63 ? 149.060 111.592 229.131 1.00 3.28 63 ILE R N 1
ATOM 11223 C CA . ILE F 6 63 ? 149.592 110.260 228.868 1.00 0.40 63 ILE R CA 1
ATOM 11224 C C . ILE F 6 63 ? 149.067 109.300 229.927 1.00 2.63 63 ILE R C 1
ATOM 11225 O O . ILE F 6 63 ? 149.070 109.613 231.123 1.00 8.93 63 ILE R O 1
ATOM 11230 N N . LYS F 6 64 ? 148.487 108.230 229.446 1.00 7.06 64 LYS R N 1
ATOM 11231 C CA . LYS F 6 64 ? 147.903 107.189 230.315 1.00 5.72 64 LYS R CA 1
ATOM 11232 C C . LYS F 6 64 ? 149.016 106.275 230.821 1.00 3.30 64 LYS R C 1
ATOM 11233 O O . LYS F 6 64 ? 149.895 105.931 230.059 1.00 9.09 64 LYS R O 1
ATOM 11239 N N . VAL F 6 65 ? 148.968 105.953 232.087 1.00 5.80 65 VAL R N 1
ATOM 11240 C CA . VAL F 6 65 ? 150.038 105.136 232.707 1.00 4.82 65 VAL R CA 1
ATOM 11241 C C . VAL F 6 65 ? 149.400 103.976 233.456 1.00 4.26 65 VAL R C 1
ATOM 11242 O O . VAL F 6 65 ? 148.402 104.200 234.122 1.00 9.95 65 VAL R O 1
ATOM 11246 N N . ASP F 6 66 ? 149.969 102.793 233.355 1.00 4.82 66 ASP R N 1
ATOM 11247 C CA . ASP F 6 66 ? 149.476 101.675 234.214 1.00 15.03 66 ASP R CA 1
ATOM 11248 C C . ASP F 6 66 ? 150.227 101.816 235.536 1.00 8.66 66 ASP R C 1
ATOM 11249 O O . ASP F 6 66 ? 151.432 101.705 235.515 1.00 20.80 66 ASP R O 1
ATOM 11254 N N . GLY F 6 67 ? 149.547 102.205 236.592 1.00 7.53 67 GLY R N 1
ATOM 11255 C CA . GLY F 6 67 ? 150.236 102.507 237.856 1.00 5.44 67 GLY R CA 1
ATOM 11256 C C . GLY F 6 67 ? 149.919 103.836 238.504 1.00 7.18 67 GLY R C 1
ATOM 11257 O O . GLY F 6 67 ? 149.242 104.647 237.899 1.00 11.27 67 GLY R O 1
ATOM 11258 N N . ARG F 6 68 ? 150.409 104.010 239.711 1.00 1.08 68 ARG R N 1
ATOM 11259 C CA . ARG F 6 68 ? 150.147 105.211 240.491 1.00 7.17 68 ARG R CA 1
ATOM 11260 C C . ARG F 6 68 ? 151.307 106.197 240.473 1.00 0.00 68 ARG R C 1
ATOM 11261 O O . ARG F 6 68 ? 151.222 107.244 241.120 1.00 1.75 68 ARG R O 1
ATOM 11269 N N . ILE F 6 69 ? 152.384 105.891 239.751 1.00 0.00 69 ILE R N 1
ATOM 11270 C CA . ILE F 6 69 ? 153.562 106.747 239.713 1.00 4.39 69 ILE R CA 1
ATOM 11271 C C . ILE F 6 69 ? 154.211 106.616 238.343 1.00 0.38 69 ILE R C 1
ATOM 11272 O O . ILE F 6 69 ? 154.168 105.555 237.714 1.00 3.16 69 ILE R O 1
ATOM 11277 N N . VAL F 6 70 ? 154.802 107.713 237.873 1.00 1.98 70 VAL R N 1
ATOM 11278 C CA . VAL F 6 70 ? 155.509 107.730 236.599 1.00 0.00 70 VAL R CA 1
ATOM 11279 C C . VAL F 6 70 ? 156.677 108.700 236.713 1.00 0.00 70 VAL R C 1
ATOM 11280 O O . VAL F 6 70 ? 156.597 109.720 237.404 1.00 10.92 70 VAL R O 1
ATOM 11284 N N . ALA F 6 71 ? 157.775 108.366 236.043 1.00 0.00 71 ALA R N 1
ATOM 11285 C CA . ALA F 6 71 ? 158.965 109.203 236.006 1.00 3.57 71 ALA R CA 1
ATOM 11286 C C . ALA F 6 71 ? 159.064 109.872 234.644 1.00 1.31 71 ALA R C 1
ATOM 11287 O O . ALA F 6 71 ? 158.988 109.200 233.610 1.00 3.15 71 ALA R O 1
ATOM 11289 N N . CYS F 6 72 ? 159.227 111.191 234.645 1.00 0.65 72 CYS R N 1
ATOM 11290 C CA . CYS F 6 72 ? 159.326 111.976 233.423 1.00 0.00 72 CYS R CA 1
ATOM 11291 C C . CYS F 6 72 ? 160.724 112.563 233.302 1.00 0.00 72 CYS R C 1
ATOM 11292 O O . CYS F 6 72 ? 161.229 113.176 234.248 1.00 0.00 72 CYS R O 1
ATOM 11295 N N . GLU F 6 73 ? 161.324 112.415 232.115 1.00 0.00 73 GLU R N 1
ATOM 11296 C CA . GLU F 6 73 ? 162.682 112.961 231.851 1.00 0.00 73 GLU R CA 1
ATOM 11297 C C . GLU F 6 73 ? 162.611 114.023 230.748 1.00 0.00 73 GLU R C 1
ATOM 11298 O O . GLU F 6 73 ? 163.645 114.664 230.504 1.00 3.91 73 GLU R O 1
ATOM 11304 N N . GLY F 6 74 ? 161.451 114.197 230.100 1.00 0.00 74 GLY R N 1
ATOM 11305 C CA . GLY F 6 74 ? 161.291 115.217 229.087 1.00 3.08 74 GLY R CA 1
ATOM 11306 C C . GLY F 6 74 ? 161.888 114.886 227.738 1.00 0.56 74 GLY R C 1
ATOM 11307 O O . GLY F 6 74 ? 161.791 115.709 226.820 1.00 14.93 74 GLY R O 1
ATOM 11308 N N . ASP F 6 75 ? 162.499 113.713 227.585 1.00 4.88 75 ASP R N 1
ATOM 11309 C CA . ASP F 6 75 ? 163.123 113.320 226.331 1.00 2.03 75 ASP R CA 1
ATOM 11310 C C . ASP F 6 75 ? 163.319 111.812 226.338 1.00 9.92 75 ASP R C 1
ATOM 11311 O O . ASP F 6 75 ? 163.477 111.200 227.398 1.00 13.52 75 ASP R O 1
ATOM 11316 N N . THR F 6 76 ? 163.305 111.220 225.141 1.00 8.49 76 THR R N 1
ATOM 11317 C CA . THR F 6 76 ? 163.607 109.797 225.025 1.00 6.46 76 THR R CA 1
ATOM 11318 C C . THR F 6 76 ? 165.030 109.506 225.486 1.00 6.01 76 THR R C 1
ATOM 11319 O O . THR F 6 76 ? 165.289 108.477 226.120 1.00 14.05 76 THR R O 1
ATOM 11323 N N . ASN F 6 77 ? 165.966 110.404 225.177 1.00 2.90 77 ASN R N 1
ATOM 11324 C CA . ASN F 6 77 ? 167.311 110.331 225.727 1.00 2.88 77 ASN R CA 1
ATOM 11325 C C . ASN F 6 77 ? 167.333 111.150 227.011 1.00 6.95 77 ASN R C 1
ATOM 11326 O O . ASN F 6 77 ? 167.211 112.383 226.947 1.00 0.00 77 ASN R O 1
ATOM 11331 N N . PRO F 6 78 ? 167.480 110.527 228.184 1.00 12.44 78 PRO R N 1
ATOM 11332 C CA . PRO F 6 78 ? 167.400 111.295 229.439 1.00 3.33 78 PRO R CA 1
ATOM 11333 C C . PRO F 6 78 ? 168.447 112.387 229.564 1.00 2.65 78 PRO R C 1
ATOM 11334 O O . PRO F 6 78 ? 168.170 113.429 230.171 1.00 8.81 78 PRO R O 1
ATOM 11338 N N . ALA F 6 79 ? 169.644 112.186 229.008 1.00 3.66 79 ALA R N 1
ATOM 11339 C CA . ALA F 6 79 ? 170.695 113.189 229.126 1.00 2.24 79 ALA R CA 1
ATOM 11340 C C . ALA F 6 79 ? 170.380 114.459 228.345 1.00 0.00 79 ALA R C 1
ATOM 11341 O O . ALA F 6 79 ? 171.001 115.496 228.599 1.00 2.36 79 ALA R O 1
ATOM 11343 N N . LEU F 6 80 ? 169.437 114.403 227.408 1.00 0.00 80 LEU R N 1
ATOM 11344 C CA . LEU F 6 80 ? 169.052 115.561 226.613 1.00 1.99 80 LEU R CA 1
ATOM 11345 C C . LEU F 6 80 ? 167.767 116.219 227.101 1.00 0.00 80 LEU R C 1
ATOM 11346 O O . LEU F 6 80 ? 167.296 117.168 226.469 1.00 0.15 80 LEU R O 1
ATOM 11351 N N . GLY F 6 81 ? 167.192 115.743 228.203 1.00 0.00 81 GLY R N 1
ATOM 11352 C CA . GLY F 6 81 ? 165.952 116.299 228.707 1.00 2.78 81 GLY R CA 1
ATOM 11353 C C . GLY F 6 81 ? 166.129 117.166 229.936 1.00 0.00 81 GLY R C 1
ATOM 11354 O O . GLY F 6 81 ? 166.987 118.052 229.963 1.00 0.00 81 GLY R O 1
ATOM 11355 N N . HIS F 6 82 ? 165.323 116.916 230.959 1.00 0.00 82 HIS R N 1
ATOM 11356 C CA . HIS F 6 82 ? 165.353 117.646 232.214 1.00 0.00 82 HIS R CA 1
ATOM 11357 C C . HIS F 6 82 ? 165.593 116.677 233.365 1.00 0.00 82 HIS R C 1
ATOM 11358 O O . HIS F 6 82 ? 165.445 115.460 233.198 1.00 0.00 82 HIS R O 1
ATOM 11365 N N . PRO F 6 83 ? 166.000 117.173 234.536 1.00 0.00 83 PRO R N 1
ATOM 11366 C CA . PRO F 6 83 ? 166.218 116.275 235.678 1.00 0.00 83 PRO R CA 1
ATOM 11367 C C . PRO F 6 83 ? 164.985 115.429 235.961 1.00 0.00 83 PRO R C 1
ATOM 11368 O O . PRO F 6 83 ? 163.851 115.909 235.899 1.00 0.00 83 PRO R O 1
ATOM 11372 N N . ILE F 6 84 ? 165.223 114.149 236.260 1.00 0.00 84 ILE R N 1
ATOM 11373 C CA . ILE F 6 84 ? 164.136 113.184 236.372 1.00 0.00 84 ILE R CA 1
ATOM 11374 C C . ILE F 6 84 ? 163.166 113.615 237.462 1.00 0.00 84 ILE R C 1
ATOM 11375 O O . ILE F 6 84 ? 163.570 114.033 238.555 1.00 0.00 84 ILE R O 1
ATOM 11380 N N . GLU F 6 85 ? 161.874 113.541 237.155 1.00 3.04 85 GLU R N 1
ATOM 11381 C CA . GLU F 6 85 ? 160.819 113.951 238.070 1.00 0.00 85 GLU R CA 1
ATOM 11382 C C . GLU F 6 85 ? 159.831 112.808 238.234 1.00 5.37 85 GLU R C 1
ATOM 11383 O O . GLU F 6 85 ? 159.295 112.300 237.244 1.00 4.17 85 GLU R O 1
ATOM 11389 N N . PHE F 6 86 ? 159.593 112.410 239.479 1.00 0.00 86 PHE R N 1
ATOM 11390 C CA . PHE F 6 86 ? 158.650 111.348 239.797 1.00 0.00 86 PHE R CA 1
ATOM 11391 C C . PHE F 6 86 ? 157.321 111.974 240.197 1.00 0.00 86 PHE R C 1
ATOM 11392 O O . PHE F 6 86 ? 157.270 112.808 241.107 1.00 3.12 86 PHE R O 1
ATOM 11400 N N . ILE F 6 87 ? 156.252 111.572 239.515 1.00 0.00 87 ILE R N 1
ATOM 11401 C CA . ILE F 6 87 ? 154.957 112.234 239.609 1.00 0.00 87 ILE R CA 1
ATOM 11402 C C . ILE F 6 87 ? 153.925 111.234 240.111 1.00 1.03 87 ILE R C 1
ATOM 11403 O O . ILE F 6 87 ? 153.780 110.144 239.546 1.00 3.80 87 ILE R O 1
ATOM 11408 N N . CYS F 6 88 ? 153.210 111.609 241.170 1.00 0.00 88 CYS R N 1
ATOM 11409 C CA . CYS F 6 88 ? 152.148 110.773 241.711 1.00 0.00 88 CYS R CA 1
ATOM 11410 C C . CYS F 6 88 ? 150.850 111.001 240.948 1.00 0.00 88 CYS R C 1
ATOM 11411 O O . CYS F 6 88 ? 150.514 112.133 240.587 1.00 7.13 88 CYS R O 1
ATOM 11414 N N . LEU F 6 89 ? 150.117 109.914 240.703 1.00 0.00 89 LEU R N 1
ATOM 11415 C CA . LEU F 6 89 ? 148.875 109.953 239.940 1.00 3.47 89 LEU R CA 1
ATOM 11416 C C . LEU F 6 89 ? 147.662 109.587 240.792 1.00 2.81 89 LEU R C 1
ATOM 11417 O O . LEU F 6 89 ? 146.676 109.053 240.279 1.00 11.50 89 LEU R O 1
ATOM 11422 N N . ASP F 6 90 ? 147.718 109.871 242.096 1.00 3.26 90 ASP R N 1
ATOM 11423 C CA . ASP F 6 90 ? 146.624 109.481 242.981 1.00 0.41 90 ASP R CA 1
ATOM 11424 C C . ASP F 6 90 ? 145.386 110.347 242.781 1.00 0.00 90 ASP R C 1
ATOM 11425 O O . ASP F 6 90 ? 144.269 109.895 243.054 1.00 12.60 90 ASP R O 1
ATOM 11430 N N . LEU F 6 91 ? 145.554 111.579 242.312 1.00 0.00 91 LEU R N 1
ATOM 11431 C CA . LEU F 6 91 ? 144.420 112.471 242.116 1.00 5.28 91 LEU R CA 1
ATOM 11432 C C . LEU F 6 91 ? 143.761 112.225 240.764 1.00 1.66 91 LEU R C 1
ATOM 11433 O O . LEU F 6 91 ? 144.395 111.757 239.813 1.00 10.36 91 LEU R O 1
ATOM 11438 N N . ASN F 6 92 ? 142.468 112.548 240.687 1.00 10.68 92 ASN R N 1
ATOM 11439 C CA . ASN F 6 92 ? 141.728 112.358 239.443 1.00 10.80 92 ASN R CA 1
ATOM 11440 C C . ASN F 6 92 ? 142.170 113.351 238.376 1.00 6.65 92 ASN R C 1
ATOM 11441 O O . ASN F 6 92 ? 142.232 113.009 237.189 1.00 13.47 92 ASN R O 1
ATOM 11446 N N . GLU F 6 93 ? 142.472 114.582 238.776 1.00 11.24 93 GLU R N 1
ATOM 11447 C CA . GLU F 6 93 ? 142.938 115.583 237.829 1.00 4.75 93 GLU R CA 1
ATOM 11448 C C . GLU F 6 93 ? 144.283 115.157 237.246 1.00 9.45 93 GLU R C 1
ATOM 11449 O O . GLU F 6 93 ? 145.114 114.584 237.961 1.00 13.37 93 GLU R O 1
ATOM 11455 N N . PRO F 6 94 ? 144.524 115.394 235.955 1.00 10.44 94 PRO R N 1
ATOM 11456 C CA . PRO F 6 94 ? 145.820 115.025 235.372 1.00 5.27 94 PRO R CA 1
ATOM 11457 C C . PRO F 6 94 ? 146.971 115.714 236.090 1.00 0.35 94 PRO R C 1
ATOM 11458 O O . PRO F 6 94 ? 146.906 116.900 236.418 1.00 7.64 94 PRO R O 1
ATOM 11462 N N . ALA F 6 95 ? 148.031 114.950 236.332 1.00 1.45 95 ALA R N 1
ATOM 11463 C CA . ALA F 6 95 ? 149.210 115.451 237.021 1.00 0.00 95 ALA R CA 1
ATOM 11464 C C . ALA F 6 95 ? 150.203 116.018 236.015 1.00 0.00 95 ALA R C 1
ATOM 11465 O O . ALA F 6 95 ? 150.459 115.415 234.970 1.00 6.63 95 ALA R O 1
ATOM 11467 N N . ILE F 6 96 ? 150.770 117.175 236.344 1.00 0.00 96 ILE R N 1
ATOM 11468 C CA . ILE F 6 96 ? 151.605 117.944 235.429 1.00 0.97 96 ILE R CA 1
ATOM 11469 C C . ILE F 6 96 ? 153.061 117.810 235.852 1.00 0.00 96 ILE R C 1
ATOM 11470 O O . ILE F 6 96 ? 153.393 118.004 237.027 1.00 5.69 96 ILE R O 1
ATOM 11475 N N . CYS F 6 97 ? 153.926 117.480 234.895 1.00 0.26 97 CYS R N 1
ATOM 11476 C CA . CYS F 6 97 ? 155.363 117.536 235.130 1.00 0.00 97 CYS R CA 1
ATOM 11477 C C . CYS F 6 97 ? 155.790 118.992 235.257 1.00 0.00 97 CYS R C 1
ATOM 11478 O O . CYS F 6 97 ? 155.543 119.800 234.355 1.00 0.00 97 CYS R O 1
ATOM 11481 N N . LYS F 6 98 ? 156.435 119.328 236.373 1.00 0.00 98 LYS R N 1
ATOM 11482 C CA . LYS F 6 98 ? 156.768 120.718 236.657 1.00 0.00 98 LYS R CA 1
ATOM 11483 C C . LYS F 6 98 ? 157.913 121.246 235.801 1.00 0.00 98 LYS R C 1
ATOM 11484 O O . LYS F 6 98 ? 158.195 122.448 235.855 1.00 2.17 98 LYS R O 1
ATOM 11490 N N . TYR F 6 99 ? 158.575 120.392 235.019 1.00 0.00 99 TYR R N 1
ATOM 11491 C CA . TYR F 6 99 ? 159.660 120.821 234.142 1.00 0.00 99 TYR R CA 1
ATOM 11492 C C . TYR F 6 99 ? 159.185 121.101 232.719 1.00 0.00 99 TYR R C 1
ATOM 11493 O O . TYR F 6 99 ? 159.384 122.204 232.203 1.00 0.00 99 TYR R O 1
ATOM 11502 N N . CYS F 6 100 ? 158.555 120.120 232.073 1.00 0.00 100 CYS R N 1
ATOM 11503 C CA . CYS F 6 100 ? 158.210 120.225 230.661 1.00 1.24 100 CYS R CA 1
ATOM 11504 C C . CYS F 6 100 ? 156.713 120.331 230.405 1.00 0.00 100 CYS R C 1
ATOM 11505 O O . CYS F 6 100 ? 156.308 120.485 229.247 1.00 0.00 100 CYS R O 1
ATOM 11508 N N . GLY F 6 101 ? 155.882 120.253 231.441 1.00 0.00 101 GLY R N 1
ATOM 11509 C CA . GLY F 6 101 ? 154.455 120.437 231.277 1.00 0.00 101 GLY R CA 1
ATOM 11510 C C . GLY F 6 101 ? 153.694 119.250 230.735 1.00 0.00 101 GLY R C 1
ATOM 11511 O O . GLY F 6 101 ? 152.494 119.378 230.467 1.00 0.00 101 GLY R O 1
ATOM 11512 N N . LEU F 6 102 ? 154.342 118.102 230.558 1.00 0.00 102 LEU R N 1
ATOM 11513 C CA . LEU F 6 102 ? 153.625 116.906 230.142 1.00 0.00 102 LEU R CA 1
ATOM 11514 C C . LEU F 6 102 ? 152.688 116.444 231.253 1.00 0.00 102 LEU R C 1
ATOM 11515 O O . LEU F 6 102 ? 152.988 116.571 232.443 1.00 0.97 102 LEU R O 1
ATOM 11520 N N . ARG F 6 103 ? 151.542 115.902 230.853 1.00 1.57 103 ARG R N 1
ATOM 11521 C CA . ARG F 6 103 ? 150.485 115.534 231.783 1.00 0.00 103 ARG R CA 1
ATOM 11522 C C . ARG F 6 103 ? 150.266 114.029 231.754 1.00 0.00 103 ARG R C 1
ATOM 11523 O O . ARG F 6 103 ? 150.336 113.401 230.693 1.00 5.81 103 ARG R O 1
ATOM 11531 N N . TYR F 6 104 ? 150.005 113.455 232.927 1.00 0.84 104 TYR R N 1
ATOM 11532 C CA . TYR F 6 104 ? 149.868 112.015 233.084 1.00 0.00 104 TYR R CA 1
ATOM 11533 C C . TYR F 6 104 ? 148.625 111.696 233.902 1.00 0.00 104 TYR R C 1
ATOM 11534 O O . TYR F 6 104 ? 148.256 112.450 234.807 1.00 7.61 104 TYR R O 1
ATOM 11543 N N . VAL F 6 105 ? 147.980 110.576 233.574 1.00 0.00 105 VAL R N 1
ATOM 11544 C CA . VAL F 6 105 ? 146.801 110.101 234.289 1.00 1.00 105 VAL R CA 1
ATOM 11545 C C . VAL F 6 105 ? 146.917 108.596 234.486 1.00 2.27 105 VAL R C 1
ATOM 11546 O O . VAL F 6 105 ? 147.560 107.895 233.699 1.00 5.60 105 VAL R O 1
ATOM 11550 N N . GLN F 6 106 ? 146.286 108.103 235.548 1.00 7.21 106 GLN R N 1
ATOM 11551 C CA . GLN F 6 106 ? 146.205 106.666 235.766 1.00 6.69 106 GLN R CA 1
ATOM 11552 C C . GLN F 6 106 ? 145.305 106.034 234.710 1.00 7.59 106 GLN R C 1
ATOM 11553 O O . GLN F 6 106 ? 144.192 106.508 234.465 1.00 15.77 106 GLN R O 1
ATOM 11559 N N . ASP F 6 107 ? 145.771 105.008 234.025 1.00 4.51 107 ASP R N 1
ATOM 11560 C CA . ASP F 6 107 ? 145.013 104.386 232.909 1.00 10.50 107 ASP R CA 1
ATOM 11561 C C . ASP F 6 107 ? 143.733 103.702 233.383 1.00 15.57 107 ASP R C 1
ATOM 11562 O O . ASP F 6 107 ? 142.734 103.802 232.703 1.00 19.37 107 ASP R O 1
ATOM 11567 N N . HIS F 6 108 ? 143.820 102.931 234.457 1.00 12.85 108 HIS R N 1
ATOM 11568 C CA . HIS F 6 108 ? 142.632 102.213 234.909 1.00 19.16 108 HIS R CA 1
ATOM 11569 C C . HIS F 6 108 ? 141.852 103.009 235.952 1.00 18.74 108 HIS R C 1
ATOM 11570 O O . HIS F 6 108 ? 140.683 103.344 235.741 1.00 24.90 108 HIS R O 1
ATOM 11577 N N . HIS F 6 109 ? 142.488 103.320 237.077 1.00 19.20 109 HIS R N 1
ATOM 11578 C CA . HIS F 6 109 ? 141.822 104.035 238.159 1.00 14.73 109 HIS R CA 1
ATOM 11579 C C . HIS F 6 109 ? 142.655 105.220 238.633 1.00 17.51 109 HIS R C 1
ATOM 11580 O O . HIS F 6 109 ? 142.288 106.375 238.420 1.00 21.79 109 HIS R O 1
ATOM 11587 N N . ALA G 7 2 ? 144.764 182.763 293.125 1.00 16.10 2 ALA S N 1
ATOM 11588 C CA . ALA G 7 2 ? 143.753 182.185 292.249 1.00 14.82 2 ALA S CA 1
ATOM 11589 C C . ALA G 7 2 ? 144.303 181.961 290.843 1.00 17.69 2 ALA S C 1
ATOM 11590 O O . ALA G 7 2 ? 143.573 181.551 289.940 1.00 11.01 2 ALA S O 1
ATOM 11592 N N . TRP G 7 3 ? 145.597 182.239 290.665 1.00 20.88 3 TRP S N 1
ATOM 11593 C CA . TRP G 7 3 ? 146.223 182.042 289.361 1.00 15.42 3 TRP S CA 1
ATOM 11594 C C . TRP G 7 3 ? 146.232 180.573 288.956 1.00 16.28 3 TRP S C 1
ATOM 11595 O O . TRP G 7 3 ? 146.201 180.260 287.760 1.00 19.06 3 TRP S O 1
ATOM 11606 N N . ARG G 7 4 ? 146.278 179.661 289.932 1.00 18.58 4 ARG S N 1
ATOM 11607 C CA . ARG G 7 4 ? 146.335 178.238 289.613 1.00 12.48 4 ARG S CA 1
ATOM 11608 C C . ARG G 7 4 ? 145.053 177.759 288.944 1.00 12.34 4 ARG S C 1
ATOM 11609 O O . ARG G 7 4 ? 145.076 176.771 288.201 1.00 12.01 4 ARG S O 1
ATOM 11617 N N . GLY G 7 5 ? 143.937 178.435 289.193 1.00 13.81 5 GLY S N 1
ATOM 11618 C CA . GLY G 7 5 ? 142.678 178.137 288.549 1.00 11.60 5 GLY S CA 1
ATOM 11619 C C . GLY G 7 5 ? 142.457 178.830 287.223 1.00 13.53 5 GLY S C 1
ATOM 11620 O O . GLY G 7 5 ? 141.373 178.702 286.645 1.00 21.97 5 GLY S O 1
ATOM 11621 N N . SER G 7 6 ? 143.453 179.565 286.718 1.00 13.17 6 SER S N 1
ATOM 11622 C CA . SER G 7 6 ? 143.315 180.311 285.472 1.00 12.26 6 SER S CA 1
ATOM 11623 C C . SER G 7 6 ? 144.426 179.982 284.480 1.00 11.76 6 SER S C 1
ATOM 11624 O O . SER G 7 6 ? 144.728 180.800 283.605 1.00 16.86 6 SER S O 1
ATOM 11627 N N . ILE G 7 7 ? 145.044 178.806 284.602 1.00 15.16 7 ILE S N 1
ATOM 11628 C CA . ILE G 7 7 ? 146.128 178.440 283.696 1.00 13.82 7 ILE S CA 1
ATOM 11629 C C . ILE G 7 7 ? 145.595 178.213 282.286 1.00 4.74 7 ILE S C 1
ATOM 11630 O O . ILE G 7 7 ? 146.257 178.549 281.296 1.00 10.31 7 ILE S O 1
ATOM 11635 N N . SER G 7 8 ? 144.392 177.642 282.171 1.00 9.45 8 SER S N 1
ATOM 11636 C CA . SER G 7 8 ? 143.818 177.370 280.856 1.00 9.75 8 SER S CA 1
ATOM 11637 C C . SER G 7 8 ? 143.593 178.656 280.071 1.00 6.96 8 SER S C 1
ATOM 11638 O O . SER G 7 8 ? 143.808 178.695 278.854 1.00 11.46 8 SER S O 1
ATOM 11641 N N . LYS G 7 9 ? 143.155 179.719 280.749 1.00 14.20 9 LYS S N 1
ATOM 11642 C CA . LYS G 7 9 ? 142.925 180.995 280.080 1.00 12.11 9 LYS S CA 1
ATOM 11643 C C . LYS G 7 9 ? 144.210 181.613 279.544 1.00 10.98 9 LYS S C 1
ATOM 11644 O O . LYS G 7 9 ? 144.151 182.417 278.609 1.00 19.33 9 LYS S O 1
ATOM 11650 N N . SER G 7 10 ? 145.362 181.257 280.108 1.00 10.44 10 SER S N 1
ATOM 11651 C CA . SER G 7 10 ? 146.615 181.928 279.789 1.00 12.06 10 SER S CA 1
ATOM 11652 C C . SER G 7 10 ? 147.489 181.166 278.803 1.00 6.67 10 SER S C 1
ATOM 11653 O O . SER G 7 10 ? 148.215 181.797 278.029 1.00 15.76 10 SER S O 1
ATOM 11656 N N . MET G 7 11 ? 147.447 179.835 278.806 1.00 2.58 11 MET S N 1
ATOM 11657 C CA . MET G 7 11 ? 148.298 179.045 277.928 1.00 11.36 11 MET S CA 1
ATOM 11658 C C . MET G 7 11 ? 147.501 177.897 277.329 1.00 0.00 11 MET S C 1
ATOM 11659 O O . MET G 7 11 ? 146.521 177.427 277.914 1.00 11.72 11 MET S O 1
ATOM 11664 N N . LYS G 7 12 ? 147.933 177.453 276.149 1.00 5.12 12 LYS S N 1
ATOM 11665 C CA . LYS G 7 12 ? 147.286 176.344 275.459 1.00 0.20 12 LYS S CA 1
ATOM 11666 C C . LYS G 7 12 ? 147.810 174.984 275.899 1.00 3.81 12 LYS S C 1
ATOM 11667 O O . LYS G 7 12 ? 147.065 173.999 275.852 1.00 5.66 12 LYS S O 1
ATOM 11673 N N . GLU G 7 13 ? 149.069 174.906 276.324 1.00 0.18 13 GLU S N 1
ATOM 11674 C CA . GLU G 7 13 ? 149.684 173.626 276.643 1.00 1.42 13 GLU S CA 1
ATOM 11675 C C . GLU G 7 13 ? 150.865 173.857 277.574 1.00 0.00 13 GLU S C 1
ATOM 11676 O O . GLU G 7 13 ? 151.615 174.821 277.404 1.00 5.95 13 GLU S O 1
ATOM 11682 N N . LEU G 7 14 ? 151.019 172.970 278.552 1.00 0.00 14 LEU S N 1
ATOM 11683 C CA . LEU G 7 14 ? 152.144 172.997 279.476 1.00 3.67 14 LEU S CA 1
ATOM 11684 C C . LEU G 7 14 ? 152.851 171.650 279.439 1.00 0.00 14 LEU S C 1
ATOM 11685 O O . LEU G 7 14 ? 152.202 170.602 279.530 1.00 0.00 14 LEU S O 1
ATOM 11690 N N . ARG G 7 15 ? 154.174 171.679 279.305 1.00 0.00 15 ARG S N 1
ATOM 11691 C CA . ARG G 7 15 ? 154.987 170.473 279.250 1.00 0.00 15 ARG S CA 1
ATOM 11692 C C . ARG G 7 15 ? 156.021 170.496 280.366 1.00 0.00 15 ARG S C 1
ATOM 11693 O O . ARG G 7 15 ? 156.643 171.529 280.627 1.00 1.76 15 ARG S O 1
ATOM 11701 N N . ILE G 7 16 ? 156.199 169.352 281.022 1.00 1.26 16 ILE S N 1
ATOM 11702 C CA . ILE G 7 16 ? 157.189 169.189 282.080 1.00 0.89 16 ILE S CA 1
ATOM 11703 C C . ILE G 7 16 ? 158.058 167.993 281.717 1.00 0.73 16 ILE S C 1
ATOM 11704 O O . ILE G 7 16 ? 157.595 166.847 281.766 1.00 0.00 16 ILE S O 1
ATOM 11709 N N . LEU G 7 17 ? 159.311 168.254 281.358 1.00 0.00 17 LEU S N 1
ATOM 11710 C CA . LEU G 7 17 ? 160.273 167.205 281.054 1.00 0.00 17 LEU S CA 1
ATOM 11711 C C . LEU G 7 17 ? 161.175 166.974 282.259 1.00 0.00 17 LEU S C 1
ATOM 11712 O O . LEU G 7 17 ? 161.616 167.926 282.909 1.00 7.05 17 LEU S O 1
ATOM 11717 N N . LEU G 7 18 ? 161.444 165.705 282.554 1.00 0.00 18 LEU S N 1
ATOM 11718 C CA . LEU G 7 18 ? 162.199 165.352 283.747 1.00 6.62 18 LEU S CA 1
ATOM 11719 C C . LEU G 7 18 ? 162.862 163.999 283.543 1.00 0.00 18 LEU S C 1
ATOM 11720 O O . LEU G 7 18 ? 162.495 163.233 282.649 1.00 2.96 18 LEU S O 1
ATOM 11725 N N . CYS G 7 19 ? 163.850 163.721 284.388 1.00 11.86 19 CYS S N 1
ATOM 11726 C CA . CYS G 7 19 ? 164.491 162.416 284.434 1.00 5.50 19 CYS S CA 1
ATOM 11727 C C . CYS G 7 19 ? 163.813 161.545 285.484 1.00 0.72 19 CYS S C 1
ATOM 11728 O O . CYS G 7 19 ? 163.403 162.032 286.541 1.00 9.89 19 CYS S O 1
ATOM 11731 N N . GLN G 7 20 ? 163.694 160.250 285.183 1.00 4.29 20 GLN S N 1
ATOM 11732 C CA . GLN G 7 20 ? 162.993 159.346 286.090 1.00 11.13 20 GLN S CA 1
ATOM 11733 C C . GLN G 7 20 ? 163.784 159.103 287.370 1.00 7.98 20 GLN S C 1
ATOM 11734 O O . GLN G 7 20 ? 163.200 159.005 288.455 1.00 11.90 20 GLN S O 1
ATOM 11740 N N . SER G 7 21 ? 165.110 159.001 287.269 1.00 11.96 21 SER S N 1
ATOM 11741 C CA . SER G 7 21 ? 165.933 158.560 288.386 1.00 10.82 21 SER S CA 1
ATOM 11742 C C . SER G 7 21 ? 167.005 159.548 288.822 1.00 10.34 21 SER S C 1
ATOM 11743 O O . SER G 7 21 ? 167.510 159.417 289.942 1.00 17.91 21 SER S O 1
ATOM 11746 N N . SER G 7 22 ? 167.370 160.516 287.986 1.00 9.36 22 SER S N 1
ATOM 11747 C CA . SER G 7 22 ? 168.473 161.406 288.323 1.00 7.91 22 SER S CA 1
ATOM 11748 C C . SER G 7 22 ? 168.115 162.279 289.525 1.00 11.38 22 SER S C 1
ATOM 11749 O O . SER G 7 22 ? 166.970 162.724 289.653 1.00 17.20 22 SER S O 1
ATOM 11752 N N . PRO G 7 23 ? 169.069 162.530 290.426 1.00 15.36 23 PRO S N 1
ATOM 11753 C CA . PRO G 7 23 ? 168.798 163.449 291.544 1.00 8.53 23 PRO S CA 1
ATOM 11754 C C . PRO G 7 23 ? 168.459 164.860 291.099 1.00 6.40 23 PRO S C 1
ATOM 11755 O O . PRO G 7 23 ? 167.701 165.552 291.789 1.00 11.45 23 PRO S O 1
ATOM 11759 N N . ALA G 7 24 ? 169.010 165.313 289.969 1.00 10.11 24 ALA S N 1
ATOM 11760 C CA . ALA G 7 24 ? 168.722 166.662 289.491 1.00 11.67 24 ALA S CA 1
ATOM 11761 C C . ALA G 7 24 ? 167.243 166.849 289.180 1.00 12.48 24 ALA S C 1
ATOM 11762 O O . ALA G 7 24 ? 166.728 167.969 289.267 1.00 8.12 24 ALA S O 1
ATOM 11764 N N . SER G 7 25 ? 166.547 165.775 288.815 1.00 9.32 25 SER S N 1
ATOM 11765 C CA . SER G 7 25 ? 165.125 165.832 288.510 1.00 7.91 25 SER S CA 1
ATOM 11766 C C . SER G 7 25 ? 164.242 165.546 289.718 1.00 8.36 25 SER S C 1
ATOM 11767 O O . SER G 7 25 ? 163.015 165.596 289.592 1.00 14.87 25 SER S O 1
ATOM 11770 N N . ALA G 7 26 ? 164.832 165.246 290.876 1.00 8.40 26 ALA S N 1
ATOM 11771 C CA . ALA G 7 26 ? 164.034 164.910 292.054 1.00 8.57 26 ALA S CA 1
ATOM 11772 C C . ALA G 7 26 ? 163.103 166.036 292.489 1.00 8.52 26 ALA S C 1
ATOM 11773 O O . ALA G 7 26 ? 161.931 165.749 292.795 1.00 2.12 26 ALA S O 1
ATOM 11775 N N . PRO G 7 27 ? 163.533 167.305 292.572 1.00 7.16 27 PRO S N 1
ATOM 11776 C CA . PRO G 7 27 ? 162.558 168.364 292.888 1.00 10.62 27 PRO S CA 1
ATOM 11777 C C . PRO G 7 27 ? 161.424 168.459 291.883 1.00 0.00 27 PRO S C 1
ATOM 11778 O O . PRO G 7 27 ? 160.276 168.694 292.274 1.00 5.07 27 PRO S O 1
ATOM 11782 N N . THR G 7 28 ? 161.711 168.272 290.592 1.00 7.03 28 THR S N 1
ATOM 11783 C CA . THR G 7 28 ? 160.653 168.303 289.586 1.00 8.87 28 THR S CA 1
ATOM 11784 C C . THR G 7 28 ? 159.680 167.143 289.768 1.00 1.96 28 THR S C 1
ATOM 11785 O O . THR G 7 28 ? 158.462 167.318 289.637 1.00 5.56 28 THR S O 1
ATOM 11789 N N . ARG G 7 29 ? 160.200 165.950 290.066 1.00 3.46 29 ARG S N 1
ATOM 11790 C CA . ARG G 7 29 ? 159.332 164.804 290.312 1.00 7.51 29 ARG S CA 1
ATOM 11791 C C . ARG G 7 29 ? 158.455 165.032 291.536 1.00 0.40 29 ARG S C 1
ATOM 11792 O O . ARG G 7 29 ? 157.263 164.698 291.528 1.00 8.12 29 ARG S O 1
ATOM 11800 N N . THR G 7 30 ? 159.029 165.599 292.600 1.00 10.37 30 THR S N 1
ATOM 11801 C CA . THR G 7 30 ? 158.238 165.922 293.783 1.00 14.34 30 THR S CA 1
ATOM 11802 C C . THR G 7 30 ? 157.167 166.955 293.459 1.00 2.08 30 THR S C 1
ATOM 11803 O O . THR G 7 30 ? 156.022 166.838 293.912 1.00 2.96 30 THR S O 1
ATOM 11807 N N . PHE G 7 31 ? 157.520 167.969 292.665 1.00 4.04 31 PHE S N 1
ATOM 11808 C CA . PHE G 7 31 ? 156.546 168.979 292.264 1.00 3.57 31 PHE S CA 1
ATOM 11809 C C . PHE G 7 31 ? 155.395 168.356 291.490 1.00 5.72 31 PHE S C 1
ATOM 11810 O O . PHE G 7 31 ? 154.229 168.690 291.724 1.00 6.22 31 PHE S O 1
ATOM 11818 N N . VAL G 7 32 ? 155.701 167.447 290.563 1.00 3.96 32 VAL S N 1
ATOM 11819 C CA . VAL G 7 32 ? 154.643 166.784 289.806 1.00 3.22 32 VAL S CA 1
ATOM 11820 C C . VAL G 7 32 ? 153.753 165.977 290.743 1.00 4.38 32 VAL S C 1
ATOM 11821 O O . VAL G 7 32 ? 152.530 166.167 290.781 1.00 2.88 32 VAL S O 1
ATOM 11825 N N . GLU G 7 33 ? 154.369 165.118 291.564 1.00 4.47 33 GLU S N 1
ATOM 11826 C CA . GLU G 7 33 ? 153.611 164.246 292.458 1.00 5.20 33 GLU S CA 1
ATOM 11827 C C . GLU G 7 33 ? 152.765 165.037 293.447 1.00 7.18 33 GLU S C 1
ATOM 11828 O O . GLU G 7 33 ? 151.728 164.545 293.908 1.00 14.54 33 GLU S O 1
ATOM 11834 N N . LYS G 7 34 ? 153.183 166.256 293.785 1.00 7.15 34 LYS S N 1
ATOM 11835 C CA . LYS G 7 34 ? 152.487 167.052 294.783 1.00 4.29 34 LYS S CA 1
ATOM 11836 C C . LYS G 7 34 ? 151.462 168.012 294.190 1.00 10.26 34 LYS S C 1
ATOM 11837 O O . LYS G 7 34 ? 150.487 168.348 294.872 1.00 14.52 34 LYS S O 1
ATOM 11843 N N . ASN G 7 35 ? 151.622 168.425 292.930 1.00 12.18 35 ASN S N 1
ATOM 11844 C CA . ASN G 7 35 ? 150.786 169.477 292.372 1.00 9.00 35 ASN S CA 1
ATOM 11845 C C . ASN G 7 35 ? 149.910 169.058 291.201 1.00 5.45 35 ASN S C 1
ATOM 11846 O O . ASN G 7 35 ? 148.972 169.800 290.880 1.00 8.95 35 ASN S O 1
ATOM 11851 N N . TYR G 7 36 ? 150.184 167.923 290.544 1.00 4.51 36 TYR S N 1
ATOM 11852 C CA . TYR G 7 36 ? 149.454 167.595 289.321 1.00 6.46 36 TYR S CA 1
ATOM 11853 C C . TYR G 7 36 ? 147.970 167.392 289.591 1.00 4.88 36 TYR S C 1
ATOM 11854 O O . TYR G 7 36 ? 147.127 167.800 288.786 1.00 8.18 36 TYR S O 1
ATOM 11863 N N . LYS G 7 37 ? 147.634 166.744 290.709 1.00 9.37 37 LYS S N 1
ATOM 11864 C CA . LYS G 7 37 ? 146.234 166.479 291.028 1.00 10.70 37 LYS S CA 1
ATOM 11865 C C . LYS G 7 37 ? 145.437 167.778 291.076 1.00 9.20 37 LYS S C 1
ATOM 11866 O O . LYS G 7 37 ? 144.423 167.928 290.381 1.00 12.79 37 LYS S O 1
ATOM 11872 N N . ASP G 7 38 ? 145.910 168.748 291.864 1.00 10.07 38 ASP S N 1
ATOM 11873 C CA . ASP G 7 38 ? 145.193 170.010 291.998 1.00 11.03 38 ASP S CA 1
ATOM 11874 C C . ASP G 7 38 ? 145.228 170.811 290.704 1.00 10.72 38 ASP S C 1
ATOM 11875 O O . ASP G 7 38 ? 144.227 171.434 290.328 1.00 15.88 38 ASP S O 1
ATOM 11880 N N . LEU G 7 39 ? 146.366 170.803 290.003 1.00 10.46 39 LEU S N 1
ATOM 11881 C CA . LEU G 7 39 ? 146.475 171.573 288.769 1.00 8.46 39 LEU S CA 1
ATOM 11882 C C . LEU G 7 39 ? 145.502 171.066 287.714 1.00 13.05 39 LEU S C 1
ATOM 11883 O O . LEU G 7 39 ? 144.869 171.860 287.009 1.00 13.08 39 LEU S O 1
ATOM 11888 N N . LYS G 7 40 ? 145.370 169.744 287.588 1.00 8.06 40 LYS S N 1
ATOM 11889 C CA . LYS G 7 40 ? 144.467 169.181 286.594 1.00 5.24 40 LYS S CA 1
ATOM 11890 C C . LYS G 7 40 ? 143.011 169.308 287.023 1.00 6.34 40 LYS S C 1
ATOM 11891 O O . LYS G 7 40 ? 142.134 169.518 286.178 1.00 4.36 40 LYS S O 1
ATOM 11897 N N . SER G 7 41 ? 142.728 169.180 288.323 1.00 9.53 41 SER S N 1
ATOM 11898 C CA . SER G 7 41 ? 141.357 169.369 288.785 1.00 9.96 41 SER S CA 1
ATOM 11899 C C . SER G 7 41 ? 140.897 170.804 288.559 1.00 7.97 41 SER S C 1
ATOM 11900 O O . SER G 7 41 ? 139.744 171.043 288.183 1.00 13.17 41 SER S O 1
ATOM 11903 N N . LEU G 7 42 ? 141.788 171.774 288.777 1.00 5.48 42 LEU S N 1
ATOM 11904 C CA . LEU G 7 42 ? 141.449 173.171 288.534 1.00 8.44 42 LEU S CA 1
ATOM 11905 C C . LEU G 7 42 ? 141.466 173.535 287.055 1.00 13.34 42 LEU S C 1
ATOM 11906 O O . LEU G 7 42 ? 140.880 174.555 286.676 1.00 12.95 42 LEU S O 1
ATOM 11911 N N . ASN G 7 43 ? 142.122 172.734 286.216 1.00 6.15 43 ASN S N 1
ATOM 11912 C CA . ASN G 7 43 ? 142.209 172.990 284.776 1.00 10.10 43 ASN S CA 1
ATOM 11913 C C . ASN G 7 43 ? 141.926 171.694 284.030 1.00 9.90 43 ASN S C 1
ATOM 11914 O O . ASN G 7 43 ? 142.834 171.055 283.488 1.00 10.96 43 ASN S O 1
ATOM 11919 N N . PRO G 7 44 ? 140.659 171.268 283.993 1.00 15.67 44 PRO S N 1
ATOM 11920 C CA . PRO G 7 44 ? 140.341 169.970 283.373 1.00 11.30 44 PRO S CA 1
ATOM 11921 C C . PRO G 7 44 ? 140.600 169.914 281.877 1.00 7.63 44 PRO S C 1
ATOM 11922 O O . PRO G 7 44 ? 140.792 168.813 281.346 1.00 10.80 44 PRO S O 1
ATOM 11926 N N . LYS G 7 45 ? 140.615 171.049 281.180 1.00 11.78 45 LYS S N 1
ATOM 11927 C CA . LYS G 7 45 ? 140.782 171.070 279.732 1.00 11.62 45 LYS S CA 1
ATOM 11928 C C . LYS G 7 45 ? 142.161 171.553 279.300 1.00 5.57 45 LYS S C 1
ATOM 11929 O O . LYS G 7 45 ? 142.351 171.885 278.125 1.00 16.92 45 LYS S O 1
ATOM 11935 N N . LEU G 7 46 ? 143.127 171.606 280.216 1.00 8.44 46 LEU S N 1
ATOM 11936 C CA . LEU G 7 46 ? 144.476 172.031 279.875 1.00 2.93 46 LEU S CA 1
ATOM 11937 C C . LEU G 7 46 ? 145.375 170.815 279.733 1.00 8.72 46 LEU S C 1
ATOM 11938 O O . LEU G 7 46 ? 145.521 170.052 280.701 1.00 8.39 46 LEU S O 1
ATOM 11943 N N . PRO G 7 47 ? 145.984 170.584 278.570 1.00 6.49 47 PRO S N 1
ATOM 11944 C CA . PRO G 7 47 ? 146.932 169.466 278.438 1.00 5.43 47 PRO S CA 1
ATOM 11945 C C . PRO G 7 47 ? 148.201 169.742 279.231 1.00 3.89 47 PRO S C 1
ATOM 11946 O O . PRO G 7 47 ? 148.938 170.687 278.940 1.00 4.21 47 PRO S O 1
ATOM 11950 N N . ILE G 7 48 ? 148.450 168.912 280.242 1.00 0.99 48 ILE S N 1
ATOM 11951 C CA . ILE G 7 48 ? 149.660 169.013 281.051 1.00 0.00 48 ILE S CA 1
ATOM 11952 C C . ILE G 7 48 ? 150.522 167.789 280.772 1.00 0.00 48 ILE S C 1
ATOM 11953 O O . ILE G 7 48 ? 150.386 166.755 281.434 1.00 4.72 48 ILE S O 1
ATOM 11958 N N . LEU G 7 49 ? 151.423 167.903 279.802 1.00 1.43 49 LEU S N 1
ATOM 11959 C CA . LEU G 7 49 ? 152.173 166.758 279.298 1.00 0.00 49 LEU S CA 1
ATOM 11960 C C . LEU G 7 49 ? 153.383 166.510 280.193 1.00 0.00 49 LEU S C 1
ATOM 11961 O O . LEU G 7 49 ? 154.316 167.318 280.228 1.00 1.39 49 LEU S O 1
ATOM 11966 N N . ILE G 7 50 ? 153.364 165.394 280.913 1.00 0.00 50 ILE S N 1
ATOM 11967 C CA . ILE G 7 50 ? 154.499 164.944 281.709 1.00 0.00 50 ILE S CA 1
ATOM 11968 C C . ILE G 7 50 ? 155.274 163.941 280.865 1.00 0.00 50 ILE S C 1
ATOM 11969 O O . ILE G 7 50 ? 154.802 162.825 280.621 1.00 1.32 50 ILE S O 1
ATOM 11974 N N . ARG G 7 51 ? 156.465 164.332 280.420 1.00 0.00 51 ARG S N 1
ATOM 11975 C CA . ARG G 7 51 ? 157.288 163.511 279.538 1.00 2.87 51 ARG S CA 1
ATOM 11976 C C . ARG G 7 51 ? 158.616 163.244 280.232 1.00 1.82 51 ARG S C 1
ATOM 11977 O O . ARG G 7 51 ? 159.403 164.170 280.455 1.00 1.36 51 ARG S O 1
ATOM 11985 N N . GLU G 7 52 ? 158.867 161.984 280.569 1.00 3.85 52 GLU S N 1
ATOM 11986 C CA . GLU G 7 52 ? 160.085 161.589 281.261 1.00 0.00 52 GLU S CA 1
ATOM 11987 C C . GLU G 7 52 ? 161.053 160.939 280.281 1.00 0.41 52 GLU S C 1
ATOM 11988 O O . GLU G 7 52 ? 160.643 160.195 279.385 1.00 8.18 52 GLU S O 1
ATOM 11994 N N . CYS G 7 53 ? 162.339 161.238 280.449 1.00 7.27 53 CYS S N 1
ATOM 11995 C CA . CYS G 7 53 ? 163.372 160.725 279.563 1.00 0.03 53 CYS S CA 1
ATOM 11996 C C . CYS G 7 53 ? 164.623 160.439 280.381 1.00 2.40 53 CYS S C 1
ATOM 11997 O O . CYS G 7 53 ? 164.894 161.107 281.383 1.00 17.36 53 CYS S O 1
ATOM 12000 N N . SER G 7 54 ? 165.385 159.436 279.938 1.00 8.86 54 SER S N 1
ATOM 12001 C CA . SER G 7 54 ? 166.473 158.889 280.743 1.00 9.53 54 SER S CA 1
ATOM 12002 C C . SER G 7 54 ? 167.605 159.880 280.997 1.00 8.58 54 SER S C 1
ATOM 12003 O O . SER G 7 54 ? 168.318 159.731 281.995 1.00 19.50 54 SER S O 1
ATOM 12006 N N . GLY G 7 55 ? 167.805 160.868 280.130 1.00 8.18 55 GLY S N 1
ATOM 12007 C CA . GLY G 7 55 ? 168.949 161.744 280.302 1.00 8.65 55 GLY S CA 1
ATOM 12008 C C . GLY G 7 55 ? 168.722 163.216 280.025 1.00 11.52 55 GLY S C 1
ATOM 12009 O O . GLY G 7 55 ? 169.650 163.912 279.605 1.00 15.19 55 GLY S O 1
ATOM 12010 N N . VAL G 7 56 ? 167.509 163.710 280.252 1.00 11.93 56 VAL S N 1
ATOM 12011 C CA . VAL G 7 56 ? 167.170 165.099 279.959 1.00 7.90 56 VAL S CA 1
ATOM 12012 C C . VAL G 7 56 ? 167.266 165.927 281.231 1.00 6.63 56 VAL S C 1
ATOM 12013 O O . VAL G 7 56 ? 166.953 165.449 282.329 1.00 9.51 56 VAL S O 1
ATOM 12017 N N . GLN G 7 57 ? 167.709 167.171 281.081 1.00 7.62 57 GLN S N 1
ATOM 12018 C CA . GLN G 7 57 ? 167.694 168.107 282.189 1.00 8.28 57 GLN S CA 1
ATOM 12019 C C . GLN G 7 57 ? 166.253 168.487 282.527 1.00 4.79 57 GLN S C 1
ATOM 12020 O O . GLN G 7 57 ? 165.394 168.538 281.642 1.00 12.18 57 GLN S O 1
ATOM 12026 N N . PRO G 7 58 ? 165.957 168.745 283.801 1.00 6.85 58 PRO S N 1
ATOM 12027 C CA . PRO G 7 58 ? 164.588 169.133 284.175 1.00 6.76 58 PRO S CA 1
ATOM 12028 C C . PRO G 7 58 ? 164.193 170.443 283.510 1.00 6.40 58 PRO S C 1
ATOM 12029 O O . PRO G 7 58 ? 164.807 171.487 283.735 1.00 10.30 58 PRO S O 1
ATOM 12033 N N . GLN G 7 59 ? 163.151 170.378 282.684 1.00 2.17 59 GLN S N 1
ATOM 12034 C CA . GLN G 7 59 ? 162.696 171.522 281.909 1.00 8.16 59 GLN S CA 1
ATOM 12035 C C . GLN G 7 59 ? 161.186 171.646 282.036 1.00 2.41 59 GLN S C 1
ATOM 12036 O O . GLN G 7 59 ? 160.494 170.706 282.435 1.00 4.12 59 GLN S O 1
ATOM 12042 N N . MET G 7 60 ? 160.681 172.827 281.693 1.00 3.74 60 MET S N 1
ATOM 12043 C CA . MET G 7 60 ? 159.249 173.083 281.748 1.00 1.00 60 MET S CA 1
ATOM 12044 C C . MET G 7 60 ? 158.888 174.086 280.663 1.00 0.00 60 MET S C 1
ATOM 12045 O O . MET G 7 60 ? 159.487 175.162 280.588 1.00 7.85 60 MET S O 1
ATOM 12050 N N . TRP G 7 61 ? 157.913 173.730 279.829 1.00 0.51 61 TRP S N 1
ATOM 12051 C CA . TRP G 7 61 ? 157.560 174.501 278.645 1.00 0.00 61 TRP S CA 1
ATOM 12052 C C . TRP G 7 61 ? 156.098 174.922 278.695 1.00 0.00 61 TRP S C 1
ATOM 12053 O O . TRP G 7 61 ? 155.245 174.179 279.191 1.00 0.00 61 TRP S O 1
ATOM 12064 N N . ALA G 7 62 ? 155.814 176.115 278.175 1.00 0.00 62 ALA S N 1
ATOM 12065 C CA . ALA G 7 62 ? 154.452 176.615 278.035 1.00 0.00 62 ALA S CA 1
ATOM 12066 C C . ALA G 7 62 ? 154.240 177.074 276.601 1.00 0.00 62 ALA S C 1
ATOM 12067 O O . ALA G 7 62 ? 155.067 177.812 276.056 1.00 4.38 62 ALA S O 1
ATOM 12069 N N . ARG G 7 63 ? 153.136 176.644 275.993 1.00 0.00 63 ARG S N 1
ATOM 12070 C CA . ARG G 7 63 ? 152.815 176.974 274.609 1.00 2.94 63 ARG S CA 1
ATOM 12071 C C . ARG G 7 63 ? 151.620 177.918 274.586 1.00 0.00 63 ARG S C 1
ATOM 12072 O O . ARG G 7 63 ? 150.559 177.598 275.132 1.00 0.00 63 ARG S O 1
ATOM 12080 N N . TYR G 7 64 ? 151.758 179.080 274.007 1.00 2.86 64 TYR S N 1
ATOM 12081 C CA . TYR G 7 64 ? 150.658 180.099 274.013 1.00 8.00 64 TYR S CA 1
ATOM 12082 C C . TYR G 7 64 ? 149.945 180.121 272.661 1.00 4.78 64 TYR S C 1
ATOM 12083 O O . TYR G 7 64 ? 150.022 179.126 271.971 1.00 14.04 64 TYR S O 1
ATOM 12092 N N . ASP G 7 65 ? 149.374 181.267 272.268 1.00 11.07 65 ASP S N 1
ATOM 12093 C CA . ASP G 7 65 ? 148.726 181.462 270.945 1.00 9.94 65 ASP S CA 1
ATOM 12094 C C . ASP G 7 65 ? 149.771 181.589 269.841 1.00 9.14 65 ASP S C 1
ATOM 12095 O O . ASP G 7 65 ? 150.896 181.939 270.161 1.00 20.93 65 ASP S O 1
ATOM 12100 N N . MET G 7 66 ? 149.375 181.307 268.596 1.00 10.01 66 MET S N 1
ATOM 12101 C CA . MET G 7 66 ? 150.284 181.427 267.440 1.00 7.84 66 MET S CA 1
ATOM 12102 C C . MET G 7 66 ? 151.504 180.496 267.582 1.00 6.87 66 MET S C 1
ATOM 12103 O O . MET G 7 66 ? 152.450 180.716 266.912 1.00 5.18 66 MET S O 1
ATOM 12108 N N . GLY G 7 67 ? 151.419 179.430 268.381 1.00 10.18 67 GLY S N 1
ATOM 12109 C CA . GLY G 7 67 ? 152.587 178.553 268.652 1.00 3.49 67 GLY S CA 1
ATOM 12110 C C . GLY G 7 67 ? 153.775 179.188 269.385 1.00 3.48 67 GLY S C 1
ATOM 12111 O O . GLY G 7 67 ? 154.789 178.533 269.425 1.00 7.35 67 GLY S O 1
ATOM 12112 N N . VAL G 7 68 ? 153.672 180.396 269.973 1.00 2.98 68 VAL S N 1
ATOM 12113 C CA . VAL G 7 68 ? 154.800 180.960 270.792 1.00 6.29 68 VAL S CA 1
ATOM 12114 C C . VAL G 7 68 ? 155.083 180.078 272.041 1.00 0.00 68 VAL S C 1
ATOM 12115 O O . VAL G 7 68 ? 154.135 179.725 272.701 1.00 7.97 68 VAL S O 1
ATOM 12119 N N . GLU G 7 69 ? 156.346 179.800 272.369 1.00 0.00 69 GLU S N 1
ATOM 12120 C CA . GLU G 7 69 ? 156.670 178.969 273.518 1.00 7.35 69 GLU S CA 1
ATOM 12121 C C . GLU G 7 69 ? 157.751 179.632 274.358 1.00 1.46 69 GLU S C 1
ATOM 12122 O O . GLU G 7 69 ? 158.598 180.369 273.847 1.00 12.42 69 GLU S O 1
ATOM 12128 N N . ARG G 7 70 ? 157.708 179.357 275.660 1.00 0.00 70 ARG S N 1
ATOM 12129 C CA . ARG G 7 70 ? 158.742 179.771 276.596 1.00 1.74 70 ARG S CA 1
ATOM 12130 C C . ARG G 7 70 ? 159.134 178.580 277.458 1.00 10.11 70 ARG S C 1
ATOM 12131 O O . ARG G 7 70 ? 158.307 177.717 277.763 1.00 7.67 70 ARG S O 1
ATOM 12139 N N . CYS G 7 71 ? 160.406 178.541 277.847 1.00 5.86 71 CYS S N 1
ATOM 12140 C CA . CYS G 7 71 ? 160.951 177.431 278.613 1.00 7.57 71 CYS S CA 1
ATOM 12141 C C . CYS G 7 71 ? 161.693 177.953 279.834 1.00 5.11 71 CYS S C 1
ATOM 12142 O O . CYS G 7 71 ? 162.304 179.025 279.802 1.00 13.21 71 CYS S O 1
ATOM 12145 N N . VAL G 7 72 ? 161.629 177.180 280.916 1.00 11.20 72 VAL S N 1
ATOM 12146 C CA . VAL G 7 72 ? 162.325 177.488 282.159 1.00 3.47 72 VAL S CA 1
ATOM 12147 C C . VAL G 7 72 ? 163.158 176.276 282.550 1.00 4.75 72 VAL S C 1
ATOM 12148 O O . VAL G 7 72 ? 162.630 175.163 282.653 1.00 11.43 72 VAL S O 1
ATOM 12152 N N . ASN G 7 73 ? 164.454 176.490 282.765 1.00 2.27 73 ASN S N 1
ATOM 12153 C CA . ASN G 7 73 ? 165.339 175.419 283.205 1.00 9.25 73 ASN S CA 1
ATOM 12154 C C . ASN G 7 73 ? 165.159 175.205 284.703 1.00 1.62 73 ASN S C 1
ATOM 12155 O O . ASN G 7 73 ? 165.325 176.139 285.495 1.00 14.43 73 ASN S O 1
ATOM 12160 N N . LEU G 7 74 ? 164.826 173.977 285.091 1.00 11.86 74 LEU S N 1
ATOM 12161 C CA . LEU G 7 74 ? 164.498 173.659 286.474 1.00 8.39 74 LEU S CA 1
ATOM 12162 C C . LEU G 7 74 ? 165.684 173.132 287.271 1.00 10.77 74 LEU S C 1
ATOM 12163 O O . LEU G 7 74 ? 165.515 172.787 288.445 1.00 12.53 74 LEU S O 1
ATOM 12168 N N . ASP G 7 75 ? 166.869 173.055 286.670 1.00 11.22 75 ASP S N 1
ATOM 12169 C CA . ASP G 7 75 ? 168.035 172.549 287.382 1.00 13.80 75 ASP S CA 1
ATOM 12170 C C . ASP G 7 75 ? 168.415 173.479 288.527 1.00 8.50 75 ASP S C 1
ATOM 12171 O O . ASP G 7 75 ? 168.384 174.705 288.391 1.00 17.55 75 ASP S O 1
ATOM 12176 N N . GLY G 7 76 ? 168.782 172.885 289.661 1.00 14.62 76 GLY S N 1
ATOM 12177 C CA . GLY G 7 76 ? 169.153 173.648 290.836 1.00 11.71 76 GLY S CA 1
ATOM 12178 C C . GLY G 7 76 ? 168.018 174.486 291.388 1.00 12.30 76 GLY S C 1
ATOM 12179 O O . GLY G 7 76 ? 168.205 175.665 291.704 1.00 18.84 76 GLY S O 1
ATOM 12180 N N . LEU G 7 77 ? 166.835 173.888 291.504 1.00 13.62 77 LEU S N 1
ATOM 12181 C CA . LEU G 7 77 ? 165.649 174.584 291.975 1.00 6.33 77 LEU S CA 1
ATOM 12182 C C . LEU G 7 77 ? 164.913 173.710 292.981 1.00 11.93 77 LEU S C 1
ATOM 12183 O O . LEU G 7 77 ? 165.035 172.483 292.975 1.00 17.77 77 LEU S O 1
ATOM 12188 N N . THR G 7 78 ? 164.235 174.352 293.904 1.00 15.20 78 THR S N 1
ATOM 12189 C CA . THR G 7 78 ? 163.580 173.618 294.987 1.00 13.42 78 THR S CA 1
ATOM 12190 C C . THR G 7 78 ? 162.108 173.535 294.586 1.00 12.08 78 THR S C 1
ATOM 12191 O O . THR G 7 78 ? 161.692 174.380 293.793 1.00 13.46 78 THR S O 1
ATOM 12195 N N . GLU G 7 79 ? 161.342 172.627 295.144 1.00 10.11 79 GLU S N 1
ATOM 12196 C CA . GLU G 7 79 ? 159.918 172.406 294.765 1.00 13.24 79 GLU S CA 1
ATOM 12197 C C . GLU G 7 79 ? 159.053 173.690 294.779 1.00 11.04 79 GLU S C 1
ATOM 12198 O O . GLU G 7 79 ? 158.245 173.850 293.888 1.00 12.17 79 GLU S O 1
ATOM 12204 N N . PRO G 7 80 ? 159.130 174.585 295.799 1.00 13.93 80 PRO S N 1
ATOM 12205 C CA . PRO G 7 80 ? 158.351 175.845 295.790 1.00 12.86 80 PRO S CA 1
ATOM 12206 C C . PRO G 7 80 ? 158.791 176.821 294.693 1.00 11.84 80 PRO S C 1
ATOM 12207 O O . PRO G 7 80 ? 157.956 177.507 294.189 1.00 17.46 80 PRO S O 1
ATOM 12211 N N . GLN G 7 81 ? 160.090 176.869 294.376 1.00 12.05 81 GLN S N 1
ATOM 12212 C CA . GLN G 7 81 ? 160.602 177.734 293.277 1.00 9.78 81 GLN S CA 1
ATOM 12213 C C . GLN G 7 81 ? 160.207 177.158 291.903 1.00 9.59 81 GLN S C 1
ATOM 12214 O O . GLN G 7 81 ? 160.236 177.914 290.951 1.00 12.62 81 GLN S O 1
ATOM 12220 N N . ILE G 7 82 ? 159.867 175.857 291.833 1.00 15.81 82 ILE S N 1
ATOM 12221 C CA . ILE G 7 82 ? 159.337 175.293 290.554 1.00 9.27 82 ILE S CA 1
ATOM 12222 C C . ILE G 7 82 ? 157.898 175.812 290.427 1.00 8.03 82 ILE S C 1
ATOM 12223 O O . ILE G 7 82 ? 157.521 176.145 289.325 1.00 18.32 82 ILE S O 1
ATOM 12228 N N . LEU G 7 83 ? 157.190 175.985 291.542 1.00 11.66 83 LEU S N 1
ATOM 12229 C CA . LEU G 7 83 ? 155.834 176.566 291.581 1.00 12.60 83 LEU S CA 1
ATOM 12230 C C . LEU G 7 83 ? 155.854 178.071 291.223 1.00 9.00 83 LEU S C 1
ATOM 12231 O O . LEU G 7 83 ? 154.986 178.485 290.447 1.00 17.82 83 LEU S O 1
ATOM 12236 N N . LYS G 7 84 ? 156.830 178.845 291.705 1.00 14.73 84 LYS S N 1
ATOM 12237 C CA . LYS G 7 84 ? 156.951 180.266 291.315 1.00 14.19 84 LYS S CA 1
ATOM 12238 C C . LYS G 7 84 ? 157.138 180.320 289.780 1.00 11.73 84 LYS S C 1
ATOM 12239 O O . LYS G 7 84 ? 156.424 181.074 289.133 1.00 18.29 84 LYS S O 1
ATOM 12245 N N . ALA G 7 85 ? 158.057 179.543 289.271 1.00 14.09 85 ALA S N 1
ATOM 12246 C CA . ALA G 7 85 ? 158.291 179.585 287.830 1.00 12.39 85 ALA S CA 1
ATOM 12247 C C . ALA G 7 85 ? 157.004 179.325 287.058 1.00 9.76 85 ALA S C 1
ATOM 12248 O O . ALA G 7 85 ? 156.733 179.981 286.043 1.00 13.37 85 ALA S O 1
ATOM 12250 N N . LEU G 7 86 ? 156.197 178.369 287.525 1.00 8.47 86 LEU S N 1
ATOM 12251 C CA . LEU G 7 86 ? 154.901 178.120 286.899 1.00 9.67 86 LEU S CA 1
ATOM 12252 C C . LEU G 7 86 ? 153.998 179.343 286.989 1.00 5.59 86 LEU S C 1
ATOM 12253 O O . LEU G 7 86 ? 153.331 179.707 286.012 1.00 4.11 86 LEU S O 1
ATOM 12258 N N . GLU G 7 87 ? 153.963 179.989 288.155 1.00 12.37 87 GLU S N 1
ATOM 12259 C CA . GLU G 7 87 ? 153.138 181.181 288.315 1.00 9.05 87 GLU S CA 1
ATOM 12260 C C . GLU G 7 87 ? 153.612 182.302 287.398 1.00 10.41 87 GLU S C 1
ATOM 12261 O O . GLU G 7 87 ? 152.797 183.031 286.823 1.00 6.93 87 GLU S O 1
ATOM 12267 N N . ASN G 7 88 ? 154.930 182.455 287.254 1.00 6.57 88 ASN S N 1
ATOM 12268 C CA . ASN G 7 88 ? 155.470 183.460 286.345 1.00 11.03 88 ASN S CA 1
ATOM 12269 C C . ASN G 7 88 ? 155.080 183.163 284.903 1.00 16.07 88 ASN S C 1
ATOM 12270 O O . ASN G 7 88 ? 154.693 184.070 284.159 1.00 6.40 88 ASN S O 1
ATOM 12275 N N . LEU G 7 89 ? 155.175 181.896 284.491 1.00 12.66 89 LEU S N 1
ATOM 12276 C CA . LEU G 7 89 ? 154.767 181.527 283.139 1.00 6.23 89 LEU S CA 1
ATOM 12277 C C . LEU G 7 89 ? 153.286 181.805 282.917 1.00 9.98 89 LEU S C 1
ATOM 12278 O O . LEU G 7 89 ? 152.881 182.231 281.829 1.00 6.82 89 LEU S O 1
ATOM 12283 N N . VAL G 7 90 ? 152.463 181.564 283.937 1.00 7.86 90 VAL S N 1
ATOM 12284 C CA . VAL G 7 90 ? 151.028 181.795 283.806 1.00 11.65 90 VAL S CA 1
ATOM 12285 C C . VAL G 7 90 ? 150.723 183.288 283.729 1.00 12.40 90 VAL S C 1
ATOM 12286 O O . VAL G 7 90 ? 149.873 183.721 282.941 1.00 15.83 90 VAL S O 1
ATOM 12290 N N . LYS G 7 91 ? 151.412 184.101 284.532 1.00 16.85 91 LYS S N 1
ATOM 12291 C CA . LYS G 7 91 ? 151.040 185.502 284.687 1.00 14.95 91 LYS S CA 1
ATOM 12292 C C . LYS G 7 91 ? 151.718 186.443 283.697 1.00 14.05 91 LYS S C 1
ATOM 12293 O O . LYS G 7 91 ? 151.164 187.511 283.414 1.00 25.95 91 LYS S O 1
ATOM 12299 N N . SER G 7 92 ? 152.885 186.089 283.161 1.00 17.51 92 SER S N 1
ATOM 12300 C CA . SER G 7 92 ? 153.621 186.974 282.270 1.00 15.65 92 SER S CA 1
ATOM 12301 C C . SER G 7 92 ? 153.864 186.270 280.945 1.00 14.89 92 SER S C 1
ATOM 12302 O O . SER G 7 92 ? 154.156 185.071 280.912 1.00 17.53 92 SER S O 1
ATOM 12305 N N . GLY G 7 93 ? 153.744 187.023 279.854 1.00 21.46 93 GLY S N 1
ATOM 12306 C CA . GLY G 7 93 ? 153.831 186.424 278.539 1.00 14.15 93 GLY S CA 1
ATOM 12307 C C . GLY G 7 93 ? 152.657 185.545 278.189 1.00 13.30 93 GLY S C 1
ATOM 12308 O O . GLY G 7 93 ? 152.762 184.715 277.283 1.00 18.99 93 GLY S O 1
ATOM 12309 N N . ALA G 7 94 ? 151.535 185.707 278.884 1.00 14.34 94 ALA S N 1
ATOM 12310 C CA . ALA G 7 94 ? 150.364 184.867 278.675 1.00 13.84 94 ALA S CA 1
ATOM 12311 C C . ALA G 7 94 ? 149.089 185.702 278.625 1.00 16.68 94 ALA S C 1
ATOM 12312 O O . ALA G 7 94 ? 148.562 185.994 277.552 1.00 23.32 94 ALA S O 1
ATOM 12314 N N . GLY H 8 119 ? 163.879 185.065 246.866 1.00 21.11 119 GLY W N 1
ATOM 12315 C CA . GLY H 8 119 ? 163.605 185.386 248.255 1.00 22.16 119 GLY W CA 1
ATOM 12316 C C . GLY H 8 119 ? 163.175 184.183 249.070 1.00 22.24 119 GLY W C 1
ATOM 12317 O O . GLY H 8 119 ? 162.464 184.316 250.066 1.00 23.63 119 GLY W O 1
ATOM 12318 N N . LYS H 8 120 ? 163.611 183.002 248.642 1.00 24.02 120 LYS W N 1
ATOM 12319 C CA . LYS H 8 120 ? 163.281 181.751 249.305 1.00 19.11 120 LYS W CA 1
ATOM 12320 C C . LYS H 8 120 ? 164.556 181.062 249.773 1.00 21.14 120 LYS W C 1
ATOM 12321 O O . LYS H 8 120 ? 165.610 181.172 249.139 1.00 20.65 120 LYS W O 1
ATOM 12327 N N . THR H 8 121 ? 164.449 180.351 250.892 1.00 20.72 121 THR W N 1
ATOM 12328 C CA . THR H 8 121 ? 165.592 179.642 251.444 1.00 14.20 121 THR W CA 1
ATOM 12329 C C . THR H 8 121 ? 165.978 178.467 250.544 1.00 16.36 121 THR W C 1
ATOM 12330 O O . THR H 8 121 ? 165.248 178.077 249.628 1.00 16.83 121 THR W O 1
ATOM 12334 N N . ASP H 8 122 ? 167.157 177.903 250.818 1.00 9.37 122 ASP W N 1
ATOM 12335 C CA . ASP H 8 122 ? 167.664 176.802 250.005 1.00 15.54 122 ASP W CA 1
ATOM 12336 C C . ASP H 8 122 ? 166.779 175.566 250.111 1.00 15.48 122 ASP W C 1
ATOM 12337 O O . ASP H 8 122 ? 166.724 174.758 249.173 1.00 13.00 122 ASP W O 1
ATOM 12342 N N . PHE H 8 123 ? 166.082 175.401 251.240 1.00 12.08 123 PHE W N 1
ATOM 12343 C CA . PHE H 8 123 ? 165.232 174.228 251.415 1.00 7.96 123 PHE W CA 1
ATOM 12344 C C . PHE H 8 123 ? 164.130 174.183 250.368 1.00 8.59 123 PHE W C 1
ATOM 12345 O O . PHE H 8 123 ? 163.818 173.114 249.838 1.00 12.63 123 PHE W O 1
ATOM 12353 N N . LEU H 8 124 ? 163.507 175.327 250.078 1.00 10.51 124 LEU W N 1
ATOM 12354 C CA . LEU H 8 124 ? 162.420 175.340 249.104 1.00 7.42 124 LEU W CA 1
ATOM 12355 C C . LEU H 8 124 ? 162.924 174.996 247.707 1.00 8.54 124 LEU W C 1
ATOM 12356 O O . LEU H 8 124 ? 162.260 174.262 246.965 1.00 8.17 124 LEU W O 1
ATOM 12361 N N . LYS H 8 125 ? 164.096 175.515 247.330 1.00 8.56 125 LYS W N 1
ATOM 12362 C CA . LYS H 8 125 ? 164.676 175.171 246.036 1.00 9.68 125 LYS W CA 1
ATOM 12363 C C . LYS H 8 125 ? 164.974 173.678 245.952 1.00 8.11 125 LYS W C 1
ATOM 12364 O O . LYS H 8 125 ? 164.662 173.025 244.948 1.00 4.45 125 LYS W O 1
ATOM 12370 N N . ASN H 8 126 ? 165.569 173.118 247.008 1.00 6.51 126 ASN W N 1
ATOM 12371 C CA . ASN H 8 126 ? 165.864 171.688 247.010 1.00 5.63 126 ASN W CA 1
ATOM 12372 C C . ASN H 8 126 ? 164.586 170.857 246.960 1.00 1.78 126 ASN W C 1
ATOM 12373 O O . ASN H 8 126 ? 164.533 169.826 246.280 1.00 9.54 126 ASN W O 1
ATOM 12378 N N . PHE H 8 127 ? 163.548 171.290 247.680 1.00 9.28 127 PHE W N 1
ATOM 12379 C CA . PHE H 8 127 ? 162.273 170.582 247.672 1.00 7.76 127 PHE W CA 1
ATOM 12380 C C . PHE H 8 127 ? 161.640 170.605 246.288 1.00 5.30 127 PHE W C 1
ATOM 12381 O O . PHE H 8 127 ? 161.098 169.594 245.827 1.00 6.34 127 PHE W O 1
ATOM 12389 N N . TYR H 8 128 ? 161.688 171.757 245.614 1.00 5.12 128 TYR W N 1
ATOM 12390 C CA . TYR H 8 128 ? 161.209 171.826 244.239 1.00 7.73 128 TYR W CA 1
ATOM 12391 C C . TYR H 8 128 ? 162.052 170.959 243.314 1.00 6.87 128 TYR W C 1
ATOM 12392 O O . TYR H 8 128 ? 161.547 170.459 242.303 1.00 6.12 128 TYR W O 1
ATOM 12401 N N . THR H 8 129 ? 163.332 170.772 243.639 1.00 3.77 129 THR W N 1
ATOM 12402 C CA . THR H 8 129 ? 164.203 169.972 242.783 1.00 10.46 129 THR W CA 1
ATOM 12403 C C . THR H 8 129 ? 163.856 168.489 242.870 1.00 6.62 129 THR W C 1
ATOM 12404 O O . THR H 8 129 ? 163.450 167.875 241.877 1.00 12.63 129 THR W O 1
ATOM 12408 N N . SER H 8 130 ? 163.996 167.897 244.054 1.00 6.81 130 SER W N 1
ATOM 12409 C CA . SER H 8 130 ? 163.784 166.465 244.222 1.00 9.72 130 SER W CA 1
ATOM 12410 C C . SER H 8 130 ? 163.592 166.162 245.704 1.00 2.48 130 SER W C 1
ATOM 12411 O O . SER H 8 130 ? 163.588 167.061 246.549 1.00 12.05 130 SER W O 1
ATOM 12414 N N . ASN H 8 131 ? 163.429 164.875 246.010 1.00 4.84 131 ASN W N 1
ATOM 12415 C CA . ASN H 8 131 ? 163.277 164.393 247.375 1.00 10.54 131 ASN W CA 1
ATOM 12416 C C . ASN H 8 131 ? 164.597 163.938 247.986 1.00 7.25 131 ASN W C 1
ATOM 12417 O O . ASN H 8 131 ? 164.609 163.444 249.117 1.00 10.47 131 ASN W O 1
ATOM 12422 N N . TYR H 8 132 ? 165.705 164.098 247.270 1.00 11.34 132 TYR W N 1
ATOM 12423 C CA . TYR H 8 132 ? 167.025 163.689 247.744 1.00 8.43 132 TYR W CA 1
ATOM 12424 C C . TYR H 8 132 ? 167.891 164.941 247.825 1.00 9.26 132 TYR W C 1
ATOM 12425 O O . TYR H 8 132 ? 168.310 165.485 246.798 1.00 16.64 132 TYR W O 1
ATOM 12434 N N . PHE H 8 133 ? 168.156 165.395 249.045 1.00 9.56 133 PHE W N 1
ATOM 12435 C CA . PHE H 8 133 ? 168.868 166.649 249.260 1.00 12.11 133 PHE W CA 1
ATOM 12436 C C . PHE H 8 133 ? 170.372 166.414 249.356 1.00 14.30 133 PHE W C 1
ATOM 12437 O O . PHE H 8 133 ? 170.988 166.683 250.388 1.00 19.13 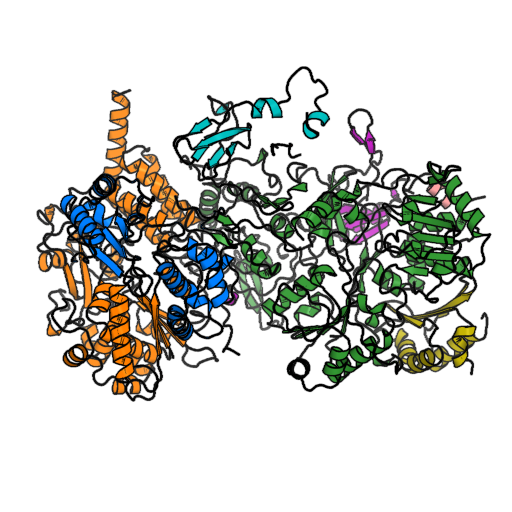133 PHE W O 1
#

Sequence (1607 aa):
TALNYHLDSPDNKPDLPWEFSEANQSKVKEILSYYPSNYKQSAVIPLLDLAQQQNGGWLPVSAMNAVAKVIEVAPIRVYEVATFYSMFNRAKVGKYHLLVCGTTPCMIRGSRDIESALLDHLGVKRGEVTKDGLFSVGEMECMGCCVNAPMITVADYSNGSEGYTYNYFEDVTPEKVVEIVEKLRKGEKPPHEKTHFGGLKDEDRIFTNLYGLHDPFLKGAMKRGDWHRTKDLVLKGTDWIVNEMKKSGLRGRGGAGFPSGLKWSFMPKVSDGRPSYLVVNADESEPGTCKDREIMRHDPHKLLEGCLIAGVGMRASAAYIYIRGEYVNERLNLEKARREAYAAGLLGKNACGSGYDFEVYIHFGAGAYICGEETALLESLEGKQGKPRLKPPFPANAGLYGCPTTVTNVETVAVSPTILRRGPEWFSSFGRKNNAGTKLFCISGHVNKPCTVEEEMSIPLKELIERHCGGVRGGWDNLLAIIPGGSSVPLIPKNICEDVLMDFDALKAVQSGLGTAAVIVMDKSTDVVDAIARLSYFYKHESCGQCTPCREGTGWLWMIMERMKVGNAKLEEIDMLQEVTKQIEGHTICALGDAAAWPVQGLIRHFRPELERRIRERAERELLQARNPVGGARVHFSNPEDAIEVFVDGYAVKVPKGFTVLQACEVAGVDIPRFCYHSRLSIAGNCRMCLVEVEKSPKPVASCAMPALPGMKIKTDTPIAKKAREGVMEFLLMNHPLDCPICDQGGECDLQDQSMAFGSDRGRFTEMKRSVVDKNLGPLVKTVMTRCIQCTRCVRFASEVAGVQDLGILGRGSGEEIGTYVEKLMTSELSGNVIDICPVGALTSKPFAFKARNWELKATETIDVSDAVGSNIRVDSRGPEVMRIIPRLNEDINEEWISDKTRFCYDGLKRQRLSDPMIRDSDGRFKAVSWRDALAVVGDIIHQVKPDEIVGVAGQLSDAESMMVLKDFVNRMGSDNVWCEGTAAGVDADLRYSYLMNTSISGLENADLFLLIGTQPRVEAAMVNARICKTVRASNAKVGYVGPPAEFNYDCKHLGTGPDTLKEIAEGRHPFCTALKNAKNPAIIVGAGLFNRTDKNAILSSVESIAQANNVVRPDWNGLNFLLQYAAQAAALDLGLIQQSAKALESAKFVYLMGADDVNVDKIPKDAFVVYQGHHGDKAVYRANVILPASAFTEKEGTYENTEGFTQQTVPAVPTVGDARDDWKIVRALSEVSGVKLPYNSIEGVRSRIKSVAPNLVHTDEREPAAFGPSLKPECKEAMSTTPFQTVVENFYMTNSITRASKIMAQCSAVLLEEREDGSREEHLSRKVIIYSPARTATQSGSGKLGKWKINFVSTLKWENPLMGWTSTGDPYANVGDSALAFDSEEAAKSFAERHGWDYKVKKPNTPLLKVKSYSDNFKWKGNPQVGNHTAKWMQDRSKKSPMELISEVPPIKVDGRIVACEGDTNPALGHPIEFICLDLNEPAICKYCGLRYVQDHHAWRGSISKSMKELRILLCQSSPASAPTRTFVEKNYKDLKSLNPKLPILIRECSGVQPQMWARYDMGVERCVNLDGLTEPQILKALENLVKSGAGKTDFLKNFYTSNYF

InterPro domains:
  IPR002023 NADH-quinone oxidoreductase subunit E-like [PIRSF000216] (38-248)
  IPR002023 NADH-quinone oxidoreductase subunit E-like [PS01099] (161-179)
  IPR002023 NADH-quinone oxidoreductase subunit E-like [TIGR01958] (57-213)
  IPR036249 Thioredoxin-like superfamily [SSF52833] (49-224)
  IPR041921 NADH-quinone oxidoreductase subunit E, N-terminal [G3DSA:1.10.10.1590] (47-120)
  IPR042128 NuoE domain [cd03064] (124-213)

Organism: Arabidopsis thaliana (NCBI:txid3702)